Protein AF-0000000083537101 (afdb_homodimer)

Structure (mmCIF, N/CA/C/O backbone):
data_AF-0000000083537101-model_v1
#
loop_
_entity.id
_entity.type
_entity.pdbx_description
1 polymer 'C17orf113 probable zinc finger domain-containing protein'
#
loop_
_atom_site.group_PDB
_atom_site.id
_atom_site.type_symbol
_atom_site.label_atom_id
_atom_site.label_alt_id
_atom_site.label_comp_id
_atom_site.label_asym_id
_atom_site.label_entity_id
_atom_site.label_seq_id
_atom_site.pdbx_PDB_ins_code
_atom_site.Cartn_x
_atom_site.Cartn_y
_atom_site.Cartn_z
_atom_site.occupancy
_atom_site.B_iso_or_equiv
_atom_site.auth_seq_id
_atom_site.auth_comp_id
_atom_site.auth_asym_id
_atom_site.auth_atom_id
_atom_site.pdbx_PDB_model_num
ATOM 1 N N . MET A 1 1 ? -4.641 20.812 81.562 1 16.75 1 MET A N 1
ATOM 2 C CA . MET A 1 1 ? -3.609 21.234 82.5 1 16.75 1 MET A CA 1
ATOM 3 C C . MET A 1 1 ? -2.258 21.359 81.812 1 16.75 1 MET A C 1
ATOM 5 O O . MET A 1 1 ? -2.064 20.828 80.75 1 16.75 1 MET A O 1
ATOM 9 N N . ASP A 1 2 ? -0.973 21.406 82.375 1 14.53 2 ASP A N 1
ATOM 10 C CA . ASP A 1 2 ? 0.164 22.312 82.5 1 14.53 2 ASP A CA 1
ATOM 11 C C . ASP A 1 2 ? 1.264 21.938 81.5 1 14.53 2 ASP A C 1
ATOM 13 O O . ASP A 1 2 ? 1.872 22.797 80.875 1 14.53 2 ASP A O 1
ATOM 17 N N . ASN A 1 3 ? 1.838 20.734 81.25 1 14.61 3 ASN A N 1
ATOM 18 C CA . ASN A 1 3 ? 3.266 20.641 81.562 1 14.61 3 ASN A CA 1
ATOM 19 C C . ASN A 1 3 ? 4.105 20.938 80.312 1 14.61 3 ASN A C 1
ATOM 21 O O . ASN A 1 3 ? 3.738 20.562 79.188 1 14.61 3 ASN A O 1
ATOM 25 N N . LYS A 1 4 ? 5.562 21.594 80.125 1 15.7 4 LYS A N 1
ATOM 26 C CA . LYS A 1 4 ? 6.461 22.703 79.812 1 15.7 4 LYS A CA 1
ATOM 27 C C . LYS A 1 4 ? 7.566 22.25 78.875 1 15.7 4 LYS A C 1
ATOM 29 O O . LYS A 1 4 ? 8.359 23.078 78.438 1 15.7 4 LYS A O 1
ATOM 34 N N . TYR A 1 5 ? 7.773 21 78.312 1 15.45 5 TYR A N 1
ATOM 35 C CA . TYR A 1 5 ? 9.164 20.578 78.438 1 15.45 5 TYR A CA 1
ATOM 36 C C . TYR A 1 5 ? 10.023 21.25 77.375 1 15.45 5 TYR A C 1
ATOM 38 O O . TYR A 1 5 ? 9.531 21.641 76.312 1 15.45 5 TYR A O 1
ATOM 46 N N . THR A 1 6 ? 11.359 21.297 77.5 1 15.59 6 THR A N 1
ATOM 47 C CA . THR A 1 6 ? 12.609 22.047 77.5 1 15.59 6 THR A CA 1
ATOM 48 C C . THR A 1 6 ? 13.383 21.828 76.188 1 15.59 6 THR A C 1
ATOM 50 O O . THR A 1 6 ? 13.477 20.703 75.688 1 15.59 6 THR A O 1
ATOM 53 N N . LEU A 1 7 ? 13.938 22.984 75.312 1 15.11 7 LEU A N 1
ATOM 54 C CA . LEU A 1 7 ? 14.453 23.75 74.188 1 15.11 7 LEU A CA 1
ATOM 55 C C . LEU A 1 7 ? 15.961 23.562 74.062 1 15.11 7 LEU A C 1
ATOM 57 O O . LEU A 1 7 ? 16.609 24.281 73.312 1 15.11 7 LEU A O 1
ATOM 61 N N . ALA A 1 8 ? 16.484 22.469 74.5 1 14.51 8 ALA A N 1
ATOM 62 C CA . ALA A 1 8 ? 17.844 22.797 74.938 1 14.51 8 ALA A CA 1
ATOM 63 C C . ALA A 1 8 ? 18.719 23.125 73.75 1 14.51 8 ALA A C 1
ATOM 65 O O . ALA A 1 8 ? 18.375 22.812 72.625 1 14.51 8 ALA A O 1
ATOM 66 N N . GLN A 1 9 ? 20.016 22.562 73.562 1 15.08 9 GLN A N 1
ATOM 67 C CA . GLN A 1 9 ? 21.297 23.125 73.938 1 15.08 9 GLN A CA 1
ATOM 68 C C . GLN A 1 9 ? 22.094 23.547 72.688 1 15.08 9 GLN A C 1
ATOM 70 O O . GLN A 1 9 ? 21.766 23.141 71.562 1 15.08 9 GLN A O 1
ATOM 75 N N . PRO A 1 10 ? 23.531 23.266 72.5 1 16.36 10 PRO A N 1
ATOM 76 C CA . PRO A 1 10 ? 24.688 24.141 72.688 1 16.36 10 PRO A CA 1
ATOM 77 C C . PRO A 1 10 ? 25.312 24.578 71.375 1 16.36 10 PRO A C 1
ATOM 79 O O . PRO A 1 10 ? 24.953 24.047 70.312 1 16.36 10 PRO A O 1
ATOM 82 N N . ASN A 1 11 ? 26.688 24.5 71.125 1 15.55 11 ASN A N 1
ATOM 83 C CA . ASN A 1 11 ? 27.828 25.391 71.125 1 15.55 11 ASN A CA 1
ATOM 84 C C . ASN A 1 11 ? 28.406 25.547 69.688 1 15.55 11 ASN A C 1
ATOM 86 O O . ASN A 1 11 ? 28.422 26.641 69.125 1 15.55 11 ASN A O 1
ATOM 90 N N . SER A 1 12 ? 29.656 24.844 69.188 1 16.08 12 SER A N 1
ATOM 91 C CA . SER A 1 12 ? 31 25.438 69.25 1 16.08 12 SER A CA 1
ATOM 92 C C . SER A 1 12 ? 31.5 25.859 67.875 1 16.08 12 SER A C 1
ATOM 94 O O . SER A 1 12 ? 31.703 27.047 67.625 1 16.08 12 SER A O 1
ATOM 96 N N . PRO A 1 13 ? 32.719 25.203 67.188 1 17.25 13 PRO A N 1
ATOM 97 C CA . PRO A 1 13 ? 34.062 25.703 67 1 17.25 13 PRO A CA 1
ATOM 98 C C . PRO A 1 13 ? 34.312 26.109 65.5 1 17.25 13 PRO A C 1
ATOM 100 O O . PRO A 1 13 ? 33.625 25.625 64.625 1 17.25 13 PRO A O 1
ATOM 103 N N . ASP A 1 14 ? 35.188 27.156 65.062 1 17.86 14 ASP A N 1
ATOM 104 C CA . ASP A 1 14 ? 35.562 28.25 64.188 1 17.86 14 ASP A CA 1
ATOM 105 C C . ASP A 1 14 ? 36.438 27.734 63.031 1 17.86 14 ASP A C 1
ATOM 107 O O . ASP A 1 14 ? 36.938 28.531 62.25 1 17.86 14 ASP A O 1
ATOM 111 N N . SER A 1 15 ? 36.531 26.438 62.656 1 15.92 15 SER A N 1
ATOM 112 C CA . SER A 1 15 ? 37.844 26.047 62.156 1 15.92 15 SER A CA 1
ATOM 113 C C . SER A 1 15 ? 38.156 26.703 60.812 1 15.92 15 SER A C 1
ATOM 115 O O . SER A 1 15 ? 37.219 27.078 60.094 1 15.92 15 SER A O 1
ATOM 117 N N . GLU A 1 16 ? 39.406 26.688 60.156 1 17.58 16 GLU A N 1
ATOM 118 C CA . GLU A 1 16 ? 40.562 27.438 59.688 1 17.58 16 GLU A CA 1
ATOM 119 C C . GLU A 1 16 ? 40.594 27.469 58.156 1 17.58 16 GLU A C 1
ATOM 121 O O . GLU A 1 16 ? 41.438 28.109 57.562 1 17.58 16 GLU A O 1
ATOM 126 N N . PRO A 1 17 ? 39.562 27.75 57.312 1 17.17 17 PRO A N 1
ATOM 127 C CA . PRO A 1 17 ? 39.719 27.203 55.969 1 17.17 17 PRO A CA 1
ATOM 128 C C . PRO A 1 17 ? 40.812 27.906 55.188 1 17.17 17 PRO A C 1
ATOM 130 O O . PRO A 1 17 ? 40.844 29.141 55.125 1 17.17 17 PRO A O 1
ATOM 133 N N . THR A 1 18 ? 41.969 27.281 54.938 1 17.75 18 THR A N 1
ATOM 134 C CA . THR A 1 18 ? 43.281 27.656 54.438 1 17.75 18 THR A CA 1
ATOM 135 C C . THR A 1 18 ? 43.188 28.094 52.969 1 17.75 18 THR A C 1
ATOM 137 O O . THR A 1 18 ? 42.469 27.5 52.188 1 17.75 18 THR A O 1
ATOM 140 N N . SER A 1 19 ? 43.719 29.312 52.531 1 18.34 19 SER A N 1
ATOM 141 C CA . SER A 1 19 ? 43.688 30.344 51.5 1 18.34 19 SER A CA 1
ATOM 142 C C . SER A 1 19 ? 44.406 29.906 50.25 1 18.34 19 SER A C 1
ATOM 144 O O . SER A 1 19 ? 44.5 30.656 49.281 1 18.34 19 SER A O 1
ATOM 146 N N . ILE A 1 20 ? 44.688 28.547 50 1 18.33 20 ILE A N 1
ATOM 147 C CA . ILE A 1 20 ? 45.938 28.422 49.281 1 18.33 20 ILE A CA 1
ATOM 148 C C . ILE A 1 20 ? 45.812 28.969 47.875 1 18.33 20 ILE A C 1
ATOM 150 O O . ILE A 1 20 ? 44.812 28.672 47.188 1 18.33 20 ILE A O 1
ATOM 154 N N . SER A 1 21 ? 46.656 29.953 47.406 1 17.72 21 SER A N 1
ATOM 155 C CA . SER A 1 21 ? 46.844 31 46.406 1 17.72 21 SER A CA 1
ATOM 156 C C . SER A 1 21 ? 47.219 30.422 45.062 1 17.72 21 SER A C 1
ATOM 158 O O . SER A 1 21 ? 47.406 31.156 44.094 1 17.72 21 SER A O 1
ATOM 160 N N . PRO A 1 22 ? 47.188 29.031 44.781 1 17.78 22 PRO A N 1
ATOM 161 C CA . PRO A 1 22 ? 48.312 28.734 43.875 1 17.78 22 PRO A CA 1
ATOM 162 C C . PRO A 1 22 ? 48.125 29.328 42.5 1 17.78 22 PRO A C 1
ATOM 164 O O . PRO A 1 22 ? 47 29.438 42 1 17.78 22 PRO A O 1
ATOM 167 N N . SER A 1 23 ? 49.094 30.047 41.875 1 17.78 23 SER A N 1
ATOM 168 C CA . SER A 1 23 ? 49.375 31.031 40.844 1 17.78 23 SER A CA 1
ATOM 169 C C . SER A 1 23 ? 49.406 30.391 39.469 1 17.78 23 SER A C 1
ATOM 171 O O . SER A 1 23 ? 49.625 31.094 38.469 1 17.78 23 SER A O 1
ATOM 173 N N . SER A 1 24 ? 49.188 29.047 39.312 1 17.83 24 SER A N 1
ATOM 174 C CA . SER A 1 24 ? 50 28.484 38.25 1 17.83 24 SER A CA 1
ATOM 175 C C . SER A 1 24 ? 49.562 29 36.875 1 17.83 24 SER A C 1
ATOM 177 O O . SER A 1 24 ? 48.375 29.172 36.625 1 17.83 24 SER A O 1
ATOM 179 N N . SER A 1 25 ? 50.5 29.531 35.969 1 19.2 25 SER A N 1
ATOM 180 C CA . SER A 1 25 ? 50.719 30.359 34.781 1 19.2 25 SER A CA 1
ATOM 181 C C . SER A 1 25 ? 50.312 29.625 33.5 1 19.2 25 SER A C 1
ATOM 183 O O . SER A 1 25 ? 50.75 29.969 32.406 1 19.2 25 SER A O 1
ATOM 185 N N . PHE A 1 26 ? 49.094 29 33.438 1 18.12 26 PHE A N 1
ATOM 186 C CA . PHE A 1 26 ? 48.875 28.047 32.344 1 18.12 26 PHE A CA 1
ATOM 187 C C . PHE A 1 26 ? 48.875 28.75 31 1 18.12 26 PHE A C 1
ATOM 189 O O . PHE A 1 26 ? 48.094 29.672 30.797 1 18.12 26 PHE A O 1
ATOM 196 N N . LEU A 1 27 ? 50 28.719 30.297 1 20.73 27 LEU A N 1
ATOM 197 C CA . LEU A 1 27 ? 50.375 29.375 29.047 1 20.73 27 LEU A CA 1
ATOM 198 C C . LEU A 1 27 ? 49.406 28.969 27.922 1 20.73 27 LEU A C 1
ATOM 200 O O . LEU A 1 27 ? 49.094 27.797 27.781 1 20.73 27 LEU A O 1
ATOM 204 N N . PRO A 1 28 ? 48.625 29.922 27.281 1 22.55 28 PRO A N 1
ATOM 205 C CA . PRO A 1 28 ? 47.5 29.797 26.375 1 22.55 28 PRO A CA 1
ATOM 206 C C . PRO A 1 28 ? 47.875 29.203 25.031 1 22.55 28 PRO A C 1
ATOM 208 O O . PRO A 1 28 ? 48.75 29.75 24.328 1 22.55 28 PRO A O 1
ATOM 211 N N . PRO A 1 29 ? 48.031 27.797 24.922 1 23.45 29 PRO A N 1
ATOM 212 C CA . PRO A 1 29 ? 48.688 27.312 23.719 1 23.45 29 PRO A CA 1
ATOM 213 C C . PRO A 1 29 ? 48.062 27.812 22.438 1 23.45 29 PRO A C 1
ATOM 215 O O . PRO A 1 29 ? 46.844 27.797 22.297 1 23.45 29 PRO A O 1
ATOM 218 N N . GLY A 1 30 ? 48.625 28.797 21.594 1 22.22 30 GLY A N 1
ATOM 219 C CA . GLY A 1 30 ? 48.406 29.719 20.484 1 22.22 30 GLY A CA 1
ATOM 220 C C . GLY A 1 30 ? 48.062 29.031 19.188 1 22.22 30 GLY A C 1
ATOM 221 O O . GLY A 1 30 ? 47.125 29.438 18.5 1 22.22 30 GLY A O 1
ATOM 222 N N . SER A 1 31 ? 48.906 28.203 18.594 1 24.02 31 SER A N 1
ATOM 223 C CA . SER A 1 31 ? 49.281 28.328 17.188 1 24.02 31 SER A CA 1
ATOM 224 C C . SER A 1 31 ? 48.281 27.578 16.297 1 24.02 31 SER A C 1
ATOM 226 O O . SER A 1 31 ? 48.094 27.938 15.133 1 24.02 31 SER A O 1
ATOM 228 N N . GLU A 1 32 ? 48.031 26.312 16.688 1 25.58 32 GLU A N 1
ATOM 229 C CA . GLU A 1 32 ? 47.688 25.406 15.609 1 25.58 32 GLU A CA 1
ATOM 230 C C . GLU A 1 32 ? 46.25 25.609 15.133 1 25.58 32 GLU A C 1
ATOM 232 O O . GLU A 1 32 ? 45.75 24.812 14.336 1 25.58 32 GLU A O 1
ATOM 237 N N . GLU A 1 33 ? 45.562 26.531 15.625 1 29.17 33 GLU A N 1
ATOM 238 C CA . GLU A 1 33 ? 44.219 26.875 15.227 1 29.17 33 GLU A CA 1
ATOM 239 C C . GLU A 1 33 ? 44.156 27.391 13.789 1 29.17 33 GLU A C 1
ATOM 241 O O . GLU A 1 33 ? 43.094 27.656 13.258 1 29.17 33 GLU A O 1
ATOM 246 N N . ALA A 1 34 ? 45.344 27.672 13.289 1 31.33 34 ALA A N 1
ATOM 247 C CA . ALA A 1 34 ? 45.5 28.375 12.016 1 31.33 34 ALA A CA 1
ATOM 248 C C . ALA A 1 34 ? 45.156 27.469 10.844 1 31.33 34 ALA A C 1
ATOM 250 O O . ALA A 1 34 ? 44.625 27.922 9.828 1 31.33 34 ALA A O 1
ATOM 251 N N . SER A 1 35 ? 45.562 26.203 11.047 1 30.66 35 SER A N 1
ATOM 252 C CA . SER A 1 35 ? 45.594 25.438 9.805 1 30.66 35 SER A CA 1
ATOM 253 C C . SER A 1 35 ? 44.188 25 9.422 1 30.66 35 SER A C 1
ATOM 255 O O . SER A 1 35 ? 43.906 24.688 8.25 1 30.66 35 SER A O 1
ATOM 257 N N . VAL A 1 36 ? 43.406 24.719 10.453 1 30.72 36 VAL A N 1
ATOM 258 C CA . VAL A 1 36 ? 42.062 24.203 10.109 1 30.72 36 VAL A CA 1
ATOM 259 C C . VAL A 1 36 ? 41.219 25.312 9.5 1 30.72 36 VAL A C 1
ATOM 261 O O . VAL A 1 36 ? 40.312 25.047 8.695 1 30.72 36 VAL A O 1
ATOM 264 N N . ASN A 1 37 ? 41.531 26.641 9.883 1 29.66 37 ASN A N 1
ATOM 265 C CA . ASN A 1 37 ? 40.844 27.797 9.328 1 29.66 37 ASN A CA 1
ATOM 266 C C . ASN A 1 37 ? 41.25 28.062 7.887 1 29.66 37 ASN A C 1
ATOM 268 O O . ASN A 1 37 ? 40.531 28.766 7.152 1 29.66 37 ASN A O 1
ATOM 272 N N . LYS A 1 38 ? 42.531 27.75 7.504 1 31.34 38 LYS A N 1
ATOM 273 C CA . LYS A 1 38 ? 43.031 28 6.148 1 31.34 38 LYS A CA 1
ATOM 274 C C . LYS A 1 38 ? 42.344 27.062 5.148 1 31.34 38 LYS A C 1
ATOM 276 O O . LYS A 1 38 ? 42.094 27.453 4.008 1 31.34 38 LYS A O 1
ATOM 281 N N . ARG A 1 39 ? 42.094 25.828 5.523 1 32.19 39 ARG A N 1
ATOM 282 C CA . ARG A 1 39 ? 41.562 24.906 4.539 1 32.19 39 ARG A CA 1
ATOM 283 C C . ARG A 1 39 ? 40.062 25.125 4.363 1 32.19 39 ARG A C 1
ATOM 285 O O . ARG A 1 39 ? 39.469 24.766 3.336 1 32.19 39 ARG A O 1
ATOM 292 N N . GLN A 1 40 ? 39.406 25.5 5.438 1 30.05 40 GLN A N 1
ATOM 293 C CA . GLN A 1 40 ? 38.031 25.938 5.289 1 30.05 40 GLN A CA 1
ATOM 294 C C . GLN A 1 40 ? 37.969 27.234 4.477 1 30.05 40 GLN A C 1
ATOM 296 O O . GLN A 1 40 ? 37 27.438 3.725 1 30.05 40 GLN A O 1
ATOM 301 N N . GLN A 1 41 ? 38.938 28.188 4.684 1 31.55 41 GLN A N 1
ATOM 302 C CA . GLN A 1 41 ? 39.094 29.375 3.861 1 31.55 41 GLN A CA 1
ATOM 303 C C . GLN A 1 41 ? 39.531 29.016 2.443 1 31.55 41 GLN A C 1
ATOM 305 O O . GLN A 1 41 ? 39.188 29.719 1.486 1 31.55 41 GLN A O 1
ATOM 310 N N . GLU A 1 42 ? 40.438 28 2.297 1 33.62 42 GLU A N 1
ATOM 311 C CA . GLU A 1 42 ? 40.812 27.656 0.929 1 33.62 42 GLU A CA 1
ATOM 312 C C . GLU A 1 42 ? 39.719 26.891 0.218 1 33.62 42 GLU A C 1
ATOM 314 O O . GLU A 1 42 ? 39.594 26.938 -1.009 1 33.62 42 GLU A O 1
ATOM 319 N N . ALA A 1 43 ? 38.938 26.016 0.821 1 33.19 43 ALA A N 1
ATOM 320 C CA . ALA A 1 43 ? 37.812 25.344 0.2 1 33.19 43 ALA A CA 1
ATOM 321 C C . ALA A 1 43 ? 36.625 26.297 0.032 1 33.19 43 ALA A C 1
ATOM 323 O O . ALA A 1 43 ? 35.875 26.219 -0.951 1 33.19 43 ALA A O 1
ATOM 324 N N . SER A 1 44 ? 36.281 27.188 0.979 1 33.41 44 SER A N 1
ATOM 325 C CA . SER A 1 44 ? 35.406 28.312 0.73 1 33.41 44 SER A CA 1
ATOM 326 C C . SER A 1 44 ? 35.969 29.266 -0.312 1 33.41 44 SER A C 1
ATOM 328 O O . SER A 1 44 ? 35.25 29.891 -1.073 1 33.41 44 SER A O 1
ATOM 330 N N . LYS A 1 45 ? 37.344 29.594 -0.299 1 35.62 45 LYS A N 1
ATOM 331 C CA . LYS A 1 45 ? 38 30.391 -1.331 1 35.62 45 LYS A CA 1
ATOM 332 C C . LYS A 1 45 ? 38.031 29.641 -2.664 1 35.62 45 LYS A C 1
ATOM 334 O O . LYS A 1 45 ? 38.094 30.266 -3.727 1 35.62 45 LYS A O 1
ATOM 339 N N . SER A 1 46 ? 38.062 28.328 -2.656 1 34.91 46 SER A N 1
ATOM 340 C CA . SER A 1 46 ? 38.094 27.656 -3.955 1 34.91 46 SER A CA 1
ATOM 341 C C . SER A 1 46 ? 36.719 27.531 -4.562 1 34.91 46 SER A C 1
ATOM 343 O O . SER A 1 46 ? 36.562 27.422 -5.781 1 34.91 46 SER A O 1
ATOM 345 N N . ARG A 1 47 ? 35.656 27.359 -3.961 1 37.88 47 ARG A N 1
ATOM 346 C CA . ARG A 1 47 ? 34.281 27.422 -4.465 1 37.88 47 ARG A CA 1
ATOM 347 C C . ARG A 1 47 ? 33.875 28.859 -4.777 1 37.88 47 ARG A C 1
ATOM 349 O O . ARG A 1 47 ? 33.156 29.109 -5.734 1 37.88 47 ARG A O 1
ATOM 356 N N . ASP A 1 48 ? 34.188 29.766 -3.955 1 41.06 48 ASP A N 1
ATOM 357 C CA . ASP A 1 48 ? 34.062 31.188 -4.27 1 41.06 48 ASP A CA 1
ATOM 358 C C . ASP A 1 48 ? 34.938 31.547 -5.48 1 41.06 48 ASP A C 1
ATOM 360 O O . ASP A 1 48 ? 34.656 32.531 -6.176 1 41.06 48 ASP A O 1
ATOM 364 N N . GLY A 1 49 ? 36 30.891 -5.543 1 45.22 49 GLY A N 1
ATOM 365 C CA . GLY A 1 49 ? 36.875 31.156 -6.672 1 45.22 49 GLY A CA 1
ATOM 366 C C . GLY A 1 49 ? 36.344 30.609 -7.98 1 45.22 49 GLY A C 1
ATOM 367 O O . GLY A 1 49 ? 36.719 31.078 -9.055 1 45.22 49 GLY A O 1
ATOM 368 N N . GLN A 1 50 ? 35.594 29.484 -7.883 1 58.38 50 GLN A N 1
ATOM 369 C CA . GLN A 1 50 ? 35.156 28.828 -9.102 1 58.38 50 GLN A CA 1
ATOM 370 C C . GLN A 1 50 ? 33.906 29.516 -9.68 1 58.38 50 GLN A C 1
ATOM 372 O O . GLN A 1 50 ? 33.688 29.5 -10.891 1 58.38 50 GLN A O 1
ATOM 377 N N . LEU A 1 51 ? 33.125 30.141 -8.789 1 71.62 51 LEU A N 1
ATOM 378 C CA . LEU A 1 51 ? 31.938 30.797 -9.289 1 71.62 51 LEU A CA 1
ATOM 379 C C . LEU A 1 51 ? 32.312 31.938 -10.234 1 71.62 51 LEU A C 1
ATOM 381 O O . LEU A 1 51 ? 31.719 32.062 -11.32 1 71.62 51 LEU A O 1
ATOM 385 N N . PRO A 1 52 ? 33.375 32.688 -9.812 1 74.69 52 PRO A N 1
ATOM 386 C CA . PRO A 1 52 ? 33.719 33.75 -10.766 1 74.69 52 PRO A CA 1
ATOM 387 C C . PRO A 1 52 ? 34.281 33.188 -12.078 1 74.69 52 PRO A C 1
ATOM 389 O O . PRO A 1 52 ? 34.062 33.781 -13.141 1 74.69 52 PRO A O 1
ATOM 392 N N . GLU A 1 53 ? 34.906 32.031 -11.898 1 79.81 53 GLU A N 1
ATOM 393 C CA . GLU A 1 53 ? 35.438 31.422 -13.117 1 79.81 53 GLU A CA 1
ATOM 394 C C . GLU A 1 53 ? 34.312 30.906 -14.016 1 79.81 53 GLU A C 1
ATOM 396 O O . GLU A 1 53 ? 34.406 31.047 -15.242 1 79.81 53 GLU A O 1
ATOM 401 N N . LEU A 1 54 ? 33.312 30.406 -13.406 1 87.75 54 LEU A N 1
ATOM 402 C CA . LEU A 1 54 ? 32.188 29.891 -14.195 1 87.75 54 LEU A CA 1
ATOM 403 C C . LEU A 1 54 ? 31.391 31.031 -14.812 1 87.75 54 LEU A C 1
ATOM 405 O O . LEU A 1 54 ? 30.969 30.938 -15.961 1 87.75 54 LEU A O 1
ATOM 409 N N . GLU A 1 55 ? 31.266 32.062 -14.055 1 90.25 55 GLU A N 1
ATOM 410 C CA . GLU A 1 55 ? 30.562 33.219 -14.625 1 90.25 55 GLU A CA 1
ATOM 411 C C . GLU A 1 55 ? 31.344 33.812 -15.789 1 90.25 55 GLU A C 1
ATOM 413 O O . GLU A 1 55 ? 30.75 34.25 -16.781 1 90.25 55 GLU A O 1
ATOM 418 N N . ALA A 1 56 ? 32.656 33.875 -15.641 1 88.94 56 ALA A N 1
ATOM 419 C CA . ALA A 1 56 ? 33.5 34.375 -16.734 1 88.94 56 ALA A CA 1
ATOM 420 C C . ALA A 1 56 ? 33.344 33.469 -17.969 1 88.94 56 ALA A C 1
ATOM 422 O O . ALA A 1 56 ? 33.312 33.969 -19.109 1 88.94 56 ALA A O 1
ATOM 423 N N . ALA A 1 57 ? 33.281 32.25 -17.75 1 90.44 57 ALA A N 1
ATOM 424 C CA . ALA A 1 57 ? 33.094 31.312 -18.859 1 90.44 57 ALA A CA 1
ATOM 425 C C . ALA A 1 57 ? 31.766 31.516 -19.547 1 90.44 57 ALA A C 1
ATOM 427 O O . ALA A 1 57 ? 31.672 31.438 -20.781 1 90.44 57 ALA A O 1
ATOM 428 N N . PHE A 1 58 ? 30.734 31.766 -18.781 1 93.75 58 PHE A N 1
ATOM 429 C CA . PHE A 1 58 ? 29.406 32 -19.344 1 93.75 58 PHE A CA 1
ATOM 430 C C . PHE A 1 58 ? 29.406 33.312 -20.141 1 93.75 58 PHE A C 1
ATOM 432 O O . PHE A 1 58 ? 28.75 33.406 -21.188 1 93.75 58 PHE A O 1
ATOM 439 N N . ARG A 1 59 ? 30.156 34.312 -19.703 1 92.62 59 ARG A N 1
ATOM 440 C CA . ARG A 1 59 ? 30.25 35.594 -20.375 1 92.62 59 ARG A CA 1
ATOM 441 C C . ARG A 1 59 ? 30.906 35.438 -21.75 1 92.62 59 ARG A C 1
ATOM 443 O O . ARG A 1 59 ? 30.562 36.156 -22.688 1 92.62 59 ARG A O 1
ATOM 450 N N . GLU A 1 60 ? 31.766 34.5 -21.781 1 91.12 60 GLU A N 1
ATOM 451 C CA . GLU A 1 60 ? 32.469 34.281 -23.047 1 91.12 60 GLU A CA 1
ATOM 452 C C . GLU A 1 60 ? 31.531 33.625 -24.078 1 91.12 60 GLU A C 1
ATOM 454 O O . GLU A 1 60 ? 31.672 33.844 -25.281 1 91.12 60 GLU A O 1
ATOM 459 N N . VAL A 1 61 ? 30.594 32.875 -23.625 1 93.12 61 VAL A N 1
ATOM 460 C CA . VAL A 1 61 ? 29.734 32.094 -24.531 1 93.12 61 VAL A CA 1
ATOM 461 C C . VAL A 1 61 ? 28.469 32.906 -24.844 1 93.12 61 VAL A C 1
ATOM 463 O O . VAL A 1 61 ? 27.953 32.844 -25.953 1 93.12 61 VAL A O 1
ATOM 466 N N . PHE A 1 62 ? 28 33.656 -23.828 1 93.88 62 PHE A N 1
ATOM 467 C CA . PHE A 1 62 ? 26.781 34.406 -24 1 93.88 62 PHE A CA 1
ATOM 468 C C . PHE A 1 62 ? 27.062 35.906 -23.906 1 93.88 62 PHE A C 1
ATOM 470 O O . PHE A 1 62 ? 27.25 36.438 -22.812 1 93.88 62 PHE A O 1
ATOM 477 N N . ALA A 1 63 ? 26.922 36.594 -24.922 1 88.69 63 ALA A N 1
ATOM 478 C CA . ALA A 1 63 ? 27.25 38 -24.984 1 88.69 63 ALA A CA 1
ATOM 479 C C . ALA A 1 63 ? 26.312 38.812 -24.094 1 88.69 63 ALA A C 1
ATOM 481 O O . ALA A 1 63 ? 26.703 39.875 -23.562 1 88.69 63 ALA A O 1
ATOM 482 N N . GLN A 1 64 ? 25.156 38.344 -23.891 1 89.31 64 GLN A N 1
ATOM 483 C CA . GLN A 1 64 ? 24.172 39.125 -23.125 1 89.31 64 GLN A CA 1
ATOM 484 C C . GLN A 1 64 ? 24.047 38.562 -21.703 1 89.31 64 GLN A C 1
ATOM 486 O O . GLN A 1 64 ? 23 38.719 -21.062 1 89.31 64 GLN A O 1
ATOM 491 N N . TYR A 1 65 ? 25.016 37.906 -21.172 1 92.69 65 TYR A N 1
ATOM 492 C CA . TYR A 1 65 ? 24.969 37.25 -19.875 1 92.69 65 TYR A CA 1
ATOM 493 C C . TYR A 1 65 ? 24.688 38.281 -18.766 1 92.69 65 TYR A C 1
ATOM 495 O O . TYR A 1 65 ? 23.953 38 -17.812 1 92.69 65 TYR A O 1
ATOM 503 N N . ASP A 1 66 ? 25.203 39.469 -18.984 1 89.88 66 ASP A N 1
ATOM 504 C CA . ASP A 1 66 ? 25.109 40.469 -17.906 1 89.88 66 ASP A CA 1
ATOM 505 C C . ASP A 1 66 ? 23.828 41.281 -18.031 1 89.88 66 ASP A C 1
ATOM 507 O O . ASP A 1 66 ? 23.531 42.125 -17.172 1 89.88 66 ASP A O 1
ATOM 511 N N . SER A 1 67 ? 23.109 40.969 -19.078 1 89.56 67 SER A N 1
ATOM 512 C CA . SER A 1 67 ? 21.828 41.656 -19.234 1 89.56 67 SER A CA 1
ATOM 513 C C . SER A 1 67 ? 20.828 41.281 -18.156 1 89.56 67 SER A C 1
ATOM 515 O O . SER A 1 67 ? 20.891 40.156 -17.641 1 89.56 67 SER A O 1
ATOM 517 N N . ALA A 1 68 ? 19.953 42.156 -17.781 1 86.69 68 ALA A N 1
ATOM 518 C CA . ALA A 1 68 ? 18.938 41.906 -16.766 1 86.69 68 ALA A CA 1
ATOM 519 C C . ALA A 1 68 ? 17.906 40.875 -17.234 1 86.69 68 ALA A C 1
ATOM 521 O O . ALA A 1 68 ? 17.234 40.25 -16.422 1 86.69 68 ALA A O 1
ATOM 522 N N . GLN A 1 69 ? 17.906 40.656 -18.484 1 89.56 69 GLN A N 1
ATOM 523 C CA . GLN A 1 69 ? 16.906 39.75 -19.062 1 89.56 69 GLN A CA 1
ATOM 524 C C . GLN A 1 69 ? 17.438 38.344 -19.141 1 89.56 69 GLN A C 1
ATOM 526 O O . GLN A 1 69 ? 16.703 37.406 -19.5 1 89.56 69 GLN A O 1
ATOM 531 N N . ALA A 1 70 ? 18.656 38.125 -18.812 1 92.88 70 ALA A N 1
ATOM 532 C CA . ALA A 1 70 ? 19.25 36.812 -18.844 1 92.88 70 ALA A CA 1
ATOM 533 C C . ALA A 1 70 ? 19.312 36.188 -17.453 1 92.88 70 ALA A C 1
ATOM 535 O O . ALA A 1 70 ? 19.703 36.875 -16.484 1 92.88 70 ALA A O 1
ATOM 536 N N . HIS A 1 71 ? 18.891 34.969 -17.328 1 94.06 71 HIS A N 1
ATOM 537 C CA . HIS A 1 71 ? 18.875 34.281 -16.047 1 94.06 71 HIS A CA 1
ATOM 538 C C . HIS A 1 71 ? 19.672 32.969 -16.094 1 94.06 71 HIS A C 1
ATOM 540 O O . HIS A 1 71 ? 19.516 32.188 -17.031 1 94.06 71 HIS A O 1
ATOM 546 N N . ALA A 1 72 ? 20.562 32.781 -15.281 1 93 72 ALA A N 1
ATOM 547 C CA . ALA A 1 72 ? 21.375 31.578 -15.102 1 93 72 ALA A CA 1
ATOM 548 C C . ALA A 1 72 ? 21.578 31.281 -13.617 1 93 72 ALA A C 1
ATOM 550 O O . ALA A 1 72 ? 21.484 32.188 -12.773 1 93 72 ALA A O 1
ATOM 551 N N . HIS A 1 73 ? 21.812 30.094 -13.375 1 93 73 HIS A N 1
ATOM 552 C CA . HIS A 1 73 ? 21.938 29.656 -11.992 1 93 73 HIS A CA 1
ATOM 553 C C . HIS A 1 73 ? 22.953 30.5 -11.234 1 93 73 HIS A C 1
ATOM 555 O O . HIS A 1 73 ? 22.656 31.031 -10.156 1 93 73 HIS A O 1
ATOM 561 N N . TYR A 1 74 ? 24.125 30.75 -11.758 1 90.62 74 TYR A N 1
ATOM 562 C CA . TYR A 1 74 ? 25.234 31.422 -11.07 1 90.62 74 TYR A CA 1
ATOM 563 C C . TYR A 1 74 ? 24.969 32.906 -10.93 1 90.62 74 TYR A C 1
ATOM 565 O O . TYR A 1 74 ? 25.234 33.5 -9.875 1 90.62 74 TYR A O 1
ATOM 573 N N . LYS A 1 75 ? 24.453 33.5 -11.906 1 91.06 75 LYS A N 1
ATOM 574 C CA . LYS A 1 75 ? 24.109 34.906 -11.867 1 91.06 75 LYS A CA 1
ATOM 575 C C . LYS A 1 75 ? 22.953 35.188 -10.906 1 91.06 75 LYS A C 1
ATOM 577 O O . LYS A 1 75 ? 23.016 36.094 -10.086 1 91.06 75 LYS A O 1
ATOM 582 N N . CYS A 1 76 ? 21.953 34.375 -11.008 1 90.75 76 CYS A N 1
ATOM 583 C CA . CYS A 1 76 ? 20.75 34.594 -10.203 1 90.75 76 CYS A CA 1
ATOM 584 C C . CYS A 1 76 ? 21.031 34.344 -8.727 1 90.75 76 CYS A C 1
ATOM 586 O O . CYS A 1 76 ? 20.453 34.969 -7.859 1 90.75 76 CYS A O 1
ATOM 588 N N . GLN A 1 77 ? 21.891 33.406 -8.477 1 86.5 77 GLN A N 1
ATOM 589 C CA . GLN A 1 77 ? 22.281 33.156 -7.094 1 86.5 77 GLN A CA 1
ATOM 590 C C . GLN A 1 77 ? 23.047 34.344 -6.516 1 86.5 77 GLN A C 1
ATOM 592 O O . GLN A 1 77 ? 22.859 34.719 -5.355 1 86.5 77 GLN A O 1
ATOM 597 N N . ARG A 1 78 ? 23.906 34.906 -7.297 1 82.12 78 ARG A N 1
ATOM 598 C CA . ARG A 1 78 ? 24.703 36.062 -6.871 1 82.12 78 ARG A CA 1
ATOM 599 C C . ARG A 1 78 ? 23.828 37.281 -6.66 1 82.12 78 ARG A C 1
ATOM 601 O O . ARG A 1 78 ? 24 38 -5.672 1 82.12 78 ARG A O 1
ATOM 608 N N . LEU A 1 79 ? 22.812 37.469 -7.555 1 85.94 79 LEU A N 1
ATOM 609 C CA . LEU A 1 79 ? 21.984 38.688 -7.523 1 85.94 79 LEU A CA 1
ATOM 610 C C . LEU A 1 79 ? 20.75 38.469 -6.668 1 85.94 79 LEU A C 1
ATOM 612 O O . LEU A 1 79 ? 20.016 39.438 -6.391 1 85.94 79 LEU A O 1
ATOM 616 N N . GLY A 1 80 ? 20.531 37.219 -6.207 1 79.88 80 GLY A N 1
ATOM 617 C CA . GLY A 1 80 ? 19.344 36.906 -5.43 1 79.88 80 GLY A CA 1
ATOM 618 C C . GLY A 1 80 ? 18.062 36.969 -6.246 1 79.88 80 GLY A C 1
ATOM 619 O O . GLY A 1 80 ? 17.016 37.406 -5.754 1 79.88 80 GLY A O 1
ATOM 620 N N . CYS A 1 81 ? 18.156 36.594 -7.516 1 81.12 81 CYS A N 1
ATOM 621 C CA . CYS A 1 81 ? 17.031 36.594 -8.445 1 81.12 81 CYS A CA 1
ATOM 622 C C . CYS A 1 81 ? 16.141 35.375 -8.219 1 81.12 81 CYS A C 1
ATOM 624 O O . CYS A 1 81 ? 16.609 34.219 -8.266 1 81.12 81 CYS A O 1
ATOM 626 N N . GLU A 1 82 ? 14.844 35.656 -7.91 1 77 82 GLU A N 1
ATOM 627 C CA . GLU A 1 82 ? 13.969 34.531 -7.637 1 77 82 GLU A CA 1
ATOM 628 C C . GLU A 1 82 ? 12.797 34.5 -8.609 1 77 82 GLU A C 1
ATOM 630 O O . GLU A 1 82 ? 12 33.562 -8.594 1 77 82 GLU A O 1
ATOM 635 N N . ARG A 1 83 ? 12.531 35.469 -9.422 1 75.69 83 ARG A N 1
ATOM 636 C CA . ARG A 1 83 ? 11.352 35.5 -10.281 1 75.69 83 ARG A CA 1
ATOM 637 C C . ARG A 1 83 ? 11.703 36.031 -11.672 1 75.69 83 ARG A C 1
ATOM 639 O O . ARG A 1 83 ? 12.719 36.719 -11.852 1 75.69 83 ARG A O 1
ATOM 646 N N . VAL A 1 84 ? 11.039 35.344 -12.633 1 74.25 84 VAL A N 1
ATOM 647 C CA . VAL A 1 84 ? 11.172 35.812 -14.016 1 74.25 84 VAL A CA 1
ATOM 648 C C . VAL A 1 84 ? 9.922 36.594 -14.422 1 74.25 84 VAL A C 1
ATOM 650 O O . VAL A 1 84 ? 8.836 36.344 -13.898 1 74.25 84 VAL A O 1
ATOM 653 N N . GLN A 1 85 ? 10.008 37.656 -14.984 1 61.72 85 GLN A N 1
ATOM 654 C CA . GLN A 1 85 ? 8.883 38.438 -15.492 1 61.72 85 GLN A CA 1
ATOM 655 C C . GLN A 1 85 ? 8.086 37.656 -16.516 1 61.72 85 GLN A C 1
ATOM 657 O O . GLN A 1 85 ? 8.664 37 -17.406 1 61.72 85 GLN A O 1
ATOM 662 N N . SER A 1 86 ? 6.926 37.125 -16.094 1 55.78 86 SER A N 1
ATOM 663 C CA . SER A 1 86 ? 6.066 36.25 -16.891 1 55.78 86 SER A CA 1
ATOM 664 C C . SER A 1 86 ? 5.75 36.906 -18.25 1 55.78 86 SER A C 1
ATOM 666 O O . SER A 1 86 ? 5.402 38.062 -18.328 1 55.78 86 SER A O 1
ATOM 668 N N . ASP A 1 87 ? 6.242 36.5 -19.234 1 52.88 87 ASP A N 1
ATOM 669 C CA . ASP A 1 87 ? 5.734 36.906 -20.547 1 52.88 87 ASP A CA 1
ATOM 670 C C . ASP A 1 87 ? 4.266 36.531 -20.719 1 52.88 87 ASP A C 1
ATOM 672 O O . ASP A 1 87 ? 3.855 35.438 -20.281 1 52.88 87 ASP A O 1
ATOM 676 N N . TYR A 1 88 ? 3.316 37.594 -20.859 1 46.62 88 TYR A N 1
ATOM 677 C CA . TYR A 1 88 ? 1.865 37.531 -21 1 46.62 88 TYR A CA 1
ATOM 678 C C . TYR A 1 88 ? 1.454 36.531 -22.062 1 46.62 88 TYR A C 1
ATOM 680 O O . TYR A 1 88 ? 0.279 36.438 -22.422 1 46.62 88 TYR A O 1
ATOM 688 N N . ARG A 1 89 ? 2.246 35.969 -22.859 1 46.25 89 ARG A N 1
ATOM 689 C CA . ARG A 1 89 ? 1.698 35.156 -23.938 1 46.25 89 ARG A CA 1
ATOM 690 C C . ARG A 1 89 ? 1.096 33.875 -23.391 1 46.25 89 ARG A C 1
ATOM 692 O O . ARG A 1 89 ? 1.525 33.375 -22.344 1 46.25 89 ARG A O 1
ATOM 699 N N . ARG A 1 90 ? 0.026 33.438 -23.953 1 50 90 ARG A N 1
ATOM 700 C CA . ARG A 1 90 ? -0.78 32.219 -23.875 1 50 90 ARG A CA 1
ATOM 701 C C . ARG A 1 90 ? 0.088 30.969 -24.031 1 50 90 ARG A C 1
ATOM 703 O O . ARG A 1 90 ? 0.883 30.875 -24.969 1 50 90 ARG A O 1
ATOM 710 N N . GLY A 1 91 ? 0.682 30.172 -22.891 1 55.56 91 GLY A N 1
ATOM 711 C CA . GLY A 1 91 ? 1.305 28.859 -22.953 1 55.56 91 GLY A CA 1
ATOM 712 C C . GLY A 1 91 ? 2.098 28.5 -21.719 1 55.56 91 GLY A C 1
ATOM 713 O O . GLY A 1 91 ? 1.948 29.141 -20.672 1 55.56 91 GLY A O 1
ATOM 714 N N . ASP A 1 92 ? 2.895 27.484 -21.828 1 65.94 92 ASP A N 1
ATOM 715 C CA . ASP A 1 92 ? 3.727 27.031 -20.703 1 65.94 92 ASP A CA 1
ATOM 716 C C . ASP A 1 92 ? 4.789 28.078 -20.359 1 65.94 92 ASP A C 1
ATOM 718 O O . ASP A 1 92 ? 5.367 28.703 -21.25 1 65.94 92 ASP A O 1
ATOM 722 N N . LYS A 1 93 ? 4.754 28.516 -19.172 1 76.88 93 LYS A N 1
ATOM 723 C CA . LYS A 1 93 ? 5.684 29.531 -18.703 1 76.88 93 LYS A CA 1
ATOM 724 C C . LYS A 1 93 ? 6.938 28.906 -18.109 1 76.88 93 LYS A C 1
ATOM 726 O O . LYS A 1 93 ? 6.895 27.781 -17.609 1 76.88 93 LYS A O 1
ATOM 731 N N . PHE A 1 94 ? 8.016 29.641 -18.328 1 85.88 94 PHE A N 1
ATOM 732 C CA . PHE A 1 94 ? 9.289 29.203 -17.766 1 85.88 94 PHE A CA 1
ATOM 733 C C . PHE A 1 94 ? 9.25 29.266 -16.234 1 85.88 94 PHE A C 1
ATOM 735 O O . PHE A 1 94 ? 8.719 30.219 -15.664 1 85.88 94 PHE A O 1
ATOM 742 N N . VAL A 1 95 ? 9.711 28.266 -15.672 1 84.44 95 VAL A N 1
ATOM 743 C CA . VAL A 1 95 ? 9.781 28.188 -14.219 1 84.44 95 VAL A CA 1
ATOM 744 C C . VAL A 1 95 ? 11.203 28.484 -13.75 1 84.44 95 VAL A C 1
ATOM 746 O O . VAL A 1 95 ? 12.141 27.766 -14.094 1 84.44 95 VAL A O 1
ATOM 749 N N . HIS A 1 96 ? 11.383 29.531 -13.047 1 87.62 96 HIS A N 1
ATOM 750 C CA . HIS A 1 96 ? 12.688 30.016 -12.602 1 87.62 96 HIS A CA 1
ATOM 751 C C . HIS A 1 96 ? 13.438 28.938 -11.828 1 87.62 96 HIS A C 1
ATOM 753 O O . HIS A 1 96 ? 14.656 28.828 -11.938 1 87.62 96 HIS A O 1
ATOM 759 N N . LYS A 1 97 ? 12.758 28.078 -11.117 1 84.56 97 LYS A N 1
ATOM 760 C CA . LYS A 1 97 ? 13.352 27.078 -10.234 1 84.56 97 LYS A CA 1
ATOM 761 C C . LYS A 1 97 ? 14.125 26.031 -11.039 1 84.56 97 LYS A C 1
ATOM 763 O O . LYS A 1 97 ? 14.984 25.344 -10.492 1 84.56 97 LYS A O 1
ATOM 768 N N . TRP A 1 98 ? 13.906 25.984 -12.336 1 89.44 98 TRP A N 1
ATOM 769 C CA . TRP A 1 98 ? 14.586 25 -13.172 1 89.44 98 TRP A CA 1
ATOM 770 C C . TRP A 1 98 ? 16.078 25.297 -13.25 1 89.44 98 TRP A C 1
ATOM 772 O O . TRP A 1 98 ? 16.891 24.391 -13.469 1 89.44 98 TRP A O 1
ATOM 782 N N . LEU A 1 99 ? 16.391 26.547 -13.055 1 90.75 99 LEU A N 1
ATOM 783 C CA . LEU A 1 99 ? 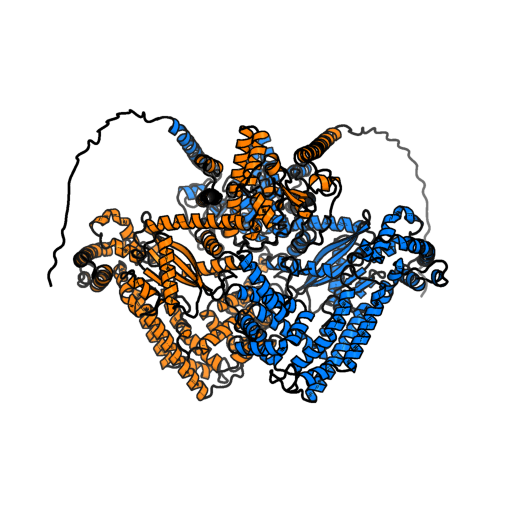17.781 26.984 -13.18 1 90.75 99 LEU A CA 1
ATOM 784 C C . LEU A 1 99 ? 18.641 26.375 -12.086 1 90.75 99 LEU A C 1
ATOM 786 O O . LEU A 1 99 ? 19.844 26.156 -12.281 1 90.75 99 LEU A O 1
ATOM 790 N N . SER A 1 100 ? 17.953 26.016 -11.016 1 86.12 100 SER A N 1
ATOM 791 C CA . SER A 1 100 ? 18.719 25.516 -9.867 1 86.12 100 SER A CA 1
ATOM 792 C C . SER A 1 100 ? 18.297 24.109 -9.508 1 86.12 100 SER A C 1
ATOM 794 O O . SER A 1 100 ? 18.625 23.609 -8.43 1 86.12 100 SER A O 1
ATOM 796 N N . ASP A 1 101 ? 17.578 23.516 -10.359 1 83.62 101 ASP A N 1
ATOM 797 C CA . ASP A 1 101 ? 17.156 22.141 -10.125 1 83.62 101 ASP A CA 1
ATOM 798 C C . ASP A 1 101 ? 18.25 21.156 -10.516 1 83.62 101 ASP A C 1
ATOM 800 O O . ASP A 1 101 ? 18.531 20.969 -11.703 1 83.62 101 ASP A O 1
ATOM 804 N N . ARG A 1 102 ? 18.828 20.5 -9.656 1 77 102 ARG A N 1
ATOM 805 C CA . ARG A 1 102 ? 19.969 19.625 -9.883 1 77 102 ARG A CA 1
ATOM 806 C C . ARG A 1 102 ? 19.578 18.453 -10.781 1 77 102 ARG A C 1
ATOM 808 O O . ARG A 1 102 ? 20.375 18 -11.602 1 77 102 ARG A O 1
ATOM 815 N N . ASP A 1 103 ? 18.375 17.969 -10.617 1 74.81 103 ASP A N 1
ATOM 816 C CA . ASP A 1 103 ? 17.953 16.797 -11.367 1 74.81 103 ASP A CA 1
ATOM 817 C C . ASP A 1 103 ? 17.625 17.156 -12.82 1 74.81 103 ASP A C 1
ATOM 819 O O . ASP A 1 103 ? 17.547 16.281 -13.68 1 74.81 103 ASP A O 1
ATOM 823 N N . LEU A 1 104 ? 17.531 18.469 -13.062 1 82.44 104 LEU A N 1
ATOM 824 C CA . LEU A 1 104 ? 17.125 18.891 -14.398 1 82.44 104 LEU A CA 1
ATOM 825 C C . LEU A 1 104 ? 18.297 19.516 -15.156 1 82.44 104 LEU A C 1
ATOM 827 O O . LEU A 1 104 ? 18.516 19.188 -16.328 1 82.44 104 LEU A O 1
ATOM 831 N N . THR A 1 105 ? 19.031 20.391 -14.5 1 88.5 105 THR A N 1
ATOM 832 C CA . THR A 1 105 ? 19.906 21.234 -15.297 1 88.5 105 THR A CA 1
ATOM 833 C C . THR A 1 105 ? 21.359 21.125 -14.812 1 88.5 105 THR A C 1
ATOM 835 O O . THR A 1 105 ? 22.25 21.781 -15.344 1 88.5 105 THR A O 1
ATOM 838 N N . TYR A 1 106 ? 21.672 20.266 -13.836 1 85.62 106 TYR A N 1
ATOM 839 C CA . TYR A 1 106 ? 23.047 20.062 -13.367 1 85.62 106 TYR A CA 1
ATOM 840 C C . TYR A 1 106 ? 23.672 18.844 -14.047 1 85.62 106 TYR A C 1
ATOM 842 O O . TYR A 1 106 ? 23.062 17.781 -14.125 1 85.62 106 TYR A O 1
ATOM 850 N N . CYS A 1 107 ? 24.766 19.109 -14.609 1 83.06 107 CYS A N 1
ATOM 851 C CA . CYS A 1 107 ? 25.531 18.016 -15.18 1 83.06 107 CYS A CA 1
ATOM 852 C C . CYS A 1 107 ? 26.578 17.5 -14.195 1 83.06 107 CYS A C 1
ATOM 854 O O . CYS A 1 107 ? 27.562 18.188 -13.93 1 83.06 107 CYS A O 1
ATOM 856 N N . GLU A 1 108 ? 26.469 16.344 -13.727 1 74.19 108 GLU A N 1
ATOM 857 C CA . GLU A 1 108 ? 27.344 15.781 -12.703 1 74.19 108 GLU A CA 1
ATOM 858 C C . GLU A 1 108 ? 28.766 15.57 -13.242 1 74.19 108 GLU A C 1
ATOM 860 O O . GLU A 1 108 ? 29.734 15.625 -12.484 1 74.19 108 GLU A O 1
ATOM 865 N N . ARG A 1 109 ? 28.891 15.367 -14.492 1 74.75 109 ARG A N 1
ATOM 866 C CA . ARG A 1 109 ? 30.188 15.078 -15.102 1 74.75 109 ARG A CA 1
ATOM 867 C C . ARG A 1 109 ? 31.047 16.344 -15.18 1 74.75 109 ARG A C 1
ATOM 869 O O . ARG A 1 109 ? 32.25 16.297 -14.875 1 74.75 109 ARG A O 1
ATOM 876 N N . THR A 1 110 ? 30.406 17.406 -15.578 1 79.69 110 THR A N 1
ATOM 877 C CA . THR A 1 110 ? 31.156 18.641 -15.781 1 79.69 110 THR A CA 1
ATOM 878 C C . THR A 1 110 ? 31.078 19.531 -14.547 1 79.69 110 THR A C 1
ATOM 880 O O . THR A 1 110 ? 31.891 20.453 -14.383 1 79.69 110 THR A O 1
ATOM 883 N N . GLY A 1 111 ? 30.062 19.234 -13.664 1 77.81 111 GLY A N 1
ATOM 884 C CA . GLY A 1 111 ? 29.891 20.031 -12.461 1 77.81 111 GLY A CA 1
ATOM 885 C C . GLY A 1 111 ? 29.297 21.406 -12.742 1 77.81 111 GLY A C 1
ATOM 886 O O . GLY A 1 111 ? 29.625 22.375 -12.062 1 77.81 111 GLY A O 1
ATOM 887 N N . VAL A 1 112 ? 28.531 21.562 -13.883 1 88.38 112 VAL A N 1
ATOM 888 C CA . VAL A 1 112 ? 28.016 22.859 -14.273 1 88.38 112 VAL A CA 1
ATOM 889 C C . VAL A 1 112 ? 26.5 22.797 -14.43 1 88.38 112 VAL A C 1
ATOM 891 O O . VAL A 1 112 ? 25.969 21.812 -14.922 1 88.38 112 VAL A O 1
ATOM 894 N N . TYR A 1 113 ? 25.797 23.875 -13.898 1 92.31 113 TYR A N 1
ATOM 895 C CA . TYR A 1 113 ? 24.406 24.125 -14.297 1 92.31 113 TYR A CA 1
ATOM 896 C C . TYR A 1 113 ? 24.344 24.719 -15.695 1 92.31 113 TYR A C 1
ATOM 898 O O . TYR A 1 113 ? 24.719 25.875 -15.914 1 92.31 113 TYR A O 1
ATOM 906 N N . TRP A 1 114 ? 23.797 24.047 -16.656 1 92.06 114 TRP A N 1
ATOM 907 C CA . TRP A 1 114 ? 24.031 24.375 -18.047 1 92.06 114 TRP A CA 1
ATOM 908 C C . TRP A 1 114 ? 22.906 25.25 -18.594 1 92.06 114 TRP A C 1
ATOM 910 O O . TRP A 1 114 ? 23.016 25.812 -19.688 1 92.06 114 TRP A O 1
ATOM 920 N N . LEU A 1 115 ? 21.797 25.453 -17.891 1 94.56 115 LEU A N 1
ATOM 921 C CA . LEU A 1 115 ? 20.609 26.109 -18.438 1 94.56 115 LEU A CA 1
ATOM 922 C C . LEU A 1 115 ? 20.719 27.625 -18.328 1 94.56 115 LEU A C 1
ATOM 924 O O . LEU A 1 115 ? 21.109 28.141 -17.266 1 94.56 115 LEU A O 1
ATOM 928 N N . LEU A 1 116 ? 20.516 28.344 -19.375 1 94.75 116 LEU A N 1
ATOM 929 C CA . LEU A 1 116 ? 20.375 29.797 -19.406 1 94.75 116 LEU A CA 1
ATOM 930 C C . LEU A 1 116 ? 19.062 30.203 -20.062 1 94.75 116 LEU A C 1
ATOM 932 O O . LEU A 1 116 ? 18.688 29.656 -21.109 1 94.75 116 LEU A O 1
ATOM 936 N N . TYR A 1 117 ? 18.344 31 -19.391 1 94.06 117 TYR A N 1
ATOM 937 C CA . TYR A 1 117 ? 17.078 31.5 -19.922 1 94.06 117 TYR A CA 1
ATOM 938 C C . TYR A 1 117 ? 17.172 33 -20.234 1 94.06 117 TYR A C 1
ATOM 940 O O . TYR A 1 117 ? 17.562 33.781 -19.391 1 94.06 117 TYR A O 1
ATOM 948 N N . GLU A 1 118 ? 16.859 33.344 -21.438 1 90.88 118 GLU A N 1
ATOM 949 C CA . GLU A 1 118 ? 16.75 34.719 -21.875 1 90.88 118 GLU A CA 1
ATOM 950 C C . GLU A 1 118 ? 15.289 35.125 -22.094 1 90.88 118 GLU A C 1
ATOM 952 O O . GLU A 1 118 ? 14.602 34.531 -22.922 1 90.88 118 GLU A O 1
ATOM 957 N N . GLU A 1 119 ? 14.938 36.094 -21.344 1 87.88 119 GLU A N 1
ATOM 958 C CA . GLU A 1 119 ? 13.555 36.531 -21.438 1 87.88 119 GLU A CA 1
ATOM 959 C C . GLU A 1 119 ? 13.18 36.875 -22.891 1 87.88 119 GLU A C 1
ATOM 961 O O . GLU A 1 119 ? 13.984 37.469 -23.609 1 87.88 119 GLU A O 1
ATOM 966 N N . SER A 1 120 ? 12.047 36.469 -23.312 1 81.19 120 SER A N 1
ATOM 967 C CA . SER A 1 120 ? 11.453 36.719 -24.625 1 81.19 120 SER A CA 1
ATOM 968 C C . SER A 1 120 ? 12.172 35.938 -25.719 1 81.19 120 SER A C 1
ATOM 970 O O . SER A 1 120 ? 11.797 36.031 -26.891 1 81.19 120 SER A O 1
ATOM 972 N N . GLN A 1 121 ? 13.242 35.188 -25.594 1 86.81 121 GLN A N 1
ATOM 973 C CA . GLN A 1 121 ? 13.922 34.344 -26.594 1 86.81 121 GLN A CA 1
ATOM 974 C C . GLN A 1 121 ? 13.695 32.875 -26.312 1 86.81 121 GLN A C 1
ATOM 976 O O . GLN A 1 121 ? 13.102 32.156 -27.125 1 86.81 121 GLN A O 1
ATOM 981 N N . GLY A 1 122 ? 14.148 32.5 -25.094 1 91.06 122 GLY A N 1
ATOM 982 C CA . GLY A 1 122 ? 13.961 31.109 -24.766 1 91.06 122 GLY A CA 1
ATOM 983 C C . GLY A 1 122 ? 15.109 30.531 -23.953 1 91.06 122 GLY A C 1
ATOM 984 O O . GLY A 1 122 ? 15.812 31.266 -23.25 1 91.06 122 GLY A O 1
ATOM 985 N N . MET A 1 123 ? 15.273 29.234 -24.031 1 93.75 123 MET A N 1
ATOM 986 C CA . MET A 1 123 ? 16.25 28.531 -23.203 1 93.75 123 MET A CA 1
ATOM 987 C C . MET A 1 123 ? 17.453 28.109 -24.047 1 93.75 123 MET A C 1
ATOM 989 O O . MET A 1 123 ? 17.312 27.688 -25.188 1 93.75 123 MET A O 1
ATOM 993 N N . TYR A 1 124 ? 18.656 28.297 -23.484 1 94.5 124 TYR A N 1
ATOM 994 C CA . TYR A 1 124 ? 19.906 27.875 -24.109 1 94.5 124 TYR A CA 1
ATOM 995 C C . TYR A 1 124 ? 20.703 26.953 -23.188 1 94.5 124 TYR A C 1
ATOM 997 O O . TYR A 1 124 ? 20.5 26.969 -21.969 1 94.5 124 TYR A O 1
ATOM 1005 N N . CYS A 1 125 ? 21.5 26.109 -23.766 1 95.06 125 CYS A N 1
ATOM 1006 C CA . CYS A 1 125 ? 22.422 25.25 -23.031 1 95.06 125 CYS A CA 1
ATOM 1007 C C . CYS A 1 125 ? 23.844 25.766 -23.141 1 95.06 125 CYS A C 1
ATOM 1009 O O . CYS A 1 125 ? 24.375 25.906 -24.25 1 95.06 125 CYS A O 1
ATOM 1011 N N . TYR A 1 126 ? 24.531 26.062 -22.109 1 94.88 126 TYR A N 1
ATOM 1012 C CA . TYR A 1 126 ? 25.891 26.594 -22.062 1 94.88 126 TYR A CA 1
ATOM 1013 C C . TYR A 1 126 ? 26.875 25.625 -22.719 1 94.88 126 TYR A C 1
ATOM 1015 O O . TYR A 1 126 ? 27.703 26.047 -23.531 1 94.88 126 TYR A O 1
ATOM 1023 N N . LEU A 1 127 ? 26.781 24.375 -22.359 1 93.38 127 LEU A N 1
ATOM 1024 C CA . LEU A 1 127 ? 27.734 23.391 -22.844 1 93.38 127 LEU A CA 1
ATOM 1025 C C . LEU A 1 127 ? 27.594 23.188 -24.344 1 93.38 127 LEU A C 1
ATOM 1027 O O . LEU A 1 127 ? 28.594 23.125 -25.078 1 93.38 127 LEU A O 1
ATOM 1031 N N . CYS A 1 128 ? 26.391 23.031 -24.75 1 93.06 128 CYS A N 1
ATOM 1032 C CA . CYS A 1 128 ? 26.156 22.797 -26.172 1 93.06 128 CYS A CA 1
ATOM 1033 C C . CYS A 1 128 ? 26.547 24 -27 1 93.06 128 CYS A C 1
ATOM 1035 O O . CYS A 1 128 ? 27.031 23.859 -28.125 1 93.06 128 CYS A O 1
ATOM 1037 N N . ARG A 1 129 ? 26.359 25.156 -26.516 1 93.75 129 ARG A N 1
ATOM 1038 C CA . ARG A 1 129 ? 26.734 26.391 -27.219 1 93.75 129 ARG A CA 1
ATOM 1039 C C . ARG A 1 129 ? 28.25 26.578 -27.219 1 93.75 129 ARG A C 1
ATOM 1041 O O . ARG A 1 129 ? 28.828 27.031 -28.203 1 93.75 129 ARG A O 1
ATOM 1048 N N . ARG A 1 130 ? 28.875 26.297 -26.125 1 93.12 130 ARG A N 1
ATOM 1049 C CA . ARG A 1 130 ? 30.328 26.453 -25.984 1 93.12 130 ARG A CA 1
ATOM 1050 C C . ARG A 1 130 ? 31.062 25.578 -27 1 93.12 130 ARG A C 1
ATOM 1052 O O . ARG A 1 130 ? 32.031 26.016 -27.609 1 93.12 130 ARG A O 1
ATOM 1059 N N . HIS A 1 131 ? 30.594 24.469 -27.203 1 92.25 131 HIS A N 1
ATOM 1060 C CA . HIS A 1 131 ? 31.281 23.531 -28.078 1 92.25 131 HIS A CA 1
ATOM 1061 C C . HIS A 1 131 ? 30.562 23.406 -29.422 1 92.25 131 HIS A C 1
ATOM 1063 O O . HIS A 1 131 ? 30.922 22.547 -30.234 1 92.25 131 HIS A O 1
ATOM 1069 N N . ASP A 1 132 ? 29.531 24.125 -29.609 1 90.94 132 ASP A N 1
ATOM 1070 C CA . ASP A 1 132 ? 28.781 24.25 -30.859 1 90.94 132 ASP A CA 1
ATOM 1071 C C . ASP A 1 132 ? 28.375 22.875 -31.375 1 90.94 132 ASP A C 1
ATOM 1073 O O . ASP A 1 132 ? 28.656 22.531 -32.531 1 90.94 132 ASP A O 1
ATOM 1077 N N . THR A 1 133 ? 27.719 22.203 -30.469 1 90.56 133 THR A N 1
ATOM 1078 C CA . THR A 1 133 ? 27.281 20.859 -30.828 1 90.56 133 THR A CA 1
ATOM 1079 C C . THR A 1 133 ? 25.875 20.906 -31.453 1 90.56 133 THR A C 1
ATOM 1081 O O . THR A 1 133 ? 25.141 21.875 -31.266 1 90.56 133 THR A O 1
ATOM 1084 N N . GLN A 1 134 ? 25.547 19.953 -32.344 1 85.94 134 GLN A N 1
ATOM 1085 C CA . GLN A 1 134 ? 24.234 19.859 -33 1 85.94 134 GLN A CA 1
ATOM 1086 C C . GLN A 1 134 ? 23.672 18.453 -32.938 1 85.94 134 GLN A C 1
ATOM 1088 O O . GLN A 1 134 ? 24.406 17.5 -32.625 1 85.94 134 GLN A O 1
ATOM 1093 N N . ASN A 1 135 ? 22.328 18.453 -33.031 1 77.62 135 ASN A N 1
ATOM 1094 C CA . ASN A 1 135 ? 21.688 17.141 -33.125 1 77.62 135 ASN A CA 1
ATOM 1095 C C . ASN A 1 135 ? 22.047 16.422 -34.406 1 77.62 135 ASN A C 1
ATOM 1097 O O . ASN A 1 135 ? 21.844 16.969 -35.5 1 77.62 135 ASN A O 1
ATOM 1101 N N . LYS A 1 136 ? 22.609 15.383 -34.344 1 67.69 136 LYS A N 1
ATOM 1102 C CA . LYS A 1 136 ? 23.125 14.664 -35.5 1 67.69 136 LYS A CA 1
ATOM 1103 C C . LYS A 1 136 ? 22 14.203 -36.406 1 67.69 136 LYS A C 1
ATOM 1105 O O . LYS A 1 136 ? 22.172 14.117 -37.625 1 67.69 136 LYS A O 1
ATOM 1110 N N . GLN A 1 137 ? 20.859 13.898 -35.75 1 63.78 137 GLN A N 1
ATOM 1111 C CA . GLN A 1 137 ? 19.781 13.336 -36.562 1 63.78 137 GLN A CA 1
ATOM 1112 C C . GLN A 1 137 ? 19.078 14.414 -37.375 1 63.78 137 GLN A C 1
ATOM 1114 O O . GLN A 1 137 ? 18.844 14.25 -38.562 1 63.78 137 GLN A O 1
ATOM 1119 N N . ASN A 1 138 ? 18.688 15.555 -36.781 1 65.19 138 ASN A N 1
ATOM 1120 C CA . ASN A 1 138 ? 17.875 16.547 -37.469 1 65.19 138 ASN A CA 1
ATOM 1121 C C . ASN A 1 138 ? 18.672 17.812 -37.75 1 65.19 138 ASN A C 1
ATOM 1123 O O . ASN A 1 138 ? 18.156 18.75 -38.375 1 65.19 138 ASN A O 1
ATOM 1127 N N . LYS A 1 139 ? 19.969 17.766 -37.469 1 69.12 139 LYS A N 1
ATOM 1128 C CA . LYS A 1 139 ? 20.891 18.859 -37.719 1 69.12 139 LYS A CA 1
ATOM 1129 C C . LYS A 1 139 ? 20.359 20.172 -37.156 1 69.12 139 LYS A C 1
ATOM 1131 O O . LYS A 1 139 ? 20.656 21.25 -37.688 1 69.12 139 LYS A O 1
ATOM 1136 N N . THR A 1 140 ? 19.422 19.969 -36.125 1 76.31 140 THR A N 1
ATOM 1137 C CA . THR A 1 140 ? 18.906 21.172 -35.5 1 76.31 140 THR A CA 1
ATOM 1138 C C . THR A 1 140 ? 19.781 21.594 -34.312 1 76.31 140 THR A C 1
ATOM 1140 O O . THR A 1 140 ? 20.422 20.766 -33.688 1 76.31 140 THR A O 1
ATOM 1143 N N . LYS A 1 141 ? 19.891 22.906 -34.156 1 83.12 141 LYS A N 1
ATOM 1144 C CA . LYS A 1 141 ? 20.703 23.453 -33.062 1 83.12 141 LYS A CA 1
ATOM 1145 C C . LYS A 1 141 ? 19.828 24.047 -31.969 1 83.12 141 LYS A C 1
ATOM 1147 O O . LYS A 1 141 ? 20.094 25.156 -31.484 1 83.12 141 LYS A O 1
ATOM 1152 N N . VAL A 1 142 ? 18.891 23.219 -31.656 1 89.56 142 VAL A N 1
ATOM 1153 C CA . VAL A 1 142 ? 18.031 23.688 -30.562 1 89.56 142 VAL A CA 1
ATOM 1154 C C . VAL A 1 142 ? 18.812 23.703 -29.266 1 89.56 142 VAL A C 1
ATOM 1156 O O . VAL A 1 142 ? 19.609 22.797 -29 1 89.56 142 VAL A O 1
ATOM 1159 N N . PHE A 1 143 ? 18.719 24.719 -28.375 1 92.06 143 PHE A N 1
ATOM 1160 C CA . PHE A 1 143 ? 19.422 24.984 -27.109 1 92.06 143 PHE A CA 1
ATOM 1161 C C . PHE A 1 143 ? 20.812 25.547 -27.375 1 92.06 143 PHE A C 1
ATOM 1163 O O . PHE A 1 143 ? 21.531 25.906 -26.438 1 92.06 143 PHE A O 1
ATOM 1170 N N . ASN A 1 144 ? 21.297 25.516 -28.562 1 92.44 144 ASN A N 1
ATOM 1171 C CA . ASN A 1 144 ? 22.562 26.094 -28.969 1 92.44 144 ASN A CA 1
ATOM 1172 C C . ASN A 1 144 ? 22.375 27.391 -29.734 1 92.44 144 ASN A C 1
ATOM 1174 O O . ASN A 1 144 ? 22.094 28.438 -29.141 1 92.44 144 ASN A O 1
ATOM 1178 N N . GLY A 1 145 ? 22.234 27.297 -31.016 1 86.31 145 GLY A N 1
ATOM 1179 C CA . GLY A 1 145 ? 22 28.469 -31.844 1 86.31 145 GLY A CA 1
ATOM 1180 C C . GLY A 1 145 ? 20.562 28.938 -31.812 1 86.31 145 GLY A C 1
ATOM 1181 O O . GLY A 1 145 ? 20.281 30.141 -31.875 1 86.31 145 GLY A O 1
ATOM 1182 N N . THR A 1 146 ? 19.641 28 -31.719 1 89.69 146 THR A N 1
ATOM 1183 C CA . THR A 1 146 ? 18.219 28.281 -31.641 1 89.69 146 THR A CA 1
ATOM 1184 C C . THR A 1 146 ? 17.688 28.031 -30.234 1 89.69 146 THR A C 1
ATOM 1186 O O . THR A 1 146 ? 17.906 26.953 -29.672 1 89.69 146 THR A O 1
ATOM 1189 N N . PRO A 1 147 ? 17.078 29.031 -29.656 1 91 147 PRO A N 1
ATOM 1190 C CA . PRO A 1 147 ? 16.562 28.844 -28.297 1 91 147 PRO A CA 1
ATOM 1191 C C . PRO A 1 147 ? 15.414 27.844 -28.25 1 91 147 PRO A C 1
ATOM 1193 O O . PRO A 1 147 ? 14.609 27.766 -29.172 1 91 147 PRO A O 1
ATOM 1196 N N . ALA A 1 148 ? 15.359 27.016 -27.25 1 90.56 148 ALA A N 1
ATOM 1197 C CA . ALA A 1 148 ? 14.227 26.125 -27.016 1 90.56 148 ALA A CA 1
ATOM 1198 C C . ALA A 1 148 ? 13.055 26.875 -26.391 1 90.56 148 ALA A C 1
ATOM 1200 O O . ALA A 1 148 ? 13.219 27.562 -25.375 1 90.56 148 ALA A O 1
ATOM 1201 N N . VAL A 1 149 ? 11.867 26.75 -26.875 1 86.44 149 VAL A N 1
ATOM 1202 C CA . VAL A 1 149 ? 10.719 27.516 -26.406 1 86.44 149 VAL A CA 1
ATOM 1203 C C . VAL A 1 149 ? 9.688 26.594 -25.781 1 86.44 149 VAL A C 1
ATOM 1205 O O . VAL A 1 149 ? 8.609 27.031 -25.375 1 86.44 149 VAL A O 1
ATOM 1208 N N . ARG A 1 150 ? 10.047 25.391 -25.766 1 83.44 150 ARG A N 1
ATOM 1209 C CA . ARG A 1 150 ? 9.18 24.438 -25.078 1 83.44 150 ARG A CA 1
ATOM 1210 C C . ARG A 1 150 ? 9.469 24.422 -23.578 1 83.44 150 ARG A C 1
ATOM 1212 O O . ARG A 1 150 ? 10.328 23.672 -23.125 1 83.44 150 ARG A O 1
ATOM 1219 N N . TYR A 1 151 ? 8.656 25.156 -22.875 1 85.38 151 TYR A N 1
ATOM 1220 C CA . TYR A 1 151 ? 8.906 25.328 -21.453 1 85.38 151 TYR A CA 1
ATOM 1221 C C . TYR A 1 151 ? 8.281 24.188 -20.656 1 85.38 151 TYR A C 1
ATOM 1223 O O . TYR A 1 151 ? 7.324 24.391 -19.906 1 85.38 151 TYR A O 1
ATOM 1231 N N . LYS A 1 152 ? 8.836 23.031 -20.75 1 81.94 152 LYS A N 1
ATOM 1232 C CA . LYS A 1 152 ? 8.438 21.844 -20.016 1 81.94 152 LYS A CA 1
ATOM 1233 C C . LYS A 1 152 ? 9.648 21.156 -19.391 1 81.94 152 LYS A C 1
ATOM 1235 O O . LYS A 1 152 ? 10.734 21.156 -19.969 1 81.94 152 LYS A O 1
ATOM 1240 N N . LYS A 1 153 ? 9.453 20.609 -18.25 1 81.38 153 LYS A N 1
ATOM 1241 C CA . LYS A 1 153 ? 10.516 19.844 -17.594 1 81.38 153 LYS A CA 1
ATOM 1242 C C . LYS A 1 153 ? 11.016 18.703 -18.469 1 81.38 153 LYS A C 1
ATOM 1244 O O . LYS A 1 153 ? 12.211 18.422 -18.516 1 81.38 153 LYS A O 1
ATOM 1249 N N . SER A 1 154 ? 10.07 18.125 -19.203 1 79.25 154 SER A N 1
ATOM 1250 C CA . SER A 1 154 ? 10.414 17 -20.078 1 79.25 154 SER A CA 1
ATOM 1251 C C . SER A 1 154 ? 11.367 17.422 -21.172 1 79.25 154 SER A C 1
ATOM 1253 O O . SER A 1 154 ? 12.258 16.672 -21.562 1 79.25 154 SER A O 1
ATOM 1255 N N . ALA A 1 155 ? 11.172 18.656 -21.609 1 82.5 155 ALA A N 1
ATOM 1256 C CA . ALA A 1 155 ? 12.039 19.156 -22.672 1 82.5 155 ALA A CA 1
ATOM 1257 C C . ALA A 1 155 ? 13.484 19.281 -22.188 1 82.5 155 ALA A C 1
ATOM 1259 O O . ALA A 1 155 ? 14.422 18.984 -22.922 1 82.5 155 ALA A O 1
ATOM 1260 N N . LEU A 1 156 ? 13.609 19.688 -20.969 1 87.19 156 LEU A N 1
ATOM 1261 C CA . LEU A 1 156 ? 14.945 19.828 -20.375 1 87.19 156 LEU A CA 1
ATOM 1262 C C . LEU A 1 156 ? 15.578 18.453 -20.141 1 87.19 156 LEU A C 1
ATOM 1264 O O . LEU A 1 156 ? 16.766 18.266 -20.422 1 87.19 156 LEU A O 1
ATOM 1268 N N . GLN A 1 157 ? 14.789 17.578 -19.75 1 83.62 157 GLN A N 1
ATOM 1269 C CA . GLN A 1 157 ? 15.289 16.219 -19.5 1 83.62 157 GLN A CA 1
ATOM 1270 C C . GLN A 1 157 ? 15.703 15.531 -20.781 1 83.62 157 GLN A C 1
ATOM 1272 O O . GLN A 1 157 ? 16.734 14.844 -20.828 1 83.62 157 GLN A O 1
ATOM 1277 N N . VAL A 1 158 ? 14.945 15.727 -21.828 1 81.31 158 VAL A N 1
ATOM 1278 C CA . VAL A 1 158 ? 15.258 15.133 -23.109 1 81.31 158 VAL A CA 1
ATOM 1279 C C . VAL A 1 158 ? 16.562 15.711 -23.656 1 81.31 158 VAL A C 1
ATOM 1281 O O . VAL A 1 158 ? 17.391 14.984 -24.203 1 81.31 158 VAL A O 1
ATOM 1284 N N . HIS A 1 159 ? 16.75 16.938 -23.469 1 85.75 159 HIS A N 1
ATOM 1285 C CA . HIS A 1 159 ? 17.984 17.562 -23.938 1 85.75 159 HIS A CA 1
ATOM 1286 C C . HIS A 1 159 ? 19.188 17.016 -23.172 1 85.75 159 HIS A C 1
ATOM 1288 O O . HIS A 1 159 ? 20.219 16.703 -23.781 1 85.75 159 HIS A O 1
ATOM 1294 N N . ALA A 1 160 ? 19.016 16.922 -21.859 1 84.44 160 ALA A N 1
ATOM 1295 C CA . ALA A 1 160 ? 20.109 16.469 -21.016 1 84.44 160 ALA A CA 1
ATOM 1296 C C . ALA A 1 160 ? 20.562 15.062 -21.406 1 84.44 160 ALA A C 1
ATOM 1298 O O . ALA A 1 160 ? 21.734 14.703 -21.219 1 84.44 160 ALA A O 1
ATOM 1299 N N . GLU A 1 161 ? 19.672 14.312 -21.969 1 79.69 161 GLU A N 1
ATOM 1300 C CA . GLU A 1 161 ? 20 12.938 -22.328 1 79.69 161 GLU A CA 1
ATOM 1301 C C . GLU A 1 161 ? 20.266 12.805 -23.812 1 79.69 161 GLU A C 1
ATOM 1303 O O . GLU A 1 161 ? 20.516 11.703 -24.312 1 79.69 161 GLU A O 1
ATOM 1308 N N . SER A 1 162 ? 20.234 13.93 -24.5 1 80.94 162 SER A N 1
ATOM 1309 C CA . SER A 1 162 ? 20.391 13.906 -25.953 1 80.94 162 SER A CA 1
ATOM 1310 C C . SER A 1 162 ? 21.844 13.68 -26.359 1 80.94 162 SER A C 1
ATOM 1312 O O . SER A 1 162 ? 22.75 13.875 -25.547 1 80.94 162 SER A O 1
ATOM 1314 N N . GLN A 1 163 ? 22.047 13.289 -27.531 1 80.06 163 GLN A N 1
ATOM 1315 C CA . GLN A 1 163 ? 23.375 13.102 -28.078 1 80.06 163 GLN A CA 1
ATOM 1316 C C . GLN A 1 163 ? 24.109 14.43 -28.219 1 80.06 163 GLN A C 1
ATOM 1318 O O . GLN A 1 163 ? 25.328 14.5 -28.047 1 80.06 163 GLN A O 1
ATOM 1323 N N . GLN A 1 164 ? 23.297 15.383 -28.562 1 85.62 164 GLN A N 1
ATOM 1324 C CA . GLN A 1 164 ? 23.875 16.719 -28.703 1 85.62 164 GLN A CA 1
ATOM 1325 C C . GLN A 1 164 ? 24.547 17.172 -27.406 1 85.62 164 GLN A C 1
ATOM 1327 O O . GLN A 1 164 ? 25.703 17.609 -27.422 1 85.62 164 GLN A O 1
ATOM 1332 N N . HIS A 1 165 ? 23.859 17 -26.375 1 87.94 165 HIS A N 1
ATOM 1333 C CA . HIS A 1 165 ? 24.391 17.406 -25.078 1 87.94 165 HIS A CA 1
ATOM 1334 C C . HIS A 1 165 ? 25.531 16.5 -24.641 1 87.94 165 HIS A C 1
ATOM 1336 O O . HIS A 1 165 ? 26.516 16.953 -24.062 1 87.94 165 HIS A O 1
ATOM 1342 N N . ALA A 1 166 ? 25.422 15.227 -24.891 1 82.94 166 ALA A N 1
ATOM 1343 C CA . ALA A 1 166 ? 26.453 14.266 -24.531 1 82.94 166 ALA A CA 1
ATOM 1344 C C . ALA A 1 166 ? 27.766 14.586 -25.25 1 82.94 166 ALA A C 1
ATOM 1346 O O . ALA A 1 166 ? 28.844 14.445 -24.656 1 82.94 166 ALA A O 1
ATOM 1347 N N . ALA A 1 167 ? 27.641 14.938 -26.5 1 84.12 167 ALA A N 1
ATOM 1348 C CA . ALA A 1 167 ? 28.828 15.312 -27.266 1 84.12 167 ALA A CA 1
ATOM 1349 C C . ALA A 1 167 ? 29.484 16.547 -26.672 1 84.12 167 ALA A C 1
ATOM 1351 O O . ALA A 1 167 ? 30.719 16.641 -26.641 1 84.12 167 ALA A O 1
ATOM 1352 N N . ALA A 1 168 ? 28.656 17.469 -26.25 1 89.88 168 ALA A N 1
ATOM 1353 C CA . ALA A 1 168 ? 29.188 18.672 -25.641 1 89.88 168 ALA A CA 1
ATOM 1354 C C . ALA A 1 168 ? 29.891 18.375 -24.328 1 89.88 168 ALA A C 1
ATOM 1356 O O . ALA A 1 168 ? 30.953 18.922 -24.031 1 89.88 168 ALA A O 1
ATOM 1357 N N . VAL A 1 169 ? 29.344 17.531 -23.531 1 86.62 169 VAL A N 1
ATOM 1358 C CA . VAL A 1 169 ? 29.922 17.141 -22.25 1 86.62 169 VAL A CA 1
ATOM 1359 C C . VAL A 1 169 ? 31.266 16.438 -22.484 1 86.62 169 VAL A C 1
ATOM 1361 O O . VAL A 1 169 ? 32.25 16.703 -21.781 1 86.62 169 VAL A O 1
ATOM 1364 N N . HIS A 1 170 ? 31.297 15.578 -23.484 1 82.56 170 HIS A N 1
ATOM 1365 C CA . HIS A 1 170 ? 32.531 14.867 -23.812 1 82.56 170 HIS A CA 1
ATOM 1366 C C . HIS A 1 170 ? 33.625 15.828 -24.25 1 82.56 170 HIS A C 1
ATOM 1368 O O . HIS A 1 170 ? 34.781 15.68 -23.875 1 82.56 170 HIS A O 1
ATOM 1374 N N . ALA A 1 171 ? 33.25 16.734 -25.047 1 86 171 ALA A N 1
ATOM 1375 C CA . ALA A 1 171 ? 34.219 17.719 -25.531 1 86 171 ALA A CA 1
ATOM 1376 C C . ALA A 1 171 ? 34.75 18.562 -24.375 1 86 171 ALA A C 1
ATOM 1378 O O . ALA A 1 171 ? 35.938 18.875 -24.344 1 86 171 ALA A O 1
ATOM 1379 N N . GLU A 1 172 ? 33.875 18.891 -23.531 1 87.81 172 GLU A N 1
ATOM 1380 C CA . GLU A 1 172 ? 34.281 19.672 -22.359 1 87.81 172 GLU A CA 1
ATOM 1381 C C . GLU A 1 172 ? 35.281 18.906 -21.5 1 87.81 172 GLU A C 1
ATOM 1383 O O . GLU A 1 172 ? 36.25 19.469 -21.031 1 87.81 172 GLU A O 1
ATOM 1388 N N . LEU A 1 173 ? 35.031 17.688 -21.297 1 84.12 173 LEU A N 1
ATOM 1389 C CA . LEU A 1 173 ? 35.875 16.844 -20.453 1 84.12 173 LEU A CA 1
ATOM 1390 C C . LEU A 1 173 ? 37.219 16.562 -21.125 1 84.12 173 LEU A C 1
ATOM 1392 O O . LEU A 1 173 ? 38.25 16.547 -20.453 1 84.12 173 LEU A O 1
ATOM 1396 N N . THR A 1 174 ? 37.156 16.266 -22.406 1 79.06 174 THR A N 1
ATOM 1397 C CA . THR A 1 174 ? 38.406 15.992 -23.141 1 79.06 174 THR A CA 1
ATOM 1398 C C . THR A 1 174 ? 39.312 17.219 -23.125 1 79.06 174 THR A C 1
ATOM 1400 O O . THR A 1 174 ? 40.531 17.078 -23.156 1 79.06 174 THR A O 1
ATOM 1403 N N . GLY A 1 175 ? 38.719 18.297 -23.094 1 77.62 175 GLY A N 1
ATOM 1404 C CA . GLY A 1 175 ? 39.5 19.516 -23.062 1 77.62 175 GLY A CA 1
ATOM 1405 C C . GLY A 1 175 ? 40.125 19.797 -21.703 1 77.62 175 GLY A C 1
ATOM 1406 O O . GLY A 1 175 ? 41.188 20.422 -21.625 1 77.62 175 GLY A O 1
ATOM 1407 N N . ARG A 1 176 ? 39.469 19.297 -20.672 1 78.12 176 ARG A N 1
ATOM 1408 C CA . ARG A 1 176 ? 39.906 19.625 -19.312 1 78.12 176 ARG A CA 1
ATOM 1409 C C . ARG A 1 176 ? 40.75 18.516 -18.703 1 78.12 176 ARG A C 1
ATOM 1411 O O . ARG A 1 176 ? 41.562 18.766 -17.828 1 78.12 176 ARG A O 1
ATOM 1418 N N . MET A 1 177 ? 40.469 17.297 -19.094 1 78.12 177 MET A N 1
ATOM 1419 C CA . MET A 1 177 ? 41 16.172 -18.359 1 78.12 177 MET A CA 1
ATOM 1420 C C . MET A 1 177 ? 42.031 15.406 -19.203 1 78.12 177 MET A C 1
ATOM 1422 O O . MET A 1 177 ? 41.938 15.398 -20.422 1 78.12 177 MET A O 1
ATOM 1426 N N . SER A 1 178 ? 43 14.836 -18.531 1 78.12 178 SER A N 1
ATOM 1427 C CA . SER A 1 178 ? 43.969 13.945 -19.156 1 78.12 178 SER A CA 1
ATOM 1428 C C . SER A 1 178 ? 43.312 12.625 -19.562 1 78.12 178 SER A C 1
ATOM 1430 O O . SER A 1 178 ? 42.188 12.328 -19.172 1 78.12 178 SER A O 1
ATOM 1432 N N . GLU A 1 179 ? 44 11.93 -20.375 1 73.75 179 GLU A N 1
ATOM 1433 C CA . GLU A 1 179 ? 43.5 10.625 -20.812 1 73.75 179 GLU A CA 1
ATOM 1434 C C . GLU A 1 179 ? 43.281 9.695 -19.625 1 73.75 179 GLU A C 1
ATOM 1436 O O . GLU A 1 179 ? 42.344 8.906 -19.609 1 73.75 179 GLU A O 1
ATOM 1441 N N . ARG A 1 180 ? 44.125 9.75 -18.656 1 73.12 180 ARG A N 1
ATOM 1442 C CA . ARG A 1 180 ? 44 8.914 -17.469 1 73.12 180 ARG A CA 1
ATOM 1443 C C . ARG A 1 180 ? 42.781 9.312 -16.656 1 73.12 180 ARG A C 1
ATOM 1445 O O . ARG A 1 180 ? 42.062 8.445 -16.156 1 73.12 180 ARG A O 1
ATOM 1452 N N . GLU A 1 181 ? 42.594 10.57 -16.531 1 77.44 181 GLU A N 1
ATOM 1453 C CA . GLU A 1 181 ? 41.438 11.062 -15.797 1 77.44 181 GLU A CA 1
ATOM 1454 C C . GLU A 1 181 ? 40.125 10.703 -16.5 1 77.44 181 GLU A C 1
ATOM 1456 O O . GLU A 1 181 ? 39.125 10.406 -15.852 1 77.44 181 GLU A O 1
ATOM 1461 N N . MET A 1 182 ? 40.312 10.727 -17.812 1 76.25 182 MET A N 1
ATOM 1462 C CA . MET A 1 182 ? 39.125 10.367 -18.594 1 76.25 182 MET A CA 1
ATOM 1463 C C . MET A 1 182 ? 38.781 8.898 -18.391 1 76.25 182 MET A C 1
ATOM 1465 O O . MET A 1 182 ? 37.594 8.539 -18.312 1 76.25 182 MET A O 1
ATOM 1469 N N . ALA A 1 183 ? 39.844 8.117 -18.344 1 73.81 183 ALA A N 1
ATOM 1470 C CA . ALA A 1 183 ? 39.625 6.688 -18.125 1 73.81 183 ALA A CA 1
ATOM 1471 C C . ALA A 1 183 ? 39 6.434 -16.75 1 73.81 183 ALA A C 1
ATOM 1473 O O . ALA A 1 183 ? 38.156 5.555 -16.594 1 73.81 183 ALA A O 1
ATOM 1474 N N . GLU A 1 184 ? 39.469 7.152 -15.797 1 76.06 184 GLU A N 1
ATOM 1475 C CA . GLU A 1 184 ? 38.938 7.008 -14.445 1 76.06 184 GLU A CA 1
ATOM 1476 C C . GLU A 1 184 ? 37.469 7.445 -14.375 1 76.06 184 GLU A C 1
ATOM 1478 O O . GLU A 1 184 ? 36.656 6.844 -13.656 1 76.06 184 GLU A O 1
ATOM 1483 N N . LYS A 1 185 ? 37.25 8.453 -15.086 1 73.5 185 LYS A N 1
ATOM 1484 C CA . LYS A 1 185 ? 35.875 8.945 -15.109 1 73.5 185 LYS A CA 1
ATOM 1485 C C . LYS A 1 185 ? 34.969 7.953 -15.805 1 73.5 185 LYS A C 1
ATOM 1487 O O . LYS A 1 185 ? 33.812 7.793 -15.414 1 73.5 185 LYS A O 1
ATOM 1492 N N . GLU A 1 186 ? 35.469 7.363 -16.781 1 72.5 186 GLU A N 1
ATOM 1493 C CA . GLU A 1 186 ? 34.688 6.348 -17.469 1 72.5 186 GLU A CA 1
ATOM 1494 C C . GLU A 1 186 ? 34.406 5.152 -16.578 1 72.5 186 GLU A C 1
ATOM 1496 O O . GLU A 1 186 ? 33.312 4.566 -16.625 1 72.5 186 GLU A O 1
ATOM 1501 N N . LYS A 1 187 ? 35.375 4.801 -15.836 1 74.88 187 LYS A N 1
ATOM 1502 C CA . LYS A 1 187 ? 35.188 3.721 -14.875 1 74.88 187 LYS A CA 1
ATOM 1503 C C . LYS A 1 187 ? 34.125 4.086 -13.836 1 74.88 187 LYS A C 1
ATOM 1505 O O . LYS A 1 187 ? 33.312 3.24 -13.438 1 74.88 187 LYS A O 1
ATOM 1510 N N . GLU A 1 188 ? 34.188 5.266 -13.484 1 75 188 GLU A N 1
ATOM 1511 C CA . GLU A 1 188 ? 33.188 5.746 -12.516 1 75 188 GLU A CA 1
ATOM 1512 C C . GLU A 1 188 ? 31.781 5.73 -13.102 1 75 188 GLU A C 1
ATOM 1514 O O . GLU A 1 188 ? 30.812 5.422 -12.406 1 75 188 GLU A O 1
ATOM 1519 N N . GLU A 1 189 ? 31.75 6.059 -14.305 1 75.44 189 GLU A N 1
ATOM 1520 C CA . GLU A 1 189 ? 30.453 6.051 -14.977 1 75.44 189 GLU A CA 1
ATOM 1521 C C . GLU A 1 189 ? 29.922 4.629 -15.141 1 75.44 189 GLU A C 1
ATOM 1523 O O . GLU A 1 189 ? 28.703 4.398 -15.055 1 75.44 189 GLU A O 1
ATOM 1528 N N . GLY A 1 190 ? 30.812 3.754 -15.438 1 76.12 190 GLY A N 1
ATOM 1529 C CA . GLY A 1 190 ? 30.422 2.355 -15.516 1 76.12 190 GLY A CA 1
ATOM 1530 C C . GLY A 1 190 ? 29.906 1.808 -14.203 1 76.12 190 GLY A C 1
ATOM 1531 O O . GLY A 1 190 ? 28.922 1.065 -14.18 1 76.12 190 GLY A O 1
ATOM 1532 N N . ALA A 1 191 ? 30.578 2.25 -13.227 1 79.25 191 ALA A N 1
ATOM 1533 C CA . ALA A 1 191 ? 30.156 1.823 -11.898 1 79.25 191 ALA A CA 1
ATOM 1534 C C . ALA A 1 191 ? 28.797 2.412 -11.539 1 79.25 191 ALA A C 1
ATOM 1536 O O . ALA A 1 191 ? 27.984 1.756 -10.883 1 79.25 191 ALA A O 1
ATOM 1537 N N . ALA A 1 192 ? 28.641 3.635 -11.977 1 83.06 192 ALA A N 1
ATOM 1538 C CA . ALA A 1 192 ? 27.359 4.293 -11.719 1 83.06 192 ALA A CA 1
ATOM 1539 C C . ALA A 1 192 ? 26.219 3.611 -12.484 1 83.06 192 ALA A C 1
ATOM 1541 O O . ALA A 1 192 ? 25.109 3.486 -11.977 1 83.06 192 ALA A O 1
ATOM 1542 N N . LEU A 1 193 ? 26.562 3.244 -13.672 1 85.38 193 LEU A N 1
ATOM 1543 C CA . LEU A 1 193 ? 25.562 2.549 -14.477 1 85.38 193 LEU A CA 1
ATOM 1544 C C . LEU A 1 193 ? 25.219 1.192 -13.867 1 85.38 193 LEU A C 1
ATOM 1546 O O . LEU A 1 193 ? 24.047 0.792 -13.844 1 85.38 193 LEU A O 1
ATOM 1550 N N . HIS A 1 194 ? 26.234 0.525 -13.461 1 87.56 194 HIS A N 1
ATOM 1551 C CA . HIS A 1 194 ? 26.016 -0.754 -12.797 1 87.56 194 HIS A CA 1
ATOM 1552 C C . HIS A 1 194 ? 25.141 -0.586 -11.555 1 87.56 194 HIS A C 1
ATOM 1554 O O . HIS A 1 194 ? 24.234 -1.393 -11.32 1 87.56 194 HIS A O 1
ATOM 1560 N N . ALA A 1 195 ? 25.469 0.446 -10.812 1 88.56 195 ALA A N 1
ATOM 1561 C CA . ALA A 1 195 ? 24.688 0.717 -9.602 1 88.56 195 ALA A CA 1
ATOM 1562 C C . ALA A 1 195 ? 23.234 1.033 -9.945 1 88.56 195 ALA A C 1
ATOM 1564 O O . ALA A 1 195 ? 22.328 0.669 -9.195 1 88.56 195 ALA A O 1
ATOM 1565 N N . LEU A 1 196 ? 23.078 1.7 -11.023 1 91.62 196 LEU A N 1
ATOM 1566 C CA . LEU A 1 196 ? 21.734 2.039 -11.484 1 91.62 196 LEU A CA 1
ATOM 1567 C C . LEU A 1 196 ? 20.938 0.778 -11.789 1 91.62 196 LEU A C 1
ATOM 1569 O O . LEU A 1 196 ? 19.797 0.638 -11.344 1 91.62 196 LEU A O 1
ATOM 1573 N N . PHE A 1 197 ? 21.531 -0.166 -12.492 1 94.62 197 PHE A N 1
ATOM 1574 C CA . PHE A 1 197 ? 20.844 -1.396 -12.867 1 94.62 197 PHE A CA 1
ATOM 1575 C C . PHE A 1 197 ? 20.656 -2.299 -11.656 1 94.62 197 PHE A C 1
ATOM 1577 O O . PHE A 1 197 ? 19.641 -2.99 -11.539 1 94.62 197 PHE A O 1
ATOM 1584 N N . LEU A 1 198 ? 21.609 -2.242 -10.836 1 93.75 198 LEU A N 1
ATOM 1585 C CA . LEU A 1 198 ? 21.5 -3.02 -9.609 1 93.75 198 LEU A CA 1
ATOM 1586 C C . LEU A 1 198 ? 20.359 -2.512 -8.734 1 93.75 198 LEU A C 1
ATOM 1588 O O . LEU A 1 198 ? 19.594 -3.305 -8.18 1 93.75 198 LEU A O 1
ATOM 1592 N N . ALA A 1 199 ? 20.281 -1.22 -8.586 1 94.19 199 ALA A N 1
ATOM 1593 C CA . ALA A 1 199 ? 19.203 -0.609 -7.816 1 94.19 199 ALA A CA 1
ATOM 1594 C C . ALA A 1 199 ? 17.844 -0.938 -8.43 1 94.19 199 ALA A C 1
ATOM 1596 O O . ALA A 1 199 ? 16.875 -1.213 -7.703 1 94.19 199 ALA A O 1
ATOM 1597 N N . ALA A 1 200 ? 17.781 -0.873 -9.734 1 95.5 200 ALA A N 1
ATOM 1598 C CA . ALA A 1 200 ? 16.531 -1.197 -10.414 1 95.5 200 ALA A CA 1
ATOM 1599 C C . ALA A 1 200 ? 16.141 -2.648 -10.164 1 95.5 200 ALA A C 1
ATOM 1601 O O . ALA A 1 200 ? 14.969 -2.938 -9.891 1 95.5 200 ALA A O 1
ATOM 1602 N N . TYR A 1 201 ? 17.094 -3.545 -10.328 1 97.06 201 TYR A N 1
ATOM 1603 C CA . TYR A 1 201 ? 16.828 -4.957 -10.078 1 97.06 201 TYR A CA 1
ATOM 1604 C C . TYR A 1 201 ? 16.344 -5.172 -8.648 1 97.06 201 TYR A C 1
ATOM 1606 O O . TYR A 1 201 ? 15.375 -5.914 -8.43 1 97.06 201 TYR A O 1
ATOM 1614 N N . TRP A 1 202 ? 16.984 -4.5 -7.742 1 95.75 202 TRP A N 1
ATOM 1615 C CA . TRP A 1 202 ? 16.609 -4.617 -6.332 1 95.75 202 TRP A CA 1
ATOM 1616 C C . TRP A 1 202 ? 15.195 -4.105 -6.094 1 95.75 202 TRP A C 1
ATOM 1618 O O . TRP A 1 202 ? 14.414 -4.742 -5.387 1 95.75 202 TRP A O 1
ATOM 1628 N N . LEU A 1 203 ? 14.844 -2.938 -6.605 1 95 203 LEU A N 1
ATOM 1629 C CA . LEU A 1 203 ? 13.516 -2.354 -6.449 1 95 203 LEU A CA 1
ATOM 1630 C C . LEU A 1 203 ? 12.438 -3.316 -6.934 1 95 203 LEU A C 1
ATOM 1632 O O . LEU A 1 203 ? 11.414 -3.502 -6.266 1 95 203 LEU A O 1
ATOM 1636 N N . ALA A 1 204 ? 12.672 -3.932 -8.062 1 94.44 204 ALA A N 1
ATOM 1637 C CA . ALA A 1 204 ? 11.695 -4.844 -8.656 1 94.44 204 ALA A CA 1
ATOM 1638 C C . ALA A 1 204 ? 11.562 -6.117 -7.828 1 94.44 204 ALA A C 1
ATOM 1640 O O . ALA A 1 204 ? 10.461 -6.637 -7.645 1 94.44 204 ALA A O 1
ATOM 1641 N N . ARG A 1 205 ? 12.672 -6.598 -7.316 1 94.12 205 ARG A N 1
ATOM 1642 C CA . ARG A 1 205 ? 12.664 -7.836 -6.547 1 94.12 205 ARG A CA 1
ATOM 1643 C C . ARG A 1 205 ? 11.992 -7.633 -5.191 1 94.12 205 ARG A C 1
ATOM 1645 O O . ARG A 1 205 ? 11.422 -8.57 -4.629 1 94.12 205 ARG A O 1
ATOM 1652 N N . GLU A 1 206 ? 12.133 -6.398 -4.66 1 91.31 206 GLU A N 1
ATOM 1653 C CA . GLU A 1 206 ? 11.586 -6.102 -3.338 1 91.31 206 GLU A CA 1
ATOM 1654 C C . GLU A 1 206 ? 10.156 -5.594 -3.43 1 91.31 206 GLU A C 1
ATOM 1656 O O . GLU A 1 206 ? 9.539 -5.254 -2.414 1 91.31 206 GLU A O 1
ATOM 1661 N N . ASP A 1 207 ? 9.539 -5.609 -4.57 1 88.56 207 ASP A N 1
ATOM 1662 C CA . ASP A 1 207 ? 8.172 -5.156 -4.816 1 88.56 207 ASP A CA 1
ATOM 1663 C C . ASP A 1 207 ? 7.984 -3.709 -4.363 1 88.56 207 ASP A C 1
ATOM 1665 O O . ASP A 1 207 ? 7.027 -3.395 -3.654 1 88.56 207 ASP A O 1
ATOM 1669 N N . LEU A 1 208 ? 8.961 -2.898 -4.621 1 90.44 208 LEU A N 1
ATOM 1670 C CA . LEU A 1 208 ? 8.875 -1.47 -4.34 1 90.44 208 LEU A CA 1
ATOM 1671 C C . LEU A 1 208 ? 8.531 -0.687 -5.602 1 90.44 208 LEU A C 1
ATOM 1673 O O . LEU A 1 208 ? 8.758 -1.162 -6.715 1 90.44 208 LEU A O 1
ATOM 1677 N N . PRO A 1 209 ? 7.902 0.449 -5.441 1 88.06 209 PRO A N 1
ATOM 1678 C CA . PRO A 1 209 ? 7.523 1.218 -6.625 1 88.06 209 PRO A CA 1
ATOM 1679 C C . PRO A 1 209 ? 8.719 1.575 -7.508 1 88.06 209 PRO A C 1
ATOM 1681 O O . PRO A 1 209 ? 9.727 2.088 -7.012 1 88.06 209 PRO A O 1
ATOM 1684 N N . THR A 1 210 ? 8.586 1.366 -8.805 1 88.75 210 THR A N 1
ATOM 1685 C CA . THR A 1 210 ? 9.664 1.623 -9.75 1 88.75 210 THR A CA 1
ATOM 1686 C C . THR A 1 210 ? 9.969 3.115 -9.828 1 88.75 210 THR A C 1
ATOM 1688 O O . THR A 1 210 ? 11.078 3.506 -10.195 1 88.75 210 THR A O 1
ATOM 1691 N N . ALA A 1 211 ? 9.07 3.973 -9.438 1 86.56 211 ALA A N 1
ATOM 1692 C CA . ALA A 1 211 ? 9.234 5.422 -9.5 1 86.56 211 ALA A CA 1
ATOM 1693 C C . ALA A 1 211 ? 10.273 5.898 -8.484 1 86.56 211 ALA A C 1
ATOM 1695 O O . ALA A 1 211 ? 10.773 7.023 -8.586 1 86.56 211 ALA A O 1
ATOM 1696 N N . LYS A 1 212 ? 10.672 5.035 -7.539 1 90 212 LYS A N 1
ATOM 1697 C CA . LYS A 1 212 ? 11.602 5.418 -6.48 1 90 212 LYS A CA 1
ATOM 1698 C C . LYS A 1 212 ? 13.047 5.172 -6.902 1 90 212 LYS A C 1
ATOM 1700 O O . LYS A 1 212 ? 13.969 5.344 -6.105 1 90 212 LYS A O 1
ATOM 1705 N N . LEU A 1 213 ? 13.227 4.797 -8.133 1 90.94 213 LEU A N 1
ATOM 1706 C CA . LEU A 1 213 ? 14.57 4.48 -8.594 1 90.94 213 LEU A CA 1
ATOM 1707 C C . LEU A 1 213 ? 15.5 5.68 -8.445 1 90.94 213 LEU A C 1
ATOM 1709 O O . LEU A 1 213 ? 16.641 5.539 -7.984 1 90.94 213 LEU A O 1
ATOM 1713 N N . LEU A 1 214 ? 15.086 6.883 -8.75 1 86.62 214 LEU A N 1
ATOM 1714 C CA . LEU A 1 214 ? 15.914 8.078 -8.617 1 86.62 214 LEU A CA 1
ATOM 1715 C C . LEU A 1 214 ? 16.234 8.359 -7.152 1 86.62 214 LEU A C 1
ATOM 1717 O O . LEU A 1 214 ? 17.359 8.773 -6.828 1 86.62 214 LEU A O 1
ATOM 1721 N N . SER A 1 215 ? 15.219 8.156 -6.324 1 89.81 215 SER A N 1
ATOM 1722 C CA . SER A 1 215 ? 15.414 8.352 -4.891 1 89.81 215 SER A CA 1
ATOM 1723 C C . SER A 1 215 ? 16.469 7.391 -4.34 1 89.81 215 SER A C 1
ATOM 1725 O O . SER A 1 215 ? 17.266 7.762 -3.477 1 89.81 215 SER A O 1
ATOM 1727 N N . VAL A 1 216 ? 16.469 6.145 -4.805 1 92 216 VAL A N 1
ATOM 1728 C CA . VAL A 1 216 ? 17.453 5.16 -4.375 1 92 216 VAL A CA 1
ATOM 1729 C C . VAL A 1 216 ? 18.844 5.586 -4.828 1 92 216 VAL A C 1
ATOM 1731 O O . VAL A 1 216 ? 19.812 5.418 -4.098 1 92 216 VAL A O 1
ATOM 1734 N N . LEU A 1 217 ? 18.922 6.141 -5.984 1 88.44 217 LEU A N 1
ATOM 1735 C CA . LEU A 1 217 ? 20.219 6.586 -6.496 1 88.44 217 LEU A CA 1
ATOM 1736 C C . LEU A 1 217 ? 20.766 7.73 -5.656 1 88.44 217 LEU A C 1
ATOM 1738 O O . LEU A 1 217 ? 21.984 7.816 -5.434 1 88.44 217 LEU A O 1
ATOM 1742 N N . ARG A 1 218 ? 19.875 8.586 -5.215 1 85.88 218 ARG A N 1
ATOM 1743 C CA . ARG A 1 218 ? 20.297 9.656 -4.32 1 85.88 218 ARG A CA 1
ATOM 1744 C C . ARG A 1 218 ? 20.844 9.094 -3.014 1 85.88 218 ARG A C 1
ATOM 1746 O O . ARG A 1 218 ? 21.812 9.625 -2.461 1 85.88 218 ARG A O 1
ATOM 1753 N N . LEU A 1 219 ? 20.188 8.07 -2.557 1 90.75 219 LEU A N 1
ATOM 1754 C CA . LEU A 1 219 ? 20.688 7.406 -1.353 1 90.75 219 LEU A CA 1
ATOM 1755 C C . LEU A 1 219 ? 22.078 6.836 -1.574 1 90.75 219 LEU A C 1
ATOM 1757 O O . LEU A 1 219 ? 22.969 6.996 -0.729 1 90.75 219 LEU A O 1
ATOM 1761 N N . LEU A 1 220 ? 22.25 6.207 -2.703 1 88.19 220 LEU A N 1
ATOM 1762 C CA . LEU A 1 220 ? 23.547 5.613 -3.012 1 88.19 220 LEU A CA 1
ATOM 1763 C C . LEU A 1 220 ? 24.625 6.688 -3.127 1 88.19 220 LEU A C 1
ATOM 1765 O O . LEU A 1 220 ? 25.75 6.504 -2.65 1 88.19 220 LEU A O 1
ATOM 1769 N N . ALA A 1 221 ? 24.25 7.797 -3.695 1 83 221 ALA A N 1
ATOM 1770 C CA . ALA A 1 221 ? 25.188 8.906 -3.842 1 83 221 ALA A CA 1
ATOM 1771 C C . ALA A 1 221 ? 25.562 9.484 -2.482 1 83 221 ALA A C 1
ATOM 1773 O O . ALA A 1 221 ? 26.734 9.742 -2.215 1 83 221 ALA A O 1
ATOM 1774 N N . GLU A 1 222 ? 24.531 9.641 -1.66 1 84.38 222 GLU A N 1
ATOM 1775 C CA . GLU A 1 222 ? 24.75 10.219 -0.339 1 84.38 222 GLU A CA 1
ATOM 1776 C C . GLU A 1 222 ? 25.531 9.258 0.555 1 84.38 222 GLU A C 1
ATOM 1778 O O . GLU A 1 222 ? 26.219 9.688 1.485 1 84.38 222 GLU A O 1
ATOM 1783 N N . ALA A 1 223 ? 25.391 7.973 0.239 1 82.56 223 ALA A N 1
ATOM 1784 C CA . ALA A 1 223 ? 26.094 6.965 1.023 1 82.56 223 ALA A CA 1
ATOM 1785 C C . ALA A 1 223 ? 27.562 6.867 0.593 1 82.56 223 ALA A C 1
ATOM 1787 O O . ALA A 1 223 ? 28.359 6.184 1.238 1 82.56 223 ALA A O 1
ATOM 1788 N N . GLY A 1 224 ? 27.984 7.559 -0.464 1 75.25 224 GLY A N 1
ATOM 1789 C CA . GLY A 1 224 ? 29.391 7.629 -0.809 1 75.25 224 GLY A CA 1
ATOM 1790 C C . GLY A 1 224 ? 29.719 7.004 -2.154 1 75.25 224 GLY A C 1
ATOM 1791 O O . GLY A 1 224 ? 30.875 6.945 -2.561 1 75.25 224 GLY A O 1
ATOM 1792 N N . LEU A 1 225 ? 28.672 6.324 -2.654 1 73.88 225 LEU A N 1
ATOM 1793 C CA . LEU A 1 225 ? 28.953 5.746 -3.965 1 73.88 225 LEU A CA 1
ATOM 1794 C C . LEU A 1 225 ? 29.078 6.836 -5.023 1 73.88 225 LEU A C 1
ATOM 1796 O O . LEU A 1 225 ? 28.172 7.668 -5.172 1 73.88 225 LEU A O 1
ATOM 1800 N N . LYS A 1 226 ? 30.297 7.012 -5.344 1 63.47 226 LYS A N 1
ATOM 1801 C CA . LYS A 1 226 ? 30.609 8.078 -6.293 1 63.47 226 LYS A CA 1
ATOM 1802 C C . LYS A 1 226 ? 30.047 7.766 -7.676 1 63.47 226 LYS A C 1
ATOM 1804 O O . LYS A 1 226 ? 29.922 6.598 -8.055 1 63.47 226 LYS A O 1
ATOM 1809 N N . GLY A 1 227 ? 29.422 8.695 -8.32 1 60.97 227 GLY A N 1
ATOM 1810 C CA . GLY A 1 227 ? 28.969 8.625 -9.703 1 60.97 227 GLY A CA 1
ATOM 1811 C C . GLY A 1 227 ? 27.453 8.57 -9.828 1 60.97 227 GLY A C 1
ATOM 1812 O O . GLY A 1 227 ? 26.781 7.906 -9.039 1 60.97 227 GLY A O 1
ATOM 1813 N N . ALA A 1 228 ? 26.859 9.648 -10.102 1 60.34 228 ALA A N 1
ATOM 1814 C CA . ALA A 1 228 ? 25.422 9.656 -10.367 1 60.34 228 ALA A CA 1
ATOM 1815 C C . ALA A 1 228 ? 25.141 9.656 -11.867 1 60.34 228 ALA A C 1
ATOM 1817 O O . ALA A 1 228 ? 25.906 10.227 -12.648 1 60.34 228 ALA A O 1
ATOM 1818 N N . THR A 1 229 ? 24.344 8.641 -12.297 1 64.94 229 THR A N 1
ATOM 1819 C CA . THR A 1 229 ? 23.969 8.625 -13.711 1 64.94 229 THR A CA 1
ATOM 1820 C C . THR A 1 229 ? 23.188 9.883 -14.078 1 64.94 229 THR A C 1
ATOM 1822 O O . THR A 1 229 ? 22.656 10.562 -13.203 1 64.94 229 THR A O 1
ATOM 1825 N N . HIS A 1 230 ? 23.406 10.32 -15.266 1 68.25 230 HIS A N 1
ATOM 1826 C CA . HIS A 1 230 ? 22.703 11.5 -15.773 1 68.25 230 HIS A CA 1
ATOM 1827 C C . HIS A 1 230 ? 21.281 11.164 -16.188 1 68.25 230 HIS A C 1
ATOM 1829 O O . HIS A 1 230 ? 20.5 12.055 -16.516 1 68.25 230 HIS A O 1
ATOM 1835 N N . PHE A 1 231 ? 21 9.805 -16.141 1 76 231 PHE A N 1
ATOM 1836 C CA . PHE A 1 231 ? 19.656 9.414 -16.516 1 76 231 PHE A CA 1
ATOM 1837 C C . PHE A 1 231 ? 18.656 9.789 -15.43 1 76 231 PHE A C 1
ATOM 1839 O O . PHE A 1 231 ? 18.734 9.273 -14.312 1 76 231 PHE A O 1
ATOM 1846 N N . ARG A 1 232 ? 17.719 10.695 -15.789 1 75.94 232 ARG A N 1
ATOM 1847 C CA . ARG A 1 232 ? 16.766 11.148 -14.789 1 75.94 232 ARG A CA 1
ATOM 1848 C C . ARG A 1 232 ? 15.328 11.078 -15.32 1 75.94 232 ARG A C 1
ATOM 1850 O O . ARG A 1 232 ? 14.375 11.156 -14.547 1 75.94 232 ARG A O 1
ATOM 1857 N N . ARG A 1 233 ? 15.273 10.859 -16.594 1 75.44 233 ARG A N 1
ATOM 1858 C CA . ARG A 1 233 ? 13.945 10.844 -17.188 1 75.44 233 ARG A CA 1
ATOM 1859 C C . ARG A 1 233 ? 13.188 9.57 -16.828 1 75.44 233 ARG A C 1
ATOM 1861 O O . ARG A 1 233 ? 13.766 8.484 -16.828 1 75.44 233 ARG A O 1
ATOM 1868 N N . SER A 1 234 ? 11.922 9.711 -16.484 1 76.62 234 SER A N 1
ATOM 1869 C CA . SER A 1 234 ? 11.094 8.586 -16.062 1 76.62 234 SER A CA 1
ATOM 1870 C C . SER A 1 234 ? 11.047 7.508 -17.141 1 76.62 234 SER A C 1
ATOM 1872 O O . SER A 1 234 ? 11.109 6.316 -16.844 1 76.62 234 SER A O 1
ATOM 1874 N N . ASP A 1 235 ? 11.031 7.898 -18.406 1 76.62 235 ASP A N 1
ATOM 1875 C CA . ASP A 1 235 ? 10.945 6.926 -19.5 1 76.62 235 ASP A CA 1
ATOM 1876 C C . ASP A 1 235 ? 12.242 6.121 -19.609 1 76.62 235 ASP A C 1
ATOM 1878 O O . ASP A 1 235 ? 12.203 4.918 -19.875 1 76.62 235 ASP A O 1
ATOM 1882 N N . THR A 1 236 ? 13.281 6.887 -19.516 1 83.56 236 THR A N 1
ATOM 1883 C CA . THR A 1 236 ? 14.57 6.215 -19.594 1 83.56 236 THR A CA 1
ATOM 1884 C C . THR A 1 236 ? 14.75 5.246 -18.438 1 83.56 236 THR A C 1
ATOM 1886 O O . THR A 1 236 ? 15.297 4.156 -18.609 1 83.56 236 THR A O 1
ATOM 1889 N N . LEU A 1 237 ? 14.32 5.68 -17.312 1 87.31 237 LEU A N 1
ATOM 1890 C CA . LEU A 1 237 ? 14.453 4.824 -16.141 1 87.31 237 LEU A CA 1
ATOM 1891 C C . LEU A 1 237 ? 13.594 3.572 -16.281 1 87.31 237 LEU A C 1
ATOM 1893 O O . LEU A 1 237 ? 13.977 2.494 -15.82 1 87.31 237 LEU A O 1
ATOM 1897 N N . GLN A 1 238 ? 12.453 3.672 -16.938 1 88.75 238 GLN A N 1
ATOM 1898 C CA . GLN A 1 238 ? 11.609 2.508 -17.172 1 88.75 238 GLN A CA 1
ATOM 1899 C C . GLN A 1 238 ? 12.273 1.542 -18.156 1 88.75 238 GLN A C 1
ATOM 1901 O O . GLN A 1 238 ? 12.07 0.328 -18.062 1 88.75 238 GLN A O 1
ATOM 1906 N N . GLU A 1 239 ? 13.039 2.152 -19.047 1 90.75 239 GLU A N 1
ATOM 1907 C CA . GLU A 1 239 ? 13.742 1.322 -20.016 1 90.75 239 GLU A CA 1
ATOM 1908 C C . GLU A 1 239 ? 14.773 0.427 -19.344 1 90.75 239 GLU A C 1
ATOM 1910 O O . GLU A 1 239 ? 15.125 -0.631 -19.859 1 90.75 239 GLU A O 1
ATOM 1915 N N . ILE A 1 240 ? 15.219 0.874 -18.266 1 93.56 240 ILE A N 1
ATOM 1916 C CA . ILE A 1 240 ? 16.188 0.079 -17.516 1 93.56 240 ILE A CA 1
ATOM 1917 C C . ILE A 1 240 ? 15.531 -1.224 -17.062 1 93.56 240 ILE A C 1
ATOM 1919 O O . ILE A 1 240 ? 16.109 -2.301 -17.188 1 93.56 240 ILE A O 1
ATOM 1923 N N . PHE A 1 241 ? 14.336 -1.144 -16.547 1 94.81 241 PHE A N 1
ATOM 1924 C CA . PHE A 1 241 ? 13.609 -2.332 -16.125 1 94.81 241 PHE A CA 1
ATOM 1925 C C . PHE A 1 241 ? 13.297 -3.227 -17.328 1 94.81 241 PHE A C 1
ATOM 1927 O O . PHE A 1 241 ? 13.336 -4.453 -17.219 1 94.81 241 PHE A O 1
ATOM 1934 N N . LEU A 1 242 ? 12.992 -2.578 -18.469 1 94.44 242 LEU A N 1
ATOM 1935 C CA . LEU A 1 242 ? 12.703 -3.336 -19.672 1 94.44 242 LEU A CA 1
ATOM 1936 C C . LEU A 1 242 ? 13.914 -4.145 -20.125 1 94.44 242 LEU A C 1
ATOM 1938 O O . LEU A 1 242 ? 13.789 -5.309 -20.5 1 94.44 242 LEU A O 1
ATOM 1942 N N . SER A 1 243 ? 15.055 -3.502 -20.016 1 95.56 243 SER A N 1
ATOM 1943 C CA . SER A 1 243 ? 16.281 -4.195 -20.422 1 95.56 243 SER A CA 1
ATOM 1944 C C . SER A 1 243 ? 16.562 -5.383 -19.5 1 95.56 243 SER A C 1
ATOM 1946 O O . SER A 1 243 ? 16.984 -6.445 -19.969 1 95.56 243 SER A O 1
ATOM 1948 N N . LEU A 1 244 ? 16.359 -5.191 -18.266 1 97.06 244 LEU A N 1
ATOM 1949 C CA . LEU A 1 244 ? 16.547 -6.277 -17.312 1 97.06 244 LEU A CA 1
ATOM 1950 C C . LEU A 1 244 ? 15.617 -7.441 -17.609 1 97.06 244 LEU A C 1
ATOM 1952 O O . LEU A 1 244 ? 16.047 -8.594 -17.656 1 97.06 244 LEU A O 1
ATOM 1956 N N . GLY A 1 245 ? 14.359 -7.137 -17.828 1 96.62 245 GLY A N 1
ATOM 1957 C CA . GLY A 1 245 ? 13.383 -8.164 -18.141 1 96.62 245 GLY A CA 1
ATOM 1958 C C . GLY A 1 245 ? 13.688 -8.891 -19.438 1 96.62 245 GLY A C 1
ATOM 1959 O O . GLY A 1 245 ? 13.516 -10.109 -19.531 1 96.62 245 GLY A O 1
ATOM 1960 N N . GLN A 1 246 ? 14.195 -8.148 -20.406 1 95.5 246 GLN A N 1
ATOM 1961 C CA . GLN A 1 246 ? 14.516 -8.727 -21.703 1 95.5 246 GLN A CA 1
ATOM 1962 C C . GLN A 1 246 ? 15.672 -9.711 -21.594 1 95.5 246 GLN A C 1
ATOM 1964 O O . GLN A 1 246 ? 15.664 -10.766 -22.25 1 95.5 246 GLN A O 1
ATOM 1969 N N . VAL A 1 247 ? 16.625 -9.352 -20.797 1 96.94 247 VAL A N 1
ATOM 1970 C CA . VAL A 1 247 ? 17.766 -10.234 -20.625 1 96.94 247 VAL A CA 1
ATOM 1971 C C . VAL A 1 247 ? 17.344 -11.523 -19.922 1 96.94 247 VAL A C 1
ATOM 1973 O O . VAL A 1 247 ? 17.734 -12.617 -20.344 1 96.94 247 VAL A O 1
ATOM 1976 N N . ILE A 1 248 ? 16.547 -11.406 -18.922 1 97.62 248 ILE A N 1
ATOM 1977 C CA . ILE A 1 248 ? 16.094 -12.578 -18.188 1 97.62 248 ILE A CA 1
ATOM 1978 C C . ILE A 1 248 ? 15.227 -13.453 -19.109 1 97.62 248 ILE A C 1
ATOM 1980 O O . ILE A 1 248 ? 15.375 -14.68 -19.125 1 97.62 248 ILE A O 1
ATOM 1984 N N . ARG A 1 249 ? 14.359 -12.859 -19.875 1 96.44 249 ARG A N 1
ATOM 1985 C CA . ARG A 1 249 ? 13.539 -13.594 -20.844 1 96.44 249 ARG A CA 1
ATOM 1986 C C . ARG A 1 249 ? 14.406 -14.266 -21.891 1 96.44 249 ARG A C 1
ATOM 1988 O O . ARG A 1 249 ? 14.164 -15.414 -22.266 1 96.44 249 ARG A O 1
ATOM 1995 N N . GLY A 1 250 ? 15.406 -13.539 -22.359 1 95.69 250 GLY A N 1
ATOM 1996 C CA . GLY A 1 250 ? 16.312 -14.102 -23.344 1 95.69 250 GLY A CA 1
ATOM 1997 C C . GLY A 1 250 ? 17.031 -15.336 -22.859 1 95.69 250 GLY A C 1
ATOM 1998 O O . GLY A 1 250 ? 17.188 -16.312 -23.594 1 95.69 250 GLY A O 1
ATOM 1999 N N . ARG A 1 251 ? 17.453 -15.289 -21.656 1 95.19 251 ARG A N 1
ATOM 2000 C CA . ARG A 1 251 ? 18.125 -16.438 -21.062 1 95.19 251 ARG A CA 1
ATOM 2001 C C . ARG A 1 251 ? 17.172 -17.625 -20.906 1 95.19 251 ARG A C 1
ATOM 2003 O O . ARG A 1 251 ? 17.562 -18.766 -21.125 1 95.19 251 ARG A O 1
ATOM 2010 N N . LEU A 1 252 ? 16 -17.359 -20.578 1 96.56 252 LEU A N 1
ATOM 2011 C CA . LEU A 1 252 ? 14.984 -18.406 -20.453 1 96.56 252 LEU A CA 1
ATOM 2012 C C . LEU A 1 252 ? 14.688 -19.031 -21.812 1 96.56 252 LEU A C 1
ATOM 2014 O O . LEU A 1 252 ? 14.68 -20.266 -21.938 1 96.56 252 LEU A O 1
ATOM 2018 N N . VAL A 1 253 ? 14.484 -18.219 -22.797 1 97.12 253 VAL A N 1
ATOM 2019 C CA . VAL A 1 253 ? 14.125 -18.703 -24.125 1 97.12 253 VAL A CA 1
ATOM 2020 C C . VAL A 1 253 ? 15.266 -19.547 -24.688 1 97.12 253 VAL A C 1
ATOM 2022 O O . VAL A 1 253 ? 15.023 -20.562 -25.328 1 97.12 253 VAL A O 1
ATOM 2025 N N . SER A 1 254 ? 16.469 -19.156 -24.359 1 95.25 254 SER A N 1
ATOM 2026 C CA . SER A 1 254 ? 17.609 -19.938 -24.812 1 95.25 254 SER A CA 1
ATOM 2027 C C . SER A 1 254 ? 17.625 -21.328 -24.172 1 95.25 254 SER A C 1
ATOM 2029 O O . SER A 1 254 ? 17.984 -22.312 -24.828 1 95.25 254 SER A O 1
ATOM 2031 N N . ARG A 1 255 ? 17.203 -21.453 -23.016 1 95 255 ARG A N 1
ATOM 2032 C CA . ARG A 1 255 ? 17.141 -22.75 -22.328 1 95 255 ARG A CA 1
ATOM 2033 C C . ARG A 1 255 ? 15.992 -23.594 -22.891 1 95 255 ARG A C 1
ATOM 2035 O O . ARG A 1 255 ? 16.156 -24.797 -23.094 1 95 255 ARG A O 1
ATOM 2042 N N . VAL A 1 256 ? 14.883 -23 -23.156 1 96.88 256 VAL A N 1
ATOM 2043 C CA . VAL A 1 256 ? 13.719 -23.703 -23.688 1 96.88 256 VAL A CA 1
ATOM 2044 C C . VAL A 1 256 ? 14.016 -24.203 -25.094 1 96.88 256 VAL A C 1
ATOM 2046 O O . VAL A 1 256 ? 13.586 -25.297 -25.469 1 96.88 256 VAL A O 1
ATOM 2049 N N . LYS A 1 257 ? 14.828 -23.438 -25.812 1 95.38 257 LYS A N 1
ATOM 2050 C CA . LYS A 1 257 ? 15.188 -23.812 -27.188 1 95.38 257 LYS A CA 1
ATOM 2051 C C . LYS A 1 257 ? 16.062 -25.078 -27.203 1 95.38 257 LYS A C 1
ATOM 2053 O O . LYS A 1 257 ? 16.062 -25.812 -28.188 1 95.38 257 LYS A O 1
ATOM 2058 N N . GLN A 1 258 ? 16.719 -25.328 -26.109 1 94 258 GLN A N 1
ATOM 2059 C CA . GLN A 1 258 ? 17.562 -26.5 -26.031 1 94 258 GLN A CA 1
ATOM 2060 C C . GLN A 1 258 ? 16.75 -27.766 -25.719 1 94 258 GLN A C 1
ATOM 2062 O O . GLN A 1 258 ? 17.219 -28.875 -25.953 1 94 258 GLN A O 1
ATOM 2067 N N . ALA A 1 259 ? 15.57 -27.609 -25.281 1 94.31 259 ALA A N 1
ATOM 2068 C CA . ALA A 1 259 ? 14.703 -28.734 -24.984 1 94.31 259 ALA A CA 1
ATOM 2069 C C . ALA A 1 259 ? 14.039 -29.266 -26.25 1 94.31 259 ALA A C 1
ATOM 2071 O O . ALA A 1 259 ? 13.914 -28.547 -27.234 1 94.31 259 ALA A O 1
ATOM 2072 N N . GLY A 1 260 ? 13.688 -30.516 -26.234 1 91.69 260 GLY A N 1
ATOM 2073 C CA . GLY A 1 260 ? 13.016 -31.125 -27.375 1 91.69 260 GLY A CA 1
ATOM 2074 C C . GLY A 1 260 ? 11.594 -30.625 -27.562 1 91.69 260 GLY A C 1
ATOM 2075 O O . GLY A 1 260 ? 11.133 -30.469 -28.703 1 91.69 260 GLY A O 1
ATOM 2076 N N . CYS A 1 261 ? 10.93 -30.484 -26.547 1 95.75 261 CYS A N 1
ATOM 2077 C CA . CYS A 1 261 ? 9.57 -29.953 -26.562 1 95.75 261 CYS A CA 1
ATOM 2078 C C . CYS A 1 261 ? 9.281 -29.172 -25.281 1 95.75 261 CYS A C 1
ATOM 2080 O O . CYS A 1 261 ? 10.102 -29.156 -24.359 1 95.75 261 CYS A O 1
ATOM 2082 N N . TYR A 1 262 ? 8.188 -28.375 -25.281 1 97.12 262 TYR A N 1
ATOM 2083 C CA . TYR A 1 262 ? 7.801 -27.609 -24.109 1 97.12 262 TYR A CA 1
ATOM 2084 C C . TYR A 1 262 ? 6.289 -27.609 -23.906 1 97.12 262 TYR A C 1
ATOM 2086 O O . TYR A 1 262 ? 5.543 -27.938 -24.844 1 97.12 262 TYR A O 1
ATOM 2094 N N . GLY A 1 263 ? 5.918 -27.484 -22.688 1 95.25 263 GLY A N 1
ATOM 2095 C CA . GLY A 1 263 ? 4.512 -27.312 -22.359 1 95.25 263 GLY A CA 1
ATOM 2096 C C . GLY A 1 263 ? 4.16 -25.906 -21.906 1 95.25 263 GLY A C 1
ATOM 2097 O O . GLY A 1 263 ? 4.988 -25.219 -21.312 1 95.25 263 GLY A O 1
ATOM 2098 N N . LEU A 1 264 ? 2.949 -25.484 -22.266 1 93.75 264 LEU A N 1
ATOM 2099 C CA . LEU A 1 264 ? 2.52 -24.125 -21.922 1 93.75 264 LEU A CA 1
ATOM 2100 C C . LEU A 1 264 ? 1.335 -24.156 -20.969 1 93.75 264 LEU A C 1
ATOM 2102 O O . LEU A 1 264 ? 0.373 -24.891 -21.188 1 93.75 264 LEU A O 1
ATOM 2106 N N . LEU A 1 265 ? 1.498 -23.484 -19.875 1 91.25 265 LEU A N 1
ATOM 2107 C CA . LEU A 1 265 ? 0.4 -23.234 -18.953 1 91.25 265 LEU A CA 1
ATOM 2108 C C . LEU A 1 265 ? -0.136 -21.812 -19.109 1 91.25 265 LEU A C 1
ATOM 2110 O O . LEU A 1 265 ? 0.591 -20.844 -18.891 1 91.25 265 LEU A O 1
ATOM 2114 N N . SER A 1 266 ? -1.384 -21.672 -19.531 1 88.75 266 SER A N 1
ATOM 2115 C CA . SER A 1 266 ? -1.945 -20.359 -19.828 1 88.75 266 SER A CA 1
ATOM 2116 C C . SER A 1 266 ? -3.189 -20.094 -18.984 1 88.75 266 SER A C 1
ATOM 2118 O O . SER A 1 266 ? -4.07 -20.938 -18.875 1 88.75 266 SER A O 1
ATOM 2120 N N . ASP A 1 267 ? -3.244 -18.922 -18.375 1 82.44 267 ASP A N 1
ATOM 2121 C CA . ASP A 1 267 ? -4.375 -18.5 -17.547 1 82.44 267 ASP A CA 1
ATOM 2122 C C . ASP A 1 267 ? -4.812 -17.078 -17.891 1 82.44 267 ASP A C 1
ATOM 2124 O O . ASP A 1 267 ? -3.973 -16.219 -18.172 1 82.44 267 ASP A O 1
ATOM 2128 N N . GLN A 1 268 ? -6.094 -16.969 -17.859 1 78.81 268 GLN A N 1
ATOM 2129 C CA . GLN A 1 268 ? -6.617 -15.617 -18.062 1 78.81 268 GLN A CA 1
ATOM 2130 C C . GLN A 1 268 ? -6.609 -14.828 -16.766 1 78.81 268 GLN A C 1
ATOM 2132 O O . GLN A 1 268 ? -6.906 -15.367 -15.695 1 78.81 268 GLN A O 1
ATOM 2137 N N . VAL A 1 269 ? -6.195 -13.57 -16.828 1 72.38 269 VAL A N 1
ATOM 2138 C CA . VAL A 1 269 ? -6.137 -12.719 -15.648 1 72.38 269 VAL A CA 1
ATOM 2139 C C . VAL A 1 269 ? -7.148 -11.586 -15.773 1 72.38 269 VAL A C 1
ATOM 2141 O O . VAL A 1 269 ? -7.324 -11.016 -16.859 1 72.38 269 VAL A O 1
ATOM 2144 N N . THR A 1 270 ? -8.062 -11.484 -14.758 1 57.38 270 THR A N 1
ATOM 2145 C CA . THR A 1 270 ? -9.07 -10.422 -14.789 1 57.38 270 THR A CA 1
ATOM 2146 C C . THR A 1 270 ? -8.484 -9.109 -14.273 1 57.38 270 THR A C 1
ATOM 2148 O O . THR A 1 270 ? -9.078 -8.047 -14.453 1 57.38 270 THR A O 1
ATOM 2151 N N . ALA A 1 271 ? -7.414 -9.133 -13.555 1 52.41 271 ALA A N 1
ATOM 2152 C CA . ALA A 1 271 ? -6.98 -7.91 -12.883 1 52.41 271 ALA A CA 1
ATOM 2153 C C . ALA A 1 271 ? -6.496 -6.871 -13.891 1 52.41 271 ALA A C 1
ATOM 2155 O O . ALA A 1 271 ? -5.988 -7.223 -14.961 1 52.41 271 ALA A O 1
ATOM 2156 N N . SER A 1 272 ? -7.105 -5.695 -13.828 1 48.22 272 SER A N 1
ATOM 2157 C CA . SER A 1 272 ? -6.703 -4.559 -14.648 1 48.22 272 SER A CA 1
ATOM 2158 C C . SER A 1 272 ? -5.188 -4.496 -14.805 1 48.22 272 SER A C 1
ATOM 2160 O O . SER A 1 272 ? -4.484 -4.004 -13.922 1 48.22 272 SER A O 1
ATOM 2162 N N . VAL A 1 273 ? -4.695 -5.586 -15.406 1 47 273 VAL A N 1
ATOM 2163 C CA . VAL A 1 273 ? -3.303 -5.543 -15.844 1 47 273 VAL A CA 1
ATOM 2164 C C . VAL A 1 273 ? -3.08 -4.34 -16.75 1 47 273 VAL A C 1
ATOM 2166 O O . VAL A 1 273 ? -3.65 -4.262 -17.844 1 47 273 VAL A O 1
ATOM 2169 N N . GLY A 1 274 ? -2.5 -3.107 -16.234 1 43.28 274 GLY A N 1
ATOM 2170 C CA . GLY A 1 274 ? -2.127 -1.856 -16.875 1 43.28 274 GLY A CA 1
ATOM 2171 C C . GLY A 1 274 ? -3.283 -0.88 -16.984 1 43.28 274 GLY A C 1
ATOM 2172 O O . GLY A 1 274 ? -4.391 -1.266 -17.375 1 43.28 274 GLY A O 1
ATOM 2173 N N . ALA A 1 275 ? -3.369 -0 -16.141 1 41.34 275 ALA A N 1
ATOM 2174 C CA . ALA A 1 275 ? -4.355 1.064 -15.969 1 41.34 275 ALA A CA 1
ATOM 2175 C C . ALA A 1 275 ? -4.977 1.447 -17.312 1 41.34 275 ALA A C 1
ATOM 2177 O O . ALA A 1 275 ? -6.113 1.926 -17.359 1 41.34 275 ALA A O 1
ATOM 2178 N N . ASP A 1 276 ? -4.168 1.327 -18.328 1 40.47 276 ASP A N 1
ATOM 2179 C CA . ASP A 1 276 ? -4.566 1.974 -19.578 1 40.47 276 ASP A CA 1
ATOM 2180 C C . ASP A 1 276 ? -5.523 1.09 -20.375 1 40.47 276 ASP A C 1
ATOM 2182 O O . ASP A 1 276 ? -6.016 1.492 -21.422 1 40.47 276 ASP A O 1
ATOM 2186 N N . VAL A 1 277 ? -5.52 -0.161 -20.234 1 40.06 277 VAL A N 1
ATOM 2187 C CA . VAL A 1 277 ? -6.281 -0.905 -21.219 1 40.06 277 VAL A CA 1
ATOM 2188 C C . VAL A 1 277 ? -7.598 -1.387 -20.609 1 40.06 277 VAL A C 1
ATOM 2190 O O . VAL A 1 277 ? -7.594 -2.178 -19.672 1 40.06 277 VAL A O 1
ATOM 2193 N N . GLU A 1 278 ? -8.648 -0.746 -20.672 1 42.62 278 GLU A N 1
ATOM 2194 C CA . GLU A 1 278 ? -10.07 -1.034 -20.5 1 42.62 278 GLU A CA 1
ATOM 2195 C C . GLU A 1 278 ? -10.398 -2.453 -20.953 1 42.62 278 GLU A C 1
ATOM 2197 O O . GLU A 1 278 ? -9.945 -2.9 -22 1 42.62 278 GLU A O 1
ATOM 2202 N N . ASP A 1 279 ? -11.133 -3.27 -20.172 1 48.31 279 ASP A N 1
ATOM 2203 C CA . ASP A 1 279 ? -11.75 -4.531 -20.562 1 48.31 279 ASP A CA 1
ATOM 2204 C C . ASP A 1 279 ? -10.703 -5.547 -21.016 1 48.31 279 ASP A C 1
ATOM 2206 O O . ASP A 1 279 ? -10.922 -6.305 -21.953 1 48.31 279 ASP A O 1
ATOM 2210 N N . SER A 1 280 ? -9.547 -5.113 -20.609 1 56.38 280 SER A N 1
ATOM 2211 C CA . SER A 1 280 ? -8.5 -5.965 -21.172 1 56.38 280 SER A CA 1
ATOM 2212 C C . SER A 1 280 ? -8.25 -7.176 -20.266 1 56.38 280 SER A C 1
ATOM 2214 O O . SER A 1 280 ? -8.352 -7.086 -19.047 1 56.38 280 SER A O 1
ATOM 2216 N N . ALA A 1 281 ? -8.609 -8.172 -20.797 1 69.69 281 ALA A N 1
ATOM 2217 C CA . ALA A 1 281 ? -8.133 -9.43 -20.234 1 69.69 281 ALA A CA 1
ATOM 2218 C C . ALA A 1 281 ? -6.645 -9.633 -20.5 1 69.69 281 ALA A C 1
ATOM 2220 O O . ALA A 1 281 ? -6.055 -8.906 -21.312 1 69.69 281 ALA A O 1
ATOM 2221 N N . ALA A 1 282 ? -6.043 -10.102 -19.578 1 79 282 ALA A N 1
ATOM 2222 C CA . ALA A 1 282 ? -4.641 -10.438 -19.812 1 79 282 ALA A CA 1
ATOM 2223 C C . ALA A 1 282 ? -4.422 -11.945 -19.75 1 79 282 ALA A C 1
ATOM 2225 O O . ALA A 1 282 ? -5.188 -12.664 -19.094 1 79 282 ALA A O 1
ATOM 2226 N N . LEU A 1 283 ? -3.551 -12.344 -20.641 1 86.5 283 LEU A N 1
ATOM 2227 C CA . LEU A 1 283 ? -3.168 -13.75 -20.656 1 86.5 283 LEU A CA 1
ATOM 2228 C C . LEU A 1 283 ? -1.772 -13.945 -20.078 1 86.5 283 LEU A C 1
ATOM 2230 O O . LEU A 1 283 ? -0.827 -13.266 -20.469 1 86.5 283 LEU A O 1
ATOM 2234 N N . MET A 1 284 ? -1.73 -14.727 -19.062 1 89.75 284 MET A N 1
ATOM 2235 C CA . MET A 1 284 ? -0.449 -15.094 -18.453 1 89.75 284 MET A CA 1
ATOM 2236 C C . MET A 1 284 ? -0.065 -16.516 -18.812 1 89.75 284 MET A C 1
ATOM 2238 O O . MET A 1 284 ? -0.917 -17.406 -18.844 1 89.75 284 MET A O 1
ATOM 2242 N N . ALA A 1 285 ? 1.217 -16.719 -19.078 1 92.75 285 ALA A N 1
ATOM 2243 C CA . ALA A 1 285 ? 1.631 -18.062 -19.5 1 92.75 285 ALA A CA 1
ATOM 2244 C C . ALA A 1 285 ? 2.938 -18.469 -18.812 1 92.75 285 ALA A C 1
ATOM 2246 O O . ALA A 1 285 ? 3.83 -17.625 -18.625 1 92.75 285 ALA A O 1
ATOM 2247 N N . PHE A 1 286 ? 3.027 -19.703 -18.391 1 93.81 286 PHE A N 1
ATOM 2248 C CA . PHE A 1 286 ? 4.242 -20.359 -17.906 1 93.81 286 PHE A CA 1
ATOM 2249 C C . PHE A 1 286 ? 4.691 -21.438 -18.875 1 93.81 286 PHE A C 1
ATOM 2251 O O . PHE A 1 286 ? 3.869 -22.031 -19.594 1 93.81 286 PHE A O 1
ATOM 2258 N N . VAL A 1 287 ? 5.945 -21.688 -18.922 1 96.06 287 VAL A N 1
ATOM 2259 C CA . VAL A 1 287 ? 6.496 -22.719 -19.781 1 96.06 287 VAL A CA 1
ATOM 2260 C C . VAL A 1 287 ? 7.195 -23.781 -18.938 1 96.06 287 VAL A C 1
ATOM 2262 O O . VAL A 1 287 ? 7.859 -23.453 -17.953 1 96.06 287 VAL A O 1
ATOM 2265 N N . GLN A 1 288 ? 6.887 -24.969 -19.188 1 94.75 288 GLN A N 1
ATOM 2266 C CA . GLN A 1 288 ? 7.559 -26.094 -18.562 1 94.75 288 GLN A CA 1
ATOM 2267 C C . GLN A 1 288 ? 8.375 -26.891 -19.562 1 94.75 288 GLN A C 1
ATOM 2269 O O . GLN A 1 288 ? 7.922 -27.125 -20.688 1 94.75 288 GLN A O 1
ATOM 2274 N N . TYR A 1 289 ? 9.617 -27.266 -19.234 1 95.94 289 TYR A N 1
ATOM 2275 C CA . TYR A 1 289 ? 10.516 -27.984 -20.109 1 95.94 289 TYR A CA 1
ATOM 2276 C C . TYR A 1 289 ? 11.508 -28.828 -19.312 1 95.94 289 TYR A C 1
ATOM 2278 O O . TYR A 1 289 ? 11.609 -28.688 -18.094 1 95.94 289 TYR A O 1
ATOM 2286 N N . VAL A 1 290 ? 12.102 -29.703 -20.016 1 94.06 290 VAL A N 1
ATOM 2287 C CA . VAL A 1 290 ? 13.109 -30.562 -19.422 1 94.06 290 VAL A CA 1
ATOM 2288 C C . VAL A 1 290 ? 14.5 -30.094 -19.844 1 94.06 290 VAL A C 1
ATOM 2290 O O . VAL A 1 290 ? 14.781 -29.938 -21.031 1 94.06 290 VAL A O 1
ATOM 2293 N N . ASP A 1 291 ? 15.289 -29.812 -18.891 1 91.44 291 ASP A N 1
ATOM 2294 C CA . ASP A 1 291 ? 16.672 -29.453 -19.203 1 91.44 291 ASP A CA 1
ATOM 2295 C C . ASP A 1 291 ? 17.422 -30.656 -19.766 1 91.44 291 ASP A C 1
ATOM 2297 O O . ASP A 1 291 ? 17.547 -31.688 -19.094 1 91.44 291 ASP A O 1
ATOM 2301 N N . PRO A 1 292 ? 18 -30.547 -20.875 1 86.38 292 PRO A N 1
ATOM 2302 C CA . PRO A 1 292 ? 18.625 -31.719 -21.5 1 86.38 292 PRO A CA 1
ATOM 2303 C C . PRO A 1 292 ? 19.891 -32.156 -20.781 1 86.38 292 PRO A C 1
ATOM 2305 O O . PRO A 1 292 ? 20.281 -33.344 -20.875 1 86.38 292 PRO A O 1
ATOM 2308 N N . LYS A 1 293 ? 20.5 -31.281 -20.078 1 81.75 293 LYS A N 1
ATOM 2309 C CA . LYS A 1 293 ? 21.75 -31.609 -19.391 1 81.75 293 LYS A CA 1
ATOM 2310 C C . LYS A 1 293 ? 21.484 -32.219 -18.031 1 81.75 293 LYS A C 1
ATOM 2312 O O . LYS A 1 293 ? 22.078 -33.25 -17.672 1 81.75 293 LYS A O 1
ATOM 2317 N N . THR A 1 294 ? 20.531 -31.719 -17.344 1 84.62 294 THR A N 1
ATOM 2318 C CA . THR A 1 294 ? 20.328 -32.156 -15.961 1 84.62 294 THR A CA 1
ATOM 2319 C C . THR A 1 294 ? 19.094 -33.031 -15.844 1 84.62 294 THR A C 1
ATOM 2321 O O . THR A 1 294 ? 18.891 -33.688 -14.828 1 84.62 294 THR A O 1
ATOM 2324 N N . ALA A 1 295 ? 18.219 -33.094 -16.797 1 86.56 295 ALA A N 1
ATOM 2325 C CA . ALA A 1 295 ? 16.969 -33.844 -16.812 1 86.56 295 ALA A CA 1
ATOM 2326 C C . ALA A 1 295 ? 15.992 -33.312 -15.773 1 86.56 295 ALA A C 1
ATOM 2328 O O . ALA A 1 295 ? 15.07 -34.031 -15.359 1 86.56 295 ALA A O 1
ATOM 2329 N N . GLU A 1 296 ? 16.312 -32.094 -15.383 1 88.88 296 GLU A N 1
ATOM 2330 C CA . GLU A 1 296 ? 15.414 -31.484 -14.422 1 88.88 296 GLU A CA 1
ATOM 2331 C C . GLU A 1 296 ? 14.227 -30.812 -15.109 1 88.88 296 GLU A C 1
ATOM 2333 O O . GLU A 1 296 ? 14.367 -30.266 -16.203 1 88.88 296 GLU A O 1
ATOM 2338 N N . VAL A 1 297 ? 13.062 -30.984 -14.477 1 90.69 297 VAL A N 1
ATOM 2339 C CA . VAL A 1 297 ? 11.867 -30.328 -14.984 1 90.69 297 VAL A CA 1
ATOM 2340 C C . VAL A 1 297 ? 11.773 -28.906 -14.43 1 90.69 297 VAL A C 1
ATOM 2342 O O . VAL A 1 297 ? 11.75 -28.719 -13.211 1 90.69 297 VAL A O 1
ATOM 2345 N N . LEU A 1 298 ? 11.789 -27.953 -15.281 1 92.38 298 LEU A N 1
ATOM 2346 C CA . LEU A 1 298 ? 11.75 -26.547 -14.875 1 92.38 298 LEU A CA 1
ATOM 2347 C C . LEU A 1 298 ? 10.484 -25.859 -15.375 1 92.38 298 LEU A C 1
ATOM 2349 O O . LEU A 1 298 ? 10.023 -26.141 -16.484 1 92.38 298 LEU A O 1
ATOM 2353 N N . THR A 1 299 ? 9.898 -25.062 -14.555 1 92.94 299 THR A N 1
ATOM 2354 C CA . THR A 1 299 ? 8.742 -24.234 -14.922 1 92.94 299 THR A CA 1
ATOM 2355 C C . THR A 1 299 ? 9.031 -22.766 -14.672 1 92.94 299 THR A C 1
ATOM 2357 O O . THR A 1 299 ? 9.445 -22.375 -13.578 1 92.94 299 THR A O 1
ATOM 2360 N N . ASN A 1 300 ? 8.906 -21.938 -15.688 1 95.25 300 ASN A N 1
ATOM 2361 C CA . ASN A 1 300 ? 9.195 -20.516 -15.57 1 95.25 300 ASN A CA 1
ATOM 2362 C C . ASN A 1 300 ? 8.086 -19.656 -16.172 1 95.25 300 ASN A C 1
ATOM 2364 O O . ASN A 1 300 ? 7.297 -20.141 -16.984 1 95.25 300 ASN A O 1
ATOM 2368 N N . PHE A 1 301 ? 8.109 -18.5 -15.758 1 95.94 301 PHE A N 1
ATOM 2369 C CA . PHE A 1 301 ? 7.211 -17.516 -16.344 1 95.94 301 PHE A CA 1
ATOM 2370 C C . PHE A 1 301 ? 7.66 -17.156 -17.766 1 95.94 301 PHE A C 1
ATOM 2372 O O . PHE A 1 301 ? 8.844 -16.891 -17.984 1 95.94 301 PHE A O 1
ATOM 2379 N N . LEU A 1 302 ? 6.641 -17.094 -18.641 1 96.31 302 LEU A N 1
ATOM 2380 C CA . LEU A 1 302 ? 7.023 -16.828 -20.016 1 96.31 302 LEU A CA 1
ATOM 2381 C C . LEU A 1 302 ? 6.555 -15.453 -20.453 1 96.31 302 LEU A C 1
ATOM 2383 O O . LEU A 1 302 ? 7.348 -14.656 -20.969 1 96.31 302 LEU A O 1
ATOM 2387 N N . PHE A 1 303 ? 5.25 -15.156 -20.344 1 93.75 303 PHE A N 1
ATOM 2388 C CA . PHE A 1 303 ? 4.812 -13.82 -20.734 1 93.75 303 PHE A CA 1
ATOM 2389 C C . PHE A 1 303 ? 3.459 -13.492 -20.109 1 93.75 303 PHE A C 1
ATOM 2391 O O . PHE A 1 303 ? 2.748 -14.383 -19.641 1 93.75 303 PHE A O 1
ATOM 2398 N N . VAL A 1 304 ? 3.143 -12.242 -20 1 90.88 304 VAL A N 1
ATOM 2399 C CA . VAL A 1 304 ? 1.819 -11.703 -19.703 1 90.88 304 VAL A CA 1
ATOM 2400 C C . VAL A 1 304 ? 1.471 -10.609 -20.703 1 90.88 304 VAL A C 1
ATOM 2402 O O . VAL A 1 304 ? 2.256 -9.68 -20.906 1 90.88 304 VAL A O 1
ATOM 2405 N N . GLN A 1 305 ? 0.418 -10.789 -21.391 1 85.94 305 GLN A N 1
ATOM 2406 C CA . GLN A 1 305 ? 0.039 -9.836 -22.438 1 85.94 305 GLN A CA 1
ATOM 2407 C C . GLN A 1 305 ? -1.433 -9.445 -22.312 1 85.94 305 GLN A C 1
ATOM 2409 O O . GLN A 1 305 ? -2.277 -10.289 -22 1 85.94 305 GLN A O 1
ATOM 2414 N N . ALA A 1 306 ? -1.634 -8.195 -22.531 1 78.38 306 ALA A N 1
ATOM 2415 C CA . ALA A 1 306 ? -3.01 -7.703 -22.516 1 78.38 306 ALA A CA 1
ATOM 2416 C C . ALA A 1 306 ? -3.725 -8.047 -23.828 1 78.38 306 ALA A C 1
ATOM 2418 O O . ALA A 1 306 ? -3.115 -8.039 -24.891 1 78.38 306 ALA A O 1
ATOM 2419 N N . VAL A 1 307 ? -4.957 -8.547 -23.609 1 75.5 307 VAL A N 1
ATOM 2420 C CA . VAL A 1 307 ? -5.793 -8.844 -24.766 1 75.5 307 VAL A CA 1
ATOM 2421 C C . VAL A 1 307 ? -7.012 -7.922 -24.766 1 75.5 307 VAL A C 1
ATOM 2423 O O . VAL A 1 307 ? -7.66 -7.73 -23.734 1 75.5 307 VAL A O 1
ATOM 2426 N N . ARG A 1 308 ? -7.195 -7.246 -25.859 1 65.5 308 ARG A N 1
ATOM 2427 C CA . ARG A 1 308 ? -8.352 -6.371 -26 1 65.5 308 ARG A CA 1
ATOM 2428 C C . ARG A 1 308 ? -9.602 -7.16 -26.375 1 65.5 308 ARG A C 1
ATOM 2430 O O . ARG A 1 308 ? -9.57 -7.977 -27.297 1 65.5 308 ARG A O 1
ATOM 2437 N N . ARG A 1 309 ? -10.508 -7.109 -25.453 1 64.94 309 ARG A N 1
ATOM 2438 C CA . ARG A 1 309 ? -11.789 -7.734 -25.766 1 64.94 309 ARG A CA 1
ATOM 2439 C C . ARG A 1 309 ? -12.633 -6.836 -26.656 1 64.94 309 ARG A C 1
ATOM 2441 O O . ARG A 1 309 ? -13.156 -5.816 -26.203 1 64.94 309 ARG A O 1
ATOM 2448 N N . ARG A 1 310 ? -12.508 -7.059 -28.016 1 56.28 310 ARG A N 1
ATOM 2449 C CA . ARG A 1 310 ? -13.359 -6.309 -28.922 1 56.28 310 ARG A CA 1
ATOM 2450 C C . ARG A 1 310 ? -14.695 -7.016 -29.141 1 56.28 310 ARG A C 1
ATOM 2452 O O . ARG A 1 310 ? -14.727 -8.234 -29.344 1 56.28 310 ARG A O 1
ATOM 2459 N N . PRO A 1 311 ? -15.766 -6.301 -28.828 1 58.09 311 PRO A N 1
ATOM 2460 C CA . PRO A 1 311 ? -17.078 -6.938 -28.969 1 58.09 311 PRO A CA 1
ATOM 2461 C C . PRO A 1 311 ? -17.234 -7.648 -30.312 1 58.09 311 PRO A C 1
ATOM 2463 O O . PRO A 1 311 ? -17.906 -8.68 -30.375 1 58.09 311 PRO A O 1
ATOM 2466 N N . GLU A 1 312 ? -16.641 -7.125 -31.359 1 62.16 312 GLU A N 1
ATOM 2467 C CA . GLU A 1 312 ? -16.891 -7.664 -32.688 1 62.16 312 GLU A CA 1
ATOM 2468 C C . GLU A 1 312 ? -15.953 -8.828 -33 1 62.16 312 GLU A C 1
ATOM 2470 O O . GLU A 1 312 ? -16.188 -9.586 -33.969 1 62.16 312 GLU A O 1
ATOM 2475 N N . SER A 1 313 ? -14.984 -8.953 -32.156 1 65.25 313 SER A N 1
ATOM 2476 C CA . SER A 1 313 ? -13.984 -9.945 -32.531 1 65.25 313 SER A CA 1
ATOM 2477 C C . SER A 1 313 ? -14.211 -11.258 -31.781 1 65.25 313 SER A C 1
ATOM 2479 O O . SER A 1 313 ? -14.836 -11.273 -30.734 1 65.25 313 SER A O 1
ATOM 2481 N N . ASP A 1 314 ? -13.984 -12.375 -32.5 1 80.5 314 ASP A N 1
ATOM 2482 C CA . ASP A 1 314 ? -13.961 -13.703 -31.891 1 80.5 314 ASP A CA 1
ATOM 2483 C C . ASP A 1 314 ? -12.828 -13.82 -30.875 1 80.5 314 ASP A C 1
ATOM 2485 O O . ASP A 1 314 ? -11.672 -14 -31.25 1 80.5 314 ASP A O 1
ATOM 2489 N N . PHE A 1 315 ? -13.117 -13.766 -29.719 1 82.38 315 PHE A N 1
ATOM 2490 C CA . PHE A 1 315 ? -12.156 -13.688 -28.625 1 82.38 315 PHE A CA 1
ATOM 2491 C C . PHE A 1 315 ? -11.258 -14.914 -28.594 1 82.38 315 PHE A C 1
ATOM 2493 O O . PHE A 1 315 ? -10.039 -14.805 -28.453 1 82.38 315 PHE A O 1
ATOM 2500 N N . PRO A 1 316 ? -11.734 -16.125 -28.859 1 85.19 316 PRO A N 1
ATOM 2501 C CA . PRO A 1 316 ? -10.859 -17.297 -28.906 1 85.19 316 PRO A CA 1
ATOM 2502 C C . PRO A 1 316 ? -9.82 -17.203 -30.016 1 85.19 316 PRO A C 1
ATOM 2504 O O . PRO A 1 316 ? -8.688 -17.672 -29.844 1 85.19 316 PRO A O 1
ATOM 2507 N N . GLU A 1 317 ? -10.227 -16.656 -31.062 1 87 317 GLU A N 1
ATOM 2508 C CA . GLU A 1 317 ? -9.297 -16.5 -32.188 1 87 317 GLU A CA 1
ATOM 2509 C C . GLU A 1 317 ? -8.18 -15.523 -31.828 1 87 317 GLU A C 1
ATOM 2511 O O . GLU A 1 317 ? -7.027 -15.719 -32.219 1 87 317 GLU A O 1
ATOM 2516 N N . GLU A 1 318 ? -8.625 -14.539 -31.219 1 86.88 318 GLU A N 1
ATOM 2517 C CA . GLU A 1 318 ? -7.633 -13.547 -30.812 1 86.88 318 GLU A CA 1
ATOM 2518 C C . GLU A 1 318 ? -6.641 -14.125 -29.81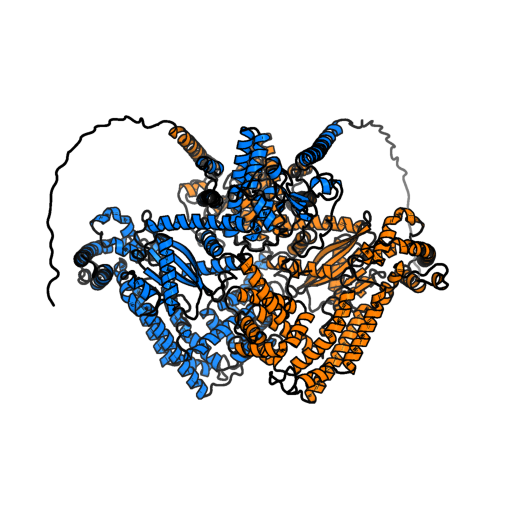2 1 86.88 318 GLU A C 1
ATOM 2520 O O . GLU A 1 318 ? -5.445 -13.828 -29.875 1 86.88 318 GLU A O 1
ATOM 2525 N N . LEU A 1 319 ? -7.117 -14.891 -28.922 1 89.06 319 LEU A N 1
ATOM 2526 C CA . LEU A 1 319 ? -6.25 -15.492 -27.906 1 89.06 319 LEU A CA 1
ATOM 2527 C C . LEU A 1 319 ? -5.297 -16.5 -28.547 1 89.06 319 LEU A C 1
ATOM 2529 O O . LEU A 1 319 ? -4.113 -16.547 -28.203 1 89.06 319 LEU A O 1
ATOM 2533 N N . ALA A 1 320 ? -5.836 -17.328 -29.422 1 91.12 320 ALA A N 1
ATOM 2534 C CA . ALA A 1 320 ? -5 -18.281 -30.125 1 91.12 320 ALA A CA 1
ATOM 2535 C C . ALA A 1 320 ? -3.943 -17.578 -30.969 1 91.12 320 ALA A C 1
ATOM 2537 O O . ALA A 1 320 ? -2.793 -18.016 -31.031 1 91.12 320 ALA A O 1
ATOM 2538 N N . GLY A 1 321 ? -4.383 -16.531 -31.594 1 89.5 321 GLY A N 1
ATOM 2539 C CA . GLY A 1 321 ? -3.445 -15.727 -32.375 1 89.5 321 GLY A CA 1
ATOM 2540 C C . GLY A 1 321 ? -2.367 -15.078 -31.5 1 89.5 321 GLY A C 1
ATOM 2541 O O . GLY A 1 321 ? -1.208 -15.008 -31.922 1 89.5 321 GLY A O 1
ATOM 2542 N N . LEU A 1 322 ? -2.75 -14.672 -30.375 1 90.81 322 LEU A N 1
ATOM 2543 C CA . LEU A 1 322 ? -1.794 -14.047 -29.469 1 90.81 322 LEU A CA 1
ATOM 2544 C C . LEU A 1 322 ? -0.735 -15.055 -29.016 1 90.81 322 LEU A C 1
ATOM 2546 O O . LEU A 1 322 ? 0.457 -14.742 -29 1 90.81 322 LEU A O 1
ATOM 2550 N N . ILE A 1 323 ? -1.15 -16.219 -28.641 1 93.62 323 ILE A N 1
ATOM 2551 C CA . ILE A 1 323 ? -0.224 -17.266 -28.203 1 93.62 323 ILE A CA 1
ATOM 2552 C C . ILE A 1 323 ? 0.722 -17.625 -29.359 1 93.62 323 ILE A C 1
ATOM 2554 O O . ILE A 1 323 ? 1.94 -17.672 -29.172 1 93.62 323 ILE A O 1
ATOM 2558 N N . SER A 1 324 ? 0.141 -17.797 -30.5 1 93.56 324 SER A N 1
ATOM 2559 C CA . SER A 1 324 ? 0.93 -18.188 -31.672 1 93.56 324 SER A CA 1
ATOM 2560 C C . SER A 1 324 ? 1.937 -17.109 -32.031 1 93.56 324 SER A C 1
ATOM 2562 O O . SER A 1 324 ? 3.102 -17.406 -32.312 1 93.56 324 SER A O 1
ATOM 2564 N N . ARG A 1 325 ? 1.494 -15.914 -32.031 1 93.12 325 ARG A N 1
ATOM 2565 C CA . ARG A 1 325 ? 2.375 -14.805 -32.375 1 93.12 325 ARG A CA 1
ATOM 2566 C C . ARG A 1 325 ? 3.482 -14.641 -31.328 1 93.12 325 ARG A C 1
ATOM 2568 O O . ARG A 1 325 ? 4.633 -14.375 -31.688 1 93.12 325 ARG A O 1
ATOM 2575 N N . THR A 1 326 ? 3.139 -14.773 -30.109 1 93.56 326 THR A N 1
ATOM 2576 C CA . THR A 1 326 ? 4.105 -14.562 -29.031 1 93.56 326 THR A CA 1
ATOM 2577 C C . THR A 1 326 ? 5.18 -15.648 -29.062 1 93.56 326 THR A C 1
ATOM 2579 O O . THR A 1 326 ? 6.371 -15.352 -28.938 1 93.56 326 THR A O 1
ATOM 2582 N N . VAL A 1 327 ? 4.766 -16.875 -29.172 1 95.5 327 VAL A N 1
ATOM 2583 C CA . VAL A 1 327 ? 5.727 -17.984 -29.203 1 95.5 327 VAL A CA 1
ATOM 2584 C C . VAL A 1 327 ? 6.602 -17.875 -30.453 1 95.5 327 VAL A C 1
ATOM 2586 O O . VAL A 1 327 ? 7.793 -18.188 -30.422 1 95.5 327 VAL A O 1
ATOM 2589 N N . ALA A 1 328 ? 6.008 -17.391 -31.5 1 94.38 328 ALA A N 1
ATOM 2590 C CA . ALA A 1 328 ? 6.777 -17.172 -32.719 1 94.38 328 ALA A CA 1
ATOM 2591 C C . ALA A 1 328 ? 7.809 -16.062 -32.531 1 94.38 328 ALA A C 1
ATOM 2593 O O . ALA A 1 328 ? 8.945 -16.188 -33 1 94.38 328 ALA A O 1
ATOM 2594 N N . GLN A 1 329 ? 7.406 -15.031 -31.938 1 93.81 329 GLN A N 1
ATOM 2595 C CA . GLN A 1 329 ? 8.305 -13.914 -31.656 1 93.81 329 GLN A CA 1
ATOM 2596 C C . GLN A 1 329 ? 9.477 -14.352 -30.781 1 93.81 329 GLN A C 1
ATOM 2598 O O . GLN A 1 329 ? 10.586 -13.828 -30.906 1 93.81 329 GLN A O 1
ATOM 2603 N N . LEU A 1 330 ? 9.219 -15.297 -29.906 1 95.19 330 LEU A N 1
ATOM 2604 C CA . LEU A 1 330 ? 10.25 -15.805 -29.016 1 95.19 330 LEU A CA 1
ATOM 2605 C C . LEU A 1 330 ? 11.055 -16.922 -29.688 1 95.19 330 LEU A C 1
ATOM 2607 O O . LEU A 1 330 ? 11.914 -17.531 -29.047 1 95.19 330 LEU A O 1
ATOM 2611 N N . GLU A 1 331 ? 10.711 -17.25 -30.938 1 93.88 331 GLU A N 1
ATOM 2612 C CA . GLU A 1 331 ? 11.383 -18.281 -31.719 1 93.88 331 GLU A CA 1
ATOM 2613 C C . GLU A 1 331 ? 11.18 -19.656 -31.109 1 93.88 331 GLU A C 1
ATOM 2615 O O . GLU A 1 331 ? 12.117 -20.453 -31.062 1 93.88 331 GLU A O 1
ATOM 2620 N N . LEU A 1 332 ? 10.031 -19.844 -30.516 1 96 332 LEU A N 1
ATOM 2621 C CA . LEU A 1 332 ? 9.586 -21.156 -30.047 1 96 332 LEU A CA 1
ATOM 2622 C C . LEU A 1 332 ? 8.531 -21.734 -30.984 1 96 332 LEU A C 1
ATOM 2624 O O . LEU A 1 332 ? 7.355 -21.375 -30.891 1 96 332 LEU A O 1
ATOM 2628 N N . PRO A 1 333 ? 8.984 -22.625 -31.719 1 93.5 333 PRO A N 1
ATOM 2629 C CA . PRO A 1 333 ? 8.023 -23.156 -32.688 1 93.5 333 PRO A CA 1
ATOM 2630 C C . PRO A 1 333 ? 6.809 -23.812 -32.031 1 93.5 333 PRO A C 1
ATOM 2632 O O . PRO A 1 333 ? 6.957 -24.547 -31.062 1 93.5 333 PRO A O 1
ATOM 2635 N N . ILE A 1 334 ? 5.676 -23.594 -32.562 1 94.06 334 ILE A N 1
ATOM 2636 C CA . ILE A 1 334 ? 4.426 -24.109 -32.031 1 94.06 334 ILE A CA 1
ATOM 2637 C C . ILE A 1 334 ? 4.391 -25.625 -32.188 1 94.06 334 ILE A C 1
ATOM 2639 O O . ILE A 1 334 ? 3.727 -26.328 -31.406 1 94.06 334 ILE A O 1
ATOM 2643 N N . GLN A 1 335 ? 5.137 -26.188 -33.156 1 91.19 335 GLN A N 1
ATOM 2644 C CA . GLN A 1 335 ? 5.18 -27.625 -33.406 1 91.19 335 GLN A CA 1
ATOM 2645 C C . GLN A 1 335 ? 5.863 -28.375 -32.281 1 91.19 335 GLN A C 1
ATOM 2647 O O . GLN A 1 335 ? 5.656 -29.578 -32.094 1 91.19 335 GLN A O 1
ATOM 2652 N N . ARG A 1 336 ? 6.59 -27.641 -31.5 1 94.25 336 ARG A N 1
ATOM 2653 C CA . ARG A 1 336 ? 7.305 -28.266 -30.391 1 94.25 336 ARG A CA 1
ATOM 2654 C C . ARG A 1 336 ? 6.512 -28.156 -29.094 1 94.25 336 ARG A C 1
ATOM 2656 O O . ARG A 1 336 ? 6.945 -28.641 -28.047 1 94.25 336 ARG A O 1
ATOM 2663 N N . MET A 1 337 ? 5.43 -27.484 -29.172 1 96 337 MET A N 1
ATOM 2664 C CA . MET A 1 337 ? 4.555 -27.391 -28 1 96 337 MET A CA 1
ATOM 2665 C C . MET A 1 337 ? 3.857 -28.719 -27.75 1 96 337 MET A C 1
ATOM 2667 O O . MET A 1 337 ? 2.953 -29.109 -28.484 1 96 337 MET A O 1
ATOM 2671 N N . ALA A 1 338 ? 4.266 -29.344 -26.719 1 94.56 338 ALA A N 1
ATOM 2672 C CA . ALA A 1 338 ? 3.764 -30.688 -26.453 1 94.56 338 ALA A CA 1
ATOM 2673 C C . ALA A 1 338 ? 2.381 -30.641 -25.797 1 94.56 338 ALA A C 1
ATOM 2675 O O . ALA A 1 338 ? 1.583 -31.562 -25.953 1 94.56 338 ALA A O 1
ATOM 2676 N N . SER A 1 339 ? 2.236 -29.609 -25.047 1 92.62 339 SER A N 1
ATOM 2677 C CA . SER A 1 339 ? 0.97 -29.562 -24.328 1 92.62 339 SER A CA 1
ATOM 2678 C C . SER A 1 339 ? 0.546 -28.125 -24.031 1 92.62 339 SER A C 1
ATOM 2680 O O . SER A 1 339 ? 1.387 -27.234 -23.953 1 92.62 339 SER A O 1
ATOM 2682 N N . LEU A 1 340 ? -0.752 -27.891 -23.938 1 91.69 340 LEU A N 1
ATOM 2683 C CA . LEU A 1 340 ? -1.374 -26.641 -23.5 1 91.69 340 LEU A CA 1
ATOM 2684 C C . LEU A 1 340 ? -2.33 -26.875 -22.344 1 91.69 340 LEU A C 1
ATOM 2686 O O . LEU A 1 340 ? -3.324 -27.594 -22.484 1 91.69 340 LEU A O 1
ATOM 2690 N N . VAL A 1 341 ? -1.938 -26.359 -21.266 1 87.44 341 VAL A N 1
ATOM 2691 C CA . VAL A 1 341 ? -2.785 -26.469 -20.078 1 87.44 341 VAL A CA 1
ATOM 2692 C C . VAL A 1 341 ? -3.457 -25.125 -19.797 1 87.44 341 VAL A C 1
ATOM 2694 O O . VAL A 1 341 ? -2.793 -24.094 -19.766 1 87.44 341 VAL A O 1
ATOM 2697 N N . THR A 1 342 ? -4.773 -25.109 -19.641 1 83.69 342 THR A N 1
ATOM 2698 C CA . THR A 1 342 ? -5.508 -23.859 -19.469 1 83.69 342 THR A CA 1
ATOM 2699 C C . THR A 1 342 ? -6.367 -23.906 -18.203 1 83.69 342 THR A C 1
ATOM 2701 O O . THR A 1 342 ? -6.383 -24.906 -17.5 1 83.69 342 THR A O 1
ATOM 2704 N N . ASP A 1 343 ? -7.016 -22.781 -17.922 1 73.69 343 ASP A N 1
ATOM 2705 C CA . ASP A 1 343 ? -7.867 -22.672 -16.75 1 73.69 343 ASP A CA 1
ATOM 2706 C C . ASP A 1 343 ? -9.234 -23.312 -17 1 73.69 343 ASP A C 1
ATOM 2708 O O . ASP A 1 343 ? -10.055 -23.391 -16.078 1 73.69 343 ASP A O 1
ATOM 2712 N N . GLY A 1 344 ? -9.453 -23.859 -18.188 1 68.81 344 GLY A N 1
ATOM 2713 C CA . GLY A 1 344 ? -10.672 -24.594 -18.469 1 68.81 344 GLY A CA 1
ATOM 2714 C C . GLY A 1 344 ? -11.828 -23.703 -18.891 1 68.81 344 GLY A C 1
ATOM 2715 O O . GLY A 1 344 ? -12.938 -24.188 -19.109 1 68.81 344 GLY A O 1
ATOM 2716 N N . GLY A 1 345 ? -11.617 -22.406 -18.969 1 71.88 345 GLY A N 1
ATOM 2717 C CA . GLY A 1 345 ? -12.68 -21.531 -19.422 1 71.88 345 GLY A CA 1
ATOM 2718 C C . GLY A 1 345 ? -13.25 -21.922 -20.766 1 71.88 345 GLY A C 1
ATOM 2719 O O . GLY A 1 345 ? -12.578 -22.578 -21.562 1 71.88 345 GLY A O 1
ATOM 2720 N N . GLU A 1 346 ? -14.43 -21.594 -21 1 71.19 346 GLU A N 1
ATOM 2721 C CA . GLU A 1 346 ? -15.117 -21.969 -22.234 1 71.19 346 GLU A CA 1
ATOM 2722 C C . GLU A 1 346 ? -14.375 -21.438 -23.453 1 71.19 346 GLU A C 1
ATOM 2724 O O . GLU A 1 346 ? -14.328 -22.109 -24.484 1 71.19 346 GLU A O 1
ATOM 2729 N N . VAL A 1 347 ? -13.812 -20.359 -23.281 1 75.38 347 VAL A N 1
ATOM 2730 C CA . VAL A 1 347 ? -13.109 -19.734 -24.391 1 75.38 347 VAL A CA 1
ATOM 2731 C C . VAL A 1 347 ? -11.891 -20.562 -24.766 1 75.38 347 VAL A C 1
ATOM 2733 O O . VAL A 1 347 ? -11.547 -20.656 -25.953 1 75.38 347 VAL A O 1
ATOM 2736 N N . MET A 1 348 ? -11.359 -21.219 -23.781 1 79 348 MET A N 1
ATOM 2737 C CA . MET A 1 348 ? -10.133 -21.969 -24 1 79 348 MET A CA 1
ATOM 2738 C C . MET A 1 348 ? -10.445 -23.391 -24.5 1 79 348 MET A C 1
ATOM 2740 O O . MET A 1 348 ? -9.711 -23.938 -25.312 1 79 348 MET A O 1
ATOM 2744 N N . THR A 1 349 ? -11.586 -23.984 -24.031 1 73.94 349 THR A N 1
ATOM 2745 C CA . THR A 1 349 ? -11.75 -25.422 -24.188 1 73.94 349 THR A CA 1
ATOM 2746 C C . THR A 1 349 ? -12.891 -25.734 -25.156 1 73.94 349 THR A C 1
ATOM 2748 O O . THR A 1 349 ? -13.148 -26.891 -25.469 1 73.94 349 THR A O 1
ATOM 2751 N N . ALA A 1 350 ? -13.461 -24.672 -25.703 1 69.06 350 ALA A N 1
ATOM 2752 C CA . ALA A 1 350 ? -14.562 -24.984 -26.609 1 69.06 350 ALA A CA 1
ATOM 2753 C C . ALA A 1 350 ? -14.109 -25.906 -27.734 1 69.06 350 ALA A C 1
ATOM 2755 O O . ALA A 1 350 ? -13.023 -25.719 -28.297 1 69.06 350 ALA A O 1
ATOM 2756 N N . GLU A 1 351 ? -14.789 -27 -28 1 67.81 351 GLU A N 1
ATOM 2757 C CA . GLU A 1 351 ? -14.406 -28.125 -28.859 1 67.81 351 GLU A CA 1
ATOM 2758 C C . GLU A 1 351 ? -14.125 -27.641 -30.281 1 67.81 351 GLU A C 1
ATOM 2760 O O . GLU A 1 351 ? -13.156 -28.078 -30.906 1 67.81 351 GLU A O 1
ATOM 2765 N N . SER A 1 352 ? -14.953 -26.781 -30.75 1 68.5 352 SER A N 1
ATOM 2766 C CA . SER A 1 352 ? -14.758 -26.453 -32.156 1 68.5 352 SER A CA 1
ATOM 2767 C C . SER A 1 352 ? -14.227 -25.031 -32.312 1 68.5 352 SER A C 1
ATOM 2769 O O . SER A 1 352 ? -13.523 -24.734 -33.281 1 68.5 352 SER A O 1
ATOM 2771 N N . ALA A 1 353 ? -14.414 -24.297 -31.359 1 76.12 353 ALA A N 1
ATOM 2772 C CA . ALA A 1 353 ? -14.094 -22.891 -31.594 1 76.12 353 ALA A CA 1
ATOM 2773 C C . ALA A 1 353 ? -13.203 -22.344 -30.484 1 76.12 353 ALA A C 1
ATOM 2775 O O . ALA A 1 353 ? -12.906 -21.141 -30.469 1 76.12 353 ALA A O 1
ATOM 2776 N N . GLY A 1 354 ? -12.719 -23.266 -29.688 1 84.56 354 GLY A N 1
ATOM 2777 C CA . GLY A 1 354 ? -11.922 -22.766 -28.578 1 84.56 354 GLY A CA 1
ATOM 2778 C C . GLY A 1 354 ? -10.461 -22.547 -28.953 1 84.56 354 GLY A C 1
ATOM 2779 O O . GLY A 1 354 ? -10.039 -22.875 -30.047 1 84.56 354 GLY A O 1
ATOM 2780 N N . VAL A 1 355 ? -9.727 -21.953 -28.156 1 88.5 355 VAL A N 1
ATOM 2781 C CA . VAL A 1 355 ? -8.312 -21.672 -28.359 1 88.5 355 VAL A CA 1
ATOM 2782 C C . VAL A 1 355 ? -7.547 -22.969 -28.594 1 88.5 355 VAL A C 1
ATOM 2784 O O . VAL A 1 355 ? -6.715 -23.047 -29.5 1 88.5 355 VAL A O 1
ATOM 2787 N N . ALA A 1 356 ? -7.84 -23.969 -27.812 1 87.69 356 ALA A N 1
ATOM 2788 C CA . ALA A 1 356 ? -7.168 -25.266 -27.906 1 87.69 356 ALA A CA 1
ATOM 2789 C C . ALA A 1 356 ? -7.406 -25.906 -29.281 1 87.69 356 ALA A C 1
ATOM 2791 O O . ALA A 1 356 ? -6.488 -26.453 -29.891 1 87.69 356 ALA A O 1
ATOM 2792 N N . ALA A 1 357 ? -8.594 -25.812 -29.734 1 87.31 357 ALA A N 1
ATOM 2793 C CA . ALA A 1 357 ? -8.938 -26.391 -31.031 1 87.31 357 ALA A CA 1
ATOM 2794 C C . ALA A 1 357 ? -8.18 -25.688 -32.156 1 87.31 357 ALA A C 1
ATOM 2796 O O . ALA A 1 357 ? -7.715 -26.344 -33.094 1 87.31 357 ALA A O 1
ATOM 2797 N N . ARG A 1 358 ? -8.055 -24.516 -32.062 1 91.56 358 ARG A N 1
ATOM 2798 C CA . ARG A 1 358 ? -7.387 -23.734 -33.094 1 91.56 358 ARG A CA 1
ATOM 2799 C C . ARG A 1 358 ? -5.887 -24.016 -33.094 1 91.56 358 ARG A C 1
ATOM 2801 O O . ARG A 1 358 ? -5.266 -24.062 -34.188 1 91.56 358 ARG A O 1
ATOM 2808 N N . LEU A 1 359 ? -5.352 -24.156 -31.984 1 92.12 359 LEU A N 1
ATOM 2809 C CA . LEU A 1 359 ? -3.922 -24.438 -31.891 1 92.12 359 LEU A CA 1
ATOM 2810 C C . LEU A 1 359 ? -3.625 -25.859 -32.375 1 92.12 359 LEU A C 1
ATOM 2812 O O . LEU A 1 359 ? -2.549 -26.125 -32.906 1 92.12 359 LEU A O 1
ATOM 2816 N N . ARG A 1 360 ? -4.555 -26.734 -32.156 1 89.56 360 ARG A N 1
ATOM 2817 C CA . ARG A 1 360 ? -4.41 -28.109 -32.625 1 89.56 360 ARG A CA 1
ATOM 2818 C C . ARG A 1 360 ? -4.41 -28.172 -34.156 1 89.56 360 ARG A C 1
ATOM 2820 O O . ARG A 1 360 ? -3.859 -29.109 -34.75 1 89.56 360 ARG A O 1
ATOM 2827 N N . GLU A 1 361 ? -5.055 -27.203 -34.75 1 89.31 361 GLU A N 1
ATOM 2828 C CA . GLU A 1 361 ? -4.996 -27.125 -36.219 1 89.31 361 GLU A CA 1
ATOM 2829 C C . GLU A 1 361 ? -3.574 -26.859 -36.688 1 89.31 361 GLU A C 1
ATOM 2831 O O . GLU A 1 361 ? -3.162 -27.375 -37.75 1 89.31 361 GLU A O 1
ATOM 2836 N N . LEU A 1 362 ? -2.898 -26.172 -35.906 1 90.31 362 LEU A N 1
ATOM 2837 C CA . LEU A 1 362 ? -1.518 -25.844 -36.25 1 90.31 362 LEU A CA 1
ATOM 2838 C C . LEU A 1 362 ? -0.575 -26.953 -35.812 1 90.31 362 LEU A C 1
ATOM 2840 O O . LEU A 1 362 ? 0.475 -27.172 -36.438 1 90.31 362 LEU A O 1
ATOM 2844 N N . ASN A 1 363 ? -0.92 -27.594 -34.688 1 92.5 363 ASN A N 1
ATOM 2845 C CA . ASN A 1 363 ? -0.157 -28.703 -34.125 1 92.5 363 ASN A CA 1
ATOM 2846 C C . ASN A 1 363 ? -1.067 -29.844 -33.688 1 92.5 363 ASN A C 1
ATOM 2848 O O . ASN A 1 363 ? -1.466 -29.922 -32.531 1 92.5 363 ASN A O 1
ATOM 2852 N N . PRO A 1 364 ? -1.249 -30.75 -34.5 1 88.94 364 PRO A N 1
ATOM 2853 C CA . PRO A 1 364 ? -2.191 -31.828 -34.219 1 88.94 364 PRO A CA 1
ATOM 2854 C C . PRO A 1 364 ? -1.732 -32.719 -33.062 1 88.94 364 PRO A C 1
ATOM 2856 O O . PRO A 1 364 ? -2.543 -33.438 -32.5 1 88.94 364 PRO A O 1
ATOM 2859 N N . SER A 1 365 ? -0.491 -32.719 -32.75 1 89.81 365 SER A N 1
ATOM 2860 C CA . SER A 1 365 ? 0.019 -33.562 -31.672 1 89.81 365 SER A CA 1
ATOM 2861 C C . SER A 1 365 ? -0.134 -32.875 -30.312 1 89.81 365 SER A C 1
ATOM 2863 O O . SER A 1 365 ? 0.215 -33.469 -29.281 1 89.81 365 SER A O 1
ATOM 2865 N N . LEU A 1 366 ? -0.708 -31.703 -30.297 1 92.12 366 LEU A N 1
ATOM 2866 C CA . LEU A 1 366 ? -0.844 -30.906 -29.078 1 92.12 366 LEU A CA 1
ATOM 2867 C C . LEU A 1 366 ? -1.812 -31.578 -28.094 1 92.12 366 LEU A C 1
ATOM 2869 O O . LEU A 1 366 ? -2.936 -31.922 -28.469 1 92.12 366 LEU A O 1
ATOM 2873 N N . ILE A 1 367 ? -1.292 -31.828 -26.906 1 90.31 367 ILE A N 1
ATOM 2874 C CA . ILE A 1 367 ? -2.154 -32.375 -25.859 1 90.31 367 ILE A CA 1
ATOM 2875 C C . ILE A 1 367 ? -2.793 -31.203 -25.094 1 90.31 367 ILE A C 1
ATOM 2877 O O . ILE A 1 367 ? -2.09 -30.344 -24.562 1 90.31 367 ILE A O 1
ATOM 2881 N N . THR A 1 368 ? -4.062 -31.109 -25.094 1 86.88 368 THR A N 1
ATOM 2882 C CA . THR A 1 368 ? -4.762 -30.062 -24.359 1 86.88 368 THR A CA 1
ATOM 2883 C C . THR A 1 368 ? -5.336 -30.594 -23.047 1 86.88 368 THR A C 1
ATOM 2885 O O . THR A 1 368 ? -5.953 -31.656 -23.031 1 86.88 368 THR A O 1
ATOM 2888 N N . PHE A 1 369 ? -4.949 -29.922 -22.016 1 80.12 369 PHE A N 1
ATOM 2889 C CA . PHE A 1 369 ? -5.426 -30.328 -20.688 1 80.12 369 PHE A CA 1
ATOM 2890 C C . PHE A 1 369 ? -5.918 -29.125 -19.906 1 80.12 369 PHE A C 1
ATOM 2892 O O . PHE A 1 369 ? -5.574 -27.984 -20.219 1 80.12 369 PHE A O 1
ATOM 2899 N N . HIS A 1 370 ? -6.82 -29.375 -19.078 1 75.5 370 HIS A N 1
ATOM 2900 C CA . HIS A 1 370 ? -7.383 -28.266 -18.312 1 75.5 370 HIS A CA 1
ATOM 2901 C C . HIS A 1 370 ? -7.055 -28.406 -16.828 1 75.5 370 HIS A C 1
ATOM 2903 O O . HIS A 1 370 ? -7.078 -29.516 -16.297 1 75.5 370 HIS A O 1
ATOM 2909 N N . CYS A 1 371 ? -6.426 -27.281 -16.375 1 62.69 371 CYS A N 1
ATOM 2910 C CA . CYS A 1 371 ? -6.062 -27.281 -14.961 1 62.69 371 CYS A CA 1
ATOM 2911 C C . CYS A 1 371 ? -7.301 -27.172 -14.078 1 62.69 371 CYS A C 1
ATOM 2913 O O . CYS A 1 371 ? -8.164 -26.328 -14.312 1 62.69 371 CYS A O 1
ATOM 2915 N N . LEU A 1 372 ? -7.543 -28.25 -13.219 1 52.31 372 LEU A N 1
ATOM 2916 C CA . LEU A 1 372 ? -8.703 -28.391 -12.336 1 52.31 372 LEU A CA 1
ATOM 2917 C C . LEU A 1 372 ? -8.742 -27.25 -11.32 1 52.31 372 LEU A C 1
ATOM 2919 O O . LEU A 1 372 ? -9.789 -26.953 -10.75 1 52.31 372 LEU A O 1
ATOM 2923 N N . CYS A 1 373 ? -7.629 -26.812 -10.945 1 51.81 373 CYS A N 1
ATOM 2924 C CA . CYS A 1 373 ? -7.621 -26.078 -9.68 1 51.81 373 CYS A CA 1
ATOM 2925 C C . CYS A 1 373 ? -8.352 -24.75 -9.805 1 51.81 373 CYS A C 1
ATOM 2927 O O . CYS A 1 373 ? -8.742 -24.156 -8.805 1 51.81 373 CYS A O 1
ATOM 2929 N N . HIS A 1 374 ? -8.664 -24.5 -11.078 1 57.75 374 HIS A N 1
ATOM 2930 C CA . HIS A 1 374 ? -9.305 -23.188 -11.086 1 57.75 374 HIS A CA 1
ATOM 2931 C C . HIS A 1 374 ? -10.82 -23.312 -10.969 1 57.75 374 HIS A C 1
ATOM 2933 O O . HIS A 1 374 ? -11.453 -23.953 -11.805 1 57.75 374 HIS A O 1
ATOM 2939 N N . ARG A 1 375 ? -11.453 -22.719 -9.953 1 62.47 375 ARG A N 1
ATOM 2940 C CA . ARG A 1 375 ? -12.836 -22.422 -9.609 1 62.47 375 ARG A CA 1
ATOM 2941 C C . ARG A 1 375 ? -13.773 -23.531 -10.047 1 62.47 375 ARG A C 1
ATOM 2943 O O . ARG A 1 375 ? -14.734 -23.297 -10.781 1 62.47 375 ARG A O 1
ATOM 2950 N N . LEU A 1 376 ? -13.453 -24.859 -9.531 1 70.81 376 LEU A N 1
ATOM 2951 C CA . LEU A 1 376 ? -14.273 -25.984 -9.93 1 70.81 376 LEU A CA 1
ATOM 2952 C C . LEU A 1 376 ? -15.703 -25.828 -9.414 1 70.81 376 LEU A C 1
ATOM 2954 O O . LEU A 1 376 ? -16.656 -26.234 -10.086 1 70.81 376 LEU A O 1
ATOM 2958 N N . MET A 1 377 ? -15.773 -25.141 -8.359 1 77.88 377 MET A N 1
ATOM 2959 C CA . MET A 1 377 ? -17.078 -25.078 -7.719 1 77.88 377 MET A CA 1
ATOM 2960 C C . MET A 1 377 ? -18.062 -24.281 -8.578 1 77.88 377 MET A C 1
ATOM 2962 O O . MET A 1 377 ? -19.266 -24.562 -8.57 1 77.88 377 MET A O 1
ATOM 2966 N N . LEU A 1 378 ? -17.609 -23.375 -9.234 1 78.69 378 LEU A N 1
ATOM 2967 C CA . LEU A 1 378 ? -18.531 -22.594 -10.031 1 78.69 378 LEU A CA 1
ATOM 2968 C C . LEU A 1 378 ? -18.219 -22.734 -11.523 1 78.69 378 LEU A C 1
ATOM 2970 O O . LEU A 1 378 ? -18.562 -21.859 -12.312 1 78.69 378 LEU A O 1
ATOM 2974 N N . ALA A 1 379 ? -17.609 -23.938 -11.656 1 74.81 379 ALA A N 1
ATOM 2975 C CA . ALA A 1 379 ? -17.281 -24.219 -13.055 1 74.81 379 ALA A CA 1
ATOM 2976 C C . ALA A 1 379 ? -18.547 -24.453 -13.875 1 74.81 379 ALA A C 1
ATOM 2978 O O . ALA A 1 379 ? -19.469 -25.156 -13.422 1 74.81 379 ALA A O 1
ATOM 2979 N N . GLY A 1 380 ? -18.875 -23.75 -14.812 1 71.81 380 GLY A N 1
ATOM 2980 C CA . GLY A 1 380 ? -20.016 -23.953 -15.695 1 71.81 380 GLY A CA 1
ATOM 2981 C C . GLY A 1 380 ? -21.172 -23.031 -15.375 1 71.81 380 GLY A C 1
ATOM 2982 O O . GLY A 1 380 ? -22.141 -22.969 -16.141 1 71.81 380 GLY A O 1
ATOM 2983 N N . ALA A 1 381 ? -21.031 -22.469 -14.188 1 77.12 381 ALA A N 1
ATOM 2984 C CA . ALA A 1 381 ? -22.156 -21.625 -13.773 1 77.12 381 ALA A CA 1
ATOM 2985 C C . ALA A 1 381 ? -22.375 -20.484 -14.75 1 77.12 381 ALA A C 1
ATOM 2987 O O . ALA A 1 381 ? -23.5 -20.016 -14.93 1 77.12 381 ALA A O 1
ATOM 2988 N N . LEU A 1 382 ? -21.391 -20.141 -15.383 1 72.12 382 LEU A N 1
ATOM 2989 C CA . LEU A 1 382 ? -21.516 -19.031 -16.312 1 72.12 382 LEU A CA 1
ATOM 2990 C C . LEU A 1 382 ? -22.297 -19.422 -17.547 1 72.12 382 LEU A C 1
ATOM 2992 O O . LEU A 1 382 ? -23.062 -18.625 -18.094 1 72.12 382 LEU A O 1
ATOM 2996 N N . ALA A 1 383 ? -22.156 -20.719 -17.906 1 72.06 383 ALA A N 1
ATOM 2997 C CA . ALA A 1 383 ? -22.797 -21.203 -19.125 1 72.06 383 ALA A CA 1
ATOM 2998 C C . ALA A 1 383 ? -24.219 -21.672 -18.844 1 72.06 383 ALA A C 1
ATOM 3000 O O . ALA A 1 383 ? -24.984 -21.938 -19.781 1 72.06 383 ALA A O 1
ATOM 3001 N N . CYS A 1 384 ? -24.516 -21.734 -17.547 1 82.38 384 CYS A N 1
ATOM 3002 C CA . CYS A 1 384 ? -25.828 -22.203 -17.141 1 82.38 384 CYS A CA 1
ATOM 3003 C C . CYS A 1 384 ? -26.656 -21.062 -16.531 1 82.38 384 CYS A C 1
ATOM 3005 O O . CYS A 1 384 ? -26.469 -20.719 -15.367 1 82.38 384 CYS A O 1
ATOM 3007 N N . PRO A 1 385 ? -27.516 -20.516 -17.25 1 84.31 385 PRO A N 1
ATOM 3008 C CA . PRO A 1 385 ? -28.312 -19.391 -16.75 1 84.31 385 PRO A CA 1
ATOM 3009 C C . PRO A 1 385 ? -29.031 -19.719 -15.438 1 84.31 385 PRO A C 1
ATOM 3011 O O . PRO A 1 385 ? -29.156 -18.844 -14.57 1 84.31 385 PRO A O 1
ATOM 3014 N N . ASP A 1 386 ? -29.438 -20.969 -15.336 1 85.69 386 ASP A N 1
ATOM 3015 C CA . ASP A 1 386 ? -30.156 -21.375 -14.133 1 85.69 386 ASP A CA 1
ATOM 3016 C C . ASP A 1 386 ? -29.234 -21.359 -12.914 1 85.69 386 ASP A C 1
ATOM 3018 O O . ASP A 1 386 ? -29.688 -21.375 -11.773 1 85.69 386 ASP A O 1
ATOM 3022 N N . CYS A 1 387 ? -27.953 -21.312 -13.211 1 90.25 387 CYS A N 1
ATOM 3023 C CA . CYS A 1 387 ? -26.984 -21.375 -12.133 1 90.25 387 CYS A CA 1
ATOM 3024 C C . CYS A 1 387 ? -26.422 -19.984 -11.82 1 90.25 387 CYS A C 1
ATOM 3026 O O . CYS A 1 387 ? -25.547 -19.844 -10.961 1 90.25 387 CYS A O 1
ATOM 3028 N N . HIS A 1 388 ? -26.984 -18.984 -12.453 1 88.62 388 HIS A N 1
ATOM 3029 C CA . HIS A 1 388 ? -26.453 -17.641 -12.297 1 88.62 388 HIS A CA 1
ATOM 3030 C C . HIS A 1 388 ? -26.594 -17.156 -10.852 1 88.62 388 HIS A C 1
ATOM 3032 O O . HIS A 1 388 ? -25.797 -16.359 -10.375 1 88.62 388 HIS A O 1
ATOM 3038 N N . TYR A 1 389 ? -27.562 -17.688 -10.289 1 90.69 389 TYR A N 1
ATOM 3039 C CA . TYR A 1 389 ? -27.766 -17.281 -8.906 1 90.69 389 TYR A CA 1
ATOM 3040 C C . TYR A 1 389 ? -26.578 -17.688 -8.039 1 90.69 389 TYR A C 1
ATOM 3042 O O . TYR A 1 389 ? -26.25 -17 -7.059 1 90.69 389 TYR A O 1
ATOM 3050 N N . LEU A 1 390 ? -25.969 -18.766 -8.383 1 91.88 390 LEU A N 1
ATOM 3051 C CA . LEU A 1 390 ? -24.828 -19.219 -7.605 1 91.88 390 LEU A CA 1
ATOM 3052 C C . LEU A 1 390 ? -23.656 -18.25 -7.734 1 91.88 390 LEU A C 1
ATOM 3054 O O . LEU A 1 390 ? -22.859 -18.109 -6.805 1 91.88 390 LEU A O 1
ATOM 3058 N N . LEU A 1 391 ? -23.562 -17.609 -8.883 1 88.06 391 LEU A N 1
ATOM 3059 C CA . LEU A 1 391 ? -22.531 -16.594 -9.078 1 88.06 391 LEU A CA 1
ATOM 3060 C C . LEU A 1 391 ? -22.797 -15.391 -8.172 1 88.06 391 LEU A C 1
ATOM 3062 O O . LEU A 1 391 ? -21.859 -14.781 -7.656 1 88.06 391 LEU A O 1
ATOM 3066 N N . ARG A 1 392 ? -24.016 -15.188 -7.969 1 89 392 ARG A N 1
ATOM 3067 C CA . ARG A 1 392 ? -24.406 -14.109 -7.062 1 89 392 ARG A CA 1
ATOM 3068 C C . ARG A 1 392 ? -24.062 -14.469 -5.617 1 89 392 ARG A C 1
ATOM 3070 O O . ARG A 1 392 ? -23.609 -13.617 -4.852 1 89 392 ARG A O 1
ATOM 3077 N N . VAL A 1 393 ? -24.312 -15.656 -5.328 1 92.38 393 VAL A N 1
ATOM 3078 C CA . VAL A 1 393 ? -24.016 -16.125 -3.977 1 92.38 393 VAL A CA 1
ATOM 3079 C C . VAL A 1 393 ? -22.516 -16 -3.693 1 92.38 393 VAL A C 1
ATOM 3081 O O . VAL A 1 393 ? -22.125 -15.602 -2.598 1 92.38 393 VAL A O 1
ATOM 3084 N N . GLU A 1 394 ? -21.734 -16.344 -4.668 1 90.06 394 GLU A N 1
ATOM 3085 C CA . GLU A 1 394 ? -20.297 -16.219 -4.52 1 90.06 394 GLU A CA 1
ATOM 3086 C C . GLU A 1 394 ? -19.891 -14.758 -4.262 1 90.06 394 GLU A C 1
ATOM 3088 O O . GLU A 1 394 ? -19.062 -14.484 -3.404 1 90.06 394 GLU A O 1
ATOM 3093 N N . SER A 1 395 ? -20.516 -13.93 -5.039 1 87.19 395 SER A N 1
ATOM 3094 C CA . SER A 1 395 ? -20.234 -12.508 -4.898 1 87.19 395 SER A CA 1
ATOM 3095 C C . SER A 1 395 ? -20.609 -12 -3.512 1 87.19 395 SER A C 1
ATOM 3097 O O . SER A 1 395 ? -19.875 -11.227 -2.896 1 87.19 395 SER A O 1
ATOM 3099 N N . TYR A 1 396 ? -21.75 -12.477 -3.031 1 91.75 396 TYR A N 1
ATOM 3100 C CA . TYR A 1 396 ? -22.203 -12.062 -1.709 1 91.75 396 TYR A CA 1
ATOM 3101 C C . TYR A 1 396 ? -21.281 -12.586 -0.62 1 91.75 396 TYR A C 1
ATOM 3103 O O . TYR A 1 396 ? -21 -11.891 0.359 1 91.75 396 TYR A O 1
ATOM 3111 N N . LEU A 1 397 ? -20.844 -13.766 -0.798 1 93.62 397 LEU A N 1
ATOM 3112 C CA . LEU A 1 397 ? -19.938 -14.352 0.191 1 93.62 397 LEU A CA 1
ATOM 3113 C C . LEU A 1 397 ? -18.609 -13.609 0.213 1 93.62 397 LEU A C 1
ATOM 3115 O O . LEU A 1 397 ? -18.031 -13.383 1.282 1 93.62 397 LEU A O 1
ATOM 3119 N N . GLU A 1 398 ? -18.125 -13.289 -0.978 1 90 398 GLU A N 1
ATOM 3120 C CA . GLU A 1 398 ? -16.891 -12.508 -1.053 1 90 398 GLU A CA 1
ATOM 3121 C C . GLU A 1 398 ? -17.031 -11.172 -0.336 1 90 398 GLU A C 1
ATOM 3123 O O . GLU A 1 398 ? -16.141 -10.75 0.4 1 90 398 GLU A O 1
ATOM 3128 N N . GLN A 1 399 ? -18.141 -10.523 -0.549 1 90.62 399 GLN A N 1
ATOM 3129 C CA . GLN A 1 399 ? -18.406 -9.242 0.087 1 90.62 399 GLN A CA 1
ATOM 3130 C C . GLN A 1 399 ? -18.547 -9.398 1.6 1 90.62 399 GLN A C 1
ATOM 3132 O O . GLN A 1 399 ? -18.125 -8.516 2.357 1 90.62 399 GLN A O 1
ATOM 3137 N N . LEU A 1 400 ? -19.125 -10.469 1.998 1 94 400 LEU A N 1
ATOM 3138 C CA . LEU A 1 400 ? -19.312 -10.742 3.418 1 94 400 LEU A CA 1
ATOM 3139 C C . LEU A 1 400 ? -17.969 -10.852 4.137 1 94 400 LEU A C 1
ATOM 3141 O O . LEU A 1 400 ? -17.75 -10.188 5.148 1 94 400 LEU A O 1
ATOM 3145 N N . TRP A 1 401 ? -17.141 -11.656 3.586 1 92.81 401 TRP A N 1
ATOM 3146 C CA . TRP A 1 401 ? -15.859 -11.883 4.234 1 92.81 401 TRP A CA 1
ATOM 3147 C C . TRP A 1 401 ? -14.977 -10.641 4.129 1 92.81 401 TRP A C 1
ATOM 3149 O O . TRP A 1 401 ? -14.172 -10.359 5.027 1 92.81 401 TRP A O 1
ATOM 3159 N N . GLU A 1 402 ? -15.117 -9.938 3.012 1 89.44 402 GLU A N 1
ATOM 3160 C CA . GLU A 1 402 ? -14.398 -8.672 2.889 1 89.44 402 GLU A CA 1
ATOM 3161 C C . GLU A 1 402 ? -14.852 -7.676 3.951 1 89.44 402 GLU A C 1
ATOM 3163 O O . GLU A 1 402 ? -14.031 -6.969 4.535 1 89.44 402 GLU A O 1
ATOM 3168 N N . LEU A 1 403 ? -16.141 -7.59 4.172 1 90.38 403 LEU A N 1
ATOM 3169 C CA . LEU A 1 403 ? -16.703 -6.691 5.18 1 90.38 403 LEU A CA 1
ATOM 3170 C C . LEU A 1 403 ? -16.203 -7.066 6.574 1 90.38 403 LEU A C 1
ATOM 3172 O O . LEU A 1 403 ? -15.867 -6.188 7.371 1 90.38 403 LEU A O 1
ATOM 3176 N N . LEU A 1 404 ? -16.156 -8.352 6.828 1 90.88 404 LEU A N 1
ATOM 3177 C CA . LEU A 1 404 ? -15.695 -8.836 8.125 1 90.88 404 LEU A CA 1
ATOM 3178 C C . LEU A 1 404 ? -14.211 -8.57 8.305 1 90.88 404 LEU A C 1
ATOM 3180 O O . LEU A 1 404 ? -13.742 -8.367 9.43 1 90.88 404 LEU A O 1
ATOM 3184 N N . GLU A 1 405 ? -13.461 -8.594 7.242 1 87.56 405 GLU A N 1
ATOM 3185 C CA . GLU A 1 405 ? -12.023 -8.344 7.281 1 87.56 405 GLU A CA 1
ATOM 3186 C C . GLU A 1 405 ? -11.719 -6.867 7.516 1 87.56 405 GLU A C 1
ATOM 3188 O O . GLU A 1 405 ? -10.812 -6.531 8.273 1 87.56 405 GLU A O 1
ATOM 3193 N N . LYS A 1 406 ? -12.508 -6.008 6.922 1 79.38 406 LYS A N 1
ATOM 3194 C CA . LYS A 1 406 ? -12.18 -4.586 6.891 1 79.38 406 LYS A CA 1
ATOM 3195 C C . LYS A 1 406 ? -12.914 -3.826 7.992 1 79.38 406 LYS A C 1
ATOM 3197 O O . LYS A 1 406 ? -12.43 -2.805 8.477 1 79.38 406 LYS A O 1
ATOM 3202 N N . CYS A 1 407 ? -14.094 -4.293 8.391 1 82.75 407 CYS A N 1
ATOM 3203 C CA . CYS A 1 407 ? -14.906 -3.58 9.375 1 82.75 407 CYS A CA 1
ATOM 3204 C C . CYS A 1 407 ? -14.656 -4.121 10.773 1 82.75 407 CYS A C 1
ATOM 3206 O O . CYS A 1 407 ? -15.148 -5.195 11.125 1 82.75 407 CYS A O 1
ATOM 3208 N N . GLN A 1 408 ? -14.047 -3.367 11.648 1 78.25 408 GLN A N 1
ATOM 3209 C CA . GLN A 1 408 ? -13.703 -3.803 13 1 78.25 408 GLN A CA 1
ATOM 3210 C C . GLN A 1 408 ? -14.953 -4.012 13.844 1 78.25 408 GLN A C 1
ATOM 3212 O O . GLN A 1 408 ? -15.023 -4.949 14.641 1 78.25 408 GLN A O 1
ATOM 3217 N N . GLY A 1 409 ? -15.938 -3.158 13.664 1 80.38 409 GLY A N 1
ATOM 3218 C CA . GLY A 1 409 ? -17.172 -3.295 14.414 1 80.38 409 GLY A CA 1
ATOM 3219 C C . GLY A 1 409 ? -17.891 -4.613 14.164 1 80.38 409 GLY A C 1
ATOM 3220 O O . GLY A 1 409 ? -18.391 -5.238 15.102 1 80.38 409 GLY A O 1
ATOM 3221 N N . LEU A 1 410 ? -17.875 -4.953 12.906 1 88.31 410 LEU A N 1
ATOM 3222 C CA . LEU A 1 410 ? -18.516 -6.215 12.562 1 88.31 410 LEU A CA 1
ATOM 3223 C C . LEU A 1 410 ? -17.719 -7.398 13.078 1 88.31 410 LEU A C 1
ATOM 3225 O O . LEU A 1 410 ? -18.281 -8.383 13.562 1 88.31 410 LEU A O 1
ATOM 3229 N N . ALA A 1 411 ? -16.406 -7.309 12.953 1 87.56 411 ALA A N 1
ATOM 3230 C CA . ALA A 1 411 ? -15.531 -8.375 13.445 1 87.56 411 ALA A CA 1
ATOM 3231 C C . ALA A 1 411 ? -15.711 -8.578 14.945 1 87.56 411 ALA A C 1
ATOM 3233 O O . ALA A 1 411 ? -15.758 -9.711 15.43 1 87.56 411 ALA A O 1
ATOM 3234 N N . GLU A 1 412 ? -15.859 -7.465 15.664 1 84.12 412 GLU A N 1
ATOM 3235 C CA . GLU A 1 412 ? -16.047 -7.551 17.109 1 84.12 412 GLU A CA 1
ATOM 3236 C C . GLU A 1 412 ? -17.406 -8.141 17.453 1 84.12 412 GLU A C 1
ATOM 3238 O O . GLU A 1 412 ? -17.531 -8.945 18.375 1 84.12 412 GLU A O 1
ATOM 3243 N N . ALA A 1 413 ? -18.375 -7.695 16.719 1 86.38 413 ALA A N 1
ATOM 3244 C CA . ALA A 1 413 ? -19.719 -8.242 16.938 1 86.38 413 ALA A CA 1
ATOM 3245 C C . ALA A 1 413 ? -19.734 -9.742 16.656 1 86.38 413 ALA A C 1
ATOM 3247 O O . ALA A 1 413 ? -20.344 -10.516 17.406 1 86.38 413 ALA A O 1
ATOM 3248 N N . TYR A 1 414 ? -19.094 -10.195 15.602 1 90.25 414 TYR A N 1
ATOM 3249 C CA . TYR A 1 414 ? -19.016 -11.602 15.211 1 90.25 414 TYR A CA 1
ATOM 3250 C C . TYR A 1 414 ? -18.328 -12.43 16.281 1 90.25 414 TYR A C 1
ATOM 3252 O O . TYR A 1 414 ? -18.812 -13.492 16.656 1 90.25 414 TYR A O 1
ATOM 3260 N N . LEU A 1 415 ? -17.266 -11.891 16.797 1 86.56 415 LEU A N 1
ATOM 3261 C CA . LEU A 1 415 ? -16.531 -12.609 17.828 1 86.56 415 LEU A CA 1
ATOM 3262 C C . LEU A 1 415 ? -17.312 -12.664 19.125 1 86.56 415 LEU A C 1
ATOM 3264 O O . LEU A 1 415 ? -17.297 -13.68 19.828 1 86.56 415 LEU A O 1
ATOM 3268 N N . SER A 1 416 ? -17.953 -11.625 19.406 1 84.06 416 SER A N 1
ATOM 3269 C CA . SER A 1 416 ? -18.766 -11.586 20.625 1 84.06 416 SER A CA 1
ATOM 3270 C C . SER A 1 416 ? -19.891 -12.617 20.578 1 84.06 416 SER A C 1
ATOM 3272 O O . SER A 1 416 ? -20.203 -13.25 21.594 1 84.06 416 SER A O 1
ATOM 3274 N N . VAL A 1 417 ? -20.469 -12.789 19.438 1 85.06 417 VAL A N 1
ATOM 3275 C CA . VAL A 1 417 ? -21.547 -13.75 19.281 1 85.06 417 VAL A CA 1
ATOM 3276 C C . VAL A 1 417 ? -21 -15.172 19.375 1 85.06 417 VAL A C 1
ATOM 3278 O O . VAL A 1 417 ? -21.609 -16.031 20 1 85.06 417 VAL A O 1
ATOM 3281 N N . ARG A 1 418 ? -19.922 -15.398 18.75 1 84.25 418 ARG A N 1
ATOM 3282 C CA . ARG A 1 418 ? -19.344 -16.734 18.688 1 84.25 418 ARG A CA 1
ATOM 3283 C C . ARG A 1 418 ? -18.828 -17.156 20.062 1 84.25 418 ARG A C 1
ATOM 3285 O O . ARG A 1 418 ? -18.891 -18.344 20.422 1 84.25 418 ARG A O 1
ATOM 3292 N N . LEU A 1 419 ? -18.25 -16.156 20.75 1 77.69 419 LEU A N 1
ATOM 3293 C CA . LEU A 1 419 ? -17.688 -16.453 22.062 1 77.69 419 LEU A CA 1
ATOM 3294 C C . LEU A 1 419 ? -18.781 -16.422 23.125 1 77.69 419 LEU A C 1
ATOM 3296 O O . LEU A 1 419 ? -18.609 -16.953 24.219 1 77.69 419 LEU A O 1
ATOM 3300 N N . ASP A 1 420 ? -19.969 -16.031 22.797 1 70.75 420 ASP A N 1
ATOM 3301 C CA . ASP A 1 420 ? -21.078 -15.867 23.719 1 70.75 420 ASP A CA 1
ATOM 3302 C C . ASP A 1 420 ? -20.656 -15.062 24.953 1 70.75 420 ASP A C 1
ATOM 3304 O O . ASP A 1 420 ? -21.094 -15.336 26.062 1 70.75 420 ASP A O 1
ATOM 3308 N N . LYS A 1 421 ? -19.391 -14.391 24.859 1 65.62 421 LYS A N 1
ATOM 3309 C CA . LYS A 1 421 ? -18.844 -13.555 25.938 1 65.62 421 LYS A CA 1
ATOM 3310 C C . LYS A 1 421 ? -18.312 -12.234 25.391 1 65.62 421 LYS A C 1
ATOM 3312 O O . LYS A 1 421 ? -18.172 -12.078 24.172 1 65.62 421 LYS A O 1
ATOM 3317 N N . ALA A 1 422 ? -18.234 -11.305 26.328 1 67.62 422 ALA A N 1
ATOM 3318 C CA . ALA A 1 422 ? -17.656 -10.016 25.969 1 67.62 422 ALA A CA 1
ATOM 3319 C C . ALA A 1 422 ? -16.203 -10.188 25.484 1 67.62 422 ALA A C 1
ATOM 3321 O O . ALA A 1 422 ? -15.484 -11.047 25.984 1 67.62 422 ALA A O 1
ATOM 3322 N N . LEU A 1 423 ? -15.93 -9.586 24.359 1 71.12 423 LEU A N 1
ATOM 3323 C CA . LEU A 1 423 ? -14.586 -9.656 23.797 1 71.12 423 LEU A CA 1
ATOM 3324 C C . LEU A 1 423 ? -13.539 -9.32 24.859 1 71.12 423 LEU A C 1
ATOM 3326 O O . LEU A 1 423 ? -13.719 -8.391 25.641 1 71.12 423 LEU A O 1
ATOM 3330 N N . PRO A 1 424 ? -12.57 -10.211 24.953 1 66.12 424 PRO A N 1
ATOM 3331 C CA . PRO A 1 424 ? -11.492 -9.906 25.891 1 66.12 424 PRO A CA 1
ATOM 3332 C C . PRO A 1 424 ? -10.82 -8.562 25.609 1 66.12 424 PRO A C 1
ATOM 3334 O O . PRO A 1 424 ? -10.984 -8 24.531 1 66.12 424 PRO A O 1
ATOM 3337 N N . SER A 1 425 ? -10.43 -7.93 26.656 1 63.25 425 SER A N 1
ATOM 3338 C CA . SER A 1 425 ? -9.773 -6.637 26.5 1 63.25 425 SER A CA 1
ATOM 3339 C C . SER A 1 425 ? -8.273 -6.797 26.328 1 63.25 425 SER A C 1
ATOM 3341 O O . SER A 1 425 ? -7.73 -7.883 26.531 1 63.25 425 SER A O 1
ATOM 3343 N N . GLY A 1 426 ? -7.559 -5.914 25.734 1 57.56 426 GLY A N 1
ATOM 3344 C CA . GLY A 1 426 ? -6.109 -5.832 25.672 1 57.56 426 GLY A CA 1
ATOM 3345 C C . GLY A 1 426 ? -5.523 -6.551 24.469 1 57.56 426 GLY A C 1
ATOM 3346 O O . GLY A 1 426 ? -6.07 -6.473 23.375 1 57.56 426 GLY A O 1
ATOM 3347 N N . ARG A 1 427 ? -4.441 -7.242 24.719 1 57.97 427 ARG A N 1
ATOM 3348 C CA . ARG A 1 427 ? -3.631 -7.898 23.703 1 57.97 427 ARG A CA 1
ATOM 3349 C C . ARG A 1 427 ? -4.359 -9.102 23.109 1 57.97 427 ARG A C 1
ATOM 3351 O O . ARG A 1 427 ? -4.211 -9.406 21.938 1 57.97 427 ARG A O 1
ATOM 3358 N N . LEU A 1 428 ? -5.109 -9.703 23.891 1 65.12 428 LEU A N 1
ATOM 3359 C CA . LEU A 1 428 ? -5.844 -10.875 23.422 1 65.12 428 LEU A CA 1
ATOM 3360 C C . LEU A 1 428 ? -6.875 -10.484 22.375 1 65.12 428 LEU A C 1
ATOM 3362 O O . LEU A 1 428 ? -7.074 -11.211 21.391 1 65.12 428 LEU A O 1
ATOM 3366 N N . ARG A 1 429 ? -7.492 -9.391 22.594 1 70.25 429 ARG A N 1
ATOM 3367 C CA . ARG A 1 429 ? -8.469 -8.883 21.641 1 70.25 429 ARG A CA 1
ATOM 3368 C C . ARG A 1 429 ? -7.828 -8.633 20.281 1 70.25 429 ARG A C 1
ATOM 3370 O O . ARG A 1 429 ? -8.375 -9.023 19.234 1 70.25 429 ARG A O 1
ATOM 3377 N N . TYR A 1 430 ? -6.68 -8.164 20.391 1 65.31 430 TYR A N 1
ATOM 3378 C CA . TYR A 1 430 ? -5.984 -7.836 19.141 1 65.31 430 TYR A CA 1
ATOM 3379 C C . TYR A 1 430 ? -5.57 -9.102 18.406 1 65.31 430 TYR A C 1
ATOM 3381 O O . TYR A 1 430 ? -5.684 -9.172 17.172 1 65.31 430 TYR A O 1
ATOM 3389 N N . GLU A 1 431 ? -5.152 -9.984 19.125 1 66.81 431 GLU A N 1
ATOM 3390 C CA . GLU A 1 431 ? -4.719 -11.234 18.5 1 66.81 431 GLU A CA 1
ATOM 3391 C C . GLU A 1 431 ? -5.902 -11.992 17.891 1 66.81 431 GLU A C 1
ATOM 3393 O O . GLU A 1 431 ? -5.773 -12.617 16.844 1 66.81 431 GLU A O 1
ATOM 3398 N N . LEU A 1 432 ? -6.941 -11.875 18.609 1 75.25 432 LEU A N 1
ATOM 3399 C CA . LEU A 1 432 ? -8.133 -12.539 18.094 1 75.25 432 LEU A CA 1
ATOM 3400 C C . LEU A 1 432 ? -8.609 -11.875 16.812 1 75.25 432 LEU A C 1
ATOM 3402 O O . LEU A 1 432 ? -8.984 -12.555 15.852 1 75.25 432 LEU A O 1
ATOM 3406 N N . LEU A 1 433 ? -8.578 -10.594 16.781 1 78.5 433 LEU A N 1
ATOM 3407 C CA . LEU A 1 433 ? -8.992 -9.844 15.609 1 78.5 433 LEU A CA 1
ATOM 3408 C C . LEU A 1 433 ? -8.047 -10.102 14.438 1 78.5 433 LEU A C 1
ATOM 3410 O O . LEU A 1 433 ? -8.484 -10.219 13.289 1 78.5 433 LEU A O 1
ATOM 3414 N N . ARG A 1 434 ? -6.828 -10.25 14.734 1 72 434 ARG A N 1
ATOM 3415 C CA . ARG A 1 434 ? -5.836 -10.539 13.703 1 72 434 ARG A CA 1
ATOM 3416 C C . ARG A 1 434 ? -6.078 -11.914 13.086 1 72 434 ARG A C 1
ATOM 3418 O O . ARG A 1 434 ? -6.016 -12.07 11.867 1 72 434 ARG A O 1
ATOM 3425 N N . ARG A 1 435 ? -6.367 -12.828 13.914 1 76 435 ARG A N 1
ATOM 3426 C CA . ARG A 1 435 ? -6.625 -14.18 13.438 1 76 435 ARG A CA 1
ATOM 3427 C C . ARG A 1 435 ? -7.91 -14.234 12.617 1 76 435 ARG A C 1
ATOM 3429 O O . ARG A 1 435 ? -7.992 -14.969 11.633 1 76 435 ARG A O 1
ATOM 3436 N N . LEU A 1 436 ? -8.836 -13.523 13.094 1 83.69 436 LEU A N 1
ATOM 3437 C CA . LEU A 1 436 ? -10.086 -13.477 12.352 1 83.69 436 LEU A CA 1
ATOM 3438 C C . LEU A 1 436 ? -9.883 -12.852 10.977 1 83.69 436 LEU A C 1
ATOM 3440 O O . LEU A 1 436 ? -10.43 -13.336 9.984 1 83.69 436 LEU A O 1
ATOM 3444 N N . ARG A 1 437 ? -9.133 -11.836 10.961 1 81.69 437 ARG A N 1
ATOM 3445 C CA . ARG A 1 437 ? -8.875 -11.172 9.688 1 81.69 437 ARG A CA 1
ATOM 3446 C C . ARG A 1 437 ? -8.164 -12.109 8.719 1 81.69 437 ARG A C 1
ATOM 3448 O O . ARG A 1 437 ? -8.477 -12.133 7.523 1 81.69 437 ARG A O 1
ATOM 3455 N N . ARG A 1 438 ? -7.34 -12.883 9.234 1 77.06 438 ARG A N 1
ATOM 3456 C CA . ARG A 1 438 ? -6.648 -13.867 8.398 1 77.06 438 ARG A CA 1
ATOM 3457 C C . ARG A 1 438 ? -7.613 -14.93 7.895 1 77.06 438 ARG A C 1
ATOM 3459 O O . ARG A 1 438 ? -7.543 -15.344 6.734 1 77.06 438 ARG A O 1
ATOM 3466 N N . ALA A 1 439 ? -8.352 -15.32 8.781 1 83.06 439 ALA A N 1
ATOM 3467 C CA . ALA A 1 439 ? -9.344 -16.312 8.398 1 83.06 439 ALA A CA 1
ATOM 3468 C C . ALA A 1 439 ? -10.289 -15.773 7.328 1 83.06 439 ALA A C 1
ATOM 3470 O O . ALA A 1 439 ? -10.641 -16.484 6.387 1 83.06 439 ALA A O 1
ATOM 3471 N N . CYS A 1 440 ? -10.68 -14.562 7.508 1 87.81 440 CYS A N 1
ATOM 3472 C CA . CYS A 1 440 ? -11.57 -13.93 6.543 1 87.81 440 CYS A CA 1
ATOM 3473 C C . CYS A 1 440 ? -10.898 -13.781 5.188 1 87.81 440 CYS A C 1
ATOM 3475 O O . CYS A 1 440 ? -11.531 -13.969 4.148 1 87.81 440 CYS A O 1
ATOM 3477 N N . ARG A 1 441 ? -9.703 -13.531 5.227 1 80.06 441 ARG A N 1
ATOM 3478 C CA . ARG A 1 441 ? -8.961 -13.422 3.98 1 80.06 441 ARG A CA 1
ATOM 3479 C C . ARG A 1 441 ? -8.898 -14.758 3.252 1 80.06 441 ARG A C 1
ATOM 3481 O O . ARG A 1 441 ? -9.078 -14.82 2.033 1 80.06 441 ARG A O 1
ATOM 3488 N N . ARG A 1 442 ? -8.656 -15.742 3.973 1 77.88 442 ARG A N 1
ATOM 3489 C CA . ARG A 1 442 ? -8.656 -17.078 3.387 1 77.88 442 ARG A CA 1
ATOM 3490 C C . ARG A 1 442 ? -10.016 -17.422 2.795 1 77.88 442 ARG A C 1
ATOM 3492 O O . ARG A 1 442 ? -10.102 -17.984 1.701 1 77.88 442 ARG A O 1
ATOM 3499 N N . ARG A 1 443 ? -10.961 -17.109 3.512 1 84 443 ARG A N 1
ATOM 3500 C CA . ARG A 1 443 ? -12.32 -17.406 3.072 1 84 443 ARG A CA 1
ATOM 3501 C C . ARG A 1 443 ? -12.695 -16.562 1.857 1 84 443 ARG A C 1
ATOM 3503 O O . ARG A 1 443 ? -13.484 -17 1.016 1 84 443 ARG A O 1
ATOM 3510 N N . ARG A 1 444 ? -12.109 -15.461 1.803 1 82.25 444 ARG A N 1
ATOM 3511 C CA . ARG A 1 444 ? -12.391 -14.586 0.668 1 82.25 444 ARG A CA 1
ATOM 3512 C C . ARG A 1 444 ? -11.734 -15.117 -0.604 1 82.25 444 ARG A C 1
ATOM 3514 O O . ARG A 1 444 ? -12.305 -15.016 -1.691 1 82.25 444 ARG A O 1
ATOM 3521 N N . VAL A 1 445 ? -10.641 -15.789 -0.441 1 71.31 445 VAL A N 1
ATOM 3522 C CA . VAL A 1 445 ? -9.852 -16.219 -1.591 1 71.31 445 VAL A CA 1
ATOM 3523 C C . VAL A 1 445 ? -10.273 -17.641 -1.996 1 71.31 445 VAL A C 1
ATOM 3525 O O . VAL A 1 445 ? -10.344 -17.953 -3.186 1 71.31 445 VAL A O 1
ATOM 3528 N N . SER A 1 446 ? -10.555 -18.438 -0.936 1 76.75 446 SER A N 1
ATOM 3529 C CA . SER A 1 446 ? -10.969 -19.812 -1.188 1 76.75 446 SER A CA 1
ATOM 3530 C C . SER A 1 446 ? -12.484 -19.953 -1.101 1 76.75 446 SER A C 1
ATOM 3532 O O . SER A 1 446 ? -13.062 -19.828 -0.022 1 76.75 446 SER A O 1
ATOM 3534 N N . PHE A 1 447 ? -13.094 -20.297 -2.178 1 82.81 447 PHE A N 1
ATOM 3535 C CA . PHE A 1 447 ? -14.547 -20.406 -2.205 1 82.81 447 PHE A CA 1
ATOM 3536 C C . PHE A 1 447 ? -15.016 -21.562 -1.319 1 82.81 447 PHE A C 1
ATOM 3538 O O . PHE A 1 447 ? -16.078 -21.469 -0.692 1 82.81 447 PHE A O 1
ATOM 3545 N N . ASP A 1 448 ? -14.227 -22.594 -1.233 1 83.62 448 ASP A N 1
ATOM 3546 C CA . ASP A 1 448 ? -14.57 -23.703 -0.362 1 83.62 448 ASP A CA 1
ATOM 3547 C C . ASP A 1 448 ? -14.602 -23.281 1.102 1 83.62 448 ASP A C 1
ATOM 3549 O O . ASP A 1 448 ? -15.555 -23.578 1.824 1 83.62 448 ASP A O 1
ATOM 3553 N N . SER A 1 449 ? -13.57 -22.547 1.396 1 86.44 449 SER A N 1
ATOM 3554 C CA . SER A 1 449 ? -13.508 -22.062 2.771 1 86.44 449 SER A CA 1
ATOM 3555 C C . SER A 1 449 ? -14.609 -21.047 3.049 1 86.44 449 SER A C 1
ATOM 3557 O O . SER A 1 449 ? -15.109 -20.953 4.172 1 86.44 449 SER A O 1
ATOM 3559 N N . SER A 1 450 ? -14.938 -20.344 1.993 1 91.44 450 SER A N 1
ATOM 3560 C CA . SER A 1 450 ? -16 -19.344 2.105 1 91.44 450 SER A CA 1
ATOM 3561 C C . SER A 1 450 ? -17.344 -20.016 2.42 1 91.44 450 SER A C 1
ATOM 3563 O O . SER A 1 450 ? -18.047 -19.609 3.35 1 91.44 450 SER A O 1
ATOM 3565 N N . VAL A 1 451 ? -17.641 -21.031 1.701 1 93.38 451 VAL A N 1
ATOM 3566 C CA . VAL A 1 451 ? -18.906 -21.75 1.856 1 93.38 451 VAL A CA 1
ATOM 3567 C C . VAL A 1 451 ? -18.938 -22.453 3.207 1 93.38 451 VAL A C 1
ATOM 3569 O O . VAL A 1 451 ? -19.938 -22.391 3.928 1 93.38 451 VAL A O 1
ATOM 3572 N N . GLU A 1 452 ? -17.875 -23.062 3.521 1 91.38 452 GLU A N 1
ATOM 3573 C CA . GLU A 1 452 ? -17.797 -23.781 4.789 1 91.38 452 GLU A CA 1
ATOM 3574 C C . GLU A 1 452 ? -17.953 -22.828 5.973 1 91.38 452 GLU A C 1
ATOM 3576 O O . GLU A 1 452 ? -18.672 -23.125 6.93 1 91.38 452 GLU A O 1
ATOM 3581 N N . GLY A 1 453 ? -17.281 -21.781 5.891 1 91.81 453 GLY A N 1
ATOM 3582 C CA . GLY A 1 453 ? -17.375 -20.797 6.957 1 91.81 453 GLY A CA 1
ATOM 3583 C C . GLY A 1 453 ? -18.781 -20.219 7.125 1 91.81 453 GLY A C 1
ATOM 3584 O O . GLY A 1 453 ? -19.281 -20.109 8.25 1 91.81 453 GLY A O 1
ATOM 3585 N N . ALA A 1 454 ? -19.422 -19.844 6.008 1 94.56 454 ALA A N 1
ATOM 3586 C CA . ALA A 1 454 ? -20.766 -19.281 6.055 1 94.56 454 ALA A CA 1
ATOM 3587 C C . ALA A 1 454 ? -21.781 -20.297 6.547 1 94.56 454 ALA A C 1
ATOM 3589 O O . ALA A 1 454 ? -22.703 -19.969 7.293 1 94.56 454 ALA A O 1
ATOM 3590 N N . TYR A 1 455 ? -21.578 -21.547 6.113 1 94.38 455 TYR A N 1
ATOM 3591 C CA . TYR A 1 455 ? -22.469 -22.625 6.535 1 94.38 455 TYR A CA 1
ATOM 3592 C C . TYR A 1 455 ? -22.359 -22.844 8.039 1 94.38 455 TYR A C 1
ATOM 3594 O O . TYR A 1 455 ? -23.375 -22.906 8.734 1 94.38 455 TYR A O 1
ATOM 3602 N N . ASN A 1 456 ? -21.188 -22.938 8.555 1 90.81 456 ASN A N 1
ATOM 3603 C CA . ASN A 1 456 ? -20.953 -23.266 9.961 1 90.81 456 ASN A CA 1
ATOM 3604 C C . ASN A 1 456 ? -21.375 -22.141 10.883 1 90.81 456 ASN A C 1
ATOM 3606 O O . ASN A 1 456 ? -21.906 -22.375 11.969 1 90.81 456 ASN A O 1
ATOM 3610 N N . ASP A 1 457 ? -21.203 -20.922 10.414 1 91.56 457 ASP A N 1
ATOM 3611 C CA . ASP A 1 457 ? -21.438 -19.781 11.297 1 91.56 457 ASP A CA 1
ATOM 3612 C C . ASP A 1 457 ? -22.641 -18.984 10.836 1 91.56 457 ASP A C 1
ATOM 3614 O O . ASP A 1 457 ? -22.703 -17.766 11.047 1 91.56 457 ASP A O 1
ATOM 3618 N N . TYR A 1 458 ? -23.5 -19.656 10.164 1 93.69 458 TYR A N 1
ATOM 3619 C CA . TYR A 1 458 ? -24.641 -18.969 9.555 1 93.69 458 TYR A CA 1
ATOM 3620 C C . TYR A 1 458 ? -25.391 -18.141 10.594 1 93.69 458 TYR A C 1
ATOM 3622 O O . TYR A 1 458 ? -25.672 -16.953 10.367 1 93.69 458 TYR A O 1
ATOM 3630 N N . GLY A 1 459 ? -25.688 -18.688 11.758 1 91.25 459 GLY A N 1
ATOM 3631 C CA . GLY A 1 459 ? -26.406 -17.984 12.812 1 91.25 459 GLY A CA 1
ATOM 3632 C C . GLY A 1 459 ? -25.641 -16.812 13.391 1 91.25 459 GLY A C 1
ATOM 3633 O O . GLY A 1 459 ? -26.203 -15.742 13.594 1 91.25 459 GLY A O 1
ATOM 3634 N N . ALA A 1 460 ? -24.438 -17.047 13.625 1 90.81 460 ALA A N 1
ATOM 3635 C CA . ALA A 1 460 ? -23.594 -15.992 14.18 1 90.81 460 ALA A CA 1
ATOM 3636 C C . ALA A 1 460 ? -23.453 -14.828 13.203 1 90.81 460 ALA A C 1
ATOM 3638 O O . ALA A 1 460 ? -23.422 -13.664 13.617 1 90.81 460 ALA A O 1
ATOM 3639 N N . LEU A 1 461 ? -23.359 -15.156 11.891 1 94.19 461 LEU A N 1
ATOM 3640 C CA . LEU A 1 461 ? -23.234 -14.133 10.867 1 94.19 461 LEU A CA 1
ATOM 3641 C C . LEU A 1 461 ? -24.484 -13.273 10.789 1 94.19 461 LEU A C 1
ATOM 3643 O O . LEU A 1 461 ? -24.406 -12.047 10.703 1 94.19 461 LEU A O 1
ATOM 3647 N N . LEU A 1 462 ? -25.625 -13.883 10.922 1 93.94 462 LEU A N 1
ATOM 3648 C CA . LEU A 1 462 ? -26.891 -13.172 10.875 1 93.94 462 LEU A CA 1
ATOM 3649 C C . LEU A 1 462 ? -27.016 -12.219 12.062 1 93.94 462 LEU A C 1
ATOM 3651 O O . LEU A 1 462 ? -27.438 -11.078 11.898 1 93.94 462 LEU A O 1
ATOM 3655 N N . GLN A 1 463 ? -26.625 -12.656 13.141 1 91.81 463 GLN A N 1
ATOM 3656 C CA . GLN A 1 463 ? -26.719 -11.836 14.344 1 91.81 463 GLN A CA 1
ATOM 3657 C C . GLN A 1 463 ? -25.75 -10.664 14.297 1 91.81 463 GLN A C 1
ATOM 3659 O O . GLN A 1 463 ? -26.094 -9.539 14.672 1 91.81 463 GLN A O 1
ATOM 3664 N N . ALA A 1 464 ? -24.594 -10.984 13.891 1 92.5 464 ALA A N 1
ATOM 3665 C CA . ALA A 1 464 ? -23.578 -9.93 13.797 1 92.5 464 ALA A CA 1
ATOM 3666 C C . ALA A 1 464 ? -24 -8.852 12.797 1 92.5 464 ALA A C 1
ATOM 3668 O O . ALA A 1 464 ? -23.859 -7.656 13.07 1 92.5 464 ALA A O 1
ATOM 3669 N N . LEU A 1 465 ? -24.5 -9.266 11.625 1 93.44 465 LEU A N 1
ATOM 3670 C CA . LEU A 1 465 ? -24.922 -8.328 10.586 1 93.44 465 LEU A CA 1
ATOM 3671 C C . LEU A 1 465 ? -26.125 -7.512 11.055 1 93.44 465 LEU A C 1
ATOM 3673 O O . LEU A 1 465 ? -26.25 -6.336 10.703 1 93.44 465 LEU A O 1
ATOM 3677 N N . SER A 1 466 ? -26.969 -8.102 11.836 1 91.5 466 SER A N 1
ATOM 3678 C CA . SER A 1 466 ? -28.141 -7.41 12.336 1 91.5 466 SER A CA 1
ATOM 3679 C C . SER A 1 466 ? -27.766 -6.27 13.273 1 91.5 466 SER A C 1
ATOM 3681 O O . SER A 1 466 ? -28.469 -5.254 13.344 1 91.5 466 SER A O 1
ATOM 3683 N N . ARG A 1 467 ? -26.688 -6.406 13.898 1 87.88 467 ARG A N 1
ATOM 3684 C CA . ARG A 1 467 ? -26.219 -5.375 14.82 1 87.88 467 ARG A CA 1
ATOM 3685 C C . ARG A 1 467 ? -25.703 -4.156 14.062 1 87.88 467 ARG A C 1
ATOM 3687 O O . ARG A 1 467 ? -25.719 -3.041 14.586 1 87.88 467 ARG A O 1
ATOM 3694 N N . LEU A 1 468 ? -25.234 -4.379 12.859 1 87.44 468 LEU A N 1
ATOM 3695 C CA . LEU A 1 468 ? -24.641 -3.281 12.117 1 87.44 468 LEU A CA 1
ATOM 3696 C C . LEU A 1 468 ? -25.562 -2.807 11 1 87.44 468 LEU A C 1
ATOM 3698 O O . LEU A 1 468 ? -25.203 -1.921 10.227 1 87.44 468 LEU A O 1
ATOM 3702 N N . GLN A 1 469 ? -26.734 -3.33 10.883 1 83.69 469 GLN A N 1
ATOM 3703 C CA . GLN A 1 469 ? -27.625 -3.074 9.758 1 83.69 469 GLN A CA 1
ATOM 3704 C C . GLN A 1 469 ? -27.969 -1.591 9.656 1 83.69 469 GLN A C 1
ATOM 3706 O O . GLN A 1 469 ? -28.172 -1.067 8.555 1 83.69 469 GLN A O 1
ATOM 3711 N N . ASP A 1 470 ? -27.859 -0.89 10.742 1 77.88 470 ASP A N 1
ATOM 3712 C CA . ASP A 1 470 ? -28.297 0.502 10.727 1 77.88 470 ASP A CA 1
ATOM 3713 C C . ASP A 1 470 ? -27.125 1.443 10.438 1 77.88 470 ASP A C 1
ATOM 3715 O O . ASP A 1 470 ? -27.328 2.629 10.164 1 77.88 470 ASP A O 1
ATOM 3719 N N . THR A 1 471 ? -25.938 0.891 10.453 1 78.31 471 THR A N 1
ATOM 3720 C CA . THR A 1 471 ? -24.797 1.786 10.312 1 78.31 471 THR A CA 1
ATOM 3721 C C . THR A 1 471 ? -24.016 1.472 9.047 1 78.31 471 THR A C 1
ATOM 3723 O O . THR A 1 471 ? -23.266 2.314 8.547 1 78.31 471 THR A O 1
ATOM 3726 N N . ASP A 1 472 ? -24.172 0.289 8.586 1 84.75 472 ASP A N 1
ATOM 3727 C CA . ASP A 1 472 ? -23.406 -0.144 7.426 1 84.75 472 ASP A CA 1
ATOM 3728 C C . ASP A 1 472 ? -24.312 -0.669 6.32 1 84.75 472 ASP A C 1
ATOM 3730 O O . ASP A 1 472 ? -25.016 -1.661 6.508 1 84.75 472 ASP A O 1
ATOM 3734 N N . ALA A 1 473 ? -24.266 0.012 5.219 1 84.25 473 ALA A N 1
ATOM 3735 C CA . ALA A 1 473 ? -25.141 -0.338 4.105 1 84.25 473 ALA A CA 1
ATOM 3736 C C . ALA A 1 473 ? -24.828 -1.733 3.574 1 84.25 473 ALA A C 1
ATOM 3738 O O . ALA A 1 473 ? -25.719 -2.469 3.17 1 84.25 473 ALA A O 1
ATOM 3739 N N . ALA A 1 474 ? -23.562 -2.035 3.492 1 86.62 474 ALA A N 1
ATOM 3740 C CA . ALA A 1 474 ? -23.188 -3.367 3.025 1 86.62 474 ALA A CA 1
ATOM 3741 C C . ALA A 1 474 ? -23.734 -4.449 3.949 1 86.62 474 ALA A C 1
ATOM 3743 O O . ALA A 1 474 ? -24.203 -5.492 3.484 1 86.62 474 ALA A O 1
ATOM 3744 N N . ALA A 1 475 ? -23.656 -4.172 5.238 1 90.5 475 ALA A N 1
ATOM 3745 C CA . ALA A 1 475 ? -24.203 -5.121 6.207 1 90.5 475 ALA A CA 1
ATOM 3746 C C . ALA A 1 475 ? -25.703 -5.285 6.023 1 90.5 475 ALA A C 1
ATOM 3748 O O . ALA A 1 475 ? -26.234 -6.395 6.125 1 90.5 475 ALA A O 1
ATOM 3749 N N . CYS A 1 476 ? -26.359 -4.223 5.742 1 88.69 476 CYS A N 1
ATOM 3750 C CA . CYS A 1 476 ? -27.812 -4.254 5.52 1 88.69 476 CYS A CA 1
ATOM 3751 C C . CYS A 1 476 ? -28.141 -5.078 4.281 1 88.69 476 CYS A C 1
ATOM 3753 O O . CYS A 1 476 ? -29.062 -5.906 4.312 1 88.69 476 CYS A O 1
ATOM 3755 N N . GLY A 1 477 ? -27.469 -4.82 3.219 1 87.75 477 GLY A N 1
ATOM 3756 C CA . GLY A 1 477 ? -27.688 -5.578 1.998 1 87.75 477 GLY A CA 1
ATOM 3757 C C . GLY A 1 477 ? -27.422 -7.062 2.16 1 87.75 477 GLY A C 1
ATOM 3758 O O . GLY A 1 477 ? -28.188 -7.895 1.667 1 87.75 477 GLY A O 1
ATOM 3759 N N . LEU A 1 478 ? -26.344 -7.387 2.828 1 93.5 478 LEU A N 1
ATOM 3760 C CA . LEU A 1 478 ? -25.984 -8.789 3.043 1 93.5 478 LEU A CA 1
ATOM 3761 C C . LEU A 1 478 ? -27 -9.469 3.957 1 93.5 478 LEU A C 1
ATOM 3763 O O . LEU A 1 478 ? -27.344 -10.641 3.748 1 93.5 478 LEU A O 1
ATOM 3767 N N . LEU A 1 479 ? -27.453 -8.727 4.98 1 93.06 479 LEU A N 1
ATOM 3768 C CA . LEU A 1 479 ? -28.453 -9.273 5.883 1 93.06 479 LEU A CA 1
ATOM 3769 C C . LEU A 1 479 ? -29.734 -9.633 5.125 1 93.06 479 LEU A C 1
ATOM 3771 O O . LEU A 1 479 ? -30.328 -10.688 5.363 1 93.06 479 LEU A O 1
ATOM 3775 N N . GLY A 1 480 ? -30.078 -8.781 4.215 1 88.75 480 GLY A N 1
ATOM 3776 C CA . GLY A 1 480 ? -31.234 -9.07 3.389 1 88.75 480 GLY A CA 1
ATOM 3777 C C . GLY A 1 480 ? -31.094 -10.344 2.576 1 88.75 480 GLY A C 1
ATOM 3778 O O . GLY A 1 480 ? -32.062 -11.086 2.41 1 88.75 480 GLY A 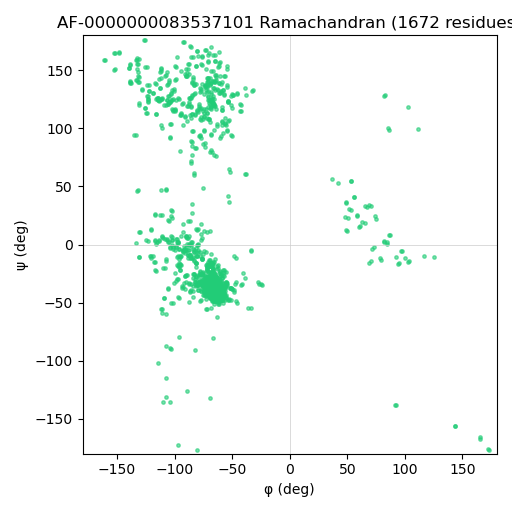O 1
ATOM 3779 N N . GLN A 1 481 ? -29.922 -10.625 2.117 1 91.44 481 GLN A N 1
ATOM 3780 C CA . GLN A 1 481 ? -29.672 -11.82 1.325 1 91.44 481 GLN A CA 1
ATOM 3781 C C . GLN A 1 481 ? -29.609 -13.062 2.213 1 91.44 481 GLN A C 1
ATOM 3783 O O . GLN A 1 481 ? -30.156 -14.109 1.856 1 91.44 481 GLN A O 1
ATOM 3788 N N . LEU A 1 482 ? -29 -12.93 3.352 1 93.81 482 LEU A N 1
ATOM 3789 C CA . LEU A 1 482 ? -28.844 -14.086 4.23 1 93.81 482 LEU A CA 1
ATOM 3790 C C . LEU A 1 482 ? -30.172 -14.484 4.859 1 93.81 482 LEU A C 1
ATOM 3792 O O . LEU A 1 482 ? -30.344 -15.633 5.273 1 93.81 482 LEU A O 1
ATOM 3796 N N . ARG A 1 483 ? -31.094 -13.547 4.906 1 93.12 483 ARG A N 1
ATOM 3797 C CA . ARG A 1 483 ? -32.406 -13.844 5.48 1 93.12 483 ARG A CA 1
ATOM 3798 C C . ARG A 1 483 ? -33.312 -14.508 4.449 1 93.12 483 ARG A C 1
ATOM 3800 O O . ARG A 1 483 ? -34.406 -14.961 4.785 1 93.12 483 ARG A O 1
ATOM 3807 N N . ASN A 1 484 ? -32.812 -14.602 3.264 1 92.06 484 ASN A N 1
ATOM 3808 C CA . ASN A 1 484 ? -33.531 -15.273 2.195 1 92.06 484 ASN A CA 1
ATOM 3809 C C . ASN A 1 484 ? -33.25 -16.766 2.176 1 92.06 484 ASN A C 1
ATOM 3811 O O . ASN A 1 484 ? -32.125 -17.188 2.104 1 92.06 484 ASN A O 1
ATOM 3815 N N . VAL A 1 485 ? -34.344 -17.531 2.215 1 93.56 485 VAL A N 1
ATOM 3816 C CA . VAL A 1 485 ? -34.219 -18.984 2.27 1 93.56 485 VAL A CA 1
ATOM 3817 C C . VAL A 1 485 ? -33.531 -19.484 0.995 1 93.56 485 VAL A C 1
ATOM 3819 O O . VAL A 1 485 ? -32.875 -20.531 1.009 1 93.56 485 VAL A O 1
ATOM 3822 N N . ARG A 1 486 ? -33.75 -18.734 -0.076 1 93.44 486 ARG A N 1
ATOM 3823 C CA . ARG A 1 486 ? -33.094 -19.109 -1.323 1 93.44 486 ARG A CA 1
ATOM 3824 C C . ARG A 1 486 ? -31.578 -19.094 -1.168 1 93.44 486 ARG A C 1
ATOM 3826 O O . ARG A 1 486 ? -30.875 -19.969 -1.692 1 93.44 486 ARG A O 1
ATOM 3833 N N . PHE A 1 487 ? -31.094 -18.141 -0.448 1 95 487 PHE A N 1
ATOM 3834 C CA . PHE A 1 487 ? -29.656 -18.031 -0.201 1 95 487 PHE A CA 1
ATOM 3835 C C . PHE A 1 487 ? -29.172 -19.172 0.68 1 95 487 PHE A C 1
ATOM 3837 O O . PHE A 1 487 ? -28.125 -19.781 0.402 1 95 487 PHE A O 1
ATOM 3844 N N . ALA A 1 488 ? -29.875 -19.5 1.709 1 95.69 488 ALA A N 1
ATOM 3845 C CA . ALA A 1 488 ? -29.516 -20.609 2.588 1 95.69 488 ALA A CA 1
ATOM 3846 C C . ALA A 1 488 ? -29.5 -21.922 1.823 1 95.69 488 ALA A C 1
ATOM 3848 O O . ALA A 1 488 ? -28.578 -22.734 1.985 1 95.69 488 ALA A O 1
ATOM 3849 N N . GLY A 1 489 ? -30.547 -22.047 1.047 1 96.25 489 GLY A N 1
ATOM 3850 C CA . GLY A 1 489 ? -30.609 -23.266 0.243 1 96.25 489 GLY A CA 1
ATOM 3851 C C . GLY A 1 489 ? -29.438 -23.406 -0.707 1 96.25 489 GLY A C 1
ATOM 3852 O O . GLY A 1 489 ? -28.875 -24.5 -0.852 1 96.25 489 GLY A O 1
ATOM 3853 N N . ALA A 1 490 ? -29.109 -22.328 -1.37 1 96.06 490 ALA A N 1
ATOM 3854 C CA . ALA A 1 490 ? -27.969 -22.344 -2.279 1 96.06 490 ALA A CA 1
ATOM 3855 C C . ALA A 1 490 ? -26.672 -22.688 -1.535 1 96.06 490 ALA A C 1
ATOM 3857 O O . ALA A 1 490 ? -25.828 -23.422 -2.055 1 96.06 490 ALA A O 1
ATOM 3858 N N . LEU A 1 491 ? -26.547 -22.188 -0.347 1 96.31 491 LEU A N 1
ATOM 3859 C CA . LEU A 1 491 ? -25.375 -22.453 0.468 1 96.31 491 LEU A CA 1
ATOM 3860 C C . LEU A 1 491 ? -25.281 -23.938 0.837 1 96.31 491 LEU A C 1
ATOM 3862 O O . LEU A 1 491 ? -24.203 -24.531 0.82 1 96.31 491 LEU A O 1
ATOM 3866 N N . TYR A 1 492 ? -26.391 -24.516 1.163 1 96.75 492 TYR A N 1
ATOM 3867 C CA . TYR A 1 492 ? -26.438 -25.938 1.509 1 96.75 492 TYR A CA 1
ATOM 3868 C C . TYR A 1 492 ? -26.078 -26.797 0.307 1 96.75 492 TYR A C 1
ATOM 3870 O O . TYR A 1 492 ? -25.391 -27.812 0.448 1 96.75 492 TYR A O 1
ATOM 3878 N N . ILE A 1 493 ? -26.562 -26.375 -0.807 1 96.12 493 ILE A N 1
ATOM 3879 C CA . ILE A 1 493 ? -26.25 -27.094 -2.033 1 96.12 493 ILE A CA 1
ATOM 3880 C C . ILE A 1 493 ? -24.734 -27.031 -2.283 1 96.12 493 ILE A C 1
ATOM 3882 O O . ILE A 1 493 ? -24.109 -28.062 -2.561 1 96.12 493 ILE A O 1
ATOM 3886 N N . LEU A 1 494 ? -24.172 -25.891 -2.135 1 94.88 494 LEU A N 1
ATOM 3887 C CA . LEU A 1 494 ? -22.75 -25.703 -2.361 1 94.88 494 LEU A CA 1
ATOM 3888 C C . LEU A 1 494 ? -21.922 -26.484 -1.338 1 94.88 494 LEU A C 1
ATOM 3890 O O . LEU A 1 494 ? -20.891 -27.047 -1.673 1 94.88 494 LEU A O 1
ATOM 3894 N N . ARG A 1 495 ? -22.391 -26.5 -0.108 1 95.25 495 ARG A N 1
ATOM 3895 C CA . ARG A 1 495 ? -21.688 -27.219 0.954 1 95.25 495 ARG A CA 1
ATOM 3896 C C . ARG A 1 495 ? -21.656 -28.719 0.684 1 95.25 495 ARG A C 1
ATOM 3898 O O . ARG A 1 495 ? -20.703 -29.391 1.029 1 95.25 495 ARG A O 1
ATOM 3905 N N . GLU A 1 496 ? -22.656 -29.141 0.063 1 94.31 496 GLU A N 1
ATOM 3906 C CA . GLU A 1 496 ? -22.734 -30.562 -0.245 1 94.31 496 GLU A CA 1
ATOM 3907 C C . GLU A 1 496 ? -21.781 -30.938 -1.38 1 94.31 496 GLU A C 1
ATOM 3909 O O . GLU A 1 496 ? -21.203 -32.031 -1.374 1 94.31 496 GLU A O 1
ATOM 3914 N N . VAL A 1 497 ? -21.641 -30.094 -2.266 1 91.88 497 VAL A N 1
ATOM 3915 C CA . VAL A 1 497 ? -20.891 -30.391 -3.479 1 91.88 497 VAL A CA 1
ATOM 3916 C C . VAL A 1 497 ? -19.422 -30.031 -3.273 1 91.88 497 VAL A C 1
ATOM 3918 O O . VAL A 1 497 ? -18.531 -30.656 -3.871 1 91.88 497 VAL A O 1
ATOM 3921 N N . SER A 1 498 ? -19.125 -29.125 -2.42 1 89.25 498 SER A N 1
ATOM 3922 C CA . SER A 1 498 ? -17.781 -28.578 -2.238 1 89.25 498 SER A CA 1
ATOM 3923 C C . SER A 1 498 ? -16.781 -29.656 -1.872 1 89.25 498 SER A C 1
ATOM 3925 O O . SER A 1 498 ? -15.719 -29.766 -2.498 1 89.25 498 SER A O 1
ATOM 3927 N N . PRO A 1 499 ? -17.031 -30.531 -0.933 1 87.88 499 PRO A N 1
ATOM 3928 C CA . PRO A 1 499 ? -16.047 -31.547 -0.584 1 87.88 499 PRO A CA 1
ATOM 3929 C C . PRO A 1 499 ? -15.781 -32.531 -1.722 1 87.88 499 PRO A C 1
ATOM 3931 O O . PRO A 1 499 ? -14.672 -33.062 -1.85 1 87.88 499 PRO A O 1
ATOM 3934 N N . ILE A 1 500 ? -16.812 -32.75 -2.514 1 90.06 500 ILE A N 1
ATOM 3935 C CA . ILE A 1 500 ? -16.672 -33.656 -3.65 1 90.06 500 ILE A CA 1
ATOM 3936 C C . ILE A 1 500 ? -15.664 -33.094 -4.648 1 90.06 500 ILE A C 1
ATOM 3938 O O . ILE A 1 500 ? -14.75 -33.781 -5.082 1 90.06 500 ILE A O 1
ATOM 3942 N N . LEU A 1 501 ? -15.828 -31.875 -4.879 1 86.81 501 LEU A N 1
ATOM 3943 C CA . LEU A 1 501 ? -14.953 -31.234 -5.855 1 86.81 501 LEU A CA 1
ATOM 3944 C C . LEU A 1 501 ? -13.578 -30.953 -5.266 1 86.81 501 LEU A C 1
ATOM 3946 O O . LEU A 1 501 ? -12.578 -30.984 -5.98 1 86.81 501 LEU A O 1
ATOM 3950 N N . ALA A 1 502 ? -13.508 -30.688 -4 1 81.12 502 ALA A N 1
ATOM 3951 C CA . ALA A 1 502 ? -12.219 -30.5 -3.336 1 81.12 502 ALA A CA 1
ATOM 3952 C C . ALA A 1 502 ? -11.391 -31.781 -3.395 1 81.12 502 ALA A C 1
ATOM 3954 O O . ALA A 1 502 ? -10.164 -31.719 -3.514 1 81.12 502 ALA A O 1
ATOM 3955 N N . GLY A 1 503 ? -12.031 -32.875 -3.281 1 79.25 503 GLY A N 1
ATOM 3956 C CA . GLY A 1 503 ? -11.352 -34.156 -3.426 1 79.25 503 GLY A CA 1
ATOM 3957 C C . GLY A 1 503 ? -10.711 -34.344 -4.789 1 79.25 503 GLY A C 1
ATOM 3958 O O . GLY A 1 503 ? -9.609 -34.875 -4.898 1 79.25 503 GLY A O 1
ATOM 3959 N N . LEU A 1 504 ? -11.375 -33.844 -5.723 1 80.56 504 LEU A N 1
ATOM 3960 C CA . LEU A 1 504 ? -10.836 -33.938 -7.074 1 80.56 504 LEU A CA 1
ATOM 3961 C C . LEU A 1 504 ? -9.672 -32.969 -7.254 1 80.56 504 LEU A C 1
ATOM 3963 O O . LEU A 1 504 ? -8.672 -33.312 -7.895 1 80.56 504 LEU A O 1
ATOM 3967 N N . SER A 1 505 ? -9.773 -31.797 -6.719 1 76.75 505 SER A N 1
ATOM 3968 C CA . SER A 1 505 ? -8.727 -30.797 -6.84 1 76.75 505 SER A CA 1
ATOM 3969 C C . SER A 1 505 ? -7.434 -31.266 -6.176 1 76.75 505 SER A C 1
ATOM 3971 O O . SER A 1 505 ? -6.34 -30.938 -6.637 1 76.75 505 SER A O 1
ATOM 3973 N N . LYS A 1 506 ? -7.477 -31.953 -5.137 1 73.94 506 LYS A N 1
ATOM 3974 C CA . LYS A 1 506 ? -6.312 -32.469 -4.41 1 73.94 506 LYS A CA 1
ATOM 3975 C C . LYS A 1 506 ? -5.508 -33.438 -5.266 1 73.94 506 LYS A C 1
ATOM 3977 O O . LYS A 1 506 ? -4.289 -33.531 -5.117 1 73.94 506 LYS A O 1
ATOM 3982 N N . VAL A 1 507 ? -6.207 -34.031 -6.105 1 73 507 VAL A N 1
ATOM 3983 C CA . VAL A 1 507 ? -5.551 -35 -6.984 1 73 507 VAL A CA 1
ATOM 3984 C C . VAL A 1 507 ? -4.609 -34.25 -7.938 1 73 507 VAL A C 1
ATOM 3986 O O . VAL A 1 507 ? -3.586 -34.812 -8.359 1 73 507 VAL A O 1
ATOM 3989 N N . PHE A 1 508 ? -4.863 -32.969 -8.242 1 69.81 508 PHE A N 1
ATOM 3990 C CA . PHE A 1 508 ? -4.105 -32.219 -9.258 1 69.81 508 PHE A CA 1
ATOM 3991 C C . PHE A 1 508 ? -3.047 -31.344 -8.609 1 69.81 508 PHE A C 1
ATOM 3993 O O . PHE A 1 508 ? -2.275 -30.688 -9.305 1 69.81 508 PHE A O 1
ATOM 4000 N N . ARG A 1 509 ? -2.934 -31.234 -7.332 1 63.56 509 ARG A N 1
ATOM 4001 C CA . ARG A 1 509 ? -1.919 -30.406 -6.688 1 63.56 509 ARG A CA 1
ATOM 4002 C C . ARG A 1 509 ? -0.53 -31.016 -6.855 1 63.56 509 ARG A C 1
ATOM 4004 O O . ARG A 1 509 ? -0.391 -32.219 -7.012 1 63.56 509 ARG A O 1
ATOM 4011 N N . LYS A 1 510 ? 0.528 -30.234 -7.094 1 55.66 510 LYS A N 1
ATOM 4012 C CA . LYS A 1 510 ? 1.91 -30.594 -7.398 1 55.66 510 LYS A CA 1
ATOM 4013 C C . LYS A 1 510 ? 2.361 -31.797 -6.574 1 55.66 510 LYS A C 1
ATOM 4015 O O . LYS A 1 510 ? 2.127 -31.844 -5.363 1 55.66 510 LYS A O 1
ATOM 4020 N N . GLY A 1 511 ? 3.023 -32.781 -7.148 1 54.59 511 GLY A N 1
ATOM 4021 C CA . GLY A 1 511 ? 3.629 -34 -6.582 1 54.59 511 GLY A CA 1
ATOM 4022 C C . GLY A 1 511 ? 2.703 -35.188 -6.598 1 54.59 511 GLY A C 1
ATOM 4023 O O . GLY A 1 511 ? 3.162 -36.344 -6.574 1 54.59 511 GLY A O 1
ATOM 4024 N N . THR A 1 512 ? 1.446 -34.781 -6.918 1 56.31 512 THR A N 1
ATOM 4025 C CA . THR A 1 512 ? 0.541 -35.906 -6.652 1 56.31 512 THR A CA 1
ATOM 4026 C C . THR A 1 512 ? -0.117 -36.375 -7.945 1 56.31 512 THR A C 1
ATOM 4028 O O . THR A 1 512 ? -0.909 -37.344 -7.93 1 56.31 512 THR A O 1
ATOM 4031 N N . VAL A 1 513 ? 0.309 -35.719 -9.07 1 65.69 513 VAL A N 1
ATOM 4032 C CA . VAL A 1 513 ? -0.54 -36.156 -10.172 1 65.69 513 VAL A CA 1
ATOM 4033 C C . VAL A 1 513 ? -0.14 -37.562 -10.586 1 65.69 513 VAL A C 1
ATOM 4035 O O . VAL A 1 513 ? 0.963 -37.781 -11.094 1 65.69 513 VAL A O 1
ATOM 4038 N N . ASN A 1 514 ? -0.85 -38.375 -10.102 1 70.94 514 ASN A N 1
ATOM 4039 C CA . ASN A 1 514 ? -0.771 -39.781 -10.516 1 70.94 514 ASN A CA 1
ATOM 4040 C C . ASN A 1 514 ? -1.728 -40.062 -11.672 1 70.94 514 ASN A C 1
ATOM 4042 O O . ASN A 1 514 ? -2.947 -40.031 -11.492 1 70.94 514 ASN A O 1
ATOM 4046 N N . TYR A 1 515 ? -1.128 -40.312 -12.883 1 77.38 515 TYR A N 1
ATOM 4047 C CA . TYR A 1 515 ? -1.915 -40.531 -14.086 1 77.38 515 TYR A CA 1
ATOM 4048 C C . TYR A 1 515 ? -2.885 -41.688 -13.898 1 77.38 515 TYR A C 1
ATOM 4050 O O . TYR A 1 515 ? -3.949 -41.75 -14.523 1 77.38 515 TYR A O 1
ATOM 4058 N N . PHE A 1 516 ? -2.539 -42.531 -12.992 1 74.81 516 PHE A N 1
ATOM 4059 C CA . PHE A 1 516 ? -3.348 -43.719 -12.781 1 74.81 516 PHE A CA 1
ATOM 4060 C C . PHE A 1 516 ? -4.641 -43.375 -12.062 1 74.81 516 PHE A C 1
ATOM 4062 O O . PHE A 1 516 ? -5.68 -44 -12.305 1 74.81 516 PHE A O 1
ATOM 4069 N N . THR A 1 517 ? -4.586 -42.438 -11.281 1 79 517 THR A N 1
ATOM 4070 C CA . THR A 1 517 ? -5.734 -42.156 -10.43 1 79 517 THR A CA 1
ATOM 4071 C C . THR A 1 517 ? -6.598 -41.062 -11.047 1 79 517 THR A C 1
ATOM 4073 O O . THR A 1 517 ? -7.684 -40.75 -10.539 1 79 517 THR A O 1
ATOM 4076 N N . LEU A 1 518 ? -6.262 -40.594 -12.172 1 79.5 518 LEU A N 1
ATOM 4077 C CA . LEU A 1 518 ? -6.961 -39.438 -12.734 1 79.5 518 LEU A CA 1
ATOM 4078 C C . LEU A 1 518 ? -8.359 -39.844 -13.211 1 79.5 518 LEU A C 1
ATOM 4080 O O . LEU A 1 518 ? -9.352 -39.25 -12.766 1 79.5 518 LEU A O 1
ATOM 4084 N N . GLU A 1 519 ? -8.445 -40.812 -14.047 1 80.62 519 GLU A N 1
ATOM 4085 C CA . GLU A 1 519 ? -9.727 -41.188 -14.641 1 80.62 519 GLU A CA 1
ATOM 4086 C C . GLU A 1 519 ? -10.68 -41.75 -13.578 1 80.62 519 GLU A C 1
ATOM 4088 O O . GLU A 1 519 ? -11.828 -41.312 -13.492 1 80.62 519 GLU A O 1
ATOM 4093 N N . PRO A 1 520 ? -10.195 -42.625 -12.742 1 83.81 520 PRO A N 1
ATOM 4094 C CA . PRO A 1 520 ? -11.094 -43.094 -11.688 1 83.81 520 PRO A CA 1
ATOM 4095 C C . PRO A 1 520 ? -11.562 -41.969 -10.766 1 83.81 520 PRO A C 1
ATOM 4097 O O . PRO A 1 520 ? -12.695 -41.969 -10.281 1 83.81 520 PRO A O 1
ATOM 4100 N N . SER A 1 521 ? -10.719 -41.094 -10.516 1 85.25 521 SER A N 1
ATOM 4101 C CA . SER A 1 521 ? -11.102 -40 -9.633 1 85.25 521 SER A CA 1
ATOM 4102 C C . SER A 1 521 ? -12.18 -39.125 -10.258 1 85.25 521 SER A C 1
ATOM 4104 O O . SER A 1 521 ? -13.086 -38.656 -9.562 1 85.25 521 SER A O 1
ATOM 4106 N N . ILE A 1 522 ? -12.117 -38.906 -11.523 1 84.5 522 ILE A N 1
ATOM 4107 C CA . ILE A 1 522 ? -13.117 -38.125 -12.227 1 84.5 522 ILE A CA 1
ATOM 4108 C C . ILE A 1 522 ? -14.445 -38.875 -12.25 1 84.5 522 ILE A C 1
ATOM 4110 O O . ILE A 1 522 ? -15.5 -38.281 -12 1 84.5 522 ILE A O 1
ATOM 4114 N N . LYS A 1 523 ? -14.383 -40.125 -12.516 1 87.31 523 LYS A N 1
ATOM 4115 C CA . LYS A 1 523 ? -15.594 -40.938 -12.531 1 87.31 523 LYS A CA 1
ATOM 4116 C C . LYS A 1 523 ? -16.234 -41 -11.148 1 87.31 523 LYS A C 1
ATOM 4118 O O . LYS A 1 523 ? -17.453 -40.969 -11.016 1 87.31 523 LYS A O 1
ATOM 4123 N N . TYR A 1 524 ? -15.375 -41.125 -10.234 1 91.31 524 TYR A N 1
ATOM 4124 C CA . TYR A 1 524 ? -15.859 -41.125 -8.859 1 91.31 524 TYR A CA 1
ATOM 4125 C C . TYR A 1 524 ? -16.531 -39.812 -8.516 1 91.31 524 TYR A C 1
ATOM 4127 O O . TYR A 1 524 ? -17.562 -39.781 -7.852 1 91.31 524 TYR A O 1
ATOM 4135 N N . THR A 1 525 ? -16 -38.812 -8.93 1 90.94 525 THR A N 1
ATOM 4136 C CA . THR A 1 525 ? -16.562 -37.469 -8.672 1 90.94 525 THR A CA 1
ATOM 4137 C C . THR A 1 525 ? -17.938 -37.344 -9.328 1 90.94 525 THR A C 1
ATOM 4139 O O . THR A 1 525 ? -18.875 -36.812 -8.719 1 90.94 525 THR A O 1
ATOM 4142 N N . VAL A 1 526 ? -18.031 -37.812 -10.562 1 92.06 526 VAL A N 1
ATOM 4143 C CA . VAL A 1 526 ? -19.297 -37.719 -11.273 1 92.06 526 VAL A CA 1
ATOM 4144 C C . VAL A 1 526 ? -20.344 -38.562 -10.555 1 92.06 526 VAL A C 1
ATOM 4146 O O . VAL A 1 526 ? -21.5 -38.156 -10.422 1 92.06 526 VAL A O 1
ATOM 4149 N N . TYR A 1 527 ? -19.891 -39.656 -10.094 1 94.69 527 TYR A N 1
ATOM 4150 C CA . TYR A 1 527 ? -20.781 -40.531 -9.359 1 94.69 527 TYR A CA 1
ATOM 4151 C C . TYR A 1 527 ? -21.281 -39.875 -8.086 1 94.69 527 TYR A C 1
ATOM 4153 O O . TYR A 1 527 ? -22.484 -39.875 -7.805 1 94.69 527 TYR A O 1
ATOM 4161 N N . LYS A 1 528 ? -20.406 -39.281 -7.348 1 94.5 528 LYS A N 1
ATOM 4162 C CA . LYS A 1 528 ? -20.766 -38.625 -6.098 1 94.5 528 LYS A CA 1
ATOM 4163 C C . LYS A 1 528 ? -21.672 -37.406 -6.355 1 94.5 528 LYS A C 1
ATOM 4165 O O . LYS A 1 528 ? -22.547 -37.094 -5.547 1 94.5 528 LYS A O 1
ATOM 4170 N N . LEU A 1 529 ? -21.484 -36.75 -7.445 1 94.44 529 LEU A N 1
ATOM 4171 C CA . LEU A 1 529 ? -22.328 -35.625 -7.812 1 94.44 529 LEU A CA 1
ATOM 4172 C C . LEU A 1 529 ? -23.75 -36.094 -8.133 1 94.44 529 LEU A C 1
ATOM 4174 O O . LEU A 1 529 ? -24.719 -35.438 -7.73 1 94.44 529 LEU A O 1
ATOM 4178 N N . ASN A 1 530 ? -23.812 -37.188 -8.805 1 95 530 ASN A N 1
ATOM 4179 C CA . ASN A 1 530 ? -25.125 -37.75 -9.109 1 95 530 ASN A CA 1
ATOM 4180 C C . ASN A 1 530 ? -25.844 -38.219 -7.844 1 95 530 ASN A C 1
ATOM 4182 O O . ASN A 1 530 ? -27.062 -38.031 -7.734 1 95 530 ASN A O 1
ATOM 4186 N N . GLU A 1 531 ? -25.062 -38.719 -6.984 1 95.12 531 GLU A N 1
ATOM 4187 C CA . GLU A 1 531 ? -25.641 -39.125 -5.703 1 95.12 531 GLU A CA 1
ATOM 4188 C C . GLU A 1 531 ? -26.188 -37.938 -4.934 1 95.12 531 GLU A C 1
ATOM 4190 O O . GLU A 1 531 ? -27.25 -38 -4.332 1 95.12 531 GLU A O 1
ATOM 4195 N N . ALA A 1 532 ? -25.516 -36.906 -4.965 1 94 532 ALA A N 1
ATOM 4196 C CA . ALA A 1 532 ? -25.922 -35.688 -4.262 1 94 532 ALA A CA 1
ATOM 4197 C C . ALA A 1 532 ? -27.203 -35.094 -4.867 1 94 532 ALA A C 1
ATOM 4199 O O . ALA A 1 532 ? -28.094 -34.625 -4.141 1 94 532 ALA A O 1
ATOM 4200 N N . ALA A 1 533 ? -27.312 -35.094 -6.195 1 94.44 533 ALA A N 1
ATOM 4201 C CA . ALA A 1 533 ? -28.5 -34.594 -6.875 1 94.44 533 ALA A CA 1
ATOM 4202 C C . ALA A 1 533 ? -29.688 -35.5 -6.652 1 94.44 533 ALA A C 1
ATOM 4204 O O . ALA A 1 533 ? -30.828 -35.031 -6.492 1 94.44 533 ALA A O 1
ATOM 4205 N N . GLY A 1 534 ? -29.453 -36.781 -6.617 1 93.19 534 GLY A N 1
ATOM 4206 C CA . GLY A 1 534 ? -30.516 -37.75 -6.473 1 93.19 534 GLY A CA 1
ATOM 4207 C C . GLY A 1 534 ? -31.078 -37.812 -5.066 1 93.19 534 GLY A C 1
ATOM 4208 O O . GLY A 1 534 ? -32.281 -37.906 -4.879 1 93.19 534 GLY A O 1
ATOM 4209 N N . SER A 1 535 ? -30.219 -37.75 -4.066 1 92.62 535 SER A N 1
ATOM 4210 C CA . SER A 1 535 ? -30.641 -37.875 -2.678 1 92.62 535 SER A CA 1
ATOM 4211 C C . SER A 1 535 ? -31.266 -36.594 -2.166 1 92.62 535 SER A C 1
ATOM 4213 O O . SER A 1 535 ? -32.031 -36.594 -1.208 1 92.62 535 SER A O 1
ATOM 4215 N N . ARG A 1 536 ? -30.969 -35.469 -2.76 1 94.31 536 ARG A N 1
ATOM 4216 C CA . ARG A 1 536 ? -31.391 -34.156 -2.322 1 94.31 536 ARG A CA 1
ATOM 4217 C C . ARG A 1 536 ? -31.125 -33.969 -0.833 1 94.31 536 ARG A C 1
ATOM 4219 O O . ARG A 1 536 ? -31.969 -33.406 -0.114 1 94.31 536 ARG A O 1
ATOM 4226 N N . GLU A 1 537 ? -30.078 -34.5 -0.417 1 93.19 537 GLU A N 1
ATOM 4227 C CA . GLU A 1 537 ? -29.719 -34.438 0.996 1 93.19 537 GLU A CA 1
ATOM 4228 C C . GLU A 1 537 ? -29.531 -33 1.461 1 93.19 537 GLU A C 1
ATOM 4230 O O . GLU A 1 537 ? -29.828 -32.688 2.611 1 93.19 537 GLU A O 1
ATOM 4235 N N . ALA A 1 538 ? -29.031 -32.219 0.576 1 95.12 538 ALA A N 1
ATOM 4236 C CA . ALA A 1 538 ? -28.797 -30.797 0.923 1 95.12 538 ALA A CA 1
ATOM 4237 C C . ALA A 1 538 ? -30.109 -30.125 1.337 1 95.12 538 ALA A C 1
ATOM 4239 O O . ALA A 1 538 ? -30.141 -29.375 2.312 1 95.12 538 ALA A O 1
ATOM 4240 N N . LEU A 1 539 ? -31.141 -30.422 0.642 1 95.56 539 LEU A N 1
ATOM 4241 C CA . LEU A 1 539 ? -32.438 -29.797 0.908 1 95.56 539 LEU A CA 1
ATOM 4242 C C . LEU A 1 539 ? -33.094 -30.406 2.15 1 95.56 539 LEU A C 1
ATOM 4244 O O . LEU A 1 539 ? -33.688 -29.688 2.943 1 95.56 539 LEU A O 1
ATOM 4248 N N . THR A 1 540 ? -32.906 -31.672 2.365 1 94.56 540 THR A N 1
ATOM 4249 C CA . THR A 1 540 ? -33.438 -32.344 3.551 1 94.56 540 THR A CA 1
ATOM 4250 C C . THR A 1 540 ? -32.75 -31.828 4.812 1 94.56 540 THR A C 1
ATOM 4252 O O . THR A 1 540 ? -33.406 -31.609 5.84 1 94.56 540 THR A O 1
ATOM 4255 N N . ARG A 1 541 ? -31.516 -31.672 4.688 1 94.69 541 ARG A N 1
ATOM 4256 C CA . ARG A 1 541 ? -30.75 -31.156 5.82 1 94.69 541 ARG A CA 1
ATOM 4257 C C . ARG A 1 541 ? -31.156 -29.719 6.152 1 94.69 541 ARG A C 1
ATOM 4259 O O . ARG A 1 541 ? -31.219 -29.344 7.32 1 94.69 541 ARG A O 1
ATOM 4266 N N . LEU A 1 542 ? -31.375 -28.906 5.09 1 95.5 542 LEU A N 1
ATOM 4267 C CA . LEU A 1 542 ? -31.828 -27.531 5.301 1 95.5 542 LEU A CA 1
ATOM 4268 C C . LEU A 1 542 ? -33.156 -27.5 6.062 1 95.5 542 LEU A C 1
ATOM 4270 O O . LEU A 1 542 ? -33.281 -26.75 7.027 1 95.5 542 LEU A O 1
ATOM 4274 N N . LYS A 1 543 ? -34 -28.328 5.68 1 94 543 LYS A N 1
ATOM 4275 C CA . LYS A 1 543 ? -35.312 -28.391 6.336 1 94 543 LYS A CA 1
ATOM 4276 C C . LYS A 1 543 ? -35.188 -28.828 7.789 1 94 543 LYS A C 1
ATOM 4278 O O . LYS A 1 543 ? -35.844 -28.281 8.68 1 94 543 LYS A O 1
ATOM 4283 N N . ALA A 1 544 ? -34.312 -29.766 7.973 1 93.62 544 ALA A N 1
ATOM 4284 C CA . ALA A 1 544 ? -34.094 -30.281 9.32 1 93.62 544 ALA A CA 1
ATOM 4285 C C . ALA A 1 544 ? -33.469 -29.203 10.211 1 93.62 544 ALA A C 1
ATOM 4287 O O . ALA A 1 544 ? -33.812 -29.094 11.398 1 93.62 544 ALA A O 1
ATOM 4288 N N . ASP A 1 545 ? -32.594 -28.406 9.656 1 93.94 545 ASP A N 1
ATOM 4289 C CA . ASP A 1 545 ? -31.891 -27.375 10.43 1 93.94 545 ASP A CA 1
ATOM 4290 C C . ASP A 1 545 ? -32.812 -26.203 10.727 1 93.94 545 ASP A C 1
ATOM 4292 O O . ASP A 1 545 ? -32.594 -25.469 11.703 1 93.94 545 ASP A O 1
ATOM 4296 N N . LEU A 1 546 ? -33.844 -26.031 9.914 1 93.62 546 LEU A N 1
ATOM 4297 C CA . LEU A 1 546 ? -34.75 -24.891 10.086 1 93.62 546 LEU A CA 1
ATOM 4298 C C . LEU A 1 546 ? -35.844 -25.219 11.086 1 93.62 546 LEU A C 1
ATOM 4300 O O . LEU A 1 546 ? -36.531 -24.312 11.562 1 93.62 546 LEU A O 1
ATOM 4304 N N . LEU A 1 547 ? -35.906 -26.422 11.461 1 91.81 547 LEU A N 1
ATOM 4305 C CA . LEU A 1 547 ? -36.906 -26.828 12.461 1 91.81 547 LEU A CA 1
ATOM 4306 C C . LEU A 1 547 ? -36.531 -26.281 13.836 1 91.81 547 LEU A C 1
ATOM 4308 O O . LEU A 1 547 ? -35.375 -25.891 14.07 1 91.81 547 LEU A O 1
ATOM 4312 N N . PRO A 1 548 ? -37.406 -26.125 14.758 1 88.25 548 PRO A N 1
ATOM 4313 C CA . PRO A 1 548 ? -37.156 -25.5 16.062 1 88.25 548 PRO A CA 1
ATOM 4314 C C . PRO A 1 548 ? -36.062 -26.188 16.844 1 88.25 548 PRO A C 1
ATOM 4316 O O . PRO A 1 548 ? -35.406 -25.562 17.703 1 88.25 548 PRO A O 1
ATOM 4319 N N . THR A 1 549 ? -35.781 -27.391 16.562 1 86.12 549 THR A N 1
ATOM 4320 C CA . THR A 1 549 ? -34.719 -28.109 17.25 1 86.12 549 THR A CA 1
ATOM 4321 C C . THR A 1 549 ? -33.438 -28.094 16.438 1 86.12 549 THR A C 1
ATOM 4323 O O . THR A 1 549 ? -32.438 -28.703 16.844 1 86.12 549 THR A O 1
ATOM 4326 N N . GLY A 1 550 ? -33.5 -27.406 15.414 1 87.62 550 GLY A N 1
ATOM 4327 C CA . GLY A 1 550 ? -32.375 -27.469 14.516 1 87.62 550 GLY A CA 1
ATOM 4328 C C . GLY A 1 550 ? -31.328 -26.391 14.789 1 87.62 550 GLY A C 1
ATOM 4329 O O . GLY A 1 550 ? -31.547 -25.516 15.625 1 87.62 550 GLY A O 1
ATOM 4330 N N . ARG A 1 551 ? -30.219 -26.453 14.086 1 87.62 551 ARG A N 1
ATOM 4331 C CA . ARG A 1 551 ? -29.062 -25.562 14.227 1 87.62 551 ARG A CA 1
ATOM 4332 C C . ARG A 1 551 ? -29.453 -24.125 13.914 1 87.62 551 ARG A C 1
ATOM 4334 O O . ARG A 1 551 ? -28.859 -23.188 14.461 1 87.62 551 ARG A O 1
ATOM 4341 N N . LEU A 1 552 ? -30.453 -23.922 12.984 1 91.5 552 LEU A N 1
ATOM 4342 C CA . LEU A 1 552 ? -30.797 -22.578 12.531 1 91.5 552 LEU A CA 1
ATOM 4343 C C . LEU A 1 552 ? -32.094 -22.125 13.164 1 91.5 552 LEU A C 1
ATOM 4345 O O . LEU A 1 552 ? -32.75 -21.188 12.672 1 91.5 552 LEU A O 1
ATOM 4349 N N . ALA A 1 553 ? -32.469 -22.734 14.25 1 86.94 553 ALA A N 1
ATOM 4350 C CA . ALA A 1 553 ? -33.719 -22.406 14.922 1 86.94 553 ALA A CA 1
ATOM 4351 C C . ALA A 1 553 ? -33.719 -20.969 15.422 1 86.94 553 ALA A C 1
ATOM 4353 O O . ALA A 1 553 ? -34.75 -20.297 15.383 1 86.94 553 ALA A O 1
ATOM 4354 N N . SER A 1 554 ? -32.562 -20.453 15.773 1 82.81 554 SER A N 1
ATOM 4355 C CA . SER A 1 554 ? -32.438 -19.125 16.375 1 82.81 554 SER A CA 1
ATOM 4356 C C . SER A 1 554 ? -32.469 -18.031 15.305 1 82.81 554 SER A C 1
ATOM 4358 O O . SER A 1 554 ? -32.625 -16.859 15.625 1 82.81 554 SER A O 1
ATOM 4360 N N . THR A 1 555 ? -32.406 -18.234 13.969 1 86.75 555 THR A N 1
ATOM 4361 C CA . THR A 1 555 ? -32.281 -17.234 12.914 1 86.75 555 THR A CA 1
ATOM 4362 C C . THR A 1 555 ? -33.625 -16.766 12.414 1 86.75 555 THR A C 1
ATOM 4364 O O . THR A 1 555 ? -33.719 -15.742 11.75 1 86.75 555 THR A O 1
ATOM 4367 N N . ASP A 1 556 ? -34.656 -17.234 12.805 1 81.56 556 ASP A N 1
ATOM 4368 C CA . ASP A 1 556 ? -36 -16.859 12.43 1 81.56 556 ASP A CA 1
ATOM 4369 C C . ASP A 1 556 ? -36.219 -17 10.922 1 81.56 556 ASP A C 1
ATOM 4371 O O . ASP A 1 556 ? -37 -16.25 10.328 1 81.56 556 ASP A O 1
ATOM 4375 N N . LEU A 1 557 ? -35.469 -17.859 10.227 1 90.94 557 LEU A N 1
ATOM 4376 C CA . LEU A 1 557 ? -35.688 -18.125 8.805 1 90.94 557 LEU A CA 1
ATOM 4377 C C . LEU A 1 557 ? -36.938 -18.984 8.602 1 90.94 557 LEU A C 1
ATOM 4379 O O . LEU A 1 557 ? -37.156 -19.938 9.352 1 90.94 557 LEU A O 1
ATOM 4383 N N . PRO A 1 558 ? -37.656 -18.562 7.66 1 89.25 558 PRO A N 1
ATOM 4384 C CA . PRO A 1 558 ? -38.875 -19.359 7.395 1 89.25 558 PRO A CA 1
ATOM 4385 C C . PRO A 1 558 ? -38.562 -20.672 6.66 1 89.25 558 PRO A C 1
ATOM 4387 O O . PRO A 1 558 ? -37.5 -20.781 6.008 1 89.25 558 PRO A O 1
ATOM 4390 N N . LEU A 1 559 ? -39.469 -21.641 6.871 1 90.69 559 LEU A N 1
ATOM 4391 C CA . LEU A 1 559 ? -39.375 -22.859 6.09 1 90.69 559 LEU A CA 1
ATOM 4392 C C . LEU A 1 559 ? -39.625 -22.594 4.613 1 90.69 559 LEU A C 1
ATOM 4394 O O . LEU A 1 559 ? -40.5 -21.766 4.273 1 90.69 559 LEU A O 1
ATOM 4398 N N . PRO A 1 560 ? -38.875 -23.219 3.791 1 92.69 560 PRO A N 1
ATOM 4399 C CA . PRO A 1 560 ? -39.094 -22.984 2.359 1 92.69 560 PRO A CA 1
ATOM 4400 C C . PRO A 1 560 ? -40.469 -23.422 1.894 1 92.69 560 PRO A C 1
ATOM 4402 O O . PRO A 1 560 ? -40.938 -24.5 2.248 1 92.69 560 PRO A O 1
ATOM 4405 N N . SER A 1 561 ? -41.125 -22.578 1.131 1 92.69 561 SER A N 1
ATOM 4406 C CA . SER A 1 561 ? -42.375 -22.938 0.492 1 92.69 561 SER A CA 1
ATOM 4407 C C . SER A 1 561 ? -42.188 -24.047 -0.545 1 92.69 561 SER A C 1
ATOM 4409 O O . SER A 1 561 ? -41.062 -24.297 -0.975 1 92.69 561 SER A O 1
ATOM 4411 N N . PRO A 1 562 ? -43.219 -24.734 -0.844 1 92.5 562 PRO A N 1
ATOM 4412 C CA . PRO A 1 562 ? -43.094 -25.781 -1.863 1 92.5 562 PRO A CA 1
ATOM 4413 C C . PRO A 1 562 ? -42.531 -25.25 -3.176 1 92.5 562 PRO A C 1
ATOM 4415 O O . PRO A 1 562 ? -41.781 -25.969 -3.855 1 92.5 562 PRO A O 1
ATOM 4418 N N . GLU A 1 563 ? -42.875 -24.047 -3.43 1 93.62 563 GLU A N 1
ATOM 4419 C CA . GLU A 1 563 ? -42.344 -23.422 -4.641 1 93.62 563 GLU A CA 1
ATOM 4420 C C . GLU A 1 563 ? -40.844 -23.188 -4.512 1 93.62 563 GLU A C 1
ATOM 4422 O O . GLU A 1 563 ? -40.062 -23.406 -5.465 1 93.62 563 GLU A O 1
ATOM 4427 N N . GLN A 1 564 ? -40.469 -22.797 -3.389 1 94.06 564 GLN A N 1
ATOM 4428 C CA . GLN A 1 564 ? -39.062 -22.531 -3.137 1 94.06 564 GLN A CA 1
ATOM 4429 C C . GLN A 1 564 ? -38.25 -23.828 -3.113 1 94.06 564 GLN A C 1
ATOM 4431 O O . GLN A 1 564 ? -37.094 -23.859 -3.582 1 94.06 564 GLN A O 1
ATOM 4436 N N . GLU A 1 565 ? -38.844 -24.828 -2.578 1 94.12 565 GLU A N 1
ATOM 4437 C CA . GLU A 1 565 ? -38.188 -26.125 -2.547 1 94.12 565 GLU A CA 1
ATOM 4438 C C . GLU A 1 565 ? -37.969 -26.672 -3.957 1 94.12 565 GLU A C 1
ATOM 4440 O O . GLU A 1 565 ? -36.938 -27.266 -4.25 1 94.12 565 GLU A O 1
ATOM 4445 N N . ALA A 1 566 ? -39 -26.422 -4.719 1 94.19 566 ALA A N 1
ATOM 4446 C CA . ALA A 1 566 ? -38.875 -26.859 -6.105 1 94.19 566 ALA A CA 1
ATOM 4447 C C . ALA A 1 566 ? -37.812 -26.078 -6.852 1 94.19 566 ALA A C 1
ATOM 4449 O O . ALA A 1 566 ? -37.094 -26.625 -7.688 1 94.19 566 ALA A O 1
ATOM 4450 N N . GLU A 1 567 ? -37.812 -24.859 -6.586 1 94.88 567 GLU A N 1
ATOM 4451 C CA . GLU A 1 567 ? -36.781 -24 -7.211 1 94.88 567 GLU A CA 1
ATOM 4452 C C . GLU A 1 567 ? -35.375 -24.438 -6.797 1 94.88 567 GLU A C 1
ATOM 4454 O O . GLU A 1 567 ? -34.469 -24.469 -7.625 1 94.88 567 GLU A O 1
ATOM 4459 N N . LEU A 1 568 ? -35.188 -24.766 -5.543 1 96 568 LEU A N 1
ATOM 4460 C CA . LEU A 1 568 ? -33.875 -25.188 -5.027 1 96 568 LEU A CA 1
ATOM 4461 C C . LEU A 1 568 ? -33.5 -26.547 -5.586 1 96 568 LEU A C 1
ATOM 4463 O O . LEU A 1 568 ? -32.344 -26.812 -5.859 1 96 568 LEU A O 1
ATOM 4467 N N . GLY A 1 569 ? -34.5 -27.359 -5.691 1 95.06 569 GLY A N 1
ATOM 4468 C CA . GLY A 1 569 ? -34.25 -28.641 -6.328 1 95.06 569 GLY A CA 1
ATOM 4469 C C . GLY A 1 569 ? -33.812 -28.516 -7.773 1 95.06 569 GLY A C 1
ATOM 4470 O O . GLY A 1 569 ? -32.906 -29.219 -8.211 1 95.06 569 GLY A O 1
ATOM 4471 N N . SER A 1 570 ? -34.469 -27.609 -8.43 1 94.5 570 SER A N 1
ATOM 4472 C CA . SER A 1 570 ? -34.094 -27.359 -9.812 1 94.5 570 SER A CA 1
ATOM 4473 C C . SER A 1 570 ? -32.688 -26.75 -9.906 1 94.5 570 SER A C 1
ATOM 4475 O O . SER A 1 570 ? -31.953 -27.016 -10.852 1 94.5 570 SER A O 1
ATOM 4477 N N . LEU A 1 571 ? -32.375 -25.922 -8.992 1 95.19 571 LEU A N 1
ATOM 4478 C CA . LEU A 1 571 ? -31.047 -25.312 -8.945 1 95.19 571 LEU A CA 1
ATOM 4479 C C . LEU A 1 571 ? -29.984 -26.375 -8.719 1 95.19 571 LEU A C 1
ATOM 4481 O O . LEU A 1 571 ? -28.938 -26.359 -9.375 1 95.19 571 LEU A O 1
ATOM 4485 N N . LEU A 1 572 ? -30.219 -27.297 -7.832 1 95.62 572 LEU A N 1
ATOM 4486 C CA . LEU A 1 572 ? -29.297 -28.375 -7.547 1 95.62 572 LEU A CA 1
ATOM 4487 C C . LEU A 1 572 ? -29.062 -29.234 -8.789 1 95.62 572 LEU A C 1
ATOM 4489 O O . LEU A 1 572 ? -27.906 -29.547 -9.125 1 95.62 572 LEU A O 1
ATOM 4493 N N . ASP A 1 573 ? -30.109 -29.531 -9.477 1 94.94 573 ASP A N 1
ATOM 4494 C CA . ASP A 1 573 ? -30 -30.359 -10.672 1 94.94 573 ASP A CA 1
ATOM 4495 C C . ASP A 1 573 ? -29.234 -29.641 -11.781 1 94.94 573 ASP A C 1
ATOM 4497 O O . ASP A 1 573 ? -28.391 -30.234 -12.453 1 94.94 573 ASP A O 1
ATOM 4501 N N . ALA A 1 574 ? -29.625 -28.406 -11.891 1 94.31 574 ALA A N 1
ATOM 4502 C CA . ALA A 1 574 ? -28.953 -27.625 -12.914 1 94.31 574 ALA A CA 1
ATOM 4503 C C . ALA A 1 574 ? -27.469 -27.469 -12.594 1 94.31 574 ALA A C 1
ATOM 4505 O O . ALA A 1 574 ? -26.625 -27.5 -13.492 1 94.31 574 ALA A O 1
ATOM 4506 N N . TYR A 1 575 ? -27.188 -27.281 -11.336 1 93.75 575 TYR A N 1
ATOM 4507 C CA . TYR A 1 575 ? -25.812 -27.094 -10.883 1 93.75 575 TYR A CA 1
ATOM 4508 C C . TYR A 1 575 ? -24.984 -28.359 -11.133 1 93.75 575 TYR A C 1
ATOM 4510 O O . TYR A 1 575 ? -23.875 -28.281 -11.688 1 93.75 575 TYR A O 1
ATOM 4518 N N . VAL A 1 576 ? -25.484 -29.453 -10.773 1 93.25 576 VAL A N 1
ATOM 4519 C CA . VAL A 1 576 ? -24.781 -30.719 -10.938 1 93.25 576 VAL A CA 1
ATOM 4520 C C . VAL A 1 576 ? -24.578 -31.016 -12.422 1 93.25 576 VAL A C 1
ATOM 4522 O O . VAL A 1 576 ? -23.5 -31.469 -12.828 1 93.25 576 VAL A O 1
ATOM 4525 N N . THR A 1 577 ? -25.578 -30.703 -13.164 1 92.44 577 THR A N 1
ATOM 4526 C CA . THR A 1 577 ? -25.484 -30.922 -14.602 1 92.44 577 THR A CA 1
ATOM 4527 C C . THR A 1 577 ? -24.406 -30.016 -15.203 1 92.44 577 THR A C 1
ATOM 4529 O O . THR A 1 577 ? -23.656 -30.438 -16.078 1 92.44 577 THR A O 1
ATOM 4532 N N . ALA A 1 578 ? -24.422 -28.875 -14.719 1 90 578 ALA A N 1
ATOM 4533 C CA . ALA A 1 578 ? -23.438 -27.922 -15.227 1 90 578 ALA A CA 1
ATOM 4534 C C . ALA A 1 578 ? -22.016 -28.344 -14.867 1 90 578 ALA A C 1
ATOM 4536 O O . ALA A 1 578 ? -21.109 -28.25 -15.695 1 90 578 ALA A O 1
ATOM 4537 N N . VAL A 1 579 ? -21.797 -28.797 -13.656 1 89 579 VAL A N 1
ATOM 4538 C CA . VAL A 1 579 ? -20.469 -29.219 -13.211 1 89 579 VAL A CA 1
ATOM 4539 C C . VAL A 1 579 ? -20.031 -30.453 -13.984 1 89 579 VAL A C 1
ATOM 4541 O O . VAL A 1 579 ? -18.875 -30.562 -14.398 1 89 579 VAL A O 1
ATOM 4544 N N . LYS A 1 580 ? -20.969 -31.359 -14.172 1 89 580 LYS A N 1
ATOM 4545 C CA . LYS A 1 580 ? -20.672 -32.562 -14.938 1 89 580 LYS A CA 1
ATOM 4546 C C . LYS A 1 580 ? -20.297 -32.219 -16.375 1 89 580 LYS A C 1
ATOM 4548 O O . LYS A 1 580 ? -19.375 -32.812 -16.938 1 89 580 LYS A O 1
ATOM 4553 N N . GLY A 1 581 ? -21.094 -31.328 -16.922 1 83.81 581 GLY A N 1
ATOM 4554 C CA . GLY A 1 581 ? -20.797 -30.875 -18.281 1 83.81 581 GLY A CA 1
ATOM 4555 C C . GLY A 1 581 ? -19.422 -30.234 -18.391 1 83.81 581 GLY A C 1
ATOM 4556 O O . GLY A 1 581 ? -18.719 -30.422 -19.391 1 83.81 581 GLY A O 1
ATOM 4557 N N . ASP A 1 582 ? -19.094 -29.5 -17.391 1 83.06 582 ASP A N 1
ATOM 4558 C CA . ASP A 1 582 ? -17.781 -28.859 -17.391 1 83.06 582 ASP A CA 1
ATOM 4559 C C . ASP A 1 582 ? -16.672 -29.891 -17.266 1 83.06 582 ASP A C 1
ATOM 4561 O O . ASP A 1 582 ? -15.633 -29.781 -17.922 1 83.06 582 ASP A O 1
ATOM 4565 N N . LEU A 1 583 ? -16.828 -30.844 -16.406 1 82.12 583 LEU A N 1
ATOM 4566 C CA . LEU A 1 583 ? -15.836 -31.906 -16.234 1 82.12 583 LEU A CA 1
ATOM 4567 C C . LEU A 1 583 ? -15.648 -32.688 -17.531 1 82.12 583 LEU A C 1
ATOM 4569 O O . LEU A 1 583 ? -14.531 -33.062 -17.875 1 82.12 583 LEU A O 1
ATOM 4573 N N . GLN A 1 584 ? -16.766 -32.875 -18.156 1 81.88 584 GLN A N 1
ATOM 4574 C CA . GLN A 1 584 ? -16.703 -33.594 -19.422 1 81.88 584 GLN A CA 1
ATOM 4575 C C . GLN A 1 584 ? -15.969 -32.781 -20.484 1 81.88 584 GLN A C 1
ATOM 4577 O O . GLN A 1 584 ? -15.203 -33.312 -21.281 1 81.88 584 GLN A O 1
ATOM 4582 N N . ARG A 1 585 ? -16.25 -31.562 -20.484 1 77.75 585 ARG A N 1
ATOM 4583 C CA . ARG A 1 585 ? -15.578 -30.703 -21.453 1 77.75 585 ARG A CA 1
ATOM 4584 C C . ARG A 1 585 ? -14.086 -30.609 -21.172 1 77.75 585 ARG A C 1
ATOM 4586 O O . ARG A 1 585 ? -13.273 -30.578 -22.094 1 77.75 585 ARG A O 1
ATOM 4593 N N . ARG A 1 586 ? -13.695 -30.578 -19.938 1 76.31 586 ARG A N 1
ATOM 4594 C CA . ARG A 1 586 ? -12.305 -30.391 -19.531 1 76.31 586 ARG A CA 1
ATOM 4595 C C . ARG A 1 586 ? -11.5 -31.672 -19.766 1 76.31 586 ARG A C 1
ATOM 4597 O O . ARG A 1 586 ? -10.344 -31.625 -20.188 1 76.31 586 ARG A O 1
ATOM 4604 N N . PHE A 1 587 ? -12.148 -32.812 -19.469 1 76.5 587 PHE A N 1
ATOM 4605 C CA . PHE A 1 587 ? -11.336 -34.031 -19.391 1 76.5 587 PHE A CA 1
ATOM 4606 C C . PHE A 1 587 ? -11.773 -35.031 -20.453 1 76.5 587 PHE A C 1
ATOM 4608 O O . PHE A 1 587 ? -11.086 -36.031 -20.703 1 76.5 587 PHE A O 1
ATOM 4615 N N . GLY A 1 588 ? -12.805 -34.906 -21.016 1 69.75 588 GLY A N 1
ATOM 4616 C CA . GLY A 1 588 ? -13.375 -35.906 -21.906 1 69.75 588 GLY A CA 1
ATOM 4617 C C . GLY A 1 588 ? -12.469 -36.25 -23.062 1 69.75 588 GLY A C 1
ATOM 4618 O O . GLY A 1 588 ? -12.234 -37.438 -23.344 1 69.75 588 GLY A O 1
ATOM 4619 N N . GLY A 1 589 ? -11.844 -35.344 -23.656 1 69.81 589 GLY A N 1
ATOM 4620 C CA . GLY A 1 589 ? -11.102 -35.625 -24.859 1 69.81 589 GLY A CA 1
ATOM 4621 C C . GLY A 1 589 ? -9.695 -36.125 -24.609 1 69.81 589 GLY A C 1
ATOM 4622 O O . GLY A 1 589 ? -9.242 -37.094 -25.234 1 69.81 589 GLY A O 1
ATOM 4623 N N . SER A 1 590 ? -9.008 -35.594 -23.641 1 77.56 590 SER A N 1
ATOM 4624 C CA . SER A 1 590 ? -7.586 -35.875 -23.5 1 77.56 590 SER A CA 1
ATOM 4625 C C . SER A 1 590 ? -7.309 -36.75 -22.281 1 77.56 590 SER A C 1
ATOM 4627 O O . SER A 1 590 ? -6.164 -37.125 -22.047 1 77.56 590 SER A O 1
ATOM 4629 N N . LEU A 1 591 ? -8.273 -37.188 -21.656 1 82.19 591 LEU A N 1
ATOM 4630 C CA . LEU A 1 591 ? -8.078 -37.938 -20.422 1 82.19 591 LEU A CA 1
ATOM 4631 C C . LEU A 1 591 ? -7.453 -39.281 -20.688 1 82.19 591 LEU A C 1
ATOM 4633 O O . LEU A 1 591 ? -6.531 -39.719 -19.984 1 82.19 591 LEU A O 1
ATOM 4637 N N . SER A 1 592 ? -7.977 -39.938 -21.703 1 83.5 592 SER A N 1
ATOM 4638 C CA . SER A 1 592 ? -7.461 -41.25 -22.031 1 83.5 592 SER A CA 1
ATOM 4639 C C . SER A 1 592 ? -6 -41.188 -22.469 1 83.5 592 SER A C 1
ATOM 4641 O O . SER A 1 592 ? -5.211 -42.062 -22.109 1 83.5 592 SER A O 1
ATOM 4643 N N . LEU A 1 593 ? -5.699 -40.219 -23.156 1 88.31 593 LEU A N 1
ATOM 4644 C CA . LEU A 1 593 ? -4.336 -40.031 -23.641 1 88.31 593 LEU A CA 1
ATOM 4645 C C . LEU A 1 593 ? -3.381 -39.781 -22.484 1 88.31 593 LEU A C 1
ATOM 4647 O O . LEU A 1 593 ? -2.32 -40.375 -22.391 1 88.31 593 LEU A O 1
ATOM 4651 N N . VAL A 1 594 ? -3.717 -38.906 -21.625 1 87.12 594 VAL A N 1
ATOM 4652 C CA . VAL A 1 594 ? -2.855 -38.531 -20.516 1 87.12 594 VAL A CA 1
ATOM 4653 C C . VAL A 1 594 ? -2.75 -39.688 -19.516 1 87.12 594 VAL A C 1
ATOM 4655 O O . VAL A 1 594 ? -1.682 -39.938 -18.953 1 87.12 594 VAL A O 1
ATOM 4658 N N . SER A 1 595 ? -3.777 -40.375 -19.359 1 86.62 595 SER A N 1
ATOM 4659 C CA . SER A 1 595 ? -3.777 -41.5 -18.422 1 86.62 595 SER A CA 1
ATOM 4660 C C . SER A 1 595 ? -2.898 -42.656 -18.938 1 86.62 595 SER A C 1
ATOM 4662 O O . SER A 1 595 ? -2.438 -43.469 -18.156 1 86.62 595 SER A O 1
ATOM 4664 N N . ALA A 1 596 ? -2.717 -42.688 -20.203 1 90.38 596 ALA A N 1
ATOM 4665 C CA . ALA A 1 596 ? -1.908 -43.75 -20.812 1 90.38 596 ALA A CA 1
ATOM 4666 C C . ALA A 1 596 ? -0.467 -43.688 -20.312 1 90.38 596 ALA A C 1
ATOM 4668 O O . ALA A 1 596 ? 0.241 -44.688 -20.312 1 90.38 596 ALA A O 1
ATOM 4669 N N . PHE A 1 597 ? -0.041 -42.594 -19.812 1 90 597 PHE A N 1
ATOM 4670 C CA . PHE A 1 597 ? 1.328 -42.438 -19.344 1 90 597 PHE A CA 1
ATOM 4671 C C . PHE A 1 597 ? 1.521 -43.156 -18.016 1 90 597 PHE A C 1
ATOM 4673 O O . PHE A 1 597 ? 2.65 -43.312 -17.531 1 90 597 PHE A O 1
ATOM 4680 N N . SER A 1 598 ? 0.52 -43.656 -17.391 1 89.75 598 SER A N 1
ATOM 4681 C CA . SER A 1 598 ? 0.591 -44.312 -16.109 1 89.75 598 SER A CA 1
ATOM 4682 C C . SER A 1 598 ? 1.379 -45.625 -16.203 1 89.75 598 SER A C 1
ATOM 4684 O O . SER A 1 598 ? 1.866 -46.156 -15.195 1 89.75 598 SER A O 1
ATOM 4686 N N . ILE A 1 599 ? 1.56 -46.125 -17.391 1 91.94 599 ILE A N 1
ATOM 4687 C CA . ILE A 1 599 ? 2.215 -47.406 -17.578 1 91.94 599 ILE A CA 1
ATOM 4688 C C . ILE A 1 599 ? 3.695 -47.312 -17.219 1 91.94 599 ILE A C 1
ATOM 4690 O O . ILE A 1 599 ? 4.367 -48.312 -17.016 1 91.94 599 ILE A O 1
ATOM 4694 N N . PHE A 1 600 ? 4.172 -46.125 -17.188 1 91.31 600 PHE A N 1
ATOM 4695 C CA . PHE A 1 600 ? 5.59 -45.906 -16.906 1 91.31 600 PHE A CA 1
ATOM 4696 C C . PHE A 1 600 ? 5.867 -46 -15.406 1 91.31 600 PHE A C 1
ATOM 4698 O O . PHE A 1 600 ? 7.012 -45.875 -14.977 1 91.31 600 PHE A O 1
ATOM 4705 N N . ASN A 1 601 ? 4.852 -46.156 -14.656 1 90.31 601 ASN A N 1
ATOM 4706 C CA . ASN A 1 601 ? 5.02 -46.406 -13.234 1 90.31 601 ASN A CA 1
ATOM 4707 C C . ASN A 1 601 ? 5.559 -47.812 -12.969 1 90.31 601 ASN A C 1
ATOM 4709 O O . ASN A 1 601 ? 4.848 -48.812 -13.148 1 90.31 601 ASN A O 1
ATOM 4713 N N . PRO A 1 602 ? 6.758 -47.906 -12.469 1 91.5 602 PRO A N 1
ATOM 4714 C CA . PRO A 1 602 ? 7.367 -49.219 -12.273 1 91.5 602 PRO A CA 1
ATOM 4715 C C . PRO A 1 602 ? 6.633 -50.062 -11.227 1 91.5 602 PRO A C 1
ATOM 4717 O O . PRO A 1 602 ? 6.676 -51.281 -11.273 1 91.5 602 PRO A O 1
ATOM 4720 N N . LEU A 1 603 ? 5.988 -49.469 -10.359 1 89.88 603 LEU A N 1
ATOM 4721 C CA . LEU A 1 603 ? 5.328 -50.188 -9.266 1 89.88 603 LEU A CA 1
ATOM 4722 C C . LEU A 1 603 ? 4.121 -50.938 -9.781 1 89.88 603 LEU A C 1
ATOM 4724 O O . LEU A 1 603 ? 3.654 -51.875 -9.117 1 89.88 603 LEU A O 1
ATOM 4728 N N . LEU A 1 604 ? 3.666 -50.594 -10.945 1 89.75 604 LEU A N 1
ATOM 4729 C CA . LEU A 1 604 ? 2.451 -51.219 -11.469 1 89.75 604 LEU A CA 1
ATOM 4730 C C . LEU A 1 604 ? 2.789 -52.344 -12.422 1 89.75 604 LEU A C 1
ATOM 4732 O O . LEU A 1 604 ? 1.912 -53.125 -12.797 1 89.75 604 LEU A O 1
ATOM 4736 N N . VAL A 1 605 ? 4.055 -52.438 -12.797 1 92.75 605 VAL A N 1
ATOM 4737 C CA . VAL A 1 605 ? 4.473 -53.469 -13.758 1 92.75 605 VAL A CA 1
ATOM 4738 C C . VAL A 1 605 ? 4.422 -54.844 -13.102 1 92.75 605 VAL A C 1
ATOM 4740 O O . VAL A 1 605 ? 5.02 -55.062 -12.047 1 92.75 605 VAL A O 1
ATOM 4743 N N . PRO A 1 606 ? 3.752 -55.688 -13.758 1 92.5 606 PRO A N 1
ATOM 4744 C CA . PRO A 1 606 ? 3.699 -57.031 -13.195 1 92.5 606 PRO A CA 1
ATOM 4745 C C . PRO A 1 606 ? 5.016 -57.812 -13.352 1 92.5 606 PRO A C 1
ATOM 4747 O O . PRO A 1 606 ? 5.871 -57.406 -14.148 1 92.5 606 PRO A O 1
ATOM 4750 N N . ALA A 1 607 ? 5.117 -58.938 -12.641 1 90.75 607 ALA A N 1
ATOM 4751 C CA . ALA A 1 607 ? 6.309 -59.75 -12.75 1 90.75 607 ALA A CA 1
ATOM 4752 C C . ALA A 1 607 ? 6.371 -60.469 -14.102 1 90.75 607 ALA A C 1
ATOM 4754 O O . ALA A 1 607 ? 5.34 -60.844 -14.664 1 90.75 607 ALA A O 1
ATOM 4755 N N . PRO A 1 608 ? 7.578 -60.594 -14.641 1 90.69 608 PRO A N 1
ATOM 4756 C CA . PRO A 1 608 ? 7.723 -61.188 -15.961 1 90.69 608 PRO A CA 1
ATOM 4757 C C . PRO A 1 608 ? 7.133 -62.594 -16.031 1 90.69 608 PRO A C 1
ATOM 4759 O O . PRO A 1 608 ? 6.73 -63.062 -17.094 1 90.69 608 PRO A O 1
ATOM 4762 N N . GLU A 1 609 ? 7.074 -63.281 -14.977 1 89.56 609 GLU A N 1
ATOM 4763 C CA . GLU A 1 609 ? 6.547 -64.625 -14.914 1 89.56 609 GLU A CA 1
ATOM 4764 C C . GLU A 1 609 ? 5.023 -64.625 -14.961 1 89.56 609 GLU A C 1
ATOM 4766 O O . GLU A 1 609 ? 4.406 -65.688 -15.273 1 89.56 609 GLU A O 1
ATOM 4771 N N . SER A 1 610 ? 4.527 -63.562 -14.805 1 90.56 610 SER A N 1
ATOM 4772 C CA . SER A 1 610 ? 3.072 -63.469 -14.773 1 90.56 610 SER A CA 1
ATOM 4773 C C . SER A 1 610 ? 2.49 -63.375 -16.172 1 90.56 610 SER A C 1
ATOM 4775 O O . SER A 1 610 ? 3.102 -62.812 -17.078 1 90.56 610 SER A O 1
ATOM 4777 N N . PRO A 1 611 ? 1.378 -64 -16.375 1 88.25 611 PRO A N 1
ATOM 4778 C CA . PRO A 1 611 ? 0.728 -63.938 -17.688 1 88.25 611 PRO A CA 1
ATOM 4779 C C . PRO A 1 611 ? 0.312 -62.531 -18.078 1 88.25 611 PRO A C 1
ATOM 4781 O O . PRO A 1 611 ? 0.179 -62.219 -19.281 1 88.25 611 PRO A O 1
ATOM 4784 N N . ASP A 1 612 ? 0.242 -61.656 -17.141 1 90.56 612 ASP A N 1
ATOM 4785 C CA . ASP A 1 612 ? -0.208 -60.312 -17.406 1 90.56 612 ASP A CA 1
ATOM 4786 C C . ASP A 1 612 ? 0.942 -59.438 -17.906 1 90.56 612 ASP A C 1
ATOM 4788 O O . ASP A 1 612 ? 0.718 -58.344 -18.422 1 90.56 612 ASP A O 1
ATOM 4792 N N . PHE A 1 613 ? 2.139 -59.875 -17.828 1 92.81 613 PHE A N 1
ATOM 4793 C CA . PHE A 1 613 ? 3.318 -59.094 -18.188 1 92.81 613 PHE A CA 1
ATOM 4794 C C . PHE A 1 613 ? 3.342 -58.812 -19.688 1 92.81 613 PHE A C 1
ATOM 4796 O O . PHE A 1 613 ? 3.674 -57.688 -20.109 1 92.81 613 PHE A O 1
ATOM 4803 N N . ALA A 1 614 ? 2.926 -59.781 -20.438 1 88.69 614 ALA A N 1
ATOM 4804 C CA . ALA A 1 614 ? 3.004 -59.656 -21.891 1 88.69 614 ALA A CA 1
ATOM 4805 C C . ALA A 1 614 ? 2.039 -58.594 -22.391 1 88.69 614 ALA A C 1
ATOM 4807 O O . ALA A 1 614 ? 2.375 -57.844 -23.297 1 88.69 614 ALA A O 1
ATOM 4808 N N . ASP A 1 615 ? 0.898 -58.469 -21.703 1 91 615 ASP A N 1
ATOM 4809 C CA . ASP A 1 615 ? -0.141 -57.562 -22.188 1 91 615 ASP A CA 1
ATOM 4810 C C . ASP A 1 615 ? -0.096 -56.219 -21.453 1 91 615 ASP A C 1
ATOM 4812 O O . ASP A 1 615 ? -0.802 -55.281 -21.828 1 91 615 ASP A O 1
ATOM 4816 N N . TYR A 1 616 ? 0.763 -56.125 -20.562 1 93.69 616 TYR A N 1
ATOM 4817 C CA . TYR A 1 616 ? 0.781 -54.938 -19.75 1 93.69 616 TYR A CA 1
ATOM 4818 C C . TYR A 1 616 ? 1.148 -53.719 -20.578 1 93.69 616 TYR A C 1
ATOM 4820 O O . TYR A 1 616 ? 2.188 -53.688 -21.234 1 93.69 616 TYR A O 1
ATOM 4828 N N . GLY A 1 617 ? 0.228 -52.719 -20.594 1 93.44 617 GLY A N 1
ATOM 4829 C CA . GLY A 1 617 ? 0.512 -51.438 -21.172 1 93.44 617 GLY A CA 1
ATOM 4830 C C . GLY A 1 617 ? 0.347 -51.406 -22.672 1 93.44 617 GLY A C 1
ATOM 4831 O O . GLY A 1 617 ? 0.627 -50.375 -23.312 1 93.44 617 GLY A O 1
ATOM 4832 N N . GLN A 1 618 ? -0.06 -52.469 -23.281 1 92.19 618 GLN A N 1
ATOM 4833 C CA . GLN A 1 618 ? -0.138 -52.531 -24.75 1 92.19 618 GLN A CA 1
ATOM 4834 C C . GLN A 1 618 ? -1.195 -51.562 -25.281 1 92.19 618 GLN A C 1
ATOM 4836 O O . GLN A 1 618 ? -0.933 -50.812 -26.219 1 92.19 618 GLN A O 1
ATOM 4841 N N . PRO A 1 619 ? -2.338 -51.531 -24.625 1 91.81 619 PRO A N 1
ATOM 4842 C CA . PRO A 1 619 ? -3.328 -50.594 -25.141 1 91.81 619 PRO A CA 1
ATOM 4843 C C . PRO A 1 619 ? -2.898 -49.125 -24.953 1 91.81 619 PRO A C 1
ATOM 4845 O O . PRO A 1 619 ? -3.15 -48.281 -25.828 1 91.81 619 PRO A O 1
ATOM 4848 N N . GLU A 1 620 ? -2.254 -48.812 -23.891 1 93.06 620 GLU A N 1
ATOM 4849 C CA . GLU A 1 620 ? -1.839 -47.469 -23.578 1 93.06 620 GLU A CA 1
ATOM 4850 C C . GLU A 1 620 ? -0.735 -47 -24.516 1 93.06 620 GLU A C 1
ATOM 4852 O O . GLU A 1 620 ? -0.782 -45.875 -25.031 1 93.06 620 GLU A O 1
ATOM 4857 N N . ILE A 1 621 ? 0.231 -47.812 -24.75 1 93.38 621 ILE A N 1
ATOM 4858 C CA . ILE A 1 621 ? 1.335 -47.438 -25.625 1 93.38 621 ILE A CA 1
ATOM 4859 C C . ILE A 1 621 ? 0.83 -47.25 -27.062 1 93.38 621 ILE A C 1
ATOM 4861 O O . ILE A 1 621 ? 1.315 -46.406 -27.797 1 93.38 621 ILE A O 1
ATOM 4865 N N . ARG A 1 622 ? -0.129 -48.062 -27.406 1 91.25 622 ARG A N 1
ATOM 4866 C CA . ARG A 1 622 ? -0.718 -47.938 -28.734 1 91.25 622 ARG A CA 1
ATOM 4867 C C . ARG A 1 622 ? -1.477 -46.625 -28.875 1 91.25 622 ARG A C 1
ATOM 4869 O O . ARG A 1 622 ? -1.471 -46 -29.938 1 91.25 622 ARG A O 1
ATOM 4876 N N . THR A 1 623 ? -2.084 -46.312 -27.812 1 91.75 623 THR A N 1
ATOM 4877 C CA . THR A 1 623 ? -2.793 -45.031 -27.797 1 91.75 623 THR A CA 1
ATOM 4878 C C . THR A 1 623 ? -1.82 -43.875 -27.969 1 91.75 623 THR A C 1
ATOM 4880 O O . THR A 1 623 ? -2.082 -42.938 -28.734 1 91.75 623 THR A O 1
ATOM 4883 N N . LEU A 1 624 ? -0.772 -43.906 -27.297 1 92.69 624 LEU A N 1
ATOM 4884 C CA . LEU A 1 624 ? 0.252 -42.875 -27.406 1 92.69 624 LEU A CA 1
ATOM 4885 C C . LEU A 1 624 ? 0.873 -42.875 -28.797 1 92.69 624 LEU A C 1
ATOM 4887 O O . LEU A 1 624 ? 1.068 -41.812 -29.391 1 92.69 624 LEU A O 1
ATOM 4891 N N . ALA A 1 625 ? 1.1 -44.062 -29.297 1 91.38 625 ALA A N 1
ATOM 4892 C CA . ALA A 1 625 ? 1.705 -44.188 -30.609 1 91.38 625 ALA A CA 1
ATOM 4893 C C . ALA A 1 625 ? 0.784 -43.625 -31.703 1 91.38 625 ALA A C 1
ATOM 4895 O O . ALA A 1 625 ? 1.238 -42.938 -32.625 1 91.38 625 ALA A O 1
ATOM 4896 N N . THR A 1 626 ? -0.443 -43.938 -31.547 1 88.62 626 THR A N 1
ATOM 4897 C CA . THR A 1 626 ? -1.418 -43.469 -32.531 1 88.62 626 THR A CA 1
ATOM 4898 C C . THR A 1 626 ? -1.542 -41.938 -32.5 1 88.62 626 THR A C 1
ATOM 4900 O O . THR A 1 626 ? -1.664 -41.312 -33.562 1 88.62 626 THR A O 1
ATOM 4903 N N . HIS A 1 627 ? -1.416 -41.406 -31.438 1 89.94 627 HIS A N 1
ATOM 4904 C CA . HIS A 1 627 ? -1.582 -39.969 -31.297 1 89.94 627 HIS A CA 1
ATOM 4905 C C . HIS A 1 627 ? -0.395 -39.219 -31.891 1 89.94 627 HIS A C 1
ATOM 4907 O O . HIS A 1 627 ? -0.573 -38.219 -32.594 1 89.94 627 HIS A O 1
ATOM 4913 N N . PHE A 1 628 ? 0.741 -39.656 -31.641 1 88.44 628 PHE A N 1
ATOM 4914 C CA . PHE A 1 628 ? 1.925 -38.875 -32 1 88.44 628 PHE A CA 1
ATOM 4915 C C . PHE A 1 628 ? 2.41 -39.25 -33.406 1 88.44 628 PHE A C 1
ATOM 4917 O O . PHE A 1 628 ? 3.025 -38.438 -34.094 1 88.44 628 PHE A O 1
ATOM 4924 N N . TYR A 1 629 ? 2.133 -40.438 -33.812 1 83.69 629 TYR A N 1
ATOM 4925 C CA . TYR A 1 629 ? 2.805 -40.875 -35.031 1 83.69 629 TYR A CA 1
ATOM 4926 C C . TYR A 1 629 ? 1.793 -41.25 -36.125 1 83.69 629 TYR A C 1
ATOM 4928 O O . TYR A 1 629 ? 2.154 -41.406 -37.281 1 83.69 629 TYR A O 1
ATOM 4936 N N . ARG A 1 630 ? 0.613 -41.312 -35.75 1 72.25 630 ARG A N 1
ATOM 4937 C CA . ARG A 1 630 ? -0.344 -41.719 -36.75 1 72.25 630 ARG A CA 1
ATOM 4938 C C . ARG A 1 630 ? -0.549 -40.594 -37.781 1 72.25 630 ARG A C 1
ATOM 4940 O O . ARG A 1 630 ? -0.78 -39.469 -37.406 1 72.25 630 ARG A O 1
ATOM 4947 N N . GLY A 1 631 ? -0.488 -40.875 -39.062 1 64.62 631 GLY A N 1
ATOM 4948 C CA . GLY A 1 631 ? -0.788 -39.969 -40.125 1 64.62 631 GLY A CA 1
ATOM 4949 C C . GLY A 1 631 ? 0.444 -39.25 -40.688 1 64.62 631 GLY A C 1
ATOM 4950 O O . GLY A 1 631 ? 0.359 -38.531 -41.688 1 64.62 631 GLY A O 1
ATOM 4951 N N . ILE A 1 632 ? 1.494 -39.375 -39.812 1 70.12 632 ILE A N 1
ATOM 4952 C CA . ILE A 1 632 ? 2.727 -38.75 -40.312 1 70.12 632 ILE A CA 1
ATOM 4953 C C . ILE A 1 632 ? 3.432 -39.719 -41.25 1 70.12 632 ILE A C 1
ATOM 4955 O O . ILE A 1 632 ? 3.268 -40.938 -41.156 1 70.12 632 ILE A O 1
ATOM 4959 N N . SER A 1 633 ? 3.914 -39.156 -42.281 1 70.81 633 SER A N 1
ATOM 4960 C CA . SER A 1 633 ? 4.668 -40 -43.219 1 70.81 633 SER A CA 1
ATOM 4961 C C . SER A 1 633 ? 5.727 -40.812 -42.5 1 70.81 633 SER A C 1
ATOM 4963 O O . SER A 1 633 ? 6.598 -40.281 -41.812 1 70.81 633 SER A O 1
ATOM 4965 N N . GLY A 1 634 ? 5.676 -42.125 -42.562 1 73 634 GLY A N 1
ATOM 4966 C CA . GLY A 1 634 ? 6.582 -43.031 -41.875 1 73 634 GLY A CA 1
ATOM 4967 C C . GLY A 1 634 ? 6.148 -43.344 -40.469 1 73 634 GLY A C 1
ATOM 4968 O O . GLY A 1 634 ? 6.898 -43.969 -39.688 1 73 634 GLY A O 1
ATOM 4969 N N . GLY A 1 635 ? 4.988 -42.906 -40.188 1 79.44 635 GLY A N 1
ATOM 4970 C CA . GLY A 1 635 ? 4.461 -43.031 -38.812 1 79.44 635 GLY A CA 1
ATOM 4971 C C . GLY A 1 635 ? 4.238 -44.469 -38.406 1 79.44 635 GLY A C 1
ATOM 4972 O O . GLY A 1 635 ? 4.488 -44.812 -37.25 1 79.44 635 GLY A O 1
ATOM 4973 N N . GLU A 1 636 ? 3.951 -45.25 -39.312 1 82.44 636 GLU A N 1
ATOM 4974 C CA . GLU A 1 636 ? 3.695 -46.656 -38.969 1 82.44 636 GLU A CA 1
ATOM 4975 C C . GLU A 1 636 ? 4.969 -47.344 -38.531 1 82.44 636 GLU A C 1
ATOM 4977 O O . GLU A 1 636 ? 4.934 -48.188 -37.594 1 82.44 636 GLU A O 1
ATOM 4982 N N . ALA A 1 637 ? 6.023 -47.031 -39.188 1 85.25 637 ALA A N 1
ATOM 4983 C CA . ALA A 1 637 ? 7.309 -47.594 -38.781 1 85.25 637 ALA A CA 1
ATOM 4984 C C . ALA A 1 637 ? 7.676 -47.156 -37.375 1 85.25 637 ALA A C 1
ATOM 4986 O O . ALA A 1 637 ? 8.234 -47.938 -36.594 1 85.25 637 ALA A O 1
ATOM 4987 N N . LYS A 1 638 ? 7.27 -46 -37.125 1 86.94 638 LYS A N 1
ATOM 4988 C CA . LYS A 1 638 ? 7.582 -45.469 -35.812 1 86.94 638 LYS A CA 1
ATOM 4989 C C . LYS A 1 638 ? 6.707 -46.125 -34.719 1 86.94 638 LYS A C 1
ATOM 4991 O O . LYS A 1 638 ? 7.152 -46.312 -33.594 1 86.94 638 LYS A O 1
ATOM 4996 N N . VAL A 1 639 ? 5.535 -46.406 -35.156 1 89.44 639 VAL A N 1
ATOM 4997 C CA . VAL A 1 639 ? 4.637 -47.094 -34.219 1 89.44 639 VAL A CA 1
ATOM 4998 C C . VAL A 1 639 ? 5.199 -48.469 -33.875 1 89.44 639 VAL A C 1
ATOM 5000 O O . VAL A 1 639 ? 5.254 -48.844 -32.688 1 89.44 639 VAL A O 1
ATOM 5003 N N . ASP A 1 640 ? 5.656 -49.156 -34.844 1 87.5 640 ASP A N 1
ATOM 5004 C CA . ASP A 1 640 ? 6.215 -50.469 -34.625 1 87.5 640 ASP A CA 1
ATOM 5005 C C . ASP A 1 640 ? 7.496 -50.406 -33.781 1 87.5 640 ASP A C 1
ATOM 5007 O O . ASP A 1 640 ? 7.738 -51.25 -32.938 1 87.5 640 ASP A O 1
ATOM 5011 N N . GLN A 1 641 ? 8.156 -49.469 -34.125 1 89 641 GLN A N 1
ATOM 5012 C CA . GLN A 1 641 ? 9.391 -49.25 -33.375 1 89 641 GLN A CA 1
ATOM 5013 C C . GLN A 1 641 ? 9.086 -48.969 -31.891 1 89 641 GLN A C 1
ATOM 5015 O O . GLN A 1 641 ? 9.75 -49.5 -31 1 89 641 GLN A O 1
ATOM 5020 N N . LEU A 1 642 ? 8.141 -48.125 -31.656 1 91.75 642 LEU A N 1
ATOM 5021 C CA . LEU A 1 642 ? 7.758 -47.781 -30.297 1 91.75 642 LEU A CA 1
ATOM 5022 C C . LEU A 1 642 ? 7.266 -49 -29.531 1 91.75 642 LEU A C 1
ATOM 5024 O O . LEU A 1 642 ? 7.598 -49.188 -28.359 1 91.75 642 LEU A O 1
ATOM 5028 N N . LEU A 1 643 ? 6.535 -49.844 -30.234 1 90.94 643 LEU A N 1
ATOM 5029 C CA . LEU A 1 643 ? 6.02 -51.062 -29.594 1 90.94 643 LEU A CA 1
ATOM 5030 C C . LEU A 1 643 ? 7.156 -52 -29.25 1 90.94 643 LEU A C 1
ATOM 5032 O O . LEU A 1 643 ? 7.129 -52.656 -28.203 1 90.94 643 LEU A O 1
ATOM 5036 N N . GLY A 1 644 ? 8.109 -52.094 -30.109 1 88.56 644 GLY A N 1
ATOM 5037 C CA . GLY A 1 644 ? 9.289 -52.875 -29.828 1 88.56 644 GLY A CA 1
ATOM 5038 C C . GLY A 1 644 ? 10.102 -52.375 -28.656 1 88.56 644 GLY A C 1
ATOM 5039 O O . GLY A 1 644 ? 10.539 -53.156 -27.812 1 88.56 644 GLY A O 1
ATOM 5040 N N . GLU A 1 645 ? 10.266 -51.125 -28.656 1 91.38 645 GLU A N 1
ATOM 5041 C CA . GLU A 1 645 ? 11.008 -50.5 -27.562 1 91.38 645 GLU A CA 1
ATOM 5042 C C . GLU A 1 645 ? 10.281 -50.688 -26.234 1 91.38 645 GLU A C 1
ATOM 5044 O O . GLU A 1 645 ? 10.922 -50.906 -25.203 1 91.38 645 GLU A O 1
ATOM 5049 N N . TRP A 1 646 ? 9.016 -50.562 -26.281 1 92.94 646 TRP A N 1
ATOM 5050 C CA . TRP A 1 646 ? 8.211 -50.75 -25.078 1 92.94 646 TRP A CA 1
ATOM 5051 C C . TRP A 1 646 ? 8.375 -52.156 -24.516 1 92.94 646 TRP A C 1
ATOM 5053 O O . TRP A 1 646 ? 8.469 -52.375 -23.312 1 92.94 646 TRP A O 1
ATOM 5063 N N . GLY A 1 647 ? 8.406 -53.094 -25.359 1 90.06 647 GLY A N 1
ATOM 5064 C CA . GLY A 1 647 ? 8.609 -54.469 -24.938 1 90.06 647 GLY A CA 1
ATOM 5065 C C . GLY A 1 647 ? 9.883 -54.688 -24.141 1 90.06 647 GLY A C 1
ATOM 5066 O O . GLY A 1 647 ? 9.906 -55.438 -23.172 1 90.06 647 GLY A O 1
ATOM 5067 N N . LYS A 1 648 ? 10.859 -53.969 -24.516 1 88.94 648 LYS A N 1
ATOM 5068 C CA . LYS A 1 648 ? 12.141 -54.062 -23.812 1 88.94 648 LYS A CA 1
ATOM 5069 C C . LYS A 1 648 ? 12.117 -53.25 -22.516 1 88.94 648 LYS A C 1
ATOM 5071 O O . LYS A 1 648 ? 12.688 -53.688 -21.516 1 88.94 648 LYS A O 1
ATOM 5076 N N . LEU A 1 649 ? 11.523 -52.156 -22.578 1 91.06 649 LEU A N 1
ATOM 5077 C CA . LEU A 1 649 ? 11.508 -51.25 -21.422 1 91.06 649 LEU A CA 1
ATOM 5078 C C . LEU A 1 649 ? 10.75 -51.906 -20.266 1 91.06 649 LEU A C 1
ATOM 5080 O O . LEU A 1 649 ? 11.086 -51.656 -19.094 1 91.06 649 LEU A O 1
ATOM 5084 N N . LYS A 1 650 ? 9.812 -52.688 -20.562 1 91.75 650 LYS A N 1
ATOM 5085 C CA . LYS A 1 650 ? 9.031 -53.344 -19.516 1 91.75 650 LYS A CA 1
ATOM 5086 C C . LYS A 1 650 ? 9.93 -54.125 -18.578 1 91.75 650 LYS A C 1
ATOM 5088 O O . LYS A 1 650 ? 9.719 -54.125 -17.359 1 91.75 650 LYS A O 1
ATOM 5093 N N . PHE A 1 651 ? 10.891 -54.688 -19.172 1 90.25 651 PHE A N 1
ATOM 5094 C CA . PHE A 1 651 ? 11.82 -55.438 -18.359 1 90.25 651 PHE A CA 1
ATOM 5095 C C . PHE A 1 651 ? 12.648 -54.531 -17.469 1 90.25 651 PHE A C 1
ATOM 5097 O O . PHE A 1 651 ? 12.883 -54.844 -16.297 1 90.25 651 PHE A O 1
ATOM 5104 N N . ASP A 1 652 ? 13.008 -53.531 -18.062 1 89.06 652 ASP A N 1
ATOM 5105 C CA . ASP A 1 652 ? 13.773 -52.562 -17.297 1 89.06 652 ASP A CA 1
ATOM 5106 C C . ASP A 1 652 ? 12.938 -51.969 -16.156 1 89.06 652 ASP A C 1
ATOM 5108 O O . ASP A 1 652 ? 13.438 -51.781 -15.047 1 89.06 652 ASP A O 1
ATOM 5112 N N . LEU A 1 653 ? 11.703 -51.625 -16.5 1 91.88 653 LEU A N 1
ATOM 5113 C CA . LEU A 1 653 ? 10.812 -51.031 -15.492 1 91.88 653 LEU A CA 1
ATOM 5114 C C . LEU A 1 653 ? 10.648 -52 -14.305 1 91.88 653 LEU A C 1
ATOM 5116 O O . LEU A 1 653 ? 10.625 -51.562 -13.156 1 91.88 653 LEU A O 1
ATOM 5120 N N . HIS A 1 654 ? 10.539 -53.156 -14.586 1 92.12 654 HIS A N 1
ATOM 5121 C CA . HIS A 1 654 ? 10.414 -54.156 -13.516 1 92.12 654 HIS A CA 1
ATOM 5122 C C . HIS A 1 654 ? 11.656 -54.156 -12.625 1 92.12 654 HIS A C 1
ATOM 5124 O O . HIS A 1 654 ? 11.547 -54.344 -11.406 1 92.12 654 HIS A O 1
ATOM 5130 N N . THR A 1 655 ? 12.719 -54 -13.211 1 88.75 655 THR A N 1
ATOM 5131 C CA . THR A 1 655 ? 13.969 -53.969 -12.461 1 88.75 655 THR A CA 1
ATOM 5132 C C . THR A 1 655 ? 14.047 -52.688 -11.625 1 88.75 655 THR A C 1
ATOM 5134 O O . THR A 1 655 ? 14.57 -52.688 -10.508 1 88.75 655 THR A O 1
ATOM 5137 N N . TRP A 1 656 ? 13.539 -51.688 -12.195 1 90.88 656 TRP A N 1
ATOM 5138 C CA . TRP A 1 656 ? 13.625 -50.375 -11.547 1 90.88 656 TRP A CA 1
ATOM 5139 C C . TRP A 1 656 ? 12.703 -50.312 -10.328 1 90.88 656 TRP A C 1
ATOM 5141 O O . TRP A 1 656 ? 12.867 -49.469 -9.461 1 90.88 656 TRP A O 1
ATOM 5151 N N . LYS A 1 657 ? 11.812 -51.156 -10.297 1 89.56 657 LYS A N 1
ATOM 5152 C CA . LYS A 1 657 ? 10.883 -51.219 -9.172 1 89.56 657 LYS A CA 1
ATOM 5153 C C . LYS A 1 657 ? 11.625 -51.219 -7.844 1 89.56 657 LYS A C 1
ATOM 5155 O O . LYS A 1 657 ? 11.203 -50.594 -6.883 1 89.56 657 LYS A O 1
ATOM 5160 N N . ASN A 1 658 ? 12.703 -51.875 -7.812 1 87.06 658 ASN A N 1
ATOM 5161 C CA . ASN A 1 658 ? 13.461 -52.031 -6.578 1 87.06 658 ASN A CA 1
ATOM 5162 C C . ASN A 1 658 ? 14.445 -50.875 -6.367 1 87.06 658 ASN A C 1
ATOM 5164 O O . ASN A 1 658 ? 15.031 -50.75 -5.293 1 87.06 658 ASN A O 1
ATOM 5168 N N . ASN A 1 659 ? 14.508 -50.031 -7.332 1 88.56 659 ASN A N 1
ATOM 5169 C CA . ASN A 1 659 ? 15.477 -48.938 -7.258 1 88.56 659 ASN A CA 1
ATOM 5170 C C . ASN A 1 659 ? 14.805 -47.594 -6.902 1 88.56 659 ASN A C 1
ATOM 5172 O O . ASN A 1 659 ? 15.477 -46.594 -6.773 1 88.56 659 ASN A O 1
ATOM 5176 N N . VAL A 1 660 ? 13.578 -47.625 -6.785 1 89.5 660 VAL A N 1
ATOM 5177 C CA . VAL A 1 660 ? 12.875 -46.406 -6.484 1 89.5 660 VAL A CA 1
ATOM 5178 C C . VAL A 1 660 ? 13.281 -45.906 -5.098 1 89.5 660 VAL A C 1
ATOM 5180 O O . VAL A 1 660 ? 13.125 -46.625 -4.105 1 89.5 660 VAL A O 1
ATOM 5183 N N . PRO A 1 661 ? 13.812 -44.781 -5.078 1 87.06 661 PRO A N 1
ATOM 5184 C CA . PRO A 1 661 ? 14.258 -44.25 -3.785 1 87.06 661 PRO A CA 1
ATOM 5185 C C . PRO A 1 661 ? 13.109 -44.062 -2.799 1 87.06 661 PRO A C 1
ATOM 5187 O O . PRO A 1 661 ? 11.984 -43.75 -3.207 1 87.06 661 PRO A O 1
ATOM 5190 N N . ASP A 1 662 ? 13.383 -44.125 -1.566 1 81.69 662 ASP A N 1
ATOM 5191 C CA . ASP A 1 662 ? 12.406 -43.938 -0.492 1 81.69 662 ASP A CA 1
ATOM 5192 C C . ASP A 1 662 ? 11.859 -42.531 -0.457 1 81.69 662 ASP A C 1
ATOM 5194 O O . ASP A 1 662 ? 10.695 -42.312 -0.1 1 81.69 662 ASP A O 1
ATOM 5198 N N . SER A 1 663 ? 12.727 -41.625 -0.866 1 79.38 663 SER A N 1
ATOM 5199 C CA . SER A 1 663 ? 12.289 -40.25 -0.851 1 79.38 663 SER A CA 1
ATOM 5200 C C . SER A 1 663 ? 11.141 -40 -1.826 1 79.38 663 SER A C 1
ATOM 5202 O O . SER A 1 663 ? 10.258 -39.188 -1.571 1 79.38 663 SER A O 1
ATOM 5204 N N . VAL A 1 664 ? 11.109 -40.75 -2.873 1 81.56 664 VAL A N 1
ATOM 5205 C CA . VAL A 1 664 ? 10.078 -40.625 -3.893 1 81.56 664 VAL A CA 1
ATOM 5206 C C . VAL A 1 664 ? 8.789 -41.281 -3.412 1 81.56 664 VAL A C 1
ATOM 5208 O O . VAL A 1 664 ? 7.688 -40.844 -3.738 1 81.56 664 VAL A O 1
ATOM 5211 N N . LEU A 1 665 ? 9.062 -42.281 -2.621 1 78.06 665 LEU A N 1
ATOM 5212 C CA . LEU A 1 665 ? 7.91 -43 -2.125 1 78.06 665 LEU A CA 1
ATOM 5213 C C . LEU A 1 665 ? 7.223 -42.25 -0.995 1 78.06 665 LEU A C 1
ATOM 5215 O O . LEU A 1 665 ? 6.023 -42.406 -0.768 1 78.06 665 LEU A O 1
ATOM 5219 N N . THR A 1 666 ? 8.039 -41.406 -0.324 1 69.44 666 THR A N 1
ATOM 5220 C CA . THR A 1 666 ? 7.496 -40.75 0.861 1 69.44 666 THR A CA 1
ATOM 5221 C C . THR A 1 666 ? 7.199 -39.281 0.578 1 69.44 666 THR A C 1
ATOM 5223 O O . THR A 1 666 ? 6.254 -38.719 1.132 1 69.44 666 THR A O 1
ATOM 5226 N N . ASP A 1 667 ? 8.133 -38.75 -0.198 1 62.38 667 ASP A N 1
ATOM 5227 C CA . ASP A 1 667 ? 8.008 -37.312 -0.438 1 62.38 667 ASP A CA 1
ATOM 5228 C C . ASP A 1 667 ? 7.004 -37.031 -1.553 1 62.38 667 ASP A C 1
ATOM 5230 O O . ASP A 1 667 ? 6.941 -37.75 -2.543 1 62.38 667 ASP A O 1
ATOM 5234 N N . THR A 1 668 ? 6.062 -36.156 -1.367 1 61.62 668 THR A N 1
ATOM 5235 C CA . THR A 1 668 ? 4.969 -35.844 -2.281 1 61.62 668 THR A CA 1
ATOM 5236 C C . THR A 1 668 ? 5.445 -34.906 -3.377 1 61.62 668 THR A C 1
ATOM 5238 O O . THR A 1 668 ? 4.672 -34.531 -4.266 1 61.62 668 THR A O 1
ATOM 5241 N N . ARG A 1 669 ? 6.73 -34.656 -3.598 1 66.56 669 ARG A N 1
ATOM 5242 C CA . ARG A 1 669 ? 7.148 -33.625 -4.547 1 66.56 669 ARG A CA 1
ATOM 5243 C C . ARG A 1 669 ? 7.316 -34.219 -5.945 1 66.56 669 ARG A C 1
ATOM 5245 O O . ARG A 1 669 ? 7.027 -33.562 -6.941 1 66.56 669 ARG A O 1
ATOM 5252 N N . VAL A 1 670 ? 7.734 -35.5 -5.895 1 75.25 670 VAL A N 1
ATOM 5253 C CA . VAL A 1 670 ? 7.977 -36.188 -7.168 1 75.25 670 VAL A CA 1
ATOM 5254 C C . VAL A 1 670 ? 7.234 -37.5 -7.195 1 75.25 670 VAL A C 1
ATOM 5256 O O . VAL A 1 670 ? 7.32 -38.281 -6.25 1 75.25 670 VAL A O 1
ATOM 5259 N N . THR A 1 671 ? 6.559 -37.719 -8.336 1 80.12 671 THR A N 1
ATOM 5260 C CA . THR A 1 671 ? 5.844 -38.969 -8.461 1 80.12 671 THR A CA 1
ATOM 5261 C C . THR A 1 671 ? 6.77 -40.094 -8.977 1 80.12 671 THR A C 1
ATOM 5263 O O . THR A 1 671 ? 7.812 -39.781 -9.57 1 80.12 671 THR A O 1
ATOM 5266 N N . VAL A 1 672 ? 6.34 -41.281 -8.766 1 85.31 672 VAL A N 1
ATOM 5267 C CA . VAL A 1 672 ? 7.129 -42.406 -9.219 1 85.31 672 VAL A CA 1
ATOM 5268 C C . VAL A 1 672 ? 7.234 -42.406 -10.742 1 85.31 672 VAL A C 1
ATOM 5270 O O . VAL A 1 672 ? 8.273 -42.75 -11.297 1 85.31 672 VAL A O 1
ATOM 5273 N N . THR A 1 673 ? 6.184 -42 -11.336 1 86.5 673 THR A N 1
ATOM 5274 C CA . THR A 1 673 ? 6.191 -41.938 -12.789 1 86.5 673 THR A CA 1
ATOM 5275 C C . THR A 1 673 ? 7.195 -40.875 -13.266 1 86.5 673 THR A C 1
ATOM 5277 O O . THR A 1 673 ? 7.938 -41.125 -14.227 1 86.5 673 THR A O 1
ATOM 5280 N N . GLU A 1 674 ? 7.168 -39.781 -12.617 1 85.81 674 GLU A N 1
ATOM 5281 C CA . GLU A 1 674 ? 8.109 -38.719 -12.977 1 85.81 674 GLU A CA 1
ATOM 5282 C C . GLU A 1 674 ? 9.547 -39.156 -12.766 1 85.81 674 GLU A C 1
ATOM 5284 O O . GLU A 1 674 ? 10.422 -38.875 -13.586 1 85.81 674 GLU A O 1
ATOM 5289 N N . TRP A 1 675 ? 9.789 -39.781 -11.648 1 87.81 675 TRP A N 1
ATOM 5290 C CA . TRP A 1 675 ? 11.125 -40.312 -11.359 1 87.81 675 TRP A CA 1
ATOM 5291 C C . TRP A 1 675 ? 11.586 -41.25 -12.461 1 87.81 675 TRP A C 1
ATOM 5293 O O . TRP A 1 675 ? 12.734 -41.188 -12.898 1 87.81 675 TRP A O 1
ATOM 5303 N N . CYS A 1 676 ? 10.727 -42.094 -12.859 1 89.38 676 CYS A N 1
ATOM 5304 C CA . CYS A 1 676 ? 11.047 -43.094 -13.883 1 89.38 676 CYS A CA 1
ATOM 5305 C C . CYS A 1 676 ? 11.352 -42.406 -15.211 1 89.38 676 CYS A C 1
ATOM 5307 O O . CYS A 1 676 ? 12.32 -42.75 -15.891 1 89.38 676 CYS A O 1
ATOM 5309 N N . LEU A 1 677 ? 10.539 -41.531 -15.555 1 89.62 677 LEU A N 1
ATOM 5310 C CA . LEU A 1 677 ? 10.719 -40.844 -16.828 1 89.62 677 LEU A CA 1
ATOM 5311 C C . LEU A 1 677 ? 12 -40 -16.828 1 89.62 677 LEU A C 1
ATOM 5313 O O . LEU A 1 677 ? 12.688 -39.938 -17.844 1 89.62 677 LEU A O 1
ATOM 5317 N N . ARG A 1 678 ? 12.297 -39.438 -15.719 1 88.19 678 ARG A N 1
ATOM 5318 C CA . ARG A 1 678 ? 13.555 -38.688 -15.602 1 88.19 678 ARG A CA 1
ATOM 5319 C C . ARG A 1 678 ? 14.75 -39.625 -15.75 1 88.19 678 ARG A C 1
ATOM 5321 O O . ARG A 1 678 ? 15.766 -39.25 -16.359 1 88.19 678 ARG A O 1
ATOM 5328 N N . ARG A 1 679 ? 14.578 -40.75 -15.148 1 86.94 679 ARG A N 1
ATOM 5329 C CA . ARG A 1 679 ? 15.633 -41.719 -15.242 1 86.94 679 ARG A CA 1
ATOM 5330 C C . ARG A 1 679 ? 15.867 -42.156 -16.688 1 86.94 679 ARG A C 1
ATOM 5332 O O . ARG A 1 679 ? 17 -42.344 -17.109 1 86.94 679 ARG A O 1
ATOM 5339 N N . LEU A 1 680 ? 14.797 -42.344 -17.375 1 86.56 680 LEU A N 1
ATOM 5340 C CA . LEU A 1 680 ? 14.898 -42.656 -18.781 1 86.56 680 LEU A CA 1
ATOM 5341 C C . LEU A 1 680 ? 15.648 -41.594 -19.547 1 86.56 680 LEU A C 1
ATOM 5343 O O . LEU A 1 680 ? 16.438 -41.875 -20.453 1 86.56 680 LEU A O 1
ATOM 5347 N N . PHE A 1 681 ? 15.344 -40.438 -19.156 1 82.19 681 PHE A N 1
ATOM 5348 C CA . PHE A 1 681 ? 15.953 -39.281 -19.828 1 82.19 681 PHE A CA 1
ATOM 5349 C C . PHE A 1 681 ? 17.422 -39.188 -19.469 1 82.19 681 PHE A C 1
ATOM 5351 O O . PHE A 1 681 ? 18.25 -38.781 -20.297 1 82.19 681 PHE A O 1
ATOM 5358 N N . THR A 1 682 ? 17.797 -39.5 -18.281 1 79.19 682 THR A N 1
ATOM 5359 C CA . THR A 1 682 ? 19.188 -39.438 -17.844 1 79.19 682 THR A CA 1
ATOM 5360 C C . THR A 1 682 ? 20.016 -40.531 -18.516 1 79.19 682 THR A C 1
ATOM 5362 O O . THR A 1 682 ? 21.203 -40.344 -18.781 1 79.19 682 THR A O 1
ATOM 5365 N N . LEU A 1 683 ? 19.422 -41.594 -18.703 1 76.88 683 LEU A N 1
ATOM 5366 C CA . LEU A 1 683 ? 20.109 -42.75 -19.297 1 76.88 683 LEU A CA 1
ATOM 5367 C C . LEU A 1 683 ? 20.062 -42.688 -20.812 1 76.88 683 LEU A C 1
ATOM 5369 O O . LEU A 1 683 ? 20.25 -43.688 -21.484 1 76.88 683 LEU A O 1
ATOM 5373 N N . LYS A 1 684 ? 19.828 -41.531 -21.281 1 71.94 684 LYS A N 1
ATOM 5374 C CA . LYS A 1 684 ? 19.625 -41.375 -22.719 1 71.94 684 LYS A CA 1
ATOM 5375 C C . LYS A 1 684 ? 20.859 -41.781 -23.5 1 71.94 684 LYS A C 1
ATOM 5377 O O . LYS A 1 684 ? 20.766 -42.375 -24.578 1 71.94 684 LYS A O 1
ATOM 5382 N N . SER A 1 685 ? 21.953 -41.438 -22.938 1 66.62 685 SER A N 1
ATOM 5383 C CA . SER A 1 685 ? 23.188 -41.781 -23.625 1 66.62 685 SER A CA 1
ATOM 5384 C C . SER A 1 685 ? 23.359 -43.281 -23.734 1 66.62 685 SER A C 1
ATOM 5386 O O . SER A 1 685 ? 23.844 -43.781 -24.75 1 66.62 685 SER A O 1
ATOM 5388 N N . GLU A 1 686 ? 22.922 -43.938 -22.703 1 69.25 686 GLU A N 1
ATOM 5389 C CA . GLU A 1 686 ? 23.047 -45.375 -22.703 1 69.25 686 GLU A CA 1
ATOM 5390 C C . GLU A 1 686 ? 21.922 -46.031 -23.469 1 69.25 686 GLU A C 1
ATOM 5392 O O . GLU A 1 686 ? 22.125 -47.062 -24.141 1 69.25 686 GLU A O 1
ATOM 5397 N N . LEU A 1 687 ? 20.844 -45.344 -23.359 1 67.38 687 LEU A N 1
ATOM 5398 C CA . LEU A 1 687 ? 19.641 -45.969 -23.922 1 67.38 687 LEU A CA 1
ATOM 5399 C C . LEU A 1 687 ? 19.297 -45.375 -25.281 1 67.38 687 LEU A C 1
ATOM 5401 O O . LEU A 1 687 ? 18.281 -45.719 -25.875 1 67.38 687 LEU A O 1
ATOM 5405 N N . HIS A 1 688 ? 20.125 -44.344 -25.734 1 63.41 688 HIS A N 1
ATOM 5406 C CA . HIS A 1 688 ? 19.812 -43.562 -26.922 1 63.41 688 HIS A CA 1
ATOM 5407 C C . HIS A 1 688 ? 19.438 -44.469 -28.094 1 63.41 688 HIS A C 1
ATOM 5409 O O . HIS A 1 688 ? 18.469 -44.188 -28.812 1 63.41 688 HIS A O 1
ATOM 5415 N N . ARG A 1 689 ? 20.078 -45.531 -28.297 1 65.19 689 ARG A N 1
ATOM 5416 C CA . ARG A 1 689 ? 19.828 -46.375 -29.453 1 65.19 689 ARG A CA 1
ATOM 5417 C C . ARG A 1 689 ? 18.625 -47.281 -29.234 1 65.19 689 ARG A C 1
ATOM 5419 O O . ARG A 1 689 ? 17.844 -47.531 -30.156 1 65.19 689 ARG A O 1
ATOM 5426 N N . SER A 1 690 ? 18.375 -47.594 -27.969 1 73.25 690 SER A N 1
ATOM 5427 C CA . SER A 1 690 ? 17.328 -48.562 -27.688 1 73.25 690 SER A CA 1
ATOM 5428 C C . SER A 1 690 ? 16 -47.875 -27.375 1 73.25 690 SER A C 1
ATOM 5430 O O . SER A 1 690 ? 14.945 -48.531 -27.453 1 73.25 690 SER A O 1
ATOM 5432 N N . CYS A 1 691 ? 16 -46.656 -27.078 1 80.88 691 CYS A N 1
ATOM 5433 C CA . CYS A 1 691 ? 14.766 -45.969 -26.703 1 80.88 691 CYS A CA 1
ATOM 5434 C C . CYS A 1 691 ? 14.602 -44.656 -27.453 1 80.88 691 CYS A C 1
ATOM 5436 O O . CYS A 1 691 ? 14.242 -43.656 -26.859 1 80.88 691 CYS A O 1
ATOM 5438 N N . ALA A 1 692 ? 14.828 -44.75 -28.766 1 81.94 692 ALA A N 1
ATOM 5439 C CA . ALA A 1 692 ? 14.836 -43.562 -29.578 1 81.94 692 ALA A CA 1
ATOM 5440 C C . ALA A 1 692 ? 13.438 -42.938 -29.688 1 81.94 692 ALA A C 1
ATOM 5442 O O . ALA A 1 692 ? 13.281 -41.719 -29.781 1 81.94 692 ALA A O 1
ATOM 5443 N N . THR A 1 693 ? 12.438 -43.781 -29.641 1 85.81 693 THR A N 1
ATOM 5444 C CA . THR A 1 693 ? 11.07 -43.312 -29.797 1 85.81 693 THR A CA 1
ATOM 5445 C C . THR A 1 693 ? 10.422 -43.094 -28.438 1 85.81 693 THR A C 1
ATOM 5447 O O . THR A 1 693 ? 9.438 -42.375 -28.312 1 85.81 693 THR A O 1
ATOM 5450 N N . LEU A 1 694 ? 10.977 -43.688 -27.422 1 88.88 694 LEU A N 1
ATOM 5451 C CA . LEU A 1 694 ? 10.414 -43.562 -26.078 1 88.88 694 LEU A CA 1
ATOM 5452 C C . LEU A 1 694 ? 10.852 -42.281 -25.406 1 88.88 694 LEU A C 1
ATOM 5454 O O . LEU A 1 694 ? 10.117 -41.719 -24.594 1 88.88 694 LEU A O 1
ATOM 5458 N N . LEU A 1 695 ? 11.969 -41.812 -25.734 1 87.81 695 LEU A N 1
ATOM 5459 C CA . LEU A 1 695 ? 12.539 -40.625 -25.078 1 87.81 695 LEU A CA 1
ATOM 5460 C C . LEU A 1 695 ? 11.703 -39.375 -25.359 1 87.81 695 LEU A C 1
ATOM 5462 O O . LEU A 1 695 ? 11.414 -38.625 -24.438 1 87.81 695 LEU A O 1
ATOM 5466 N N . PRO A 1 696 ? 11.312 -39.219 -26.609 1 88.31 696 PRO A N 1
ATOM 5467 C CA . PRO A 1 696 ? 10.445 -38.062 -26.875 1 88.31 696 PRO A CA 1
ATOM 5468 C C . PRO A 1 696 ? 9.125 -38.125 -26.109 1 88.31 696 PRO A C 1
ATOM 5470 O O . PRO A 1 696 ? 8.594 -37.094 -25.688 1 88.31 696 PRO A O 1
ATOM 5473 N N . LEU A 1 697 ? 8.625 -39.312 -25.922 1 88.94 697 LEU A N 1
ATOM 5474 C CA . LEU A 1 697 ? 7.387 -39.469 -25.172 1 88.94 697 LEU A CA 1
ATOM 5475 C C . LEU A 1 697 ? 7.59 -39.125 -23.688 1 88.94 697 LEU A C 1
ATOM 5477 O O . LEU A 1 697 ? 6.711 -38.531 -23.062 1 88.94 697 LEU A O 1
ATOM 5481 N N . ALA A 1 698 ? 8.695 -39.594 -23.219 1 89.38 698 ALA A N 1
ATOM 5482 C CA . ALA A 1 698 ? 9.023 -39.25 -21.844 1 89.38 698 ALA A CA 1
ATOM 5483 C C . ALA A 1 698 ? 9.133 -37.719 -21.656 1 89.38 698 ALA A C 1
ATOM 5485 O O . ALA A 1 698 ? 8.68 -37.188 -20.656 1 89.38 698 ALA A O 1
ATOM 5486 N N . GLU A 1 699 ? 9.727 -37.094 -22.562 1 92.12 699 GLU A N 1
ATOM 5487 C CA . GLU A 1 699 ? 9.891 -35.625 -22.5 1 92.12 699 GLU A CA 1
ATOM 5488 C C . GLU A 1 699 ? 8.539 -34.938 -22.578 1 92.12 699 GLU A C 1
ATOM 5490 O O . GLU A 1 699 ? 8.344 -33.906 -21.922 1 92.12 699 GLU A O 1
ATOM 5495 N N . VAL A 1 700 ? 7.672 -35.438 -23.391 1 92.25 700 VAL A N 1
ATOM 5496 C CA . VAL A 1 700 ? 6.336 -34.875 -23.516 1 92.25 700 VAL A CA 1
ATOM 5497 C C . VAL A 1 700 ? 5.617 -34.938 -22.172 1 92.25 700 VAL A C 1
ATOM 5499 O O . VAL A 1 700 ? 5.031 -33.969 -21.719 1 92.25 700 VAL A O 1
ATOM 5502 N N . SER A 1 701 ? 5.711 -36 -21.547 1 90.94 701 SER A N 1
ATOM 5503 C CA . SER A 1 701 ? 5.043 -36.188 -20.266 1 90.94 701 SER A CA 1
ATOM 5504 C C . SER A 1 701 ? 5.637 -35.281 -19.188 1 90.94 701 SER A C 1
ATOM 5506 O O . SER A 1 701 ? 4.902 -34.688 -18.406 1 90.94 701 SER A O 1
ATOM 5508 N N . LEU A 1 702 ? 6.926 -35.188 -19.203 1 91.06 702 LEU A N 1
ATOM 5509 C CA . LEU A 1 702 ? 7.609 -34.406 -18.188 1 91.06 702 LEU A CA 1
ATOM 5510 C C . LEU A 1 702 ? 7.383 -32.906 -18.422 1 91.06 702 LEU A C 1
ATOM 5512 O O . LEU A 1 702 ? 7.398 -32.125 -17.484 1 91.06 702 LEU A O 1
ATOM 5516 N N . SER A 1 703 ? 7.164 -32.5 -19.625 1 93.31 703 SER A N 1
ATOM 5517 C CA . SER A 1 703 ? 7.031 -31.094 -19.953 1 93.31 703 SER A CA 1
ATOM 5518 C C . SER A 1 703 ? 5.594 -30.609 -19.797 1 93.31 703 SER A C 1
ATOM 5520 O O . SER A 1 703 ? 5.289 -29.453 -20.047 1 93.31 703 SER A O 1
ATOM 5522 N N . MET A 1 704 ? 4.711 -31.422 -19.422 1 89.75 704 MET A N 1
ATOM 5523 C CA . MET A 1 704 ? 3.309 -31.047 -19.25 1 89.75 704 MET A CA 1
ATOM 5524 C C . MET A 1 704 ? 3.07 -30.438 -17.875 1 89.75 704 MET A C 1
ATOM 5526 O O . MET A 1 704 ? 3.096 -31.125 -16.859 1 89.75 704 MET A O 1
ATOM 5530 N N . PRO A 1 705 ? 2.756 -29.094 -17.891 1 87.25 705 PRO A N 1
ATOM 5531 C CA . PRO A 1 705 ? 2.525 -28.453 -16.594 1 87.25 705 PRO A CA 1
ATOM 5532 C C . PRO A 1 705 ? 1.115 -28.688 -16.062 1 87.25 705 PRO A C 1
ATOM 5534 O O . PRO A 1 705 ? 0.285 -27.781 -16.078 1 87.25 705 PRO A O 1
ATOM 5537 N N . ILE A 1 706 ? 0.87 -29.75 -15.461 1 76.62 706 ILE A N 1
ATOM 5538 C CA . ILE A 1 706 ? -0.474 -30.125 -15.031 1 76.62 706 ILE A CA 1
ATOM 5539 C C . ILE A 1 706 ? -0.78 -29.516 -13.672 1 76.62 706 ILE A C 1
ATOM 5541 O O . ILE A 1 706 ? -1.944 -29.297 -13.328 1 76.62 706 ILE A O 1
ATOM 5545 N N . THR A 1 707 ? 0.281 -28.953 -12.961 1 70.44 707 THR A N 1
ATOM 5546 C CA . THR A 1 707 ? 0.064 -28.406 -11.625 1 70.44 707 THR A CA 1
ATOM 5547 C C . THR A 1 707 ? -0.376 -26.938 -11.703 1 70.44 707 THR A C 1
ATOM 5549 O O . THR A 1 707 ? -0.007 -26.219 -12.633 1 70.44 707 THR A O 1
ATOM 5552 N N . ASN A 1 708 ? -1.233 -26.531 -10.734 1 66.12 708 ASN A N 1
ATOM 5553 C CA . ASN A 1 708 ? -1.726 -25.156 -10.68 1 66.12 708 ASN A CA 1
ATOM 5554 C C . ASN A 1 708 ? -0.843 -24.281 -9.789 1 66.12 708 ASN A C 1
ATOM 5556 O O . ASN A 1 708 ? -1.097 -23.094 -9.641 1 66.12 708 ASN A O 1
ATOM 5560 N N . ALA A 1 709 ? 0.115 -24.734 -9.133 1 70.5 709 ALA A N 1
ATOM 5561 C CA . ALA A 1 709 ? 0.941 -24 -8.18 1 70.5 709 ALA A CA 1
ATOM 5562 C C . ALA A 1 709 ? 1.615 -22.797 -8.844 1 70.5 709 ALA A C 1
ATOM 5564 O O . ALA A 1 709 ? 1.728 -21.734 -8.25 1 70.5 709 ALA A O 1
ATOM 5565 N N . TRP A 1 710 ? 1.83 -22.953 -10.062 1 74.94 710 TRP A N 1
ATOM 5566 C CA . TRP A 1 710 ? 2.582 -21.922 -10.758 1 74.94 710 TRP A CA 1
ATOM 5567 C C . TRP A 1 710 ? 1.678 -20.75 -11.125 1 74.94 710 TRP A C 1
ATOM 5569 O O . TRP A 1 710 ? 2.094 -19.594 -11.055 1 74.94 710 TRP A O 1
ATOM 5579 N N . SER A 1 711 ? 0.528 -21.094 -11.438 1 74.75 711 SER A N 1
ATOM 5580 C CA . SER A 1 711 ? -0.422 -20.016 -11.742 1 74.75 711 SER A CA 1
ATOM 5581 C C . SER A 1 711 ? -0.689 -19.156 -10.516 1 74.75 711 SER A C 1
ATOM 5583 O O . SER A 1 711 ? -0.789 -17.922 -10.625 1 74.75 711 SER A O 1
ATOM 5585 N N . GLU A 1 712 ? -0.783 -19.781 -9.414 1 73.75 712 GLU A N 1
ATOM 5586 C CA . GLU A 1 712 ? -1.032 -19.047 -8.18 1 73.75 712 GLU A CA 1
ATOM 5587 C C . GLU A 1 712 ? 0.133 -18.109 -7.848 1 73.75 712 GLU A C 1
ATOM 5589 O O . GLU A 1 712 ? -0.076 -16.984 -7.406 1 73.75 712 GLU A O 1
ATOM 5594 N N . ARG A 1 713 ? 1.257 -18.625 -8.07 1 78.19 713 ARG A N 1
ATOM 5595 C CA . ARG A 1 713 ? 2.451 -17.812 -7.855 1 78.19 713 ARG A CA 1
ATOM 5596 C C . ARG A 1 713 ? 2.475 -16.609 -8.797 1 78.19 713 ARG A C 1
ATOM 5598 O O . ARG A 1 713 ? 2.848 -15.508 -8.391 1 78.19 713 ARG A O 1
ATOM 5605 N N . GLY A 1 714 ? 2.102 -16.922 -9.961 1 84.56 714 GLY A N 1
ATOM 5606 C CA . GLY A 1 714 ? 2.059 -15.852 -10.938 1 84.56 714 GLY A CA 1
ATOM 5607 C C . GLY A 1 714 ? 1.033 -14.781 -10.602 1 84.56 714 GLY A C 1
ATOM 5608 O O . GLY A 1 714 ? 1.315 -13.586 -10.719 1 84.56 714 GLY A O 1
ATOM 5609 N N . PHE A 1 715 ? -0.065 -15.188 -10.117 1 79.44 715 PHE A N 1
ATOM 5610 C CA . PHE A 1 715 ? -1.119 -14.25 -9.758 1 79.44 715 PHE A CA 1
ATOM 5611 C C . PHE A 1 715 ? -0.707 -13.406 -8.555 1 79.44 715 PHE A C 1
ATOM 5613 O O . PHE A 1 715 ? -0.995 -12.211 -8.5 1 79.44 715 PHE A O 1
ATOM 5620 N N . GLY A 1 716 ? -0.13 -14.07 -7.66 1 79.31 716 GLY A N 1
ATOM 5621 C CA . GLY A 1 716 ? 0.368 -13.336 -6.504 1 79.31 716 GLY A CA 1
ATOM 5622 C C . GLY A 1 716 ? 1.369 -12.258 -6.867 1 79.31 716 GLY A C 1
ATOM 5623 O O . GLY A 1 716 ? 1.287 -11.133 -6.367 1 79.31 716 GLY A O 1
ATOM 5624 N N . ALA A 1 717 ? 2.262 -12.625 -7.695 1 86.94 717 ALA A N 1
ATOM 5625 C CA . ALA A 1 717 ? 3.268 -11.664 -8.141 1 86.94 717 ALA A CA 1
ATOM 5626 C C . ALA A 1 717 ? 2.623 -10.516 -8.914 1 86.94 717 ALA A C 1
ATOM 5628 O O . ALA A 1 717 ? 2.984 -9.352 -8.727 1 86.94 717 ALA A O 1
ATOM 5629 N N . LEU A 1 718 ? 1.765 -10.875 -9.766 1 85 718 LEU A N 1
ATOM 5630 C CA . LEU A 1 718 ? 1.08 -9.875 -10.578 1 85 718 LEU A CA 1
ATOM 5631 C C . LEU A 1 718 ? 0.335 -8.883 -9.703 1 85 718 LEU A C 1
ATOM 5633 O O . LEU A 1 718 ? 0.358 -7.676 -9.969 1 85 718 LEU A O 1
ATOM 5637 N N . ARG A 1 719 ? -0.307 -9.336 -8.711 1 77.06 719 ARG A N 1
ATOM 5638 C CA . ARG A 1 719 ? -1.042 -8.469 -7.793 1 77.06 719 ARG A CA 1
ATOM 5639 C C . ARG A 1 719 ? -0.103 -7.5 -7.086 1 77.06 719 ARG A C 1
ATOM 5641 O O . ARG A 1 719 ? -0.422 -6.32 -6.934 1 77.06 719 ARG A O 1
ATOM 5648 N N . ARG A 1 720 ? 0.976 -7.922 -6.648 1 82.44 720 ARG A N 1
ATOM 5649 C CA . ARG A 1 720 ? 1.941 -7.094 -5.934 1 82.44 720 ARG A CA 1
ATOM 5650 C C . ARG A 1 720 ? 2.533 -6.027 -6.852 1 82.44 720 ARG A C 1
ATOM 5652 O O . ARG A 1 720 ? 2.686 -4.871 -6.453 1 82.44 720 ARG A O 1
ATOM 5659 N N . ILE A 1 721 ? 2.859 -6.469 -8.047 1 86.81 721 ILE A N 1
ATOM 5660 C CA . ILE A 1 721 ? 3.488 -5.559 -9 1 86.81 721 ILE A CA 1
ATOM 5661 C C . ILE A 1 721 ? 2.49 -4.48 -9.422 1 86.81 721 ILE A C 1
ATOM 5663 O O . ILE A 1 721 ? 2.83 -3.297 -9.469 1 86.81 721 ILE A O 1
ATOM 5667 N N . THR A 1 722 ? 1.299 -4.863 -9.703 1 79 722 THR A N 1
ATOM 5668 C CA . THR A 1 722 ? 0.296 -3.914 -10.18 1 79 722 THR A CA 1
ATOM 5669 C C . THR A 1 722 ? -0.07 -2.92 -9.078 1 79 722 THR A C 1
ATOM 5671 O O . THR A 1 722 ? -0.369 -1.758 -9.359 1 79 722 THR A O 1
ATOM 5674 N N . ALA A 1 723 ? 0.012 -3.371 -7.863 1 71.69 723 ALA A N 1
ATOM 5675 C CA . ALA A 1 723 ? -0.288 -2.494 -6.734 1 71.69 723 ALA A CA 1
ATOM 5676 C C . ALA A 1 723 ? 0.707 -1.34 -6.656 1 71.69 723 ALA A C 1
ATOM 5678 O O . ALA A 1 723 ? 0.369 -0.251 -6.188 1 71.69 723 ALA A O 1
ATOM 5679 N N . GLN A 1 724 ? 1.842 -1.629 -7.137 1 75.44 724 GLN A N 1
ATOM 5680 C CA . GLN A 1 724 ? 2.9 -0.633 -7.016 1 75.44 724 GLN A CA 1
ATOM 5681 C C . GLN A 1 724 ? 3.047 0.172 -8.305 1 75.44 724 GLN A C 1
ATOM 5683 O O . GLN A 1 724 ? 3.703 1.216 -8.32 1 75.44 724 GLN A O 1
ATOM 5688 N N . LEU A 1 725 ? 2.492 -0.397 -9.352 1 71.06 725 LEU A N 1
ATOM 5689 C CA . LEU A 1 725 ? 2.641 0.257 -10.648 1 71.06 725 LEU A CA 1
ATOM 5690 C C . LEU A 1 725 ? 1.562 1.316 -10.844 1 71.06 725 LEU A C 1
ATOM 5692 O O . LEU A 1 725 ? 0.372 1.034 -10.688 1 71.06 725 LEU A O 1
ATOM 5696 N N . ARG A 1 726 ? 1.812 2.641 -10.391 1 56.31 726 ARG A N 1
ATOM 5697 C CA . ARG A 1 726 ? 0.885 3.736 -10.664 1 56.31 726 ARG A CA 1
ATOM 5698 C C . ARG A 1 726 ? 0.882 4.098 -12.141 1 56.31 726 ARG A C 1
ATOM 5700 O O . ARG A 1 726 ? 1.723 4.875 -12.602 1 56.31 726 ARG A O 1
ATOM 5707 N N . GLY A 1 727 ? 0.202 3.387 -13.008 1 56.66 727 GLY A N 1
ATOM 5708 C CA . GLY A 1 727 ? 0.108 3.807 -14.398 1 56.66 727 GLY A CA 1
ATOM 5709 C C . GLY A 1 727 ? 1.309 3.393 -15.227 1 56.66 727 GLY A C 1
ATOM 5710 O O . GLY A 1 727 ? 2.355 3.037 -14.68 1 56.66 727 GLY A O 1
ATOM 5711 N N . GLY A 1 728 ? 1.282 2.727 -16.406 1 56.25 728 GLY A N 1
ATOM 5712 C CA . GLY A 1 728 ? 2.463 2.576 -17.25 1 56.25 728 GLY A CA 1
ATOM 5713 C C . GLY A 1 728 ? 2.246 1.642 -18.422 1 56.25 728 GLY A C 1
ATOM 5714 O O . GLY A 1 728 ? 1.116 1.23 -18.703 1 56.25 728 GLY A O 1
ATOM 5715 N N . ARG A 1 729 ? 3.391 1.445 -19.141 1 59.91 729 ARG A N 1
ATOM 5716 C CA . ARG A 1 729 ? 3.492 0.661 -20.359 1 59.91 729 ARG A CA 1
ATOM 5717 C C . ARG A 1 729 ? 3.27 -0.822 -20.078 1 59.91 729 ARG A C 1
ATOM 5719 O O . ARG A 1 729 ? 3.719 -1.342 -19.062 1 59.91 729 ARG A O 1
ATOM 5726 N N . ALA A 1 730 ? 2.309 -1.446 -20.719 1 62.12 730 ALA A N 1
ATOM 5727 C CA . ALA A 1 730 ? 2.039 -2.879 -20.641 1 62.12 730 ALA A CA 1
ATOM 5728 C C . ALA A 1 730 ? 3.336 -3.684 -20.672 1 62.12 730 ALA A C 1
ATOM 5730 O O . ALA A 1 730 ? 3.445 -4.719 -20 1 62.12 730 ALA A O 1
ATOM 5731 N N . ASP A 1 731 ? 4.285 -3.162 -21.406 1 75.44 731 ASP A N 1
ATOM 5732 C CA . ASP A 1 731 ? 5.527 -3.914 -21.547 1 75.44 731 ASP A CA 1
ATOM 5733 C C . ASP A 1 731 ? 6.336 -3.893 -20.25 1 75.44 731 ASP A C 1
ATOM 5735 O O . ASP A 1 731 ? 7.18 -4.766 -20.016 1 75.44 731 ASP A O 1
ATOM 5739 N N . LEU A 1 732 ? 6.051 -2.941 -19.453 1 87.44 732 LEU A N 1
ATOM 5740 C CA . LEU A 1 732 ? 6.781 -2.867 -18.188 1 87.44 732 LEU A CA 1
ATOM 5741 C C . LEU A 1 732 ? 6.332 -3.967 -17.234 1 87.44 732 LEU A C 1
ATOM 5743 O O . LEU A 1 732 ? 7.148 -4.543 -16.516 1 87.44 732 LEU A O 1
ATOM 5747 N N . LEU A 1 733 ? 5.051 -4.297 -17.359 1 87.94 733 LEU A N 1
ATOM 5748 C CA . LEU A 1 733 ? 4.504 -5.34 -16.484 1 87.94 733 LEU A CA 1
ATOM 5749 C C . LEU A 1 733 ? 5.148 -6.688 -16.781 1 87.94 733 LEU A C 1
ATOM 5751 O O . LEU A 1 733 ? 5.527 -7.418 -15.867 1 87.94 733 LEU A O 1
ATOM 5755 N N . ASP A 1 734 ? 5.266 -6.996 -18.016 1 91.44 734 ASP A N 1
ATOM 5756 C CA . ASP A 1 734 ? 5.875 -8.25 -18.438 1 91.44 734 ASP A CA 1
ATOM 5757 C C . ASP A 1 734 ? 7.32 -8.352 -17.953 1 91.44 734 ASP A C 1
ATOM 5759 O O . ASP A 1 734 ? 7.746 -9.398 -17.453 1 91.44 734 ASP A O 1
ATOM 5763 N N . SER A 1 735 ? 8.078 -7.27 -18.094 1 94.06 735 SER A N 1
ATOM 5764 C CA . SER A 1 735 ? 9.477 -7.254 -17.672 1 94.06 735 SER A CA 1
ATOM 5765 C C . SER A 1 735 ? 9.602 -7.391 -16.156 1 94.06 735 SER A C 1
ATOM 5767 O O . SER A 1 735 ? 10.469 -8.102 -15.664 1 94.06 735 SER A O 1
ATOM 5769 N N . LEU A 1 736 ? 8.781 -6.703 -15.477 1 94.19 736 LEU A N 1
ATOM 5770 C CA . LEU A 1 736 ? 8.82 -6.777 -14.023 1 94.19 736 LEU A CA 1
ATOM 5771 C C . LEU A 1 736 ? 8.477 -8.18 -13.539 1 94.19 736 LEU A C 1
ATOM 5773 O O . LEU A 1 736 ? 9.039 -8.656 -12.555 1 94.19 736 LEU A O 1
ATOM 5777 N N . MET A 1 737 ? 7.59 -8.844 -14.242 1 93.62 737 MET A N 1
ATOM 5778 C CA . MET A 1 737 ? 7.25 -10.227 -13.906 1 93.62 737 MET A CA 1
ATOM 5779 C C . MET A 1 737 ? 8.453 -11.141 -14.094 1 93.62 737 MET A C 1
ATOM 5781 O O . MET A 1 737 ? 8.688 -12.039 -13.281 1 93.62 737 MET A O 1
ATOM 5785 N N . HIS A 1 738 ? 9.156 -10.922 -15.125 1 96.44 738 HIS A N 1
ATOM 5786 C CA . HIS A 1 738 ? 10.352 -11.727 -15.352 1 96.44 738 HIS A CA 1
ATOM 5787 C C . HIS A 1 738 ? 11.375 -11.523 -14.234 1 96.44 738 HIS A C 1
ATOM 5789 O O . HIS A 1 738 ? 12 -12.484 -13.781 1 96.44 738 HIS A O 1
ATOM 5795 N N . ILE A 1 739 ? 11.539 -10.312 -13.836 1 96.62 739 ILE A N 1
ATOM 5796 C CA . ILE A 1 739 ? 12.508 -10.023 -12.781 1 96.62 739 ILE A CA 1
ATOM 5797 C C . ILE A 1 739 ? 12.055 -10.672 -11.477 1 96.62 739 ILE A C 1
ATOM 5799 O O . ILE A 1 739 ? 12.844 -11.352 -10.805 1 96.62 739 ILE A O 1
ATOM 5803 N N . ARG A 1 740 ? 10.82 -10.547 -11.141 1 94.94 740 ARG A N 1
ATOM 5804 C CA . ARG A 1 740 ? 10.305 -10.977 -9.852 1 94.94 740 ARG A CA 1
ATOM 5805 C C . ARG A 1 740 ? 10.203 -12.5 -9.781 1 94.94 740 ARG A C 1
ATOM 5807 O O . ARG A 1 740 ? 10.477 -13.094 -8.734 1 94.94 740 ARG A O 1
ATOM 5814 N N . VAL A 1 741 ? 9.797 -13.125 -10.852 1 94.44 741 VAL A N 1
ATOM 5815 C CA . VAL A 1 741 ? 9.477 -14.547 -10.797 1 94.44 741 VAL A CA 1
ATOM 5816 C C . VAL A 1 741 ? 10.672 -15.367 -11.266 1 94.44 741 VAL A C 1
ATOM 5818 O O . VAL A 1 741 ? 11.039 -16.359 -10.633 1 94.44 741 VAL A O 1
ATOM 5821 N N . ASN A 1 742 ? 11.305 -14.938 -12.391 1 95.69 742 ASN A N 1
ATOM 5822 C CA . ASN A 1 742 ? 12.375 -15.727 -12.992 1 95.69 742 ASN A CA 1
ATOM 5823 C C . ASN A 1 742 ? 13.75 -15.25 -12.523 1 95.69 742 ASN A C 1
ATOM 5825 O O . ASN A 1 742 ? 14.742 -15.969 -12.664 1 95.69 742 ASN A O 1
ATOM 5829 N N . GLY A 1 743 ? 13.828 -13.984 -12.055 1 95.5 743 GLY A N 1
ATOM 5830 C CA . GLY A 1 743 ? 15.125 -13.414 -11.734 1 95.5 743 GLY A CA 1
ATOM 5831 C C . GLY A 1 743 ? 15.82 -14.125 -10.586 1 95.5 743 GLY A C 1
ATOM 5832 O O . GLY A 1 743 ? 15.164 -14.562 -9.633 1 95.5 743 GLY A O 1
ATOM 5833 N N . PRO A 1 744 ? 17.109 -14.234 -10.766 1 94.31 744 PRO A N 1
ATOM 5834 C CA . PRO A 1 744 ? 17.859 -14.82 -9.656 1 94.31 744 PRO A CA 1
ATOM 5835 C C . PRO A 1 744 ? 17.859 -13.945 -8.406 1 94.31 744 PRO A C 1
ATOM 5837 O O . PRO A 1 744 ? 17.5 -12.766 -8.477 1 94.31 744 PRO A O 1
ATOM 5840 N N . ASP A 1 745 ? 18.203 -14.547 -7.348 1 91.31 745 ASP A N 1
ATOM 5841 C CA . ASP A 1 745 ? 18.203 -13.82 -6.078 1 91.31 745 ASP A CA 1
ATOM 5842 C C . ASP A 1 745 ? 19.25 -12.703 -6.09 1 91.31 745 ASP A C 1
ATOM 5844 O O . ASP A 1 745 ? 20.312 -12.844 -6.695 1 91.31 745 ASP A O 1
ATOM 5848 N N . PHE A 1 746 ? 18.922 -11.633 -5.418 1 90.88 746 PHE A N 1
ATOM 5849 C CA . PHE A 1 746 ? 19.781 -10.461 -5.34 1 90.88 746 PHE A CA 1
ATOM 5850 C C . PHE A 1 746 ? 21.125 -10.805 -4.691 1 90.88 746 PHE A C 1
ATOM 5852 O O . PHE A 1 746 ? 21.156 -11.547 -3.703 1 90.88 746 PHE A O 1
ATOM 5859 N N . GLY A 1 747 ? 22.219 -10.438 -5.277 1 83.56 747 GLY A N 1
ATOM 5860 C CA . GLY A 1 747 ? 23.547 -10.625 -4.703 1 83.56 747 GLY A CA 1
ATOM 5861 C C . GLY A 1 747 ? 24.25 -11.867 -5.23 1 83.56 747 GLY A C 1
ATOM 5862 O O . GLY A 1 747 ? 25.406 -12.125 -4.879 1 83.56 747 GLY A O 1
ATOM 5863 N N . THR A 1 748 ? 23.578 -12.688 -6.027 1 86.19 748 THR A N 1
ATOM 5864 C CA . THR A 1 748 ? 24.188 -13.875 -6.609 1 86.19 748 THR A CA 1
ATOM 5865 C C . THR A 1 748 ? 25.016 -13.516 -7.836 1 86.19 748 THR A C 1
ATOM 5867 O O . THR A 1 748 ? 24.922 -12.406 -8.359 1 86.19 748 THR A O 1
ATOM 5870 N N . VAL A 1 749 ? 25.766 -14.406 -8.234 1 86.5 749 VAL A N 1
ATOM 5871 C CA . VAL A 1 749 ? 26.594 -14.211 -9.414 1 86.5 749 VAL A CA 1
ATOM 5872 C C . VAL A 1 749 ? 25.719 -14.062 -10.648 1 86.5 749 VAL A C 1
ATOM 5874 O O . VAL A 1 749 ? 25.984 -13.234 -11.523 1 86.5 749 VAL A O 1
ATOM 5877 N N . ASP A 1 750 ? 24.703 -14.867 -10.703 1 91 750 ASP A N 1
ATOM 5878 C CA . ASP A 1 750 ? 23.781 -14.789 -11.82 1 91 750 ASP A CA 1
ATOM 5879 C C . ASP A 1 750 ? 23.141 -13.414 -11.906 1 91 750 ASP A C 1
ATOM 5881 O O . ASP A 1 750 ? 22.906 -12.891 -13.008 1 91 750 ASP A O 1
ATOM 5885 N N . CYS A 1 751 ? 22.859 -12.844 -10.766 1 93.19 751 CYS A N 1
ATOM 5886 C CA . CYS A 1 751 ? 22.281 -11.508 -10.734 1 93.19 751 CYS A CA 1
ATOM 5887 C C . CYS A 1 751 ? 23.25 -10.477 -11.297 1 93.19 751 CYS A C 1
ATOM 5889 O O . CYS A 1 751 ? 22.859 -9.633 -12.109 1 93.19 751 CYS A O 1
ATOM 5891 N N . SER A 1 752 ? 24.453 -10.562 -10.961 1 89.88 752 SER A N 1
ATOM 5892 C CA . SER A 1 752 ? 25.453 -9.617 -11.43 1 89.88 752 SER A CA 1
ATOM 5893 C C . SER A 1 752 ? 25.641 -9.719 -12.945 1 89.88 752 SER A C 1
ATOM 5895 O O . SER A 1 752 ? 25.828 -8.703 -13.617 1 89.88 752 SER A O 1
ATOM 5897 N N . GLN A 1 753 ? 25.547 -10.938 -13.391 1 91.69 753 GLN A N 1
ATOM 5898 C CA . GLN A 1 753 ? 25.688 -11.141 -14.828 1 91.69 753 GLN A CA 1
ATOM 5899 C C . GLN A 1 753 ? 24.516 -10.539 -15.586 1 91.69 753 GLN A C 1
ATOM 5901 O O . GLN A 1 753 ? 24.688 -9.922 -16.641 1 91.69 753 GLN A O 1
ATOM 5906 N N . ILE A 1 754 ? 23.406 -10.734 -15.062 1 95.69 754 ILE A N 1
ATOM 5907 C CA . ILE A 1 754 ? 22.203 -10.203 -15.695 1 95.69 754 ILE A CA 1
ATOM 5908 C C . ILE A 1 754 ? 22.266 -8.68 -15.719 1 95.69 754 ILE A C 1
ATOM 5910 O O . ILE A 1 754 ? 21.922 -8.055 -16.719 1 95.69 754 ILE A O 1
ATOM 5914 N N . VAL A 1 755 ? 22.688 -8.102 -14.625 1 95.06 755 VAL A N 1
ATOM 5915 C CA . VAL A 1 755 ? 22.766 -6.648 -14.5 1 95.06 755 VAL A CA 1
ATOM 5916 C C . VAL A 1 755 ? 23.766 -6.102 -15.523 1 95.06 755 VAL A C 1
ATOM 5918 O O . VAL A 1 755 ? 23.484 -5.098 -16.188 1 95.06 755 VAL A O 1
ATOM 5921 N N . GLN A 1 756 ? 24.797 -6.785 -15.719 1 90.56 756 GLN A N 1
ATOM 5922 C CA . GLN A 1 756 ? 25.812 -6.367 -16.688 1 90.56 756 GLN A CA 1
ATOM 5923 C C . GLN A 1 756 ? 25.297 -6.488 -18.109 1 90.56 756 GLN A C 1
ATOM 5925 O O . GLN A 1 756 ? 25.469 -5.574 -18.922 1 90.56 756 GLN A O 1
ATOM 5930 N N . GLU A 1 757 ? 24.703 -7.598 -18.359 1 93.69 757 GLU A N 1
ATOM 5931 C CA . GLU A 1 757 ? 24.156 -7.824 -19.688 1 93.69 757 GLU A CA 1
ATOM 5932 C C . GLU A 1 757 ? 23.062 -6.809 -20.016 1 93.69 757 GLU A C 1
ATOM 5934 O O . GLU A 1 757 ? 22.953 -6.355 -21.156 1 93.69 757 GLU A O 1
ATOM 5939 N N . ALA A 1 758 ? 22.266 -6.562 -19.047 1 95.56 758 ALA A N 1
ATOM 5940 C CA . ALA A 1 758 ? 21.172 -5.621 -19.25 1 95.56 758 ALA A CA 1
ATOM 5941 C C . ALA A 1 758 ? 21.703 -4.211 -19.5 1 95.56 758 ALA A C 1
ATOM 5943 O O . ALA A 1 758 ? 21.156 -3.479 -20.344 1 95.56 758 ALA A O 1
ATOM 5944 N N . ALA A 1 759 ? 22.719 -3.818 -18.797 1 91.69 759 ALA A N 1
ATOM 5945 C CA . ALA A 1 759 ? 23.328 -2.506 -19 1 91.69 759 ALA A CA 1
ATOM 5946 C C . ALA A 1 759 ? 23.891 -2.375 -20.406 1 91.69 759 ALA A C 1
ATOM 5948 O O . ALA A 1 759 ? 23.734 -1.336 -21.047 1 91.69 759 ALA A O 1
ATOM 5949 N N . LEU A 1 760 ? 24.484 -3.447 -20.859 1 88.06 760 LEU A N 1
ATOM 5950 C CA . LEU A 1 760 ? 25.031 -3.461 -22.203 1 88.06 760 LEU A CA 1
ATOM 5951 C C . LEU A 1 760 ? 23.938 -3.377 -23.25 1 88.06 760 LEU A C 1
ATOM 5953 O O . LEU A 1 760 ? 24.047 -2.637 -24.234 1 88.06 760 LEU A O 1
ATOM 5957 N N . LEU A 1 761 ? 22.938 -4.148 -23.031 1 91.25 761 LEU A N 1
ATOM 5958 C CA . LEU A 1 761 ? 21.797 -4.121 -23.953 1 91.25 761 LEU A CA 1
ATOM 5959 C C . LEU A 1 761 ? 21.188 -2.727 -24.031 1 91.25 761 LEU A C 1
ATOM 5961 O O . LEU A 1 761 ? 20.844 -2.252 -25.109 1 91.25 761 LEU A O 1
ATOM 5965 N N . PHE A 1 762 ? 21.109 -2.08 -22.938 1 91.44 762 PHE A N 1
ATOM 5966 C CA . PHE A 1 762 ? 20.531 -0.743 -22.828 1 91.44 762 PHE A CA 1
ATOM 5967 C C . PHE A 1 762 ? 21.359 0.264 -23.625 1 91.44 762 PHE A C 1
ATOM 5969 O O . PHE A 1 762 ? 20.797 1.073 -24.375 1 91.44 762 PHE A O 1
ATOM 5976 N N . LEU A 1 763 ? 22.547 0.14 -23.469 1 84.81 763 LEU A N 1
ATOM 5977 C CA . LEU A 1 763 ? 23.438 1.057 -24.188 1 84.81 763 LEU A CA 1
ATOM 5978 C C . LEU A 1 763 ? 23.391 0.808 -25.688 1 84.81 763 LEU A C 1
ATOM 5980 O O . LEU A 1 763 ? 23.406 1.753 -26.484 1 84.81 763 LEU A O 1
ATOM 5984 N N . GLN A 1 764 ? 23.25 -0.434 -26.016 1 82.75 764 GLN A N 1
ATOM 5985 C CA . GLN A 1 764 ? 23.172 -0.788 -27.438 1 82.75 764 GLN A CA 1
ATOM 5986 C C . GLN A 1 764 ? 21.875 -0.271 -28.047 1 82.75 764 GLN A C 1
ATOM 5988 O O . GLN A 1 764 ? 21.875 0.248 -29.156 1 82.75 764 GLN A O 1
ATOM 5993 N N . GLN A 1 765 ? 20.828 -0.436 -27.359 1 85.44 765 GLN A N 1
ATOM 5994 C CA . GLN A 1 765 ? 19.531 0.01 -27.844 1 85.44 765 GLN A CA 1
ATOM 5995 C C . GLN A 1 765 ? 19.469 1.53 -27.969 1 85.44 765 GLN A C 1
ATOM 5997 O O . GLN A 1 765 ? 18.859 2.068 -28.891 1 85.44 765 GLN A O 1
ATOM 6002 N N . ARG A 1 766 ? 20.062 2.15 -27.094 1 78.5 766 ARG A N 1
ATOM 6003 C CA . ARG A 1 766 ? 20.078 3.607 -27.125 1 78.5 766 ARG A CA 1
ATOM 6004 C C . ARG A 1 766 ? 20.938 4.113 -28.281 1 78.5 766 ARG A C 1
ATOM 6006 O O . ARG A 1 766 ? 20.609 5.113 -28.922 1 78.5 766 ARG A O 1
ATOM 6013 N N . ARG A 1 767 ? 21.953 3.422 -28.516 1 71.25 767 ARG A N 1
ATOM 6014 C CA . ARG A 1 767 ? 22.812 3.771 -29.641 1 71.25 767 ARG A CA 1
ATOM 6015 C C . ARG A 1 767 ? 22.078 3.594 -30.969 1 71.25 767 ARG A C 1
ATOM 6017 O O . ARG A 1 767 ? 22.219 4.406 -31.875 1 71.25 767 ARG A O 1
ATOM 6024 N N . ARG A 1 768 ? 21.391 2.527 -31 1 68.12 768 ARG A N 1
ATOM 6025 C CA . ARG A 1 768 ? 20.625 2.268 -32.219 1 68.12 768 ARG A CA 1
ATOM 6026 C C . ARG A 1 768 ? 19.562 3.336 -32.438 1 68.12 768 ARG A C 1
ATOM 6028 O O . ARG A 1 768 ? 19.297 3.75 -33.562 1 68.12 768 ARG A O 1
ATOM 6035 N N . ARG A 1 769 ? 18.953 3.674 -31.406 1 64.81 769 ARG A N 1
ATOM 6036 C CA . ARG A 1 769 ? 17.859 4.645 -31.5 1 64.81 769 ARG A CA 1
ATOM 6037 C C . ARG A 1 769 ? 18.406 6.039 -31.812 1 64.81 769 ARG A C 1
ATOM 6039 O O . ARG A 1 769 ? 17.766 6.809 -32.531 1 64.81 769 ARG A O 1
ATOM 6046 N N . PHE A 1 770 ? 19.484 6.297 -31.188 1 58.72 770 PHE A N 1
ATOM 6047 C CA . PHE A 1 770 ? 19.953 7.664 -31.359 1 58.72 770 PHE A CA 1
ATOM 6048 C C . PHE A 1 770 ? 21.109 7.715 -32.344 1 58.72 770 PHE A C 1
ATOM 6050 O O . PHE A 1 770 ? 21.656 8.789 -32.625 1 58.72 770 PHE A O 1
ATOM 6057 N N . GLY A 1 771 ? 21.234 6.688 -33.5 1 50.81 771 GLY A N 1
ATOM 6058 C CA . GLY A 1 771 ? 21.969 6.664 -34.75 1 50.81 771 GLY A CA 1
ATOM 6059 C C . GLY A 1 771 ? 23.469 6.562 -34.562 1 50.81 771 GLY A C 1
ATOM 6060 O O . GLY A 1 771 ? 24.25 6.816 -35.5 1 50.81 771 GLY A O 1
ATOM 6061 N N . GLY A 1 772 ? 24.234 6.762 -33.531 1 40.09 772 GLY A N 1
ATOM 6062 C CA . GLY A 1 772 ? 25.656 7.02 -33.719 1 40.09 772 GLY A CA 1
ATOM 6063 C C . GLY A 1 772 ? 26.453 5.762 -34 1 40.09 772 GLY A C 1
ATOM 6064 O O . GLY A 1 772 ? 26.094 4.676 -33.531 1 40.09 772 GLY A O 1
ATOM 6065 N N . GLY A 1 773 ? 27.156 5.578 -35.25 1 34.94 773 GLY A N 1
ATOM 6066 C CA . GLY A 1 773 ? 28.109 4.688 -35.906 1 34.94 773 GLY A CA 1
ATOM 6067 C C . GLY A 1 773 ? 29.219 4.238 -34.969 1 34.94 773 GLY A C 1
ATOM 6068 O O . GLY A 1 773 ? 30.266 3.785 -35.406 1 34.94 773 GLY A O 1
ATOM 6069 N N . MET A 1 774 ? 29.656 4.793 -33.938 1 33.09 774 MET A N 1
ATOM 6070 C CA . MET A 1 774 ? 30.984 4.398 -33.5 1 33.09 774 MET A CA 1
ATOM 6071 C C . MET A 1 774 ? 31.031 2.912 -33.188 1 33.09 774 MET A C 1
ATOM 6073 O O . MET A 1 774 ? 30.422 2.471 -32.219 1 33.09 774 MET A O 1
ATOM 6077 N N . ALA A 1 775 ? 31.359 1.949 -34.062 1 35.16 775 ALA A N 1
ATOM 6078 C CA . ALA A 1 775 ? 31.734 0.54 -34.125 1 35.16 775 ALA A CA 1
ATOM 6079 C C . ALA A 1 775 ? 32.562 0.145 -32.875 1 35.16 775 ALA A C 1
ATOM 6081 O O . ALA A 1 775 ? 32.594 -1.026 -32.5 1 35.16 775 ALA A O 1
ATOM 6082 N N . GLY A 1 776 ? 33.688 0.864 -32.562 1 34.22 776 GLY A N 1
ATOM 6083 C CA . GLY A 1 776 ? 34.844 0.368 -31.828 1 34.22 776 GLY A CA 1
ATOM 6084 C C . GLY A 1 776 ? 34.531 -0.067 -30.406 1 34.22 776 GLY A C 1
ATOM 6085 O O . GLY A 1 776 ? 35.312 -0.784 -29.781 1 34.22 776 GLY A O 1
ATOM 6086 N N . SER A 1 777 ? 33.812 0.713 -29.5 1 37.06 777 SER A N 1
ATOM 6087 C CA . SER A 1 777 ? 34 0.736 -28.062 1 37.06 777 SER A CA 1
ATOM 6088 C C . SER A 1 777 ? 33.062 -0.26 -27.359 1 37.06 777 SER A C 1
ATOM 6090 O O . SER A 1 777 ? 32.812 -0.144 -26.156 1 37.06 777 SER A O 1
ATOM 6092 N N . LEU A 1 778 ? 32.469 -1.031 -27.953 1 38 778 LEU A N 1
ATOM 6093 C CA . LEU A 1 778 ? 31.672 -2.025 -27.234 1 38 778 LEU A CA 1
ATOM 6094 C C . LEU A 1 778 ? 32.562 -2.834 -26.281 1 38 778 LEU A C 1
ATOM 6096 O O . LEU A 1 778 ? 32.125 -3.176 -25.172 1 38 778 LEU A O 1
ATOM 6100 N N . ALA A 1 779 ? 33.688 -3.355 -26.812 1 39.56 779 ALA A N 1
ATOM 6101 C CA . ALA A 1 779 ? 34.625 -4.074 -25.969 1 39.56 779 ALA A CA 1
ATOM 6102 C C . ALA A 1 779 ? 35 -3.262 -24.734 1 39.56 779 ALA A C 1
ATOM 6104 O O . ALA A 1 779 ? 35.188 -3.822 -23.656 1 39.56 779 ALA A O 1
ATOM 6105 N N . GLN A 1 780 ? 35.125 -2.043 -24.891 1 40.94 780 GLN A N 1
ATOM 6106 C CA . GLN A 1 780 ? 35.469 -1.177 -23.781 1 40.94 780 GLN A CA 1
ATOM 6107 C C . GLN A 1 780 ? 34.312 -1.021 -22.797 1 40.94 780 GLN A C 1
ATOM 6109 O O . GLN A 1 780 ? 34.531 -0.894 -21.594 1 40.94 780 GLN A O 1
ATOM 6114 N N . GLU A 1 781 ? 33.219 -1.033 -23.344 1 45.91 781 GLU A N 1
ATOM 6115 C CA . GLU A 1 781 ? 32.062 -0.87 -22.469 1 45.91 781 GLU A CA 1
ATOM 6116 C C . GLU A 1 781 ? 31.844 -2.1 -21.594 1 45.91 781 GLU A C 1
ATOM 6118 O O . GLU A 1 781 ? 31.453 -1.978 -20.438 1 45.91 781 GLU A O 1
ATOM 6123 N N . LYS A 1 782 ? 32.031 -3.283 -22.25 1 46.78 782 LYS A N 1
ATOM 6124 C CA . LYS A 1 782 ? 31.969 -4.516 -21.453 1 46.78 782 LYS A CA 1
ATOM 6125 C C . LYS A 1 782 ? 33 -4.48 -20.328 1 46.78 782 LYS A C 1
ATOM 6127 O O . LYS A 1 782 ? 32.719 -4.992 -19.234 1 46.78 782 LYS A O 1
ATOM 6132 N N . LEU A 1 783 ? 34.094 -4.012 -20.562 1 40.31 783 LEU A N 1
ATOM 6133 C CA . LEU A 1 783 ? 35.156 -3.957 -19.562 1 40.31 783 LEU A CA 1
ATOM 6134 C C . LEU A 1 783 ? 34.812 -3.002 -18.422 1 40.31 783 LEU A C 1
ATOM 6136 O O . LEU A 1 783 ? 35.25 -3.176 -17.297 1 40.31 783 LEU A O 1
ATOM 6140 N N . LEU A 1 784 ? 34.062 -2.049 -18.875 1 42.62 784 LEU A N 1
ATOM 6141 C CA . LEU A 1 784 ? 33.812 -0.991 -17.906 1 42.62 784 LEU A CA 1
ATOM 6142 C C . LEU A 1 784 ? 32.781 -1.437 -16.875 1 42.62 784 LEU A C 1
ATOM 6144 O O . LEU A 1 784 ? 32.688 -0.848 -15.789 1 42.62 784 LEU A O 1
ATOM 6148 N N . LEU A 1 785 ? 31.906 -2.27 -17.344 1 45.97 785 LEU A N 1
ATOM 6149 C CA . LEU A 1 785 ? 30.844 -2.691 -16.422 1 45.97 785 LEU A CA 1
ATOM 6150 C C . LEU A 1 785 ? 31.281 -3.912 -15.625 1 45.97 785 LEU A C 1
ATOM 6152 O O . LEU A 1 785 ? 30.453 -4.57 -14.992 1 45.97 785 LEU A O 1
ATOM 6156 N N . ALA A 1 786 ? 32.5 -4.379 -15.727 1 36.41 786 ALA A N 1
ATOM 6157 C CA . ALA A 1 786 ? 32.969 -5.617 -15.109 1 36.41 786 ALA A CA 1
ATOM 6158 C C . ALA A 1 786 ? 32.719 -5.594 -13.602 1 36.41 786 ALA A C 1
ATOM 6160 O O . ALA A 1 786 ? 33.156 -4.668 -12.914 1 36.41 786 ALA A O 1
ATOM 6161 N N . PRO A 1 787 ? 31.75 -6.262 -13.188 1 39.69 787 PRO A N 1
ATOM 6162 C CA . PRO A 1 787 ? 31.453 -6.344 -11.758 1 39.69 787 PRO A CA 1
ATOM 6163 C C . PRO A 1 787 ? 32.656 -6.789 -10.922 1 39.69 787 PRO A C 1
ATOM 6165 O O . PRO A 1 787 ? 33.531 -7.492 -11.422 1 39.69 787 PRO A O 1
ATOM 6168 N N . ALA A 1 788 ? 33.094 -6.082 -9.953 1 31.39 788 ALA A N 1
ATOM 6169 C CA . ALA A 1 788 ? 33.938 -6.738 -8.961 1 31.39 788 ALA A CA 1
ATOM 6170 C C . ALA A 1 788 ? 33.344 -8.078 -8.531 1 31.39 788 ALA A C 1
ATOM 6172 O O . ALA A 1 788 ? 32.125 -8.234 -8.492 1 31.39 788 ALA A O 1
ATOM 6173 N N . LYS A 1 789 ? 34 -9.172 -8.516 1 29.09 789 LYS A N 1
ATOM 6174 C CA . LYS A 1 789 ? 33.75 -10.594 -8.297 1 29.09 789 LYS A CA 1
ATOM 6175 C C . LYS A 1 789 ? 33 -10.82 -6.98 1 29.09 789 LYS A C 1
ATOM 6177 O O . LYS A 1 789 ? 33.594 -10.75 -5.906 1 29.09 789 LYS A O 1
ATOM 6182 N N . TRP A 1 790 ? 31.766 -10.281 -6.871 1 26.89 790 TRP A N 1
ATOM 6183 C CA . TRP A 1 790 ? 31.203 -10.68 -5.586 1 26.89 790 TRP A CA 1
ATOM 6184 C C . TRP A 1 790 ? 30.859 -12.172 -5.582 1 26.89 790 TRP A C 1
ATOM 6186 O O . TRP A 1 790 ? 30.5 -12.734 -6.621 1 26.89 790 TRP A O 1
ATOM 6196 N N . GLU A 1 791 ? 31.422 -12.93 -4.684 1 24.94 791 GLU A N 1
ATOM 6197 C CA . GLU A 1 791 ? 31.203 -14.32 -4.305 1 24.94 791 GLU A CA 1
ATOM 6198 C C . GLU A 1 791 ? 29.719 -14.602 -4.074 1 24.94 791 GLU A C 1
ATOM 6200 O O . GLU A 1 791 ? 29 -13.734 -3.584 1 24.94 791 GLU A O 1
ATOM 6205 N N . GLU A 1 792 ? 29.172 -15.609 -4.68 1 26.41 792 GLU A N 1
ATOM 6206 C CA . GLU A 1 792 ? 27.859 -16.188 -4.902 1 26.41 792 GLU A CA 1
ATOM 6207 C C . GLU A 1 792 ? 27.125 -16.422 -3.584 1 26.41 792 GLU A C 1
ATOM 6209 O O . GLU A 1 792 ? 26.188 -17.219 -3.518 1 26.41 792 GLU A O 1
ATOM 6214 N N . VAL A 1 793 ? 27.062 -15.633 -2.531 1 24.7 793 VAL A N 1
ATOM 6215 C CA . VAL A 1 793 ? 26.516 -16.297 -1.357 1 24.7 793 VAL A CA 1
ATOM 6216 C C . VAL A 1 793 ? 24.984 -16.234 -1.411 1 24.7 793 VAL A C 1
ATOM 6218 O O . VAL A 1 793 ? 24.391 -15.148 -1.349 1 24.7 793 VAL A O 1
ATOM 6221 N N . ALA A 1 794 ? 24.219 -17.125 -2.088 1 23.91 794 ALA A N 1
ATOM 6222 C CA . ALA A 1 794 ? 22.812 -17.172 -2.527 1 23.91 794 ALA A CA 1
ATOM 6223 C C . ALA A 1 794 ? 21.875 -17.172 -1.334 1 23.91 794 ALA A C 1
ATOM 6225 O O . ALA A 1 794 ? 20.812 -16.516 -1.37 1 23.91 794 ALA A O 1
ATOM 6226 N N . GLU A 1 795 ? 21.891 -17.75 -0.147 1 23.53 795 GLU A N 1
ATOM 6227 C CA . GLU A 1 795 ? 20.672 -18.438 0.271 1 23.53 795 GLU A CA 1
ATOM 6228 C C . GLU A 1 795 ? 19.766 -17.516 1.083 1 23.53 795 GLU A C 1
ATOM 6230 O O . GLU A 1 795 ? 20.203 -16.922 2.074 1 23.53 795 GLU A O 1
ATOM 6235 N N . VAL A 1 796 ? 18.672 -16.953 0.561 1 22.88 796 VAL A N 1
ATOM 6236 C CA . VAL A 1 796 ? 17.844 -15.828 0.995 1 22.88 796 VAL A CA 1
ATOM 6237 C C . VAL A 1 796 ? 16.922 -16.266 2.125 1 22.88 796 VAL A C 1
ATOM 6239 O O . VAL A 1 796 ? 16.094 -17.172 1.943 1 22.88 796 VAL A O 1
ATOM 6242 N N . CYS A 1 797 ? 17.359 -16.062 3.422 1 20.34 797 CYS A N 1
ATOM 6243 C CA . CYS A 1 797 ? 16.703 -16.484 4.648 1 20.34 797 CYS A CA 1
ATOM 6244 C C . CYS A 1 797 ? 15.531 -15.562 4.984 1 20.34 797 CYS A C 1
ATOM 6246 O O . CYS A 1 797 ? 15.648 -14.344 4.879 1 20.34 797 CYS A O 1
ATOM 6248 N N . HIS A 1 798 ? 14.367 -15.984 5.035 1 21.69 798 HIS A N 1
ATOM 6249 C CA . HIS A 1 798 ? 13.062 -15.398 5.293 1 21.69 798 HIS A CA 1
ATOM 6250 C C . HIS A 1 798 ? 12.891 -15.07 6.773 1 21.69 798 HIS A C 1
ATOM 6252 O O . HIS A 1 798 ? 13.008 -15.961 7.625 1 21.69 798 HIS A O 1
ATOM 6258 N N . SER A 1 799 ? 13.344 -13.922 7.301 1 20.45 799 SER A N 1
ATOM 6259 C CA . SER A 1 799 ? 13.445 -13.539 8.711 1 20.45 799 SER A CA 1
ATOM 6260 C C . SER A 1 799 ? 12.078 -13.211 9.289 1 20.45 799 SER A C 1
ATOM 6262 O O . SER A 1 799 ? 11.305 -12.461 8.695 1 20.45 799 SER A O 1
ATOM 6264 N N . GLU A 1 800 ? 11.562 -14.031 10.156 1 22.16 800 GLU A N 1
ATOM 6265 C CA . GLU A 1 800 ? 10.328 -13.992 10.938 1 22.16 800 GLU A CA 1
ATOM 6266 C C . GLU A 1 800 ? 10.445 -13.047 12.125 1 22.16 800 GLU A C 1
ATOM 6268 O O . GLU A 1 800 ? 11.406 -13.125 12.898 1 22.16 800 GLU A O 1
ATOM 6273 N N . ALA A 1 801 ? 9.914 -11.93 12.25 1 22.45 801 ALA A N 1
ATOM 6274 C CA . ALA A 1 801 ? 10.055 -10.836 13.211 1 22.45 801 ALA A CA 1
ATOM 6275 C C . ALA A 1 801 ? 9.211 -11.086 14.461 1 22.45 801 ALA A C 1
ATOM 6277 O O . ALA A 1 801 ? 8.008 -10.844 14.461 1 22.45 801 ALA A O 1
ATOM 6278 N N . ALA A 1 802 ? 9.391 -12.125 15.266 1 23.06 802 ALA A N 1
ATOM 6279 C CA . ALA A 1 802 ? 8.539 -12.312 16.438 1 23.06 802 ALA A CA 1
ATOM 6280 C C . ALA A 1 802 ? 8.914 -11.336 17.547 1 23.06 802 ALA A C 1
ATOM 6282 O O . ALA A 1 802 ? 10.094 -11.172 17.859 1 23.06 802 ALA A O 1
ATOM 6283 N N . GLY A 1 803 ? 8.227 -10.352 17.891 1 22.7 803 GLY A N 1
ATOM 6284 C CA . GLY A 1 803 ? 8.32 -9.289 18.875 1 22.7 803 GLY A CA 1
ATOM 6285 C C . GLY A 1 803 ? 8.414 -9.812 20.297 1 22.7 803 GLY A C 1
ATOM 6286 O O . GLY A 1 803 ? 8.086 -10.969 20.562 1 22.7 803 GLY A O 1
ATOM 6287 N N . GLY A 1 804 ? 9.25 -9.219 21.156 1 26.28 804 GLY A N 1
ATOM 6288 C CA . GLY A 1 804 ? 9.898 -9.375 22.453 1 26.28 804 GLY A CA 1
ATOM 6289 C C . GLY A 1 804 ? 8.938 -9.289 23.625 1 26.28 804 GLY A C 1
ATOM 6290 O O . GLY A 1 804 ? 9.336 -8.984 24.75 1 26.28 804 GLY A O 1
ATOM 6291 N N . GLN A 1 805 ? 7.637 -9.32 23.484 1 29 805 GLN A N 1
ATOM 6292 C CA . GLN A 1 805 ? 7.012 -9.117 24.781 1 29 805 GLN A CA 1
ATOM 6293 C C . GLN A 1 805 ? 7.398 -10.227 25.75 1 29 805 GLN A C 1
ATOM 6295 O O . GLN A 1 805 ? 7.828 -11.305 25.344 1 29 805 GLN A O 1
ATOM 6300 N N . SER A 1 806 ? 7.336 -9.961 27.031 1 33 806 SER A N 1
ATOM 6301 C CA . SER A 1 806 ? 7.684 -10.867 28.125 1 33 806 SER A CA 1
ATOM 6302 C C . SER A 1 806 ? 7.152 -12.273 27.859 1 33 806 SER A C 1
ATOM 6304 O O . SER A 1 806 ? 6.047 -12.438 27.344 1 33 806 SER A O 1
ATOM 6306 N N . GLU A 1 807 ? 8.062 -13.227 27.797 1 34.25 807 GLU A N 1
ATOM 6307 C CA . GLU A 1 807 ? 7.906 -14.625 27.406 1 34.25 807 GLU A CA 1
ATOM 6308 C C . GLU A 1 807 ? 6.684 -15.25 28.062 1 34.25 807 GLU A C 1
ATOM 6310 O O . GLU A 1 807 ? 5.934 -15.992 27.422 1 34.25 807 GLU A O 1
ATOM 6315 N N . GLN A 1 808 ? 6.633 -15.055 29.312 1 37.38 808 GLN A N 1
ATOM 6316 C CA . GLN A 1 808 ? 5.586 -15.719 30.094 1 37.38 808 GLN A CA 1
ATOM 6317 C C . GLN A 1 808 ? 4.203 -15.195 29.703 1 37.38 808 GLN A C 1
ATOM 6319 O O . GLN A 1 808 ? 3.264 -15.977 29.547 1 37.38 808 GLN A O 1
ATOM 6324 N N . GLU A 1 809 ? 4.121 -13.922 29.719 1 42.84 809 GLU A N 1
ATOM 6325 C CA . GLU A 1 809 ? 2.852 -13.305 29.344 1 42.84 809 GLU A CA 1
ATOM 6326 C C . GLU A 1 809 ? 2.496 -13.602 27.891 1 42.84 809 GLU A C 1
ATOM 6328 O O . GLU A 1 809 ? 1.323 -13.781 27.562 1 42.84 809 GLU A O 1
ATOM 6333 N N . LEU A 1 810 ? 3.49 -13.703 27.156 1 44.12 810 LEU A N 1
ATOM 6334 C CA . LEU A 1 810 ? 3.268 -14.078 25.766 1 44.12 810 LEU A CA 1
ATOM 6335 C C . LEU A 1 810 ? 2.818 -15.531 25.656 1 44.12 810 LEU A C 1
ATOM 6337 O O . LEU A 1 810 ? 1.965 -15.859 24.828 1 44.12 810 LEU A O 1
ATOM 6341 N N . GLU A 1 811 ? 3.451 -16.297 26.531 1 49.56 811 GLU A N 1
ATOM 6342 C CA . GLU A 1 811 ? 3.037 -17.703 26.547 1 49.56 811 GLU A CA 1
ATOM 6343 C C . GLU A 1 811 ? 1.581 -17.844 26.984 1 49.56 811 GLU A C 1
ATOM 6345 O O . GLU A 1 811 ? 0.832 -18.625 26.406 1 49.56 811 GLU A O 1
ATOM 6350 N N . GLN A 1 812 ? 1.282 -17.156 28.016 1 52.34 812 GLN A N 1
ATOM 6351 C CA . GLN A 1 812 ? -0.103 -17.188 28.484 1 52.34 812 GLN A CA 1
ATOM 6352 C C . GLN A 1 812 ? -1.048 -16.625 27.422 1 52.34 812 GLN A C 1
ATOM 6354 O O . GLN A 1 812 ? -2.129 -17.172 27.188 1 52.34 812 GLN A O 1
ATOM 6359 N N . LEU A 1 813 ? -0.617 -15.68 26.891 1 54.75 813 LEU A N 1
ATOM 6360 C CA . LEU A 1 813 ? -1.416 -15.086 25.828 1 54.75 813 LEU A CA 1
ATOM 6361 C C . LEU A 1 813 ? -1.553 -16.047 24.656 1 54.75 813 LEU A C 1
ATOM 6363 O O . LEU A 1 813 ? -2.625 -16.156 24.047 1 54.75 813 LEU A O 1
ATOM 6367 N N . GLN A 1 814 ? -0.505 -16.719 24.438 1 57.12 814 GLN A N 1
ATOM 6368 C CA . GLN A 1 814 ? -0.56 -17.688 23.359 1 57.12 814 GLN A CA 1
ATOM 6369 C C . GLN A 1 814 ? -1.491 -18.859 23.703 1 57.12 814 GLN A C 1
ATOM 6371 O O . GLN A 1 814 ? -2.227 -19.344 22.844 1 57.12 814 GLN A O 1
ATOM 6376 N N . GLN A 1 815 ? -1.401 -19.281 24.922 1 56.38 815 GLN A N 1
ATOM 6377 C CA . GLN A 1 815 ? -2.285 -20.359 25.344 1 56.38 815 GLN A CA 1
ATOM 6378 C C . GLN A 1 815 ? -3.748 -19.922 25.281 1 56.38 815 GLN A C 1
ATOM 6380 O O . GLN A 1 815 ? -4.602 -20.672 24.812 1 56.38 815 GLN A O 1
ATOM 6385 N N . GLU A 1 816 ? -3.986 -18.766 25.781 1 59.06 816 GLU A N 1
ATOM 6386 C CA . GLU A 1 816 ? -5.352 -18.266 25.734 1 59.06 816 GLU A CA 1
ATOM 6387 C C . GLU A 1 816 ? -5.82 -18.062 24.297 1 59.06 816 GLU A C 1
ATOM 6389 O O . GLU A 1 816 ? -6.977 -18.328 23.969 1 59.06 816 GLU A O 1
ATOM 6394 N N . LEU A 1 817 ? -4.945 -17.641 23.578 1 58.41 817 LEU A N 1
ATOM 6395 C CA . LEU A 1 817 ? -5.246 -17.469 22.172 1 58.41 817 LEU A CA 1
ATOM 6396 C C . LEU A 1 817 ? -5.543 -18.812 21.5 1 58.41 817 LEU A C 1
ATOM 6398 O O . LEU A 1 817 ? -6.504 -18.922 20.734 1 58.41 817 LEU A O 1
ATOM 6402 N N . ASP A 1 818 ? -4.777 -19.781 21.828 1 59.09 818 ASP A N 1
ATOM 6403 C CA . ASP A 1 818 ? -4.973 -21.094 21.234 1 59.09 818 ASP A CA 1
ATOM 6404 C C . ASP A 1 818 ? -6.309 -21.703 21.656 1 59.09 818 ASP A C 1
ATOM 6406 O O . ASP A 1 818 ? -7.008 -22.312 20.844 1 59.09 818 ASP A O 1
ATOM 6410 N N . GLU A 1 819 ? -6.625 -21.453 22.844 1 59.97 819 GLU A N 1
ATOM 6411 C CA . GLU A 1 819 ? -7.895 -21.969 23.344 1 59.97 819 GLU A CA 1
ATOM 6412 C C . GLU A 1 819 ? -9.078 -21.281 22.672 1 59.97 819 GLU A C 1
ATOM 6414 O O . GLU A 1 819 ? -10.055 -21.938 22.297 1 59.97 819 GLU A O 1
ATOM 6419 N N . THR A 1 820 ? -8.844 -20.062 22.578 1 61.66 820 THR A N 1
ATOM 6420 C CA . THR A 1 820 ? -9.938 -19.297 21.984 1 61.66 820 THR A CA 1
ATOM 6421 C C . THR A 1 820 ? -10.055 -19.594 20.5 1 61.66 820 THR A C 1
ATOM 6423 O O . THR A 1 820 ? -11.156 -19.688 19.953 1 61.66 820 THR A O 1
ATOM 6426 N N . LEU A 1 821 ? -8.977 -19.781 19.969 1 61.09 821 LEU A N 1
ATOM 6427 C CA . LEU A 1 821 ? -8.969 -20.062 18.547 1 61.09 821 LEU A CA 1
ATOM 6428 C C . LEU A 1 821 ? -9.562 -21.438 18.25 1 61.09 821 LEU A C 1
ATOM 6430 O O . LEU A 1 821 ? -10.266 -21.609 17.25 1 61.09 821 LEU A O 1
ATOM 6434 N N . THR A 1 822 ? -9.234 -22.312 19.031 1 59.12 822 THR A N 1
ATOM 6435 C CA . THR A 1 822 ? -9.82 -23.641 18.875 1 59.12 822 THR A CA 1
ATOM 6436 C C . THR A 1 822 ? -11.336 -23.594 19.031 1 59.12 822 THR A C 1
ATOM 6438 O O . THR A 1 822 ? -12.07 -24.281 18.312 1 59.12 822 THR A O 1
ATOM 6441 N N . SER A 1 823 ? -11.664 -22.703 19.906 1 58.62 823 SER A N 1
ATOM 6442 C CA . SER A 1 823 ? -13.102 -22.578 20.125 1 58.62 823 SER A CA 1
ATOM 6443 C C . SER A 1 823 ? -13.789 -21.922 18.922 1 58.62 823 SER A C 1
ATOM 6445 O O . SER A 1 823 ? -14.945 -22.219 18.641 1 58.62 823 SER A O 1
ATOM 6447 N N . LEU A 1 824 ? -12.898 -21.125 18.312 1 60.78 824 LEU A N 1
ATOM 6448 C CA . LEU A 1 824 ? -13.469 -20.391 17.203 1 60.78 824 LEU A CA 1
ATOM 6449 C C . LEU A 1 824 ? -13.195 -21.094 15.875 1 60.78 824 LEU A C 1
ATOM 6451 O O . LEU A 1 824 ? -13.68 -20.656 14.82 1 60.78 824 LEU A O 1
ATOM 6455 N N . GLN A 1 825 ? -12.523 -22.25 16.016 1 55.44 825 GLN A N 1
ATOM 6456 C CA . GLN A 1 825 ? -12.148 -23.031 14.844 1 55.44 825 GLN A CA 1
ATOM 6457 C C . GLN A 1 825 ? -11.422 -22.172 13.82 1 55.44 825 GLN A C 1
ATOM 6459 O O . GLN A 1 825 ? -11.703 -22.25 12.617 1 55.44 825 GLN A O 1
ATOM 6464 N N . LEU A 1 826 ? -10.742 -21.219 14.305 1 58.75 826 LEU A N 1
ATOM 6465 C CA . LEU A 1 826 ? -9.898 -20.438 13.406 1 58.75 826 LEU A CA 1
ATOM 6466 C C . LEU A 1 826 ? -8.531 -21.094 13.234 1 58.75 826 LEU A C 1
ATOM 6468 O O . LEU A 1 826 ? -7.988 -21.656 14.188 1 58.75 826 LEU A O 1
ATOM 6472 N N . PRO A 1 827 ? -8.125 -21.344 11.953 1 50.59 827 PRO A N 1
ATOM 6473 C CA . PRO A 1 827 ? -6.863 -22.062 11.758 1 50.59 827 PRO A CA 1
ATOM 6474 C C . PRO A 1 827 ? -5.695 -21.406 12.492 1 50.59 827 PRO A C 1
ATOM 6476 O O . PRO A 1 827 ? -5.645 -20.172 12.609 1 50.59 827 PRO A O 1
ATOM 6479 N N . VAL A 1 828 ? -5.055 -22.141 13.312 1 44.03 828 VAL A N 1
ATOM 6480 C CA . VAL A 1 828 ? -3.842 -21.734 14.016 1 44.03 828 VAL A CA 1
ATOM 6481 C C . VAL A 1 828 ? -2.713 -21.531 13.008 1 44.03 828 VAL A C 1
ATOM 6483 O O . VAL A 1 828 ? -2.33 -22.453 12.289 1 44.03 828 VAL A O 1
ATOM 6486 N N . ASP A 1 829 ? -2.689 -20.484 12.312 1 42.12 829 ASP A N 1
ATOM 6487 C CA . ASP A 1 829 ? -1.647 -20.25 11.32 1 42.12 829 ASP A CA 1
ATOM 6488 C C . ASP A 1 829 ? -0.263 -20.25 11.961 1 42.12 829 ASP A C 1
ATOM 6490 O O . ASP A 1 829 ? -0.072 -19.688 13.039 1 42.12 829 ASP A O 1
ATOM 6494 N N . SER A 1 830 ? 0.433 -21.25 11.75 1 36.91 830 SER A N 1
ATOM 6495 C CA . SER A 1 830 ? 1.862 -21.094 12 1 36.91 830 SER A CA 1
ATOM 6496 C C . SER A 1 830 ? 2.373 -19.766 11.461 1 36.91 830 SER A C 1
ATOM 6498 O O . SER A 1 830 ? 1.892 -19.281 10.438 1 36.91 830 SER A O 1
ATOM 6500 N N . ASP A 1 831 ? 2.803 -18.906 12.211 1 34.34 831 ASP A N 1
ATOM 6501 C CA . ASP A 1 831 ? 3.371 -17.578 12.062 1 34.34 831 ASP A CA 1
ATOM 6502 C C . ASP A 1 831 ? 4.18 -17.469 10.773 1 34.34 831 ASP A C 1
ATOM 6504 O O . ASP A 1 831 ? 4.98 -16.547 10.617 1 34.34 831 ASP A O 1
ATOM 6508 N N . SER A 1 832 ? 4.41 -18.547 9.938 1 30.8 832 SER A N 1
ATOM 6509 C CA . SER A 1 832 ? 5.328 -18.234 8.844 1 30.8 832 SER A CA 1
ATOM 6510 C C . SER A 1 832 ? 4.707 -17.266 7.848 1 30.8 832 SER A C 1
ATOM 6512 O O . SER A 1 832 ? 3.6 -17.5 7.359 1 30.8 832 SER A O 1
ATOM 6514 N N . GLU A 1 833 ? 4.871 -16.031 7.891 1 33.81 833 GLU A N 1
ATOM 6515 C CA . GLU A 1 833 ? 4.512 -14.977 6.953 1 33.81 833 GLU A CA 1
ATOM 6516 C C . GLU A 1 833 ? 4.383 -15.516 5.531 1 33.81 833 GLU A C 1
ATOM 6518 O O . GLU A 1 833 ? 3.662 -14.953 4.707 1 33.81 833 GLU A O 1
ATOM 6523 N N . ASP A 1 834 ? 5.188 -16.516 5.074 1 30.83 834 ASP A N 1
ATOM 6524 C CA . ASP A 1 834 ? 5.18 -17.047 3.713 1 30.83 834 ASP A CA 1
ATOM 6525 C C . ASP A 1 834 ? 3.93 -17.875 3.459 1 30.83 834 ASP A C 1
ATOM 6527 O O . ASP A 1 834 ? 3.723 -18.375 2.348 1 30.83 834 ASP A O 1
ATOM 6531 N N . SER A 1 835 ? 3.258 -18.312 4.426 1 29.98 835 SER A N 1
ATOM 6532 C CA . SER A 1 835 ? 2.316 -19.391 4.18 1 29.98 835 SER A CA 1
ATOM 6533 C C . SER A 1 835 ? 1.056 -18.891 3.486 1 29.98 835 SER A C 1
ATOM 6535 O O . SER A 1 835 ? 0.101 -19.641 3.293 1 29.98 835 SER A O 1
ATOM 6537 N N . LEU A 1 836 ? 0.76 -17.75 3.637 1 28.91 836 LEU A N 1
ATOM 6538 C CA . LEU A 1 836 ? -0.499 -17.609 2.912 1 28.91 836 LEU A CA 1
ATOM 6539 C C . LEU A 1 836 ? -0.369 -18.141 1.489 1 28.91 836 LEU A C 1
ATOM 6541 O O . LEU A 1 836 ? -1.374 -18.422 0.833 1 28.91 836 LEU A O 1
ATOM 6545 N N . CYS A 1 837 ? 0.829 -17.953 0.76 1 26.12 837 CYS A N 1
ATOM 6546 C CA . CYS A 1 837 ? 0.866 -18.516 -0.583 1 26.12 837 CYS A CA 1
ATOM 6547 C C . CYS A 1 837 ? 1.224 -20 -0.537 1 26.12 837 CYS A C 1
ATOM 6549 O O . CYS A 1 837 ? 1.401 -20.625 -1.58 1 26.12 837 CYS A O 1
ATOM 6551 N N . ASP A 1 838 ? 1.733 -20.75 0.438 1 22.58 838 ASP A N 1
ATOM 6552 C CA . ASP A 1 838 ? 1.824 -22.156 0.079 1 22.58 838 ASP A CA 1
ATOM 6553 C C . ASP A 1 838 ? 0.439 -22.797 -0.012 1 22.58 838 ASP A C 1
ATOM 6555 O O . ASP A 1 838 ? -0.413 -22.562 0.848 1 22.58 838 ASP A O 1
ATOM 6559 N N . MET B 1 1 ? -13.188 -28.031 -74.188 1 16.66 1 MET B N 1
ATOM 6560 C CA . MET B 1 1 ? -12.266 -28.297 -75.25 1 16.66 1 MET B CA 1
ATOM 6561 C C . MET B 1 1 ? -10.883 -28.656 -74.75 1 16.66 1 MET B C 1
ATOM 6563 O O . MET B 1 1 ? -10.562 -28.391 -73.562 1 16.66 1 MET B O 1
ATOM 6567 N N . ASP B 1 2 ? -9.648 -28.906 -75.625 1 15.31 2 ASP B N 1
ATOM 6568 C CA . ASP B 1 2 ? -8.5 -29.75 -75.938 1 15.31 2 ASP B CA 1
ATOM 6569 C C . ASP B 1 2 ? -7.328 -29.438 -75 1 15.31 2 ASP B C 1
ATOM 6571 O O . ASP B 1 2 ? -6.766 -30.328 -74.375 1 15.31 2 ASP B O 1
ATOM 6575 N N . ASN B 1 3 ? -6.234 -28.422 -75.25 1 12.98 3 ASN B N 1
ATOM 6576 C CA . ASN B 1 3 ? -4.969 -28.797 -75.875 1 12.98 3 ASN B CA 1
ATOM 6577 C C . ASN B 1 3 ? -3.863 -28.984 -74.812 1 12.98 3 ASN B C 1
ATOM 6579 O O . ASN B 1 3 ? -2.746 -29.375 -75.188 1 12.98 3 ASN B O 1
ATOM 6583 N N . LYS B 1 4 ? -3.4 -28.609 -73.438 1 17.94 4 LYS B N 1
ATOM 6584 C CA . LYS B 1 4 ? -2.52 -27.453 -73.375 1 17.94 4 LYS B CA 1
ATOM 6585 C C . LYS B 1 4 ? -1.054 -27.875 -73.375 1 17.94 4 LYS B C 1
ATOM 6587 O O . LYS B 1 4 ? -0.616 -28.578 -72.438 1 17.94 4 LYS B O 1
ATOM 6592 N N . TYR B 1 5 ? -0.264 -28.234 -74.375 1 14.85 5 TYR B N 1
ATOM 6593 C CA . TYR B 1 5 ? 0.746 -29.266 -74.562 1 14.85 5 TYR B CA 1
ATOM 6594 C C . TYR B 1 5 ? 1.95 -29.031 -73.688 1 14.85 5 TYR B C 1
ATOM 6596 O O . TYR B 1 5 ? 2.338 -29.922 -72.875 1 14.85 5 TYR B O 1
ATOM 6604 N N . THR B 1 6 ? 3.061 -28.109 -73.938 1 14.8 6 THR B N 1
ATOM 6605 C CA . THR B 1 6 ? 4.34 -28.453 -74.562 1 14.8 6 THR B CA 1
ATOM 6606 C C . THR B 1 6 ? 5.43 -28.562 -73.5 1 14.8 6 THR B C 1
ATOM 6608 O O . THR B 1 6 ? 5.504 -27.734 -72.562 1 14.8 6 THR B O 1
ATOM 6611 N N . LEU B 1 7 ? 6.309 -29.734 -73.25 1 15.2 7 LEU B N 1
ATOM 6612 C CA . LEU B 1 7 ? 7.234 -30.609 -72.562 1 15.2 7 LEU B CA 1
ATOM 6613 C C . LEU B 1 7 ? 8.648 -30.031 -72.562 1 15.2 7 LEU B C 1
ATOM 6615 O O . LEU B 1 7 ? 9.586 -30.656 -72.125 1 15.2 7 LEU B O 1
ATOM 6619 N N . ALA B 1 8 ? 8.82 -28.766 -72.938 1 14.68 8 ALA B N 1
ATOM 6620 C CA . ALA B 1 8 ? 10.039 -28.688 -73.75 1 14.68 8 ALA B CA 1
ATOM 6621 C C . ALA B 1 8 ? 11.258 -29.125 -72.938 1 14.68 8 ALA B C 1
ATOM 6623 O O . ALA B 1 8 ? 11.266 -29.016 -71.688 1 14.68 8 ALA B O 1
ATOM 6624 N N . GLN B 1 9 ? 12.422 -29.406 -73.562 1 15.02 9 GLN B N 1
ATOM 6625 C CA . GLN B 1 9 ? 13.555 -30.297 -73.812 1 15.02 9 GLN B CA 1
ATOM 6626 C C . GLN B 1 9 ? 14.75 -29.891 -72.938 1 15.02 9 GLN B C 1
ATOM 6628 O O . GLN B 1 9 ? 15.336 -30.719 -72.25 1 15.02 9 GLN B O 1
ATOM 6633 N N . PRO B 1 10 ? 15.562 -28.828 -73.312 1 15.22 10 PRO B N 1
ATOM 6634 C CA . PRO B 1 10 ? 16.859 -29.156 -73.938 1 15.22 10 PRO B CA 1
ATOM 6635 C C . PRO B 1 10 ? 17.969 -29.312 -72.875 1 15.22 10 PRO B C 1
ATOM 6637 O O . PRO B 1 10 ? 17.75 -29 -71.688 1 15.22 10 PRO B O 1
ATOM 6640 N N . ASN B 1 11 ? 19.125 -28.531 -73.062 1 14.91 11 ASN B N 1
ATOM 6641 C CA . ASN B 1 11 ? 20.469 -28.891 -73.5 1 14.91 11 ASN B CA 1
ATOM 6642 C C . ASN B 1 11 ? 21.453 -28.938 -72.375 1 14.91 11 ASN B C 1
ATOM 6644 O O . ASN B 1 11 ? 21.156 -28.469 -71.25 1 14.91 11 ASN B O 1
ATOM 6648 N N . SER B 1 12 ? 22.719 -28.344 -72.562 1 15.21 12 SER B N 1
ATOM 6649 C CA . SER B 1 12 ? 24.047 -28.891 -72.75 1 15.21 12 SER B CA 1
ATOM 6650 C C . SER B 1 12 ? 24.938 -28.719 -71.562 1 15.21 12 SER B C 1
ATOM 6652 O O . SER B 1 12 ? 25.547 -29.688 -71.062 1 15.21 12 SER B O 1
ATOM 6654 N N . PRO B 1 13 ? 25.766 -27.531 -71.312 1 15.84 13 PRO B N 1
ATOM 6655 C CA . PRO B 1 13 ? 27.203 -27.641 -71.562 1 15.84 13 PRO B CA 1
ATOM 6656 C C . PRO B 1 13 ? 27.984 -27.922 -70.312 1 15.84 13 PRO B C 1
ATOM 6658 O O . PRO B 1 13 ? 27.469 -27.734 -69.188 1 15.84 13 PRO B O 1
ATOM 6661 N N . ASP B 1 14 ? 29.391 -27.906 -70.312 1 15.66 14 ASP B N 1
ATOM 6662 C CA . ASP B 1 14 ? 30.609 -28.641 -70 1 15.66 14 ASP B CA 1
ATOM 6663 C C . ASP B 1 14 ? 31.25 -28.141 -68.688 1 15.66 14 ASP B C 1
ATOM 6665 O O . ASP B 1 14 ? 31.734 -28.938 -67.875 1 15.66 14 ASP B O 1
ATOM 6669 N N . SER B 1 15 ? 31.5 -26.781 -68.438 1 15.38 15 SER B N 1
ATOM 6670 C CA . SER B 1 15 ? 32.906 -26.375 -68.375 1 15.38 15 SER B CA 1
ATOM 6671 C C . SER B 1 15 ? 33.5 -26.703 -67 1 15.38 15 SER B C 1
ATOM 6673 O O . SER B 1 15 ? 32.781 -26.844 -66 1 15.38 15 SER B O 1
ATOM 6675 N N . GLU B 1 16 ? 34.844 -26.312 -66.75 1 16.61 16 GLU B N 1
ATOM 6676 C CA . GLU B 1 16 ? 36.156 -26.812 -66.375 1 16.61 16 GLU B CA 1
ATOM 6677 C C . GLU B 1 16 ? 36.406 -26.609 -64.875 1 16.61 16 GLU B C 1
ATOM 6679 O O . GLU B 1 16 ? 35.812 -25.719 -64.25 1 16.61 16 GLU B O 1
ATOM 6684 N N . PRO B 1 17 ? 37.438 -27.375 -64.25 1 17.64 17 PRO B N 1
ATOM 6685 C CA . PRO B 1 17 ? 37.812 -28.031 -62.969 1 17.64 17 PRO B CA 1
ATOM 6686 C C . PRO B 1 17 ? 38.562 -27.094 -62.031 1 17.64 17 PRO B C 1
ATOM 6688 O O . PRO B 1 17 ? 38.781 -27.453 -60.875 1 17.64 17 PRO B O 1
ATOM 6691 N N . THR B 1 18 ? 38.875 -25.781 -62.281 1 16.92 18 THR B N 1
ATOM 6692 C CA . THR B 1 18 ? 40.281 -25.469 -62 1 16.92 18 THR B CA 1
ATOM 6693 C C . THR B 1 18 ? 40.531 -25.438 -60.5 1 16.92 18 THR B C 1
ATOM 6695 O O . THR B 1 18 ? 39.656 -25.031 -59.719 1 16.92 18 THR B O 1
ATOM 6698 N N . SER B 1 19 ? 41.812 -25.766 -59.969 1 17.34 19 SER B N 1
ATOM 6699 C CA . SER B 1 19 ? 42.656 -26.406 -58.938 1 17.34 19 SER B CA 1
ATOM 6700 C C . SER B 1 19 ? 42.969 -25.422 -57.812 1 17.34 19 SER B C 1
ATOM 6702 O O . SER B 1 19 ? 43.438 -25.828 -56.75 1 17.34 19 SER B O 1
ATOM 6704 N N . ILE B 1 20 ? 42.656 -24.125 -57.75 1 16.95 20 ILE B N 1
ATOM 6705 C CA . ILE B 1 20 ? 43.75 -23.297 -57.312 1 16.95 20 ILE B CA 1
ATOM 6706 C C . ILE B 1 20 ? 43.969 -23.469 -55.812 1 16.95 20 ILE B C 1
ATOM 6708 O O . ILE B 1 20 ? 43 -23.406 -55.031 1 16.95 20 ILE B O 1
ATOM 6712 N N . SER B 1 21 ? 45.219 -23.734 -55.281 1 16.97 21 SER B N 1
ATOM 6713 C CA . SER B 1 21 ? 45.969 -24.312 -54.156 1 16.97 21 SER B CA 1
ATOM 6714 C C . SER B 1 21 ? 46.062 -23.328 -53 1 16.97 21 SER B C 1
ATOM 6716 O O . SER B 1 21 ? 46.656 -23.641 -51.969 1 16.97 21 SER B O 1
ATOM 6718 N N . PRO B 1 22 ? 45.375 -22.203 -52.812 1 16.64 22 PRO B N 1
ATOM 6719 C CA . PRO B 1 22 ? 46.188 -21.172 -52.156 1 16.64 22 PRO B CA 1
ATOM 6720 C C . PRO B 1 22 ? 46.469 -21.484 -50.688 1 16.64 22 PRO B C 1
ATOM 6722 O O . PRO B 1 22 ? 45.562 -21.969 -49.969 1 16.64 22 PRO B O 1
ATOM 6725 N N . SER B 1 23 ? 47.688 -21.562 -50.094 1 16.64 23 SER B N 1
ATOM 6726 C CA . SER B 1 23 ? 48.5 -22.078 -49 1 16.64 23 SER B CA 1
ATOM 6727 C C . SER B 1 23 ? 48.344 -21.25 -47.719 1 16.64 23 SER B C 1
ATOM 6729 O O . SER B 1 23 ? 48.875 -21.609 -46.688 1 16.64 23 SER B O 1
ATOM 6731 N N . SER B 1 24 ? 47.719 -20.078 -47.625 1 17.03 24 SER B N 1
ATOM 6732 C CA . SER B 1 24 ? 48.375 -19.109 -46.75 1 17.03 24 SER B CA 1
ATOM 6733 C C . SER B 1 24 ? 48.219 -19.469 -45.281 1 17.03 24 SER B C 1
ATOM 6735 O O . SER B 1 24 ? 47.156 -19.922 -44.875 1 17.03 24 SER B O 1
ATOM 6737 N N . SER B 1 25 ? 49.312 -19.469 -44.312 1 17.62 25 SER B N 1
ATOM 6738 C CA . SER B 1 25 ? 49.906 -19.984 -43.094 1 17.62 25 SER B CA 1
ATOM 6739 C C . SER B 1 25 ? 49.375 -19.25 -41.875 1 17.62 25 SER B C 1
ATOM 6741 O O . SER B 1 25 ? 49.906 -19.406 -40.781 1 17.62 25 SER B O 1
ATOM 6743 N N . PHE B 1 26 ? 48.188 -18.781 -41.688 1 17.44 26 PHE B N 1
ATOM 6744 C CA . PHE B 1 26 ? 47.969 -17.75 -40.688 1 17.44 26 PHE B CA 1
ATOM 6745 C C . PHE B 1 26 ? 48.125 -18.312 -39.281 1 17.44 26 PHE B C 1
ATOM 6747 O O . PHE B 1 26 ? 47.5 -19.297 -38.938 1 17.44 26 PHE B O 1
ATOM 6754 N N . LEU B 1 27 ? 49.219 -17.984 -38.531 1 19.83 27 LEU B N 1
ATOM 6755 C CA . LEU B 1 27 ? 49.844 -18.453 -37.281 1 19.83 27 LEU B CA 1
ATOM 6756 C C . LEU B 1 27 ? 48.938 -18.125 -36.094 1 19.83 27 LEU B C 1
ATOM 6758 O O . LEU B 1 27 ? 48.375 -17.031 -36 1 19.83 27 LEU B O 1
ATOM 6762 N N . PRO B 1 28 ? 48.5 -19.125 -35.125 1 21.19 28 PRO B N 1
ATOM 6763 C CA . PRO B 1 28 ? 47.469 -19.141 -34.094 1 21.19 28 PRO B CA 1
ATOM 6764 C C . PRO B 1 28 ? 47.875 -18.375 -32.844 1 21.19 28 PRO B C 1
ATOM 6766 O O . PRO B 1 28 ? 48.938 -18.625 -32.25 1 21.19 28 PRO B O 1
ATOM 6769 N N . PRO B 1 29 ? 47.562 -17.016 -32.688 1 23.19 29 PRO B N 1
ATOM 6770 C CA . PRO B 1 29 ? 48.188 -16.219 -31.625 1 23.19 29 PRO B CA 1
ATOM 6771 C C . PRO B 1 29 ? 47.938 -16.797 -30.234 1 23.19 29 PRO B C 1
ATOM 6773 O O . PRO B 1 29 ? 46.781 -16.984 -29.859 1 23.19 29 PRO B O 1
ATOM 6776 N N . GLY B 1 30 ? 48.75 -17.625 -29.5 1 21.86 30 GLY B N 1
ATOM 6777 C CA . GLY B 1 30 ? 48.875 -18.531 -28.391 1 21.86 30 GLY B CA 1
ATOM 6778 C C . GLY B 1 30 ? 48.75 -17.859 -27.031 1 21.86 30 GLY B C 1
ATOM 6779 O O . GLY B 1 30 ? 48.125 -18.406 -26.125 1 21.86 30 GLY B O 1
ATOM 6780 N N . SER B 1 31 ? 49.5 -16.859 -26.688 1 24.12 31 SER B N 1
ATOM 6781 C CA . SER B 1 31 ? 50.188 -16.812 -25.391 1 24.12 31 SER B CA 1
ATOM 6782 C C . SER B 1 31 ? 49.281 -16.281 -24.297 1 24.12 31 SER B C 1
ATOM 6784 O O . SER B 1 31 ? 49.5 -16.578 -23.109 1 24.12 31 SER B O 1
ATOM 6786 N N . GLU B 1 32 ? 48.562 -15.211 -24.562 1 25.08 32 GLU B N 1
ATOM 6787 C CA . GLU B 1 32 ? 48.188 -14.328 -23.453 1 25.08 32 GLU B CA 1
ATOM 6788 C C . GLU B 1 32 ? 47.062 -14.922 -22.641 1 25.08 32 GLU B C 1
ATOM 6790 O O . GLU B 1 32 ? 46.5 -14.258 -21.75 1 25.08 32 GLU B O 1
ATOM 6795 N N . GLU B 1 33 ? 46.625 -16.109 -22.891 1 27.72 33 GLU B N 1
ATOM 6796 C CA . GLU B 1 33 ? 45.562 -16.797 -22.188 1 27.72 33 GLU B CA 1
ATOM 6797 C C . GLU B 1 33 ? 46 -17.203 -20.781 1 27.72 33 GLU B C 1
ATOM 6799 O O . GLU B 1 33 ? 45.219 -17.797 -20.031 1 27.72 33 GLU B O 1
ATOM 6804 N N . ALA B 1 34 ? 47.312 -17.172 -20.516 1 30 34 ALA B N 1
ATOM 6805 C CA . ALA B 1 34 ? 47.812 -17.766 -19.297 1 30 34 ALA B CA 1
ATOM 6806 C C . ALA B 1 34 ? 47.469 -16.938 -18.062 1 30 34 ALA B C 1
ATOM 6808 O O . ALA B 1 34 ? 47.25 -17.484 -16.984 1 30 34 ALA B O 1
ATOM 6809 N N . SER B 1 35 ? 47.594 -15.617 -18.359 1 29.72 35 SER B N 1
ATOM 6810 C CA . SER B 1 35 ? 47.625 -14.82 -17.141 1 29.72 35 SER B CA 1
ATOM 6811 C C . SER B 1 35 ? 46.281 -14.734 -16.469 1 29.72 35 SER B C 1
ATOM 6813 O O . SER B 1 35 ? 46.156 -14.445 -15.273 1 29.72 35 SER B O 1
ATOM 6815 N N . VAL B 1 36 ? 45.25 -14.773 -17.312 1 30.77 36 VAL B N 1
ATOM 6816 C CA . VAL B 1 36 ? 43.938 -14.609 -16.719 1 30.77 36 VAL B CA 1
ATOM 6817 C C . VAL B 1 36 ? 43.562 -15.859 -15.914 1 30.77 36 VAL B C 1
ATOM 6819 O O . VAL B 1 36 ? 42.812 -15.781 -14.945 1 30.77 36 VAL B O 1
ATOM 6822 N N . ASN B 1 37 ? 44.188 -17.047 -16.297 1 28.42 37 ASN B N 1
ATOM 6823 C CA . ASN B 1 37 ? 43.906 -18.297 -15.602 1 28.42 37 ASN B CA 1
ATOM 6824 C C . ASN B 1 37 ? 44.625 -18.344 -14.258 1 28.42 37 ASN B C 1
ATOM 6826 O O . ASN B 1 37 ? 44.312 -19.188 -13.406 1 28.42 37 ASN B O 1
ATOM 6830 N N . LYS B 1 38 ? 45.844 -17.703 -14.109 1 32.78 38 LYS B N 1
ATOM 6831 C CA . LYS B 1 38 ? 46.594 -17.781 -12.859 1 32.78 38 LYS B CA 1
ATOM 6832 C C . LYS B 1 38 ? 45.875 -17.031 -11.742 1 32.78 38 LYS B C 1
ATOM 6834 O O . LYS B 1 38 ? 45.875 -17.469 -10.586 1 32.78 38 LYS B O 1
ATOM 6839 N N . ARG B 1 39 ? 45.344 -15.883 -12.055 1 31.62 39 ARG B N 1
ATOM 6840 C CA . ARG B 1 39 ? 44.719 -15.102 -10.984 1 31.62 39 ARG B CA 1
ATOM 6841 C C . ARG B 1 39 ? 43.406 -15.719 -10.547 1 31.62 39 ARG B C 1
ATOM 6843 O O . ARG B 1 39 ? 42.938 -15.453 -9.445 1 31.62 39 ARG B O 1
ATOM 6850 N N . GLN B 1 40 ? 42.719 -16.281 -11.523 1 30.08 40 GLN B N 1
ATOM 6851 C CA . GLN B 1 40 ? 41.562 -17.078 -11.141 1 30.08 40 GLN B CA 1
ATOM 6852 C C . GLN B 1 40 ? 41.969 -18.281 -10.305 1 30.08 40 GLN B C 1
ATOM 6854 O O . GLN B 1 40 ? 41.219 -18.703 -9.406 1 30.08 40 GLN B O 1
ATOM 6859 N N . GLN B 1 41 ? 43.062 -18.938 -10.664 1 32.06 41 GLN B N 1
ATOM 6860 C CA . GLN B 1 41 ? 43.625 -20.047 -9.906 1 32.06 41 GLN B CA 1
ATOM 6861 C C . GLN B 1 41 ? 44.156 -19.578 -8.547 1 32.06 41 GLN B C 1
ATOM 6863 O O . GLN B 1 41 ? 44.125 -20.328 -7.57 1 32.06 41 GLN B O 1
ATOM 6868 N N . GLU B 1 42 ? 44.844 -18.391 -8.5 1 33.5 42 GLU B N 1
ATOM 6869 C CA . GLU B 1 42 ? 45.375 -17.984 -7.211 1 33.5 42 GLU B CA 1
ATOM 6870 C C . GLU B 1 42 ? 44.25 -17.484 -6.285 1 33.5 42 GLU B C 1
ATOM 6872 O O . GLU B 1 42 ? 44.375 -17.578 -5.062 1 33.5 42 GLU B O 1
ATOM 6877 N N . ALA B 1 43 ? 43.188 -16.828 -6.695 1 33.84 43 ALA B N 1
ATOM 6878 C CA . ALA B 1 43 ? 42.062 -16.422 -5.855 1 33.84 43 ALA B CA 1
ATOM 6879 C C . ALA B 1 43 ? 41.188 -17.625 -5.477 1 33.84 43 ALA B C 1
ATOM 6881 O O . ALA B 1 43 ? 40.625 -17.656 -4.391 1 33.84 43 ALA B O 1
ATOM 6882 N N . SER B 1 44 ? 40.969 -18.656 -6.352 1 32.72 44 SER B N 1
ATOM 6883 C CA . SER B 1 44 ? 40.406 -19.938 -5.918 1 32.72 44 SER B CA 1
ATOM 6884 C C . SER B 1 44 ? 41.344 -20.641 -4.957 1 32.72 44 SER B C 1
ATOM 6886 O O . SER B 1 44 ? 40.938 -21.531 -4.203 1 32.72 44 SER B O 1
ATOM 6888 N N . LYS B 1 45 ? 42.688 -20.516 -5.164 1 35.56 45 LYS B N 1
ATOM 6889 C CA . LYS B 1 45 ? 43.688 -21.109 -4.273 1 35.56 45 LYS B CA 1
ATOM 6890 C C . LYS B 1 45 ? 43.719 -20.391 -2.934 1 35.56 45 LYS B C 1
ATOM 6892 O O . LYS B 1 45 ? 44.094 -20.969 -1.915 1 35.56 45 LYS B O 1
ATOM 6897 N N . SER B 1 46 ? 43.531 -19.125 -2.904 1 34.19 46 SER B N 1
ATOM 6898 C CA . SER B 1 46 ? 43.562 -18.422 -1.629 1 34.19 46 SER B CA 1
ATOM 6899 C C . SER B 1 46 ? 42.281 -18.641 -0.833 1 34.19 46 SER B C 1
ATOM 6901 O O . SER B 1 46 ? 42.281 -18.562 0.398 1 34.19 46 SER B O 1
ATOM 6903 N N . ARG B 1 47 ? 41.094 -18.766 -1.378 1 37.28 47 ARG B N 1
ATOM 6904 C CA . ARG B 1 47 ? 39.875 -19.125 -0.669 1 37.28 47 ARG B CA 1
ATOM 6905 C C . ARG B 1 47 ? 39.875 -20.609 -0.286 1 37.28 47 ARG B C 1
ATOM 6907 O O . ARG B 1 47 ? 39.344 -20.984 0.77 1 37.28 47 ARG B O 1
ATOM 6914 N N . ASP B 1 48 ? 40.188 -21.406 -1.117 1 40.56 48 ASP B N 1
ATOM 6915 C CA . ASP B 1 48 ? 40.438 -22.828 -0.846 1 40.56 48 ASP B CA 1
ATOM 6916 C C . ASP B 1 48 ? 41.5 -23.016 0.229 1 40.56 48 ASP B C 1
ATOM 6918 O O . ASP B 1 48 ? 41.531 -24.047 0.901 1 40.56 48 ASP B O 1
ATOM 6922 N N . GLY B 1 49 ? 42.375 -22.172 0.172 1 45.78 49 GLY B N 1
ATOM 6923 C CA . GLY B 1 49 ? 43.438 -22.266 1.166 1 45.78 49 GLY B CA 1
ATOM 6924 C C . GLY B 1 49 ? 42.969 -21.875 2.559 1 45.78 49 GLY B C 1
ATOM 6925 O O . GLY B 1 49 ? 43.625 -22.234 3.551 1 45.78 49 GLY B O 1
ATOM 6926 N N . GLN B 1 50 ? 41.969 -20.953 2.621 1 59.62 50 GLN B N 1
ATOM 6927 C CA . GLN B 1 50 ? 41.531 -20.406 3.902 1 59.62 50 GLN B CA 1
ATOM 6928 C C . GLN B 1 50 ? 40.594 -21.375 4.617 1 59.62 50 GLN B C 1
ATOM 6930 O O . GLN B 1 50 ? 40.531 -21.391 5.852 1 59.62 50 GLN B O 1
ATOM 6935 N N . LEU B 1 51 ? 39.906 -22.219 3.84 1 72.25 51 LEU B N 1
ATOM 6936 C CA . LEU B 1 51 ? 38.969 -23.125 4.477 1 72.25 51 LEU B CA 1
ATOM 6937 C C . LEU B 1 51 ? 39.688 -24.141 5.355 1 72.25 51 LEU B C 1
ATOM 6939 O O . LEU B 1 51 ? 39.312 -24.375 6.5 1 72.25 51 LEU B O 1
ATOM 6943 N N . PRO B 1 52 ? 40.844 -24.656 4.809 1 74.69 52 PRO B N 1
ATOM 6944 C CA . PRO B 1 52 ? 41.531 -25.594 5.703 1 74.69 52 PRO B CA 1
ATOM 6945 C C . PRO B 1 52 ? 42.094 -24.906 6.938 1 74.69 52 PRO B C 1
ATOM 6947 O O . PRO B 1 52 ? 42.156 -25.5 8.016 1 74.69 52 PRO B O 1
ATOM 6950 N N . GLU B 1 53 ? 42.406 -23.641 6.715 1 80.19 53 GLU B N 1
ATOM 6951 C CA . GLU B 1 53 ? 42.969 -22.906 7.855 1 80.19 53 GLU B CA 1
ATOM 6952 C C . GLU B 1 53 ? 41.875 -22.641 8.898 1 80.19 53 GLU B C 1
ATOM 6954 O O . GLU B 1 53 ? 42.125 -22.734 10.102 1 80.19 53 GLU B O 1
ATOM 6959 N N . LEU B 1 54 ? 40.719 -22.406 8.414 1 87.75 54 LEU B N 1
ATOM 6960 C CA . LEU B 1 54 ? 39.625 -22.141 9.344 1 87.75 54 LEU B CA 1
ATOM 6961 C C . LEU B 1 54 ? 39.188 -23.422 10.047 1 87.75 54 LEU B C 1
ATOM 6963 O O . LEU B 1 54 ? 38.906 -23.406 11.242 1 87.75 54 LEU B O 1
ATOM 6967 N N . GLU B 1 55 ? 39.188 -24.484 9.305 1 90.31 55 GLU B N 1
ATOM 6968 C CA . GLU B 1 55 ? 38.844 -25.75 9.945 1 90.31 55 GLU B CA 1
ATOM 6969 C C . GLU B 1 55 ? 39.875 -26.125 11 1 90.31 55 GLU B C 1
ATOM 6971 O O . GLU B 1 55 ? 39.5 -26.656 12.055 1 90.31 55 GLU B O 1
ATOM 6976 N N . ALA B 1 56 ? 41.125 -25.891 10.695 1 88.94 56 ALA B N 1
ATOM 6977 C CA . ALA B 1 56 ? 42.156 -26.156 11.672 1 88.94 56 ALA B CA 1
ATOM 6978 C C . ALA B 1 56 ? 41.969 -25.312 12.93 1 88.94 56 ALA B C 1
ATOM 6980 O O . ALA B 1 56 ? 42.188 -25.781 14.047 1 88.94 56 ALA B O 1
ATOM 6981 N N . ALA B 1 57 ? 41.625 -24.109 12.734 1 90.56 57 ALA B N 1
ATOM 6982 C CA . ALA B 1 57 ? 41.375 -23.219 13.867 1 90.56 57 ALA B CA 1
ATOM 6983 C C . ALA B 1 57 ? 40.219 -23.719 14.719 1 90.56 57 ALA B C 1
ATOM 6985 O O . ALA B 1 57 ? 40.281 -23.641 15.945 1 90.56 57 ALA B O 1
ATOM 6986 N N . PHE B 1 58 ? 39.188 -24.203 14.086 1 93.75 58 PHE B N 1
ATOM 6987 C CA . PHE B 1 58 ? 38.031 -24.75 14.805 1 93.75 58 PHE B CA 1
ATOM 6988 C C . PHE B 1 58 ? 38.438 -26 15.586 1 93.75 58 PHE B C 1
ATOM 6990 O O . PHE B 1 58 ? 37.938 -26.219 16.703 1 93.75 58 PHE B O 1
ATOM 6997 N N . ARG B 1 59 ? 39.312 -26.797 15.031 1 92.69 59 ARG B N 1
ATOM 6998 C CA . ARG B 1 59 ? 39.781 -28.016 15.688 1 92.69 59 ARG B CA 1
ATOM 6999 C C . ARG B 1 59 ? 40.531 -27.688 16.969 1 92.69 59 ARG B C 1
ATOM 7001 O O . ARG B 1 59 ? 40.5 -28.438 17.938 1 92.69 59 ARG B O 1
ATOM 7008 N N . GLU B 1 60 ? 41.188 -26.578 16.922 1 91.25 60 GLU B N 1
ATOM 7009 C CA . GLU B 1 60 ? 41.938 -26.156 18.094 1 91.25 60 GLU B CA 1
ATOM 7010 C C . GLU B 1 60 ? 41.031 -25.734 19.234 1 91.25 60 GLU B C 1
ATOM 7012 O O . GLU B 1 60 ? 41.375 -25.891 20.406 1 91.25 60 GLU B O 1
ATOM 7017 N N . VAL B 1 61 ? 39.875 -25.219 18.906 1 93.19 61 VAL B N 1
ATOM 7018 C CA . VAL B 1 61 ? 38.969 -24.641 19.906 1 93.19 61 VAL B CA 1
ATOM 7019 C C . VAL B 1 61 ? 38 -25.703 20.375 1 93.19 61 VAL B C 1
ATOM 7021 O O . VAL B 1 61 ? 37.594 -25.719 21.547 1 93.19 61 VAL B O 1
ATOM 7024 N N . PHE B 1 62 ? 37.594 -26.562 19.406 1 93.94 62 PHE B N 1
ATOM 7025 C CA . PHE B 1 62 ? 36.594 -27.578 19.719 1 93.94 62 PHE B CA 1
ATOM 7026 C C . PHE B 1 62 ? 37.188 -28.969 19.578 1 93.94 62 PHE B C 1
ATOM 7028 O O . PHE B 1 62 ? 37.375 -29.484 18.469 1 93.94 62 PHE B O 1
ATOM 7035 N N . ALA B 1 63 ? 37.344 -29.656 20.609 1 89 63 ALA B N 1
ATOM 7036 C CA . ALA B 1 63 ? 37.969 -30.969 20.625 1 89 63 ALA B CA 1
ATOM 7037 C C . ALA B 1 63 ? 37.156 -31.984 19.844 1 89 63 ALA B C 1
ATOM 7039 O O . ALA B 1 63 ? 37.719 -32.906 19.25 1 89 63 ALA B O 1
ATOM 7040 N N . GLN B 1 64 ? 35.906 -31.797 19.781 1 89.75 64 GLN B N 1
ATOM 7041 C CA . GLN B 1 64 ? 35.031 -32.75 19.125 1 89.75 64 GLN B CA 1
ATOM 7042 C C . GLN B 1 64 ? 34.594 -32.281 17.734 1 89.75 64 GLN B C 1
ATOM 7044 O O . GLN B 1 64 ? 33.562 -32.688 17.234 1 89.75 64 GLN B O 1
ATOM 7049 N N . TYR B 1 65 ? 35.312 -31.422 17.109 1 92.88 65 TYR B N 1
ATOM 7050 C CA . TYR B 1 65 ? 34.969 -30.844 15.828 1 92.88 65 TYR B CA 1
ATOM 7051 C C . TYR B 1 65 ? 34.812 -31.906 14.758 1 92.88 65 TYR B C 1
ATOM 7053 O O . TYR B 1 65 ? 33.906 -31.828 13.906 1 92.88 65 TYR B O 1
ATOM 7061 N N . ASP B 1 66 ? 35.594 -32.969 14.906 1 89.75 66 ASP B N 1
ATOM 7062 C CA . ASP B 1 66 ? 35.594 -33.969 13.844 1 89.75 66 ASP B CA 1
ATOM 7063 C C . ASP B 1 66 ? 34.562 -35.062 14.102 1 89.75 66 ASP B C 1
ATOM 7065 O O . ASP B 1 66 ? 34.375 -35.938 13.281 1 89.75 66 ASP B O 1
ATOM 7069 N N . SER B 1 67 ? 33.938 -34.875 15.227 1 89.75 67 SER B N 1
ATOM 7070 C CA . SER B 1 67 ? 32.875 -35.844 15.539 1 89.75 67 SER B CA 1
ATOM 7071 C C . SER B 1 67 ? 31.688 -35.688 14.594 1 89.75 67 SER B C 1
ATOM 7073 O O . SER B 1 67 ? 31.422 -34.594 14.078 1 89.75 67 SER B O 1
ATOM 7075 N N . ALA B 1 68 ? 31 -36.75 14.312 1 86.88 68 ALA B N 1
ATOM 7076 C CA . ALA B 1 68 ? 29.844 -36.75 13.422 1 86.88 68 ALA B CA 1
ATOM 7077 C C . ALA B 1 68 ? 28.672 -35.969 14.023 1 86.88 68 ALA B C 1
ATOM 7079 O O . ALA B 1 68 ? 27.781 -35.531 13.305 1 86.88 68 ALA B O 1
ATOM 7080 N N . GLN B 1 69 ? 28.766 -35.75 15.273 1 89.69 69 GLN B N 1
ATOM 7081 C CA . GLN B 1 69 ? 27.656 -35.062 15.961 1 89.69 69 GLN B CA 1
ATOM 7082 C C . GLN B 1 69 ? 27.859 -33.562 15.992 1 89.69 69 GLN B C 1
ATOM 7084 O O . GLN B 1 69 ? 26.984 -32.812 16.438 1 89.69 69 GLN B O 1
ATOM 7089 N N . ALA B 1 70 ? 28.984 -33.125 15.523 1 93 70 ALA B N 1
ATOM 7090 C CA . ALA B 1 70 ? 29.25 -31.672 15.5 1 93 70 ALA B CA 1
ATOM 7091 C C . ALA B 1 70 ? 29.016 -31.094 14.109 1 93 70 ALA B C 1
ATOM 7093 O O . ALA B 1 70 ? 29.422 -31.688 13.102 1 93 70 ALA B O 1
ATOM 7094 N N . HIS B 1 71 ? 28.328 -30 14.055 1 94.25 71 HIS B N 1
ATOM 7095 C CA . HIS B 1 71 ? 27.984 -29.359 12.789 1 94.25 71 HIS B CA 1
ATOM 7096 C C . HIS B 1 71 ? 28.484 -27.922 12.75 1 94.25 71 HIS B C 1
ATOM 7098 O O . HIS B 1 71 ? 28.266 -27.156 13.703 1 94.25 71 HIS B O 1
ATOM 7104 N N . ALA B 1 72 ? 29.203 -27.547 11.844 1 93.12 72 ALA B N 1
ATOM 7105 C CA . ALA B 1 72 ? 29.688 -26.188 11.578 1 93.12 72 ALA B CA 1
ATOM 7106 C C . ALA B 1 72 ? 29.641 -25.875 10.086 1 93.12 72 ALA B C 1
ATOM 7108 O O . ALA B 1 72 ? 29.641 -26.797 9.25 1 93.12 72 ALA B O 1
ATOM 7109 N N . HIS B 1 73 ? 29.547 -24.672 9.828 1 93.06 73 HIS B N 1
ATOM 7110 C CA . HIS B 1 73 ? 29.391 -24.234 8.445 1 93.06 73 HIS B CA 1
ATOM 7111 C C . HIS B 1 73 ? 30.469 -24.859 7.559 1 93.06 73 HIS B C 1
ATOM 7113 O O . HIS B 1 73 ? 30.172 -25.453 6.52 1 93.06 73 HIS B O 1
ATOM 7119 N N . TYR B 1 74 ? 31.734 -24.844 7.93 1 90.69 74 TYR B N 1
ATOM 7120 C CA . TYR B 1 74 ? 32.875 -25.25 7.109 1 90.69 74 TYR B CA 1
ATOM 7121 C C . TYR B 1 74 ? 32.938 -26.766 6.988 1 90.69 74 TYR B C 1
ATOM 7123 O O . TYR B 1 74 ? 33.188 -27.312 5.906 1 90.69 74 TYR B O 1
ATOM 7131 N N . LYS B 1 75 ? 32.688 -27.422 8.008 1 91.06 75 LYS B N 1
ATOM 7132 C CA . LYS B 1 75 ? 32.656 -28.891 8.008 1 91.06 75 LYS B CA 1
ATOM 7133 C C . LYS B 1 75 ? 31.5 -29.422 7.184 1 91.06 75 LYS B C 1
ATOM 7135 O O . LYS B 1 75 ? 31.672 -30.328 6.367 1 91.06 75 LYS B O 1
ATOM 7140 N N . CYS B 1 76 ? 30.359 -28.875 7.43 1 90.75 76 CYS B N 1
ATOM 7141 C CA . CYS B 1 76 ? 29.156 -29.344 6.77 1 90.75 76 CYS B CA 1
ATOM 7142 C C . CYS B 1 76 ? 29.203 -29.062 5.273 1 90.75 76 CYS B C 1
ATOM 7144 O O . CYS B 1 76 ? 28.672 -29.844 4.473 1 90.75 76 CYS B O 1
ATOM 7146 N N . GLN B 1 77 ? 29.766 -27.984 4.926 1 86.81 77 GLN B N 1
ATOM 7147 C CA . GLN B 1 77 ? 29.938 -27.672 3.51 1 86.81 77 GLN B CA 1
ATOM 7148 C C . GLN B 1 77 ? 30.875 -28.656 2.836 1 86.81 77 GLN B C 1
ATOM 7150 O O . GLN B 1 77 ? 30.641 -29.078 1.704 1 86.81 77 GLN B O 1
ATOM 7155 N N . ARG B 1 78 ? 31.938 -29.016 3.5 1 82.5 78 ARG B N 1
ATOM 7156 C CA . ARG B 1 78 ? 32.906 -29.969 2.973 1 82.5 78 ARG B CA 1
ATOM 7157 C C . ARG B 1 78 ? 32.312 -31.359 2.855 1 82.5 78 ARG B C 1
ATOM 7159 O O . ARG B 1 78 ? 32.531 -32.062 1.85 1 82.5 78 ARG B O 1
ATOM 7166 N N . LEU B 1 79 ? 31.5 -31.75 3.871 1 86.62 79 LEU B N 1
ATOM 7167 C CA . LEU B 1 79 ? 30.969 -33.125 3.93 1 86.62 79 LEU B CA 1
ATOM 7168 C C . LEU B 1 79 ? 29.625 -33.219 3.227 1 86.62 79 LEU B C 1
ATOM 7170 O O . LEU B 1 79 ? 29.094 -34.312 3.043 1 86.62 79 LEU B O 1
ATOM 7174 N N . GLY B 1 80 ? 29.062 -32.031 2.797 1 80.06 80 GLY B N 1
ATOM 7175 C CA . GLY B 1 80 ? 27.766 -32.031 2.162 1 80.06 80 GLY B CA 1
ATOM 7176 C C . GLY B 1 80 ? 26.625 -32.344 3.123 1 80.06 80 GLY B C 1
ATOM 7177 O O . GLY B 1 80 ? 25.656 -33 2.756 1 80.06 80 GLY B O 1
ATOM 7178 N N . CYS B 1 81 ? 26.781 -31.922 4.371 1 81.06 81 CYS B N 1
ATOM 7179 C CA . CYS B 1 81 ? 25.812 -32.156 5.43 1 81.06 81 CYS B CA 1
ATOM 7180 C C . CYS B 1 81 ? 24.641 -31.188 5.316 1 81.06 81 CYS B C 1
ATOM 7182 O O . CYS B 1 81 ? 24.844 -29.969 5.309 1 81.06 81 CYS B O 1
ATOM 7184 N N . GLU B 1 82 ? 23.422 -31.781 5.137 1 76.88 82 GLU B N 1
ATOM 7185 C CA . GLU B 1 82 ? 22.281 -30.875 4.969 1 76.88 82 GLU B CA 1
ATOM 7186 C C . GLU B 1 82 ? 21.25 -31.062 6.082 1 76.88 82 GLU B C 1
ATOM 7188 O O . GLU B 1 82 ? 20.266 -30.328 6.168 1 76.88 82 GLU B O 1
ATOM 7193 N N . ARG B 1 83 ? 21.312 -32.062 6.93 1 76.25 83 ARG B N 1
ATOM 7194 C CA . ARG B 1 83 ? 20.281 -32.344 7.93 1 76.25 83 ARG B CA 1
ATOM 7195 C C . ARG B 1 83 ? 20.906 -32.75 9.258 1 76.25 83 ARG B C 1
ATOM 7197 O O . ARG B 1 83 ? 22.047 -33.188 9.297 1 76.25 83 ARG B O 1
ATOM 7204 N N . VAL B 1 84 ? 20.219 -32.188 10.289 1 74.19 84 VAL B N 1
ATOM 7205 C CA . VAL B 1 84 ? 20.625 -32.594 11.633 1 74.19 84 VAL B CA 1
ATOM 7206 C C . VAL B 1 84 ? 19.625 -33.594 12.18 1 74.19 84 VAL B C 1
ATOM 7208 O O . VAL B 1 84 ? 18.453 -33.625 11.797 1 74.19 84 VAL B O 1
ATOM 7211 N N . GLN B 1 85 ? 20.016 -34.688 12.688 1 62.03 85 GLN B N 1
ATOM 7212 C CA . GLN B 1 85 ? 19.156 -35.688 13.32 1 62.03 85 GLN B CA 1
ATOM 7213 C C . GLN B 1 85 ? 18.344 -35.062 14.453 1 62.03 85 GLN B C 1
ATOM 7215 O O . GLN B 1 85 ? 18.875 -34.312 15.281 1 62.03 85 GLN B O 1
ATOM 7220 N N . SER B 1 86 ? 17.047 -34.844 14.164 1 55.91 86 SER B N 1
ATOM 7221 C CA . SER B 1 86 ? 16.125 -34.156 15.086 1 55.91 86 SER B CA 1
ATOM 7222 C C . SER B 1 86 ? 16.109 -34.875 16.438 1 55.91 86 SER B C 1
ATOM 7224 O O . SER B 1 86 ? 16.031 -36.094 16.516 1 55.91 86 SER B O 1
ATOM 7226 N N . ASP B 1 87 ? 16.578 -34.438 17.375 1 52.34 87 ASP B N 1
ATOM 7227 C CA . ASP B 1 87 ? 16.297 -34.938 18.703 1 52.34 87 ASP B CA 1
ATOM 7228 C C . ASP B 1 87 ? 14.805 -34.844 19.031 1 52.34 87 ASP B C 1
ATOM 7230 O O . ASP B 1 87 ? 14.148 -33.875 18.625 1 52.34 87 ASP B O 1
ATOM 7234 N N . TYR B 1 88 ? 14.078 -36.094 19.25 1 43.47 88 TYR B N 1
ATOM 7235 C CA . TYR B 1 88 ? 12.664 -36.312 19.547 1 43.47 88 TYR B CA 1
ATOM 7236 C C . TYR B 1 88 ? 12.203 -35.344 20.656 1 43.47 88 TYR B C 1
ATOM 7238 O O . TYR B 1 88 ? 11.07 -35.469 21.141 1 43.47 88 TYR B O 1
ATOM 7246 N N . ARG B 1 89 ? 12.961 -34.625 21.391 1 46.59 89 ARG B N 1
ATOM 7247 C CA . ARG B 1 89 ? 12.359 -33.906 22.516 1 46.59 89 ARG B CA 1
ATOM 7248 C C . ARG B 1 89 ? 11.445 -32.781 22.031 1 46.59 89 ARG B C 1
ATOM 7250 O O . ARG B 1 89 ? 11.664 -32.219 20.953 1 46.59 89 ARG B O 1
ATOM 7257 N N . ARG B 1 90 ? 10.352 -32.594 22.766 1 46.12 90 ARG B N 1
ATOM 7258 C CA . ARG B 1 90 ? 9.305 -31.578 22.812 1 46.12 90 ARG B CA 1
ATOM 7259 C C . ARG B 1 90 ? 9.914 -30.188 22.875 1 46.12 90 ARG B C 1
ATOM 7261 O O . ARG B 1 90 ? 10.789 -29.922 23.703 1 46.12 90 ARG B O 1
ATOM 7268 N N . GLY B 1 91 ? 10.203 -29.297 21.688 1 55.53 91 GLY B N 1
ATOM 7269 C CA . GLY B 1 91 ? 10.555 -27.891 21.703 1 55.53 91 GLY B CA 1
ATOM 7270 C C . GLY B 1 91 ? 11.109 -27.391 20.391 1 55.53 91 GLY B C 1
ATOM 7271 O O . GLY B 1 91 ? 10.984 -28.062 19.359 1 55.53 91 GLY B O 1
ATOM 7272 N N . ASP B 1 92 ? 11.672 -26.219 20.469 1 65.69 92 ASP B N 1
ATOM 7273 C CA . ASP B 1 92 ? 12.25 -25.594 19.281 1 65.69 92 ASP B CA 1
ATOM 7274 C C . ASP B 1 92 ? 13.477 -26.375 18.797 1 65.69 92 ASP B C 1
ATOM 7276 O O . ASP B 1 92 ? 14.289 -26.828 19.609 1 65.69 92 ASP B O 1
ATOM 7280 N N . LYS B 1 93 ? 13.391 -26.828 17.625 1 77.06 93 LYS B N 1
ATOM 7281 C CA . LYS B 1 93 ? 14.461 -27.641 17.031 1 77.06 93 LYS B CA 1
ATOM 7282 C C . LYS B 1 93 ? 15.469 -26.75 16.297 1 77.06 93 LYS B C 1
ATOM 7284 O O . LYS B 1 93 ? 15.117 -25.672 15.812 1 77.06 93 LYS B O 1
ATOM 7289 N N . PHE B 1 94 ? 16.719 -27.219 16.391 1 85.81 94 PHE B N 1
ATOM 7290 C CA . PHE B 1 94 ? 17.781 -26.531 15.688 1 85.81 94 PHE B CA 1
ATOM 7291 C C . PHE B 1 94 ? 17.578 -26.625 14.18 1 85.81 94 PHE B C 1
ATOM 7293 O O . PHE B 1 94 ? 17.219 -27.672 13.656 1 85.81 94 PHE B O 1
ATOM 7300 N N . VAL B 1 95 ? 17.719 -25.547 13.578 1 84.19 95 VAL B N 1
ATOM 7301 C CA . VAL B 1 95 ? 17.594 -25.484 12.125 1 84.19 95 VAL B CA 1
ATOM 7302 C C . VAL B 1 95 ? 18.969 -25.469 11.484 1 84.19 95 VAL B C 1
ATOM 7304 O O . VAL B 1 95 ? 19.766 -24.547 11.719 1 84.19 95 VAL B O 1
ATOM 7307 N N . 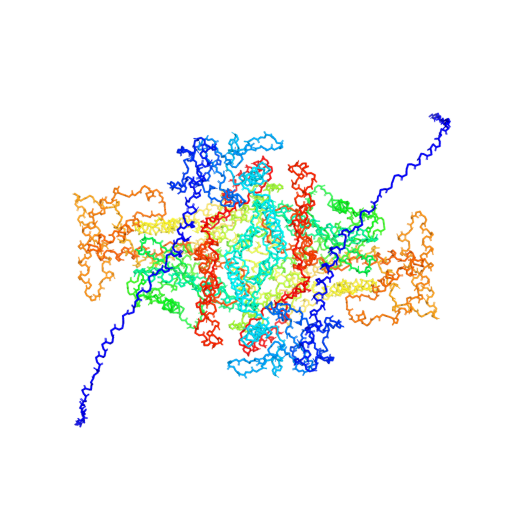HIS B 1 96 ? 19.297 -26.469 10.758 1 87.75 96 HIS B N 1
ATOM 7308 C CA . HIS B 1 96 ? 20.609 -26.656 10.156 1 87.75 96 HIS B CA 1
ATOM 7309 C C . HIS B 1 96 ? 21 -25.453 9.305 1 87.75 96 HIS B C 1
ATOM 7311 O O . HIS B 1 96 ? 22.172 -25.078 9.258 1 87.75 96 HIS B O 1
ATOM 7317 N N . LYS B 1 97 ? 20.078 -24.781 8.672 1 84.38 97 LYS B N 1
ATOM 7318 C CA . LYS B 1 97 ? 20.328 -23.688 7.738 1 84.38 97 LYS B CA 1
ATOM 7319 C C . LYS B 1 97 ? 20.938 -22.484 8.445 1 84.38 97 LYS B C 1
ATOM 7321 O O . LYS B 1 97 ? 21.547 -21.625 7.805 1 84.38 97 LYS B O 1
ATOM 7326 N N . TRP B 1 98 ? 20.875 -22.453 9.766 1 89.06 98 TRP B N 1
ATOM 7327 C CA . TRP B 1 98 ? 21.406 -21.328 10.523 1 89.06 98 TRP B CA 1
ATOM 7328 C C . TRP B 1 98 ? 22.938 -21.297 10.422 1 89.06 98 TRP B C 1
ATOM 7330 O O . TRP B 1 98 ? 23.547 -20.219 10.547 1 89.06 98 TRP B O 1
ATOM 7340 N N . LEU B 1 99 ? 23.484 -22.453 10.18 1 90.69 99 LEU B N 1
ATOM 7341 C CA . LEU B 1 99 ? 24.938 -22.578 10.133 1 90.69 99 LEU B CA 1
ATOM 7342 C C . LEU B 1 99 ? 25.5 -21.797 8.945 1 90.69 99 LEU B C 1
ATOM 7344 O O . LEU B 1 99 ? 26.641 -21.328 8.992 1 90.69 99 LEU B O 1
ATOM 7348 N N . SER B 1 100 ? 24.625 -21.641 7.977 1 86.31 100 SER B N 1
ATOM 7349 C CA . SER B 1 100 ? 25.109 -21 6.754 1 86.31 100 SER B CA 1
ATOM 7350 C C . SER B 1 100 ? 24.328 -19.719 6.453 1 86.31 100 SER B C 1
ATOM 7352 O O . SER B 1 100 ? 24.375 -19.203 5.336 1 86.31 100 SER B O 1
ATOM 7354 N N . ASP B 1 101 ? 23.609 -19.281 7.395 1 83.62 101 ASP B N 1
ATOM 7355 C CA . ASP B 1 101 ? 22.859 -18.031 7.219 1 83.62 101 ASP B CA 1
ATOM 7356 C C . ASP B 1 101 ? 23.75 -16.828 7.477 1 83.62 101 ASP B C 1
ATOM 7358 O O . ASP B 1 101 ? 24.141 -16.562 8.617 1 83.62 101 ASP B O 1
ATOM 7362 N N . ARG B 1 102 ? 24.047 -16.078 6.555 1 77.12 102 ARG B N 1
ATOM 7363 C CA . ARG B 1 102 ? 24.984 -14.961 6.641 1 77.12 102 ARG B CA 1
ATOM 7364 C C . ARG B 1 102 ? 24.453 -13.891 7.59 1 77.12 102 ARG B C 1
ATOM 7366 O O . ARG B 1 102 ? 25.234 -13.25 8.305 1 77.12 102 ARG B O 1
ATOM 7373 N N . ASP B 1 103 ? 23.172 -13.688 7.586 1 74.88 103 ASP B N 1
ATOM 7374 C CA . ASP B 1 103 ? 22.594 -12.617 8.398 1 74.88 103 ASP B CA 1
ATOM 7375 C C . ASP B 1 103 ? 22.547 -13.016 9.875 1 74.88 103 ASP B C 1
ATOM 7377 O O . ASP B 1 103 ? 22.375 -12.164 10.75 1 74.88 103 ASP B O 1
ATOM 7381 N N . LEU B 1 104 ? 22.781 -14.32 10.109 1 82.62 104 LEU B N 1
ATOM 7382 C CA . LEU B 1 104 ? 22.641 -14.797 11.477 1 82.62 104 LEU B CA 1
ATOM 7383 C C . LEU B 1 104 ? 24 -15.133 12.086 1 82.62 104 LEU B C 1
ATOM 7385 O O . LEU B 1 104 ? 24.297 -14.734 13.219 1 82.62 104 LEU B O 1
ATOM 7389 N N . THR B 1 105 ? 24.812 -15.844 11.336 1 88.69 105 THR B N 1
ATOM 7390 C CA . THR B 1 105 ? 25.953 -16.469 12.008 1 88.69 105 THR B CA 1
ATOM 7391 C C . THR B 1 105 ? 27.266 -16.031 11.352 1 88.69 105 THR B C 1
ATOM 7393 O O . THR B 1 105 ? 28.344 -16.484 11.758 1 88.69 105 THR B O 1
ATOM 7396 N N . TYR B 1 106 ? 27.25 -15.148 10.359 1 85.94 106 TYR B N 1
ATOM 7397 C CA . TYR B 1 106 ? 28.469 -14.648 9.727 1 85.94 106 TYR B CA 1
ATOM 7398 C C . TYR B 1 106 ? 28.906 -13.32 10.336 1 85.94 106 TYR B C 1
ATOM 7400 O O . TYR B 1 106 ? 28.078 -12.414 10.492 1 85.94 106 TYR B O 1
ATOM 7408 N N . CYS B 1 107 ? 30.078 -13.312 10.758 1 83.62 107 CYS B N 1
ATOM 7409 C CA . CYS B 1 107 ? 30.656 -12.055 11.242 1 83.62 107 CYS B CA 1
ATOM 7410 C C . CYS B 1 107 ? 31.438 -11.344 10.141 1 83.62 107 CYS B C 1
ATOM 7412 O O . CYS B 1 107 ? 32.5 -11.797 9.758 1 83.62 107 CYS B O 1
ATOM 7414 N N . GLU B 1 108 ? 31 -10.25 9.68 1 74.44 108 GLU B N 1
ATOM 7415 C CA . GLU B 1 108 ? 31.594 -9.523 8.562 1 74.44 108 GLU B CA 1
ATOM 7416 C C . GLU B 1 108 ? 32.969 -9 8.93 1 74.44 108 GLU B C 1
ATOM 7418 O O . GLU B 1 108 ? 33.844 -8.859 8.062 1 74.44 108 GLU B O 1
ATOM 7423 N N . ARG B 1 109 ? 33.219 -8.758 10.164 1 75.06 109 ARG B N 1
ATOM 7424 C CA . ARG B 1 109 ? 34.5 -8.18 10.609 1 75.06 109 ARG B CA 1
ATOM 7425 C C . ARG B 1 109 ? 35.594 -9.211 10.57 1 75.06 109 ARG B C 1
ATOM 7427 O O . ARG B 1 109 ? 36.719 -8.914 10.125 1 75.06 109 ARG B O 1
ATOM 7434 N N . THR B 1 110 ? 35.25 -10.375 11.047 1 80.19 110 THR B N 1
ATOM 7435 C CA . THR B 1 110 ? 36.281 -11.406 11.141 1 80.19 110 THR B CA 1
ATOM 7436 C C . THR B 1 110 ? 36.281 -12.32 9.922 1 80.19 110 THR B C 1
ATOM 7438 O O . THR B 1 110 ? 37.25 -13.031 9.648 1 80.19 110 THR B O 1
ATOM 7441 N N . GLY B 1 111 ? 35.094 -12.266 9.172 1 77.94 111 GLY B N 1
ATOM 7442 C CA . GLY B 1 111 ? 34.969 -13.109 7.992 1 77.94 111 GLY B CA 1
ATOM 7443 C C . GLY B 1 111 ? 34.719 -14.57 8.336 1 77.94 111 GLY B C 1
ATOM 7444 O O . GLY B 1 111 ? 35.156 -15.461 7.59 1 77.94 111 GLY B O 1
ATOM 7445 N N . VAL B 1 112 ? 34.188 -14.852 9.562 1 88.38 112 VAL B N 1
ATOM 7446 C CA . VAL B 1 112 ? 34.031 -16.234 10 1 88.38 112 VAL B CA 1
ATOM 7447 C C . VAL B 1 112 ? 32.562 -16.516 10.336 1 88.38 112 VAL B C 1
ATOM 7449 O O . VAL B 1 112 ? 31.891 -15.664 10.914 1 88.38 112 VAL B O 1
ATOM 7452 N N . TYR B 1 113 ? 32.062 -17.734 9.883 1 92.44 113 TYR B N 1
ATOM 7453 C CA . TYR B 1 113 ? 30.828 -18.281 10.438 1 92.44 113 TYR B CA 1
ATOM 7454 C C . TYR B 1 113 ? 31.062 -18.844 11.836 1 92.44 113 TYR B C 1
ATOM 7456 O O . TYR B 1 113 ? 31.719 -19.875 11.992 1 92.44 113 TYR B O 1
ATOM 7464 N N . TRP B 1 114 ? 30.516 -18.281 12.852 1 92.19 114 TRP B N 1
ATOM 7465 C CA . TRP B 1 114 ? 30.984 -18.531 14.211 1 92.19 114 TRP B CA 1
ATOM 7466 C C . TRP B 1 114 ? 30.156 -19.625 14.883 1 92.19 114 TRP B C 1
ATOM 7468 O O . TRP B 1 114 ? 30.531 -20.141 15.945 1 92.19 114 TRP B O 1
ATOM 7478 N N . LEU B 1 115 ? 29.031 -20.078 14.32 1 94.56 115 LEU B N 1
ATOM 7479 C CA . LEU B 1 115 ? 28.094 -20.969 15.008 1 94.56 115 LEU B CA 1
ATOM 7480 C C . LEU B 1 115 ? 28.531 -22.422 14.867 1 94.56 115 LEU B C 1
ATOM 7482 O O . LEU B 1 115 ? 28.891 -22.859 13.766 1 94.56 115 LEU B O 1
ATOM 7486 N N . LEU B 1 116 ? 28.641 -23.156 15.945 1 94.81 116 LEU B N 1
ATOM 7487 C CA . LEU B 1 116 ? 28.844 -24.594 15.977 1 94.81 116 LEU B CA 1
ATOM 7488 C C . LEU B 1 116 ? 27.734 -25.281 16.781 1 94.81 116 LEU B C 1
ATOM 7490 O O . LEU B 1 116 ? 27.359 -24.812 17.859 1 94.81 116 LEU B O 1
ATOM 7494 N N . TYR B 1 117 ? 27.156 -26.234 16.188 1 94.06 117 TYR B N 1
ATOM 7495 C CA . TYR B 1 117 ? 26.094 -26.984 16.859 1 94.06 117 TYR B CA 1
ATOM 7496 C C . TYR B 1 117 ? 26.562 -28.406 17.156 1 94.06 117 TYR B C 1
ATOM 7498 O O . TYR B 1 117 ? 27.031 -29.125 16.266 1 94.06 117 TYR B O 1
ATOM 7506 N N . GLU B 1 118 ? 26.469 -28.781 18.391 1 90.94 118 GLU B N 1
ATOM 7507 C CA . GLU B 1 118 ? 26.734 -30.156 18.812 1 90.94 118 GLU B CA 1
ATOM 7508 C C . GLU B 1 118 ? 25.453 -30.875 19.219 1 90.94 118 GLU B C 1
ATOM 7510 O O . GLU B 1 118 ? 24.734 -30.422 20.109 1 90.94 118 GLU B O 1
ATOM 7515 N N . GLU B 1 119 ? 25.234 -31.906 18.5 1 87.88 119 GLU B N 1
ATOM 7516 C CA . GLU B 1 119 ? 24.016 -32.656 18.75 1 87.88 119 GLU B CA 1
ATOM 7517 C C . GLU B 1 119 ? 23.906 -33.062 20.219 1 87.88 119 GLU B C 1
ATOM 7519 O O . GLU B 1 119 ? 24.906 -33.438 20.844 1 87.88 119 GLU B O 1
ATOM 7524 N N . SER B 1 120 ? 22.766 -32.906 20.812 1 81.38 120 SER B N 1
ATOM 7525 C CA . SER B 1 120 ? 22.406 -33.281 22.172 1 81.38 120 SER B CA 1
ATOM 7526 C C . SER B 1 120 ? 23.062 -32.344 23.188 1 81.38 120 SER B C 1
ATOM 7528 O O . SER B 1 120 ? 22.875 -32.469 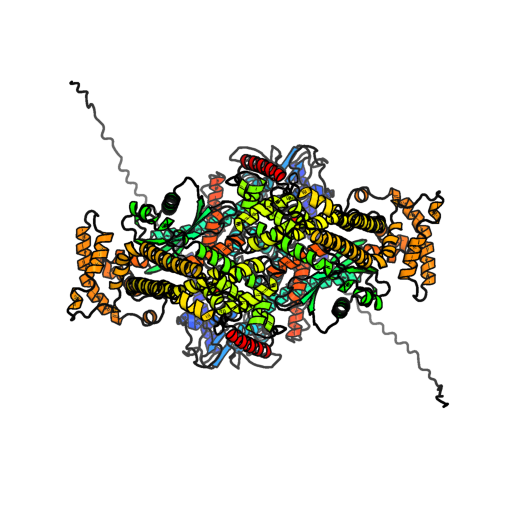24.391 1 81.38 120 SER B O 1
ATOM 7530 N N . GLN B 1 121 ? 23.891 -31.328 22.906 1 86.88 121 GLN B N 1
ATOM 7531 C CA . GLN B 1 121 ? 24.469 -30.344 23.812 1 86.88 121 GLN B CA 1
ATOM 7532 C C . GLN B 1 121 ? 23.891 -28.953 23.578 1 86.88 121 GLN B C 1
ATOM 7534 O O . GLN B 1 121 ? 23.234 -28.391 24.453 1 86.88 121 GLN B O 1
ATOM 7539 N N . GLY B 1 122 ? 24.109 -28.547 22.328 1 91.06 122 GLY B N 1
ATOM 7540 C CA . GLY B 1 122 ? 23.578 -27.219 22.031 1 91.06 122 GLY B CA 1
ATOM 7541 C C . GLY B 1 122 ? 24.453 -26.422 21.094 1 91.06 122 GLY B C 1
ATOM 7542 O O . GLY B 1 122 ? 25.219 -27 20.312 1 91.06 122 GLY B O 1
ATOM 7543 N N . MET B 1 123 ? 24.328 -25.125 21.156 1 93.75 123 MET B N 1
ATOM 7544 C CA . MET B 1 123 ? 25.016 -24.234 20.234 1 93.75 123 MET B CA 1
ATOM 7545 C C . MET B 1 123 ? 26.188 -23.531 20.922 1 93.75 123 MET B C 1
ATOM 7547 O O . MET B 1 123 ? 26.094 -23.141 22.078 1 93.75 123 MET B O 1
ATOM 7551 N N . TYR B 1 124 ? 27.312 -23.438 20.219 1 94.56 124 TYR B N 1
ATOM 7552 C CA . TYR B 1 124 ? 28.5 -22.75 20.703 1 94.56 124 TYR B CA 1
ATOM 7553 C C . TYR B 1 124 ? 28.953 -21.688 19.703 1 94.56 124 TYR B C 1
ATOM 7555 O O . TYR B 1 124 ? 28.625 -21.766 18.516 1 94.56 124 TYR B O 1
ATOM 7563 N N . CYS B 1 125 ? 29.609 -20.672 20.172 1 95.06 125 CYS B N 1
ATOM 7564 C CA . CYS B 1 125 ? 30.219 -19.656 19.328 1 95.06 125 CYS B CA 1
ATOM 7565 C C . CYS B 1 125 ? 31.734 -19.828 19.266 1 95.06 125 CYS B C 1
ATOM 7567 O O . CYS B 1 125 ? 32.406 -19.828 20.297 1 95.06 125 CYS B O 1
ATOM 7569 N N . TYR B 1 126 ? 32.312 -19.984 18.172 1 95 126 TYR B N 1
ATOM 7570 C CA . TYR B 1 126 ? 33.75 -20.203 17.953 1 95 126 TYR B CA 1
ATOM 7571 C C . TYR B 1 126 ? 34.562 -19.031 18.5 1 95 126 TYR B C 1
ATOM 7573 O O . TYR B 1 126 ? 35.562 -19.219 19.203 1 95 126 TYR B O 1
ATOM 7581 N N . LEU B 1 127 ? 34.156 -17.844 18.172 1 93.5 127 LEU B N 1
ATOM 7582 C CA . LEU B 1 127 ? 34.938 -16.656 18.531 1 93.5 127 LEU B CA 1
ATOM 7583 C C . LEU B 1 127 ? 34.906 -16.453 20.047 1 93.5 127 LEU B C 1
ATOM 7585 O O . LEU B 1 127 ? 35.969 -16.156 20.641 1 93.5 127 LEU B O 1
ATOM 7589 N N . CYS B 1 128 ? 33.75 -16.578 20.594 1 93.12 128 CYS B N 1
ATOM 7590 C CA . CYS B 1 128 ? 33.656 -16.359 22.031 1 93.12 128 CYS B CA 1
ATOM 7591 C C . CYS B 1 128 ? 34.406 -17.438 22.812 1 93.12 128 CYS B C 1
ATOM 7593 O O . CYS B 1 128 ? 34.969 -17.156 23.859 1 93.12 128 CYS B O 1
ATOM 7595 N N . ARG B 1 129 ? 34.406 -18.609 22.328 1 93.81 129 ARG B N 1
ATOM 7596 C CA . ARG B 1 129 ? 35.125 -19.703 22.969 1 93.81 129 ARG B CA 1
ATOM 7597 C C . ARG B 1 129 ? 36.656 -19.562 22.781 1 93.81 129 ARG B C 1
ATOM 7599 O O . ARG B 1 129 ? 37.406 -19.844 23.703 1 93.81 129 ARG B O 1
ATOM 7606 N N . ARG B 1 130 ? 37.062 -19.172 21.641 1 93.19 130 ARG B N 1
ATOM 7607 C CA . ARG B 1 130 ? 38.469 -19 21.328 1 93.19 130 ARG B CA 1
ATOM 7608 C C . ARG B 1 130 ? 39.125 -17.969 22.25 1 93.19 130 ARG B C 1
ATOM 7610 O O . ARG B 1 130 ? 40.25 -18.156 22.734 1 93.19 130 ARG B O 1
ATOM 7617 N N . HIS B 1 131 ? 38.469 -16.969 22.516 1 92.38 131 HIS B N 1
ATOM 7618 C CA . HIS B 1 131 ? 39.031 -15.883 23.297 1 92.38 131 HIS B CA 1
ATOM 7619 C C . HIS B 1 131 ? 38.469 -15.891 24.719 1 92.38 131 HIS B C 1
ATOM 7621 O O . HIS B 1 131 ? 38.719 -14.969 25.5 1 92.38 131 HIS B O 1
ATOM 7627 N N . ASP B 1 132 ? 37.656 -16.828 25.031 1 91.06 132 ASP B N 1
ATOM 7628 C CA . ASP B 1 132 ? 37.094 -17.094 26.359 1 91.06 132 ASP B CA 1
ATOM 7629 C C . ASP B 1 132 ? 36.438 -15.828 26.938 1 91.06 132 ASP B C 1
ATOM 7631 O O . ASP B 1 132 ? 36.781 -15.406 28.047 1 91.06 132 ASP B O 1
ATOM 7635 N N . THR B 1 133 ? 35.562 -15.336 26.125 1 90.62 133 THR B N 1
ATOM 7636 C CA . THR B 1 133 ? 34.844 -14.125 26.547 1 90.62 133 THR B CA 1
ATOM 7637 C C . THR B 1 133 ? 33.594 -14.477 27.328 1 90.62 133 THR B C 1
ATOM 7639 O O . THR B 1 133 ? 33.062 -15.586 27.219 1 90.62 133 THR B O 1
ATOM 7642 N N . GLN B 1 134 ? 33.156 -13.586 28.266 1 86 134 GLN B N 1
ATOM 7643 C CA . GLN B 1 134 ? 31.938 -13.781 29.078 1 86 134 GLN B CA 1
ATOM 7644 C C . GLN B 1 134 ? 31.078 -12.531 29.094 1 86 134 GLN B C 1
ATOM 7646 O O . GLN B 1 134 ? 31.531 -11.445 28.703 1 86 134 GLN B O 1
ATOM 7651 N N . ASN B 1 135 ? 29.797 -12.828 29.344 1 77.75 135 ASN B N 1
ATOM 7652 C CA . ASN B 1 135 ? 28.891 -11.688 29.5 1 77.75 135 ASN B CA 1
ATOM 7653 C C . ASN B 1 135 ? 29.234 -10.883 30.75 1 77.75 135 ASN B C 1
ATOM 7655 O O . ASN B 1 135 ? 29.297 -11.438 31.859 1 77.75 135 ASN B O 1
ATOM 7659 N N . LYS B 1 136 ? 29.5 -9.734 30.641 1 68.06 136 LYS B N 1
ATOM 7660 C CA . LYS B 1 136 ? 29.984 -8.898 31.734 1 68.06 136 LYS B CA 1
ATOM 7661 C C . LYS B 1 136 ? 28.906 -8.695 32.781 1 68.06 136 LYS B C 1
ATOM 7663 O O . LYS B 1 136 ? 29.203 -8.578 33.969 1 68.06 136 LYS B O 1
ATOM 7668 N N . GLN B 1 137 ? 27.656 -8.672 32.312 1 63.91 137 GLN B N 1
ATOM 7669 C CA . GLN B 1 137 ? 26.578 -8.359 33.219 1 63.91 137 GLN B CA 1
ATOM 7670 C C . GLN B 1 137 ? 26.234 -9.562 34.094 1 63.91 137 GLN B C 1
ATOM 7672 O O . GLN B 1 137 ? 26.125 -9.438 35.312 1 63.91 137 GLN B O 1
ATOM 7677 N N . ASN B 1 138 ? 26.062 -10.758 33.531 1 65.06 138 ASN B N 1
ATOM 7678 C CA . ASN B 1 138 ? 25.594 -11.898 34.281 1 65.06 138 ASN B CA 1
ATOM 7679 C C . ASN B 1 138 ? 26.672 -12.953 34.469 1 65.06 138 ASN B C 1
ATOM 7681 O O . ASN B 1 138 ? 26.469 -13.961 35.156 1 65.06 138 ASN B O 1
ATOM 7685 N N . LYS B 1 139 ? 27.891 -12.602 34.062 1 69.06 139 LYS B N 1
ATOM 7686 C CA . LYS B 1 139 ? 29.062 -13.461 34.188 1 69.06 139 LYS B CA 1
ATOM 7687 C C . LYS B 1 139 ? 28.781 -14.867 33.688 1 69.06 139 LYS B C 1
ATOM 7689 O O . LYS B 1 139 ? 29.375 -15.836 34.156 1 69.06 139 LYS B O 1
ATOM 7694 N N . THR B 1 140 ? 27.703 -14.906 32.75 1 76.75 140 THR B N 1
ATOM 7695 C CA . THR B 1 140 ? 27.391 -16.219 32.188 1 76.75 140 THR B CA 1
ATOM 7696 C C . THR B 1 140 ? 28.188 -16.453 30.922 1 76.75 140 THR B C 1
ATOM 7698 O O . THR B 1 140 ? 28.547 -15.508 30.203 1 76.75 140 THR B O 1
ATOM 7701 N N . LYS B 1 141 ? 28.578 -17.703 30.719 1 83.44 141 LYS B N 1
ATOM 7702 C CA . LYS B 1 141 ? 29.359 -18.078 29.562 1 83.44 141 LYS B CA 1
ATOM 7703 C C . LYS B 1 141 ? 28.516 -18.875 28.562 1 83.44 141 LYS B C 1
ATOM 7705 O O . LYS B 1 141 ? 28.953 -19.906 28.047 1 83.44 141 LYS B O 1
ATOM 7710 N N . VAL B 1 142 ? 27.375 -18.281 28.375 1 89.56 142 VAL B N 1
ATOM 7711 C CA . VAL B 1 142 ? 26.516 -18.953 27.391 1 89.56 142 VAL B CA 1
ATOM 7712 C C . VAL B 1 142 ? 27.125 -18.812 26 1 89.56 142 VAL B C 1
ATOM 7714 O O . VAL B 1 142 ? 27.672 -17.75 25.656 1 89.56 142 VAL B O 1
ATOM 7717 N N . PHE B 1 143 ? 27.172 -19.859 25.094 1 92.06 143 PHE B N 1
ATOM 7718 C CA . PHE B 1 143 ? 27.766 -19.969 23.766 1 92.06 143 PHE B CA 1
ATOM 7719 C C . PHE B 1 143 ? 29.266 -20.203 23.859 1 92.06 143 PHE B C 1
ATOM 7721 O O . PHE B 1 143 ? 29.938 -20.391 22.844 1 92.06 143 PHE B O 1
ATOM 7728 N N . ASN B 1 144 ? 29.859 -20.031 24.969 1 92.56 144 ASN B N 1
ATOM 7729 C CA . ASN B 1 144 ? 31.281 -20.297 25.234 1 92.56 144 ASN B CA 1
ATOM 7730 C C . ASN B 1 144 ? 31.469 -21.609 26.016 1 92.56 144 ASN B C 1
ATOM 7732 O O . ASN B 1 144 ? 31.375 -22.688 25.438 1 92.56 144 ASN B O 1
ATOM 7736 N N . GLY B 1 145 ? 31.453 -21.516 27.297 1 86.44 145 GLY B N 1
ATOM 7737 C CA . GLY B 1 145 ? 31.594 -22.688 28.125 1 86.44 145 GLY B CA 1
ATOM 7738 C C . GLY B 1 145 ? 30.297 -23.469 28.266 1 86.44 145 GLY B C 1
ATOM 7739 O O . GLY B 1 145 ? 30.312 -24.703 28.359 1 86.44 145 GLY B O 1
ATOM 7740 N N . THR B 1 146 ? 29.203 -22.766 28.297 1 89.88 146 THR B N 1
ATOM 7741 C CA . THR B 1 146 ? 27.875 -23.359 28.391 1 89.88 146 THR B CA 1
ATOM 7742 C C . THR B 1 146 ? 27.141 -23.266 27.047 1 89.88 146 THR B C 1
ATOM 7744 O O . THR B 1 146 ? 27.031 -22.188 26.484 1 89.88 146 THR B O 1
ATOM 7747 N N . PRO B 1 147 ? 26.703 -24.391 26.531 1 91.06 147 PRO B N 1
ATOM 7748 C CA . PRO B 1 147 ? 26 -24.344 25.25 1 91.06 147 PRO B CA 1
ATOM 7749 C C . PRO B 1 147 ? 24.656 -23.641 25.344 1 91.06 147 PRO B C 1
ATOM 7751 O O . PRO B 1 147 ? 23.969 -23.719 26.359 1 91.06 147 PRO B O 1
ATOM 7754 N N . ALA B 1 148 ? 24.297 -22.859 24.359 1 90.56 148 ALA B N 1
ATOM 7755 C CA . ALA B 1 148 ? 22.984 -22.25 24.266 1 90.56 148 ALA B CA 1
ATOM 7756 C C . ALA B 1 148 ? 21.938 -23.266 23.797 1 90.56 148 ALA B C 1
ATOM 7758 O O . ALA B 1 148 ? 22.125 -23.922 22.766 1 90.56 148 ALA B O 1
ATOM 7759 N N . VAL B 1 149 ? 20.828 -23.375 24.422 1 86.44 149 VAL B N 1
ATOM 7760 C CA . VAL B 1 149 ? 19.828 -24.406 24.109 1 86.44 149 VAL B CA 1
ATOM 7761 C C . VAL B 1 149 ? 18.547 -23.734 23.609 1 86.44 149 VAL B C 1
ATOM 7763 O O . VAL B 1 149 ? 17.562 -24.422 23.344 1 86.44 149 VAL B O 1
ATOM 7766 N N . ARG B 1 150 ? 18.625 -22.484 23.562 1 83.44 150 ARG B N 1
ATOM 7767 C CA . ARG B 1 150 ? 17.484 -21.781 23 1 83.44 150 ARG B CA 1
ATOM 7768 C C . ARG B 1 150 ? 17.578 -21.719 21.469 1 83.44 150 ARG B C 1
ATOM 7770 O O . ARG B 1 150 ? 18.203 -20.797 20.922 1 83.44 150 ARG B O 1
ATOM 7777 N N . TYR B 1 151 ? 16.875 -22.641 20.859 1 85.5 151 TYR B N 1
ATOM 7778 C CA . TYR B 1 151 ? 16.984 -22.766 19.422 1 85.5 151 TYR B CA 1
ATOM 7779 C C . TYR B 1 151 ? 16.031 -21.812 18.703 1 85.5 151 TYR B C 1
ATOM 7781 O O . TYR B 1 151 ? 15.055 -22.25 18.094 1 85.5 151 TYR B O 1
ATOM 7789 N N . LYS B 1 152 ? 16.312 -20.562 18.766 1 81.94 152 LYS B N 1
ATOM 7790 C CA . LYS B 1 152 ? 15.57 -19.5 18.094 1 81.94 152 LYS B CA 1
ATOM 7791 C C . LYS B 1 152 ? 16.516 -18.562 17.328 1 81.94 152 LYS B C 1
ATOM 7793 O O . LYS B 1 152 ? 17.641 -18.312 17.766 1 81.94 152 LYS B O 1
ATOM 7798 N N . LYS B 1 153 ? 16.062 -18.094 16.219 1 81.06 153 LYS B N 1
ATOM 7799 C CA . LYS B 1 153 ? 16.828 -17.125 15.438 1 81.06 153 LYS B CA 1
ATOM 7800 C C . LYS B 1 153 ? 17.156 -15.891 16.266 1 81.06 153 LYS B C 1
ATOM 7802 O O . LYS B 1 153 ? 18.266 -15.352 16.172 1 81.06 153 LYS B O 1
ATOM 7807 N N . SER B 1 154 ? 16.203 -15.516 17.125 1 79.12 154 SER B N 1
ATOM 7808 C CA . SER B 1 154 ? 16.391 -14.32 17.953 1 79.12 154 SER B CA 1
ATOM 7809 C C . SER B 1 154 ? 17.531 -14.508 18.938 1 79.12 154 SER B C 1
ATOM 7811 O O . SER B 1 154 ? 18.281 -13.562 19.219 1 79.12 154 SER B O 1
ATOM 7813 N N . ALA B 1 155 ? 17.672 -15.742 19.375 1 82.5 155 ALA B N 1
ATOM 7814 C CA . ALA B 1 155 ? 18.75 -16.016 20.312 1 82.5 155 ALA B CA 1
ATOM 7815 C C . ALA B 1 155 ? 20.125 -15.844 19.656 1 82.5 155 ALA B C 1
ATOM 7817 O O . ALA B 1 155 ? 21.047 -15.32 20.281 1 82.5 155 ALA B O 1
ATOM 7818 N N . LEU B 1 156 ? 20.172 -16.25 18.422 1 87 156 LEU B N 1
ATOM 7819 C CA . LEU B 1 156 ? 21.422 -16.094 17.688 1 87 156 LEU B CA 1
ATOM 7820 C C . LEU B 1 156 ? 21.719 -14.633 17.391 1 87 156 LEU B C 1
ATOM 7822 O O . LEU B 1 156 ? 22.859 -14.18 17.516 1 87 156 LEU B O 1
ATOM 7826 N N . GLN B 1 157 ? 20.719 -13.938 17.094 1 83.38 157 GLN B N 1
ATOM 7827 C CA . GLN B 1 157 ? 20.875 -12.516 16.781 1 83.38 157 GLN B CA 1
ATOM 7828 C C . GLN B 1 157 ? 21.281 -11.719 18.016 1 83.38 157 GLN B C 1
ATOM 7830 O O . GLN B 1 157 ? 22.109 -10.828 17.938 1 83.38 157 GLN B O 1
ATOM 7835 N N . VAL B 1 158 ? 20.703 -12.07 19.141 1 81.5 158 VAL B N 1
ATOM 7836 C CA . VAL B 1 158 ? 21.016 -11.398 20.391 1 81.5 158 VAL B CA 1
ATOM 7837 C C . VAL B 1 158 ? 22.484 -11.656 20.75 1 81.5 158 VAL B C 1
ATOM 7839 O O . VAL B 1 158 ? 23.188 -10.75 21.219 1 81.5 158 VAL B O 1
ATOM 7842 N N . HIS B 1 159 ? 22.922 -12.805 20.547 1 85.88 159 HIS B N 1
ATOM 7843 C CA . HIS B 1 159 ? 24.297 -13.125 20.844 1 85.88 159 HIS B CA 1
ATOM 7844 C C . HIS B 1 159 ? 25.266 -12.352 19.953 1 85.88 159 HIS B C 1
ATOM 7846 O O . HIS B 1 159 ? 26.25 -11.797 20.422 1 85.88 159 HIS B O 1
ATOM 7852 N N . ALA B 1 160 ? 24.906 -12.32 18.672 1 84.31 160 ALA B N 1
ATOM 7853 C CA . ALA B 1 160 ? 25.766 -11.656 17.688 1 84.31 160 ALA B CA 1
ATOM 7854 C C . ALA B 1 160 ? 25.938 -10.172 18.031 1 84.31 160 ALA B C 1
ATOM 7856 O O . ALA B 1 160 ? 26.953 -9.57 17.703 1 84.31 160 ALA B O 1
ATOM 7857 N N . GLU B 1 161 ? 24.969 -9.633 18.703 1 79.69 161 GLU B N 1
ATOM 7858 C CA . GLU B 1 161 ? 25.016 -8.211 19.031 1 79.69 161 GLU B CA 1
ATOM 7859 C C . GLU B 1 161 ? 25.422 -7.988 20.484 1 79.69 161 GLU B C 1
ATOM 7861 O O . GLU B 1 161 ? 25.453 -6.852 20.953 1 79.69 161 GLU B O 1
ATOM 7866 N N . SER B 1 162 ? 25.734 -9.078 21.156 1 81.06 162 SER B N 1
ATOM 7867 C CA . SER B 1 162 ? 26.047 -8.984 22.578 1 81.06 162 SER B CA 1
ATOM 7868 C C . SER B 1 162 ? 27.453 -8.43 22.812 1 81.06 162 SER B C 1
ATOM 7870 O O . SER B 1 162 ? 28.281 -8.43 21.891 1 81.06 162 SER B O 1
ATOM 7872 N N . GLN B 1 163 ? 27.703 -7.988 23.953 1 79.88 163 GLN B N 1
ATOM 7873 C CA . GLN B 1 163 ? 29.016 -7.492 24.328 1 79.88 163 GLN B CA 1
ATOM 7874 C C . GLN B 1 163 ? 30.031 -8.625 24.375 1 79.88 163 GLN B C 1
ATOM 7876 O O . GLN B 1 163 ? 31.219 -8.422 24.047 1 79.88 163 GLN B O 1
ATOM 7881 N N . GLN B 1 164 ? 29.516 -9.734 24.828 1 85.75 164 GLN B N 1
ATOM 7882 C CA . GLN B 1 164 ? 30.391 -10.906 24.875 1 85.75 164 GLN B CA 1
ATOM 7883 C C . GLN B 1 164 ? 30.984 -11.211 23.516 1 85.75 164 GLN B C 1
ATOM 7885 O O . GLN B 1 164 ? 32.188 -11.391 23.375 1 85.75 164 GLN B O 1
ATOM 7890 N N . HIS B 1 165 ? 30.156 -11.219 22.562 1 87.94 165 HIS B N 1
ATOM 7891 C CA . HIS B 1 165 ? 30.609 -11.523 21.203 1 87.94 165 HIS B CA 1
ATOM 7892 C C . HIS B 1 165 ? 31.438 -10.391 20.641 1 87.94 165 HIS B C 1
ATOM 7894 O O . HIS B 1 165 ? 32.438 -10.633 19.938 1 87.94 165 HIS B O 1
ATOM 7900 N N . ALA B 1 166 ? 31.094 -9.164 20.906 1 82.81 166 ALA B N 1
ATOM 7901 C CA . ALA B 1 166 ? 31.828 -8.008 20.422 1 82.81 166 ALA B CA 1
ATOM 7902 C C . ALA B 1 166 ? 33.25 -8.008 20.969 1 82.81 166 ALA B C 1
ATOM 7904 O O . ALA B 1 166 ? 34.188 -7.652 20.25 1 82.81 166 ALA B O 1
ATOM 7905 N N . ALA B 1 167 ? 33.375 -8.344 22.25 1 84.31 167 ALA B N 1
ATOM 7906 C CA . ALA B 1 167 ? 34.688 -8.438 22.859 1 84.31 167 ALA B CA 1
ATOM 7907 C C . ALA B 1 167 ? 35.531 -9.508 22.172 1 84.31 167 ALA B C 1
ATOM 7909 O O . ALA B 1 167 ? 36.75 -9.32 21.984 1 84.31 167 ALA B O 1
ATOM 7910 N N . ALA B 1 168 ? 34.875 -10.594 21.844 1 89.81 168 ALA B N 1
ATOM 7911 C CA . ALA B 1 168 ? 35.594 -11.68 21.156 1 89.81 168 ALA B CA 1
ATOM 7912 C C . ALA B 1 168 ? 36.062 -11.242 19.766 1 89.81 168 ALA B C 1
ATOM 7914 O O . ALA B 1 168 ? 37.156 -11.555 19.359 1 89.81 168 ALA B O 1
ATOM 7915 N N . VAL B 1 169 ? 35.219 -10.57 19.047 1 86.44 169 VAL B N 1
ATOM 7916 C CA . VAL B 1 169 ? 35.562 -10.086 17.719 1 86.44 169 VAL B CA 1
ATOM 7917 C C . VAL B 1 169 ? 36.719 -9.102 17.797 1 86.44 169 VAL B C 1
ATOM 7919 O O . VAL B 1 169 ? 37.625 -9.156 16.984 1 86.44 169 VAL B O 1
ATOM 7922 N N . HIS B 1 170 ? 36.688 -8.227 18.797 1 82.5 170 HIS B N 1
ATOM 7923 C CA . HIS B 1 170 ? 37.75 -7.254 18.969 1 82.5 170 HIS B CA 1
ATOM 7924 C C . HIS B 1 170 ? 39.062 -7.941 19.266 1 82.5 170 HIS B C 1
ATOM 7926 O O . HIS B 1 170 ? 40.125 -7.539 18.75 1 82.5 170 HIS B O 1
ATOM 7932 N N . ALA B 1 171 ? 39 -8.891 20.094 1 86.19 171 ALA B N 1
ATOM 7933 C CA . ALA B 1 171 ? 40.219 -9.633 20.453 1 86.19 171 ALA B CA 1
ATOM 7934 C C . ALA B 1 171 ? 40.781 -10.352 19.234 1 86.19 171 ALA B C 1
ATOM 7936 O O . ALA B 1 171 ? 42 -10.398 19.047 1 86.19 171 ALA B O 1
ATOM 7937 N N . GLU B 1 172 ? 39.938 -10.891 18.484 1 87.81 172 GLU B N 1
ATOM 7938 C CA . GLU B 1 172 ? 40.344 -11.586 17.266 1 87.81 172 GLU B CA 1
ATOM 7939 C C . GLU B 1 172 ? 41.031 -10.633 16.297 1 87.81 172 GLU B C 1
ATOM 7941 O O . GLU B 1 172 ? 42.062 -10.977 15.703 1 87.81 172 GLU B O 1
ATOM 7946 N N . LEU B 1 173 ? 40.5 -9.492 16.156 1 84.19 173 LEU B N 1
ATOM 7947 C CA . LEU B 1 173 ? 41.031 -8.508 15.211 1 84.19 173 LEU B CA 1
ATOM 7948 C C . LEU B 1 173 ? 42.344 -7.922 15.703 1 84.19 173 LEU B C 1
ATOM 7950 O O . LEU B 1 173 ? 43.25 -7.688 14.914 1 84.19 173 LEU B O 1
ATOM 7954 N N . THR B 1 174 ? 42.375 -7.598 16.984 1 79.06 174 THR B N 1
ATOM 7955 C CA . THR B 1 174 ? 43.594 -7.043 17.562 1 79.06 174 THR B CA 1
ATOM 7956 C C . THR B 1 174 ? 44.75 -8.023 17.438 1 79.06 174 THR B C 1
ATOM 7958 O O . THR B 1 174 ? 45.906 -7.621 17.312 1 79.06 174 THR B O 1
ATOM 7961 N N . GLY B 1 175 ? 44.438 -9.227 17.438 1 77.31 175 GLY B N 1
ATOM 7962 C CA . GLY B 1 175 ? 45.469 -10.25 17.312 1 77.31 175 GLY B CA 1
ATOM 7963 C C . GLY B 1 175 ? 45.938 -10.414 15.891 1 77.31 175 GLY B C 1
ATOM 7964 O O . GLY B 1 175 ? 47.094 -10.797 15.664 1 77.31 175 GLY B O 1
ATOM 7965 N N . ARG B 1 176 ? 45.094 -10.078 14.945 1 78.12 176 ARG B N 1
ATOM 7966 C CA . ARG B 1 176 ? 45.375 -10.352 13.547 1 78.12 176 ARG B CA 1
ATOM 7967 C C . ARG B 1 176 ? 45.875 -9.086 12.836 1 78.12 176 ARG B C 1
ATOM 7969 O O . ARG B 1 176 ? 46.594 -9.164 11.852 1 78.12 176 ARG B O 1
ATOM 7976 N N . MET B 1 177 ? 45.375 -7.941 13.258 1 78.19 177 MET B N 1
ATOM 7977 C CA . MET B 1 177 ? 45.531 -6.738 12.453 1 78.19 177 MET B CA 1
ATOM 7978 C C . MET B 1 177 ? 46.469 -5.738 13.156 1 78.19 177 MET B C 1
ATOM 7980 O O . MET B 1 177 ? 46.531 -5.719 14.391 1 78.19 177 MET B O 1
ATOM 7984 N N . SER B 1 178 ? 47.156 -4.98 12.391 1 78 178 SER B N 1
ATOM 7985 C CA . SER B 1 178 ? 47.969 -3.873 12.883 1 78 178 SER B CA 1
ATOM 7986 C C . SER B 1 178 ? 47.094 -2.725 13.383 1 78 178 SER B C 1
ATOM 7988 O O . SER B 1 178 ? 45.875 -2.707 13.141 1 78 178 SER B O 1
ATOM 7990 N N . GLU B 1 179 ? 47.688 -1.886 14.117 1 73.94 179 GLU B N 1
ATOM 7991 C CA . GLU B 1 179 ? 46.969 -0.723 14.625 1 73.94 179 GLU B CA 1
ATOM 7992 C C . GLU B 1 179 ? 46.406 0.113 13.484 1 73.94 179 GLU B C 1
ATOM 7994 O O . GLU B 1 179 ? 45.312 0.667 13.594 1 73.94 179 GLU B O 1
ATOM 7999 N N . ARG B 1 180 ? 47.125 0.235 12.422 1 73.88 180 ARG B N 1
ATOM 8000 C CA . ARG B 1 180 ? 46.656 0.993 11.266 1 73.88 180 ARG B CA 1
ATOM 8001 C C . ARG B 1 180 ? 45.469 0.314 10.602 1 73.88 180 ARG B C 1
ATOM 8003 O O . ARG B 1 180 ? 44.5 0.979 10.219 1 73.88 180 ARG B O 1
ATOM 8010 N N . GLU B 1 181 ? 45.562 -0.964 10.484 1 77.75 181 GLU B N 1
ATOM 8011 C CA . GLU B 1 181 ? 44.469 -1.723 9.891 1 77.75 181 GLU B CA 1
ATOM 8012 C C . GLU B 1 181 ? 43.219 -1.652 10.758 1 77.75 181 GLU B C 1
ATOM 8014 O O . GLU B 1 181 ? 42.094 -1.607 10.234 1 77.75 181 GLU B O 1
ATOM 8019 N N . MET B 1 182 ? 43.562 -1.623 12.031 1 76.38 182 MET B N 1
ATOM 8020 C CA . MET B 1 182 ? 42.438 -1.528 12.953 1 76.38 182 MET B CA 1
ATOM 8021 C C . MET B 1 182 ? 41.719 -0.18 12.82 1 76.38 182 MET B C 1
ATOM 8023 O O . MET B 1 182 ? 40.5 -0.104 12.898 1 76.38 182 MET B O 1
ATOM 8027 N N . ALA B 1 183 ? 42.562 0.829 12.648 1 74 183 ALA B N 1
ATOM 8028 C CA . ALA B 1 183 ? 42 2.164 12.477 1 74 183 ALA B CA 1
ATOM 8029 C C . ALA B 1 183 ? 41.188 2.254 11.195 1 74 183 ALA B C 1
ATOM 8031 O O . ALA B 1 183 ? 40.125 2.912 11.164 1 74 183 ALA B O 1
ATOM 8032 N N . GLU B 1 184 ? 41.656 1.637 10.172 1 76.62 184 GLU B N 1
ATOM 8033 C CA . GLU B 1 184 ? 40.938 1.635 8.898 1 76.62 184 GLU B CA 1
ATOM 8034 C C . GLU B 1 184 ? 39.625 0.876 9 1 76.62 184 GLU B C 1
ATOM 8036 O O . GLU B 1 184 ? 38.625 1.273 8.406 1 76.62 184 GLU B O 1
ATOM 8041 N N . LYS B 1 185 ? 39.719 -0.157 9.719 1 73.94 185 LYS B N 1
ATOM 8042 C CA . LYS B 1 185 ? 38.5 -0.943 9.906 1 73.94 185 LYS B CA 1
ATOM 8043 C C . LYS B 1 185 ? 37.469 -0.175 10.727 1 73.94 185 LYS B C 1
ATOM 8045 O O . LYS B 1 185 ? 36.281 -0.287 10.484 1 73.94 185 LYS B O 1
ATOM 8050 N N . GLU B 1 186 ? 37.969 0.535 11.641 1 72.69 186 GLU B N 1
ATOM 8051 C CA . GLU B 1 186 ? 37.062 1.351 12.453 1 72.69 186 GLU B CA 1
ATOM 8052 C C . GLU B 1 186 ? 36.406 2.443 11.609 1 72.69 186 GLU B C 1
ATOM 8054 O O . GLU B 1 186 ? 35.25 2.77 11.812 1 72.69 186 GLU B O 1
ATOM 8059 N N . LYS B 1 187 ? 37.188 2.99 10.75 1 74.88 187 LYS B N 1
ATOM 8060 C CA . LYS B 1 187 ? 36.625 3.992 9.836 1 74.88 187 LYS B CA 1
ATOM 8061 C C . LYS B 1 187 ? 35.562 3.389 8.938 1 74.88 187 LYS B C 1
ATOM 8063 O O . LYS B 1 187 ? 34.531 4.027 8.656 1 74.88 187 LYS B O 1
ATOM 8068 N N . GLU B 1 188 ? 35.844 2.23 8.57 1 75.69 188 GLU B N 1
ATOM 8069 C CA . GLU B 1 188 ? 34.875 1.535 7.723 1 75.69 188 GLU B CA 1
ATOM 8070 C C . GLU B 1 188 ? 33.562 1.24 8.484 1 75.69 188 GLU B C 1
ATOM 8072 O O . GLU B 1 188 ? 32.469 1.32 7.914 1 75.69 188 GLU B O 1
ATOM 8077 N N . GLU B 1 189 ? 33.75 0.919 9.664 1 75.5 189 GLU B N 1
ATOM 8078 C CA . GLU B 1 189 ? 32.594 0.64 10.492 1 75.5 189 GLU B CA 1
ATOM 8079 C C . GLU B 1 189 ? 31.781 1.908 10.75 1 75.5 189 GLU B C 1
ATOM 8081 O O . GLU B 1 189 ? 30.547 1.862 10.82 1 75.5 189 GLU B O 1
ATOM 8086 N N . GLY B 1 190 ? 32.5 2.969 10.938 1 76.25 190 GLY B N 1
ATOM 8087 C CA . GLY B 1 190 ? 31.828 4.246 11.102 1 76.25 190 GLY B CA 1
ATOM 8088 C C . GLY B 1 190 ? 31.031 4.652 9.875 1 76.25 190 GLY B C 1
ATOM 8089 O O . GLY B 1 190 ? 29.906 5.152 10 1 76.25 190 GLY B O 1
ATOM 8090 N N . ALA B 1 191 ? 31.656 4.359 8.805 1 78.56 191 ALA B N 1
ATOM 8091 C CA . ALA B 1 191 ? 30.969 4.672 7.547 1 78.56 191 ALA B CA 1
ATOM 8092 C C . ALA B 1 191 ? 29.75 3.793 7.352 1 78.56 191 ALA B C 1
ATOM 8094 O O . ALA B 1 191 ? 28.719 4.246 6.824 1 78.56 191 ALA B O 1
ATOM 8095 N N . ALA B 1 192 ? 29.922 2.568 7.785 1 82.69 192 ALA B N 1
ATOM 8096 C CA . ALA B 1 192 ? 28.797 1.64 7.672 1 82.69 192 ALA B CA 1
ATOM 8097 C C . ALA B 1 192 ? 27.641 2.049 8.594 1 82.69 192 ALA B C 1
ATOM 8099 O O . ALA B 1 192 ? 26.469 1.913 8.234 1 82.69 192 ALA B O 1
ATOM 8100 N N . LEU B 1 193 ? 28.047 2.488 9.742 1 85.25 193 LEU B N 1
ATOM 8101 C CA . LEU B 1 193 ? 27.016 2.941 10.68 1 85.25 193 LEU B CA 1
ATOM 8102 C C . LEU B 1 193 ? 26.312 4.184 10.156 1 85.25 193 LEU B C 1
ATOM 8104 O O . LEU B 1 193 ? 25.094 4.309 10.281 1 85.25 193 LEU B O 1
ATOM 8108 N N . HIS B 1 194 ? 27.094 5.086 9.648 1 87.5 194 HIS B N 1
ATOM 8109 C CA . HIS B 1 194 ? 26.516 6.277 9.047 1 87.5 194 HIS B CA 1
ATOM 8110 C C . HIS B 1 194 ? 25.547 5.91 7.926 1 87.5 194 HIS B C 1
ATOM 8112 O O . HIS B 1 194 ? 24.453 6.488 7.82 1 87.5 194 HIS B O 1
ATOM 8118 N N . ALA B 1 195 ? 26 4.961 7.125 1 88.56 195 ALA B N 1
ATOM 8119 C CA . ALA B 1 195 ? 25.156 4.52 6.016 1 88.56 195 ALA B CA 1
ATOM 8120 C C . ALA B 1 195 ? 23.859 3.879 6.527 1 88.56 195 ALA B C 1
ATOM 8122 O O . ALA B 1 195 ? 22.812 4.02 5.91 1 88.56 195 ALA B O 1
ATOM 8123 N N . LEU B 1 196 ? 24 3.201 7.594 1 91.5 196 LEU B N 1
ATOM 8124 C CA . LEU B 1 196 ? 22.844 2.572 8.203 1 91.5 196 LEU B CA 1
ATOM 8125 C C . LEU B 1 196 ? 21.812 3.621 8.633 1 91.5 196 LEU B C 1
ATOM 8127 O O . LEU B 1 196 ? 20.625 3.492 8.328 1 91.5 196 LEU B O 1
ATOM 8131 N N . PHE B 1 197 ? 22.266 4.688 9.266 1 94.69 197 PHE B N 1
ATOM 8132 C CA . PHE B 1 197 ? 21.375 5.734 9.742 1 94.69 197 PHE B CA 1
ATOM 8133 C C . PHE B 1 197 ? 20.828 6.555 8.57 1 94.69 197 PHE B C 1
ATOM 8135 O O . PHE B 1 197 ? 19.688 6.992 8.594 1 94.69 197 PHE B O 1
ATOM 8142 N N . LEU B 1 198 ? 21.688 6.703 7.645 1 93.75 198 LEU B N 1
ATOM 8143 C CA . LEU B 1 198 ? 21.25 7.422 6.449 1 93.75 198 LEU B CA 1
ATOM 8144 C C . LEU B 1 198 ? 20.156 6.656 5.719 1 93.75 198 LEU B C 1
ATOM 8146 O O . LEU B 1 198 ? 19.172 7.25 5.273 1 93.75 198 LEU B O 1
ATOM 8150 N N . ALA B 1 199 ? 20.344 5.371 5.57 1 94.19 199 ALA B N 1
ATOM 8151 C CA . ALA B 1 199 ? 19.344 4.52 4.93 1 94.19 199 ALA B CA 1
ATOM 8152 C C . ALA B 1 199 ? 18.031 4.539 5.703 1 94.19 199 ALA B C 1
ATOM 8154 O O . ALA B 1 199 ? 16.953 4.57 5.105 1 94.19 199 ALA B O 1
ATOM 8155 N N . ALA B 1 200 ? 18.156 4.488 7 1 95.56 200 ALA B N 1
ATOM 8156 C CA . ALA B 1 200 ? 16.953 4.531 7.836 1 95.56 200 ALA B CA 1
ATOM 8157 C C . ALA B 1 200 ? 16.203 5.848 7.656 1 95.56 200 ALA B C 1
ATOM 8159 O O . ALA B 1 200 ? 14.977 5.859 7.535 1 95.56 200 ALA B O 1
ATOM 8160 N N . TYR B 1 201 ? 16.953 6.945 7.711 1 97 201 TYR B N 1
ATOM 8161 C CA . TYR B 1 201 ? 16.344 8.258 7.508 1 97 201 TYR B CA 1
ATOM 8162 C C . TYR B 1 201 ? 15.641 8.336 6.152 1 97 201 TYR B C 1
ATOM 8164 O O . TYR B 1 201 ? 14.523 8.836 6.055 1 97 201 TYR B O 1
ATOM 8172 N N . TRP B 1 202 ? 16.312 7.805 5.172 1 95.62 202 TRP B N 1
ATOM 8173 C CA . TRP B 1 202 ? 15.766 7.812 3.818 1 95.62 202 TRP B CA 1
ATOM 8174 C C . TRP B 1 202 ? 14.484 6.988 3.74 1 95.62 202 TRP B C 1
ATOM 8176 O O . TRP B 1 202 ? 13.5 7.422 3.141 1 95.62 202 TRP B O 1
ATOM 8186 N N . LEU B 1 203 ? 14.461 5.785 4.281 1 94.94 203 LEU B N 1
ATOM 8187 C CA . LEU B 1 203 ? 13.297 4.914 4.277 1 94.94 203 LEU B CA 1
ATOM 8188 C C . LEU B 1 203 ? 12.094 5.613 4.902 1 94.94 203 LEU B C 1
ATOM 8190 O O . LEU B 1 203 ? 10.984 5.551 4.363 1 94.94 203 LEU B O 1
ATOM 8194 N N . ALA B 1 204 ? 12.312 6.273 6.004 1 94.38 204 ALA B N 1
ATOM 8195 C CA . ALA B 1 204 ? 11.234 6.949 6.719 1 94.38 204 ALA B CA 1
ATOM 8196 C C . ALA B 1 204 ? 10.719 8.148 5.934 1 94.38 204 ALA B C 1
ATOM 8198 O O . ALA B 1 204 ? 9.508 8.398 5.895 1 94.38 204 ALA B O 1
ATOM 8199 N N . ARG B 1 205 ? 11.617 8.867 5.301 1 94.12 205 ARG B N 1
ATOM 8200 C CA . ARG B 1 205 ? 11.234 10.062 4.551 1 94.12 205 ARG B CA 1
ATOM 8201 C C . ARG B 1 205 ? 10.469 9.695 3.287 1 94.12 205 ARG B C 1
ATOM 8203 O O . ARG B 1 205 ? 9.641 10.477 2.807 1 94.12 205 ARG B O 1
ATOM 8210 N N . GLU B 1 206 ? 10.828 8.508 2.721 1 91.25 206 GLU B N 1
ATOM 8211 C CA . GLU B 1 206 ? 10.211 8.078 1.467 1 91.25 206 GLU B CA 1
ATOM 8212 C C . GLU B 1 206 ? 8.953 7.254 1.723 1 91.25 206 GLU B C 1
ATOM 8214 O O . GLU B 1 206 ? 8.312 6.777 0.782 1 91.25 206 GLU B O 1
ATOM 8219 N N . ASP B 1 207 ? 8.492 7.148 2.934 1 88.62 207 ASP B N 1
ATOM 8220 C CA . ASP B 1 207 ? 7.305 6.398 3.33 1 88.62 207 ASP B CA 1
ATOM 8221 C C . ASP B 1 207 ? 7.398 4.941 2.877 1 88.62 207 ASP B C 1
ATOM 8223 O O . ASP B 1 207 ? 6.465 4.41 2.275 1 88.62 207 ASP B O 1
ATOM 8227 N N . LEU B 1 208 ? 8.562 4.371 3.008 1 90.5 208 LEU B N 1
ATOM 8228 C CA . LEU B 1 208 ? 8.766 2.957 2.719 1 90.5 208 LEU B CA 1
ATOM 8229 C C . LEU B 1 208 ? 8.758 2.133 4 1 90.5 208 LEU B C 1
ATOM 8231 O O . LEU B 1 208 ? 9.008 2.662 5.086 1 90.5 208 LEU B O 1
ATOM 8235 N N . PRO B 1 209 ? 8.398 0.877 3.893 1 88 209 PRO B N 1
ATOM 8236 C CA . PRO B 1 209 ? 8.344 0.059 5.105 1 88 209 PRO B CA 1
ATOM 8237 C C . PRO B 1 209 ? 9.688 -0.004 5.836 1 88 209 PRO B C 1
ATOM 8239 O O . PRO B 1 209 ? 10.719 -0.281 5.219 1 88 209 PRO B O 1
ATOM 8242 N N . THR B 1 210 ? 9.664 0.19 7.133 1 88.75 210 THR B N 1
ATOM 8243 C CA . THR B 1 210 ? 10.875 0.202 7.941 1 88.75 210 THR B CA 1
ATOM 8244 C C . THR B 1 210 ? 11.523 -1.178 7.965 1 88.75 210 THR B C 1
ATOM 8246 O O . THR B 1 210 ? 12.734 -1.298 8.188 1 88.75 210 THR B O 1
ATOM 8249 N N . ALA B 1 211 ? 10.812 -2.221 7.68 1 86.31 211 ALA B N 1
ATOM 8250 C CA . ALA B 1 211 ? 11.312 -3.592 7.703 1 86.31 211 ALA B CA 1
ATOM 8251 C C . ALA B 1 211 ? 12.305 -3.834 6.57 1 86.31 211 ALA B C 1
ATOM 8253 O O . ALA B 1 211 ? 13.062 -4.812 6.59 1 86.31 211 ALA B O 1
ATOM 8254 N N . LYS B 1 212 ? 12.383 -2.918 5.59 1 90.06 212 LYS B N 1
ATOM 8255 C CA . LYS B 1 212 ? 13.242 -3.092 4.422 1 90.06 212 LYS B CA 1
ATOM 8256 C C . LYS B 1 212 ? 14.633 -2.521 4.672 1 90.06 212 LYS B C 1
ATOM 8258 O O . LYS B 1 212 ? 15.469 -2.488 3.766 1 90.06 212 LYS B O 1
ATOM 8263 N N . LEU B 1 213 ? 14.883 -2.088 5.879 1 90.88 213 LEU B N 1
ATOM 8264 C CA . LEU B 1 213 ? 16.172 -1.466 6.18 1 90.88 213 LEU B CA 1
ATOM 8265 C C . LEU B 1 213 ? 17.312 -2.428 5.898 1 90.88 213 LEU B C 1
ATOM 8267 O O . LEU B 1 213 ? 18.328 -2.037 5.312 1 90.88 213 LEU B O 1
ATOM 8271 N N . LEU B 1 214 ? 17.219 -3.691 6.23 1 86.69 214 LEU B N 1
ATOM 8272 C CA . LEU B 1 214 ? 18.266 -4.668 5.984 1 86.69 214 LEU B CA 1
ATOM 8273 C C . LEU B 1 214 ? 18.469 -4.887 4.488 1 86.69 214 LEU B C 1
ATOM 8275 O O . LEU B 1 214 ? 19.594 -5.051 4.023 1 86.69 214 LEU B O 1
ATOM 8279 N N . SER B 1 215 ? 17.328 -4.922 3.791 1 90 215 SER B N 1
ATOM 8280 C CA . SER B 1 215 ? 17.406 -5.09 2.342 1 90 215 SER B CA 1
ATOM 8281 C C . SER B 1 215 ? 18.125 -3.922 1.685 1 90 215 SER B C 1
ATOM 8283 O O . SER B 1 215 ? 18.875 -4.113 0.728 1 90 215 SER B O 1
ATOM 8285 N N . VAL B 1 216 ? 17.906 -2.701 2.164 1 92.12 216 VAL B N 1
ATOM 8286 C CA . VAL B 1 216 ? 18.594 -1.524 1.633 1 92.12 216 VAL B CA 1
ATOM 8287 C C . VAL B 1 216 ? 20.078 -1.621 1.912 1 92.12 216 VAL B C 1
ATOM 8289 O O . VAL B 1 216 ? 20.906 -1.242 1.072 1 92.12 216 VAL B O 1
ATOM 8292 N N . LEU B 1 217 ? 20.438 -2.129 3.049 1 88.25 217 LEU B N 1
ATOM 8293 C CA . LEU B 1 217 ? 21.844 -2.271 3.395 1 88.25 217 LEU B CA 1
ATOM 8294 C C . LEU B 1 217 ? 22.531 -3.27 2.471 1 88.25 217 LEU B C 1
ATOM 8296 O O . LEU B 1 217 ? 23.688 -3.082 2.104 1 88.25 217 LEU B O 1
ATOM 8300 N N . ARG B 1 218 ? 21.797 -4.297 2.121 1 86.12 218 ARG B N 1
ATOM 8301 C CA . ARG B 1 218 ? 22.359 -5.258 1.166 1 86.12 218 ARG B CA 1
ATOM 8302 C C . ARG B 1 218 ? 22.594 -4.602 -0.187 1 86.12 218 ARG B C 1
ATOM 8304 O O . ARG B 1 218 ? 23.594 -4.906 -0.86 1 86.12 218 ARG B O 1
ATOM 8311 N N . LEU B 1 219 ? 21.688 -3.758 -0.543 1 90.75 219 LEU B N 1
ATOM 8312 C CA . LEU B 1 219 ? 21.859 -3.018 -1.787 1 90.75 219 LEU B CA 1
ATOM 8313 C C . LEU B 1 219 ? 23.109 -2.145 -1.726 1 90.75 219 LEU B C 1
ATOM 8315 O O . LEU B 1 219 ? 23.906 -2.121 -2.67 1 90.75 219 LEU B O 1
ATOM 8319 N N . LEU B 1 220 ? 23.281 -1.462 -0.63 1 88.19 220 LEU B N 1
ATOM 8320 C CA . LEU B 1 220 ? 24.438 -0.586 -0.472 1 88.19 220 LEU B CA 1
ATOM 8321 C C . LEU B 1 220 ? 25.734 -1.389 -0.491 1 88.19 220 LEU B C 1
ATOM 8323 O O . LEU B 1 220 ? 26.719 -0.961 -1.09 1 88.19 220 LEU B O 1
ATOM 8327 N N . ALA B 1 221 ? 25.672 -2.545 0.109 1 83.31 221 ALA B N 1
ATOM 8328 C CA . ALA B 1 221 ? 26.844 -3.412 0.132 1 83.31 221 ALA B CA 1
ATOM 8329 C C . ALA B 1 221 ? 27.172 -3.918 -1.269 1 83.31 221 ALA B C 1
ATOM 8331 O O . ALA B 1 221 ? 28.344 -3.9 -1.68 1 83.31 221 ALA B O 1
ATOM 8332 N N . GLU B 1 222 ? 26.125 -4.336 -1.952 1 84.75 222 GLU B N 1
ATOM 8333 C CA . GLU B 1 222 ? 26.328 -4.867 -3.297 1 84.75 222 GLU B CA 1
ATOM 8334 C C . GLU B 1 222 ? 26.75 -3.768 -4.266 1 84.75 222 GLU B C 1
ATOM 8336 O O . GLU B 1 222 ? 27.406 -4.043 -5.277 1 84.75 222 GLU B O 1
ATOM 8341 N N . ALA B 1 223 ? 26.312 -2.543 -3.93 1 83.06 223 ALA B N 1
ATOM 8342 C CA . ALA B 1 223 ? 26.672 -1.415 -4.789 1 83.06 223 ALA B CA 1
ATOM 8343 C C . ALA B 1 223 ? 28.109 -0.961 -4.531 1 83.06 223 ALA B C 1
ATOM 8345 O O . ALA B 1 223 ? 28.656 -0.156 -5.289 1 83.06 223 ALA B O 1
ATOM 8346 N N . GLY B 1 224 ? 28.797 -1.457 -3.463 1 75.94 224 GLY B N 1
ATOM 8347 C CA . GLY B 1 224 ? 30.203 -1.177 -3.311 1 75.94 224 GLY B CA 1
ATOM 8348 C C . GLY B 1 224 ? 30.547 -0.558 -1.969 1 75.94 224 GLY B C 1
ATOM 8349 O O . GLY B 1 224 ? 31.719 -0.249 -1.701 1 75.94 224 GLY B O 1
ATOM 8350 N N . LEU B 1 225 ? 29.453 -0.175 -1.282 1 75.44 225 LEU B N 1
ATOM 8351 C CA . LEU B 1 225 ? 29.781 0.375 0.029 1 75.44 225 LEU B CA 1
ATOM 8352 C C . LEU B 1 225 ? 30.422 -0.684 0.915 1 75.44 225 LEU B C 1
ATOM 8354 O O . LEU B 1 225 ? 29.875 -1.767 1.107 1 75.44 225 LEU B O 1
ATOM 8358 N N . LYS B 1 226 ? 31.625 -0.323 1.188 1 65.25 226 LYS B N 1
ATOM 8359 C CA . LYS B 1 226 ? 32.375 -1.26 2.012 1 65.25 226 LYS B CA 1
ATOM 8360 C C . LYS B 1 226 ? 31.938 -1.192 3.471 1 65.25 226 LYS B C 1
ATOM 8362 O O . LYS B 1 226 ? 31.516 -0.136 3.949 1 65.25 226 LYS B O 1
ATOM 8367 N N . GLY B 1 227 ? 31.812 -2.221 4.09 1 62.38 227 GLY B N 1
ATOM 8368 C CA . GLY B 1 227 ? 31.484 -2.326 5.5 1 62.38 227 GLY B CA 1
ATOM 8369 C C . GLY B 1 227 ? 30.031 -2.697 5.75 1 62.38 227 GLY B C 1
ATOM 8370 O O . GLY B 1 227 ? 29.156 -2.414 4.926 1 62.38 227 GLY B O 1
ATOM 8371 N N . ALA B 1 228 ? 29.766 -3.75 6.336 1 61.16 228 ALA B N 1
ATOM 8372 C CA . ALA B 1 228 ? 28.406 -4.145 6.699 1 61.16 228 ALA B CA 1
ATOM 8373 C C . ALA B 1 228 ? 28.203 -4.098 8.211 1 61.16 228 ALA B C 1
ATOM 8375 O O . ALA B 1 228 ? 29.156 -4.328 8.977 1 61.16 228 ALA B O 1
ATOM 8376 N N . THR B 1 229 ? 27.141 -3.342 8.602 1 65.12 229 THR B N 1
ATOM 8377 C CA . THR B 1 229 ? 26.844 -3.344 10.031 1 65.12 229 THR B CA 1
ATOM 8378 C C . THR B 1 229 ? 26.438 -4.738 10.5 1 65.12 229 THR B C 1
ATOM 8380 O O . THR B 1 229 ? 26 -5.562 9.695 1 65.12 229 THR B O 1
ATOM 8383 N N . HIS B 1 230 ? 26.844 -5.043 11.688 1 68.44 230 HIS B N 1
ATOM 8384 C CA . HIS B 1 230 ? 26.5 -6.336 12.266 1 68.44 230 HIS B CA 1
ATOM 8385 C C . HIS B 1 230 ? 25.094 -6.324 12.844 1 68.44 230 HIS B C 1
ATOM 8387 O O . HIS B 1 230 ? 24.594 -7.363 13.273 1 68.44 230 HIS B O 1
ATOM 8393 N N . PHE B 1 231 ? 24.516 -5.07 12.828 1 76.25 231 PHE B N 1
ATOM 8394 C CA . PHE B 1 231 ? 23.156 -4.988 13.375 1 76.25 231 PHE B CA 1
ATOM 8395 C C . PHE B 1 231 ? 22.156 -5.594 12.406 1 76.25 231 PHE B C 1
ATOM 8397 O O . PHE B 1 231 ? 21.984 -5.098 11.289 1 76.25 231 PHE B O 1
ATOM 8404 N N . ARG B 1 232 ? 21.5 -6.688 12.859 1 76.25 232 ARG B N 1
ATOM 8405 C CA . ARG B 1 232 ? 20.547 -7.355 11.969 1 76.25 232 ARG B CA 1
ATOM 8406 C C . ARG B 1 232 ? 19.219 -7.605 12.672 1 76.25 232 ARG B C 1
ATOM 8408 O O . ARG B 1 232 ? 18.219 -7.91 12.023 1 76.25 232 ARG B O 1
ATOM 8415 N N . ARG B 1 233 ? 19.25 -7.391 13.938 1 75.12 233 ARG B N 1
ATOM 8416 C CA . ARG B 1 233 ? 18.047 -7.672 14.695 1 75.12 233 ARG B CA 1
ATOM 8417 C C . ARG B 1 233 ? 16.984 -6.613 14.438 1 75.12 233 ARG B C 1
ATOM 8419 O O . ARG B 1 233 ? 17.281 -5.418 14.391 1 75.12 233 ARG B O 1
ATOM 8426 N N . SER B 1 234 ? 15.742 -7.062 14.266 1 76.31 234 SER B N 1
ATOM 8427 C CA . SER B 1 234 ? 14.633 -6.164 13.961 1 76.31 234 SER B CA 1
ATOM 8428 C C . SER B 1 234 ? 14.461 -5.105 15.047 1 76.31 234 SER B C 1
ATOM 8430 O O . SER B 1 234 ? 14.211 -3.936 14.75 1 76.31 234 SER B O 1
ATOM 8432 N N . ASP B 1 235 ? 14.688 -5.465 16.297 1 76.38 235 ASP B N 1
ATOM 8433 C CA . ASP B 1 235 ? 14.508 -4.523 17.406 1 76.38 235 ASP B CA 1
ATOM 8434 C C . ASP B 1 235 ? 15.586 -3.443 17.375 1 76.38 235 ASP B C 1
ATOM 8436 O O . ASP B 1 235 ? 15.312 -2.273 17.656 1 76.38 235 ASP B O 1
ATOM 8440 N N . THR B 1 236 ? 16.75 -3.955 17.156 1 83.31 236 THR B N 1
ATOM 8441 C CA . THR B 1 236 ? 17.859 -3.006 17.078 1 83.31 236 THR B CA 1
ATOM 8442 C C . THR B 1 236 ? 17.672 -2.041 15.914 1 83.31 236 THR B C 1
ATOM 8444 O O . THR B 1 236 ? 17.969 -0.851 16.031 1 83.31 236 THR B O 1
ATOM 8447 N N . LEU B 1 237 ? 17.219 -2.578 14.852 1 87 237 LEU B N 1
ATOM 8448 C CA . LEU B 1 237 ? 17.016 -1.734 13.68 1 87 237 LEU B CA 1
ATOM 8449 C C . LEU B 1 237 ? 15.914 -0.709 13.938 1 87 237 LEU B C 1
ATOM 8451 O O . LEU B 1 237 ? 15.984 0.421 13.453 1 87 237 LEU B O 1
ATOM 8455 N N . GLN B 1 238 ? 14.914 -1.063 14.719 1 88.56 238 GLN B N 1
ATOM 8456 C CA . GLN B 1 238 ? 13.867 -0.119 15.078 1 88.56 238 GLN B CA 1
ATOM 8457 C C . GLN B 1 238 ? 14.406 0.987 15.984 1 88.56 238 GLN B C 1
ATOM 8459 O O . GLN B 1 238 ? 13.922 2.121 15.938 1 88.56 238 GLN B O 1
ATOM 8464 N N . GLU B 1 239 ? 15.391 0.606 16.766 1 90.56 239 GLU B N 1
ATOM 8465 C CA . GLU B 1 239 ? 15.992 1.589 17.656 1 90.56 239 GLU B CA 1
ATOM 8466 C C . GLU B 1 239 ? 16.703 2.684 16.875 1 90.56 239 GLU B C 1
ATOM 8468 O O . GLU B 1 239 ? 16.875 3.803 17.359 1 90.56 239 GLU B O 1
ATOM 8473 N N . ILE B 1 240 ? 17.109 2.32 15.75 1 93.44 240 ILE B N 1
ATOM 8474 C CA . ILE B 1 240 ? 17.766 3.303 14.898 1 93.44 240 ILE B CA 1
ATOM 8475 C C . ILE B 1 240 ? 16.781 4.414 14.539 1 93.44 240 ILE B C 1
ATOM 8477 O O . ILE B 1 240 ? 17.109 5.598 14.617 1 93.44 240 ILE B O 1
ATOM 8481 N N . PHE B 1 241 ? 15.578 4.059 14.188 1 94.75 241 PHE B N 1
ATOM 8482 C CA . PHE B 1 241 ? 14.555 5.039 13.875 1 94.75 241 PHE B CA 1
ATOM 8483 C C . PHE B 1 241 ? 14.195 5.859 15.109 1 94.75 241 PHE B C 1
ATOM 8485 O O . PHE B 1 241 ? 13.938 7.062 15.008 1 94.75 241 PHE B O 1
ATOM 8492 N N . LEU B 1 242 ? 14.188 5.191 16.266 1 94.38 242 LEU B N 1
ATOM 8493 C CA . LEU B 1 242 ? 13.883 5.879 17.516 1 94.38 242 LEU B CA 1
ATOM 8494 C C . LEU B 1 242 ? 14.93 6.953 17.812 1 94.38 242 LEU B C 1
ATOM 8496 O O . LEU B 1 242 ? 14.586 8.062 18.234 1 94.38 242 LEU B O 1
ATOM 8500 N N . SER B 1 243 ? 16.156 6.582 17.562 1 95.44 243 SER B N 1
ATOM 8501 C CA . SER B 1 243 ? 17.234 7.535 17.828 1 95.44 243 SER B CA 1
ATOM 8502 C C . SER B 1 243 ? 17.125 8.75 16.891 1 95.44 243 SER B C 1
ATOM 8504 O O . SER B 1 243 ? 17.344 9.883 17.328 1 95.44 243 SER B O 1
ATOM 8506 N N . LEU B 1 244 ? 16.828 8.484 15.688 1 97 244 LEU B N 1
ATOM 8507 C CA . LEU B 1 244 ? 16.656 9.57 14.734 1 97 244 LEU B CA 1
ATOM 8508 C C . LEU B 1 244 ? 15.516 10.5 15.164 1 97 244 LEU B C 1
ATOM 8510 O O . LEU B 1 244 ? 15.672 11.719 15.172 1 97 244 LEU B O 1
ATOM 8514 N N . GLY B 1 245 ? 14.398 9.922 15.523 1 96.56 245 GLY B N 1
ATOM 8515 C CA . GLY B 1 245 ? 13.258 10.703 15.977 1 96.56 245 GLY B CA 1
ATOM 8516 C C . GLY B 1 245 ? 13.547 11.5 17.234 1 96.56 245 GLY B C 1
ATOM 8517 O O . GLY B 1 245 ? 13.109 12.648 17.375 1 96.56 245 GLY B O 1
ATOM 8518 N N . GLN B 1 246 ? 14.32 10.914 18.125 1 95.5 246 GLN B N 1
ATOM 8519 C CA . GLN B 1 246 ? 14.656 11.562 19.375 1 95.5 246 GLN B CA 1
ATOM 8520 C C . GLN B 1 246 ? 15.547 12.781 19.156 1 95.5 246 GLN B C 1
ATOM 8522 O O . GLN B 1 246 ? 15.375 13.812 19.797 1 95.5 246 GLN B O 1
ATOM 8527 N N . VAL B 1 247 ? 16.438 12.633 18.234 1 96.88 247 VAL B N 1
ATOM 8528 C CA . VAL B 1 247 ? 17.328 13.75 17.922 1 96.88 247 VAL B CA 1
ATOM 8529 C C . VAL B 1 247 ? 16.531 14.898 17.312 1 96.88 247 VAL B C 1
ATOM 8531 O O . VAL B 1 247 ? 16.719 16.062 17.688 1 96.88 247 VAL B O 1
ATOM 8534 N N . ILE B 1 248 ? 15.664 14.594 16.406 1 97.56 248 ILE B N 1
ATOM 8535 C CA . ILE B 1 248 ? 14.867 15.617 15.758 1 97.56 248 ILE B CA 1
ATOM 8536 C C . ILE B 1 248 ? 13.945 16.281 16.781 1 97.56 248 ILE B C 1
ATOM 8538 O O . ILE B 1 248 ? 13.812 17.516 16.797 1 97.56 248 ILE B O 1
ATOM 8542 N N . ARG B 1 249 ? 13.344 15.508 17.625 1 96.44 249 ARG B N 1
ATOM 8543 C CA . ARG B 1 249 ? 12.5 16.047 18.688 1 96.44 249 ARG B CA 1
ATOM 8544 C C . ARG B 1 249 ? 13.312 16.922 19.641 1 96.44 249 ARG B C 1
ATOM 8546 O O . ARG B 1 249 ? 12.859 17.984 20.062 1 96.44 249 ARG B O 1
ATOM 8553 N N . GLY B 1 250 ? 14.492 16.453 19.984 1 95.62 250 GLY B N 1
ATOM 8554 C CA . GLY B 1 250 ? 15.352 17.234 20.859 1 95.62 250 GLY B CA 1
ATOM 8555 C C . GLY B 1 250 ? 15.719 18.594 20.312 1 95.62 250 GLY B C 1
ATOM 8556 O O . GLY B 1 250 ? 15.727 19.578 21.031 1 95.62 250 GLY B O 1
ATOM 8557 N N . ARG B 1 251 ? 15.984 18.609 19.062 1 95.06 251 ARG B N 1
ATOM 8558 C CA . ARG B 1 251 ? 16.312 19.875 18.406 1 95.06 251 ARG B CA 1
ATOM 8559 C C . ARG B 1 251 ? 15.102 20.812 18.391 1 95.06 251 ARG B C 1
ATOM 8561 O O . ARG B 1 251 ? 15.242 22.031 18.562 1 95.06 251 ARG B O 1
ATOM 8568 N N . LEU B 1 252 ? 13.984 20.297 18.203 1 96.56 252 LEU B N 1
ATOM 8569 C CA . LEU B 1 252 ? 12.75 21.078 18.219 1 96.56 252 LEU B CA 1
ATOM 8570 C C . LEU B 1 252 ? 12.484 21.641 19.609 1 96.56 252 LEU B C 1
ATOM 8572 O O . LEU B 1 252 ? 12.211 22.844 19.75 1 96.56 252 LEU B O 1
ATOM 8576 N N . VAL B 1 253 ? 12.602 20.812 20.594 1 97.06 253 VAL B N 1
ATOM 8577 C CA . VAL B 1 253 ? 12.305 21.219 21.953 1 97.06 253 VAL B CA 1
ATOM 8578 C C . VAL B 1 253 ? 13.281 22.312 22.391 1 97.06 253 VAL B C 1
ATOM 8580 O O . VAL B 1 253 ? 12.898 23.266 23.094 1 97.06 253 VAL B O 1
ATOM 8583 N N . SER B 1 254 ? 14.477 22.203 21.922 1 95.19 254 SER B N 1
ATOM 8584 C CA . SER B 1 254 ? 15.477 23.219 22.234 1 95.19 254 SER B CA 1
ATOM 8585 C C . SER B 1 254 ? 15.094 24.578 21.641 1 95.19 254 SER B C 1
ATOM 8587 O O . SER B 1 254 ? 15.289 25.609 22.266 1 95.19 254 SER B O 1
ATOM 8589 N N . ARG B 1 255 ? 14.508 24.578 20.516 1 94.88 255 ARG B N 1
ATOM 8590 C CA . ARG B 1 255 ? 14.07 25.812 19.875 1 94.88 255 ARG B CA 1
ATOM 8591 C C . ARG B 1 255 ? 12.836 26.391 20.578 1 94.88 255 ARG B C 1
ATOM 8593 O O . ARG B 1 255 ? 12.742 27.594 20.781 1 94.88 255 ARG B O 1
ATOM 8600 N N . VAL B 1 256 ? 11.945 25.547 20.984 1 96.75 256 VAL B N 1
ATOM 8601 C CA . VAL B 1 256 ? 10.719 25.984 21.656 1 96.75 256 VAL B CA 1
ATOM 8602 C C . VAL B 1 256 ? 11.062 26.562 23.016 1 96.75 256 VAL B C 1
ATOM 8604 O O . VAL B 1 256 ? 10.445 27.531 23.469 1 96.75 256 VAL B O 1
ATOM 8607 N N . LYS B 1 257 ? 12.102 26 23.625 1 95.19 257 LYS B N 1
ATOM 8608 C CA . LYS B 1 257 ? 12.523 26.469 24.938 1 95.19 257 LYS B CA 1
ATOM 8609 C C . LYS B 1 257 ? 13.078 27.891 24.875 1 95.19 257 LYS B C 1
ATOM 8611 O O . LYS B 1 257 ? 13.047 28.625 25.859 1 95.19 257 LYS B O 1
ATOM 8616 N N . GLN B 1 258 ? 13.523 28.266 23.719 1 93.94 258 GLN B N 1
ATOM 8617 C CA . GLN B 1 258 ? 14.078 29.609 23.547 1 93.94 258 GLN B CA 1
ATOM 8618 C C . GLN B 1 258 ? 12.961 30.641 23.359 1 93.94 258 GLN B C 1
ATOM 8620 O O . GLN B 1 258 ? 13.188 31.844 23.562 1 93.94 258 GLN B O 1
ATOM 8625 N N . ALA B 1 259 ? 11.789 30.219 23.062 1 94.31 259 ALA B N 1
ATOM 8626 C CA . ALA B 1 259 ? 10.656 31.125 22.891 1 94.31 259 ALA B CA 1
ATOM 8627 C C . ALA B 1 259 ? 10.047 31.516 24.234 1 94.31 259 ALA B C 1
ATOM 8629 O O . ALA B 1 259 ? 10.203 30.797 25.219 1 94.31 259 ALA B O 1
ATOM 8630 N N . GLY B 1 260 ? 9.43 32.656 24.281 1 91.62 260 GLY B N 1
ATOM 8631 C CA . GLY B 1 260 ? 8.781 33.094 25.5 1 91.62 260 GLY B CA 1
ATOM 8632 C C . GLY B 1 260 ? 7.543 32.312 25.859 1 91.62 260 GLY B C 1
ATOM 8633 O O . GLY B 1 260 ? 7.273 32.062 27.031 1 91.62 260 GLY B O 1
ATOM 8634 N N . CYS B 1 261 ? 6.805 32 24.906 1 95.69 261 CYS B N 1
ATOM 8635 C CA . CYS B 1 261 ? 5.609 31.172 25.078 1 95.69 261 CYS B CA 1
ATOM 8636 C C . CYS B 1 261 ? 5.352 30.328 23.828 1 95.69 261 CYS B C 1
ATOM 8638 O O . CYS B 1 261 ? 6.043 30.469 22.828 1 95.69 261 CYS B O 1
ATOM 8640 N N . TYR B 1 262 ? 4.473 29.297 23.953 1 97.12 262 TYR B N 1
ATOM 8641 C CA . TYR B 1 262 ? 4.137 28.438 22.828 1 97.12 262 TYR B CA 1
ATOM 8642 C C . TYR B 1 262 ? 2.65 28.109 22.812 1 97.12 262 TYR B C 1
ATOM 8644 O O . TYR B 1 262 ? 1.97 28.25 23.844 1 97.12 262 TYR B O 1
ATOM 8652 N N . GLY B 1 263 ? 2.17 27.875 21.641 1 95.19 263 GLY B N 1
ATOM 8653 C CA . GLY B 1 263 ? 0.807 27.406 21.484 1 95.19 263 GLY B CA 1
ATOM 8654 C C . GLY B 1 263 ? 0.732 25.938 21.062 1 95.19 263 GLY B C 1
ATOM 8655 O O . GLY B 1 263 ? 1.617 25.453 20.359 1 95.19 263 GLY B O 1
ATOM 8656 N N . LEU B 1 264 ? -0.292 25.25 21.562 1 93.62 264 LEU B N 1
ATOM 8657 C CA . LEU B 1 264 ? -0.445 23.828 21.25 1 93.62 264 LEU B CA 1
ATOM 8658 C C . LEU B 1 264 ? -1.708 23.578 20.438 1 93.62 264 LEU B C 1
ATOM 8660 O O . LEU B 1 264 ? -2.777 24.094 20.766 1 93.62 264 LEU B O 1
ATOM 8664 N N . LEU B 1 265 ? -1.525 22.938 19.328 1 91.19 265 LEU B N 1
ATOM 8665 C CA . LEU B 1 265 ? -2.639 22.438 18.531 1 91.19 265 LEU B CA 1
ATOM 8666 C C . LEU B 1 265 ? -2.816 20.938 18.734 1 91.19 265 LEU B C 1
ATOM 8668 O O . LEU B 1 265 ? -1.917 20.156 18.422 1 91.19 265 LEU B O 1
ATOM 8672 N N . SER B 1 266 ? -3.939 20.516 19.281 1 88.75 266 SER B N 1
ATOM 8673 C CA . SER B 1 266 ? -4.148 19.109 19.625 1 88.75 266 SER B CA 1
ATOM 8674 C C . SER B 1 266 ? -5.387 18.562 18.922 1 88.75 266 SER B C 1
ATOM 8676 O O . SER B 1 266 ? -6.441 19.203 18.922 1 88.75 266 SER B O 1
ATOM 8678 N N . ASP B 1 267 ? -5.254 17.422 18.312 1 82.25 267 ASP B N 1
ATOM 8679 C CA . ASP B 1 267 ? -6.348 16.734 17.625 1 82.25 267 ASP B CA 1
ATOM 8680 C C . ASP B 1 267 ? -6.402 15.258 18 1 82.25 267 ASP B C 1
ATOM 8682 O O . ASP B 1 267 ? -5.363 14.617 18.188 1 82.25 267 ASP B O 1
ATOM 8686 N N . GLN B 1 268 ? -7.617 14.852 18.125 1 78.69 268 GLN B N 1
ATOM 8687 C CA . GLN B 1 268 ? -7.793 13.422 18.375 1 78.69 268 GLN B CA 1
ATOM 8688 C C . GLN B 1 268 ? -7.766 12.633 17.078 1 78.69 268 GLN B C 1
ATOM 8690 O O . GLN B 1 268 ? -8.305 13.078 16.062 1 78.69 268 GLN B O 1
ATOM 8695 N N . VAL B 1 269 ? -7.082 11.516 17.078 1 72.12 269 VAL B N 1
ATOM 8696 C CA . VAL B 1 269 ? -6.984 10.672 15.883 1 72.12 269 VAL B CA 1
ATOM 8697 C C . VAL B 1 269 ? -7.676 9.336 16.141 1 72.12 269 VAL B C 1
ATOM 8699 O O . VAL B 1 269 ? -7.57 8.773 17.234 1 72.12 269 VAL B O 1
ATOM 8702 N N . THR B 1 270 ? -8.664 9.008 15.25 1 57.31 270 THR B N 1
ATOM 8703 C CA . THR B 1 270 ? -9.367 7.734 15.398 1 57.31 270 THR B CA 1
ATOM 8704 C C . THR B 1 270 ? -8.555 6.594 14.789 1 57.31 270 THR B C 1
ATOM 8706 O O . THR B 1 270 ? -8.875 5.422 14.992 1 57.31 270 THR B O 1
ATOM 8709 N N . ALA B 1 271 ? -7.59 6.859 13.992 1 51.94 271 ALA B N 1
ATOM 8710 C CA . ALA B 1 271 ? -6.965 5.773 13.242 1 51.94 271 ALA B CA 1
ATOM 8711 C C . ALA B 1 271 ? -6.16 4.863 14.164 1 51.94 271 ALA B C 1
ATOM 8713 O O . ALA B 1 271 ? -5.641 5.312 15.188 1 51.94 271 ALA B O 1
ATOM 8714 N N . SER B 1 272 ? -6.484 3.584 14.117 1 48 272 SER B N 1
ATOM 8715 C CA . SER B 1 272 ? -5.738 2.564 14.852 1 48 272 SER B CA 1
ATOM 8716 C C . SER B 1 272 ? -4.242 2.852 14.828 1 48 272 SER B C 1
ATOM 8718 O O . SER B 1 272 ? -3.555 2.523 13.859 1 48 272 SER B O 1
ATOM 8720 N N . VAL B 1 273 ? -3.951 4.02 15.391 1 46.66 273 VAL B N 1
ATOM 8721 C CA . VAL B 1 273 ? -2.543 4.297 15.656 1 46.66 273 VAL B CA 1
ATOM 8722 C C . VAL B 1 273 ? -1.943 3.168 16.5 1 46.66 273 VAL B C 1
ATOM 8724 O O . VAL B 1 273 ? -2.336 2.967 17.641 1 46.66 273 VAL B O 1
ATOM 8727 N N . GLY B 1 274 ? -1.184 2.1 15.867 1 43.12 274 GLY B N 1
ATOM 8728 C CA . GLY B 1 274 ? -0.459 0.962 16.406 1 43.12 274 GLY B CA 1
ATOM 8729 C C . GLY B 1 274 ? -1.344 -0.244 16.656 1 43.12 274 GLY B C 1
ATOM 8730 O O . GLY B 1 274 ? -2.457 -0.108 17.172 1 43.12 274 GLY B O 1
ATOM 8731 N N . ALA B 1 275 ? -1.322 -1.133 15.828 1 41.06 275 ALA B N 1
ATOM 8732 C CA . ALA B 1 275 ? -2.053 -2.396 15.789 1 41.06 275 ALA B CA 1
ATOM 8733 C C . ALA B 1 275 ? -2.408 -2.871 17.203 1 41.06 275 ALA B C 1
ATOM 8735 O O . ALA B 1 275 ? -3.391 -3.594 17.391 1 41.06 275 ALA B O 1
ATOM 8736 N N . ASP B 1 276 ? -1.531 -2.572 18.109 1 40.09 276 ASP B N 1
ATOM 8737 C CA . ASP B 1 276 ? -1.622 -3.26 19.391 1 40.09 276 ASP B CA 1
ATOM 8738 C C . ASP B 1 276 ? -2.648 -2.59 20.312 1 40.09 276 ASP B C 1
ATOM 8740 O O . ASP B 1 276 ? -2.91 -3.064 21.406 1 40.09 276 ASP B O 1
ATOM 8744 N N . VAL B 1 277 ? -2.926 -1.373 20.172 1 39.97 277 VAL B N 1
ATOM 8745 C CA . VAL B 1 277 ? -3.713 -0.798 21.25 1 39.97 277 VAL B CA 1
ATOM 8746 C C . VAL B 1 277 ? -5.164 -0.627 20.797 1 39.97 277 VAL B C 1
ATOM 8748 O O . VAL B 1 277 ? -5.445 0.125 19.859 1 39.97 277 VAL B O 1
ATOM 8751 N N . GLU B 1 278 ? -6.043 -1.471 20.984 1 42.28 278 GLU B N 1
ATOM 8752 C CA . GLU B 1 278 ? -7.5 -1.5 21 1 42.28 278 GLU B CA 1
ATOM 8753 C C . GLU B 1 278 ? -8.07 -0.173 21.5 1 42.28 278 GLU B C 1
ATOM 8755 O O . GLU B 1 278 ? -7.59 0.394 22.484 1 42.28 278 GLU B O 1
ATOM 8760 N N . ASP B 1 279 ? -9.07 0.426 20.828 1 47.66 279 ASP B N 1
ATOM 8761 C CA . ASP B 1 279 ? -9.914 1.519 21.297 1 47.66 279 ASP B CA 1
ATOM 8762 C C . ASP B 1 279 ? -9.078 2.752 21.625 1 47.66 279 ASP B C 1
ATOM 8764 O O . ASP B 1 279 ? -9.359 3.461 22.594 1 47.66 279 ASP B O 1
ATOM 8768 N N . SER B 1 280 ? -7.883 2.58 21.094 1 56.09 280 SER B N 1
ATOM 8769 C CA . SER B 1 280 ? -7.004 3.658 21.547 1 56.09 280 SER B CA 1
ATOM 8770 C C . SER B 1 280 ? -7.141 4.887 20.656 1 56.09 280 SER B C 1
ATOM 8772 O O . SER B 1 280 ? -7.34 4.758 19.438 1 56.09 280 SER B O 1
ATOM 8774 N N . ALA B 1 281 ? -7.699 5.766 21.219 1 69.19 281 ALA B N 1
ATOM 8775 C CA . ALA B 1 281 ? -7.594 7.102 20.625 1 69.19 281 ALA B CA 1
ATOM 8776 C C . ALA B 1 281 ? -6.168 7.637 20.734 1 69.19 281 ALA B C 1
ATOM 8778 O O . ALA B 1 281 ? -5.344 7.078 21.469 1 69.19 281 ALA B O 1
ATOM 8779 N N . ALA B 1 282 ? -5.793 8.203 19.75 1 78.88 282 ALA B N 1
ATOM 8780 C CA . ALA B 1 282 ? -4.488 8.852 19.828 1 78.88 282 ALA B CA 1
ATOM 8781 C C . ALA B 1 282 ? -4.629 10.375 19.766 1 78.88 282 ALA B C 1
ATOM 8783 O O . ALA B 1 282 ? -5.602 10.891 19.203 1 78.88 282 ALA B O 1
ATOM 8784 N N . LEU B 1 283 ? -3.777 10.969 20.531 1 86.25 283 LEU B N 1
ATOM 8785 C CA . LEU B 1 283 ? -3.723 12.422 20.531 1 86.25 283 LEU B CA 1
ATOM 8786 C C . LEU B 1 283 ? -2.488 12.922 19.781 1 86.25 283 LEU B C 1
ATOM 8788 O O . LEU B 1 283 ? -1.372 12.477 20.062 1 86.25 283 LEU B O 1
ATOM 8792 N N . MET B 1 284 ? -2.76 13.68 18.781 1 89.69 284 MET B N 1
ATOM 8793 C CA . MET B 1 284 ? -1.675 14.312 18.031 1 89.69 284 MET B CA 1
ATOM 8794 C C . MET B 1 284 ? -1.586 15.797 18.375 1 89.69 284 MET B C 1
ATOM 8796 O O . MET B 1 284 ? -2.609 16.469 18.516 1 89.69 284 MET B O 1
ATOM 8800 N N . ALA B 1 285 ? -0.362 16.297 18.469 1 92.75 285 ALA B N 1
ATOM 8801 C CA . ALA B 1 285 ? -0.215 17.688 18.859 1 92.75 285 ALA B CA 1
ATOM 8802 C C . ALA B 1 285 ? 0.875 18.375 18.031 1 92.75 285 ALA B C 1
ATOM 8804 O O . ALA B 1 285 ? 1.9 17.766 17.719 1 92.75 285 ALA B O 1
ATOM 8805 N N . PHE B 1 286 ? 0.634 19.594 17.625 1 93.88 286 PHE B N 1
ATOM 8806 C CA . PHE B 1 286 ? 1.604 20.484 17.016 1 93.88 286 PHE B CA 1
ATOM 8807 C C . PHE B 1 286 ? 1.909 21.656 17.938 1 93.88 286 PHE B C 1
ATOM 8809 O O . PHE B 1 286 ? 1.073 22.047 18.75 1 93.88 286 PHE B O 1
ATOM 8816 N N . VAL B 1 287 ? 3.072 22.188 17.828 1 96.06 287 VAL B N 1
ATOM 8817 C CA . VAL B 1 287 ? 3.475 23.344 18.625 1 96.06 287 VAL B CA 1
ATOM 8818 C C . VAL B 1 287 ? 3.807 24.516 17.719 1 96.06 287 VAL B C 1
ATOM 8820 O O . VAL B 1 287 ? 4.402 24.344 16.641 1 96.06 287 VAL B O 1
ATOM 8823 N N . GLN B 1 288 ? 3.271 25.594 18.016 1 94.75 288 GLN B N 1
ATOM 8824 C CA . GLN B 1 288 ? 3.59 26.828 17.312 1 94.75 288 GLN B CA 1
ATOM 8825 C C . GLN B 1 288 ? 4.32 27.812 18.234 1 94.75 288 GLN B C 1
ATOM 8827 O O . GLN B 1 288 ? 3.963 27.969 19.391 1 94.75 288 GLN B O 1
ATOM 8832 N N . TYR B 1 289 ? 5.398 28.438 17.75 1 95.88 289 TYR B N 1
ATOM 8833 C CA . TYR B 1 289 ? 6.215 29.359 18.531 1 95.88 289 TYR B CA 1
ATOM 8834 C C . TYR B 1 289 ? 6.883 30.391 17.641 1 95.88 289 TYR B C 1
ATOM 8836 O O . TYR B 1 289 ? 6.863 30.266 16.406 1 95.88 289 TYR B O 1
ATOM 8844 N N . VAL B 1 290 ? 7.352 31.406 18.281 1 94.25 290 VAL B N 1
ATOM 8845 C CA . VAL B 1 290 ? 8.062 32.469 17.562 1 94.25 290 VAL B CA 1
ATOM 8846 C C . VAL B 1 290 ? 9.562 32.344 17.812 1 94.25 290 VAL B C 1
ATOM 8848 O O . VAL B 1 290 ? 10.008 32.25 18.953 1 94.25 290 VAL B O 1
ATOM 8851 N N . ASP B 1 291 ? 10.266 32.219 16.766 1 91.44 291 ASP B N 1
ATOM 8852 C CA . ASP B 1 291 ? 11.719 32.188 16.906 1 91.44 291 ASP B CA 1
ATOM 8853 C C . ASP B 1 291 ? 12.242 33.531 17.406 1 91.44 291 ASP B C 1
ATOM 8855 O O . ASP B 1 291 ? 12.039 34.562 16.75 1 91.44 291 ASP B O 1
ATOM 8859 N N . PRO B 1 292 ? 12.953 33.594 18.438 1 86.44 292 PRO B N 1
ATOM 8860 C CA . PRO B 1 292 ? 13.375 34.875 19 1 86.44 292 PRO B CA 1
ATOM 8861 C C . PRO B 1 292 ? 14.398 35.594 18.141 1 86.44 292 PRO B C 1
ATOM 8863 O O . PRO B 1 292 ? 14.523 36.812 18.203 1 86.44 292 PRO B O 1
ATOM 8866 N N . LYS B 1 293 ? 15.094 34.844 17.344 1 81.81 293 LYS B N 1
ATOM 8867 C CA . LYS B 1 293 ? 16.141 35.438 16.531 1 81.81 293 LYS B CA 1
ATOM 8868 C C . LYS B 1 293 ? 15.578 35.969 15.211 1 81.81 293 LYS B C 1
ATOM 8870 O O . LYS B 1 293 ? 15.891 37.094 14.805 1 81.81 293 LYS B O 1
ATOM 8875 N N . THR B 1 294 ? 14.711 35.25 14.641 1 84.69 294 THR B N 1
ATOM 8876 C CA . THR B 1 294 ? 14.25 35.594 13.305 1 84.69 294 THR B CA 1
ATOM 8877 C C . THR B 1 294 ? 12.828 36.156 13.344 1 84.69 294 THR B C 1
ATOM 8879 O O . THR B 1 294 ? 12.359 36.75 12.375 1 84.69 294 THR B O 1
ATOM 8882 N N . ALA B 1 295 ? 12.086 36.062 14.406 1 86.62 295 ALA B N 1
ATOM 8883 C CA . ALA B 1 295 ? 10.703 36.5 14.578 1 86.62 295 ALA B CA 1
ATOM 8884 C C . ALA B 1 295 ? 9.766 35.75 13.648 1 86.62 295 ALA B C 1
ATOM 8886 O O . ALA B 1 295 ? 8.656 36.188 13.375 1 86.62 295 ALA B O 1
ATOM 8887 N N . GLU B 1 296 ? 10.297 34.625 13.195 1 89.12 296 GLU B N 1
ATOM 8888 C CA . GLU B 1 296 ? 9.461 33.812 12.336 1 89.12 296 GLU B CA 1
ATOM 8889 C C . GLU B 1 296 ? 8.547 32.875 13.156 1 89.12 296 GLU B C 1
ATOM 8891 O O . GLU B 1 296 ? 8.945 32.406 14.219 1 89.12 296 GLU B O 1
ATOM 8896 N N . VAL B 1 297 ? 7.309 32.781 12.664 1 90.69 297 VAL B N 1
ATOM 8897 C CA . VAL B 1 297 ? 6.363 31.875 13.312 1 90.69 297 VAL B CA 1
ATOM 8898 C C . VAL B 1 297 ? 6.531 30.469 12.75 1 90.69 297 VAL B C 1
ATOM 8900 O O . VAL B 1 297 ? 6.41 30.25 11.539 1 90.69 297 VAL B O 1
ATOM 8903 N N . LEU B 1 298 ? 6.863 29.547 13.586 1 92.56 298 LEU B N 1
ATOM 8904 C CA . LEU B 1 298 ? 7.094 28.172 13.164 1 92.56 298 LEU B CA 1
ATOM 8905 C C . LEU B 1 298 ? 6.086 27.234 13.812 1 92.56 298 LEU B C 1
ATOM 8907 O O . LEU B 1 298 ? 5.707 27.422 14.977 1 92.56 298 LEU B O 1
ATOM 8911 N N . THR B 1 299 ? 5.602 26.297 13.047 1 93.06 299 THR B N 1
ATOM 8912 C CA . THR B 1 299 ? 4.715 25.25 13.539 1 93.06 299 THR B CA 1
ATOM 8913 C C . THR B 1 299 ? 5.297 23.875 13.242 1 93.06 299 THR B C 1
ATOM 8915 O O . THR B 1 299 ? 5.641 23.562 12.102 1 93.06 299 THR B O 1
ATOM 8918 N N . ASN B 1 300 ? 5.496 23.062 14.266 1 95.31 300 ASN B N 1
ATOM 8919 C CA . ASN B 1 300 ? 6.086 21.734 14.102 1 95.31 300 ASN B CA 1
ATOM 8920 C C . ASN B 1 300 ? 5.27 20.656 14.82 1 95.31 300 ASN B C 1
ATOM 8922 O O . ASN B 1 300 ? 4.5 20.969 15.727 1 95.31 300 ASN B O 1
ATOM 8926 N N . PHE B 1 301 ? 5.5 19.531 14.391 1 95.69 301 PHE B N 1
ATOM 8927 C CA . PHE B 1 301 ? 4.926 18.375 15.07 1 95.69 301 PHE B CA 1
ATOM 8928 C C . PHE B 1 301 ? 5.617 18.141 16.406 1 95.69 301 PHE B C 1
ATOM 8930 O O . PHE B 1 301 ? 6.848 18.156 16.484 1 95.69 301 PHE B O 1
ATOM 8937 N N . LEU B 1 302 ? 4.754 17.875 17.406 1 96.25 302 LEU B N 1
ATOM 8938 C CA . LEU B 1 302 ? 5.348 17.719 18.734 1 96.25 302 LEU B CA 1
ATOM 8939 C C . LEU B 1 302 ? 5.262 16.281 19.203 1 96.25 302 LEU B C 1
ATOM 8941 O O . LEU B 1 302 ? 6.266 15.688 19.609 1 96.25 302 LEU B O 1
ATOM 8945 N N . PHE B 1 303 ? 4.051 15.688 19.234 1 93.62 303 PHE B N 1
ATOM 8946 C CA . PHE B 1 303 ? 3.975 14.289 19.641 1 93.62 303 PHE B CA 1
ATOM 8947 C C . PHE B 1 303 ? 2.666 13.656 19.188 1 93.62 303 PHE B C 1
ATOM 8949 O O . PHE B 1 303 ? 1.721 14.367 18.828 1 93.62 303 PHE B O 1
ATOM 8956 N N . VAL B 1 304 ? 2.625 12.375 19.094 1 90.75 304 VAL B N 1
ATOM 8957 C CA . VAL B 1 304 ? 1.433 11.547 18.953 1 90.75 304 VAL B CA 1
ATOM 8958 C C . VAL B 1 304 ? 1.464 10.406 19.969 1 90.75 304 VAL B C 1
ATOM 8960 O O . VAL B 1 304 ? 2.457 9.68 20.062 1 90.75 304 VAL B O 1
ATOM 8963 N N . GLN B 1 305 ? 0.499 10.367 20.797 1 85.62 305 GLN B N 1
ATOM 8964 C CA . GLN B 1 305 ? 0.473 9.359 21.859 1 85.62 305 GLN B CA 1
ATOM 8965 C C . GLN B 1 305 ? -0.875 8.648 21.906 1 85.62 305 GLN B C 1
ATOM 8967 O O . GLN B 1 305 ? -1.921 9.273 21.703 1 85.62 305 GLN B O 1
ATOM 8972 N N . ALA B 1 306 ? -0.766 7.375 22.125 1 78.38 306 ALA B N 1
ATOM 8973 C CA . ALA B 1 306 ? -1.984 6.582 22.281 1 78.38 306 ALA B CA 1
ATOM 8974 C C . ALA B 1 306 ? -2.6 6.773 23.656 1 78.38 306 ALA B C 1
ATOM 8976 O O . ALA B 1 306 ? -1.881 6.918 24.656 1 78.38 306 ALA B O 1
ATOM 8977 N N . VAL B 1 307 ? -3.922 6.98 23.609 1 75.31 307 VAL B N 1
ATOM 8978 C CA . VAL B 1 307 ? -4.66 7.098 24.875 1 75.31 307 VAL B CA 1
ATOM 8979 C C . VAL B 1 307 ? -5.617 5.918 25.016 1 75.31 307 VAL B C 1
ATOM 8981 O O . VAL B 1 307 ? -6.324 5.559 24.078 1 75.31 307 VAL B O 1
ATOM 8984 N N . ARG B 1 308 ? -5.508 5.23 26.109 1 66.19 308 ARG B N 1
ATOM 8985 C CA . ARG B 1 308 ? -6.41 4.117 26.375 1 66.19 308 ARG B CA 1
ATOM 8986 C C . ARG B 1 308 ? -7.754 4.613 26.906 1 66.19 308 ARG B C 1
ATOM 8988 O O . ARG B 1 308 ? -7.797 5.441 27.812 1 66.19 308 ARG B O 1
ATOM 8995 N N . ARG B 1 309 ? -8.734 4.367 26.109 1 64.31 309 ARG B N 1
ATOM 8996 C CA . ARG B 1 309 ? -10.078 4.691 26.594 1 64.31 309 ARG B CA 1
ATOM 8997 C C . ARG B 1 309 ? -10.586 3.633 27.562 1 64.31 309 ARG B C 1
ATOM 8999 O O . ARG B 1 309 ? -10.914 2.518 27.156 1 64.31 309 ARG B O 1
ATOM 9006 N N . ARG B 1 310 ? -10.359 3.904 28.875 1 56.66 310 ARG B N 1
ATOM 9007 C CA . ARG B 1 310 ? -10.922 2.994 29.875 1 56.66 310 ARG B CA 1
ATOM 9008 C C . ARG B 1 310 ? -12.344 3.395 30.25 1 56.66 310 ARG B C 1
ATOM 9010 O O . ARG B 1 310 ? -12.625 4.574 30.469 1 56.66 310 ARG B O 1
ATOM 9017 N N . PRO B 1 311 ? -13.25 2.445 30.016 1 57.5 311 PRO B N 1
ATOM 9018 C CA . PRO B 1 311 ? -14.648 2.773 30.312 1 57.5 311 PRO B CA 1
ATOM 9019 C C . PRO B 1 311 ? -14.82 3.443 31.672 1 57.5 311 PRO B C 1
ATOM 9021 O O . PRO B 1 311 ? -15.688 4.305 31.844 1 57.5 311 PRO B O 1
ATOM 9024 N N . GLU B 1 312 ? -13.984 3.09 32.656 1 61.62 312 GLU B N 1
ATOM 9025 C CA . GLU B 1 312 ? -14.203 3.578 34 1 61.62 312 GLU B CA 1
ATOM 9026 C C . GLU B 1 312 ? -13.516 4.922 34.219 1 61.62 312 GLU B C 1
ATOM 9028 O O . GLU B 1 312 ? -13.805 5.617 35.219 1 61.62 312 GLU B O 1
ATOM 9033 N N . SER B 1 313 ? -12.703 5.238 33.281 1 64.56 313 SER B N 1
ATOM 9034 C CA . SER B 1 313 ? -11.914 6.441 33.562 1 64.56 313 SER B CA 1
ATOM 9035 C C . SER B 1 313 ? -12.508 7.656 32.875 1 64.56 313 SER B C 1
ATOM 9037 O O . SER B 1 313 ? -13.25 7.52 31.891 1 64.56 313 SER B O 1
ATOM 9039 N N . ASP B 1 314 ? -12.453 8.789 33.562 1 79.81 314 ASP B N 1
ATOM 9040 C CA . ASP B 1 314 ? -12.805 10.078 33 1 79.81 314 ASP B CA 1
ATOM 9041 C C . ASP B 1 314 ? -11.859 10.445 31.844 1 79.81 314 ASP B C 1
ATOM 9043 O O . ASP B 1 314 ? -10.734 10.875 32.094 1 79.81 314 ASP B O 1
ATOM 9047 N N . PHE B 1 315 ? -12.273 10.297 30.719 1 81.56 315 PHE B N 1
ATOM 9048 C CA . PHE B 1 315 ? -11.461 10.43 29.516 1 81.56 315 PHE B CA 1
ATOM 9049 C C . PHE B 1 315 ? -10.875 11.836 29.406 1 81.56 315 PHE B C 1
ATOM 9051 O O . PHE B 1 315 ? -9.688 12 29.109 1 81.56 315 PHE B O 1
ATOM 9058 N N . PRO B 1 316 ? -11.578 12.914 29.75 1 84.62 316 PRO B N 1
ATOM 9059 C CA . PRO B 1 316 ? -10.984 14.25 29.703 1 84.62 316 PRO B CA 1
ATOM 9060 C C . PRO B 1 316 ? -9.836 14.422 30.688 1 84.62 316 PRO B C 1
ATOM 9062 O O . PRO B 1 316 ? -8.859 15.109 30.391 1 84.62 316 PRO B O 1
ATOM 9065 N N . GLU B 1 317 ? -9.977 13.797 31.75 1 86.56 317 GLU B N 1
ATOM 9066 C CA . GLU B 1 317 ? -8.914 13.875 32.75 1 86.56 317 GLU B CA 1
ATOM 9067 C C . GLU B 1 317 ? -7.652 13.164 32.25 1 86.56 317 GLU B C 1
ATOM 9069 O O . GLU B 1 317 ? -6.539 13.617 32.5 1 86.56 317 GLU B O 1
ATOM 9074 N N . GLU B 1 318 ? -7.918 12.094 31.672 1 86.69 318 GLU B N 1
ATOM 9075 C CA . GLU B 1 318 ? -6.781 11.344 31.156 1 86.69 318 GLU B CA 1
ATOM 9076 C C . GLU B 1 318 ? -6.07 12.125 30.047 1 86.69 318 GLU B C 1
ATOM 9078 O O . GLU B 1 318 ? -4.84 12.102 29.953 1 86.69 318 GLU B O 1
ATOM 9083 N N . LEU B 1 319 ? -6.82 12.75 29.219 1 88.81 319 LEU B N 1
ATOM 9084 C CA . LEU B 1 319 ? -6.23 13.516 28.141 1 88.81 319 LEU B CA 1
ATOM 9085 C C . LEU B 1 319 ? -5.461 14.719 28.672 1 88.81 319 LEU B C 1
ATOM 9087 O O . LEU B 1 319 ? -4.371 15.031 28.188 1 88.81 319 LEU B O 1
ATOM 9091 N N . ALA B 1 320 ? -6.062 15.422 29.609 1 90.88 320 ALA B N 1
ATOM 9092 C CA . ALA B 1 320 ? -5.387 16.547 30.234 1 90.88 320 ALA B CA 1
ATOM 9093 C C . ALA B 1 320 ? -4.105 16.109 30.922 1 90.88 320 ALA B C 1
ATOM 9095 O O . ALA B 1 320 ? -3.084 16.797 30.859 1 90.88 320 ALA B O 1
ATOM 9096 N N . GLY B 1 321 ? -4.223 14.992 31.578 1 89.25 321 GLY B N 1
ATOM 9097 C CA . GLY B 1 321 ? -3.043 14.43 32.219 1 89.25 321 GLY B CA 1
ATOM 9098 C C . GLY B 1 321 ? -1.957 14.039 31.234 1 89.25 321 GLY B C 1
ATOM 9099 O O . GLY B 1 321 ? -0.769 14.227 31.5 1 89.25 321 GLY B O 1
ATOM 9100 N N . LEU B 1 322 ? -2.361 13.547 30.156 1 90.62 322 LEU B N 1
ATOM 9101 C CA . LEU B 1 322 ? -1.406 13.148 29.125 1 90.62 322 LEU B CA 1
ATOM 9102 C C . LEU B 1 322 ? -0.663 14.359 28.562 1 90.62 322 LEU B C 1
ATOM 9104 O O . LEU B 1 322 ? 0.559 14.32 28.406 1 90.62 322 LEU B O 1
ATOM 9108 N N . ILE B 1 323 ? -1.381 15.398 28.266 1 93.38 323 ILE B N 1
ATOM 9109 C CA . ILE B 1 323 ? -0.771 16.609 27.734 1 93.38 323 ILE B CA 1
ATOM 9110 C C . ILE B 1 323 ? 0.203 17.188 28.75 1 93.38 323 ILE B C 1
ATOM 9112 O O . ILE B 1 323 ? 1.344 17.516 28.422 1 93.38 323 ILE B O 1
ATOM 9116 N N . SER B 1 324 ? -0.25 17.234 29.984 1 93.31 324 SER B N 1
ATOM 9117 C CA . SER B 1 324 ? 0.566 17.797 31.047 1 93.31 324 SER B CA 1
ATOM 9118 C C . SER B 1 324 ? 1.829 16.984 31.281 1 93.31 324 SER B C 1
ATOM 9120 O O . SER B 1 324 ? 2.922 17.531 31.406 1 93.31 324 SER B O 1
ATOM 9122 N N . ARG B 1 325 ? 1.668 15.711 31.281 1 92.94 325 ARG B N 1
ATOM 9123 C CA . ARG B 1 325 ? 2.811 14.828 31.5 1 92.94 325 ARG B CA 1
ATOM 9124 C C . ARG B 1 325 ? 3.793 14.906 30.328 1 92.94 325 ARG B C 1
ATOM 9126 O O . ARG B 1 325 ? 5.008 14.922 30.547 1 92.94 325 ARG B O 1
ATOM 9133 N N . THR B 1 326 ? 3.271 14.938 29.172 1 93.31 326 THR B N 1
ATOM 9134 C CA . THR B 1 326 ? 4.121 14.953 27.984 1 93.31 326 THR B CA 1
ATOM 9135 C C . THR B 1 326 ? 4.922 16.25 27.906 1 93.31 326 THR B C 1
ATOM 9137 O O . THR B 1 326 ? 6.121 16.234 27.641 1 93.31 326 THR B O 1
ATOM 9140 N N . VAL B 1 327 ? 4.254 17.375 28.094 1 95.31 327 VAL B N 1
ATOM 9141 C CA . VAL B 1 327 ? 4.941 18.672 28.016 1 95.31 327 VAL B CA 1
ATOM 9142 C C . VAL B 1 327 ? 5.961 18.766 29.156 1 95.31 327 VAL B C 1
ATOM 9144 O O . VAL B 1 327 ? 7.031 19.359 28.984 1 95.31 327 VAL B O 1
ATOM 9147 N N . ALA B 1 328 ? 5.629 18.172 30.25 1 94 328 ALA B N 1
ATOM 9148 C CA . ALA B 1 328 ? 6.566 18.141 31.375 1 94 328 ALA B CA 1
ATOM 9149 C C . ALA B 1 328 ? 7.793 17.297 31.031 1 94 328 ALA B C 1
ATOM 9151 O O . ALA B 1 328 ? 8.922 17.688 31.344 1 94 328 ALA B O 1
ATOM 9152 N N . GLN B 1 329 ? 7.582 16.203 30.453 1 93.5 329 GLN B N 1
ATOM 9153 C CA . GLN B 1 329 ? 8.672 15.312 30.062 1 93.5 329 GLN B CA 1
ATOM 9154 C C . GLN B 1 329 ? 9.594 15.992 29.047 1 93.5 329 GLN B C 1
ATOM 9156 O O . GLN B 1 329 ? 10.797 15.727 29.031 1 93.5 329 GLN B O 1
ATOM 9161 N N . LEU B 1 330 ? 9.023 16.828 28.25 1 95 330 LEU B N 1
ATOM 9162 C CA . LEU B 1 330 ? 9.797 17.562 27.25 1 95 330 LEU B CA 1
ATOM 9163 C C . LEU B 1 330 ? 10.398 18.828 27.844 1 95 330 LEU B C 1
ATOM 9165 O O . LEU B 1 330 ? 11.008 19.625 27.125 1 95 330 LEU B O 1
ATOM 9169 N N . GLU B 1 331 ? 10.133 19.094 29.094 1 93.75 331 GLU B N 1
ATOM 9170 C CA . GLU B 1 331 ? 10.648 20.266 29.812 1 93.75 331 GLU B CA 1
ATOM 9171 C C . GLU B 1 331 ? 10.062 21.562 29.266 1 93.75 331 GLU B C 1
ATOM 9173 O O . GLU B 1 331 ? 10.781 22.547 29.109 1 93.75 331 GLU B O 1
ATOM 9178 N N . LEU B 1 332 ? 8.844 21.469 28.812 1 95.94 332 LEU B N 1
ATOM 9179 C CA . LEU B 1 332 ? 8.062 22.641 28.422 1 95.94 332 LEU B CA 1
ATOM 9180 C C . LEU B 1 332 ? 7.023 22.984 29.5 1 95.94 332 LEU B C 1
ATOM 9182 O O . LEU B 1 332 ? 5.957 22.359 29.547 1 95.94 332 LEU B O 1
ATOM 9186 N N . PRO B 1 333 ? 7.34 23.953 30.188 1 93.5 333 PRO B N 1
ATOM 9187 C CA . PRO B 1 333 ? 6.414 24.266 31.281 1 93.5 333 PRO B CA 1
ATOM 9188 C C . PRO B 1 333 ? 5.016 24.625 30.781 1 93.5 333 PRO B C 1
ATOM 9190 O O . PRO B 1 333 ? 4.871 25.375 29.828 1 93.5 333 PRO B O 1
ATOM 9193 N N . ILE B 1 334 ? 4.031 24.156 31.438 1 94.06 334 ILE B N 1
ATOM 9194 C CA . ILE B 1 334 ? 2.637 24.375 31.062 1 94.06 334 ILE B CA 1
ATOM 9195 C C . ILE B 1 334 ? 2.277 25.844 31.25 1 94.06 334 ILE B C 1
ATOM 9197 O O . ILE B 1 334 ? 1.388 26.359 30.562 1 94.06 334 ILE B O 1
ATOM 9201 N N . GLN B 1 335 ? 2.988 26.578 32.094 1 91.06 335 GLN B N 1
ATOM 9202 C CA . GLN B 1 335 ? 2.736 28 32.375 1 91.06 335 GLN B CA 1
ATOM 9203 C C . GLN B 1 335 ? 3.088 28.859 31.172 1 91.06 335 GLN B C 1
ATOM 9205 O O . GLN B 1 335 ? 2.59 29.984 31.047 1 91.06 335 GLN B O 1
ATOM 9210 N N . ARG B 1 336 ? 3.855 28.312 30.297 1 94.12 336 ARG B N 1
ATOM 9211 C CA . ARG B 1 336 ? 4.27 29.062 29.125 1 94.12 336 ARG B CA 1
ATOM 9212 C C . ARG B 1 336 ? 3.371 28.75 27.938 1 94.12 336 ARG B C 1
ATOM 9214 O O . ARG B 1 336 ? 3.547 29.328 26.844 1 94.12 336 ARG B O 1
ATOM 9221 N N . MET B 1 337 ? 2.477 27.844 28.141 1 95.88 337 MET B N 1
ATOM 9222 C CA . MET B 1 337 ? 1.508 27.547 27.094 1 95.88 337 MET B CA 1
ATOM 9223 C C . MET B 1 337 ? 0.503 28.688 26.938 1 95.88 337 MET B C 1
ATOM 9225 O O . MET B 1 337 ? -0.369 28.875 27.797 1 95.88 337 MET B O 1
ATOM 9229 N N . ALA B 1 338 ? 0.644 29.391 25.875 1 94.56 338 ALA B N 1
ATOM 9230 C CA . ALA B 1 338 ? -0.177 30.578 25.688 1 94.56 338 ALA B CA 1
ATOM 9231 C C . ALA B 1 338 ? -1.578 30.219 25.219 1 94.56 338 ALA B C 1
ATOM 9233 O O . ALA B 1 338 ? -2.543 30.938 25.484 1 94.56 338 ALA B O 1
ATOM 9234 N N . SER B 1 339 ? -1.58 29.156 24.469 1 92.5 339 SER B N 1
ATOM 9235 C CA . SER B 1 339 ? -2.885 28.828 23.891 1 92.5 339 SER B CA 1
ATOM 9236 C C . SER B 1 339 ? -3.006 27.328 23.625 1 92.5 339 SER B C 1
ATOM 9238 O O . SER B 1 339 ? -1.999 26.641 23.438 1 92.5 339 SER B O 1
ATOM 9240 N N . LEU B 1 340 ? -4.219 26.797 23.688 1 91.5 340 LEU B N 1
ATOM 9241 C CA . LEU B 1 340 ? -4.59 25.438 23.312 1 91.5 340 LEU B CA 1
ATOM 9242 C C . LEU B 1 340 ? -5.703 25.438 22.266 1 91.5 340 LEU B C 1
ATOM 9244 O O . LEU B 1 340 ? -6.809 25.922 22.547 1 91.5 340 LEU B O 1
ATOM 9248 N N . VAL B 1 341 ? -5.328 25 21.156 1 87.31 341 VAL B N 1
ATOM 9249 C CA . VAL B 1 341 ? -6.312 24.906 20.078 1 87.31 341 VAL B CA 1
ATOM 9250 C C . VAL B 1 341 ? -6.699 23.453 19.859 1 87.31 341 VAL B C 1
ATOM 9252 O O . VAL B 1 341 ? -5.828 22.578 19.719 1 87.31 341 VAL B O 1
ATOM 9255 N N . THR B 1 342 ? -7.973 23.125 19.859 1 83.44 342 THR B N 1
ATOM 9256 C CA . THR B 1 342 ? -8.43 21.734 19.766 1 83.44 342 THR B CA 1
ATOM 9257 C C . THR B 1 342 ? -9.422 21.578 18.625 1 83.44 342 THR B C 1
ATOM 9259 O O . THR B 1 342 ? -9.773 22.547 17.953 1 83.44 342 THR B O 1
ATOM 9262 N N . ASP B 1 343 ? -9.836 20.344 18.406 1 73.19 343 ASP B N 1
ATOM 9263 C CA . ASP B 1 343 ? -10.781 20.016 17.344 1 73.19 343 ASP B CA 1
ATOM 9264 C C . ASP B 1 343 ? -12.211 20.328 17.766 1 73.19 343 ASP B C 1
ATOM 9266 O O . ASP B 1 343 ? -13.148 20.203 16.969 1 73.19 343 ASP B O 1
ATOM 9270 N N . GLY B 1 344 ? -12.398 20.828 19 1 68.44 344 GLY B N 1
ATOM 9271 C CA . GLY B 1 344 ? -13.711 21.281 19.453 1 68.44 344 GLY B CA 1
ATOM 9272 C C . GLY B 1 344 ? -14.57 20.141 19.984 1 68.44 344 GLY B C 1
ATOM 9273 O O . GLY B 1 344 ? -15.727 20.359 20.344 1 68.44 344 GLY B O 1
ATOM 9274 N N . GLY B 1 345 ? -14.055 18.938 20.016 1 71.5 345 GLY B N 1
ATOM 9275 C CA . GLY B 1 345 ? -14.82 17.844 20.578 1 71.5 345 GLY B CA 1
ATOM 9276 C C . GLY B 1 345 ? -15.305 18.109 22 1 71.5 345 GLY B C 1
ATOM 9277 O O . GLY B 1 345 ? -14.711 18.906 22.719 1 71.5 345 GLY B O 1
ATOM 9278 N N . GLU B 1 346 ? -16.359 17.547 22.344 1 70.69 346 GLU B N 1
ATOM 9279 C CA . GLU B 1 346 ? -16.953 17.75 23.656 1 70.69 346 GLU B CA 1
ATOM 9280 C C . GLU B 1 346 ? -15.969 17.422 24.766 1 70.69 346 GLU B C 1
ATOM 9282 O O . GLU B 1 346 ? -15.953 18.078 25.812 1 70.69 346 GLU B O 1
ATOM 9287 N N . VAL B 1 347 ? -15.195 16.516 24.5 1 75 347 VAL B N 1
ATOM 9288 C CA . VAL B 1 347 ? -14.234 16.062 25.5 1 75 347 VAL B CA 1
ATOM 9289 C C . VAL B 1 347 ? -13.203 17.156 25.75 1 75 347 VAL B C 1
ATOM 9291 O O . VAL B 1 347 ? -12.742 17.344 26.891 1 75 347 VAL B O 1
ATOM 9294 N N . MET B 1 348 ? -12.961 17.906 24.719 1 78.19 348 MET B N 1
ATOM 9295 C CA . MET B 1 348 ? -11.922 18.922 24.812 1 78.19 348 MET B CA 1
ATOM 9296 C C . MET B 1 348 ? -12.484 20.234 25.375 1 78.19 348 MET B C 1
ATOM 9298 O O . MET B 1 348 ? -11.797 20.953 26.094 1 78.19 348 MET B O 1
ATOM 9302 N N . THR B 1 349 ? -13.766 20.547 25.047 1 73.06 349 THR B N 1
ATOM 9303 C CA . THR B 1 349 ? -14.227 21.922 25.25 1 73.06 349 THR B CA 1
ATOM 9304 C C . THR B 1 349 ? -15.289 21.969 26.344 1 73.06 349 THR B C 1
ATOM 9306 O O . THR B 1 349 ? -15.766 23.047 26.703 1 73.06 349 THR B O 1
ATOM 9309 N N . ALA B 1 350 ? -15.539 20.812 26.953 1 67.88 350 ALA B N 1
ATOM 9310 C CA . ALA B 1 350 ? -16.562 20.875 28 1 67.88 350 ALA B CA 1
ATOM 9311 C C . ALA B 1 350 ? -16.203 21.891 29.078 1 67.88 350 ALA B C 1
ATOM 9313 O O . ALA B 1 350 ? -15.047 21.969 29.484 1 67.88 350 ALA B O 1
ATOM 9314 N N . GLU B 1 351 ? -17.078 22.812 29.438 1 67.19 351 GLU B N 1
ATOM 9315 C CA . GLU B 1 351 ? -16.844 23.984 30.281 1 67.19 351 GLU B CA 1
ATOM 9316 C C . GLU B 1 351 ? -16.297 23.594 31.641 1 67.19 351 GLU B C 1
ATOM 9318 O O . GLU B 1 351 ? -15.391 24.234 32.156 1 67.19 351 GLU B O 1
ATOM 9323 N N . SER B 1 352 ? -16.875 22.562 32.188 1 67.81 352 SER B N 1
ATOM 9324 C CA . SER B 1 352 ? -16.453 22.297 33.562 1 67.81 352 SER B CA 1
ATOM 9325 C C . SER B 1 352 ? -15.594 21.047 33.625 1 67.81 352 SER B C 1
ATOM 9327 O O . SER B 1 352 ? -14.742 20.922 34.5 1 67.81 352 SER B O 1
ATOM 9329 N N . ALA B 1 353 ? -15.703 20.281 32.688 1 75.31 353 ALA B N 1
ATOM 9330 C CA . ALA B 1 353 ? -15.047 18.984 32.844 1 75.31 353 ALA B CA 1
ATOM 9331 C C . ALA B 1 353 ? -14.195 18.641 31.641 1 75.31 353 ALA B C 1
ATOM 9333 O O . ALA B 1 353 ? -13.625 17.547 31.562 1 75.31 353 ALA B O 1
ATOM 9334 N N . GLY B 1 354 ? -14.023 19.641 30.812 1 84 354 GLY B N 1
ATOM 9335 C CA . GLY B 1 354 ? -13.273 19.328 29.609 1 84 354 GLY B CA 1
ATOM 9336 C C . GLY B 1 354 ? -11.773 19.453 29.797 1 84 354 GLY B C 1
ATOM 9337 O O . GLY B 1 354 ? -11.305 19.891 30.844 1 84 354 GLY B O 1
ATOM 9338 N N . VAL B 1 355 ? -11.023 19.047 28.906 1 88.06 355 VAL B N 1
ATOM 9339 C CA . VAL B 1 355 ? -9.57 19.094 28.938 1 88.06 355 VAL B CA 1
ATOM 9340 C C . VAL B 1 355 ? -9.102 20.547 29.094 1 88.06 355 VAL B C 1
ATOM 9342 O O . VAL B 1 355 ? -8.203 20.828 29.891 1 88.06 355 VAL B O 1
ATOM 9345 N N . ALA B 1 356 ? -9.703 21.438 28.359 1 87.5 356 ALA B N 1
ATOM 9346 C CA . ALA B 1 356 ? -9.344 22.859 28.391 1 87.5 356 ALA B CA 1
ATOM 9347 C C . ALA B 1 356 ? -9.547 23.438 29.797 1 87.5 356 ALA B C 1
ATOM 9349 O O . ALA B 1 356 ? -8.711 24.188 30.281 1 87.5 356 ALA B O 1
ATOM 9350 N N . ALA B 1 357 ? -10.617 23.078 30.391 1 87.06 357 ALA B N 1
ATOM 9351 C CA . ALA B 1 357 ? -10.914 23.578 31.734 1 87.06 357 ALA B CA 1
ATOM 9352 C C . ALA B 1 357 ? -9.891 23.078 32.75 1 87.06 357 ALA B C 1
ATOM 9354 O O . ALA B 1 357 ? -9.469 23.828 33.625 1 87.06 357 ALA B O 1
ATOM 9355 N N . ARG B 1 358 ? -9.516 21.969 32.625 1 91.25 358 ARG B N 1
ATOM 9356 C CA . ARG B 1 358 ? -8.57 21.375 33.562 1 91.25 358 ARG B CA 1
ATOM 9357 C C . ARG B 1 358 ? -7.18 21.984 33.375 1 91.25 358 ARG B C 1
ATOM 9359 O O . ARG B 1 358 ? -6.461 22.172 34.344 1 91.25 358 ARG B O 1
ATOM 9366 N N . LEU B 1 359 ? -6.832 22.219 32.188 1 91.94 359 LEU B N 1
ATOM 9367 C CA . LEU B 1 359 ? -5.527 22.828 31.953 1 91.94 359 LEU B CA 1
ATOM 9368 C C . LEU B 1 359 ? -5.508 24.281 32.406 1 91.94 359 LEU B C 1
ATOM 9370 O O . LEU B 1 359 ? -4.461 24.797 32.812 1 91.94 359 LEU B O 1
ATOM 9374 N N . ARG B 1 360 ? -6.621 24.922 32.344 1 89.38 360 ARG B N 1
ATOM 9375 C CA . ARG B 1 360 ? -6.734 26.297 32.812 1 89.38 360 ARG B CA 1
ATOM 9376 C C . ARG B 1 360 ? -6.566 26.375 34.312 1 89.38 360 ARG B C 1
ATOM 9378 O O . ARG B 1 360 ? -6.168 27.422 34.844 1 89.38 360 ARG B O 1
ATOM 9385 N N . GLU B 1 361 ? -6.91 25.297 34.969 1 89.12 361 GLU B N 1
ATOM 9386 C CA . GLU B 1 361 ? -6.664 25.266 36.406 1 89.12 361 GLU B CA 1
ATOM 9387 C C . GLU B 1 361 ? -5.168 25.328 36.688 1 89.12 361 GLU B C 1
ATOM 9389 O O . GLU B 1 361 ? -4.758 25.922 37.688 1 89.12 361 GLU B O 1
ATOM 9394 N N . LEU B 1 362 ? -4.457 24.797 35.844 1 90.31 362 LEU B N 1
ATOM 9395 C CA . LEU B 1 362 ? -3.008 24.797 36 1 90.31 362 LEU B CA 1
ATOM 9396 C C . LEU B 1 362 ? -2.402 26.094 35.469 1 90.31 362 LEU B C 1
ATOM 9398 O O . LEU B 1 362 ? -1.36 26.531 35.969 1 90.31 362 LEU B O 1
ATOM 9402 N N . ASN B 1 363 ? -3.01 26.609 34.375 1 92.44 363 ASN B N 1
ATOM 9403 C CA . ASN B 1 363 ? -2.588 27.844 33.75 1 92.44 363 ASN B CA 1
ATOM 9404 C C . ASN B 1 363 ? -3.777 28.75 33.438 1 92.44 363 ASN B C 1
ATOM 9406 O O . ASN B 1 363 ? -4.324 28.703 32.344 1 92.44 363 ASN B O 1
ATOM 9410 N N . PRO B 1 364 ? -4.07 29.609 34.281 1 88.88 364 PRO B N 1
ATOM 9411 C CA . PRO B 1 364 ? -5.262 30.438 34.125 1 88.88 364 PRO B CA 1
ATOM 9412 C C . PRO B 1 364 ? -5.156 31.406 32.938 1 88.88 364 PRO B C 1
ATOM 9414 O O . PRO B 1 364 ? -6.172 31.906 32.469 1 88.88 364 PRO B O 1
ATOM 9417 N N . SER B 1 365 ? -3.982 31.672 32.469 1 89.62 365 SER B N 1
ATOM 9418 C CA . SER B 1 365 ? -3.809 32.594 31.344 1 89.62 365 SER B CA 1
ATOM 9419 C C . SER B 1 365 ? -3.963 31.891 30 1 89.62 365 SER B C 1
ATOM 9421 O O . SER B 1 365 ? -3.875 32.531 28.953 1 89.62 365 SER B O 1
ATOM 9423 N N . LEU B 1 366 ? -4.262 30.594 30.047 1 92 366 LEU B N 1
ATOM 9424 C CA . LEU B 1 366 ? -4.367 29.781 28.828 1 92 366 LEU B CA 1
ATOM 9425 C C . LEU B 1 366 ? -5.57 30.203 28 1 92 366 LEU B C 1
ATOM 9427 O O . LEU B 1 366 ? -6.688 30.297 28.516 1 92 366 LEU B O 1
ATOM 9431 N N . ILE B 1 367 ? -5.266 30.562 26.75 1 90.12 367 ILE B N 1
ATOM 9432 C CA . ILE B 1 367 ? -6.348 30.859 25.828 1 90.12 367 ILE B CA 1
ATOM 9433 C C . ILE B 1 367 ? -6.797 29.594 25.125 1 90.12 367 ILE B C 1
ATOM 9435 O O . ILE B 1 367 ? -5.988 28.906 24.5 1 90.12 367 ILE B O 1
ATOM 9439 N N . THR B 1 368 ? -7.996 29.203 25.266 1 86.56 368 THR B N 1
ATOM 9440 C CA . THR B 1 368 ? -8.523 28 24.609 1 86.56 368 THR B CA 1
ATOM 9441 C C . THR B 1 368 ? -9.359 28.391 23.391 1 86.56 368 THR B C 1
ATOM 9443 O O . THR B 1 368 ? -10.203 29.281 23.469 1 86.56 368 THR B O 1
ATOM 9446 N N . PHE B 1 369 ? -8.938 27.812 22.297 1 79.62 369 PHE B N 1
ATOM 9447 C CA . PHE B 1 369 ? -9.641 28.078 21.047 1 79.62 369 PHE B CA 1
ATOM 9448 C C . PHE B 1 369 ? -9.953 26.781 20.297 1 79.62 369 PHE B C 1
ATOM 9450 O O . PHE B 1 369 ? -9.305 25.766 20.547 1 79.62 369 PHE B O 1
ATOM 9457 N N . HIS B 1 370 ? -10.984 26.797 19.625 1 75.12 370 HIS B N 1
ATOM 9458 C CA . HIS B 1 370 ? -11.375 25.578 18.938 1 75.12 370 HIS B CA 1
ATOM 9459 C C . HIS B 1 370 ? -11.273 25.75 17.422 1 75.12 370 HIS B C 1
ATOM 9461 O O . HIS B 1 370 ? -11.633 26.812 16.891 1 75.12 370 HIS B O 1
ATOM 9467 N N . CYS B 1 371 ? -10.453 24.781 16.859 1 62.59 371 CYS B N 1
ATOM 9468 C CA . CYS B 1 371 ? -10.266 24.844 15.422 1 62.59 371 CYS B CA 1
ATOM 9469 C C . CYS B 1 371 ? -11.562 24.5 14.695 1 62.59 371 CYS B C 1
ATOM 9471 O O . CYS B 1 371 ? -12.211 23.5 15 1 62.59 371 CYS B O 1
ATOM 9473 N N . LEU B 1 372 ? -12.109 25.516 13.914 1 53.22 372 LEU B N 1
ATOM 9474 C CA . LEU B 1 372 ? -13.375 25.422 13.195 1 53.22 372 LEU B CA 1
ATOM 9475 C C . LEU B 1 372 ? -13.336 24.312 12.148 1 53.22 372 LEU B C 1
ATOM 9477 O O . LEU B 1 372 ? -14.375 23.812 11.727 1 53.22 372 LEU B O 1
ATOM 9481 N N . CYS B 1 373 ? -12.227 24.094 11.641 1 52.31 373 CYS B N 1
ATOM 9482 C CA . CYS B 1 373 ? -12.234 23.422 10.352 1 52.31 373 CYS B CA 1
ATOM 9483 C C . CYS B 1 373 ? -12.602 21.938 10.516 1 52.31 373 CYS B C 1
ATOM 9485 O O . CYS B 1 373 ? -12.984 21.281 9.547 1 52.31 373 CYS B O 1
ATOM 9487 N N . HIS B 1 374 ? -12.688 21.609 11.812 1 58.19 374 HIS B N 1
ATOM 9488 C CA . HIS B 1 374 ? -12.977 20.172 11.852 1 58.19 374 HIS B CA 1
ATOM 9489 C C . HIS B 1 374 ? -14.477 19.906 11.938 1 58.19 374 HIS B C 1
ATOM 9491 O O . HIS B 1 374 ? -15.141 20.391 12.859 1 58.19 374 HIS B O 1
ATOM 9497 N N . ARG B 1 375 ? -15.07 19.203 11 1 62.69 375 ARG B N 1
ATOM 9498 C CA . ARG B 1 375 ? -16.375 18.562 10.867 1 62.69 375 ARG B CA 1
ATOM 9499 C C . ARG B 1 375 ? -17.484 19.469 11.414 1 62.69 375 ARG B C 1
ATOM 9501 O O . ARG B 1 375 ? -18.312 19.031 12.219 1 62.69 375 ARG B O 1
ATOM 9508 N N . LEU B 1 376 ? -17.516 20.797 10.883 1 71.75 376 LEU B N 1
ATOM 9509 C CA . LEU B 1 376 ? -18.516 21.734 11.383 1 71.75 376 LEU B CA 1
ATOM 9510 C C . LEU B 1 376 ? -19.922 21.25 11.047 1 71.75 376 LEU B C 1
ATOM 9512 O O . LEU B 1 376 ? -20.844 21.438 11.828 1 71.75 376 LEU B O 1
ATOM 9516 N N . MET B 1 377 ? -19.984 20.531 10.008 1 78.62 377 MET B N 1
ATOM 9517 C CA . MET B 1 377 ? -21.312 20.156 9.523 1 78.62 377 MET B CA 1
ATOM 9518 C C . MET B 1 377 ? -21.969 19.156 10.477 1 78.62 377 MET B C 1
ATOM 9520 O O . MET B 1 377 ? -23.203 19.109 10.578 1 78.62 377 MET B O 1
ATOM 9524 N N . LEU B 1 378 ? -21.219 18.406 11.062 1 79.56 378 LEU B N 1
ATOM 9525 C CA . LEU B 1 378 ? -21.828 17.422 11.953 1 79.56 378 LEU B CA 1
ATOM 9526 C C . LEU B 1 378 ? -21.391 17.656 13.398 1 79.56 378 LEU B C 1
ATOM 9528 O O . LEU B 1 378 ? -21.422 16.75 14.219 1 79.56 378 LEU B O 1
ATOM 9532 N N . ALA B 1 379 ? -21.062 18.984 13.477 1 74.69 379 ALA B N 1
ATOM 9533 C CA . ALA B 1 379 ? -20.656 19.359 14.828 1 74.69 379 ALA B CA 1
ATOM 9534 C C . ALA B 1 379 ? -21.844 19.312 15.789 1 74.69 379 ALA B C 1
ATOM 9536 O O . ALA B 1 379 ? -22.938 19.781 15.461 1 74.69 379 ALA B O 1
ATOM 9537 N N . GLY B 1 380 ? -21.906 18.562 16.75 1 71.5 380 GLY B N 1
ATOM 9538 C CA . GLY B 1 380 ? -22.953 18.516 17.766 1 71.5 380 GLY B CA 1
ATOM 9539 C C . GLY B 1 380 ? -23.906 17.344 17.562 1 71.5 380 GLY B C 1
ATOM 9540 O O . GLY B 1 380 ? -24.734 17.062 18.438 1 71.5 380 GLY B O 1
ATOM 9541 N N . ALA B 1 381 ? -23.766 16.812 16.359 1 76.75 381 ALA B N 1
ATOM 9542 C CA . ALA B 1 381 ? -24.703 15.734 16.062 1 76.75 381 ALA B CA 1
ATOM 9543 C C . ALA B 1 381 ? -24.516 14.57 17.047 1 76.75 381 ALA B C 1
ATOM 9545 O O . ALA B 1 381 ? -25.484 13.859 17.344 1 76.75 381 ALA B O 1
ATOM 9546 N N . LEU B 1 382 ? -23.422 14.492 17.547 1 71.31 382 LEU B N 1
ATOM 9547 C CA . LEU B 1 382 ? -23.156 13.391 18.453 1 71.31 382 LEU B CA 1
ATOM 9548 C C . LEU B 1 382 ? -23.875 13.602 19.781 1 71.31 382 LEU B C 1
ATOM 9550 O O . LEU B 1 382 ? -24.344 12.648 20.406 1 71.31 382 LEU B O 1
ATOM 9554 N N . ALA B 1 383 ? -24 14.891 20.141 1 71.5 383 ALA B N 1
ATOM 9555 C CA . ALA B 1 383 ? -24.578 15.219 21.438 1 71.5 383 ALA B CA 1
ATOM 9556 C C . ALA B 1 383 ? -26.094 15.352 21.344 1 71.5 383 ALA B C 1
ATOM 9558 O O . ALA B 1 383 ? -26.797 15.438 22.359 1 71.5 383 ALA B O 1
ATOM 9559 N N . CYS B 1 384 ? -26.547 15.328 20.094 1 82.12 384 CYS B N 1
ATOM 9560 C CA . CYS B 1 384 ? -27.984 15.469 19.859 1 82.12 384 CYS B CA 1
ATOM 9561 C C . CYS B 1 384 ? -28.578 14.172 19.328 1 82.12 384 CYS B C 1
ATOM 9563 O O . CYS B 1 384 ? -28.453 13.859 18.141 1 82.12 384 CYS B O 1
ATOM 9565 N N . PRO B 1 385 ? -29.219 13.445 20.109 1 83.94 385 PRO B N 1
ATOM 9566 C CA . PRO B 1 385 ? -29.797 12.164 19.688 1 83.94 385 PRO B CA 1
ATOM 9567 C C . PRO B 1 385 ? -30.719 12.297 18.484 1 83.94 385 PRO B C 1
ATOM 9569 O O . PRO B 1 385 ? -30.734 11.414 17.625 1 83.94 385 PRO B O 1
ATOM 9572 N N . ASP B 1 386 ? -31.391 13.445 18.469 1 85.44 386 ASP B N 1
ATOM 9573 C CA . ASP B 1 386 ? -32.312 13.664 17.359 1 85.44 386 ASP B CA 1
ATOM 9574 C C . ASP B 1 386 ? -31.578 13.852 16.047 1 85.44 386 ASP B C 1
ATOM 9576 O O . ASP B 1 386 ? -32.156 13.742 14.969 1 85.44 386 ASP B O 1
ATOM 9580 N N . CYS B 1 387 ? -30.297 14.094 16.172 1 90.25 387 CYS B N 1
ATOM 9581 C CA . CYS B 1 387 ? -29.5 14.367 14.984 1 90.25 387 CYS B CA 1
ATOM 9582 C C . CYS B 1 387 ? -28.672 13.148 14.594 1 90.25 387 CYS B C 1
ATOM 9584 O O . CYS B 1 387 ? -27.906 13.195 13.633 1 90.25 387 CYS B O 1
ATOM 9586 N N . HIS B 1 388 ? -28.922 12.047 15.281 1 88.5 388 HIS B N 1
ATOM 9587 C CA . HIS B 1 388 ? -28.109 10.852 15.031 1 88.5 388 HIS B CA 1
ATOM 9588 C C . HIS B 1 388 ? -28.312 10.336 13.617 1 88.5 388 HIS B C 1
ATOM 9590 O O . HIS B 1 388 ? -27.406 9.727 13.039 1 88.5 388 HIS B O 1
ATOM 9596 N N . TYR B 1 389 ? -29.422 10.625 13.18 1 90.75 389 TYR B N 1
ATOM 9597 C CA . TYR B 1 389 ? -29.688 10.172 11.82 1 90.75 389 TYR B CA 1
ATOM 9598 C C . TYR B 1 389 ? -28.734 10.82 10.828 1 90.75 389 TYR B C 1
ATOM 9600 O O . TYR B 1 389 ? -28.391 10.219 9.805 1 90.75 389 TYR B O 1
ATOM 9608 N N . LEU B 1 390 ? -28.359 12.016 11.109 1 92 390 LEU B N 1
ATOM 9609 C CA . LEU B 1 390 ? -27.438 12.703 10.203 1 92 390 LEU B CA 1
ATOM 9610 C C . LEU B 1 390 ? -26.078 12.023 10.188 1 92 390 LEU B C 1
ATOM 9612 O O . LEU B 1 390 ? -25.375 12.055 9.172 1 92 390 LEU B O 1
ATOM 9616 N N . LEU B 1 391 ? -25.719 11.438 11.305 1 88.12 391 LEU B N 1
ATOM 9617 C CA . LEU B 1 391 ? -24.469 10.672 11.352 1 88.12 391 LEU B CA 1
ATOM 9618 C C . LEU B 1 391 ? -24.562 9.43 10.469 1 88.12 391 LEU B C 1
ATOM 9620 O O . LEU B 1 391 ? -23.578 9.047 9.836 1 88.12 391 LEU B O 1
ATOM 9624 N N . ARG B 1 392 ? -25.703 8.961 10.414 1 89 392 ARG B N 1
ATOM 9625 C CA . ARG B 1 392 ? -25.938 7.812 9.539 1 89 392 ARG B CA 1
ATOM 9626 C C . ARG B 1 392 ? -25.859 8.219 8.07 1 89 392 ARG B C 1
ATOM 9628 O O . ARG B 1 392 ? -25.328 7.484 7.242 1 89 392 ARG B O 1
ATOM 9635 N N . VAL B 1 393 ? -26.406 9.32 7.832 1 92.44 393 VAL B N 1
ATOM 9636 C CA . VAL B 1 393 ? -26.391 9.828 6.465 1 92.44 393 VAL B CA 1
ATOM 9637 C C . VAL B 1 393 ? -24.953 10.039 6.008 1 92.44 393 VAL B C 1
ATOM 9639 O O . VAL B 1 393 ? -24.609 9.727 4.863 1 92.44 393 VAL B O 1
ATOM 9642 N N . GLU B 1 394 ? -24.156 10.57 6.887 1 90.19 394 GLU B N 1
ATOM 9643 C CA . GLU B 1 394 ? -22.734 10.758 6.566 1 90.19 394 GLU B CA 1
ATOM 9644 C C . GLU B 1 394 ? -22.062 9.43 6.242 1 90.19 394 GLU B C 1
ATOM 9646 O O . GLU B 1 394 ? -21.281 9.336 5.289 1 90.19 394 GLU B O 1
ATOM 9651 N N . SER B 1 395 ? -22.375 8.484 7.074 1 87.44 395 SER B N 1
ATOM 9652 C CA . SER B 1 395 ? -21.797 7.156 6.875 1 87.44 395 SER B CA 1
ATOM 9653 C C . SER B 1 395 ? -22.219 6.562 5.535 1 87.44 395 SER B C 1
ATOM 9655 O O . SER B 1 395 ? -21.406 5.977 4.824 1 87.44 395 SER B O 1
ATOM 9657 N N . TYR B 1 396 ? -23.484 6.777 5.199 1 91.75 396 TYR B N 1
ATOM 9658 C CA . TYR B 1 396 ? -23.984 6.258 3.934 1 91.75 396 TYR B CA 1
ATOM 9659 C C . TYR B 1 396 ? -23.344 6.965 2.75 1 91.75 396 TYR B C 1
ATOM 9661 O O . TYR B 1 396 ? -23.031 6.336 1.735 1 91.75 396 TYR B O 1
ATOM 9669 N N . LEU B 1 397 ? -23.156 8.219 2.895 1 93.56 397 LEU B N 1
ATOM 9670 C CA . LEU B 1 397 ? -22.531 8.977 1.814 1 93.56 397 LEU B CA 1
ATOM 9671 C C . LEU B 1 397 ? -21.078 8.555 1.625 1 93.56 397 LEU B C 1
ATOM 9673 O O . LEU B 1 397 ? -20.594 8.453 0.493 1 93.56 397 LEU B O 1
ATOM 9677 N N . GLU B 1 398 ? -20.391 8.367 2.736 1 90.31 398 GLU B N 1
ATOM 9678 C CA . GLU B 1 398 ? -19.016 7.887 2.65 1 90.31 398 GLU B CA 1
ATOM 9679 C C . GLU B 1 398 ? -18.938 6.539 1.938 1 90.31 398 GLU B C 1
ATOM 9681 O O . GLU B 1 398 ? -18.078 6.324 1.093 1 90.31 398 GLU B O 1
ATOM 9686 N N . GLN B 1 399 ? -19.844 5.668 2.283 1 90.69 399 GLN B N 1
ATOM 9687 C CA . GLN B 1 399 ? -19.891 4.348 1.664 1 90.69 399 GLN B CA 1
ATOM 9688 C C . GLN B 1 399 ? -20.234 4.449 0.18 1 90.69 399 GLN B C 1
ATOM 9690 O O . GLN B 1 399 ? -19.719 3.682 -0.634 1 90.69 399 GLN B O 1
ATOM 9695 N N . LEU B 1 400 ? -21.078 5.352 -0.129 1 94.06 400 LEU B N 1
ATOM 9696 C CA . LEU B 1 400 ? -21.5 5.562 -1.513 1 94.06 400 LEU B CA 1
ATOM 9697 C C . LEU B 1 400 ? -20.312 5.961 -2.381 1 94.06 400 LEU B C 1
ATOM 9699 O O . LEU B 1 400 ? -20.062 5.348 -3.422 1 94.06 400 LEU B O 1
ATOM 9703 N N . TRP B 1 401 ? -19.609 6.941 -1.932 1 92.88 401 TRP B N 1
ATOM 9704 C CA . TRP B 1 401 ? -18.5 7.438 -2.727 1 92.88 401 TRP B CA 1
ATOM 9705 C C . TRP B 1 401 ? -17.344 6.434 -2.742 1 92.88 401 TRP B C 1
ATOM 9707 O O . TRP B 1 401 ? -16.625 6.324 -3.732 1 92.88 401 TRP B O 1
ATOM 9717 N N . GLU B 1 402 ? -17.203 5.73 -1.621 1 89.5 402 GLU B N 1
ATOM 9718 C CA . GLU B 1 402 ? -16.203 4.664 -1.604 1 89.5 402 GLU B CA 1
ATOM 9719 C C . GLU B 1 402 ? -16.547 3.576 -2.621 1 89.5 402 GLU B C 1
ATOM 9721 O O . GLU B 1 402 ? -15.656 3.066 -3.311 1 89.5 402 GLU B O 1
ATOM 9726 N N . LEU B 1 403 ? -17.797 3.205 -2.682 1 90.31 403 LEU B N 1
ATOM 9727 C CA . LEU B 1 403 ? -18.25 2.189 -3.629 1 90.31 403 LEU B CA 1
ATOM 9728 C C . LEU B 1 403 ? -18.016 2.648 -5.066 1 90.31 403 LEU B C 1
ATOM 9730 O O . LEU B 1 403 ? -17.578 1.86 -5.91 1 90.31 403 LEU B O 1
ATOM 9734 N N . LEU B 1 404 ? -18.297 3.904 -5.312 1 91 404 LEU B N 1
ATOM 9735 C CA . LEU B 1 404 ? -18.125 4.461 -6.648 1 91 404 LEU B CA 1
ATOM 9736 C C . LEU B 1 404 ? -16.641 4.535 -7.004 1 91 404 LEU B C 1
ATOM 9738 O O . LEU B 1 404 ? -16.281 4.434 -8.18 1 91 404 LEU B O 1
ATOM 9742 N N . GLU B 1 405 ? -15.773 4.738 -6.039 1 87.56 405 GLU B N 1
ATOM 9743 C CA . GLU B 1 405 ? -14.336 4.82 -6.25 1 87.56 405 GLU B CA 1
ATOM 9744 C C . GLU B 1 405 ? -13.742 3.445 -6.539 1 87.56 405 GLU B C 1
ATOM 9746 O O . GLU B 1 405 ? -12.875 3.307 -7.406 1 87.56 405 GLU B O 1
ATOM 9751 N N . LYS B 1 406 ? -14.258 2.432 -5.867 1 79.38 406 LYS B N 1
ATOM 9752 C CA . LYS B 1 406 ? -13.617 1.121 -5.895 1 79.38 406 LYS B CA 1
ATOM 9753 C C . LYS B 1 406 ? -14.281 0.204 -6.918 1 79.38 406 LYS B C 1
ATOM 9755 O O . LYS B 1 406 ? -13.633 -0.686 -7.473 1 79.38 406 LYS B O 1
ATOM 9760 N N . CYS B 1 407 ? -15.57 0.382 -7.164 1 82.81 407 CYS B N 1
ATOM 9761 C CA . CYS B 1 407 ? -16.312 -0.509 -8.055 1 82.81 407 CYS B CA 1
ATOM 9762 C C . CYS B 1 407 ? -16.359 0.054 -9.469 1 82.81 407 CYS B C 1
ATOM 9764 O O . CYS B 1 407 ? -17.109 0.986 -9.75 1 82.81 407 CYS B O 1
ATOM 9766 N N . GLN B 1 408 ? -15.703 -0.566 -10.414 1 78.5 408 GLN B N 1
ATOM 9767 C CA . GLN B 1 408 ? -15.625 -0.087 -11.789 1 78.5 408 GLN B CA 1
ATOM 9768 C C . GLN B 1 408 ? -16.984 -0.181 -12.477 1 78.5 408 GLN B C 1
ATOM 9770 O O . GLN B 1 408 ? -17.359 0.707 -13.25 1 78.5 408 GLN B O 1
ATOM 9775 N N . GLY B 1 409 ? -17.719 -1.216 -12.18 1 80.62 409 GLY B N 1
ATOM 9776 C CA . GLY B 1 409 ? -19.031 -1.372 -12.789 1 80.62 409 GLY B CA 1
ATOM 9777 C C . GLY B 1 409 ? -19.984 -0.248 -12.438 1 80.62 409 GLY B C 1
ATOM 9778 O O . GLY B 1 409 ? -20.734 0.233 -13.297 1 80.62 409 GLY B O 1
ATOM 9779 N N . LEU B 1 410 ? -19.906 0.107 -11.188 1 88.44 410 LEU B N 1
ATOM 9780 C CA . LEU B 1 410 ? -20.766 1.195 -10.75 1 88.44 410 LEU B CA 1
ATOM 9781 C C . LEU B 1 410 ? -20.328 2.523 -11.352 1 88.44 410 LEU B C 1
ATOM 9783 O O . LEU B 1 410 ? -21.156 3.346 -11.742 1 88.44 410 LEU B O 1
ATOM 9787 N N . ALA B 1 411 ? -19.016 2.73 -11.375 1 87.56 411 ALA B N 1
ATOM 9788 C CA . ALA B 1 411 ? -18.469 3.959 -11.953 1 87.56 411 ALA B CA 1
ATOM 9789 C C . ALA B 1 411 ? -18.875 4.094 -13.422 1 87.56 411 ALA B C 1
ATOM 9791 O O . ALA B 1 411 ? -19.219 5.184 -13.875 1 87.56 411 ALA B O 1
ATOM 9792 N N . GLU B 1 412 ? -18.859 2.969 -14.117 1 84.12 412 GLU B N 1
ATOM 9793 C CA . GLU B 1 412 ? -19.234 2.984 -15.531 1 84.12 412 GLU B CA 1
ATOM 9794 C C . GLU B 1 412 ? -20.734 3.246 -15.703 1 84.12 412 GLU B C 1
ATOM 9796 O O . GLU B 1 412 ? -21.125 3.988 -16.609 1 84.12 412 GLU B O 1
ATOM 9801 N N . ALA B 1 413 ? -21.469 2.602 -14.883 1 86.38 413 ALA B N 1
ATOM 9802 C CA . ALA B 1 413 ? -22.906 2.834 -14.922 1 86.38 413 ALA B CA 1
ATOM 9803 C C . ALA B 1 413 ? -23.234 4.293 -14.633 1 86.38 413 ALA B C 1
ATOM 9805 O O . ALA B 1 413 ? -24.094 4.891 -15.297 1 86.38 413 ALA B O 1
ATOM 9806 N N . TYR B 1 414 ? -22.594 4.891 -13.641 1 90.38 414 TYR B N 1
ATOM 9807 C CA . TYR B 1 414 ? -22.781 6.285 -13.25 1 90.38 414 TYR B CA 1
ATOM 9808 C C . TYR B 1 414 ? -22.438 7.227 -14.391 1 90.38 414 TYR B C 1
ATOM 9810 O O . TYR B 1 414 ? -23.188 8.156 -14.703 1 90.38 414 TYR B O 1
ATOM 9818 N N . LEU B 1 415 ? -21.359 6.93 -15.039 1 86.62 415 LEU B N 1
ATOM 9819 C CA . LEU B 1 415 ? -20.922 7.785 -16.141 1 86.62 415 LEU B CA 1
ATOM 9820 C C . LEU B 1 415 ? -21.859 7.641 -17.344 1 86.62 415 LEU B C 1
ATOM 9822 O O . LEU B 1 415 ? -22.156 8.625 -18.031 1 86.62 415 LEU B O 1
ATOM 9826 N N . SER B 1 416 ? -22.281 6.488 -17.547 1 84.12 416 SER B N 1
ATOM 9827 C CA . SER B 1 416 ? -23.203 6.25 -18.656 1 84.12 416 SER B CA 1
ATOM 9828 C C . SER B 1 416 ? -24.516 7.004 -18.469 1 84.12 416 SER B C 1
ATOM 9830 O O . SER B 1 416 ? -25.078 7.527 -19.438 1 84.12 416 SER B O 1
ATOM 9832 N N . VAL B 1 417 ? -24.969 7.055 -17.281 1 85.12 417 VAL B N 1
ATOM 9833 C CA . VAL B 1 417 ? -26.219 7.742 -16.984 1 85.12 417 VAL B CA 1
ATOM 9834 C C . VAL B 1 417 ? -26.016 9.25 -17.125 1 85.12 417 VAL B C 1
ATOM 9836 O O . VAL B 1 417 ? -26.875 9.945 -17.656 1 85.12 417 VAL B O 1
ATOM 9839 N N . ARG B 1 418 ? -24.953 9.719 -16.625 1 84.25 418 ARG B N 1
ATOM 9840 C CA . ARG B 1 418 ? -24.688 11.156 -16.641 1 84.25 418 ARG B CA 1
ATOM 9841 C C . ARG B 1 418 ? -24.453 11.664 -18.047 1 84.25 418 ARG B C 1
ATOM 9843 O O . ARG B 1 418 ? -24.812 12.797 -18.375 1 84.25 418 ARG B O 1
ATOM 9850 N N . LEU B 1 419 ? -23.734 10.797 -18.797 1 77.62 419 LEU B N 1
ATOM 9851 C CA . LEU B 1 419 ? -23.422 11.195 -20.172 1 77.62 419 LEU B CA 1
ATOM 9852 C C . LEU B 1 419 ? -24.594 10.891 -21.109 1 77.62 419 LEU B C 1
ATOM 9854 O O . LEU B 1 419 ? -24.672 11.438 -22.203 1 77.62 419 LEU B O 1
ATOM 9858 N N . ASP B 1 420 ? -25.594 10.234 -20.625 1 70.88 420 ASP B N 1
ATOM 9859 C CA . ASP B 1 420 ? -26.734 9.805 -21.438 1 70.88 420 ASP B CA 1
ATOM 9860 C C . ASP B 1 420 ? -26.281 9.102 -22.703 1 70.88 420 ASP B C 1
ATOM 9862 O O . ASP B 1 420 ? -26.906 9.25 -23.766 1 70.88 420 ASP B O 1
ATOM 9866 N N . LYS B 1 421 ? -24.891 8.758 -22.766 1 65.69 421 LYS B N 1
ATOM 9867 C CA . LYS B 1 421 ? -24.312 8.055 -23.906 1 65.69 421 LYS B CA 1
ATOM 9868 C C . LYS B 1 421 ? -23.438 6.898 -23.438 1 65.69 421 LYS B C 1
ATOM 9870 O O . LYS B 1 421 ? -23.094 6.809 -22.25 1 65.69 421 LYS B O 1
ATOM 9875 N N . ALA B 1 422 ? -23.281 5.992 -24.391 1 67.62 422 ALA B N 1
ATOM 9876 C CA . ALA B 1 422 ? -22.375 4.879 -24.109 1 67.62 422 ALA B CA 1
ATOM 9877 C C . ALA B 1 422 ? -20.969 5.379 -23.812 1 67.62 422 ALA B C 1
ATOM 9879 O O . ALA B 1 422 ? -20.516 6.363 -24.406 1 67.62 422 ALA B O 1
ATOM 9880 N N . LEU B 1 423 ? -20.406 4.867 -22.734 1 70.62 423 LEU B N 1
ATOM 9881 C CA . LEU B 1 423 ? -19.047 5.258 -22.359 1 70.62 423 LEU B CA 1
ATOM 9882 C C . LEU B 1 423 ? -18.094 5.133 -23.531 1 70.62 423 LEU B C 1
ATOM 9884 O O . LEU B 1 423 ? -18.156 4.168 -24.297 1 70.62 423 LEU B O 1
ATOM 9888 N N . PRO B 1 424 ? -17.359 6.211 -23.75 1 65.75 424 PRO B N 1
ATOM 9889 C CA . PRO B 1 424 ? -16.375 6.129 -24.812 1 65.75 424 PRO B CA 1
ATOM 9890 C C . PRO B 1 424 ? -15.383 4.98 -24.609 1 65.75 424 PRO B C 1
ATOM 9892 O O . PRO B 1 424 ? -15.273 4.438 -23.516 1 65.75 424 PRO B O 1
ATOM 9895 N N . SER B 1 425 ? -15.008 4.43 -25.703 1 62.88 425 SER B N 1
ATOM 9896 C CA . SER B 1 425 ? -14.062 3.32 -25.625 1 62.88 425 SER B CA 1
ATOM 9897 C C . SER B 1 425 ? -12.617 3.82 -25.625 1 62.88 425 SER B C 1
ATOM 9899 O O . SER B 1 425 ? -12.367 4.992 -25.906 1 62.88 425 SER B O 1
ATOM 9901 N N . GLY B 1 426 ? -11.664 3.129 -25.109 1 57.03 426 GLY B N 1
ATOM 9902 C CA . GLY B 1 426 ? -10.234 3.369 -25.234 1 57.03 426 GLY B CA 1
ATOM 9903 C C . GLY B 1 426 ? -9.68 4.227 -24.109 1 57.03 426 GLY B C 1
ATOM 9904 O O . GLY B 1 426 ? -10.055 4.047 -22.938 1 57.03 426 GLY B O 1
ATOM 9905 N N . ARG B 1 427 ? -8.828 5.141 -24.469 1 58.03 427 ARG B N 1
ATOM 9906 C CA . ARG B 1 427 ? -8.07 5.977 -23.547 1 58.03 427 ARG B CA 1
ATOM 9907 C C . ARG B 1 427 ? -8.969 7 -22.875 1 58.03 427 ARG B C 1
ATOM 9909 O O . ARG B 1 427 ? -8.75 7.355 -21.703 1 58.03 427 ARG B O 1
ATOM 9916 N N . LEU B 1 428 ? -9.93 7.406 -23.547 1 64.88 428 LEU B N 1
ATOM 9917 C CA . LEU B 1 428 ? -10.844 8.391 -22.984 1 64.88 428 LEU B CA 1
ATOM 9918 C C . LEU B 1 428 ? -11.625 7.797 -21.812 1 64.88 428 LEU B C 1
ATOM 9920 O O . LEU B 1 428 ? -11.867 8.477 -20.812 1 64.88 428 LEU B O 1
ATOM 9924 N N . ARG B 1 429 ? -12.008 6.594 -21.969 1 70.06 429 ARG B N 1
ATOM 9925 C CA . ARG B 1 429 ? -12.727 5.898 -20.906 1 70.06 429 ARG B CA 1
ATOM 9926 C C . ARG B 1 429 ? -11.883 5.824 -19.641 1 70.06 429 ARG B C 1
ATOM 9928 O O . ARG B 1 429 ? -12.375 6.094 -18.531 1 70.06 429 ARG B O 1
ATOM 9935 N N . TYR B 1 430 ? -10.688 5.645 -19.891 1 65.12 430 TYR B N 1
ATOM 9936 C CA . TYR B 1 430 ? -9.797 5.5 -18.75 1 65.12 430 TYR B CA 1
ATOM 9937 C C . TYR B 1 430 ? -9.594 6.836 -18.031 1 65.12 430 TYR B C 1
ATOM 9939 O O . TYR B 1 430 ? -9.57 6.898 -16.812 1 65.12 430 TYR B O 1
ATOM 9947 N N . GLU B 1 431 ? -9.461 7.781 -18.797 1 66.69 431 GLU B N 1
ATOM 9948 C CA . GLU B 1 431 ? -9.25 9.102 -18.219 1 66.69 431 GLU B CA 1
ATOM 9949 C C . GLU B 1 431 ? -10.492 9.586 -17.469 1 66.69 431 GLU B C 1
ATOM 9951 O O . GLU B 1 431 ? -10.383 10.266 -16.453 1 66.69 431 GLU B O 1
ATOM 9956 N N . LEU B 1 432 ? -11.555 9.219 -18.062 1 75.25 432 LEU B N 1
ATOM 9957 C CA . LEU B 1 432 ? -12.797 9.602 -17.406 1 75.25 432 LEU B CA 1
ATOM 9958 C C . LEU B 1 432 ? -12.953 8.875 -16.078 1 75.25 432 LEU B C 1
ATOM 9960 O O . LEU B 1 432 ? -13.359 9.469 -15.078 1 75.25 432 LEU B O 1
ATOM 9964 N N . LEU B 1 433 ? -12.648 7.641 -16.062 1 78.44 433 LEU B N 1
ATOM 9965 C CA . LEU B 1 433 ? -12.742 6.84 -14.844 1 78.44 433 LEU B CA 1
ATOM 9966 C C . LEU B 1 433 ? -11.742 7.32 -13.797 1 78.44 433 LEU B C 1
ATOM 9968 O O . LEU B 1 433 ? -12.055 7.359 -12.609 1 78.44 433 LEU B O 1
ATOM 9972 N N . ARG B 1 434 ? -10.625 7.723 -14.234 1 71.5 434 ARG B N 1
ATOM 9973 C CA . ARG B 1 434 ? -9.609 8.242 -13.32 1 71.5 434 ARG B CA 1
ATOM 9974 C C . ARG B 1 434 ? -10.078 9.539 -12.664 1 71.5 434 ARG B C 1
ATOM 9976 O O . ARG B 1 434 ? -9.914 9.719 -11.461 1 71.5 434 ARG B O 1
ATOM 9983 N N . ARG B 1 435 ? -10.656 10.352 -13.445 1 75.81 435 ARG B N 1
ATOM 9984 C CA . ARG B 1 435 ? -11.148 11.625 -12.922 1 75.81 435 ARG B CA 1
ATOM 9985 C C . ARG B 1 435 ? -12.312 11.406 -11.961 1 75.81 435 ARG B C 1
ATOM 9987 O O . ARG B 1 435 ? -12.438 12.109 -10.961 1 75.81 435 ARG B O 1
ATOM 9994 N N . LEU B 1 436 ? -13.102 10.492 -12.328 1 83.81 436 LEU B N 1
ATOM 9995 C CA . LEU B 1 436 ? -14.219 10.18 -11.438 1 83.81 436 LEU B CA 1
ATOM 9996 C C . LEU B 1 436 ? -13.719 9.641 -10.102 1 83.81 436 LEU B C 1
ATOM 9998 O O . LEU B 1 436 ? -14.234 10.008 -9.047 1 83.81 436 LEU B O 1
ATOM 10002 N N . ARG B 1 437 ? -12.766 8.82 -10.203 1 81.81 437 ARG B N 1
ATOM 10003 C CA . ARG B 1 437 ? -12.219 8.25 -8.977 1 81.81 437 ARG B CA 1
ATOM 10004 C C . ARG B 1 437 ? -11.633 9.344 -8.078 1 81.81 437 ARG B C 1
ATOM 10006 O O . ARG B 1 437 ? -11.797 9.305 -6.859 1 81.81 437 ARG B O 1
ATOM 10013 N N . ARG B 1 438 ? -11.047 10.273 -8.664 1 76.88 438 ARG B N 1
ATOM 10014 C CA . ARG B 1 438 ? -10.5 11.391 -7.914 1 76.88 438 ARG B CA 1
ATOM 10015 C C . ARG B 1 438 ? -11.609 12.219 -7.281 1 76.88 438 ARG B C 1
ATOM 10017 O O . ARG B 1 438 ? -11.492 12.656 -6.133 1 76.88 438 ARG B O 1
ATOM 10024 N N . ALA B 1 439 ? -12.523 12.406 -8.078 1 83.19 439 ALA B N 1
ATOM 10025 C CA . ALA B 1 439 ? -13.664 13.172 -7.562 1 83.19 439 ALA B CA 1
ATOM 10026 C C . ALA B 1 439 ? -14.328 12.438 -6.402 1 83.19 439 ALA B C 1
ATOM 10028 O O . ALA B 1 439 ? -14.727 13.062 -5.414 1 83.19 439 ALA B O 1
ATOM 10029 N N . CYS B 1 440 ? -14.469 11.172 -6.547 1 87.69 440 CYS B N 1
ATOM 10030 C CA . CYS B 1 440 ? -15.078 10.375 -5.492 1 87.69 440 CYS B CA 1
ATOM 10031 C C . CYS B 1 440 ? -14.227 10.398 -4.227 1 87.69 440 CYS B C 1
ATOM 10033 O O . CYS B 1 440 ? -14.766 10.461 -3.119 1 87.69 440 CYS B O 1
ATOM 10035 N N . ARG B 1 441 ? -13.031 10.422 -4.418 1 80.12 441 ARG B N 1
ATOM 10036 C CA . ARG B 1 441 ? -12.133 10.5 -3.27 1 80.12 441 ARG B CA 1
ATOM 10037 C C . ARG B 1 441 ? -12.289 11.828 -2.539 1 80.12 441 ARG B C 1
ATOM 10039 O O . ARG B 1 441 ? -12.328 11.867 -1.307 1 80.12 441 ARG B O 1
ATOM 10046 N N . ARG B 1 442 ? -12.367 12.836 -3.26 1 77.69 442 ARG B N 1
ATOM 10047 C CA . ARG B 1 442 ? -12.586 14.148 -2.664 1 77.69 442 ARG B CA 1
ATOM 10048 C C . ARG B 1 442 ? -13.914 14.188 -1.911 1 77.69 442 ARG B C 1
ATOM 10050 O O . ARG B 1 442 ? -13.992 14.742 -0.81 1 77.69 442 ARG B O 1
ATOM 10057 N N . ARG B 1 443 ? -14.844 13.641 -2.508 1 83.88 443 ARG B N 1
ATOM 10058 C CA . ARG B 1 443 ? -16.172 13.633 -1.907 1 83.88 443 ARG B CA 1
ATOM 10059 C C . ARG B 1 443 ? -16.203 12.75 -0.666 1 83.88 443 ARG B C 1
ATOM 10061 O O . ARG B 1 443 ? -16.969 13.016 0.271 1 83.88 443 ARG B O 1
ATOM 10068 N N . ARG B 1 444 ? -15.383 11.805 -0.702 1 82.62 444 ARG B N 1
ATOM 10069 C CA . ARG B 1 444 ? -15.32 10.906 0.447 1 82.62 444 ARG B CA 1
ATOM 10070 C C . ARG B 1 444 ? -14.656 11.586 1.638 1 82.62 444 ARG B C 1
ATOM 10072 O O . ARG B 1 444 ? -15.055 11.375 2.783 1 82.62 444 ARG B O 1
ATOM 10079 N N . VAL B 1 445 ? -13.75 12.477 1.353 1 71.44 445 VAL B N 1
ATOM 10080 C CA . VAL B 1 445 ? -12.953 13.102 2.404 1 71.44 445 VAL B CA 1
ATOM 10081 C C . VAL B 1 445 ? -13.641 14.375 2.881 1 71.44 445 VAL B C 1
ATOM 10083 O O . VAL B 1 445 ? -13.633 14.68 4.078 1 71.44 445 VAL B O 1
ATOM 10086 N N . SER B 1 446 ? -14.234 15.086 1.88 1 76.94 446 SER B N 1
ATOM 10087 C CA . SER B 1 446 ? -14.922 16.328 2.207 1 76.94 446 SER B CA 1
ATOM 10088 C C . SER B 1 446 ? -16.422 16.125 2.301 1 76.94 446 SER B C 1
ATOM 10090 O O . SER B 1 446 ? -17.078 15.844 1.297 1 76.94 446 SER B O 1
ATOM 10092 N N . PHE B 1 447 ? -16.969 16.312 3.449 1 82.81 447 PHE B N 1
ATOM 10093 C CA . PHE B 1 447 ? -18.406 16.094 3.65 1 82.81 447 PHE B CA 1
ATOM 10094 C C . PHE B 1 447 ? -19.219 17.094 2.842 1 82.81 447 PHE B C 1
ATOM 10096 O O . PHE B 1 447 ? -20.297 16.766 2.342 1 82.81 447 PHE B O 1
ATOM 10103 N N . ASP B 1 448 ? -18.688 18.281 2.691 1 83.88 448 ASP B N 1
ATOM 10104 C CA . ASP B 1 448 ? -19.391 19.281 1.885 1 83.88 448 ASP B CA 1
ATOM 10105 C C . ASP B 1 448 ? -19.484 18.828 0.429 1 83.88 448 ASP B C 1
ATOM 10107 O O . ASP B 1 448 ? -20.562 18.906 -0.171 1 83.88 448 ASP B O 1
ATOM 10111 N N . SER B 1 449 ? -18.359 18.359 0.003 1 86.44 449 SER B N 1
ATOM 10112 C CA . SER B 1 449 ? -18.359 17.875 -1.377 1 86.44 449 SER B CA 1
ATOM 10113 C C . SER B 1 449 ? -19.234 16.641 -1.539 1 86.44 449 SER B C 1
ATOM 10115 O O . SER B 1 449 ? -19.828 16.422 -2.596 1 86.44 449 SER B O 1
ATOM 10117 N N . SER B 1 450 ? -19.266 15.891 -0.461 1 91.5 450 SER B N 1
ATOM 10118 C CA . SER B 1 450 ? -20.094 14.688 -0.463 1 91.5 450 SER B CA 1
ATOM 10119 C C . SER B 1 450 ? -21.562 15.031 -0.611 1 91.5 450 SER B C 1
ATOM 10121 O O . SER B 1 450 ? -22.266 14.461 -1.457 1 91.5 450 SER B O 1
ATOM 10123 N N . VAL B 1 451 ? -22 15.969 0.143 1 93.56 451 VAL B N 1
ATOM 10124 C CA . VAL B 1 451 ? -23.406 16.375 0.146 1 93.56 451 VAL B CA 1
ATOM 10125 C C . VAL B 1 451 ? -23.75 17.047 -1.182 1 93.56 451 VAL B C 1
ATOM 10127 O O . VAL B 1 451 ? -24.797 16.75 -1.78 1 93.56 451 VAL B O 1
ATOM 10130 N N . GLU B 1 452 ? -22.906 17.859 -1.614 1 91.31 452 GLU B N 1
ATOM 10131 C CA . GLU B 1 452 ? -23.141 18.562 -2.873 1 91.31 452 GLU B CA 1
ATOM 10132 C C . GLU B 1 452 ? -23.219 17.594 -4.043 1 91.31 452 GLU B C 1
ATOM 10134 O O . GLU B 1 452 ? -24.078 17.703 -4.902 1 91.31 452 GLU B O 1
ATOM 10139 N N . GLY B 1 453 ? -22.328 16.719 -4.059 1 91.75 453 GLY B N 1
ATOM 10140 C CA . GLY B 1 453 ? -22.312 15.727 -5.117 1 91.75 453 GLY B CA 1
ATOM 10141 C C . GLY B 1 453 ? -23.562 14.852 -5.125 1 91.75 453 GLY B C 1
ATOM 10142 O O . GLY B 1 453 ? -24.156 14.617 -6.184 1 91.75 453 GLY B O 1
ATOM 10143 N N . ALA B 1 454 ? -23.969 14.367 -3.945 1 94.69 454 ALA B N 1
ATOM 10144 C CA . ALA B 1 454 ? -25.141 13.508 -3.838 1 94.69 454 ALA B CA 1
ATOM 10145 C C . ALA B 1 454 ? -26.422 14.273 -4.195 1 94.69 454 ALA B C 1
ATOM 10147 O O . ALA B 1 454 ? -27.328 13.719 -4.824 1 94.69 454 ALA B O 1
ATOM 10148 N N . TYR B 1 455 ? -26.453 15.523 -3.768 1 94.44 455 TYR B N 1
ATOM 10149 C CA . TYR B 1 455 ? -27.609 16.359 -4.066 1 94.44 455 TYR B CA 1
ATOM 10150 C C . TYR B 1 455 ? -27.734 16.594 -5.566 1 94.44 455 TYR B C 1
ATOM 10152 O O . TYR B 1 455 ? -28.812 16.406 -6.137 1 94.44 455 TYR B O 1
ATOM 10160 N N . ASN B 1 456 ? -26.672 16.922 -6.227 1 90.88 456 ASN B N 1
ATOM 10161 C CA . ASN B 1 456 ? -26.703 17.297 -7.641 1 90.88 456 ASN B CA 1
ATOM 10162 C C . ASN B 1 456 ? -26.969 16.078 -8.531 1 90.88 456 ASN B C 1
ATOM 10164 O O . ASN B 1 456 ? -27.656 16.188 -9.539 1 90.88 456 ASN B O 1
ATOM 10168 N N . ASP B 1 457 ? -26.453 14.953 -8.109 1 91.62 457 ASP B N 1
ATOM 10169 C CA . ASP B 1 457 ? -26.531 13.773 -8.969 1 91.62 457 ASP B CA 1
ATOM 10170 C C . ASP B 1 457 ? -27.469 12.727 -8.383 1 91.62 457 ASP B C 1
ATOM 10172 O O . ASP B 1 457 ? -27.281 11.523 -8.602 1 91.62 457 ASP B O 1
ATOM 10176 N N . TYR B 1 458 ? -28.375 13.195 -7.598 1 93.69 458 TYR B N 1
ATOM 10177 C CA . TYR B 1 458 ? -29.234 12.266 -6.871 1 93.69 458 TYR B CA 1
ATOM 10178 C C . TYR B 1 458 ? -29.891 11.281 -7.824 1 93.69 458 TYR B C 1
ATOM 10180 O O . TYR B 1 458 ? -29.891 10.07 -7.578 1 93.69 458 TYR B O 1
ATOM 10188 N N . GLY B 1 459 ? -30.469 11.742 -8.938 1 91.12 459 GLY B N 1
ATOM 10189 C CA . GLY B 1 459 ? -31.125 10.891 -9.906 1 91.12 459 GLY B CA 1
ATOM 10190 C C . GLY B 1 459 ? -30.188 9.914 -10.586 1 91.12 459 GLY B C 1
ATOM 10191 O O . GLY B 1 459 ? -30.516 8.734 -10.742 1 91.12 459 GLY B O 1
ATOM 10192 N N . ALA B 1 460 ? -29.109 10.398 -10.969 1 90.88 460 ALA B N 1
ATOM 10193 C CA . ALA B 1 460 ? -28.125 9.562 -11.633 1 90.88 460 ALA B CA 1
ATOM 10194 C C . ALA B 1 460 ? -27.594 8.477 -10.695 1 90.88 460 ALA B C 1
ATOM 10196 O O . ALA B 1 460 ? -27.344 7.344 -11.125 1 90.88 460 ALA B O 1
ATOM 10197 N N . LEU B 1 461 ? -27.422 8.828 -9.398 1 94.25 461 LEU B N 1
ATOM 10198 C CA . LEU B 1 461 ? -26.938 7.867 -8.406 1 94.25 461 LEU B CA 1
ATOM 10199 C C . LEU B 1 461 ? -27.953 6.746 -8.195 1 94.25 461 LEU B C 1
ATOM 10201 O O . LEU B 1 461 ? -27.578 5.57 -8.133 1 94.25 461 LEU B O 1
ATOM 10205 N N . LEU B 1 462 ? -29.203 7.094 -8.18 1 94 462 LEU B N 1
ATOM 10206 C CA . LEU B 1 462 ? -30.25 6.105 -7.992 1 94 462 LEU B CA 1
ATOM 10207 C C . LEU B 1 462 ? -30.312 5.141 -9.172 1 94 462 LEU B C 1
ATOM 10209 O O . LEU B 1 462 ? -30.438 3.928 -8.977 1 94 462 LEU B O 1
ATOM 10213 N N . GLN B 1 463 ? -30.156 5.652 -10.281 1 91.88 463 GLN B N 1
ATOM 10214 C CA . GLN B 1 463 ? -30.203 4.82 -11.477 1 91.88 463 GLN B CA 1
ATOM 10215 C C . GLN B 1 463 ? -29 3.893 -11.562 1 91.88 463 GLN B C 1
ATOM 10217 O O . GLN B 1 463 ? -29.125 2.719 -11.906 1 91.88 463 GLN B O 1
ATOM 10222 N N . ALA B 1 464 ? -27.891 4.469 -11.305 1 92.5 464 ALA B N 1
ATOM 10223 C CA . ALA B 1 464 ? -26.672 3.668 -11.344 1 92.5 464 ALA B CA 1
ATOM 10224 C C . ALA B 1 464 ? -26.719 2.537 -10.32 1 92.5 464 ALA B C 1
ATOM 10226 O O . ALA B 1 464 ? -26.344 1.401 -10.625 1 92.5 464 ALA B O 1
ATOM 10227 N N . LEU B 1 465 ? -27.141 2.836 -9.07 1 93.5 465 LEU B N 1
ATOM 10228 C CA . LEU B 1 465 ? -27.219 1.843 -8.008 1 93.5 465 LEU B CA 1
ATOM 10229 C C . LEU B 1 465 ? -28.25 0.767 -8.344 1 93.5 465 LEU B C 1
ATOM 10231 O O . LEU B 1 465 ? -28.078 -0.402 -7.996 1 93.5 465 LEU B O 1
ATOM 10235 N N . SER B 1 466 ? -29.297 1.138 -9.023 1 91.56 466 SER B N 1
ATOM 10236 C CA . SER B 1 466 ? -30.344 0.193 -9.398 1 91.56 466 SER B CA 1
ATOM 10237 C C . SER B 1 466 ? -29.828 -0.845 -10.383 1 91.56 466 SER B C 1
ATOM 10239 O O . SER B 1 466 ? -30.281 -1.992 -10.383 1 91.56 466 SER B O 1
ATOM 10241 N N . ARG B 1 467 ? -28.875 -0.479 -11.125 1 87.94 467 ARG B N 1
ATOM 10242 C CA . ARG B 1 467 ? -28.297 -1.392 -12.109 1 87.94 467 ARG B CA 1
ATOM 10243 C C . ARG B 1 467 ? -27.438 -2.453 -11.43 1 87.94 467 ARG B C 1
ATOM 10245 O O . ARG B 1 467 ? -27.266 -3.549 -11.969 1 87.94 467 ARG B O 1
ATOM 10252 N N . LEU B 1 468 ? -26.906 -2.125 -10.289 1 87.56 468 LEU B N 1
ATOM 10253 C CA . LEU B 1 468 ? -25.984 -3.055 -9.633 1 87.56 468 LEU B CA 1
ATOM 10254 C C . LEU B 1 468 ? -26.656 -3.701 -8.422 1 87.56 468 LEU B C 1
ATOM 10256 O O . LEU B 1 468 ? -26.016 -4.457 -7.688 1 87.56 468 LEU B O 1
ATOM 10260 N N . GLN B 1 469 ? -27.891 -3.463 -8.164 1 83.81 469 GLN B N 1
ATOM 10261 C CA . GLN B 1 469 ? -28.562 -3.896 -6.949 1 83.81 469 GLN B CA 1
ATOM 10262 C C . GLN B 1 469 ? -28.547 -5.418 -6.82 1 83.81 469 GLN B C 1
ATOM 10264 O O . GLN B 1 469 ? -28.484 -5.949 -5.711 1 83.81 469 GLN B O 1
ATOM 10269 N N . ASP B 1 470 ? -28.391 -6.082 -7.922 1 78 470 ASP B N 1
ATOM 10270 C CA . ASP B 1 470 ? -28.5 -7.539 -7.871 1 78 470 ASP B CA 1
ATOM 10271 C C . ASP B 1 470 ? -27.109 -8.18 -7.727 1 78 470 ASP B C 1
ATOM 10273 O O . ASP B 1 470 ? -27 -9.367 -7.414 1 78 470 ASP B O 1
ATOM 10277 N N . THR B 1 471 ? -26.109 -7.375 -7.898 1 78.44 471 THR B N 1
ATOM 10278 C CA . THR B 1 471 ? -24.781 -7.988 -7.906 1 78.44 471 THR B CA 1
ATOM 10279 C C . THR B 1 471 ? -23.953 -7.488 -6.73 1 78.44 471 THR B C 1
ATOM 10281 O O . THR B 1 471 ? -22.969 -8.133 -6.332 1 78.44 471 THR B O 1
ATOM 10284 N N . ASP B 1 472 ? -24.312 -6.363 -6.227 1 85.19 472 ASP B N 1
ATOM 10285 C CA . ASP B 1 472 ? -23.531 -5.754 -5.164 1 85.19 472 ASP B CA 1
ATOM 10286 C C . ASP B 1 472 ? -24.391 -5.438 -3.947 1 85.19 472 ASP B C 1
ATOM 10288 O O . ASP B 1 472 ? -25.328 -4.633 -4.039 1 85.19 472 ASP B O 1
ATOM 10292 N N . ALA B 1 473 ? -24.062 -6.059 -2.873 1 84.44 473 ALA B N 1
ATOM 10293 C CA . ALA B 1 473 ? -24.859 -5.902 -1.66 1 84.44 473 ALA B CA 1
ATOM 10294 C C . ALA B 1 473 ? -24.797 -4.465 -1.151 1 84.44 473 ALA B C 1
ATOM 10296 O O . ALA B 1 473 ? -25.797 -3.951 -0.632 1 84.44 473 ALA B O 1
ATOM 10297 N N . ALA B 1 474 ? -23.641 -3.887 -1.215 1 86.81 474 ALA B N 1
ATOM 10298 C CA . ALA B 1 474 ? -23.516 -2.498 -0.777 1 86.81 474 ALA B CA 1
ATOM 10299 C C . ALA B 1 474 ? -24.406 -1.58 -1.614 1 86.81 474 ALA B C 1
ATOM 10301 O O . ALA B 1 474 ? -25.031 -0.661 -1.084 1 86.81 474 ALA B O 1
ATOM 10302 N N . ALA B 1 475 ? -24.438 -1.854 -2.902 1 90.69 475 ALA B N 1
ATOM 10303 C CA . ALA B 1 475 ? -25.297 -1.068 -3.785 1 90.69 475 ALA B CA 1
ATOM 10304 C C . ALA B 1 475 ? -26.766 -1.246 -3.422 1 90.69 475 ALA B C 1
ATOM 10306 O O . ALA B 1 475 ? -27.547 -0.287 -3.449 1 90.69 475 ALA B O 1
ATOM 10307 N N . CYS B 1 476 ? -27.125 -2.412 -3.086 1 88.88 476 CYS B N 1
ATOM 10308 C CA . CYS B 1 476 ? -28.5 -2.703 -2.691 1 88.88 476 CYS B CA 1
ATOM 10309 C C . CYS B 1 476 ? -28.875 -1.963 -1.411 1 88.88 476 CYS B C 1
ATOM 10311 O O . CYS B 1 476 ? -29.953 -1.367 -1.322 1 88.88 476 CYS B O 1
ATOM 10313 N N . GLY B 1 477 ? -28.031 -2.051 -0.445 1 87.69 477 GLY B N 1
ATOM 10314 C CA . GLY B 1 477 ? -28.281 -1.348 0.804 1 87.69 477 GLY B CA 1
ATOM 10315 C C . GLY B 1 477 ? -28.375 0.157 0.633 1 87.69 477 GLY B C 1
ATOM 10316 O O . GLY B 1 477 ? -29.234 0.802 1.227 1 87.69 477 GLY B O 1
ATOM 10317 N N . LEU B 1 478 ? -27.484 0.697 -0.157 1 93.56 478 LEU B N 1
ATOM 10318 C CA . LEU B 1 478 ? -27.469 2.137 -0.394 1 93.56 478 LEU B CA 1
ATOM 10319 C C . LEU B 1 478 ? -28.703 2.566 -1.172 1 93.56 478 LEU B C 1
ATOM 10321 O O . LEU B 1 478 ? -29.281 3.631 -0.91 1 93.56 478 LEU B O 1
ATOM 10325 N N . LEU B 1 479 ? -29.109 1.725 -2.135 1 93.06 479 LEU B N 1
ATOM 10326 C CA . LEU B 1 479 ? -30.312 2.02 -2.9 1 93.06 479 LEU B CA 1
ATOM 10327 C C . LEU B 1 479 ? -31.547 2.092 -1.989 1 93.06 479 LEU B C 1
ATOM 10329 O O . LEU B 1 479 ? -32.375 2.982 -2.141 1 93.06 479 LEU B O 1
ATOM 10333 N N . GLY B 1 480 ? -31.562 1.191 -1.059 1 88.88 480 GLY B N 1
ATOM 10334 C CA . GLY B 1 480 ? -32.656 1.218 -0.092 1 88.88 480 GLY B CA 1
ATOM 10335 C C . GLY B 1 480 ? -32.688 2.5 0.715 1 88.88 480 GLY B C 1
ATOM 10336 O O . GLY B 1 480 ? -33.781 3.016 1.007 1 88.88 480 GLY B O 1
ATOM 10337 N N . GLN B 1 481 ? -31.578 3.045 1.034 1 91.56 481 GLN B N 1
ATOM 10338 C CA . GLN B 1 481 ? -31.516 4.277 1.812 1 91.56 481 GLN B CA 1
ATOM 10339 C C . GLN B 1 481 ? -31.844 5.488 0.946 1 91.56 481 GLN B C 1
ATOM 10341 O O . GLN B 1 481 ? -32.562 6.395 1.383 1 91.56 481 GLN B O 1
ATOM 10346 N N . LEU B 1 482 ? -31.359 5.48 -0.262 1 93.81 482 LEU B N 1
ATOM 10347 C CA . LEU B 1 482 ? -31.562 6.629 -1.135 1 93.81 482 LEU B CA 1
ATOM 10348 C C . LEU B 1 482 ? -33 6.711 -1.601 1 93.81 482 LEU B C 1
ATOM 10350 O O . LEU B 1 482 ? -33.5 7.789 -1.968 1 93.81 482 LEU B O 1
ATOM 10354 N N . ARG B 1 483 ? -33.719 5.586 -1.544 1 93.06 483 ARG B N 1
ATOM 10355 C CA . ARG B 1 483 ? -35.125 5.57 -1.954 1 93.06 483 ARG B CA 1
ATOM 10356 C C . ARG B 1 483 ? -36.031 6.023 -0.816 1 93.06 483 ARG B C 1
ATOM 10358 O O . ARG B 1 483 ? -37.219 6.234 -1.017 1 93.06 483 ARG B O 1
ATOM 10365 N N . ASN B 1 484 ? -35.406 6.246 0.299 1 91.94 484 ASN B N 1
ATOM 10366 C CA . ASN B 1 484 ? -36.125 6.738 1.457 1 91.94 484 ASN B CA 1
ATOM 10367 C C . ASN B 1 484 ? -36.219 8.266 1.469 1 91.94 484 ASN B C 1
ATOM 10369 O O . ASN B 1 484 ? -35.188 8.938 1.406 1 91.94 484 ASN B O 1
ATOM 10373 N N . VAL B 1 485 ? -37.406 8.766 1.581 1 93.56 485 VAL B N 1
ATOM 10374 C CA . VAL B 1 485 ? -37.625 10.203 1.532 1 93.56 485 VAL B CA 1
ATOM 10375 C C . VAL B 1 485 ? -36.938 10.867 2.727 1 93.56 485 VAL B C 1
ATOM 10377 O O . VAL B 1 485 ? -36.531 12.031 2.65 1 93.56 485 VAL B O 1
ATOM 10380 N N . ARG B 1 486 ? -36.844 10.102 3.799 1 93.44 486 ARG B N 1
ATOM 10381 C CA . ARG B 1 486 ? -36.156 10.633 4.965 1 93.44 486 ARG B CA 1
ATOM 10382 C C . ARG B 1 486 ? -34.719 10.953 4.625 1 93.44 486 ARG B C 1
ATOM 10384 O O . ARG B 1 486 ? -34.156 11.969 5.078 1 93.44 486 ARG B O 1
ATOM 10391 N N . PHE B 1 487 ? -34.125 10.133 3.838 1 95 487 PHE B N 1
ATOM 10392 C CA . PHE B 1 487 ? -32.719 10.344 3.42 1 95 487 PHE B CA 1
ATOM 10393 C C . PHE B 1 487 ? -32.625 11.555 2.504 1 95 487 PHE B C 1
ATOM 10395 O O . PHE B 1 487 ? -31.719 12.383 2.664 1 95 487 PHE B O 1
ATOM 10402 N N . ALA B 1 488 ? -33.5 11.711 1.58 1 95.69 488 ALA B N 1
ATOM 10403 C CA . ALA B 1 488 ? -33.5 12.859 0.682 1 95.69 488 ALA B CA 1
ATOM 10404 C C . ALA B 1 488 ? -33.688 14.164 1.459 1 95.69 488 ALA B C 1
ATOM 10406 O O . ALA B 1 488 ? -33 15.156 1.198 1 95.69 488 ALA B O 1
ATOM 10407 N N . GLY B 1 489 ? -34.656 14.055 2.346 1 96.19 489 GLY B N 1
ATOM 10408 C CA . GLY B 1 489 ? -34.906 15.234 3.17 1 96.19 489 GLY B CA 1
ATOM 10409 C C . GLY B 1 489 ? -33.688 15.656 3.973 1 96.19 489 GLY B C 1
ATOM 10410 O O . GLY B 1 489 ? -33.375 16.844 4.07 1 96.19 489 GLY B O 1
ATOM 10411 N N . ALA B 1 490 ? -33.031 14.68 4.574 1 96.06 490 ALA B N 1
ATOM 10412 C CA . ALA B 1 490 ? -31.812 14.969 5.344 1 96.06 490 ALA B CA 1
ATOM 10413 C C . ALA B 1 490 ? -30.734 15.594 4.457 1 96.06 490 ALA B C 1
ATOM 10415 O O . ALA B 1 490 ? -30.016 16.5 4.883 1 96.06 490 ALA B O 1
ATOM 10416 N N . LEU B 1 491 ? -30.641 15.117 3.254 1 96.31 491 LEU B N 1
ATOM 10417 C CA . LEU B 1 491 ? -29.656 15.633 2.309 1 96.31 491 LEU B CA 1
ATOM 10418 C C . LEU B 1 491 ? -29.969 17.094 1.955 1 96.31 491 LEU B C 1
ATOM 10420 O O . LEU B 1 491 ? -29.047 17.906 1.853 1 96.31 491 LEU B O 1
ATOM 10424 N N . TYR B 1 492 ? -31.203 17.406 1.77 1 96.75 492 TYR B N 1
ATOM 10425 C CA . TYR B 1 492 ? -31.609 18.766 1.453 1 96.75 492 TYR B CA 1
ATOM 10426 C C . TYR B 1 492 ? -31.312 19.703 2.617 1 96.75 492 TYR B C 1
ATOM 10428 O O . TYR B 1 492 ? -30.906 20.859 2.412 1 96.75 492 TYR B O 1
ATOM 10436 N N . ILE B 1 493 ? -31.562 19.203 3.773 1 96.12 493 ILE B N 1
ATOM 10437 C CA . ILE B 1 493 ? -31.266 19.984 4.961 1 96.12 493 ILE B CA 1
ATOM 10438 C C . ILE B 1 493 ? -29.766 20.281 5.027 1 96.12 493 ILE B C 1
ATOM 10440 O O . ILE B 1 493 ? -29.359 21.422 5.246 1 96.12 493 ILE B O 1
ATOM 10444 N N . LEU B 1 494 ? -28.984 19.281 4.789 1 94.94 494 LEU B N 1
ATOM 10445 C CA . LEU B 1 494 ? -27.531 19.438 4.84 1 94.94 494 LEU B CA 1
ATOM 10446 C C . LEU B 1 494 ? -27.047 20.359 3.736 1 94.94 494 LEU B C 1
ATOM 10448 O O . LEU B 1 494 ? -26.125 21.156 3.951 1 94.94 494 LEU B O 1
ATOM 10452 N N . ARG B 1 495 ? -27.625 20.266 2.574 1 95.31 495 ARG B N 1
ATOM 10453 C CA . ARG B 1 495 ? -27.234 21.094 1.445 1 95.31 495 ARG B CA 1
ATOM 10454 C C . ARG B 1 495 ? -27.531 22.578 1.732 1 95.31 495 ARG B C 1
ATOM 10456 O O . ARG B 1 495 ? -26.781 23.453 1.282 1 95.31 495 ARG B O 1
ATOM 10463 N N . GLU B 1 496 ? -28.5 22.766 2.471 1 94.44 496 GLU B N 1
ATOM 10464 C CA . GLU B 1 496 ? -28.875 24.141 2.807 1 94.44 496 GLU B CA 1
ATOM 10465 C C . GLU B 1 496 ? -27.906 24.734 3.826 1 94.44 496 GLU B C 1
ATOM 10467 O O . GLU B 1 496 ? -27.594 25.922 3.771 1 94.44 496 GLU B O 1
ATOM 10472 N N . VAL B 1 497 ? -27.469 23.953 4.68 1 92.06 497 VAL B N 1
ATOM 10473 C CA . VAL B 1 497 ? -26.672 24.422 5.797 1 92.06 497 VAL B CA 1
ATOM 10474 C C . VAL B 1 497 ? -25.188 24.422 5.414 1 92.06 497 VAL B C 1
ATOM 10476 O O . VAL B 1 497 ? -24.406 25.234 5.914 1 92.06 497 VAL B O 1
ATOM 10479 N N . SER B 1 498 ? -24.781 23.609 4.512 1 89.56 498 SER B N 1
ATOM 10480 C CA . SER B 1 498 ? -23.391 23.359 4.168 1 89.56 498 SER B CA 1
ATOM 10481 C C . SER B 1 498 ? -22.703 24.641 3.703 1 89.56 498 SER B C 1
ATOM 10483 O O . SER B 1 498 ? -21.641 25 4.203 1 89.56 498 SER B O 1
ATOM 10485 N N . PRO B 1 499 ? -23.266 25.422 2.816 1 88.38 499 PRO B N 1
ATOM 10486 C CA . PRO B 1 499 ? -22.578 26.625 2.371 1 88.38 499 PRO B CA 1
ATOM 10487 C C . PRO B 1 499 ? -22.422 27.672 3.486 1 88.38 499 PRO B C 1
ATOM 10489 O O . PRO B 1 499 ? -21.453 28.422 3.494 1 88.38 499 PRO B O 1
ATOM 10492 N N . ILE B 1 500 ? -23.375 27.672 4.395 1 90.31 500 ILE B N 1
ATOM 10493 C CA . ILE B 1 500 ? -23.312 28.594 5.523 1 90.31 500 ILE B CA 1
ATOM 10494 C C . ILE B 1 500 ? -22.094 28.281 6.387 1 90.31 500 ILE B C 1
ATOM 10496 O O . ILE B 1 500 ? -21.312 29.172 6.723 1 90.31 500 ILE B O 1
ATOM 10500 N N . LEU B 1 501 ? -21.953 27.062 6.617 1 86.75 501 LEU B N 1
ATOM 10501 C CA . LEU B 1 501 ? -20.844 26.641 7.48 1 86.75 501 LEU B CA 1
ATOM 10502 C C . LEU B 1 501 ? -19.516 26.688 6.727 1 86.75 501 LEU B C 1
ATOM 10504 O O . LEU B 1 501 ? -18.469 26.938 7.32 1 86.75 501 LEU B O 1
ATOM 10508 N N . ALA B 1 502 ? -19.547 26.406 5.457 1 81.31 502 ALA B N 1
ATOM 10509 C CA . ALA B 1 502 ? -18.344 26.516 4.645 1 81.31 502 ALA B CA 1
ATOM 10510 C C . ALA B 1 502 ? -17.812 27.953 4.621 1 81.31 502 ALA B C 1
ATOM 10512 O O . ALA B 1 502 ? -16.609 28.172 4.586 1 81.31 502 ALA B O 1
ATOM 10513 N N . GLY B 1 503 ? -18.703 28.875 4.594 1 79.5 503 GLY B N 1
ATOM 10514 C CA . GLY B 1 503 ? -18.312 30.281 4.68 1 79.5 503 GLY B CA 1
ATOM 10515 C C . GLY B 1 503 ? -17.562 30.609 5.961 1 79.5 503 GLY B C 1
ATOM 10516 O O . GLY B 1 503 ? -16.625 31.406 5.949 1 79.5 503 GLY B O 1
ATOM 10517 N N . LEU B 1 504 ? -18 29.984 6.961 1 80.62 504 LEU B N 1
ATOM 10518 C CA . LEU B 1 504 ? -17.328 30.188 8.242 1 80.62 504 LEU B CA 1
ATOM 10519 C C . LEU B 1 504 ? -15.961 29.531 8.266 1 80.62 504 LEU B C 1
ATOM 10521 O O . LEU B 1 504 ? -15 30.094 8.789 1 80.62 504 LEU B O 1
ATOM 10525 N N . SER B 1 505 ? -15.859 28.359 7.719 1 76.69 505 SER B N 1
ATOM 10526 C CA . SER B 1 505 ? -14.602 27.625 7.695 1 76.69 505 SER B CA 1
ATOM 10527 C C . SER B 1 505 ? -13.539 28.359 6.887 1 76.69 505 SER B C 1
ATOM 10529 O O . SER B 1 505 ? -12.352 28.297 7.207 1 76.69 505 SER B O 1
ATOM 10531 N N . LYS B 1 506 ? -13.867 29.016 5.875 1 73.62 506 LYS B N 1
ATOM 10532 C CA . LYS B 1 506 ? -12.945 29.75 5.023 1 73.62 506 LYS B CA 1
ATOM 10533 C C . LYS B 1 506 ? -12.281 30.906 5.793 1 73.62 506 LYS B C 1
ATOM 10535 O O . LYS B 1 506 ? -11.148 31.281 5.5 1 73.62 506 LYS B O 1
ATOM 10540 N N . VAL B 1 507 ? -12.984 31.344 6.723 1 72.62 507 VAL B N 1
ATOM 10541 C CA . VAL B 1 507 ? -12.453 32.438 7.535 1 72.62 507 VAL B CA 1
ATOM 10542 C C . VAL B 1 507 ? -11.266 31.938 8.352 1 72.62 507 VAL B C 1
ATOM 10544 O O . VAL B 1 507 ? -10.352 32.719 8.656 1 72.62 507 VAL B O 1
ATOM 10547 N N . PHE B 1 508 ? -11.18 30.609 8.648 1 69.19 508 PHE B N 1
ATOM 10548 C CA . PHE B 1 508 ? -10.156 30.078 9.555 1 69.19 508 PHE B CA 1
ATOM 10549 C C . PHE B 1 508 ? -9.023 29.438 8.766 1 69.19 508 PHE B C 1
ATOM 10551 O O . PHE B 1 508 ? -8.039 28.969 9.352 1 69.19 508 PHE B O 1
ATOM 10558 N N . ARG B 1 509 ? -9.062 29.344 7.488 1 63.19 509 ARG B N 1
ATOM 10559 C CA . ARG B 1 509 ? -7.984 28.734 6.711 1 63.19 509 ARG B CA 1
ATOM 10560 C C . ARG B 1 509 ? -6.758 29.641 6.695 1 63.19 509 ARG B C 1
ATOM 10562 O O . ARG B 1 509 ? -6.875 30.859 6.836 1 63.19 509 ARG B O 1
ATOM 10569 N N . LYS B 1 510 ? -5.5 29.141 6.809 1 55.78 510 LYS B N 1
ATOM 10570 C CA . LYS B 1 510 ? -4.203 29.797 6.934 1 55.78 510 LYS B CA 1
ATOM 10571 C C . LYS B 1 510 ? -4.141 31.062 6.066 1 55.78 510 LYS B C 1
ATOM 10573 O O . LYS B 1 510 ? -4.488 31.016 4.883 1 55.78 510 LYS B O 1
ATOM 10578 N N . GLY B 1 511 ? -3.758 32.219 6.582 1 55.03 511 GLY B N 1
ATOM 10579 C CA . GLY B 1 511 ? -3.512 33.5 5.965 1 55.03 511 GLY B CA 1
ATOM 10580 C C . GLY B 1 511 ? -4.672 34.469 6.125 1 55.03 511 GLY B C 1
ATOM 10581 O O . GLY B 1 511 ? -4.488 35.688 6.062 1 55.03 511 GLY B O 1
ATOM 10582 N N . THR B 1 512 ? -5.754 33.812 6.594 1 56.25 512 THR B N 1
ATOM 10583 C CA . THR B 1 512 ? -6.902 34.719 6.496 1 56.25 512 THR B CA 1
ATOM 10584 C C . THR B 1 512 ? -7.457 35.031 7.879 1 56.25 512 THR B C 1
ATOM 10586 O O . THR B 1 512 ? -8.438 35.781 8.008 1 56.25 512 THR B O 1
ATOM 10589 N N . VAL B 1 513 ? -6.758 34.5 8.922 1 64.44 513 VAL B N 1
ATOM 10590 C CA . VAL B 1 513 ? -7.543 34.75 10.125 1 64.44 513 VAL B CA 1
ATOM 10591 C C . VAL B 1 513 ? -7.434 36.25 10.508 1 64.44 513 VAL B C 1
ATOM 10593 O O . VAL B 1 513 ? -6.355 36.719 10.883 1 64.44 513 VAL B O 1
ATOM 10596 N N . ASN B 1 514 ? -8.367 36.844 10.109 1 70.94 514 ASN B N 1
ATOM 10597 C CA . ASN B 1 514 ? -8.555 38.219 10.539 1 70.94 514 ASN B CA 1
ATOM 10598 C C . ASN B 1 514 ? -9.406 38.312 11.805 1 70.94 514 ASN B C 1
ATOM 10600 O O . ASN B 1 514 ? -10.594 38 11.781 1 70.94 514 ASN B O 1
ATOM 10604 N N . TYR B 1 515 ? -8.742 38.688 12.945 1 77.25 515 TYR B N 1
ATOM 10605 C CA . TYR B 1 515 ? -9.398 38.75 14.242 1 77.25 515 TYR B CA 1
ATOM 10606 C C . TYR B 1 515 ? -10.625 39.656 14.195 1 77.25 515 TYR B C 1
ATOM 10608 O O . TYR B 1 515 ? -11.57 39.469 14.961 1 77.25 515 TYR B O 1
ATOM 10616 N N . PHE B 1 516 ? -10.594 40.531 13.258 1 74.25 516 PHE B N 1
ATOM 10617 C CA . PHE B 1 516 ? -11.672 41.5 13.164 1 74.25 516 PHE B CA 1
ATOM 10618 C C . PHE B 1 516 ? -12.938 40.875 12.594 1 74.25 516 PHE B C 1
ATOM 10620 O O . PHE B 1 516 ? -14.047 41.219 12.977 1 74.25 516 PHE B O 1
ATOM 10627 N N . THR B 1 517 ? -12.758 39.938 11.812 1 78.81 517 THR B N 1
ATOM 10628 C CA . THR B 1 517 ? -13.898 39.406 11.094 1 78.81 517 THR B CA 1
ATOM 10629 C C . THR B 1 517 ? -14.414 38.156 11.797 1 78.81 517 THR B C 1
ATOM 10631 O O . THR B 1 517 ? -15.461 37.594 11.422 1 78.81 517 THR B O 1
ATOM 10634 N N . LEU B 1 518 ? -13.859 37.781 12.867 1 79.19 518 LEU B N 1
ATOM 10635 C CA . LEU B 1 518 ? -14.211 36.531 13.492 1 79.19 518 LEU B CA 1
ATOM 10636 C C . LEU B 1 518 ? -15.594 36.594 14.133 1 79.19 518 LEU B C 1
ATOM 10638 O O . LEU B 1 518 ? -16.469 35.781 13.797 1 79.19 518 LEU B O 1
ATOM 10642 N N . GLU B 1 519 ? -15.797 37.531 14.992 1 80.06 519 GLU B N 1
ATOM 10643 C CA . GLU B 1 519 ? -17.047 37.625 15.734 1 80.06 519 GLU B CA 1
ATOM 10644 C C . GLU B 1 519 ? -18.219 37.906 14.805 1 80.06 519 GLU B C 1
ATOM 10646 O O . GLU B 1 519 ? -19.25 37.219 14.852 1 80.06 519 GLU B O 1
ATOM 10651 N N . PRO B 1 520 ? -18.047 38.875 13.922 1 83.69 520 PRO B N 1
ATOM 10652 C CA . PRO B 1 520 ? -19.141 39.125 12.992 1 83.69 520 PRO B CA 1
ATOM 10653 C C . PRO B 1 520 ? -19.453 37.906 12.109 1 83.69 520 PRO B C 1
ATOM 10655 O O . PRO B 1 520 ? -20.609 37.656 11.75 1 8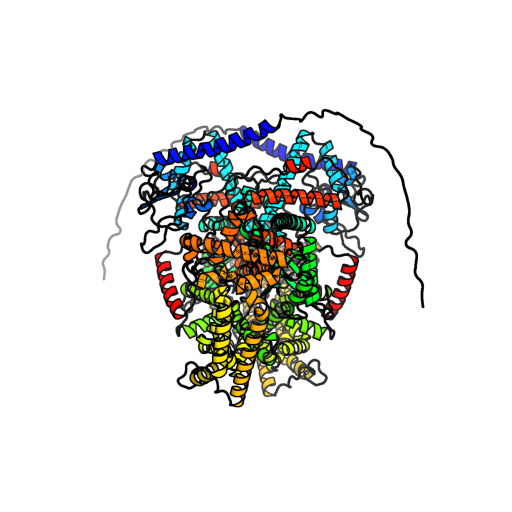3.69 520 PRO B O 1
ATOM 10658 N N . SER B 1 521 ? -18.469 37.25 11.758 1 84.94 521 SER B N 1
ATOM 10659 C CA . SER B 1 521 ? -18.688 36.094 10.906 1 84.94 521 SER B CA 1
ATOM 10660 C C . SER B 1 521 ? -19.469 35 11.641 1 84.94 521 SER B C 1
ATOM 10662 O O . SER B 1 521 ? -20.312 34.312 11.047 1 84.94 521 SER B O 1
ATOM 10664 N N . ILE B 1 522 ? -19.219 34.812 12.891 1 84.06 522 ILE B N 1
ATOM 10665 C CA . ILE B 1 522 ? -19.922 33.812 13.688 1 84.06 522 ILE B CA 1
ATOM 10666 C C . ILE B 1 522 ? -21.375 34.25 13.875 1 84.06 522 ILE B C 1
ATOM 10668 O O . ILE B 1 522 ? -22.297 33.438 13.742 1 84.06 522 ILE B O 1
ATOM 10672 N N . LYS B 1 523 ? -21.562 35.5 14.148 1 87.19 523 LYS B N 1
ATOM 10673 C CA . LYS B 1 523 ? -22.922 36.031 14.32 1 87.19 523 LYS B CA 1
ATOM 10674 C C . LYS B 1 523 ? -23.719 35.938 13.016 1 87.19 523 LYS B C 1
ATOM 10676 O O . LYS B 1 523 ? -24.906 35.594 13.031 1 87.19 523 LYS B O 1
ATOM 10681 N N . TYR B 1 524 ? -23.016 36.219 12.023 1 91.12 524 TYR B N 1
ATOM 10682 C CA . TYR B 1 524 ? -23.641 36.094 10.711 1 91.12 524 TYR B CA 1
ATOM 10683 C C . TYR B 1 524 ? -24.031 34.656 10.43 1 91.12 524 TYR B C 1
ATOM 10685 O O . TYR B 1 524 ? -25.109 34.375 9.891 1 91.12 524 TYR B O 1
ATOM 10693 N N . THR B 1 525 ? -23.25 33.781 10.75 1 91 525 THR B N 1
ATOM 10694 C CA . THR B 1 525 ? -23.516 32.375 10.547 1 91 525 THR B CA 1
ATOM 10695 C C . THR B 1 525 ? -24.734 31.922 11.359 1 91 525 THR B C 1
ATOM 10697 O O . THR B 1 525 ? -25.594 31.203 10.852 1 91 525 THR B O 1
ATOM 10700 N N . VAL B 1 526 ? -24.781 32.375 12.602 1 92.12 526 VAL B N 1
ATOM 10701 C CA . VAL B 1 526 ? -25.922 32.031 13.453 1 92.12 526 VAL B CA 1
ATOM 10702 C C . VAL B 1 526 ? -27.203 32.594 12.875 1 92.12 526 VAL B C 1
ATOM 10704 O O . VAL B 1 526 ? -28.25 31.938 12.883 1 92.12 526 VAL B O 1
ATOM 10707 N N . TYR B 1 527 ? -27.062 33.75 12.375 1 94.75 527 TYR B N 1
ATOM 10708 C CA . TYR B 1 527 ? -28.219 34.406 11.758 1 94.75 527 TYR B CA 1
ATOM 10709 C C . TYR B 1 527 ? -28.703 33.625 10.547 1 94.75 527 TYR B C 1
ATOM 10711 O O . TYR B 1 527 ? -29.906 33.375 10.406 1 94.75 527 TYR B O 1
ATOM 10719 N N . LYS B 1 528 ? -27.797 33.219 9.711 1 94.75 528 LYS B N 1
ATOM 10720 C CA . LYS B 1 528 ? -28.156 32.5 8.508 1 94.75 528 LYS B CA 1
ATOM 10721 C C . LYS B 1 528 ? -28.719 31.109 8.852 1 94.75 528 LYS B C 1
ATOM 10723 O O . LYS B 1 528 ? -29.594 30.594 8.148 1 94.75 528 LYS B O 1
ATOM 10728 N N . LEU B 1 529 ? -28.266 30.531 9.914 1 94.44 529 LEU B N 1
ATOM 10729 C CA . LEU B 1 529 ? -28.781 29.234 10.359 1 94.44 529 LEU B CA 1
ATOM 10730 C C . LEU B 1 529 ? -30.219 29.375 10.852 1 94.44 529 LEU B C 1
ATOM 10732 O O . LEU B 1 529 ? -31.062 28.516 10.562 1 94.44 529 LEU B O 1
ATOM 10736 N N . ASN B 1 530 ? -30.453 30.453 11.531 1 94.94 530 ASN B N 1
ATOM 10737 C CA . ASN B 1 530 ? -31.812 30.703 12 1 94.94 530 ASN B CA 1
ATOM 10738 C C . ASN B 1 530 ? -32.75 30.953 10.836 1 94.94 530 ASN B C 1
ATOM 10740 O O . ASN B 1 530 ? -33.906 30.531 10.875 1 94.94 530 ASN B O 1
ATOM 10744 N N . GLU B 1 531 ? -32.219 31.625 9.898 1 95.12 531 GLU B N 1
ATOM 10745 C CA . GLU B 1 531 ? -33.031 31.875 8.703 1 95.12 531 GLU B CA 1
ATOM 10746 C C . GLU B 1 531 ? -33.375 30.562 7.988 1 95.12 531 GLU B C 1
ATOM 10748 O O . GLU B 1 531 ? -34.5 30.375 7.52 1 95.12 531 GLU B O 1
ATOM 10753 N N . ALA B 1 532 ? -32.5 29.703 7.918 1 94.06 532 ALA B N 1
ATOM 10754 C CA . ALA B 1 532 ? -32.688 28.422 7.258 1 94.06 532 ALA B CA 1
ATOM 10755 C C . ALA B 1 532 ? -33.719 27.578 8 1 94.06 532 ALA B C 1
ATOM 10757 O O . ALA B 1 532 ? -34.562 26.906 7.375 1 94.06 532 ALA B O 1
ATOM 10758 N N . ALA B 1 533 ? -33.656 27.562 9.328 1 94.31 533 ALA B N 1
ATOM 10759 C CA . ALA B 1 533 ? -34.594 26.812 10.141 1 94.31 533 ALA B CA 1
ATOM 10760 C C . ALA B 1 533 ? -36 27.422 10.07 1 94.31 533 ALA B C 1
ATOM 10762 O O . ALA B 1 533 ? -37 26.703 10.039 1 94.31 533 ALA B O 1
ATOM 10763 N N . GLY B 1 534 ? -36.062 28.734 10.031 1 93.12 534 GLY B N 1
ATOM 10764 C CA . GLY B 1 534 ? -37.344 29.422 10.023 1 93.12 534 GLY B CA 1
ATOM 10765 C C . GLY B 1 534 ? -38.062 29.344 8.688 1 93.12 534 GLY B C 1
ATOM 10766 O O . GLY B 1 534 ? -39.281 29.156 8.648 1 93.12 534 GLY B O 1
ATOM 10767 N N . SER B 1 535 ? -37.344 29.469 7.605 1 92.56 535 SER B N 1
ATOM 10768 C CA . SER B 1 535 ? -37.938 29.484 6.273 1 92.56 535 SER B CA 1
ATOM 10769 C C . SER B 1 535 ? -38.312 28.062 5.82 1 92.56 535 SER B C 1
ATOM 10771 O O . SER B 1 535 ? -39.188 27.891 4.961 1 92.56 535 SER B O 1
ATOM 10773 N N . ARG B 1 536 ? -37.688 27.078 6.359 1 94.31 536 ARG B N 1
ATOM 10774 C CA . ARG B 1 536 ? -37.844 25.688 5.957 1 94.31 536 ARG B CA 1
ATOM 10775 C C . ARG B 1 536 ? -37.719 25.531 4.445 1 94.31 536 ARG B C 1
ATOM 10777 O O . ARG B 1 536 ? -38.5 24.797 3.82 1 94.31 536 ARG B O 1
ATOM 10784 N N . GLU B 1 537 ? -36.875 26.297 3.914 1 93.19 537 GLU B N 1
ATOM 10785 C CA . GLU B 1 537 ? -36.688 26.312 2.467 1 93.19 537 GLU B CA 1
ATOM 10786 C C . GLU B 1 537 ? -36.219 24.953 1.964 1 93.19 537 GLU B C 1
ATOM 10788 O O . GLU B 1 537 ? -36.562 24.547 0.849 1 93.19 537 GLU B O 1
ATOM 10793 N N . ALA B 1 538 ? -35.469 24.281 2.781 1 95.12 538 ALA B N 1
ATOM 10794 C CA . ALA B 1 538 ? -34.969 22.969 2.391 1 95.12 538 ALA B CA 1
ATOM 10795 C C . ALA B 1 538 ? -36.094 22 2.121 1 95.12 538 ALA B C 1
ATOM 10797 O O . ALA B 1 538 ? -36.062 21.25 1.146 1 95.12 538 ALA B O 1
ATOM 10798 N N . LEU B 1 539 ? -37.062 22.062 2.936 1 95.5 539 LEU B N 1
ATOM 10799 C CA . LEU B 1 539 ? -38.219 21.156 2.812 1 95.5 539 LEU B CA 1
ATOM 10800 C C . LEU B 1 539 ? -39.125 21.578 1.667 1 95.5 539 LEU B C 1
ATOM 10802 O O . LEU B 1 539 ? -39.656 20.734 0.943 1 95.5 539 LEU B O 1
ATOM 10806 N N . THR B 1 540 ? -39.281 22.844 1.449 1 94.62 540 THR B N 1
ATOM 10807 C CA . THR B 1 540 ? -40.094 23.344 0.346 1 94.62 540 THR B CA 1
ATOM 10808 C C . THR B 1 540 ? -39.469 23 -0.996 1 94.62 540 THR B C 1
ATOM 10810 O O . THR B 1 540 ? -40.156 22.625 -1.942 1 94.62 540 THR B O 1
ATOM 10813 N N . ARG B 1 541 ? -38.219 23.141 -1.02 1 94.75 541 ARG B N 1
ATOM 10814 C CA . ARG B 1 541 ? -37.5 22.797 -2.244 1 94.75 541 ARG B CA 1
ATOM 10815 C C . ARG B 1 541 ? -37.594 21.312 -2.545 1 94.75 541 ARG B C 1
ATOM 10817 O O . ARG B 1 541 ? -37.719 20.906 -3.705 1 94.75 541 ARG B O 1
ATOM 10824 N N . LEU B 1 542 ? -37.5 20.469 -1.483 1 95.56 542 LEU B N 1
ATOM 10825 C CA . LEU B 1 542 ? -37.625 19.031 -1.66 1 95.56 542 LEU B CA 1
ATOM 10826 C C . LEU B 1 542 ? -39 18.688 -2.262 1 95.56 542 LEU B C 1
ATOM 10828 O O . LEU B 1 542 ? -39.094 17.906 -3.211 1 95.56 542 LEU B O 1
ATOM 10832 N N . LYS B 1 543 ? -39.969 19.297 -1.75 1 94.12 543 LYS B N 1
ATOM 10833 C CA . LYS B 1 543 ? -41.344 19.047 -2.244 1 94.12 543 LYS B CA 1
ATOM 10834 C C . LYS B 1 543 ? -41.469 19.484 -3.697 1 94.12 543 LYS B C 1
ATOM 10836 O O . LYS B 1 543 ? -42.094 18.797 -4.508 1 94.12 543 LYS B O 1
ATOM 10841 N N . ALA B 1 544 ? -40.875 20.594 -3.98 1 93.75 544 ALA B N 1
ATOM 10842 C CA . ALA B 1 544 ? -40.938 21.125 -5.34 1 93.75 544 ALA B CA 1
ATOM 10843 C C . ALA B 1 544 ? -40.219 20.203 -6.316 1 93.75 544 ALA B C 1
ATOM 10845 O O . ALA B 1 544 ? -40.656 20.016 -7.453 1 93.75 544 ALA B O 1
ATOM 10846 N N . ASP B 1 545 ? -39.125 19.641 -5.887 1 94 545 ASP B N 1
ATOM 10847 C CA . ASP B 1 545 ? -38.281 18.797 -6.75 1 94 545 ASP B CA 1
ATOM 10848 C C . ASP B 1 545 ? -38.938 17.422 -6.957 1 94 545 ASP B C 1
ATOM 10850 O O . ASP B 1 545 ? -38.688 16.766 -7.961 1 94 545 ASP B O 1
ATOM 10854 N N . LEU B 1 546 ? -39.781 17.047 -6.016 1 93.62 546 LEU B N 1
ATOM 10855 C CA . LEU B 1 546 ? -40.406 15.734 -6.094 1 93.62 546 LEU B CA 1
ATOM 10856 C C . LEU B 1 546 ? -41.688 15.789 -6.953 1 93.62 546 LEU B C 1
ATOM 10858 O O . LEU B 1 546 ? -42.188 14.742 -7.363 1 93.62 546 LEU B O 1
ATOM 10862 N N . LEU B 1 547 ? -42.094 16.922 -7.305 1 91.88 547 LEU B N 1
ATOM 10863 C CA . LEU B 1 547 ? -43.25 17.078 -8.172 1 91.88 547 LEU B CA 1
ATOM 10864 C C . LEU B 1 547 ? -42.938 16.625 -9.594 1 91.88 547 LEU B C 1
ATOM 10866 O O . LEU B 1 547 ? -41.75 16.5 -9.969 1 91.88 547 LEU B O 1
ATOM 10870 N N . PRO B 1 548 ? -43.844 16.266 -10.398 1 88.31 548 PRO B N 1
ATOM 10871 C CA . PRO B 1 548 ? -43.625 15.711 -11.727 1 88.31 548 PRO B CA 1
ATOM 10872 C C . PRO B 1 548 ? -42.812 16.625 -12.633 1 88.31 548 PRO B C 1
ATOM 10874 O O . PRO B 1 548 ? -42.156 16.141 -13.562 1 88.31 548 PRO B O 1
ATOM 10877 N N . THR B 1 549 ? -42.781 17.844 -12.352 1 86 549 THR B N 1
ATOM 10878 C CA . THR B 1 549 ? -42.031 18.781 -13.156 1 86 549 THR B CA 1
ATOM 10879 C C . THR B 1 549 ? -40.656 19.078 -12.5 1 86 549 THR B C 1
ATOM 10881 O O . THR B 1 549 ? -39.906 19.891 -13.008 1 86 549 THR B O 1
ATOM 10884 N N . GLY B 1 550 ? -40.438 18.406 -11.492 1 87.56 550 GLY B N 1
ATOM 10885 C CA . GLY B 1 550 ? -39.25 18.734 -10.734 1 87.56 550 GLY B CA 1
ATOM 10886 C C . GLY B 1 550 ? -38.031 17.906 -11.148 1 87.56 550 GLY B C 1
ATOM 10887 O O . GLY B 1 550 ? -38.156 17 -11.969 1 87.56 550 GLY B O 1
ATOM 10888 N N . ARG B 1 551 ? -36.875 18.219 -10.594 1 87.56 551 ARG B N 1
ATOM 10889 C CA . ARG B 1 551 ? -35.594 17.625 -10.883 1 87.56 551 ARG B CA 1
ATOM 10890 C C . ARG B 1 551 ? -35.594 16.141 -10.547 1 87.56 551 ARG B C 1
ATOM 10892 O O . ARG B 1 551 ? -34.875 15.352 -11.172 1 87.56 551 ARG B O 1
ATOM 10899 N N . LEU B 1 552 ? -36.406 15.727 -9.508 1 91.44 552 LEU B N 1
ATOM 10900 C CA . LEU B 1 552 ? -36.375 14.344 -9.031 1 91.44 552 LEU B CA 1
ATOM 10901 C C . LEU B 1 552 ? -37.625 13.586 -9.508 1 91.44 552 LEU B C 1
ATOM 10903 O O . LEU B 1 552 ? -37.969 12.539 -8.953 1 91.44 552 LEU B O 1
ATOM 10907 N N . ALA B 1 553 ? -38.219 14.094 -10.531 1 86.81 553 ALA B N 1
ATOM 10908 C CA . ALA B 1 553 ? -39.438 13.484 -11.055 1 86.81 553 ALA B CA 1
ATOM 10909 C C . ALA B 1 553 ? -39.188 12.07 -11.562 1 86.81 553 ALA B C 1
ATOM 10911 O O . ALA B 1 553 ? -40 11.18 -11.414 1 86.81 553 ALA B O 1
ATOM 10912 N N . SER B 1 554 ? -38 11.812 -12.07 1 82.75 554 SER B N 1
ATOM 10913 C CA . SER B 1 554 ? -37.656 10.539 -12.695 1 82.75 554 SER B CA 1
ATOM 10914 C C . SER B 1 554 ? -37.312 9.484 -11.648 1 82.75 554 SER B C 1
ATOM 10916 O O . SER B 1 554 ? -37.219 8.297 -11.961 1 82.75 554 SER B O 1
ATOM 10918 N N . THR B 1 555 ? -37.125 9.719 -10.328 1 86.56 555 THR B N 1
ATOM 10919 C CA . THR B 1 555 ? -36.625 8.797 -9.312 1 86.56 555 THR B CA 1
ATOM 10920 C C . THR B 1 555 ? -37.781 8.039 -8.664 1 86.56 555 THR B C 1
ATOM 10922 O O . THR B 1 555 ? -37.562 7.016 -8 1 86.56 555 THR B O 1
ATOM 10925 N N . ASP B 1 556 ? -38.906 8.258 -8.914 1 81.56 556 ASP B N 1
ATOM 10926 C CA . ASP B 1 556 ? -40.094 7.59 -8.383 1 81.56 556 ASP B CA 1
ATOM 10927 C C . ASP B 1 556 ? -40.156 7.707 -6.859 1 81.56 556 ASP B C 1
ATOM 10929 O O . ASP B 1 556 ? -40.656 6.816 -6.18 1 81.56 556 ASP B O 1
ATOM 10933 N N . LEU B 1 557 ? -39.531 8.727 -6.254 1 91 557 LEU B N 1
ATOM 10934 C CA . LEU B 1 557 ? -39.656 8.961 -4.816 1 91 557 LEU B CA 1
ATOM 10935 C C . LEU B 1 557 ? -41.031 9.516 -4.453 1 91 557 LEU B C 1
ATOM 10937 O O . LEU B 1 557 ? -41.562 10.383 -5.156 1 91 557 LEU B O 1
ATOM 10941 N N . PRO B 1 558 ? -41.5 8.969 -3.424 1 89.25 558 PRO B N 1
ATOM 10942 C CA . PRO B 1 558 ? -42.812 9.469 -3.012 1 89.25 558 PRO B CA 1
ATOM 10943 C C . PRO B 1 558 ? -42.719 10.82 -2.299 1 89.25 558 PRO B C 1
ATOM 10945 O O . PRO B 1 558 ? -41.688 11.172 -1.765 1 89.25 558 PRO B O 1
ATOM 10948 N N . LEU B 1 559 ? -43.875 11.547 -2.383 1 90.88 559 LEU B N 1
ATOM 10949 C CA . LEU B 1 559 ? -43.969 12.773 -1.596 1 90.88 559 LEU B CA 1
ATOM 10950 C C . LEU B 1 559 ? -43.969 12.461 -0.103 1 90.88 559 LEU B C 1
ATOM 10952 O O . LEU B 1 559 ? -44.594 11.469 0.32 1 90.88 559 LEU B O 1
ATOM 10956 N N . PRO B 1 560 ? -43.281 13.266 0.635 1 92.81 560 PRO B N 1
ATOM 10957 C CA . PRO B 1 560 ? -43.281 13.008 2.078 1 92.81 560 PRO B CA 1
ATOM 10958 C C . PRO B 1 560 ? -44.656 13.117 2.707 1 92.81 560 PRO B C 1
ATOM 10960 O O . PRO B 1 560 ? -45.406 14.062 2.428 1 92.81 560 PRO B O 1
ATOM 10963 N N . SER B 1 561 ? -45 12.164 3.51 1 92.75 561 SER B N 1
ATOM 10964 C CA . SER B 1 561 ? -46.219 12.234 4.301 1 92.75 561 SER B CA 1
ATOM 10965 C C . SER B 1 561 ? -46.156 13.367 5.324 1 92.75 561 SER B C 1
ATOM 10967 O O . SER B 1 561 ? -45.094 13.875 5.621 1 92.75 561 SER B O 1
ATOM 10969 N N . PRO B 1 562 ? -47.312 13.797 5.758 1 92.5 562 PRO B N 1
ATOM 10970 C CA . PRO B 1 562 ? -47.281 14.852 6.77 1 92.5 562 PRO B CA 1
ATOM 10971 C C . PRO B 1 562 ? -46.469 14.484 8 1 92.5 562 PRO B C 1
ATOM 10973 O O . PRO B 1 562 ? -45.812 15.352 8.602 1 92.5 562 PRO B O 1
ATOM 10976 N N . GLU B 1 563 ? -46.5 13.234 8.281 1 93.69 563 GLU B N 1
ATOM 10977 C CA . GLU B 1 563 ? -45.688 12.781 9.406 1 93.69 563 GLU B CA 1
ATOM 10978 C C . GLU B 1 563 ? -44.188 12.875 9.102 1 93.69 563 GLU B C 1
ATOM 10980 O O . GLU B 1 563 ? -43.406 13.273 9.961 1 93.69 563 GLU B O 1
ATOM 10985 N N . GLN B 1 564 ? -43.875 12.57 7.93 1 94.12 564 GLN B N 1
ATOM 10986 C CA . GLN B 1 564 ? -42.5 12.625 7.512 1 94.12 564 GLN B CA 1
ATOM 10987 C C . GLN B 1 564 ? -42 14.07 7.41 1 94.12 564 GLN B C 1
ATOM 10989 O O . GLN B 1 564 ? -40.844 14.367 7.742 1 94.12 564 GLN B O 1
ATOM 10994 N N . GLU B 1 565 ? -42.875 14.898 6.969 1 94.19 565 GLU B N 1
ATOM 10995 C CA . GLU B 1 565 ? -42.531 16.312 6.883 1 94.19 565 GLU B CA 1
ATOM 10996 C C . GLU B 1 565 ? -42.281 16.906 8.266 1 94.19 565 GLU B C 1
ATOM 10998 O O . GLU B 1 565 ? -41.375 17.734 8.445 1 94.19 565 GLU B O 1
ATOM 11003 N N . ALA B 1 566 ? -43.125 16.438 9.133 1 94.12 566 ALA B N 1
ATOM 11004 C CA . ALA B 1 566 ? -42.969 16.922 10.508 1 94.12 566 ALA B CA 1
ATOM 11005 C C . ALA B 1 566 ? -41.656 16.406 11.109 1 94.12 566 ALA B C 1
ATOM 11007 O O . ALA B 1 566 ? -41 17.109 11.859 1 94.12 566 ALA B O 1
ATOM 11008 N N . GLU B 1 567 ? -41.375 15.219 10.828 1 94.81 567 GLU B N 1
ATOM 11009 C CA . GLU B 1 567 ? -40.125 14.633 11.312 1 94.81 567 GLU B CA 1
ATOM 11010 C C . GLU B 1 567 ? -38.938 15.359 10.742 1 94.81 567 GLU B C 1
ATOM 11012 O O . GLU B 1 567 ? -37.938 15.617 11.453 1 94.81 567 GLU B O 1
ATOM 11017 N N . LEU B 1 568 ? -38.969 15.711 9.477 1 95.94 568 LEU B N 1
ATOM 11018 C CA . LEU B 1 568 ? -37.875 16.422 8.82 1 95.94 568 LEU B CA 1
ATOM 11019 C C . LEU B 1 568 ? -37.75 17.844 9.344 1 95.94 568 LEU B C 1
ATOM 11021 O O . LEU B 1 568 ? -36.625 18.359 9.484 1 95.94 568 LEU B O 1
ATOM 11025 N N . GLY B 1 569 ? -38.875 18.391 9.594 1 95 569 GLY B N 1
ATOM 11026 C CA . GLY B 1 569 ? -38.875 19.703 10.219 1 95 569 GLY B CA 1
ATOM 11027 C C . GLY B 1 569 ? -38.25 19.703 11.602 1 95 569 GLY B C 1
ATOM 11028 O O . GLY B 1 569 ? -37.469 20.609 11.945 1 95 569 GLY B O 1
ATOM 11029 N N . SER B 1 570 ? -38.594 18.688 12.305 1 94.44 570 SER B N 1
ATOM 11030 C CA . SER B 1 570 ? -38 18.531 13.633 1 94.44 570 SER B CA 1
ATOM 11031 C C . SER B 1 570 ? -36.5 18.266 13.547 1 94.44 570 SER B C 1
ATOM 11033 O O . SER B 1 570 ? -35.719 18.719 14.398 1 94.44 570 SER B O 1
ATOM 11035 N N . LEU B 1 571 ? -36.125 17.516 12.594 1 95.06 571 LEU B N 1
ATOM 11036 C CA . LEU B 1 571 ? -34.688 17.234 12.383 1 95.06 571 LEU B CA 1
ATOM 11037 C C . LEU B 1 571 ? -33.938 18.5 12.047 1 95.06 571 LEU B C 1
ATOM 11039 O O . LEU B 1 571 ? -32.844 18.734 12.578 1 95.06 571 LEU B O 1
ATOM 11043 N N . LEU B 1 572 ? -34.469 19.344 11.203 1 95.56 572 LEU B N 1
ATOM 11044 C CA . LEU B 1 572 ? -33.875 20.609 10.828 1 95.56 572 LEU B CA 1
ATOM 11045 C C . LEU B 1 572 ? -33.688 21.5 12.047 1 95.56 572 LEU B C 1
ATOM 11047 O O . LEU B 1 572 ? -32.625 22.078 12.258 1 95.56 572 LEU B O 1
ATOM 11051 N N . ASP B 1 573 ? -34.688 21.562 12.875 1 94.75 573 ASP B N 1
ATOM 11052 C CA . ASP B 1 573 ? -34.625 22.406 14.062 1 94.75 573 ASP B CA 1
ATOM 11053 C C . ASP B 1 573 ? -33.594 21.891 15.062 1 94.75 573 ASP B C 1
ATOM 11055 O O . ASP B 1 573 ? -32.844 22.672 15.641 1 94.75 573 ASP B O 1
ATOM 11059 N N . ALA B 1 574 ? -33.688 20.609 15.188 1 94.19 574 ALA B N 1
ATOM 11060 C CA . ALA B 1 574 ? -32.719 20 16.109 1 94.19 574 ALA B CA 1
ATOM 11061 C C . ALA B 1 574 ? -31.281 20.188 15.609 1 94.19 574 ALA B C 1
ATOM 11063 O O . ALA B 1 574 ? -30.375 20.422 16.406 1 94.19 574 ALA B O 1
ATOM 11064 N N . TYR B 1 575 ? -31.125 20.078 14.352 1 93.69 575 TYR B N 1
ATOM 11065 C CA . TYR B 1 575 ? -29.812 20.203 13.734 1 93.69 575 TYR B CA 1
ATOM 11066 C C . TYR B 1 575 ? -29.266 21.609 13.898 1 93.69 575 TYR B C 1
ATOM 11068 O O . TYR B 1 575 ? -28.125 21.797 14.312 1 93.69 575 TYR B O 1
ATOM 11076 N N . VAL B 1 576 ? -30.047 22.547 13.609 1 93.19 576 VAL B N 1
ATOM 11077 C CA . VAL B 1 576 ? -29.641 23.953 13.703 1 93.19 576 VAL B CA 1
ATOM 11078 C C . VAL B 1 576 ? -29.344 24.297 15.156 1 93.19 576 VAL B C 1
ATOM 11080 O O . VAL B 1 576 ? -28.359 25 15.445 1 93.19 576 VAL B O 1
ATOM 11083 N N . THR B 1 577 ? -30.156 23.766 16.016 1 92.38 577 THR B N 1
ATOM 11084 C CA . THR B 1 577 ? -29.938 24.016 17.438 1 92.38 577 THR B CA 1
ATOM 11085 C C . THR B 1 577 ? -28.625 23.391 17.891 1 92.38 577 THR B C 1
ATOM 11087 O O . THR B 1 577 ? -27.891 24 18.688 1 92.38 577 THR B O 1
ATOM 11090 N N . ALA B 1 578 ? -28.406 22.281 17.391 1 89.88 578 ALA B N 1
ATOM 11091 C CA . ALA B 1 578 ? -27.188 21.578 17.766 1 89.88 578 ALA B CA 1
ATOM 11092 C C . ALA B 1 578 ? -25.953 22.312 17.25 1 89.88 578 ALA B C 1
ATOM 11094 O O . ALA B 1 578 ? -24.953 22.438 17.953 1 89.88 578 ALA B O 1
ATOM 11095 N N . VAL B 1 579 ? -25.984 22.797 16.031 1 88.94 579 VAL B N 1
ATOM 11096 C CA . VAL B 1 579 ? -24.859 23.5 15.43 1 88.94 579 VAL B CA 1
ATOM 11097 C C . VAL B 1 579 ? -24.641 24.828 16.172 1 88.94 579 VAL B C 1
ATOM 11099 O O . VAL B 1 579 ? -23.5 25.203 16.438 1 88.94 579 VAL B O 1
ATOM 11102 N N . LYS B 1 580 ? -25.719 25.484 16.469 1 88.81 580 LYS B N 1
ATOM 11103 C CA . LYS B 1 580 ? -25.609 26.75 17.219 1 88.81 580 LYS B CA 1
ATOM 11104 C C . LYS B 1 580 ? -25 26.516 18.594 1 88.81 580 LYS B C 1
ATOM 11106 O O . LYS B 1 580 ? -24.172 27.312 19.047 1 88.81 580 LYS B O 1
ATOM 11111 N N . GLY B 1 581 ? -25.516 25.453 19.203 1 83.56 581 GLY B N 1
ATOM 11112 C CA . GLY B 1 581 ? -24.953 25.109 20.5 1 83.56 581 GLY B CA 1
ATOM 11113 C C . GLY B 1 581 ? -23.469 24.797 20.453 1 83.56 581 GLY B C 1
ATOM 11114 O O . GLY B 1 581 ? -22.719 25.156 21.359 1 83.56 581 GLY B O 1
ATOM 11115 N N . ASP B 1 582 ? -23.109 24.172 19.422 1 82.88 582 ASP B N 1
ATOM 11116 C CA . ASP B 1 582 ? -21.703 23.828 19.25 1 82.88 582 ASP B CA 1
ATOM 11117 C C . ASP B 1 582 ? -20.875 25.094 19.016 1 82.88 582 ASP B C 1
ATOM 11119 O O . ASP B 1 582 ? -19.766 25.234 19.547 1 82.88 582 ASP B O 1
ATOM 11123 N N . LEU B 1 583 ? -21.344 25.969 18.172 1 81.88 583 LEU B N 1
ATOM 11124 C CA . LEU B 1 583 ? -20.641 27.219 17.906 1 81.88 583 LEU B CA 1
ATOM 11125 C C . LEU B 1 583 ? -20.5 28.047 19.172 1 81.88 583 LEU B C 1
ATOM 11127 O O . LEU B 1 583 ? -19.453 28.672 19.391 1 81.88 583 LEU B O 1
ATOM 11131 N N . GLN B 1 584 ? -21.531 27.984 19.938 1 81.19 584 GLN B N 1
ATOM 11132 C CA . GLN B 1 584 ? -21.484 28.703 21.203 1 81.19 584 GLN B CA 1
ATOM 11133 C C . GLN B 1 584 ? -20.453 28.094 22.156 1 81.19 584 GLN B C 1
ATOM 11135 O O . GLN B 1 584 ? -19.75 28.828 22.859 1 81.19 584 GLN B O 1
ATOM 11140 N N . ARG B 1 585 ? -20.453 26.859 22.156 1 77.31 585 ARG B N 1
ATOM 11141 C CA . ARG B 1 585 ? -19.484 26.172 23.031 1 77.31 585 ARG B CA 1
ATOM 11142 C C . ARG B 1 585 ? -18.062 26.422 22.562 1 77.31 585 ARG B C 1
ATOM 11144 O O . ARG B 1 585 ? -17.156 26.562 23.375 1 77.31 585 ARG B O 1
ATOM 11151 N N . ARG B 1 586 ? -17.844 26.484 21.297 1 75.94 586 ARG B N 1
ATOM 11152 C CA . ARG B 1 586 ? -16.5 26.609 20.734 1 75.94 586 ARG B CA 1
ATOM 11153 C C . ARG B 1 586 ? -15.984 28.047 20.875 1 75.94 586 ARG B C 1
ATOM 11155 O O . ARG B 1 586 ? -14.805 28.266 21.156 1 75.94 586 ARG B O 1
ATOM 11162 N N . PHE B 1 587 ? -16.922 29 20.688 1 75.81 587 PHE B N 1
ATOM 11163 C CA . PHE B 1 587 ? -16.422 30.359 20.547 1 75.81 587 PHE B CA 1
ATOM 11164 C C . PHE B 1 587 ? -16.938 31.25 21.672 1 75.81 587 PHE B C 1
ATOM 11166 O O . PHE B 1 587 ? -16.469 32.375 21.844 1 75.81 587 PHE B O 1
ATOM 11173 N N . GLY B 1 588 ? -17.828 30.906 22.344 1 68.62 588 GLY B N 1
ATOM 11174 C CA . GLY B 1 588 ? -18.5 31.766 23.312 1 68.62 588 GLY B CA 1
ATOM 11175 C C . GLY B 1 588 ? -17.562 32.344 24.359 1 68.62 588 GLY B C 1
ATOM 11176 O O . GLY B 1 588 ? -17.562 33.531 24.625 1 68.62 588 GLY B O 1
ATOM 11177 N N . GLY B 1 589 ? -16.703 31.562 24.859 1 69.25 589 GLY B N 1
ATOM 11178 C CA . GLY B 1 589 ? -15.906 32.031 25.984 1 69.25 589 GLY B CA 1
ATOM 11179 C C . GLY B 1 589 ? -14.68 32.844 25.562 1 69.25 589 GLY B C 1
ATOM 11180 O O . GLY B 1 589 ? -14.391 33.875 26.125 1 69.25 589 GLY B O 1
ATOM 11181 N N . SER B 1 590 ? -14.016 32.438 24.516 1 77.25 590 SER B N 1
ATOM 11182 C CA . SER B 1 590 ? -12.711 33.031 24.203 1 77.25 590 SER B CA 1
ATOM 11183 C C . SER B 1 590 ? -12.773 33.938 22.984 1 77.25 590 SER B C 1
ATOM 11185 O O . SER B 1 590 ? -11.781 34.562 22.609 1 77.25 590 SER B O 1
ATOM 11187 N N . LEU B 1 591 ? -13.875 34.125 22.484 1 81.81 591 LEU B N 1
ATOM 11188 C CA . LEU B 1 591 ? -13.992 34.906 21.234 1 81.81 591 LEU B CA 1
ATOM 11189 C C . LEU B 1 591 ? -13.664 36.375 21.453 1 81.81 591 LEU B C 1
ATOM 11191 O O . LEU B 1 591 ? -12.953 36.969 20.656 1 81.81 591 LEU B O 1
ATOM 11195 N N . SER B 1 592 ? -14.195 36.875 22.531 1 83.19 592 SER B N 1
ATOM 11196 C CA . SER B 1 592 ? -13.961 38.312 22.812 1 83.19 592 SER B CA 1
ATOM 11197 C C . SER B 1 592 ? -12.484 38.562 23.062 1 83.19 592 SER B C 1
ATOM 11199 O O . SER B 1 592 ? -11.953 39.594 22.656 1 83.19 592 SER B O 1
ATOM 11201 N N . LEU B 1 593 ? -11.891 37.688 23.703 1 88.12 593 LEU B N 1
ATOM 11202 C CA . LEU B 1 593 ? -10.477 37.812 24.016 1 88.12 593 LEU B CA 1
ATOM 11203 C C . LEU B 1 593 ? -9.633 37.75 22.75 1 88.12 593 LEU B C 1
ATOM 11205 O O . LEU B 1 593 ? -8.75 38.594 22.531 1 88.12 593 LEU B O 1
ATOM 11209 N N . VAL B 1 594 ? -9.875 36.844 21.922 1 86.69 594 VAL B N 1
ATOM 11210 C CA . VAL B 1 594 ? -9.086 36.656 20.703 1 86.69 594 VAL B CA 1
ATOM 11211 C C . VAL B 1 594 ? -9.367 37.781 19.734 1 86.69 594 VAL B C 1
ATOM 11213 O O . VAL B 1 594 ? -8.461 38.25 19.031 1 86.69 594 VAL B O 1
ATOM 11216 N N . SER B 1 595 ? -10.523 38.25 19.688 1 86.19 595 SER B N 1
ATOM 11217 C CA . SER B 1 595 ? -10.891 39.344 18.797 1 86.19 595 SER B CA 1
ATOM 11218 C C . SER B 1 595 ? -10.227 40.656 19.219 1 86.19 595 SER B C 1
ATOM 11220 O O . SER B 1 595 ? -10.062 41.562 18.391 1 86.19 595 SER B O 1
ATOM 11222 N N . ALA B 1 596 ? -9.906 40.719 20.453 1 90.12 596 ALA B N 1
ATOM 11223 C CA . ALA B 1 596 ? -9.289 41.938 20.969 1 90.12 596 ALA B CA 1
ATOM 11224 C C . ALA B 1 596 ? -7.938 42.188 20.297 1 90.12 596 ALA B C 1
ATOM 11226 O O . ALA B 1 596 ? -7.477 43.344 20.234 1 90.12 596 ALA B O 1
ATOM 11227 N N . PHE B 1 597 ? -7.355 41.219 19.75 1 89.88 597 PHE B N 1
ATOM 11228 C CA . PHE B 1 597 ? -6.055 41.375 19.109 1 89.88 597 PHE B CA 1
ATOM 11229 C C . PHE B 1 597 ? -6.188 42.094 17.766 1 89.88 597 PHE B C 1
ATOM 11231 O O . PHE B 1 597 ? -5.188 42.5 17.172 1 89.88 597 PHE B O 1
ATOM 11238 N N . SER B 1 598 ? -7.332 42.375 17.297 1 89.5 598 SER B N 1
ATOM 11239 C CA . SER B 1 598 ? -7.57 43.031 16.016 1 89.5 598 SER B CA 1
ATOM 11240 C C . SER B 1 598 ? -7.086 44.469 16.047 1 89.5 598 SER B C 1
ATOM 11242 O O . SER B 1 598 ? -6.859 45.062 14.992 1 89.5 598 SER B O 1
ATOM 11244 N N . ILE B 1 599 ? -6.891 45 17.203 1 91.75 599 ILE B N 1
ATOM 11245 C CA . ILE B 1 599 ? -6.52 46.406 17.328 1 91.75 599 ILE B CA 1
ATOM 11246 C C . ILE B 1 599 ? -5.105 46.625 16.797 1 91.75 599 ILE B C 1
ATOM 11248 O O . ILE B 1 599 ? -4.707 47.75 16.5 1 91.75 599 ILE B O 1
ATOM 11252 N N . PHE B 1 600 ? -4.379 45.594 16.672 1 91.25 600 PHE B N 1
ATOM 11253 C CA . PHE B 1 600 ? -2.998 45.688 16.234 1 91.25 600 PHE B CA 1
ATOM 11254 C C . PHE B 1 600 ? -2.93 45.812 14.711 1 91.25 600 PHE B C 1
ATOM 11256 O O . PHE B 1 600 ? -1.845 45.938 14.141 1 91.25 600 PHE B O 1
ATOM 11263 N N . ASN B 1 601 ? -4.055 45.75 14.094 1 90.25 601 ASN B N 1
ATOM 11264 C CA . ASN B 1 601 ? -4.117 46.031 12.664 1 90.25 601 ASN B CA 1
ATOM 11265 C C . ASN B 1 601 ? -3.936 47.5 12.359 1 90.25 601 ASN B C 1
ATOM 11267 O O . ASN B 1 601 ? -4.816 48.312 12.656 1 90.25 601 ASN B O 1
ATOM 11271 N N . PRO B 1 602 ? -2.855 47.844 11.719 1 91.44 602 PRO B N 1
ATOM 11272 C CA . PRO B 1 602 ? -2.586 49.281 11.477 1 91.44 602 PRO B CA 1
ATOM 11273 C C . PRO B 1 602 ? -3.605 49.906 10.539 1 91.44 602 PRO B C 1
ATOM 11275 O O . PRO B 1 602 ? -3.836 51.125 10.602 1 91.44 602 PRO B O 1
ATOM 11278 N N . LEU B 1 603 ? -4.211 49.188 9.742 1 89.75 603 LEU B N 1
ATOM 11279 C CA . LEU B 1 603 ? -5.141 49.719 8.758 1 89.75 603 LEU B CA 1
ATOM 11280 C C . LEU B 1 603 ? -6.418 50.219 9.422 1 89.75 603 LEU B C 1
ATOM 11282 O O . LEU B 1 603 ? -7.152 51 8.844 1 89.75 603 LEU B O 1
ATOM 11286 N N . LEU B 1 604 ? -6.641 49.781 10.625 1 89.75 604 LEU B N 1
ATOM 11287 C CA . LEU B 1 604 ? -7.887 50.094 11.305 1 89.75 604 LEU B CA 1
ATOM 11288 C C . LEU B 1 604 ? -7.699 51.312 12.227 1 89.75 604 LEU B C 1
ATOM 11290 O O . LEU B 1 604 ? -8.68 51.875 12.711 1 89.75 604 LEU B O 1
ATOM 11294 N N . VAL B 1 605 ? -6.453 51.688 12.445 1 92.75 605 VAL B N 1
ATOM 11295 C CA . VAL B 1 605 ? -6.16 52.781 13.367 1 92.75 605 VAL B CA 1
ATOM 11296 C C . VAL B 1 605 ? -6.598 54.094 12.75 1 92.75 605 VAL B C 1
ATOM 11298 O O . VAL B 1 605 ? -6.199 54.438 11.633 1 92.75 605 VAL B O 1
ATOM 11301 N N . PRO B 1 606 ? -7.352 54.781 13.492 1 92.44 606 PRO B N 1
ATOM 11302 C CA . PRO B 1 606 ? -7.77 56.094 12.969 1 92.44 606 PRO B CA 1
ATOM 11303 C C . PRO B 1 606 ? -6.645 57.125 12.984 1 92.44 606 PRO B C 1
ATOM 11305 O O . PRO B 1 606 ? -5.633 56.938 13.664 1 92.44 606 PRO B O 1
ATOM 11308 N N . ALA B 1 607 ? -6.891 58.25 12.289 1 90.94 607 ALA B N 1
ATOM 11309 C CA . ALA B 1 607 ? -5.906 59.344 12.266 1 90.94 607 ALA B CA 1
ATOM 11310 C C . ALA B 1 607 ? -5.844 60.031 13.617 1 90.94 607 ALA B C 1
ATOM 11312 O O . ALA B 1 607 ? -6.863 60.188 14.297 1 90.94 607 ALA B O 1
ATOM 11313 N N . PRO B 1 608 ? -4.637 60.438 14.008 1 90.88 608 PRO B N 1
ATOM 11314 C CA . PRO B 1 608 ? -4.48 61.062 15.312 1 90.88 608 PRO B CA 1
ATOM 11315 C C . PRO B 1 608 ? -5.355 62.312 15.461 1 90.88 608 PRO B C 1
ATOM 11317 O O . PRO B 1 608 ? -5.727 62.688 16.578 1 90.88 608 PRO B O 1
ATOM 11320 N N . GLU B 1 609 ? -5.691 62.969 14.438 1 89.94 609 GLU B N 1
ATOM 11321 C CA . GLU B 1 609 ? -6.512 64.188 14.469 1 89.94 609 GLU B CA 1
ATOM 11322 C C . GLU B 1 609 ? -7.98 63.844 14.695 1 89.94 609 GLU B C 1
ATOM 11324 O O . GLU B 1 609 ? -8.766 64.688 15.102 1 89.94 609 GLU B O 1
ATOM 11329 N N . SER B 1 610 ? -8.242 62.656 14.586 1 90.56 610 SER B N 1
ATOM 11330 C CA . SER B 1 610 ? -9.633 62.25 14.727 1 90.56 610 SER B CA 1
ATOM 11331 C C . SER B 1 610 ? -10 62.062 16.203 1 90.56 610 SER B C 1
ATOM 11333 O O . SER B 1 610 ? -9.172 61.625 17 1 90.56 610 SER B O 1
ATOM 11335 N N . PRO B 1 611 ? -11.188 62.406 16.547 1 88.5 611 PRO B N 1
ATOM 11336 C CA . PRO B 1 611 ? -11.641 62.219 17.922 1 88.5 611 PRO B CA 1
ATOM 11337 C C . PRO B 1 611 ? -11.68 60.75 18.328 1 88.5 611 PRO B C 1
ATOM 11339 O O . PRO B 1 611 ? -11.594 60.438 19.516 1 88.5 611 PRO B O 1
ATOM 11342 N N . ASP B 1 612 ? -11.688 59.906 17.406 1 90.5 612 ASP B N 1
ATOM 11343 C CA . ASP B 1 612 ? -11.789 58.469 17.703 1 90.5 612 ASP B CA 1
ATOM 11344 C C . ASP B 1 612 ? -10.422 57.875 18.047 1 90.5 612 ASP B C 1
ATOM 11346 O O . ASP B 1 612 ? -10.336 56.75 18.562 1 90.5 612 ASP B O 1
ATOM 11350 N N . PHE B 1 613 ? -9.367 58.562 17.797 1 92.81 613 PHE B N 1
ATOM 11351 C CA . PHE B 1 613 ? -8.008 58.062 18 1 92.81 613 PHE B CA 1
ATOM 11352 C C . PHE B 1 613 ? -7.738 57.812 19.484 1 92.81 613 PHE B C 1
ATOM 11354 O O . PHE B 1 613 ? -7.117 56.812 19.844 1 92.81 613 PHE B O 1
ATOM 11361 N N . ALA B 1 614 ? -8.273 58.688 20.281 1 88.75 614 ALA B N 1
ATOM 11362 C CA . ALA B 1 614 ? -7.996 58.594 21.719 1 88.75 614 ALA B CA 1
ATOM 11363 C C . ALA B 1 614 ? -8.633 57.344 22.328 1 88.75 614 ALA B C 1
ATOM 11365 O O . ALA B 1 614 ? -8.031 56.688 23.188 1 88.75 614 ALA B O 1
ATOM 11366 N N . ASP B 1 615 ? -9.797 56.969 21.781 1 90.75 615 ASP B N 1
ATOM 11367 C CA . ASP B 1 615 ? -10.539 55.875 22.375 1 90.75 615 ASP B CA 1
ATOM 11368 C C . ASP B 1 615 ? -10.289 54.562 21.609 1 90.75 615 ASP B C 1
ATOM 11370 O O . ASP B 1 615 ? -10.719 53.5 22.047 1 90.75 615 ASP B O 1
ATOM 11374 N N . TYR B 1 616 ? -9.539 54.625 20.625 1 93.69 616 TYR B N 1
ATOM 11375 C CA . TYR B 1 616 ? -9.352 53.438 19.781 1 93.69 616 TYR B CA 1
ATOM 11376 C C . TYR B 1 616 ? -8.633 52.344 20.547 1 93.69 616 TYR B C 1
ATOM 11378 O O . TYR B 1 616 ? -7.547 52.562 21.094 1 93.69 616 TYR B O 1
ATOM 11386 N N . GLY B 1 617 ? -9.305 51.188 20.656 1 93.38 617 GLY B N 1
ATOM 11387 C CA . GLY B 1 617 ? -8.672 49.969 21.172 1 93.38 617 GLY B CA 1
ATOM 11388 C C . GLY B 1 617 ? -8.641 49.938 22.688 1 93.38 617 GLY B C 1
ATOM 11389 O O . GLY B 1 617 ? -8.07 49 23.281 1 93.38 617 GLY B O 1
ATOM 11390 N N . GLN B 1 618 ? -9.18 50.875 23.375 1 92.25 618 GLN B N 1
ATOM 11391 C CA . GLN B 1 618 ? -9.102 50.938 24.828 1 92.25 618 GLN B CA 1
ATOM 11392 C C . GLN B 1 618 ? -9.844 49.781 25.469 1 92.25 618 GLN B C 1
ATOM 11394 O O . GLN B 1 618 ? -9.305 49.125 26.359 1 92.25 618 GLN B O 1
ATOM 11399 N N . PRO B 1 619 ? -11.023 49.5 24.953 1 91.88 619 PRO B N 1
ATOM 11400 C CA . PRO B 1 619 ? -11.703 48.344 25.562 1 91.88 619 PRO B CA 1
ATOM 11401 C C . PRO B 1 619 ? -10.984 47.031 25.297 1 91.88 619 PRO B C 1
ATOM 11403 O O . PRO B 1 619 ? -10.945 46.156 26.188 1 91.88 619 PRO B O 1
ATOM 11406 N N . GLU B 1 620 ? -10.422 46.844 24.172 1 92.88 620 GLU B N 1
ATOM 11407 C CA . GLU B 1 620 ? -9.758 45.625 23.781 1 92.88 620 GLU B CA 1
ATOM 11408 C C . GLU B 1 620 ? -8.469 45.406 24.578 1 92.88 620 GLU B C 1
ATOM 11410 O O . GLU B 1 620 ? -8.195 44.312 25.062 1 92.88 620 GLU B O 1
ATOM 11415 N N . ILE B 1 621 ? -7.688 46.438 24.719 1 93.19 621 ILE B N 1
ATOM 11416 C CA . ILE B 1 621 ? -6.43 46.312 25.438 1 93.19 621 ILE B CA 1
ATOM 11417 C C . ILE B 1 621 ? -6.711 46.062 26.922 1 93.19 621 ILE B C 1
ATOM 11419 O O . ILE B 1 621 ? -5.961 45.344 27.578 1 93.19 621 ILE B O 1
ATOM 11423 N N . ARG B 1 622 ? -7.77 46.625 27.391 1 91.38 622 ARG B N 1
ATOM 11424 C CA . ARG B 1 622 ? -8.156 46.406 28.766 1 91.38 622 ARG B CA 1
ATOM 11425 C C . ARG B 1 622 ? -8.578 44.938 28.984 1 91.38 622 ARG B C 1
ATOM 11427 O O . ARG B 1 622 ? -8.297 44.375 30.031 1 91.38 622 ARG B O 1
ATOM 11434 N N . THR B 1 623 ? -9.219 44.469 28 1 91.75 623 THR B N 1
ATOM 11435 C CA . THR B 1 623 ? -9.617 43.094 28.047 1 91.75 623 THR B CA 1
ATOM 11436 C C . THR B 1 623 ? -8.398 42.156 28.094 1 91.75 623 THR B C 1
ATOM 11438 O O . THR B 1 623 ? -8.352 41.219 28.875 1 91.75 623 THR B O 1
ATOM 11441 N N . LEU B 1 624 ? -7.465 42.438 27.281 1 92.56 624 LEU B N 1
ATOM 11442 C CA . LEU B 1 624 ? -6.227 41.656 27.25 1 92.56 624 LEU B CA 1
ATOM 11443 C C . LEU B 1 624 ? -5.457 41.812 28.562 1 92.56 624 LEU B C 1
ATOM 11445 O O . LEU B 1 624 ? -4.953 40.812 29.109 1 92.56 624 LEU B O 1
ATOM 11449 N N . ALA B 1 625 ? -5.438 43 29.062 1 91.25 625 ALA B N 1
ATOM 11450 C CA . ALA B 1 625 ? -4.723 43.281 30.297 1 91.25 625 ALA B CA 1
ATOM 11451 C C . ALA B 1 625 ? -5.359 42.562 31.469 1 91.25 625 ALA B C 1
ATOM 11453 O O . ALA B 1 625 ? -4.652 42 32.312 1 91.25 625 ALA B O 1
ATOM 11454 N N . THR B 1 626 ? -6.637 42.562 31.469 1 88.69 626 THR B N 1
ATOM 11455 C CA . THR B 1 626 ? -7.355 41.906 32.562 1 88.69 626 THR B CA 1
ATOM 11456 C C . THR B 1 626 ? -7.137 40.406 32.531 1 88.69 626 THR B C 1
ATOM 11458 O O . THR B 1 626 ? -6.988 39.781 33.562 1 88.69 626 THR B O 1
ATOM 11461 N N . HIS B 1 627 ? -7.031 39.875 31.438 1 90 627 HIS B N 1
ATOM 11462 C CA . HIS B 1 627 ? -6.883 38.438 31.297 1 90 627 HIS B CA 1
ATOM 11463 C C . HIS B 1 627 ? -5.492 38 31.734 1 90 627 HIS B C 1
ATOM 11465 O O . HIS B 1 627 ? -5.355 36.969 32.438 1 90 627 HIS B O 1
ATOM 11471 N N . PHE B 1 628 ? -4.508 38.656 31.375 1 88.38 628 PHE B N 1
ATOM 11472 C CA . PHE B 1 628 ? -3.146 38.188 31.578 1 88.38 628 PHE B CA 1
ATOM 11473 C C . PHE B 1 628 ? -2.6 38.688 32.906 1 88.38 628 PHE B C 1
ATOM 11475 O O . PHE B 1 628 ? -1.741 38.031 33.5 1 88.38 628 PHE B O 1
ATOM 11482 N N . TYR B 1 629 ? -3.088 39.781 33.375 1 83.5 629 TYR B N 1
ATOM 11483 C CA . TYR B 1 629 ? -2.398 40.375 34.531 1 83.5 629 TYR B CA 1
ATOM 11484 C C . TYR B 1 629 ? -3.332 40.5 35.719 1 83.5 629 TYR B C 1
ATOM 11486 O O . TYR B 1 629 ? -2.881 40.719 36.844 1 83.5 629 TYR B O 1
ATOM 11494 N N . ARG B 1 630 ? -4.531 40.312 35.5 1 71.94 630 ARG B N 1
ATOM 11495 C CA . ARG B 1 630 ? -5.43 40.5 36.625 1 71.94 630 ARG B CA 1
ATOM 11496 C C . ARG B 1 630 ? -5.258 39.375 37.656 1 71.94 630 ARG B C 1
ATOM 11498 O O . ARG B 1 630 ? -5.258 38.219 37.281 1 71.94 630 ARG B O 1
ATOM 11505 N N . GLY B 1 631 ? -5.129 39.688 38.906 1 64.31 631 GLY B N 1
ATOM 11506 C CA . GLY B 1 631 ? -5.082 38.75 40 1 64.31 631 GLY B CA 1
ATOM 11507 C C . GLY B 1 631 ? -3.67 38.344 40.406 1 64.31 631 GLY B C 1
ATOM 11508 O O . GLY B 1 631 ? -3.469 37.625 41.375 1 64.31 631 GLY B O 1
ATOM 11509 N N . ILE B 1 632 ? -2.777 38.656 39.438 1 69.44 632 ILE B N 1
ATOM 11510 C CA . ILE B 1 632 ? -1.39 38.344 39.75 1 69.44 632 ILE B CA 1
ATOM 11511 C C . ILE B 1 632 ? -0.806 39.469 40.625 1 69.44 632 ILE B C 1
ATOM 11513 O O . ILE B 1 632 ? -1.25 40.594 40.562 1 69.44 632 ILE B O 1
ATOM 11517 N N . SER B 1 633 ? -0.096 39.062 41.562 1 70.81 633 SER B N 1
ATOM 11518 C CA . SER B 1 633 ? 0.564 40.031 42.438 1 70.81 633 SER B CA 1
ATOM 11519 C C . SER B 1 633 ? 1.315 41.062 41.625 1 70.81 633 SER B C 1
ATOM 11521 O O . SER B 1 633 ? 2.201 40.719 40.812 1 70.81 633 SER B O 1
ATOM 11523 N N . GLY B 1 634 ? 0.975 42.312 41.688 1 72.81 634 GLY B N 1
ATOM 11524 C CA . GLY B 1 634 ? 1.569 43.406 40.906 1 72.81 634 GLY B CA 1
ATOM 11525 C C . GLY B 1 634 ? 0.917 43.594 39.562 1 72.81 634 GLY B C 1
ATOM 11526 O O . GLY B 1 634 ? 1.421 44.344 38.719 1 72.81 634 GLY B O 1
ATOM 11527 N N . GLY B 1 635 ? -0.119 42.906 39.375 1 79.5 635 GLY B N 1
ATOM 11528 C CA . GLY B 1 635 ? -0.815 42.875 38.125 1 79.5 635 GLY B CA 1
ATOM 11529 C C . GLY B 1 635 ? -1.407 44.219 37.75 1 79.5 635 GLY B C 1
ATOM 11530 O O . GLY B 1 635 ? -1.385 44.625 36.562 1 79.5 635 GLY B O 1
ATOM 11531 N N . GLU B 1 636 ? -1.757 44.938 38.688 1 81.81 636 GLU B N 1
ATOM 11532 C CA . GLU B 1 636 ? -2.363 46.25 38.406 1 81.81 636 GLU B CA 1
ATOM 11533 C C . GLU B 1 636 ? -1.349 47.219 37.812 1 81.81 636 GLU B C 1
ATOM 11535 O O . GLU B 1 636 ? -1.686 48 36.938 1 81.81 636 GLU B O 1
ATOM 11540 N N . ALA B 1 637 ? -0.176 47.156 38.344 1 84.88 637 ALA B N 1
ATOM 11541 C CA . ALA B 1 637 ? 0.887 48 37.781 1 84.88 637 ALA B CA 1
ATOM 11542 C C . ALA B 1 637 ? 1.176 47.625 36.344 1 84.88 637 ALA B C 1
ATOM 11544 O O . ALA B 1 637 ? 1.448 48.5 35.531 1 84.88 637 ALA B O 1
ATOM 11545 N N . LYS B 1 638 ? 1.021 46.406 36.125 1 86.69 638 LYS B N 1
ATOM 11546 C CA . LYS B 1 638 ? 1.283 45.938 34.75 1 86.69 638 LYS B CA 1
ATOM 11547 C C . LYS B 1 638 ? 0.16 46.344 33.812 1 86.69 638 LYS B C 1
ATOM 11549 O O . LYS B 1 638 ? 0.404 46.625 32.625 1 86.69 638 LYS B O 1
ATOM 11554 N N . VAL B 1 639 ? -0.99 46.375 34.375 1 89.19 639 VAL B N 1
ATOM 11555 C CA . VAL B 1 639 ? -2.127 46.812 33.562 1 89.19 639 VAL B CA 1
ATOM 11556 C C . VAL B 1 639 ? -1.936 48.281 33.156 1 89.19 639 VAL B C 1
ATOM 11558 O O . VAL B 1 639 ? -2.117 48.625 32 1 89.19 639 VAL B O 1
ATOM 11561 N N . ASP B 1 640 ? -1.523 49.062 34.094 1 87.44 640 ASP B N 1
ATOM 11562 C CA . ASP B 1 640 ? -1.312 50.5 33.812 1 87.44 640 ASP B CA 1
ATOM 11563 C C . ASP B 1 640 ? -0.16 50.688 32.844 1 87.44 640 ASP B C 1
ATOM 11565 O O . ASP B 1 640 ? -0.221 51.562 31.984 1 87.44 640 ASP B O 1
ATOM 11569 N N . GLN B 1 641 ? 0.745 49.938 33.062 1 88.88 641 GLN B N 1
ATOM 11570 C CA . GLN B 1 641 ? 1.886 50 32.156 1 88.88 641 GLN B CA 1
ATOM 11571 C C . GLN B 1 641 ? 1.48 49.656 30.75 1 88.88 641 GLN B C 1
ATOM 11573 O O . GLN B 1 641 ? 1.897 50.312 29.781 1 88.88 641 GLN B O 1
ATOM 11578 N N . LEU B 1 642 ? 0.724 48.594 30.625 1 91.62 642 LEU B N 1
ATOM 11579 C CA . LEU B 1 642 ? 0.274 48.156 29.312 1 91.62 642 LEU B CA 1
ATOM 11580 C C . LEU B 1 642 ? -0.571 49.219 28.625 1 91.62 642 LEU B C 1
ATOM 11582 O O . LEU B 1 642 ? -0.432 49.469 27.422 1 91.62 642 LEU B O 1
ATOM 11586 N N . LEU B 1 643 ? -1.388 49.906 29.406 1 90.75 643 LEU B N 1
ATOM 11587 C CA . LEU B 1 643 ? -2.234 50.938 28.859 1 90.75 643 LEU B CA 1
ATOM 11588 C C . LEU B 1 643 ? -1.396 52.125 28.391 1 90.75 643 LEU B C 1
ATOM 11590 O O . LEU B 1 643 ? -1.696 52.75 27.375 1 90.75 643 LEU B O 1
ATOM 11594 N N . GLY B 1 644 ? -0.378 52.438 29.141 1 88.44 644 GLY B N 1
ATOM 11595 C CA . GLY B 1 644 ? 0.547 53.5 28.734 1 88.44 644 GLY B CA 1
ATOM 11596 C C . GLY B 1 644 ? 1.308 53.156 27.469 1 88.44 644 GLY B C 1
ATOM 11597 O O . GLY B 1 644 ? 1.454 54.031 26.594 1 88.44 644 GLY B O 1
ATOM 11598 N N . GLU B 1 645 ? 1.737 51.938 27.422 1 91.31 645 GLU B N 1
ATOM 11599 C CA . GLU B 1 645 ? 2.465 51.5 26.25 1 91.31 645 GLU B CA 1
ATOM 11600 C C . GLU B 1 645 ? 1.565 51.5 25.016 1 91.31 645 GLU B C 1
ATOM 11602 O O . GLU B 1 645 ? 2.01 51.844 23.906 1 91.31 645 GLU B O 1
ATOM 11607 N N . TRP B 1 646 ? 0.358 51.125 25.203 1 92.88 646 TRP B N 1
ATOM 11608 C CA . TRP B 1 646 ? -0.604 51.094 24.109 1 92.88 646 TRP B CA 1
ATOM 11609 C C . TRP B 1 646 ? -0.822 52.5 23.562 1 92.88 646 TRP B C 1
ATOM 11611 O O . TRP B 1 646 ? -0.921 52.719 22.344 1 92.88 646 TRP B O 1
ATOM 11621 N N . GLY B 1 647 ? -0.897 53.406 24.391 1 89.94 647 GLY B N 1
ATOM 11622 C CA . GLY B 1 647 ? -1.053 54.812 23.984 1 89.94 647 GLY B CA 1
ATOM 11623 C C . GLY B 1 647 ? 0.043 55.281 23.047 1 89.94 647 GLY B C 1
ATOM 11624 O O . GLY B 1 647 ? -0.222 56 22.094 1 89.94 647 GLY B O 1
ATOM 11625 N N . LYS B 1 648 ? 1.197 54.812 23.297 1 88.88 648 LYS B N 1
ATOM 11626 C CA . LYS B 1 648 ? 2.332 55.188 22.453 1 88.88 648 LYS B CA 1
ATOM 11627 C C . LYS B 1 648 ? 2.334 54.375 21.141 1 88.88 648 LYS B C 1
ATOM 11629 O O . LYS B 1 648 ? 2.682 54.938 20.094 1 88.88 648 LYS B O 1
ATOM 11634 N N . LEU B 1 649 ? 2.004 53.188 21.266 1 91 649 LEU B N 1
ATOM 11635 C CA . LEU B 1 649 ? 2.055 52.281 20.109 1 91 649 LEU B CA 1
ATOM 11636 C C . LEU B 1 649 ? 1.043 52.719 19.047 1 91 649 LEU B C 1
ATOM 11638 O O . LEU B 1 649 ? 1.28 52.562 17.844 1 91 649 LEU B O 1
ATOM 11642 N N . LYS B 1 650 ? -0.006 53.281 19.469 1 91.62 650 LYS B N 1
ATOM 11643 C CA . LYS B 1 650 ? -1.032 53.719 18.531 1 91.62 650 LYS B CA 1
ATOM 11644 C C . LYS B 1 650 ? -0.447 54.688 17.5 1 91.62 650 LYS B C 1
ATOM 11646 O O . LYS B 1 650 ? -0.8 54.625 16.328 1 91.62 650 LYS B O 1
ATOM 11651 N N . PHE B 1 651 ? 0.442 55.438 18 1 90.38 651 PHE B N 1
ATOM 11652 C CA . PHE B 1 651 ? 1.076 56.406 17.094 1 90.38 651 PHE B CA 1
ATOM 11653 C C . PHE B 1 651 ? 1.975 55.688 16.094 1 90.38 651 PHE B C 1
ATOM 11655 O O . PHE B 1 651 ? 1.996 56.031 14.906 1 90.38 651 PHE B O 1
ATOM 11662 N N . ASP B 1 652 ? 2.605 54.781 16.625 1 89.19 652 ASP B N 1
ATOM 11663 C CA . ASP B 1 652 ? 3.471 54 15.758 1 89.19 652 ASP B CA 1
ATOM 11664 C C . ASP B 1 652 ? 2.652 53.25 14.719 1 89.19 652 ASP B C 1
ATOM 11666 O O . ASP B 1 652 ? 3.045 53.156 13.555 1 89.19 652 ASP B O 1
ATOM 11670 N N . LEU B 1 653 ? 1.578 52.625 15.188 1 91.94 653 LEU B N 1
ATOM 11671 C CA . LEU B 1 653 ? 0.721 51.844 14.289 1 91.94 653 LEU B CA 1
ATOM 11672 C C . LEU B 1 653 ? 0.212 52.719 13.148 1 91.94 653 LEU B C 1
ATOM 11674 O O . LEU B 1 653 ? 0.143 52.281 12 1 91.94 653 LEU B O 1
ATOM 11678 N N . HIS B 1 654 ? -0.125 53.844 13.453 1 91.94 654 HIS B N 1
ATOM 11679 C CA . HIS B 1 654 ? -0.584 54.781 12.422 1 91.94 654 HIS B CA 1
ATOM 11680 C C . HIS B 1 654 ? 0.509 55.062 11.398 1 91.94 654 HIS B C 1
ATOM 11682 O O . HIS B 1 654 ? 0.225 55.188 10.203 1 91.94 654 HIS B O 1
ATOM 11688 N N . THR B 1 655 ? 1.656 55.125 11.867 1 89 655 THR B N 1
ATOM 11689 C CA . THR B 1 655 ? 2.785 55.375 10.969 1 89 655 THR B CA 1
ATOM 11690 C C . THR B 1 655 ? 3.045 54.125 10.109 1 89 655 THR B C 1
ATOM 11692 O O . THR B 1 655 ? 3.426 54.25 8.945 1 89 655 THR B O 1
ATOM 11695 N N . TRP B 1 656 ? 2.826 53.031 10.703 1 90.88 656 TRP B N 1
ATOM 11696 C CA . TRP B 1 656 ? 3.117 51.781 10.023 1 90.88 656 TRP B CA 1
ATOM 11697 C C . TRP B 1 656 ? 2.094 51.5 8.93 1 90.88 656 TRP B C 1
ATOM 11699 O O . TRP B 1 656 ? 2.338 50.688 8.031 1 90.88 656 TRP B O 1
ATOM 11709 N N . LYS B 1 657 ? 1.05 52.125 8.992 1 89.5 657 LYS B N 1
ATOM 11710 C CA . LYS B 1 657 ? 0.003 51.969 7.992 1 89.5 657 LYS B CA 1
ATOM 11711 C C . LYS B 1 657 ? 0.565 52.125 6.582 1 89.5 657 LYS B C 1
ATOM 11713 O O . LYS B 1 657 ? 0.179 51.375 5.668 1 89.5 657 LYS B O 1
ATOM 11718 N N . ASN B 1 658 ? 1.472 53 6.441 1 87 658 ASN B N 1
ATOM 11719 C CA . ASN B 1 658 ? 2.025 53.312 5.129 1 87 658 ASN B CA 1
ATOM 11720 C C . ASN B 1 658 ? 3.207 52.406 4.789 1 87 658 ASN B C 1
ATOM 11722 O O . ASN B 1 658 ? 3.678 52.406 3.652 1 87 658 ASN B O 1
ATOM 11726 N N . ASN B 1 659 ? 3.588 51.594 5.719 1 88.69 659 ASN B N 1
ATOM 11727 C CA . ASN B 1 659 ? 4.758 50.75 5.516 1 88.69 659 ASN B CA 1
ATOM 11728 C C . ASN B 1 659 ? 4.363 49.312 5.227 1 88.69 659 ASN B C 1
ATOM 11730 O O . ASN B 1 659 ? 5.227 48.438 5.008 1 88.69 659 ASN B O 1
ATOM 11734 N N . VAL B 1 660 ? 3.152 49.031 5.246 1 89.62 660 VAL B N 1
ATOM 11735 C CA . VAL B 1 660 ? 2.723 47.656 5.012 1 89.62 660 VAL B CA 1
ATOM 11736 C C . VAL B 1 660 ? 3.057 47.25 3.58 1 89.62 660 VAL B C 1
ATOM 11738 O O . VAL B 1 660 ? 2.641 47.906 2.625 1 89.62 660 VAL B O 1
ATOM 11741 N N . PRO B 1 661 ? 3.811 46.281 3.486 1 86.94 661 PRO B N 1
ATOM 11742 C CA . PRO B 1 661 ? 4.199 45.844 2.141 1 86.94 661 PRO B CA 1
ATOM 11743 C C . PRO B 1 661 ? 3.012 45.406 1.296 1 86.94 661 PRO B C 1
ATOM 11745 O O . PRO B 1 661 ? 2.045 44.844 1.828 1 86.94 661 PRO B O 1
ATOM 11748 N N . ASP B 1 662 ? 3.135 45.5 0.022 1 81.62 662 ASP B N 1
ATOM 11749 C CA . ASP B 1 662 ? 2.096 45.125 -0.93 1 81.62 662 ASP B CA 1
ATOM 11750 C C . ASP B 1 662 ? 1.874 43.625 -0.926 1 81.62 662 ASP B C 1
ATOM 11752 O O . ASP B 1 662 ? 0.755 43.156 -1.145 1 81.62 662 ASP B O 1
ATOM 11756 N N . SER B 1 663 ? 2.957 42.938 -0.622 1 79.19 663 SER B N 1
ATOM 11757 C CA . SER B 1 663 ? 2.84 41.469 -0.61 1 79.19 663 SER B CA 1
ATOM 11758 C C . SER B 1 663 ? 1.895 41 0.49 1 79.19 663 SER B C 1
ATOM 11760 O O . SER B 1 663 ? 1.198 40 0.331 1 79.19 663 SER B O 1
ATOM 11762 N N . VAL B 1 664 ? 1.822 41.719 1.535 1 81.5 664 VAL B N 1
ATOM 11763 C CA . VAL B 1 664 ? 0.972 41.375 2.668 1 81.5 664 VAL B CA 1
ATOM 11764 C C . VAL B 1 664 ? -0.479 41.75 2.357 1 81.5 664 VAL B C 1
ATOM 11766 O O . VAL B 1 664 ? -1.405 41.062 2.803 1 81.5 664 VAL B O 1
ATOM 11769 N N . LEU B 1 665 ? -0.526 42.75 1.56 1 78.06 665 LEU B N 1
ATOM 11770 C CA . LEU B 1 665 ? -1.866 43.219 1.219 1 78.06 665 LEU B CA 1
ATOM 11771 C C . LEU B 1 665 ? -2.502 42.312 0.166 1 78.06 665 LEU B C 1
ATOM 11773 O O . LEU B 1 665 ? -3.729 42.219 0.09 1 78.06 665 LEU B O 1
ATOM 11777 N N . THR B 1 666 ? -1.596 41.656 -0.628 1 68.94 666 THR B N 1
ATOM 11778 C CA . THR B 1 666 ? -2.119 40.875 -1.75 1 68.94 666 THR B CA 1
ATOM 11779 C C . THR B 1 666 ? -2.051 39.375 -1.455 1 68.94 666 THR B C 1
ATOM 11781 O O . THR B 1 666 ? -2.895 38.625 -1.92 1 68.94 666 THR B O 1
ATOM 11784 N N . ASP B 1 667 ? -0.946 39.094 -0.788 1 62.25 667 ASP B N 1
ATOM 11785 C CA . ASP B 1 667 ? -0.721 37.656 -0.56 1 62.25 667 ASP B CA 1
ATOM 11786 C C . ASP B 1 667 ? -1.503 37.156 0.657 1 62.25 667 ASP B C 1
ATOM 11788 O O . ASP B 1 667 ? -1.608 37.875 1.66 1 62.25 667 ASP B O 1
ATOM 11792 N N . THR B 1 668 ? -2.23 36.125 0.572 1 61.5 668 THR B N 1
ATOM 11793 C CA . THR B 1 668 ? -3.104 35.562 1.599 1 61.5 668 THR B CA 1
ATOM 11794 C C . THR B 1 668 ? -2.299 34.75 2.613 1 61.5 668 THR B C 1
ATOM 11796 O O . THR B 1 668 ? -2.857 34.219 3.578 1 61.5 668 THR B O 1
ATOM 11799 N N . ARG B 1 669 ? -0.998 34.812 2.689 1 67.19 669 ARG B N 1
ATOM 11800 C CA . ARG B 1 669 ? -0.254 33.906 3.562 1 67.19 669 ARG B CA 1
ATOM 11801 C C . ARG B 1 669 ? -0.051 34.531 4.941 1 67.19 669 ARG B C 1
ATOM 11803 O O . ARG B 1 669 ? -0.065 33.812 5.953 1 67.19 669 ARG B O 1
ATOM 11810 N N . VAL B 1 670 ? 0.086 35.906 4.859 1 75.44 670 VAL B N 1
ATOM 11811 C CA . VAL B 1 670 ? 0.32 36.625 6.113 1 75.44 670 VAL B CA 1
ATOM 11812 C C . VAL B 1 670 ? -0.688 37.781 6.258 1 75.44 670 VAL B C 1
ATOM 11814 O O . VAL B 1 670 ? -0.896 38.531 5.32 1 75.44 670 VAL B O 1
ATOM 11817 N N . THR B 1 671 ? -1.267 37.844 7.461 1 80.25 671 THR B N 1
ATOM 11818 C CA . THR B 1 671 ? -2.225 38.906 7.703 1 80.25 671 THR B CA 1
ATOM 11819 C C . THR B 1 671 ? -1.507 40.188 8.117 1 80.25 671 THR B C 1
ATOM 11821 O O . THR B 1 671 ? -0.361 40.156 8.57 1 80.25 671 THR B O 1
ATOM 11824 N N . VAL B 1 672 ? -2.213 41.25 7.988 1 85.31 672 VAL B N 1
ATOM 11825 C CA . VAL B 1 672 ? -1.65 42.562 8.359 1 85.31 672 VAL B CA 1
ATOM 11826 C C . VAL B 1 672 ? -1.361 42.594 9.859 1 85.31 672 VAL B C 1
ATOM 11828 O O . VAL B 1 672 ? -0.362 43.156 10.289 1 85.31 672 VAL B O 1
ATOM 11831 N N . THR B 1 673 ? -2.221 41.969 10.562 1 86.56 673 THR B N 1
ATOM 11832 C CA . THR B 1 673 ? -2.018 41.906 12.008 1 86.56 673 THR B CA 1
ATOM 11833 C C . THR B 1 673 ? -0.756 41.125 12.344 1 86.56 673 THR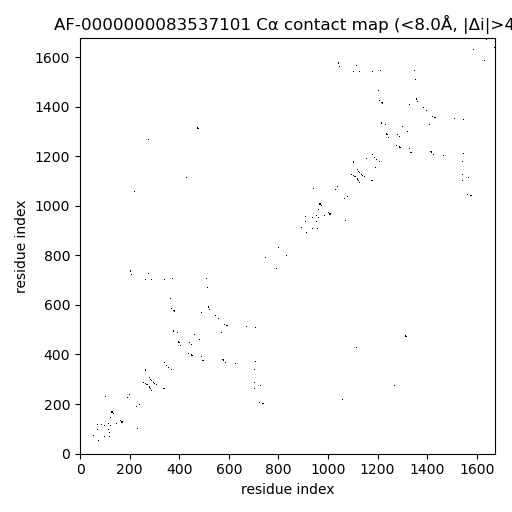 B C 1
ATOM 11835 O O . THR B 1 673 ? 0.027 41.531 13.203 1 86.56 673 THR B O 1
ATOM 11838 N N . GLU B 1 674 ? -0.611 40.031 11.688 1 85.88 674 GLU B N 1
ATOM 11839 C CA . GLU B 1 674 ? 0.575 39.219 11.922 1 85.88 674 GLU B CA 1
ATOM 11840 C C . GLU B 1 674 ? 1.847 39.969 11.539 1 85.88 674 GLU B C 1
ATOM 11842 O O . GLU B 1 674 ? 2.857 39.875 12.242 1 85.88 674 GLU B O 1
ATOM 11847 N N . TRP B 1 675 ? 1.794 40.594 10.406 1 87.75 675 TRP B N 1
ATOM 11848 C CA . TRP B 1 675 ? 2.936 41.406 9.969 1 87.75 675 TRP B CA 1
ATOM 11849 C C . TRP B 1 675 ? 3.301 42.438 11.023 1 87.75 675 TRP B C 1
ATOM 11851 O O . TRP B 1 675 ? 4.48 42.656 11.32 1 87.75 675 TRP B O 1
ATOM 11861 N N . CYS B 1 676 ? 2.334 43.094 11.523 1 89.38 676 CYS B N 1
ATOM 11862 C CA . CYS B 1 676 ? 2.547 44.125 12.523 1 89.38 676 CYS B CA 1
ATOM 11863 C C . CYS B 1 676 ? 3.154 43.562 13.797 1 89.38 676 CYS B C 1
ATOM 11865 O O . CYS B 1 676 ? 4.09 44.125 14.359 1 89.38 676 CYS B O 1
ATOM 11867 N N . LEU B 1 677 ? 2.609 42.531 14.227 1 89.62 677 LEU B N 1
ATOM 11868 C CA . LEU B 1 677 ? 3.088 41.906 15.453 1 89.62 677 LEU B CA 1
ATOM 11869 C C . LEU B 1 677 ? 4.516 41.375 15.281 1 89.62 677 LEU B C 1
ATOM 11871 O O . LEU B 1 677 ? 5.324 41.469 16.219 1 89.62 677 LEU B O 1
ATOM 11875 N N . ARG B 1 678 ? 4.801 40.875 14.133 1 88.19 678 ARG B N 1
ATOM 11876 C CA . ARG B 1 678 ? 6.164 40.438 13.852 1 88.19 678 ARG B CA 1
ATOM 11877 C C . ARG B 1 678 ? 7.129 41.625 13.867 1 88.19 678 ARG B C 1
ATOM 11879 O O . ARG B 1 678 ? 8.266 41.5 14.336 1 88.19 678 ARG B O 1
ATOM 11886 N N . ARG B 1 679 ? 6.645 42.656 13.336 1 86.94 679 ARG B N 1
ATOM 11887 C CA . ARG B 1 679 ? 7.457 43.875 13.312 1 86.94 679 ARG B CA 1
ATOM 11888 C C . ARG B 1 679 ? 7.758 44.375 14.734 1 86.94 679 ARG B C 1
ATOM 11890 O O . ARG B 1 679 ? 8.875 44.812 15.023 1 86.94 679 ARG B O 1
ATOM 11897 N N . LEU B 1 680 ? 6.758 44.281 15.539 1 86.62 680 LEU B N 1
ATOM 11898 C CA . LEU B 1 680 ? 6.949 44.656 16.938 1 86.62 680 LEU B CA 1
ATOM 11899 C C . LEU B 1 680 ? 8.016 43.781 17.594 1 86.62 680 LEU B C 1
ATOM 11901 O O . LEU B 1 680 ? 8.82 44.25 18.391 1 86.62 680 LEU B O 1
ATOM 11905 N N . PHE B 1 681 ? 7.945 42.594 17.203 1 81.81 681 PHE B N 1
ATOM 11906 C CA . PHE B 1 681 ? 8.875 41.625 17.781 1 81.81 681 PHE B CA 1
ATOM 11907 C C . PHE B 1 681 ? 10.281 41.844 17.25 1 81.81 681 PHE B C 1
ATOM 11909 O O . PHE B 1 681 ? 11.266 41.656 17.969 1 81.81 681 PHE B O 1
ATOM 11916 N N . THR B 1 682 ? 10.43 42.219 16.031 1 79.19 682 THR B N 1
ATOM 11917 C CA . THR B 1 682 ? 11.727 42.469 15.422 1 79.19 682 THR B CA 1
ATOM 11918 C C . THR B 1 682 ? 12.367 43.719 16 1 79.19 682 THR B C 1
ATOM 11920 O O . THR B 1 682 ? 13.586 43.812 16.125 1 79.19 682 THR B O 1
ATOM 11923 N N . LEU B 1 683 ? 11.578 44.625 16.297 1 77.38 683 LEU B N 1
ATOM 11924 C CA . LEU B 1 683 ? 12.062 45.906 16.812 1 77.38 683 LEU B CA 1
ATOM 11925 C C . LEU B 1 683 ? 12.203 45.844 18.344 1 77.38 683 LEU B C 1
ATOM 11927 O O . LEU B 1 683 ? 12.227 46.906 19 1 77.38 683 LEU B O 1
ATOM 11931 N N . LYS B 1 684 ? 12.289 44.688 18.812 1 72.38 684 LYS B N 1
ATOM 11932 C CA . LYS B 1 684 ? 12.297 44.5 20.25 1 72.38 684 LYS B CA 1
ATOM 11933 C C . LYS B 1 684 ? 13.5 45.188 20.891 1 72.38 684 LYS B C 1
ATOM 11935 O O . LYS B 1 684 ? 13.398 45.719 22 1 72.38 684 LYS B O 1
ATOM 11940 N N . SER B 1 685 ? 14.547 45.094 20.188 1 66.38 685 SER B N 1
ATOM 11941 C CA . SER B 1 685 ? 15.75 45.719 20.734 1 66.38 685 SER B CA 1
ATOM 11942 C C . SER B 1 685 ? 15.586 47.25 20.844 1 66.38 685 SER B C 1
ATOM 11944 O O . SER B 1 685 ? 16.062 47.875 21.797 1 66.38 685 SER B O 1
ATOM 11946 N N . GLU B 1 686 ? 14.906 47.75 19.891 1 69.25 686 GLU B N 1
ATOM 11947 C CA . GLU B 1 686 ? 14.703 49.219 19.891 1 69.25 686 GLU B CA 1
ATOM 11948 C C . GLU B 1 686 ? 13.555 49.594 20.797 1 69.25 686 GLU B C 1
ATOM 11950 O O . GLU B 1 686 ? 13.609 50.656 21.453 1 69.25 686 GLU B O 1
ATOM 11955 N N . LEU B 1 687 ? 12.656 48.688 20.812 1 67.31 687 LEU B N 1
ATOM 11956 C CA . LEU B 1 687 ? 11.43 49.031 21.516 1 67.31 687 LEU B CA 1
ATOM 11957 C C . LEU B 1 687 ? 11.391 48.375 22.906 1 67.31 687 LEU B C 1
ATOM 11959 O O . LEU B 1 687 ? 10.406 48.531 23.625 1 67.31 687 LEU B O 1
ATOM 11963 N N . HIS B 1 688 ? 12.461 47.594 23.234 1 63.12 688 HIS B N 1
ATOM 11964 C CA . HIS B 1 688 ? 12.469 46.781 24.438 1 63.12 688 HIS B CA 1
ATOM 11965 C C . HIS B 1 688 ? 12.039 47.562 25.656 1 63.12 688 HIS B C 1
ATOM 11967 O O . HIS B 1 688 ? 11.25 47.094 26.484 1 63.12 688 HIS B O 1
ATOM 11973 N N . ARG B 1 689 ? 12.43 48.781 25.797 1 64.5 689 ARG B N 1
ATOM 11974 C CA . ARG B 1 689 ? 12.125 49.531 27 1 64.5 689 ARG B CA 1
ATOM 11975 C C . ARG B 1 689 ? 10.727 50.156 26.922 1 64.5 689 ARG B C 1
ATOM 11977 O O . ARG B 1 689 ? 10.023 50.219 27.938 1 64.5 689 ARG B O 1
ATOM 11984 N N . SER B 1 690 ? 10.281 50.375 25.703 1 72.69 690 SER B N 1
ATOM 11985 C CA . SER B 1 690 ? 9.023 51.094 25.547 1 72.69 690 SER B CA 1
ATOM 11986 C C . SER B 1 690 ? 7.852 50.125 25.391 1 72.69 690 SER B C 1
ATOM 11988 O O . SER B 1 690 ? 6.695 50.531 25.594 1 72.69 690 SER B O 1
ATOM 11990 N N . CYS B 1 691 ? 8.102 48.938 25.078 1 80.69 691 CYS B N 1
ATOM 11991 C CA . CYS B 1 691 ? 7.008 48 24.828 1 80.69 691 CYS B CA 1
ATOM 11992 C C . CYS B 1 691 ? 7.242 46.688 25.562 1 80.69 691 CYS B C 1
ATOM 11994 O O . CYS B 1 691 ? 7.031 45.594 25 1 80.69 691 CYS B O 1
ATOM 11996 N N . ALA B 1 692 ? 7.617 46.812 26.828 1 81.5 692 ALA B N 1
ATOM 11997 C CA . ALA B 1 692 ? 7.996 45.656 27.625 1 81.5 692 ALA B CA 1
ATOM 11998 C C . ALA B 1 692 ? 6.793 44.75 27.875 1 81.5 692 ALA B C 1
ATOM 12000 O O . ALA B 1 692 ? 6.93 43.5 27.938 1 81.5 692 ALA B O 1
ATOM 12001 N N . THR B 1 693 ? 5.641 45.312 28 1 85.56 693 THR B N 1
ATOM 12002 C CA . THR B 1 693 ? 4.453 44.531 28.312 1 85.56 693 THR B CA 1
ATOM 12003 C C . THR B 1 693 ? 3.701 44.188 27.031 1 85.56 693 THR B C 1
ATOM 12005 O O . THR B 1 693 ? 2.904 43.219 27.016 1 85.56 693 THR B O 1
ATOM 12008 N N . LEU B 1 694 ? 3.975 44.844 25.969 1 88.75 694 LEU B N 1
ATOM 12009 C CA . LEU B 1 694 ? 3.295 44.594 24.703 1 88.75 694 LEU B CA 1
ATOM 12010 C C . LEU B 1 694 ? 3.938 43.438 23.953 1 88.75 694 LEU B C 1
ATOM 12012 O O . LEU B 1 694 ? 3.26 42.719 23.219 1 88.75 694 LEU B O 1
ATOM 12016 N N . LEU B 1 695 ? 5.176 43.25 24.156 1 87.94 695 LEU B N 1
ATOM 12017 C CA . LEU B 1 695 ? 5.918 42.219 23.422 1 87.94 695 LEU B CA 1
ATOM 12018 C C . LEU B 1 695 ? 5.418 40.844 23.781 1 87.94 695 LEU B C 1
ATOM 12020 O O . LEU B 1 695 ? 5.199 40 22.891 1 87.94 695 LEU B O 1
ATOM 12024 N N . PRO B 1 696 ? 5.227 40.562 25.062 1 88.38 696 PRO B N 1
ATOM 12025 C CA . PRO B 1 696 ? 4.676 39.25 25.406 1 88.38 696 PRO B CA 1
ATOM 12026 C C . PRO B 1 696 ? 3.289 39.031 24.812 1 88.38 696 PRO B C 1
ATOM 12028 O O . PRO B 1 696 ? 2.951 37.875 24.438 1 88.38 696 PRO B O 1
ATOM 12031 N N . LEU B 1 697 ? 2.516 40.062 24.703 1 88.94 697 LEU B N 1
ATOM 12032 C CA . LEU B 1 697 ? 1.187 39.938 24.125 1 88.94 697 LEU B CA 1
ATOM 12033 C C . LEU B 1 697 ? 1.279 39.625 22.625 1 88.94 697 LEU B C 1
ATOM 12035 O O . LEU B 1 697 ? 0.486 38.844 22.109 1 88.94 697 LEU B O 1
ATOM 12039 N N . ALA B 1 698 ? 2.201 40.281 22.031 1 89.38 698 ALA B N 1
ATOM 12040 C CA . ALA B 1 698 ? 2.43 40 20.625 1 89.38 698 ALA B CA 1
ATOM 12041 C C . ALA B 1 698 ? 2.857 38.562 20.406 1 89.38 698 ALA B C 1
ATOM 12043 O O . ALA B 1 698 ? 2.418 37.906 19.453 1 89.38 698 ALA B O 1
ATOM 12044 N N . GLU B 1 699 ? 3.68 38.094 21.219 1 92.12 699 GLU B N 1
ATOM 12045 C CA . GLU B 1 699 ? 4.156 36.719 21.109 1 92.12 699 GLU B CA 1
ATOM 12046 C C . GLU B 1 699 ? 3.021 35.719 21.344 1 92.12 699 GLU B C 1
ATOM 12048 O O . GLU B 1 699 ? 2.982 34.656 20.703 1 92.12 699 GLU B O 1
ATOM 12053 N N . VAL B 1 700 ? 2.166 36.031 22.25 1 92.25 700 VAL B N 1
ATOM 12054 C CA . VAL B 1 700 ? 1.017 35.188 22.531 1 92.25 700 VAL B CA 1
ATOM 12055 C C . VAL B 1 700 ? 0.147 35.062 21.281 1 92.25 700 VAL B C 1
ATOM 12057 O O . VAL B 1 700 ? -0.258 33.969 20.891 1 92.25 700 VAL B O 1
ATOM 12060 N N . SER B 1 701 ? -0.084 36.125 20.656 1 90.94 701 SER B N 1
ATOM 12061 C CA . SER B 1 701 ? -0.929 36.125 19.469 1 90.94 701 SER B CA 1
ATOM 12062 C C . SER B 1 701 ? -0.278 35.375 18.312 1 90.94 701 SER B C 1
ATOM 12064 O O . SER B 1 701 ? -0.946 34.625 17.609 1 90.94 701 SER B O 1
ATOM 12066 N N . LEU B 1 702 ? 0.991 35.562 18.172 1 91.06 702 LEU B N 1
ATOM 12067 C CA . LEU B 1 702 ? 1.708 34.938 17.078 1 91.06 702 LEU B CA 1
ATOM 12068 C C . LEU B 1 702 ? 1.854 33.438 17.312 1 91.06 702 LEU B C 1
ATOM 12070 O O . LEU B 1 702 ? 1.943 32.656 16.359 1 91.06 702 LEU B O 1
ATOM 12074 N N . SER B 1 703 ? 1.871 33 18.516 1 93.38 703 SER B N 1
ATOM 12075 C CA . SER B 1 703 ? 2.105 31.609 18.859 1 93.38 703 SER B CA 1
ATOM 12076 C C . SER B 1 703 ? 0.803 30.812 18.859 1 93.38 703 SER B C 1
ATOM 12078 O O . SER B 1 703 ? 0.805 29.609 19.109 1 93.38 703 SER B O 1
ATOM 12080 N N . MET B 1 704 ? -0.276 31.391 18.578 1 89.62 704 MET B N 1
ATOM 12081 C CA . MET B 1 704 ? -1.566 30.719 18.578 1 89.62 704 MET B CA 1
ATOM 12082 C C . MET B 1 704 ? -1.817 30.031 17.234 1 89.62 704 MET B C 1
ATOM 12084 O O . MET B 1 704 ? -2.057 30.703 16.234 1 89.62 704 MET B O 1
ATOM 12088 N N . PRO B 1 705 ? -1.832 28.672 17.266 1 87.19 705 PRO B N 1
ATOM 12089 C CA . PRO B 1 705 ? -2.062 27.969 16 1 87.19 705 PRO B CA 1
ATOM 12090 C C . PRO B 1 705 ? -3.543 27.875 15.641 1 87.19 705 PRO B C 1
ATOM 12092 O O . PRO B 1 705 ? -4.137 26.797 15.734 1 87.19 705 PRO B O 1
ATOM 12095 N N . ILE B 1 706 ? -4.094 28.844 15.078 1 76.69 706 ILE B N 1
ATOM 12096 C CA . ILE B 1 706 ? -5.527 28.906 14.828 1 76.69 706 ILE B CA 1
ATOM 12097 C C . ILE B 1 706 ? -5.848 28.234 13.5 1 76.69 706 ILE B C 1
ATOM 12099 O O . ILE B 1 706 ? -6.973 27.766 13.289 1 76.69 706 ILE B O 1
ATOM 12103 N N . THR B 1 707 ? -4.77 27.875 12.68 1 70.62 707 THR B N 1
ATOM 12104 C CA . THR B 1 707 ? -5.016 27.281 11.375 1 70.62 707 THR B CA 1
ATOM 12105 C C . THR B 1 707 ? -5.102 25.766 11.469 1 70.62 707 THR B C 1
ATOM 12107 O O . THR B 1 707 ? -4.473 25.156 12.344 1 70.62 707 THR B O 1
ATOM 12110 N N . ASN B 1 708 ? -5.941 25.141 10.609 1 66.31 708 ASN B N 1
ATOM 12111 C CA . ASN B 1 708 ? -6.117 23.688 10.586 1 66.31 708 ASN B CA 1
ATOM 12112 C C . ASN B 1 708 ? -5.176 23.031 9.586 1 66.31 708 ASN B C 1
ATOM 12114 O O . ASN B 1 708 ? -5.156 21.797 9.461 1 66.31 708 ASN B O 1
ATOM 12118 N N . ALA B 1 709 ? -4.438 23.688 8.82 1 70.75 709 ALA B N 1
ATOM 12119 C CA . ALA B 1 709 ? -3.58 23.141 7.766 1 70.75 709 ALA B CA 1
ATOM 12120 C C . ALA B 1 709 ? -2.576 22.156 8.344 1 70.75 709 ALA B C 1
ATOM 12122 O O . ALA B 1 709 ? -2.291 21.125 7.723 1 70.75 709 ALA B O 1
ATOM 12123 N N . TRP B 1 710 ? -2.244 22.375 9.531 1 74.62 710 TRP B N 1
ATOM 12124 C CA . TRP B 1 710 ? -1.2 21.547 10.125 1 74.62 710 TRP B CA 1
ATOM 12125 C C . TRP B 1 710 ? -1.767 20.203 10.594 1 74.62 710 TRP B C 1
ATOM 12127 O O . TRP B 1 710 ? -1.106 19.172 10.469 1 74.62 710 TRP B O 1
ATOM 12137 N N . SER B 1 711 ? -2.918 20.266 11.031 1 74.5 711 SER B N 1
ATOM 12138 C CA . SER B 1 711 ? -3.562 19.031 11.438 1 74.5 711 SER B CA 1
ATOM 12139 C C . SER B 1 711 ? -3.764 18.094 10.242 1 74.5 711 SER B C 1
ATOM 12141 O O . SER B 1 711 ? -3.57 16.891 10.352 1 74.5 711 SER B O 1
ATOM 12143 N N . GLU B 1 712 ? -4.121 18.672 9.172 1 73.44 712 GLU B N 1
ATOM 12144 C CA . GLU B 1 712 ? -4.34 17.891 7.965 1 73.44 712 GLU B CA 1
ATOM 12145 C C . GLU B 1 712 ? -3.043 17.234 7.484 1 73.44 712 GLU B C 1
ATOM 12147 O O . GLU B 1 712 ? -3.039 16.078 7.055 1 73.44 712 GLU B O 1
ATOM 12152 N N . ARG B 1 713 ? -2.035 18 7.578 1 77.69 713 ARG B N 1
ATOM 12153 C CA . ARG B 1 713 ? -0.723 17.469 7.215 1 77.69 713 ARG B CA 1
ATOM 12154 C C . ARG B 1 713 ? -0.322 16.312 8.133 1 77.69 713 ARG B C 1
ATOM 12156 O O . ARG B 1 713 ? 0.232 15.312 7.68 1 77.69 713 ARG B O 1
ATOM 12163 N N . GLY B 1 714 ? -0.609 16.562 9.328 1 84.25 714 GLY B N 1
ATOM 12164 C CA . GLY B 1 714 ? -0.295 15.523 10.289 1 84.25 714 GLY B CA 1
ATOM 12165 C C . GLY B 1 714 ? -1.086 14.242 10.07 1 84.25 714 GLY B C 1
ATOM 12166 O O . GLY B 1 714 ? -0.533 13.148 10.133 1 84.25 714 GLY B O 1
ATOM 12167 N N . PHE B 1 715 ? -2.301 14.391 9.719 1 79 715 PHE B N 1
ATOM 12168 C CA . PHE B 1 715 ? -3.152 13.227 9.477 1 79 715 PHE B CA 1
ATOM 12169 C C . PHE B 1 715 ? -2.707 12.484 8.219 1 79 715 PHE B C 1
ATOM 12171 O O . PHE B 1 715 ? -2.719 11.25 8.188 1 79 715 PHE B O 1
ATOM 12178 N N . GLY B 1 716 ? -2.408 13.234 7.277 1 78.94 716 GLY B N 1
ATOM 12179 C CA . GLY B 1 716 ? -1.898 12.617 6.062 1 78.94 716 GLY B CA 1
ATOM 12180 C C . GLY B 1 716 ? -0.642 11.805 6.293 1 78.94 716 GLY B C 1
ATOM 12181 O O . GLY B 1 716 ? -0.524 10.68 5.789 1 78.94 716 GLY B O 1
ATOM 12182 N N . ALA B 1 717 ? 0.235 12.375 7.004 1 86.75 717 ALA B N 1
ATOM 12183 C CA . ALA B 1 717 ? 1.478 11.672 7.316 1 86.75 717 ALA B CA 1
ATOM 12184 C C . ALA B 1 717 ? 1.208 10.422 8.148 1 86.75 717 ALA B C 1
ATOM 12186 O O . ALA B 1 717 ? 1.804 9.367 7.906 1 86.75 717 ALA B O 1
ATOM 12187 N N . LEU B 1 718 ? 0.401 10.594 9.109 1 84.5 718 LEU B N 1
ATOM 12188 C CA . LEU B 1 718 ? 0.065 9.484 9.992 1 84.5 718 LEU B CA 1
ATOM 12189 C C . LEU B 1 718 ? -0.535 8.328 9.195 1 84.5 718 LEU B C 1
ATOM 12191 O O . LEU B 1 718 ? -0.207 7.164 9.445 1 84.5 718 LEU B O 1
ATOM 12195 N N . ARG B 1 719 ? -1.373 8.617 8.297 1 76.88 719 ARG B N 1
ATOM 12196 C CA . ARG B 1 719 ? -1.997 7.594 7.465 1 76.88 719 ARG B CA 1
ATOM 12197 C C . ARG B 1 719 ? -0.954 6.852 6.637 1 76.88 719 ARG B C 1
ATOM 12199 O O . ARG B 1 719 ? -1.012 5.625 6.508 1 76.88 719 ARG B O 1
ATOM 12206 N N . ARG B 1 720 ? -0.062 7.488 6.066 1 82.25 720 ARG B N 1
ATOM 12207 C CA . ARG B 1 720 ? 0.971 6.887 5.23 1 82.25 720 ARG B CA 1
ATOM 12208 C C . ARG B 1 720 ? 1.895 5.996 6.059 1 82.25 720 ARG B C 1
ATOM 12210 O O . ARG B 1 720 ? 2.252 4.898 5.633 1 82.25 720 ARG B O 1
ATOM 12217 N N . ILE B 1 721 ? 2.27 6.523 7.211 1 86.62 721 ILE B N 1
ATOM 12218 C CA . ILE B 1 721 ? 3.197 5.793 8.07 1 86.62 721 ILE B CA 1
ATOM 12219 C C . ILE B 1 721 ? 2.527 4.523 8.594 1 86.62 721 ILE B C 1
ATOM 12221 O O . ILE B 1 721 ? 3.131 3.449 8.586 1 86.62 721 ILE B O 1
ATOM 12225 N N . THR B 1 722 ? 1.327 4.641 9.031 1 79 722 THR B N 1
ATOM 12226 C CA . THR B 1 722 ? 0.63 3.498 9.609 1 79 722 THR B CA 1
ATOM 12227 C C . THR B 1 722 ? 0.369 2.434 8.547 1 79 722 THR B C 1
ATOM 12229 O O . THR B 1 722 ? 0.378 1.236 8.844 1 79 722 THR B O 1
ATOM 12232 N N . ALA B 1 723 ? 0.199 2.857 7.34 1 71.62 723 ALA B N 1
ATOM 12233 C CA . ALA B 1 723 ? -0.025 1.919 6.242 1 71.62 723 ALA B CA 1
ATOM 12234 C C . ALA B 1 723 ? 1.193 1.026 6.027 1 71.62 723 ALA B C 1
ATOM 12236 O O . ALA B 1 723 ? 1.062 -0.118 5.586 1 71.62 723 ALA B O 1
ATOM 12237 N N . GLN B 1 724 ? 2.275 1.572 6.352 1 75.06 724 GLN B N 1
ATOM 12238 C CA . GLN B 1 724 ? 3.512 0.844 6.086 1 75.06 724 GLN B CA 1
ATOM 12239 C C . GLN B 1 724 ? 3.994 0.106 7.332 1 75.06 724 GLN B C 1
ATOM 12241 O O . GLN B 1 724 ? 4.863 -0.764 7.246 1 75.06 724 GLN B O 1
ATOM 12246 N N . LEU B 1 725 ? 3.465 0.549 8.453 1 70.5 725 LEU B N 1
ATOM 12247 C CA . LEU B 1 725 ? 3.92 -0.038 9.703 1 70.5 725 LEU B CA 1
ATOM 12248 C C . LEU B 1 725 ? 3.148 -1.316 10.016 1 70.5 725 LEU B C 1
ATOM 12250 O O . LEU B 1 725 ? 1.916 -1.32 10.016 1 70.5 725 LEU B O 1
ATOM 12254 N N . ARG B 1 726 ? 3.625 -2.535 9.508 1 56.41 726 ARG B N 1
ATOM 12255 C CA . ARG B 1 726 ? 3.023 -3.812 9.875 1 56.41 726 ARG B CA 1
ATOM 12256 C C . ARG B 1 726 ? 3.295 -4.145 11.336 1 56.41 726 ARG B C 1
ATOM 12258 O O . ARG B 1 726 ? 4.352 -4.684 11.672 1 56.41 726 ARG B O 1
ATOM 12265 N N . GLY B 1 727 ? 2.572 -3.629 12.305 1 56.78 727 GLY B N 1
ATOM 12266 C CA . GLY B 1 727 ? 2.762 -4.043 13.688 1 56.78 727 GLY B CA 1
ATOM 12267 C C . GLY B 1 727 ? 3.922 -3.342 14.367 1 56.78 727 GLY B C 1
ATOM 12268 O O . GLY B 1 727 ? 4.777 -2.754 13.695 1 56.78 727 GLY B O 1
ATOM 12269 N N . GLY B 1 728 ? 3.875 -2.674 15.562 1 55.94 728 GLY B N 1
ATOM 12270 C CA . GLY B 1 728 ? 5.082 -2.236 16.25 1 55.94 728 GLY B CA 1
ATOM 12271 C C . GLY B 1 728 ? 4.805 -1.37 17.453 1 55.94 728 GLY B C 1
ATOM 12272 O O . GLY B 1 728 ? 3.656 -1.251 17.891 1 55.94 728 GLY B O 1
ATOM 12273 N N . ARG B 1 729 ? 5.926 -0.922 18.016 1 59.84 729 ARG B N 1
ATOM 12274 C CA . ARG B 1 729 ? 6 -0.122 19.234 1 59.84 729 ARG B CA 1
ATOM 12275 C C . ARG B 1 729 ? 5.418 1.27 19.016 1 59.84 729 ARG B C 1
ATOM 12277 O O . ARG B 1 729 ? 5.594 1.857 17.938 1 59.84 729 ARG B O 1
ATOM 12284 N N . ALA B 1 730 ? 4.445 1.692 19.797 1 62.06 730 ALA B N 1
ATOM 12285 C CA . ALA B 1 730 ? 3.852 3.025 19.781 1 62.06 730 ALA B CA 1
ATOM 12286 C C . ALA B 1 730 ? 4.922 4.102 19.641 1 62.06 730 ALA B C 1
ATOM 12288 O O . ALA B 1 730 ? 4.707 5.125 18.984 1 62.06 730 ALA B O 1
ATOM 12289 N N . ASP B 1 731 ? 6.043 3.824 20.25 1 75.06 731 ASP B N 1
ATOM 12290 C CA . ASP B 1 731 ? 7.09 4.84 20.234 1 75.06 731 ASP B CA 1
ATOM 12291 C C . ASP B 1 731 ? 7.715 4.977 18.844 1 75.06 731 ASP B C 1
ATOM 12293 O O . ASP B 1 731 ? 8.312 6.008 18.531 1 75.06 731 ASP B O 1
ATOM 12297 N N . LEU B 1 732 ? 7.527 3.98 18.078 1 87.25 732 LEU B N 1
ATOM 12298 C CA . LEU B 1 732 ? 8.094 4.051 16.734 1 87.25 732 LEU B CA 1
ATOM 12299 C C . LEU B 1 732 ? 7.289 5.004 15.859 1 87.25 732 LEU B C 1
ATOM 12301 O O . LEU B 1 732 ? 7.859 5.734 15.047 1 87.25 732 LEU B O 1
ATOM 12305 N N . LEU B 1 733 ? 5.988 5.047 16.156 1 87.81 733 LEU B N 1
ATOM 12306 C CA . LEU B 1 733 ? 5.121 5.926 15.375 1 87.81 733 LEU B CA 1
ATOM 12307 C C . LEU B 1 733 ? 5.473 7.387 15.617 1 87.81 733 LEU B C 1
ATOM 12309 O O . LEU B 1 733 ? 5.559 8.172 14.672 1 87.81 733 LEU B O 1
ATOM 12313 N N . ASP B 1 734 ? 5.676 7.73 16.812 1 91.31 734 ASP B N 1
ATOM 12314 C CA . ASP B 1 734 ? 6.031 9.102 17.188 1 91.31 734 ASP B CA 1
ATOM 12315 C C . ASP B 1 734 ? 7.348 9.516 16.531 1 91.31 734 ASP B C 1
ATOM 12317 O O . ASP B 1 734 ? 7.457 10.625 16 1 91.31 734 ASP B O 1
ATOM 12321 N N . SER B 1 735 ? 8.328 8.641 16.547 1 93.94 735 SER B N 1
ATOM 12322 C CA . SER B 1 735 ? 9.633 8.938 15.969 1 93.94 735 SER B CA 1
ATOM 12323 C C . SER B 1 735 ? 9.539 9.07 14.453 1 93.94 735 SER B C 1
ATOM 12325 O O . SER B 1 735 ? 10.156 9.961 13.859 1 93.94 735 SER B O 1
ATOM 12327 N N . LEU B 1 736 ? 8.82 8.203 13.875 1 94 736 LEU B N 1
ATOM 12328 C CA . LEU B 1 736 ? 8.664 8.258 12.422 1 94 736 LEU B CA 1
ATOM 12329 C C . LEU B 1 736 ? 7.957 9.539 12 1 94 736 LEU B C 1
ATOM 12331 O O . LEU B 1 736 ? 8.273 10.117 10.961 1 94 736 LEU B O 1
ATOM 12335 N N . MET B 1 737 ? 7.031 10 12.82 1 93.56 737 MET B N 1
ATOM 12336 C CA . MET B 1 737 ? 6.348 11.266 12.547 1 93.56 737 MET B CA 1
ATOM 12337 C C . MET B 1 737 ? 7.324 12.43 12.602 1 93.56 737 MET B C 1
ATOM 12339 O O . MET B 1 737 ? 7.25 13.352 11.781 1 93.56 737 MET B O 1
ATOM 12343 N N . HIS B 1 738 ? 8.18 12.391 13.531 1 96.38 738 HIS B N 1
ATOM 12344 C CA . HIS B 1 738 ? 9.18 13.445 13.625 1 96.38 738 HIS B CA 1
ATOM 12345 C C . HIS B 1 738 ? 10.078 13.469 12.398 1 96.38 738 HIS B C 1
ATOM 12347 O O . HIS B 1 738 ? 10.414 14.539 11.883 1 96.38 738 HIS B O 1
ATOM 12353 N N . ILE B 1 739 ? 10.461 12.312 11.961 1 96.56 739 ILE B N 1
ATOM 12354 C CA . ILE B 1 739 ? 11.336 12.234 10.797 1 96.56 739 ILE B CA 1
ATOM 12355 C C . ILE B 1 739 ? 10.594 12.742 9.562 1 96.56 739 ILE B C 1
ATOM 12357 O O . ILE B 1 739 ? 11.125 13.562 8.805 1 96.56 739 ILE B O 1
ATOM 12361 N N . ARG B 1 740 ? 9.398 12.344 9.367 1 94.75 740 ARG B N 1
ATOM 12362 C CA . ARG B 1 740 ? 8.648 12.625 8.156 1 94.75 740 ARG B CA 1
ATOM 12363 C C . ARG B 1 740 ? 8.195 14.086 8.117 1 94.75 740 ARG B C 1
ATOM 12365 O O . ARG B 1 740 ? 8.195 14.711 7.059 1 94.75 740 ARG B O 1
ATOM 12372 N N . VAL B 1 741 ? 7.785 14.617 9.242 1 94.38 741 VAL B N 1
ATOM 12373 C CA . VAL B 1 741 ? 7.145 15.93 9.25 1 94.38 741 VAL B CA 1
ATOM 12374 C C . VAL B 1 741 ? 8.172 17.016 9.578 1 94.38 741 VAL B C 1
ATOM 12376 O O . VAL B 1 741 ? 8.227 18.047 8.922 1 94.38 741 VAL B O 1
ATOM 12379 N N . ASN B 1 742 ? 9.016 16.766 10.625 1 95.56 742 ASN B N 1
ATOM 12380 C CA . ASN B 1 742 ? 9.945 17.781 11.102 1 95.56 742 ASN B CA 1
ATOM 12381 C C . ASN B 1 742 ? 11.32 17.609 10.461 1 95.56 742 ASN B C 1
ATOM 12383 O O . ASN B 1 742 ? 12.133 18.547 10.492 1 95.56 742 ASN B O 1
ATOM 12387 N N . GLY B 1 743 ? 11.625 16.391 9.961 1 95.5 743 GLY B N 1
ATOM 12388 C CA . GLY B 1 743 ? 12.969 16.125 9.469 1 95.5 743 GLY B CA 1
ATOM 12389 C C . GLY B 1 743 ? 13.344 16.953 8.258 1 95.5 743 GLY B C 1
ATOM 12390 O O . GLY B 1 743 ? 12.5 17.219 7.398 1 95.5 743 GLY B O 1
ATOM 12391 N N . PRO B 1 744 ? 14.594 17.375 8.289 1 94.38 744 PRO B N 1
ATOM 12392 C CA . PRO B 1 744 ? 15.062 18.094 7.109 1 94.38 744 PRO B CA 1
ATOM 12393 C C . PRO B 1 744 ? 15.102 17.234 5.855 1 94.38 744 PRO B C 1
ATOM 12395 O O . PRO B 1 744 ? 15.023 16 5.949 1 94.38 744 PRO B O 1
ATOM 12398 N N . ASP B 1 745 ? 15.172 17.875 4.762 1 91 745 ASP B N 1
ATOM 12399 C CA . ASP B 1 745 ? 15.195 17.156 3.494 1 91 745 ASP B CA 1
ATOM 12400 C C . ASP B 1 745 ? 16.453 16.297 3.373 1 91 745 ASP B C 1
ATOM 12402 O O . ASP B 1 745 ? 17.516 16.672 3.854 1 91 745 ASP B O 1
ATOM 12406 N N . PHE B 1 746 ? 16.297 15.188 2.736 1 90.56 746 PHE B N 1
ATOM 12407 C CA . PHE B 1 746 ? 17.391 14.234 2.543 1 90.56 746 PHE B CA 1
ATOM 12408 C C . PHE B 1 746 ? 18.531 14.859 1.747 1 90.56 746 PHE B C 1
ATOM 12410 O O . PHE B 1 746 ? 18.281 15.578 0.773 1 90.56 746 PHE B O 1
ATOM 12417 N N . GLY B 1 747 ? 19.75 14.75 2.197 1 83 747 GLY B N 1
ATOM 12418 C CA . GLY B 1 747 ? 20.922 15.227 1.475 1 83 747 GLY B CA 1
ATOM 12419 C C . GLY B 1 747 ? 21.375 16.594 1.927 1 83 747 GLY B C 1
ATOM 12420 O O . GLY B 1 747 ? 22.391 17.109 1.443 1 83 747 GLY B O 1
ATOM 12421 N N . THR B 1 748 ? 20.641 17.25 2.807 1 86 748 THR B N 1
ATOM 12422 C CA . THR B 1 748 ? 21.031 18.562 3.324 1 86 748 THR B CA 1
ATOM 12423 C C . THR B 1 748 ? 22.062 18.422 4.438 1 86 748 THR B C 1
ATOM 12425 O O . THR B 1 748 ? 22.281 17.328 4.949 1 86 748 THR B O 1
ATOM 12428 N N . VAL B 1 749 ? 22.625 19.453 4.754 1 86.81 749 VAL B N 1
ATOM 12429 C CA . VAL B 1 749 ? 23.625 19.484 5.824 1 86.81 749 VAL B CA 1
ATOM 12430 C C . VAL B 1 749 ? 22.953 19.141 7.156 1 86.81 749 VAL B C 1
ATOM 12432 O O . VAL B 1 749 ? 23.516 18.406 7.973 1 86.81 749 VAL B O 1
ATOM 12435 N N . ASP B 1 750 ? 21.797 19.703 7.336 1 91.06 750 ASP B N 1
ATOM 12436 C CA . ASP B 1 750 ? 21.062 19.438 8.562 1 91.06 750 ASP B CA 1
ATOM 12437 C C . ASP B 1 750 ? 20.75 17.953 8.703 1 91.06 750 ASP B C 1
ATOM 12439 O O . ASP B 1 750 ? 20.781 17.406 9.812 1 91.06 750 ASP B O 1
ATOM 12443 N N . CYS B 1 751 ? 20.469 17.328 7.602 1 93.31 751 CYS B N 1
ATOM 12444 C CA . CYS B 1 751 ? 20.203 15.898 7.621 1 93.31 751 CYS B CA 1
ATOM 12445 C C . CYS B 1 751 ? 21.438 15.109 8.047 1 93.31 751 CYS B C 1
ATOM 12447 O O . CYS B 1 751 ? 21.344 14.211 8.883 1 93.31 751 CYS B O 1
ATOM 12449 N N . SER B 1 752 ? 22.531 15.469 7.551 1 89.88 752 SER B N 1
ATOM 12450 C CA . SER B 1 752 ? 23.766 14.781 7.883 1 89.88 752 SER B CA 1
ATOM 12451 C C . SER B 1 752 ? 24.109 14.93 9.359 1 89.88 752 SER B C 1
ATOM 12453 O O . SER B 1 752 ? 24.609 14 9.992 1 89.88 752 SER B O 1
ATOM 12455 N N . GLN B 1 753 ? 23.812 16.109 9.828 1 91.75 753 GLN B N 1
ATOM 12456 C CA . GLN B 1 753 ? 24.078 16.359 11.242 1 91.75 753 GLN B CA 1
ATOM 12457 C C . GLN B 1 753 ? 23.172 15.508 12.133 1 91.75 753 GLN B C 1
ATOM 12459 O O . GLN B 1 753 ? 23.609 14.961 13.141 1 91.75 753 GLN B O 1
ATOM 12464 N N . ILE B 1 754 ? 21.984 15.445 11.758 1 95.75 754 ILE B N 1
ATOM 12465 C CA . ILE B 1 754 ? 21.016 14.664 12.516 1 95.75 754 ILE B CA 1
ATOM 12466 C C . ILE B 1 754 ? 21.422 13.195 12.516 1 95.75 754 ILE B C 1
ATOM 12468 O O . ILE B 1 754 ? 21.359 12.516 13.547 1 95.75 754 ILE B O 1
ATOM 12472 N N . VAL B 1 755 ? 21.828 12.711 11.367 1 95 755 VAL B N 1
ATOM 12473 C CA . VAL B 1 755 ? 22.219 11.312 11.211 1 95 755 VAL B CA 1
ATOM 12474 C C . VAL B 1 755 ? 23.422 11.016 12.102 1 95 755 VAL B C 1
ATOM 12476 O O . VAL B 1 755 ? 23.469 9.992 12.781 1 95 755 VAL B O 1
ATOM 12479 N N . GLN B 1 756 ? 24.312 11.922 12.18 1 90.38 756 GLN B N 1
ATOM 12480 C CA . GLN B 1 756 ? 25.5 11.75 13.008 1 90.38 756 GLN B CA 1
ATOM 12481 C C . GLN B 1 756 ? 25.156 11.773 14.492 1 90.38 756 GLN B C 1
ATOM 12483 O O . GLN B 1 756 ? 25.625 10.93 15.258 1 90.38 756 GLN B O 1
ATOM 12488 N N . GLU B 1 757 ? 24.359 12.727 14.805 1 93.5 757 GLU B N 1
ATOM 12489 C CA . GLU B 1 757 ? 23.953 12.836 16.203 1 93.5 757 GLU B CA 1
ATOM 12490 C C . GLU B 1 757 ? 23.156 11.609 16.641 1 93.5 757 GLU B C 1
ATOM 12492 O O . GLU B 1 757 ? 23.297 11.156 17.781 1 93.5 757 GLU B O 1
ATOM 12497 N N . ALA B 1 758 ? 22.328 11.164 15.781 1 95.5 758 ALA B N 1
ATOM 12498 C CA . ALA B 1 758 ? 21.516 10.008 16.109 1 95.5 758 ALA B CA 1
ATOM 12499 C C . ALA B 1 758 ? 22.375 8.758 16.266 1 95.5 758 ALA B C 1
ATOM 12501 O O . ALA B 1 758 ? 22.109 7.926 17.156 1 95.5 758 ALA B O 1
ATOM 12502 N N . ALA B 1 759 ? 23.344 8.602 15.422 1 91.5 759 ALA B N 1
ATOM 12503 C CA . ALA B 1 759 ? 24.25 7.469 15.539 1 91.5 759 ALA B CA 1
ATOM 12504 C C . ALA B 1 759 ? 25 7.492 16.875 1 91.5 759 ALA B C 1
ATOM 12506 O O . ALA B 1 759 ? 25.172 6.457 17.516 1 91.5 759 ALA B O 1
ATOM 12507 N N . LEU B 1 760 ? 25.391 8.664 17.266 1 87.69 760 LEU B N 1
ATOM 12508 C CA . LEU B 1 760 ? 26.094 8.82 18.531 1 87.69 760 LEU B CA 1
ATOM 12509 C C . LEU B 1 760 ? 25.172 8.5 19.703 1 87.69 760 LEU B C 1
ATOM 12511 O O . LEU B 1 760 ? 25.578 7.82 20.656 1 87.69 760 LEU B O 1
ATOM 12515 N N . LEU B 1 761 ? 24 9.031 19.625 1 91.12 761 LEU B N 1
ATOM 12516 C CA . LEU B 1 761 ? 23.016 8.766 20.672 1 91.12 761 LEU B CA 1
ATOM 12517 C C . LEU B 1 761 ? 22.75 7.266 20.797 1 91.12 761 LEU B C 1
ATOM 12519 O O . LEU B 1 761 ? 22.656 6.738 21.922 1 91.12 761 LEU B O 1
ATOM 12523 N N . PHE B 1 762 ? 22.688 6.598 19.734 1 91 762 PHE B N 1
ATOM 12524 C CA . PHE B 1 762 ? 22.422 5.168 19.672 1 91 762 PHE B CA 1
ATOM 12525 C C . PHE B 1 762 ? 23.531 4.383 20.359 1 91 762 PHE B C 1
ATOM 12527 O O . PHE B 1 762 ? 23.281 3.479 21.156 1 91 762 PHE B O 1
ATOM 12534 N N . LEU B 1 763 ? 24.641 4.766 20.047 1 84.5 763 LEU B N 1
ATOM 12535 C CA . LEU B 1 763 ? 25.781 4.078 20.625 1 84.5 763 LEU B CA 1
ATOM 12536 C C . LEU B 1 763 ? 25.875 4.336 22.125 1 84.5 763 LEU B C 1
ATOM 12538 O O . LEU B 1 763 ? 26.188 3.428 22.891 1 84.5 763 LEU B O 1
ATOM 12542 N N . GLN B 1 764 ? 25.531 5.523 22.5 1 82.38 764 GLN B N 1
ATOM 12543 C CA . GLN B 1 764 ? 25.531 5.871 23.906 1 82.38 764 GLN B CA 1
ATOM 12544 C C . GLN B 1 764 ? 24.469 5.082 24.672 1 82.38 764 GLN B C 1
ATOM 12546 O O . GLN B 1 764 ? 24.719 4.598 25.781 1 82.38 764 GLN B O 1
ATOM 12551 N N . GLN B 1 765 ? 23.328 4.992 24.125 1 84.81 765 GLN B N 1
ATOM 12552 C CA . GLN B 1 765 ? 22.234 4.273 24.766 1 84.81 765 GLN B CA 1
ATOM 12553 C C . GLN B 1 765 ? 22.547 2.781 24.859 1 84.81 765 GLN B C 1
ATOM 12555 O O . GLN B 1 765 ? 22.188 2.131 25.844 1 84.81 765 GLN B O 1
ATOM 12560 N N . ARG B 1 766 ? 23.141 2.295 23.922 1 78.12 766 ARG B N 1
ATOM 12561 C CA . ARG B 1 766 ? 23.5 0.882 23.938 1 78.12 766 ARG B CA 1
ATOM 12562 C C . ARG B 1 766 ? 24.594 0.606 24.984 1 78.12 766 ARG B C 1
ATOM 12564 O O . ARG B 1 766 ? 24.562 -0.433 25.641 1 78.12 766 ARG B O 1
ATOM 12571 N N . ARG B 1 767 ? 25.438 1.511 25.094 1 70.12 767 ARG B N 1
ATOM 12572 C CA . ARG B 1 767 ? 26.484 1.378 26.109 1 70.12 767 ARG B CA 1
ATOM 12573 C C . ARG B 1 767 ? 25.891 1.399 27.5 1 70.12 767 ARG B C 1
ATOM 12575 O O . ARG B 1 767 ? 26.328 0.652 28.391 1 70.12 767 ARG B O 1
ATOM 12582 N N . ARG B 1 768 ? 25 2.293 27.641 1 67.62 768 ARG B N 1
ATOM 12583 C CA . ARG B 1 768 ? 24.359 2.393 28.938 1 67.62 768 ARG B CA 1
ATOM 12584 C C . ARG B 1 768 ? 23.594 1.114 29.266 1 67.62 768 ARG B C 1
ATOM 12586 O O . ARG B 1 768 ? 23.594 0.665 30.422 1 67.62 768 ARG B O 1
ATOM 12593 N N . ARG B 1 769 ? 22.938 0.642 28.328 1 64.12 769 ARG B N 1
ATOM 12594 C CA . ARG B 1 769 ? 22.125 -0.55 28.547 1 64.12 769 ARG B CA 1
ATOM 12595 C C . ARG B 1 769 ? 23 -1.779 28.766 1 64.12 769 ARG B C 1
ATOM 12597 O O . ARG B 1 769 ? 22.656 -2.668 29.547 1 64.12 769 ARG B O 1
ATOM 12604 N N . PHE B 1 770 ? 24.031 -1.764 28.016 1 58.06 770 PHE B N 1
ATOM 12605 C CA . PHE B 1 770 ? 24.828 -2.98 28.109 1 58.06 770 PHE B CA 1
ATOM 12606 C C . PHE B 1 770 ? 26.062 -2.748 28.969 1 58.06 770 PHE B C 1
ATOM 12608 O O . PHE B 1 770 ? 26.875 -3.654 29.141 1 58.06 770 PHE B O 1
ATOM 12615 N N . GLY B 1 771 ? 26.094 -1.708 30.109 1 50.03 771 GLY B N 1
ATOM 12616 C CA . GLY B 1 771 ? 26.953 -1.499 31.266 1 50.03 771 GLY B CA 1
ATOM 12617 C C . GLY B 1 771 ? 28.344 -1.023 30.891 1 50.03 771 GLY B C 1
ATOM 12618 O O . GLY B 1 771 ? 29.266 -1.091 31.703 1 50.03 771 GLY B O 1
ATOM 12619 N N . GLY B 1 772 ? 29 -0.983 29.75 1 40.06 772 GLY B N 1
ATOM 12620 C CA . GLY B 1 772 ? 30.453 -0.878 29.734 1 40.06 772 GLY B CA 1
ATOM 12621 C C . GLY B 1 772 ? 30.938 0.539 29.969 1 40.06 772 GLY B C 1
ATOM 12622 O O . GLY B 1 772 ? 30.266 1.503 29.594 1 40.06 772 GLY B O 1
ATOM 12623 N N . GLY B 1 773 ? 31.688 0.9 31.156 1 34.84 773 GLY B N 1
ATOM 12624 C CA . GLY B 1 773 ? 32.469 2.008 31.703 1 34.84 773 GLY B CA 1
ATOM 12625 C C . GLY B 1 773 ? 33.344 2.691 30.656 1 34.84 773 GLY B C 1
ATOM 12626 O O . GLY B 1 773 ? 34.281 3.412 31 1 34.84 773 GLY B O 1
ATOM 12627 N N . MET B 1 774 ? 33.844 2.203 29.641 1 33.31 774 MET B N 1
ATOM 12628 C CA . MET B 1 774 ? 35 2.889 29.078 1 33.31 774 MET B CA 1
ATOM 12629 C C . MET B 1 774 ? 34.656 4.32 28.688 1 33.31 774 MET B C 1
ATOM 12631 O O . MET B 1 774 ? 33.844 4.543 27.797 1 33.31 774 MET B O 1
ATOM 12635 N N . ALA B 1 775 ? 34.844 5.402 29.5 1 35.44 775 ALA B N 1
ATOM 12636 C CA . ALA B 1 775 ? 34.844 6.863 29.484 1 35.44 775 ALA B CA 1
ATOM 12637 C C . ALA B 1 775 ? 35.406 7.387 28.156 1 35.44 775 ALA B C 1
ATOM 12639 O O . ALA B 1 775 ? 35.062 8.5 27.734 1 35.44 775 ALA B O 1
ATOM 12640 N N . GLY B 1 776 ? 36.656 6.973 27.719 1 34.44 776 GLY B N 1
ATOM 12641 C CA . GLY B 1 776 ? 37.594 7.672 26.844 1 34.44 776 GLY B CA 1
ATOM 12642 C C . GLY B 1 776 ? 37.031 7.902 25.453 1 34.44 776 GLY B C 1
ATOM 12643 O O . GLY B 1 776 ? 37.625 8.672 24.672 1 34.44 776 GLY B O 1
ATOM 12644 N N . SER B 1 777 ? 36.312 6.934 24.734 1 37.41 777 SER B N 1
ATOM 12645 C CA . SER B 1 777 ? 36.312 6.812 23.281 1 37.41 777 SER B CA 1
ATOM 12646 C C . SER B 1 777 ? 35.125 7.574 22.672 1 37.41 777 SER B C 1
ATOM 12648 O O . SER B 1 777 ? 34.781 7.371 21.516 1 37.41 777 SER B O 1
ATOM 12650 N N . LEU B 1 778 ? 34.469 8.227 23.312 1 38.22 778 LEU B N 1
ATOM 12651 C CA . LEU B 1 778 ? 33.375 9 22.672 1 38.22 778 LEU B CA 1
ATOM 12652 C C . LEU B 1 778 ? 33.969 9.977 21.656 1 38.22 778 LEU B C 1
ATOM 12654 O O . LEU B 1 778 ? 33.344 10.211 20.609 1 38.22 778 LEU B O 1
ATOM 12658 N N . ALA B 1 779 ? 34.969 10.727 22.062 1 39.59 779 ALA B N 1
ATOM 12659 C CA . ALA B 1 779 ? 35.656 11.641 21.141 1 39.59 779 ALA B CA 1
ATOM 12660 C C . ALA B 1 779 ? 36.062 10.914 19.859 1 39.59 779 ALA B C 1
ATOM 12662 O O . ALA B 1 779 ? 36 11.492 18.766 1 39.59 779 ALA B O 1
ATOM 12663 N N . GLN B 1 780 ? 36.469 9.75 19.984 1 41.31 780 GLN B N 1
ATOM 12664 C CA . GLN B 1 780 ? 36.875 8.969 18.828 1 41.31 780 GLN B CA 1
ATOM 12665 C C . GLN B 1 780 ? 35.688 8.547 17.984 1 41.31 780 GLN B C 1
ATOM 12667 O O . GLN B 1 780 ? 35.781 8.438 16.75 1 41.31 780 GLN B O 1
ATOM 12672 N N . GLU B 1 781 ? 34.688 8.32 18.656 1 45.72 781 GLU B N 1
ATOM 12673 C CA . GLU B 1 781 ? 33.5 7.891 17.922 1 45.72 781 GLU B CA 1
ATOM 12674 C C . GLU B 1 781 ? 32.906 9.031 17.094 1 45.72 781 GLU B C 1
ATOM 12676 O O . GLU B 1 781 ? 32.406 8.805 15.984 1 45.72 781 GLU B O 1
ATOM 12681 N N . LYS B 1 782 ? 32.875 10.25 17.719 1 46.28 782 LYS B N 1
ATOM 12682 C CA . LYS B 1 782 ? 32.469 11.422 16.953 1 46.28 782 LYS B CA 1
ATOM 12683 C C . LYS B 1 782 ? 33.344 11.594 15.711 1 46.28 782 LYS B C 1
ATOM 12685 O O . LYS B 1 782 ? 32.844 12.016 14.664 1 46.28 782 LYS B O 1
ATOM 12690 N N . LEU B 1 783 ? 34.562 11.383 15.797 1 40.06 783 LEU B N 1
ATOM 12691 C CA . LEU B 1 783 ? 35.5 11.547 14.68 1 40.06 783 LEU B CA 1
ATOM 12692 C C . LEU B 1 783 ? 35.219 10.516 13.594 1 40.06 783 LEU B C 1
ATOM 12694 O O . LEU B 1 783 ? 35.469 10.766 12.414 1 40.06 783 LEU B O 1
ATOM 12698 N N . LEU B 1 784 ? 34.781 9.398 14.086 1 42.62 784 LEU B N 1
ATOM 12699 C CA . LEU B 1 784 ? 34.656 8.297 13.133 1 42.62 784 LEU B CA 1
ATOM 12700 C C . LEU B 1 784 ? 33.438 8.484 12.242 1 42.62 784 LEU B C 1
ATOM 12702 O O . LEU B 1 784 ? 33.344 7.867 11.188 1 42.62 784 LEU B O 1
ATOM 12706 N N . LEU B 1 785 ? 32.438 9.094 12.828 1 44.94 785 LEU B N 1
ATOM 12707 C CA . LEU B 1 785 ? 31.219 9.242 12.047 1 44.94 785 LEU B CA 1
ATOM 12708 C C . LEU B 1 785 ? 31.266 10.523 11.219 1 44.94 785 LEU B C 1
ATOM 12710 O O . LEU B 1 785 ? 30.234 10.969 10.703 1 44.94 785 LEU B O 1
ATOM 12714 N N . ALA B 1 786 ? 32.344 11.25 11.141 1 35.81 786 ALA B N 1
ATOM 12715 C CA . ALA B 1 786 ? 32.438 12.555 10.477 1 35.81 786 ALA B CA 1
ATOM 12716 C C . ALA B 1 786 ? 32 12.453 9.023 1 35.81 786 ALA B C 1
ATOM 12718 O O . ALA B 1 786 ? 32.531 11.648 8.258 1 35.81 786 ALA B O 1
ATOM 12719 N N . PRO B 1 787 ? 30.875 12.891 8.758 1 38.69 787 PRO B N 1
ATOM 12720 C CA . PRO B 1 787 ? 30.344 12.875 7.395 1 38.69 787 PRO B CA 1
ATOM 12721 C C . PRO B 1 787 ? 31.281 13.547 6.395 1 38.69 787 PRO B C 1
ATOM 12723 O O . PRO B 1 787 ? 32.062 14.422 6.773 1 38.69 787 PRO B O 1
ATOM 12726 N N . ALA B 1 788 ? 31.734 12.938 5.379 1 31.17 788 ALA B N 1
ATOM 12727 C CA . ALA B 1 788 ? 32.281 13.758 4.305 1 31.17 788 ALA B CA 1
ATOM 12728 C C . ALA B 1 788 ? 31.375 14.93 3.971 1 31.17 788 ALA B C 1
ATOM 12730 O O . ALA B 1 788 ? 30.141 14.805 4.062 1 31.17 788 ALA B O 1
ATOM 12731 N N . LYS B 1 789 ? 31.797 16.156 3.873 1 31.44 789 LYS B N 1
ATOM 12732 C CA . LYS B 1 789 ? 31.234 17.484 3.711 1 31.44 789 LYS B CA 1
ATOM 12733 C C . LYS B 1 789 ? 30.281 17.531 2.514 1 31.44 789 LYS B C 1
ATOM 12735 O O . LYS B 1 789 ? 30.734 17.531 1.364 1 31.44 789 LYS B O 1
ATOM 12740 N N . TRP B 1 790 ? 29.125 16.797 2.547 1 26.81 790 TRP B N 1
ATOM 12741 C CA . TRP B 1 790 ? 28.297 17.047 1.369 1 26.81 790 TRP B CA 1
ATOM 12742 C C . TRP B 1 790 ? 27.719 18.453 1.392 1 26.81 790 TRP B C 1
ATOM 12744 O O . TRP B 1 790 ? 27.438 19 2.461 1 26.81 790 TRP B O 1
ATOM 12754 N N . GLU B 1 791 ? 28 19.25 0.393 1 24.61 791 GLU B N 1
ATOM 12755 C CA . GLU B 1 791 ? 27.453 20.562 0.04 1 24.61 791 GLU B CA 1
ATOM 12756 C C . GLU B 1 791 ? 25.938 20.547 0.018 1 24.61 791 GLU B C 1
ATOM 12758 O O . GLU B 1 791 ? 25.328 19.531 -0.362 1 24.61 791 GLU B O 1
ATOM 12763 N N . GLU B 1 792 ? 25.266 21.438 0.701 1 26.77 792 GLU B N 1
ATOM 12764 C CA . GLU B 1 792 ? 23.891 21.75 1.099 1 26.77 792 GLU B CA 1
ATOM 12765 C C . GLU B 1 792 ? 22.969 21.781 -0.111 1 26.77 792 GLU B C 1
ATOM 12767 O O . GLU B 1 792 ? 22.062 22.625 -0.179 1 26.77 792 GLU B O 1
ATOM 12772 N N . VAL B 1 793 ? 22.953 21.047 -1.191 1 24.56 793 VAL B N 1
ATOM 12773 C CA . VAL B 1 793 ? 22.125 21.562 -2.266 1 24.56 793 VAL B CA 1
ATOM 12774 C C . VAL B 1 793 ? 20.672 21.109 -2.051 1 24.56 793 VAL B C 1
ATOM 12776 O O . VAL B 1 793 ? 20.359 19.922 -2.137 1 24.56 793 VAL B O 1
ATOM 12779 N N . ALA B 1 794 ? 19.844 21.672 -1.162 1 24.09 794 ALA B N 1
ATOM 12780 C CA . ALA B 1 794 ? 18.578 21.219 -0.577 1 24.09 794 ALA B CA 1
ATOM 12781 C C . ALA B 1 794 ? 17.469 21.203 -1.62 1 24.09 794 ALA B C 1
ATOM 12783 O O . ALA B 1 794 ? 16.453 20.516 -1.445 1 24.09 794 ALA B O 1
ATOM 12784 N N . GLU B 1 795 ? 17.312 21.766 -2.793 1 23.17 795 GLU B N 1
ATOM 12785 C CA . GLU B 1 795 ? 15.953 22.203 -3.074 1 23.17 795 GLU B CA 1
ATOM 12786 C C . GLU B 1 795 ? 15.133 21.109 -3.73 1 23.17 795 GLU B C 1
ATOM 12788 O O . GLU B 1 795 ? 15.562 20.516 -4.723 1 23.17 795 GLU B O 1
ATOM 12793 N N . VAL B 1 796 ? 14.188 20.438 -3.066 1 22.53 796 VAL B N 1
ATOM 12794 C CA . VAL B 1 796 ? 13.484 19.188 -3.289 1 22.53 796 VAL B CA 1
ATOM 12795 C C . VAL B 1 796 ? 12.438 19.359 -4.379 1 22.53 796 VAL B C 1
ATOM 12797 O O . VAL B 1 796 ? 11.5 20.156 -4.227 1 22.53 796 VAL B O 1
ATOM 12800 N N . CYS B 1 797 ? 12.828 19.188 -5.695 1 20.36 797 CYS B N 1
ATOM 12801 C CA . CYS B 1 797 ? 11.969 19.422 -6.848 1 20.36 797 CYS B CA 1
ATOM 12802 C C . CYS B 1 797 ? 11 18.266 -7.047 1 20.36 797 CYS B C 1
ATOM 12804 O O . CYS B 1 797 ? 11.383 17.109 -6.953 1 20.36 797 CYS B O 1
ATOM 12806 N N . HIS B 1 798 ? 9.773 18.422 -6.953 1 21.39 798 HIS B N 1
ATOM 12807 C CA . HIS B 1 798 ? 8.602 17.562 -7.055 1 21.39 798 HIS B CA 1
ATOM 12808 C C . HIS B 1 798 ? 8.328 17.188 -8.508 1 21.39 798 HIS B C 1
ATOM 12810 O O . HIS B 1 798 ? 8.18 18.047 -9.367 1 21.39 798 HIS B O 1
ATOM 12816 N N . SER B 1 799 ? 8.93 16.109 -9.07 1 20.42 799 SER B N 1
ATOM 12817 C CA . SER B 1 799 ? 8.961 15.719 -10.477 1 20.42 799 SER B CA 1
ATOM 12818 C C . SER B 1 799 ? 7.613 15.148 -10.914 1 20.42 799 SER B C 1
ATOM 12820 O O . SER B 1 799 ? 7.043 14.289 -10.242 1 20.42 799 SER B O 1
ATOM 12822 N N . GLU B 1 800 ? 6.891 15.836 -11.742 1 22.23 800 GLU B N 1
ATOM 12823 C CA . GLU B 1 800 ? 5.605 15.555 -12.375 1 22.23 800 GLU B CA 1
ATOM 12824 C C . GLU B 1 800 ? 5.766 14.57 -13.539 1 22.23 800 GLU B C 1
ATOM 12826 O O . GLU B 1 800 ? 6.621 14.766 -14.398 1 22.23 800 GLU B O 1
ATOM 12831 N N . ALA B 1 801 ? 5.375 13.383 -13.57 1 21.11 801 ALA B N 1
ATOM 12832 C CA . ALA B 1 801 ? 5.613 12.266 -14.484 1 21.11 801 ALA B CA 1
ATOM 12833 C C . ALA B 1 801 ? 4.691 12.336 -15.695 1 21.11 801 ALA B C 1
ATOM 12835 O O . ALA B 1 801 ? 3.533 11.914 -15.633 1 21.11 801 ALA B O 1
ATOM 12836 N N . ALA B 1 802 ? 4.648 13.359 -16.578 1 22.62 802 ALA B N 1
ATOM 12837 C CA . ALA B 1 802 ? 3.688 13.383 -17.672 1 22.62 802 ALA B CA 1
ATOM 12838 C C . ALA B 1 802 ? 4.121 12.461 -18.812 1 22.62 802 ALA B C 1
ATOM 12840 O O . ALA B 1 802 ? 5.281 12.492 -19.234 1 22.62 802 ALA B O 1
ATOM 12841 N N . GLY B 1 803 ? 3.568 11.352 -19.094 1 22.48 803 GLY B N 1
ATOM 12842 C CA . GLY B 1 803 ? 3.756 10.312 -20.094 1 22.48 803 GLY B CA 1
ATOM 12843 C C . GLY B 1 803 ? 3.605 10.805 -21.516 1 22.48 803 GLY B C 1
ATOM 12844 O O . GLY B 1 803 ? 3.027 11.867 -21.75 1 22.48 803 GLY B O 1
ATOM 12845 N N . GLY B 1 804 ? 4.434 10.398 -22.484 1 26.56 804 GLY B N 1
ATOM 12846 C CA . GLY B 1 804 ? 4.891 10.672 -23.828 1 26.56 804 GLY B CA 1
ATOM 12847 C C . GLY B 1 804 ? 3.857 10.344 -24.891 1 26.56 804 GLY B C 1
ATOM 12848 O O . GLY B 1 804 ? 4.203 10.125 -26.062 1 26.56 804 GLY B O 1
ATOM 12849 N N . GLN B 1 805 ? 2.607 10.047 -24.641 1 29.14 805 GLN B N 1
ATOM 12850 C CA . GLN B 1 805 ? 1.914 9.68 -25.859 1 29.14 805 GLN B CA 1
ATOM 12851 C C . GLN B 1 805 ? 1.924 10.836 -26.859 1 29.14 805 GLN B C 1
ATOM 12853 O O . GLN B 1 805 ? 2.131 11.992 -26.484 1 29.14 805 GLN B O 1
ATOM 12858 N N . SER B 1 806 ? 1.77 10.555 -28.141 1 34.06 806 SER B N 1
ATOM 12859 C CA . SER B 1 806 ? 1.773 11.508 -29.25 1 34.06 806 SER B CA 1
ATOM 12860 C C . SER B 1 806 ? 0.96 12.75 -28.906 1 34.06 806 SER B C 1
ATOM 12862 O O . SER B 1 806 ? -0.085 12.656 -28.25 1 34.06 806 SER B O 1
ATOM 12864 N N . GLU B 1 807 ? 1.622 13.898 -28.938 1 34.41 807 GLU B N 1
ATOM 12865 C CA . GLU B 1 807 ? 1.184 15.227 -28.5 1 34.41 807 GLU B CA 1
ATOM 12866 C C . GLU B 1 807 ? -0.217 15.539 -29.016 1 34.41 807 GLU B C 1
ATOM 12868 O O . GLU B 1 807 ? -1.047 16.078 -28.281 1 34.41 807 GLU B O 1
ATOM 12873 N N . GLN B 1 808 ? -0.351 15.312 -30.25 1 37.81 808 GLN B N 1
ATOM 12874 C CA . GLN B 1 808 ? -1.603 15.711 -30.891 1 37.81 808 GLN B CA 1
ATOM 12875 C C . GLN B 1 808 ? -2.773 14.883 -30.375 1 37.81 808 GLN B C 1
ATOM 12877 O O . GLN B 1 808 ? -3.844 15.422 -30.078 1 37.81 808 GLN B O 1
ATOM 12882 N N . GLU B 1 809 ? -2.549 13.625 -30.375 1 43.25 809 GLU B N 1
ATOM 12883 C CA . GLU B 1 809 ? -3.598 12.734 -29.891 1 43.25 809 GLU B CA 1
ATOM 12884 C C . GLU B 1 809 ? -3.848 12.953 -28.391 1 43.25 809 GLU B C 1
ATOM 12886 O O . GLU B 1 809 ? -4.988 12.875 -27.938 1 43.25 809 GLU B O 1
ATOM 12891 N N . LEU B 1 810 ? -2.84 13.289 -27.781 1 44.19 810 LEU B N 1
ATOM 12892 C CA . LEU B 1 810 ? -2.982 13.609 -26.359 1 44.19 810 LEU B CA 1
ATOM 12893 C C . LEU B 1 810 ? -3.736 14.922 -26.172 1 44.19 810 LEU B C 1
ATOM 12895 O O . LEU B 1 810 ? -4.547 15.055 -25.25 1 44.19 810 LEU B O 1
ATOM 12899 N N . GLU B 1 811 ? -3.408 15.797 -27.125 1 49.44 811 GLU B N 1
ATOM 12900 C CA . GLU B 1 811 ? -4.129 17.062 -27.078 1 49.44 811 GLU B CA 1
ATOM 12901 C C . GLU B 1 811 ? -5.621 16.859 -27.328 1 49.44 811 GLU B C 1
ATOM 12903 O O . GLU B 1 811 ? -6.457 17.469 -26.656 1 49.44 811 GLU B O 1
ATOM 12908 N N . GLN B 1 812 ? -5.875 16.094 -28.344 1 52.53 812 GLN B N 1
ATOM 12909 C CA . GLN B 1 812 ? -7.277 15.812 -28.641 1 52.53 812 GLN B CA 1
ATOM 12910 C C . GLN B 1 812 ? -7.941 15.062 -27.484 1 52.53 812 GLN B C 1
ATOM 12912 O O . GLN B 1 812 ? -9.078 15.359 -27.125 1 52.53 812 GLN B O 1
ATOM 12917 N N . LEU B 1 813 ? -7.258 14.25 -27.031 1 55.22 813 LEU B N 1
ATOM 12918 C CA . LEU B 1 813 ? -7.777 13.508 -25.875 1 55.22 813 LEU B CA 1
ATOM 12919 C C . LEU B 1 813 ? -7.988 14.43 -24.688 1 55.22 813 LEU B C 1
ATOM 12921 O O . LEU B 1 813 ? -8.977 14.305 -23.969 1 55.22 813 LEU B O 1
ATOM 12925 N N . GLN B 1 814 ? -7.109 15.312 -24.594 1 57.03 814 GLN B N 1
ATOM 12926 C CA . GLN B 1 814 ? -7.25 16.266 -23.5 1 57.03 814 GLN B CA 1
ATOM 12927 C C . GLN B 1 814 ? -8.445 17.188 -23.703 1 57.03 814 GLN B C 1
ATOM 12929 O O . GLN B 1 814 ? -9.164 17.5 -22.766 1 57.03 814 GLN B O 1
ATOM 12934 N N . GLN B 1 815 ? -8.586 17.578 -24.938 1 56.47 815 GLN B N 1
ATOM 12935 C CA . GLN B 1 815 ? -9.734 18.438 -25.25 1 56.47 815 GLN B CA 1
ATOM 12936 C C . GLN B 1 815 ? -11.047 17.688 -25.016 1 56.47 815 GLN B C 1
ATOM 12938 O O . GLN B 1 815 ? -11.984 18.234 -24.422 1 56.47 815 GLN B O 1
ATOM 12943 N N . GLU B 1 816 ? -11.086 16.5 -25.484 1 59.44 816 GLU B N 1
ATOM 12944 C CA . GLU B 1 816 ? -12.289 15.695 -25.281 1 59.44 816 GLU B CA 1
ATOM 12945 C C . GLU B 1 816 ? -12.523 15.422 -23.797 1 59.44 816 GLU B C 1
ATOM 12947 O O . GLU B 1 816 ? -13.664 15.438 -23.328 1 59.44 816 GLU B O 1
ATOM 12952 N N . LEU B 1 817 ? -11.508 15.219 -23.203 1 58.47 817 LEU B N 1
ATOM 12953 C CA . LEU B 1 817 ? -11.586 15 -21.766 1 58.47 817 LEU B CA 1
ATOM 12954 C C . LEU B 1 817 ? -12.094 16.25 -21.047 1 58.47 817 LEU B C 1
ATOM 12956 O O . LEU B 1 817 ? -12.961 16.172 -20.172 1 58.47 817 LEU B O 1
ATOM 12960 N N . ASP B 1 818 ? -11.609 17.359 -21.453 1 58.91 818 ASP B N 1
ATOM 12961 C CA . ASP B 1 818 ? -12.016 18.609 -20.828 1 58.91 818 ASP B CA 1
ATOM 12962 C C . ASP B 1 818 ? -13.492 18.906 -21.078 1 58.91 818 ASP B C 1
ATOM 12964 O O . ASP B 1 818 ? -14.211 19.359 -20.188 1 58.91 818 ASP B O 1
ATOM 12968 N N . GLU B 1 819 ? -13.875 18.578 -22.219 1 60.03 819 GLU B N 1
ATOM 12969 C CA . GLU B 1 819 ? -15.281 18.797 -22.562 1 60.03 819 GLU B CA 1
ATOM 12970 C C . GLU B 1 819 ? -16.188 17.859 -21.766 1 60.03 819 GLU B C 1
ATOM 12972 O O . GLU B 1 819 ? -17.234 18.297 -21.266 1 60.03 819 GLU B O 1
ATOM 12977 N N . THR B 1 820 ? -15.703 16.734 -21.703 1 61.5 820 THR B N 1
ATOM 12978 C CA . THR B 1 820 ? -16.516 15.766 -21 1 61.5 820 THR B CA 1
ATOM 12979 C C . THR B 1 820 ? -16.531 16.062 -19.5 1 61.5 820 THR B C 1
ATOM 12981 O O . THR B 1 820 ? -17.547 15.906 -18.828 1 61.5 820 THR B O 1
ATOM 12984 N N . LEU B 1 821 ? -15.445 16.469 -19.094 1 60.47 821 LEU B N 1
ATOM 12985 C CA . LEU B 1 821 ? -15.328 16.766 -17.672 1 60.47 821 LEU B CA 1
ATOM 12986 C C . LEU B 1 821 ? -16.172 17.969 -17.297 1 60.47 821 LEU B C 1
ATOM 12988 O O . LEU B 1 821 ? -16.766 18.016 -16.219 1 60.47 821 LEU B O 1
ATOM 12992 N N . THR B 1 822 ? -16.141 18.906 -18.125 1 58.44 822 THR B N 1
ATOM 12993 C CA . THR B 1 822 ? -16.984 20.062 -17.875 1 58.44 822 THR B CA 1
ATOM 12994 C C . THR B 1 822 ? -18.469 19.672 -17.844 1 58.44 822 THR B C 1
ATOM 12996 O O . THR B 1 822 ? -19.234 20.188 -17.047 1 58.44 822 THR B O 1
ATOM 12999 N N . SER B 1 823 ? -18.688 18.719 -18.688 1 58.34 823 SER B N 1
ATOM 13000 C CA . SER B 1 823 ? -20.078 18.281 -18.734 1 58.34 823 SER B CA 1
ATOM 13001 C C . SER B 1 823 ? -20.453 17.516 -17.469 1 58.34 823 SER B C 1
ATOM 13003 O O . SER B 1 823 ? -21.609 17.547 -17.031 1 58.34 823 SER B O 1
ATOM 13005 N N . LEU B 1 824 ? -19.328 16.938 -16.969 1 60.28 824 LEU B N 1
ATOM 13006 C CA . LEU B 1 824 ? -19.594 16.109 -15.805 1 60.28 824 LEU B CA 1
ATOM 13007 C C . LEU B 1 824 ? -19.328 16.891 -14.516 1 60.28 824 LEU B C 1
ATOM 13009 O O . LEU B 1 824 ? -19.578 16.375 -13.422 1 60.28 824 LEU B O 1
ATOM 13013 N N . GLN B 1 825 ? -18.953 18.156 -14.734 1 54.97 825 GLN B N 1
ATOM 13014 C CA . GLN B 1 825 ? -18.641 19.031 -13.602 1 54.97 825 GLN B CA 1
ATOM 13015 C C . GLN B 1 825 ? -17.609 18.375 -12.68 1 54.97 825 GLN B C 1
ATOM 13017 O O . GLN B 1 825 ? -17.766 18.406 -11.453 1 54.97 825 GLN B O 1
ATOM 13022 N N . LEU B 1 826 ? -16.797 17.594 -13.242 1 58.44 826 LEU B N 1
ATOM 13023 C CA . LEU B 1 826 ? -15.711 17.031 -12.453 1 58.44 826 LEU B CA 1
ATOM 13024 C C . LEU B 1 826 ? -14.508 17.984 -12.445 1 58.44 826 LEU B C 1
ATOM 13026 O O . LEU B 1 826 ? -14.227 18.641 -13.453 1 58.44 826 LEU B O 1
ATOM 13030 N N . PRO B 1 827 ? -14.031 18.328 -11.211 1 50.06 827 PRO B N 1
ATOM 13031 C CA . PRO B 1 827 ? -12.938 19.297 -11.164 1 50.06 827 PRO B CA 1
ATOM 13032 C C . PRO B 1 827 ? -11.75 18.891 -12.031 1 50.06 827 PRO B C 1
ATOM 13034 O O . PRO B 1 827 ? -11.445 17.703 -12.156 1 50.06 827 PRO B O 1
ATOM 13037 N N . VAL B 1 828 ? -11.391 19.719 -12.938 1 44.03 828 VAL B N 1
ATOM 13038 C CA . VAL B 1 828 ? -10.211 19.578 -13.773 1 44.03 828 VAL B CA 1
ATOM 13039 C C . VAL B 1 828 ? -8.953 19.641 -12.914 1 44.03 828 VAL B C 1
ATOM 13041 O O . VAL B 1 828 ? -8.695 20.641 -12.242 1 44.03 828 VAL B O 1
ATOM 13044 N N . ASP B 1 829 ? -8.625 18.656 -12.234 1 41.72 829 ASP B N 1
ATOM 13045 C CA . ASP B 1 829 ? -7.465 18.656 -11.352 1 41.72 829 ASP B CA 1
ATOM 13046 C C . ASP B 1 829 ? -6.184 18.953 -12.133 1 41.72 829 ASP B C 1
ATOM 13048 O O . ASP B 1 829 ? -5.992 18.438 -13.234 1 41.72 829 ASP B O 1
ATOM 13052 N N . SER B 1 830 ? -5.703 20.062 -11.992 1 36.62 830 SER B N 1
ATOM 13053 C CA . SER B 1 830 ? -4.309 20.234 -12.391 1 36.62 830 SER B CA 1
ATOM 13054 C C . SER B 1 830 ? -3.459 19.062 -11.938 1 36.62 830 SER B C 1
ATOM 13056 O O . SER B 1 830 ? -3.711 18.469 -10.883 1 36.62 830 SER B O 1
ATOM 13058 N N . ASP B 1 831 ? -2.928 18.312 -12.734 1 34.38 831 ASP B N 1
ATOM 13059 C CA . ASP B 1 831 ? -2.07 17.141 -12.664 1 34.38 831 ASP B CA 1
ATOM 13060 C C . ASP B 1 831 ? -1.126 17.219 -11.469 1 34.38 831 ASP B C 1
ATOM 13062 O O . ASP B 1 831 ? -0.118 16.5 -11.422 1 34.38 831 ASP B O 1
ATOM 13066 N N . SER B 1 832 ? -1.045 18.328 -10.656 1 30.8 832 SER B N 1
ATOM 13067 C CA . SER B 1 832 ? 0.02 18.25 -9.656 1 30.8 832 SER B CA 1
ATOM 13068 C C . SER B 1 832 ? -0.281 17.188 -8.602 1 30.8 832 SER B C 1
ATOM 13070 O O . SER B 1 832 ? -1.356 17.188 -8 1 30.8 832 SER B O 1
ATOM 13072 N N . GLU B 1 833 ? 0.13 16.016 -8.656 1 33.75 833 GLU B N 1
ATOM 13073 C CA . GLU B 1 833 ? 0.085 14.938 -7.676 1 33.75 833 GLU B CA 1
ATOM 13074 C C . GLU B 1 833 ? -0.006 15.484 -6.258 1 33.75 833 GLU B C 1
ATOM 13076 O O . GLU B 1 833 ? -0.515 14.812 -5.355 1 33.75 833 GLU B O 1
ATOM 13081 N N . ASP B 1 834 ? 0.611 16.641 -5.898 1 31.02 834 ASP B N 1
ATOM 13082 C CA . ASP B 1 834 ? 0.622 17.203 -4.551 1 31.02 834 ASP B CA 1
ATOM 13083 C C . ASP B 1 834 ? -0.75 17.75 -4.18 1 31.02 834 ASP B C 1
ATOM 13085 O O . ASP B 1 834 ? -0.951 18.219 -3.057 1 31.02 834 ASP B O 1
ATOM 13089 N N . SER B 1 835 ? -1.599 17.984 -5.082 1 30.31 835 SER B N 1
ATOM 13090 C CA . SER B 1 835 ? -2.734 18.844 -4.758 1 30.31 835 SER B CA 1
ATOM 13091 C C . SER B 1 835 ? -3.775 18.094 -3.932 1 30.31 835 SER B C 1
ATOM 13093 O O . SER B 1 835 ? -4.844 18.625 -3.631 1 30.31 835 SER B O 1
ATOM 13095 N N . LEU B 1 836 ? -3.812 16.922 -4.043 1 29.22 836 LEU B N 1
ATOM 13096 C CA . LEU B 1 836 ? -4.941 16.516 -3.211 1 29.22 836 LEU B CA 1
ATOM 13097 C C . LEU B 1 836 ? -4.812 17.094 -1.804 1 29.22 836 LEU B C 1
ATOM 13099 O O . LEU B 1 836 ? -5.797 17.156 -1.063 1 29.22 836 LEU B O 1
ATOM 13103 N N . CYS B 1 837 ? -3.541 17.188 -1.207 1 26.02 837 CYS B N 1
ATOM 13104 C CA . CYS B 1 837 ? -3.521 17.781 0.127 1 26.02 837 CYS B CA 1
ATOM 13105 C C . CYS B 1 837 ? -3.49 19.297 0.05 1 26.02 837 CYS B C 1
ATOM 13107 O O . CYS B 1 837 ? -3.344 19.984 1.071 1 26.02 837 CYS B O 1
ATOM 13109 N N . ASP B 1 838 ? -3.287 20.141 -0.973 1 22.02 838 ASP B N 1
ATOM 13110 C CA . ASP B 1 838 ? -3.465 21.531 -0.61 1 22.02 838 ASP B CA 1
ATOM 13111 C C . ASP B 1 838 ? -4.93 21.844 -0.323 1 22.02 838 ASP B C 1
ATOM 13113 O O . ASP B 1 838 ? -5.82 21.422 -1.061 1 22.02 838 ASP B O 1
#

Organism: Scyliorhinus torazame (NCBI:txid75743)

Nearest PDB structures (foldseek):
  6wj5-assembly1_D  TM=1.454E-01  e=4.726E+00  Homo sapiens
  4q25-assembly1_B  TM=2.722E-01  e=6.082E+00  Pseudomonas aeruginosa PAO1
  6wj5-assembly1_D  TM=1.446E-01  e=5.180E+00  Homo sapiens
  6xr1-assembly1_A  TM=1.394E-01  e=7.736E+00  synthetic construct

Sequence (1676 aa):
MDNKYTLAQPNSPDSEPTSISPSSSFLPPGSEEASVNKRQQEASKSRDGQLPELEAAFREVFAQYDSAQAHAHYKCQRLGCERVQSDYRRGDKFVHKWLSDRDLTYCERTGVYWLLYEESQGMYCYLCRRHDTQNKQNKTKVFNGTPAVRYKKSALQVHAESQQHAAAVHAELTGRMSEREMAEKEKEEGAALHALFLAAYWLAREDLPTAKLLSVLRLLAEAGLKGATHFRRSDTLQEIFLSLGQVIRGRLVSRVKQAGCYGLLSDQVTASVGADVEDSAALMAFVQYVDPKTAEVLTNFLFVQAVRRRPESDFPEELAGLISRTVAQLELPIQRMASLVTDGGEVMTAESAGVAARLRELNPSLITFHCLCHRLMLAGALACPDCHYLLRVESYLEQLWELLEKCQGLAEAYLSVRLDKALPSGRLRYELLRRLRRACRRRRVSFDSSVEGAYNDYGALLQALSRLQDTDAAACGLLGQLRNVRFAGALYILREVSPILAGLSKVFRKGTVNYFTLEPSIKYTVYKLNEAAGSREALTRLKADLLPTGRLASTDLPLPSPEQEAELGSLLDAYVTAVKGDLQRRFGGSLSLVSAFSIFNPLLVPAPESPDFADYGQPEIRTLATHFYRGISGGEAKVDQLLGEWGKLKFDLHTWKNNVPDSVLTDTRVTVTEWCLRRLFTLKSELHRSCATLLPLAEVSLSMPITNAWSERGFGALRRITAQLRGGRADLLDSLMHIRVNGPDFGTVDCSQIVQEAALLFLQQRRRRFGGGMAGSLAQEKLLLAPAKWEEVAEVCHSEAAGGQSEQELEQLQQELDETLTSLQLPVDSDSEDSLCDMDNKYTLAQPNSPDSEPTSISPSSSFLPPGSEEASVNKRQQEASKSRDGQLPELEAAFREVFAQYDSAQAHAHYKCQRLGCERVQSDYRRGDKFVHKWLSDRDLTYCERTGVYWLLYEESQGMYCYLCRRHDTQNKQNKTKVFNGTPAVRYKKSALQVHAESQQHAAAVHAELTGRMSEREMAEKEKEEGAALHALFLAAYWLAREDLPTAKLLSVLRLLAEAGLKGATHFRRSDTLQEIFLSLGQVIRGRLVSRVKQAGCYGLLSDQVTASVGADVEDSAALMAFVQYVDPKTAEVLTNFLFVQAVRRRPESDFPEELAGLISRTVAQLELPIQRMASLVTDGGEVMTAESAGVAARLRELNPSLITFHCLCHRLMLAGALACPDCHYLLRVESYLEQLWELLEKCQGLAEAYLSVRLDKALPSGRLRYELLRRLRRACRRRRVSFDSSVEGAYNDYGALLQALSRLQDTDAAACGLLGQLRNVRFAGALYILREVSPILAGLSKVFRKGTVNYFTLEPSIKYTVYKLNEAAGSREALTRLKADLLPTGRLASTDLPLPSPEQEAELGSLLDAYVTAVKGDLQRRFGGSLSLVSAFSIFNPLLVPAPESPDFADYGQPEIRTLATHFYRGISGGEAKVDQLLGEWGKLKFDLHTWKNNVPDSVLTDTRVTVTEWCLRRLFTLKSELHRSCATLLPLAEVSLSMPITNAWSERGFGALRRITAQLRGGRADLLDSLMHIRVNGPDFGTVDCSQIVQEAALLFLQQRRRRFGGGMAGSLAQEKLLLAPAKWEEVAEVCHSEAAGGQSEQELEQLQQELDETLTSLQLPVDSDSEDSLCD

Foldseek 3Di:
DDDDDDDDDDDDDDDDPDPDPDPDPPDPPDDDVPPVVVVVVVVVVVVVVVLVVVLVLLCVLDVCCVPPQKDAPSVCVVVVPQDHDFDPDDDATAHNCQRVDCLQQADPLLRDRQWMAGPPFAIAGSLLQSVVFAQPPPRDSDNHPHHDHPRDSVVRLCVLPAPSNVVSSVVSCPVPDDPVVVVVVLLLQLVQLLVLLQLQLVCLQVLFFLLCSQVVLVVCVVVPSPHHDSNNDPVLSLVSLLLLLVLLLLVVLVQCVQFQAKEKEKEWDPPPLFPPAPPWIKIWMKIWFARLVQRDIDIFTHFIDTDHDDVPDLRQVSVLVVVCVSCVVSVNHLQRHQEYEYQLDCQQQVCCRHSVNVSCVVHVNYFYFYFLQHPLLCQQLVVFVLSVVVVVLLVLLLLLLVCCLPPPQLVLQLLCLLVVHHQDDDPLNVLSSVLSNVLSVVLNVDVLSSLVVCLVCVPSLLRSLVVCLVPDVSSVVSNVQSLDVLSVLSSLLSNQLSVLSVQLNVCLAALRVQLQCNVVSLVVSLVSLVVCLVVVVSLVLSQQQCPCPHVCNPNPRDHDDPVSSVSSSVNSVSSSVSSNVSSCSRQVPNSLLLSLLNLLQLQPQDDPPDPCNVVRSVVSLLSNLCSPQNPDVCSVVLSVLSSQLVNVVSVVSPVCNVVDDVCQVPPSNHHSSLVSLSVCSVCCVVCVVSCVSVNSVSRSSSNHPNHCLVVLVLVVSLVSNVVSHPGDDSSSSGSSSSSNTVNADNQAPSNLVSSLSSSLVSVVVVCVVSPDPPPPCSVVSSVSNPDDPRHGPGDDDQDQDDDDDDPVVVVVSVVVSVVSCVSVVRDPDDSRPPPVSD/DDDDDDPDDDYDDDDDDDDDDDDDDPDDPPDPVPPVVVVVVVVCVVVVVVLVVVLVLLCVLDVCCVPPQKDAPSVCVVVVPQDHDFDPDDDATAHNCQRVDCLQQADPLLRDRQWMAGPPFAIAGSLLQSVVFAQPPPRDSDNHPHHDHPRDSVVRLCVLPGPSNVVSSVVSDPVPDDPVVVVVLLLLQLQQLLVLLQLQLVCLQVLFFLLCSVVVSVVCVVVPRPDHDSNNDPVLSLVSLLLLLVLLLLVVLVQCVQFQAKEKEKEWDPPPLFPPAPPWIKIWMKIWFARLVQRDIDIFTRFIDTDHDDVPDLRQVSVLVVVCVSCVVSVNHLQRHQEYEYQLDCQAQVCCRHSVNVSCVVHVNYFYFYQLQHPLLCQLLVVFVLSVVVVVLLVLLLLLLVCCLPPPQLVLQLLCLLVVHHQDDDPLNVLSSVLSNVLSVLLNVDVLSSLVVCLVCVPSSLRSLVVCLVPDVSSVVSNVQSLDVLSVLSSLLSNQLSVLSVQLNVCLAALRVQLQCNVVSLVVSLVSLVVCLVVVVSLVLSQQQCPCPHVCNPNPRDHDDPVSSVSSSVNSVSSSVSSNVSSCSRQVPNSLLLSLLNLLQLQPQDDPPDPCNVVRSVVSLLSNLCSPQNPPDCSVVLSVLSNQLVNVVSVVSPVCNVVDDVCSVPPSNHHSSLVSLSVCSVCCVVCVVSCVSVNVVSRSSSNHPNHCLVVLVLVVSLVSNVVSHPGDDSSSSGSSSSSNTSNAANQAPSNSVSSLSSSLVSVVVVCVVSPDPPPPCSVVSSVSNPDDPRDGPRDDDQDQDDDDDDPVVVVVSVVVSVVSCVSVVRDPDDSRPPPVSD

Secondary structure (DSSP, 8-state):
------------------------------TTHHHHHHHHHHHHHHHHHHHHHHHHHHHHH-TTTTSTTEEEHHHHHHHT--------SSSPPP-GGGGG-HHHHEETTTTEE-EEEETTTEEEEHHHHHTT---TTT---BTTTB-B----HHHHHHHHTSHHHHHHHHHHHHHHS-HHHHHHHHHHHHHHHHHHHHHHHHHHHTT--GGGHHHHHHHHHHTT-----S---HHHHHHHHHHHHHHHHHHHHHHHHHSS-EEEEEEEE-S--STT-TTEEEEEEEEEEE-TTT--EEEEEEEEEEEE--TTS-HHHHHHHHHHHHHHHTT--GGGEEEEEE---HHHH-TTTSHHHHHHHH-TTPEEEE-TTS-GGGTTTTT-GGGHHHHHHHHHHHHHHHHHHH-HHHHHHHHHHHHTSPPPPTHHHHHHHHHHHHHHHHHHH-HHHHHHHHHHTHHHHHHHHHHHTTT-HHHHHHHHHHT-HHHHHHHHHHHHHHHHHHHHHHHHSTT---HHHHHHHHHHHHHHHHHHHHHTHHHHHHHHHHSTTSTTGGGTPPPPPHHHHHHHHHHHHHHHHHHHHHHHHHHTTTHHHHHGGGGG-GGGPPPTTSTHHHHTTHHHHHHHHHHHHTTSTTHHHHHHHHHHHHHHHHHHHHHHGGG--HHHHH-SSS-HHHHHHHHHHHTHHHHTTTTTTHHHHHHHHHT----SHHHHHHHHHHHHHHHH--S--HHHHHHHHIIIIISPPTTSHHHHHHHHHHHHHHHHHHHHHHT----STHHHHHHHT---------------------HHHHHHHHHHHHHHHHHHT-----S-GGGG--/------------------------------GGGHHHHHHHHHHHHHHHHHHHHHHHHHHHH-TTTTSTTEEEHHHHHHHT--------SSSPPP-GGGGG-HHHHEETTTTEE-EEEETTTEEEEHHHHHTT---TTT---BTTTB-B----HHHHHHHHTSHHHHHHHHHHHHHHS-HHHHHHHHHHHHHHHHHHHHHHHHHHHTT--GGGHHHHHHHHHHHT-----S---HHHHHHHHHHHHHHHHHHHHHHHHHSS-EEEEEEEE-S--STT-TTEEEEEEEEEEE-TTT--EEEEEEEEEEEE--TTS-HHHHHHHHHHHHHHHTT--GGGEEEEEE---HHHH-TTTSHHHHHHHH-TTPEEEE-TTS-GGGTTTTT-GGGHHHHHHHHHHHHHHHHHHH-HHHHHHHHHHHHTSPPPPTHHHHHHHHHHHHHHHHHHH-HHHHHHHHHHTHHHHHHHHHHHTTT-HHHHHHHHHHT-HHHHHHHHHHHHHHHHHHHHHHHHSTT---HHHHHHHHHHHHHHHHHHHHHTHHHHHHHHHHSTTSTTGGGTPPPPPHHHHHHHHHHHHHHHHHHHHHHHHHHTTTHHHHHGGGGG-GGGPPPTTSTHHHHTTHHHHHHHHHHHHTTSTTHHHHHHHHHHHHHHHHHHHHHHGGG--HHHHH-SSS-HHHHHHHHHHHTHHHHTTTTTTHHHHHHHHHT----SHHHHHHHHHHHHHHHH--S--HHHHHHHHIIIIISPPTTSHHHHHHHHHHHHHHHHHHHHHHT----S-HHHHHHHT---------------------HHHHHHHHHHHHHHHHHHT-----S-GGGG--

Solvent-accessible surface area (backbone atoms only — not comparable to full-atom values): 91468 Å² total; per-residue (Å²): 138,84,93,82,90,88,84,78,86,91,85,89,88,83,82,77,86,79,78,82,72,83,76,82,76,81,73,76,89,74,71,76,70,52,61,67,54,46,52,53,47,45,53,53,46,47,53,59,50,43,51,58,50,50,51,52,53,46,44,72,67,34,86,57,52,84,40,89,55,36,44,32,40,70,59,24,63,74,72,66,59,79,74,67,86,76,72,87,66,94,69,71,61,79,59,61,66,50,40,72,27,59,85,55,27,44,37,80,88,78,70,42,63,32,43,33,38,33,68,98,66,28,32,33,31,52,48,23,43,66,61,65,35,47,31,82,87,76,69,42,35,68,24,35,84,35,53,40,72,66,49,43,73,65,52,44,40,51,45,64,68,28,66,27,39,48,52,16,51,50,52,53,45,61,72,73,41,52,73,67,55,47,51,51,48,47,42,34,47,24,48,17,48,48,38,51,42,46,48,46,52,48,34,50,62,68,64,43,47,73,85,47,50,65,60,50,49,49,48,43,42,74,62,62,46,68,50,73,65,82,79,68,43,70,67,60,56,50,46,51,48,38,28,42,12,49,48,53,48,51,56,48,46,56,54,54,66,66,21,86,42,31,6,37,31,41,37,80,36,76,59,72,66,34,68,65,47,67,73,25,38,23,43,34,33,32,37,17,27,41,39,78,87,76,45,44,73,46,73,43,74,69,51,49,45,77,37,76,69,50,90,88,51,62,61,27,57,51,52,36,49,48,53,52,51,51,35,49,73,65,70,41,62,66,77,35,37,40,22,42,25,28,51,50,45,64,54,44,50,30,76,80,67,6,22,52,39,57,48,31,73,74,21,73,64,42,41,60,43,42,31,60,69,50,60,59,88,58,34,36,28,83,81,30,74,79,27,40,62,56,56,42,48,51,44,51,51,36,50,49,28,47,45,42,47,70,33,63,68,47,38,51,40,34,47,25,53,72,62,76,39,80,70,60,73,61,65,61,35,40,52,49,51,52,50,48,31,51,50,23,48,48,24,45,73,33,64,63,49,32,44,50,50,48,63,76,37,42,58,41,50,54,53,23,28,62,72,36,35,82,67,31,40,42,34,32,23,45,43,59,46,65,61,29,54,68,47,50,49,52,48,35,46,47,54,60,48,41,60,53,53,49,56,52,36,58,46,43,39,75,25,45,65,45,40,68,52,46,62,60,46,52,52,48,41,53,50,52,45,50,49,49,54,71,64,40,51,41,60,52,50,50,55,52,26,46,33,83,87,24,86,42,34,86,64,74,52,67,77,72,47,73,67,51,48,48,52,50,50,49,35,45,47,48,41,46,49,29,37,51,52,40,50,44,61,45,38,60,79,39,43,66,63,56,33,31,61,35,64,54,22,30,84,73,51,57,55,80,87,39,84,58,34,80,58,57,51,50,70,32,52,48,52,53,33,49,56,71,25,55,89,46,91,68,15,66,61,49,37,53,48,37,54,53,33,48,63,54,44,52,57,50,34,45,59,43,45,80,63,60,54,64,60,45,75,68,39,57,73,41,32,60,42,55,53,42,38,35,48,53,55,64,38,29,84,80,34,43,85,64,35,63,63,52,48,61,52,38,50,45,61,62,8,44,51,62,43,51,67,58,57,54,52,48,50,54,49,49,53,51,49,53,73,41,48,81,62,62,62,61,65,49,55,36,16,48,46,33,42,53,70,63,40,62,60,83,66,20,48,67,32,54,49,48,3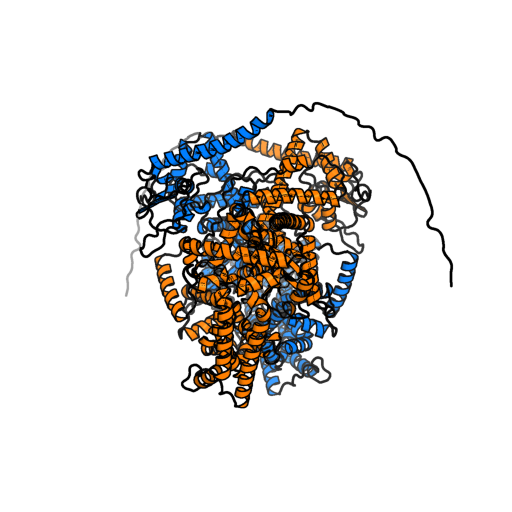9,42,51,14,54,51,51,44,53,51,52,49,34,62,71,69,63,66,75,82,79,77,54,60,69,55,50,58,61,36,42,55,69,77,85,62,70,52,73,58,86,83,77,84,82,76,84,79,79,80,65,61,64,66,62,46,47,50,47,48,51,53,46,49,54,50,27,59,73,63,68,45,82,80,69,70,79,58,83,69,48,80,78,106,143,88,77,92,77,91,77,85,80,85,88,82,90,86,87,87,84,84,80,85,74,87,74,86,75,84,79,80,93,72,72,79,68,53,63,67,53,46,56,55,48,48,55,54,45,52,54,59,51,44,50,59,51,50,51,51,55,46,44,73,68,33,87,55,52,85,39,90,54,34,42,33,40,72,58,25,63,74,71,66,59,80,74,67,84,76,71,87,67,94,69,71,63,78,60,62,66,50,36,71,28,60,86,53,27,43,36,80,88,80,70,41,63,33,41,32,38,34,68,99,65,28,31,32,30,51,49,21,43,66,63,66,36,48,30,82,85,76,69,43,33,71,24,35,85,36,54,40,73,66,49,44,71,66,50,44,40,51,44,63,68,29,65,27,39,47,53,15,52,49,52,54,44,61,72,72,41,52,72,66,55,47,51,51,48,47,41,32,47,22,49,19,48,49,39,50,41,47,49,48,52,48,32,48,61,67,66,43,47,73,84,45,51,66,59,52,48,49,49,42,39,74,61,62,47,65,51,72,65,82,81,66,44,70,67,61,57,51,47,51,50,38,29,42,13,50,47,52,48,50,55,49,46,57,55,54,65,67,22,86,41,31,8,37,32,39,38,82,38,78,58,72,66,35,70,66,47,69,73,22,37,24,42,35,33,32,37,18,26,42,39,79,87,77,46,43,73,45,76,42,76,67,50,51,45,77,38,78,70,47,90,86,50,62,61,26,57,51,52,39,48,47,53,53,51,50,34,50,74,64,69,41,62,64,78,34,37,37,21,42,25,30,52,51,47,64,54,44,52,30,77,82,66,6,22,54,39,56,49,30,73,76,21,73,63,43,42,58,42,42,32,62,69,52,60,58,88,58,33,37,30,82,80,30,74,78,29,41,61,56,58,41,49,51,45,48,49,36,51,49,29,48,46,43,48,72,34,65,70,46,40,49,40,35,48,23,55,72,61,74,38,81,71,60,72,58,64,60,35,42,52,50,50,51,52,48,32,52,50,23,49,48,24,46,73,33,64,62,50,32,46,50,51,49,64,74,37,41,60,43,50,52,54,24,26,60,73,36,37,81,68,31,41,43,35,31,23,44,43,58,45,66,63,30,54,68,48,51,51,51,50,34,46,47,55,63,47,41,61,54,52,49,58,53,35,58,46,41,40,74,24,46,65,45,40,68,52,48,64,58,46,53,52,47,40,52,50,52,45,50,47,49,53,71,65,40,52,40,59,52,49,49,56,52,26,47,34,83,88,24,85,41,34,86,64,72,52,66,79,72,47,74,66,51,47,50,51,50,52,51,37,45,47,49,42,47,50,28,37,51,51,38,50,44,61,45,38,60,79,41,42,66,65,57,33,33,59,36,64,55,23,30,83,73,52,56,56,81,88,38,82,60,34,81,60,58,51,50,70,32,53,49,51,53,33,46,57,71,25,55,88,44,91,68,15,66,61,49,37,52,48,39,54,54,33,47,64,55,45,52,57,50,34,45,59,43,46,80,62,61,55,64,60,45,75,70,40,57,72,43,32,60,41,55,52,42,39,35,48,54,55,64,39,30,83,80,34,43,83,65,36,63,64,51,48,61,53,38,49,42,60,62,6,44,51,64,43,52,66,59,57,53,52,49,50,54,49,50,52,51,48,53,73,41,49,83,63,62,62,63,66,48,56,37,15,47,46,32,42,52,70,63,41,62,58,83,67,18,50,68,31,53,50,47,41,43,52,15,53,51,51,44,53,51,52,49,33,62,73,68,64,66,74,81,80,78,55,58,70,55,50,58,62,36,42,58,68,76,84,61,70,59,74,56,81,83,78,84,81,77,85,79,79,80,66,60,64,64,63,44,47,50,49,46,52,52,44,49,53,49,27,60,74,63,67,45,82,79,68,70,81,57,83,69,47,81,78,105

pLDDT: mean 76.92, std 21.3, range [12.98, 97.62]

InterPro domains:
  IPR057456 C17orf113, probable zinc finger [PF25431] (114-174)

Radius of gyration: 39.75 Å; Cα contacts (8 Å, |Δi|>4): 2296; chains: 2; bounding box: 98×129×158 Å